Protein 7R67 (pdb70)

Structure (mmCIF, N/CA/C/O backbone):
data_7R67
#
_entry.id   7R67
#
loop_
_atom_site.group_PDB
_atom_site.id
_atom_site.type_symbol
_atom_site.label_atom_id
_atom_site.label_alt_id
_atom_site.label_comp_id
_atom_site.label_asym_id
_atom_site.label_entity_id
_atom_site.label_seq_id
_atom_site.pdbx_PDB_ins_code
_atom_site.Cartn_x
_atom_site.Cartn_y
_atom_site.Cartn_z
_atom_site.occupancy
_atom_site.B_iso_or_equiv
_atom_site.auth_seq_id
_atom_site.auth_comp_id
_atom_site.auth_asym_id
_atom_site.auth_atom_id
_atom_site.pdbx_PDB_model_num
ATOM 1 N N . MET A 1 1 ? 62.889 24.605 3.971 1.00 0.00 1 MET A N 1
ATOM 2 C CA . MET A 1 1 ? 64.186 23.877 3.859 1.00 0.00 1 MET A CA 1
ATOM 3 C C . MET A 1 1 ? 63.920 22.449 3.396 1.00 0.00 1 MET A C 1
ATOM 4 O O . MET A 1 1 ? 62.942 21.828 3.810 1.00 0.00 1 MET A O 1
ATOM 20 N N . GLU A 1 2 ? 64.796 21.924 2.542 1.00 0.00 2 GLU A N 1
ATOM 21 C CA . GLU A 1 2 ? 64.626 20.559 2.053 1.00 0.00 2 GLU A CA 1
ATOM 22 C C . GLU A 1 2 ? 65.792 20.149 1.146 1.00 0.00 2 GLU A C 1
ATOM 23 O O . GLU A 1 2 ? 66.320 19.045 1.274 1.00 0.00 2 GLU A O 1
ATOM 35 N N . PRO A 1 3 ? 66.190 20.996 0.233 1.00 0.00 3 PRO A N 1
ATOM 36 C CA . PRO A 1 3 ? 67.301 20.686 -0.711 1.00 0.00 3 PRO A CA 1
ATOM 37 C C . PRO A 1 3 ? 68.673 20.690 -0.027 1.00 0.00 3 PRO A C 1
ATOM 38 O O . PRO A 1 3 ? 68.944 21.517 0.843 1.00 0.00 3 PRO A O 1
ATOM 49 N N . LYS A 1 4 ? 69.534 19.761 -0.444 1.00 0.00 4 LYS A N 1
ATOM 50 C CA . LYS A 1 4 ? 70.885 19.652 0.110 1.00 0.00 4 LYS A CA 1
ATOM 51 C C . LYS A 1 4 ? 71.868 19.247 -0.981 1.00 0.00 4 LYS A C 1
ATOM 52 O O . LYS A 1 4 ? 73.037 19.630 -0.952 1.00 0.00 4 LYS A O 1
ATOM 71 N N . GLY A 1 5 ? 71.382 18.470 -1.945 1.00 0.00 5 GLY A N 1
ATOM 72 C CA . GLY A 1 5 ? 72.221 18.017 -3.048 1.00 0.00 5 GLY A CA 1
ATOM 73 C C . GLY A 1 5 ? 71.666 16.744 -3.673 1.00 0.00 5 GLY A C 1
ATOM 74 O O . GLY A 1 5 ? 70.486 16.428 -3.525 1.00 0.00 5 GLY A O 1
ATOM 78 N N . VAL A 1 6 ? 72.528 16.017 -4.375 1.00 0.00 6 VAL A N 1
ATOM 79 C CA . VAL A 1 6 ? 72.127 14.787 -5.025 1.00 0.00 6 VAL A CA 1
ATOM 80 C C . VAL A 1 6 ? 71.975 13.671 -4.007 1.00 0.00 6 VAL A C 1
ATOM 81 O O . VAL A 1 6 ? 72.859 13.444 -3.182 1.00 0.00 6 VAL A O 1
ATOM 94 N N . PHE A 1 7 ? 70.863 12.961 -4.088 1.00 0.00 7 PHE A N 1
ATOM 95 C CA . PHE A 1 7 ? 70.616 11.848 -3.188 1.00 0.00 7 PHE A CA 1
ATOM 96 C C . PHE A 1 7 ? 70.722 12.275 -1.715 1.00 0.00 7 PHE A C 1
ATOM 97 O O . PHE A 1 7 ? 71.795 12.653 -1.244 1.00 0.00 7 PHE A O 1
ATOM 114 N N . ALA A 1 8 ? 69.612 12.161 -0.984 1.00 0.00 8 ALA A N 1
ATOM 115 C CA . ALA A 1 8 ? 69.610 12.489 0.443 1.00 0.00 8 ALA A CA 1
ATOM 116 C C . ALA A 1 8 ? 70.051 11.263 1.220 1.00 0.00 8 ALA A C 1
ATOM 117 O O . ALA A 1 8 ? 69.544 10.161 0.984 1.00 0.00 8 ALA A O 1
ATOM 124 N N . LYS A 1 9 ? 71.007 11.450 2.122 1.00 0.00 9 LYS A N 1
ATOM 125 C CA . LYS A 1 9 ? 71.525 10.335 2.901 1.00 0.00 9 LYS A CA 1
ATOM 126 C C . LYS A 1 9 ? 70.550 9.889 3.981 1.00 0.00 9 LYS A C 1
ATOM 127 O O . LYS A 1 9 ? 70.865 9.934 5.170 1.00 0.00 9 LYS A O 1
ATOM 146 N N . GLU A 1 10 ? 69.384 9.414 3.564 1.00 0.00 10 GLU A N 1
ATOM 147 C CA . GLU A 1 10 ? 68.398 8.906 4.510 1.00 0.00 10 GLU A CA 1
ATOM 148 C C . GLU A 1 10 ? 68.629 7.411 4.659 1.00 0.00 10 GLU A C 1
ATOM 149 O O . GLU A 1 10 ? 67.708 6.646 4.938 1.00 0.00 10 GLU A O 1
ATOM 161 N N . GLN A 1 11 ? 69.878 7.010 4.424 1.00 0.00 11 GLN A N 1
ATOM 162 C CA . GLN A 1 11 ? 70.266 5.599 4.482 1.00 0.00 11 GLN A CA 1
ATOM 163 C C . GLN A 1 11 ? 71.001 5.276 5.775 1.00 0.00 11 GLN A C 1
ATOM 164 O O . GLN A 1 11 ? 71.936 5.983 6.154 1.00 0.00 11 GLN A O 1
ATOM 178 N N . SER A 1 12 ? 70.617 4.183 6.434 1.00 0.00 12 SER A N 1
ATOM 179 C CA . SER A 1 12 ? 71.317 3.792 7.652 1.00 0.00 12 SER A CA 1
ATOM 180 C C . SER A 1 12 ? 72.627 3.131 7.248 1.00 0.00 12 SER A C 1
ATOM 181 O O . SER A 1 12 ? 72.965 2.043 7.714 1.00 0.00 12 SER A O 1
ATOM 189 N N . VAL A 1 13 ? 73.344 3.805 6.348 1.00 0.00 13 VAL A N 1
ATOM 190 C CA . VAL A 1 13 ? 74.612 3.301 5.831 1.00 0.00 13 VAL A CA 1
ATOM 191 C C . VAL A 1 13 ? 75.576 4.453 5.546 1.00 0.00 13 VAL A C 1
ATOM 192 O O . VAL A 1 13 ? 75.501 5.089 4.494 1.00 0.00 13 VAL A O 1
ATOM 205 N N . HIS A 1 14 ? 76.483 4.707 6.487 1.00 0.00 14 HIS A N 1
ATOM 206 C CA . HIS A 1 14 ? 77.467 5.780 6.334 1.00 0.00 14 HIS A CA 1
ATOM 207 C C . HIS A 1 14 ? 78.430 5.777 7.517 1.00 0.00 14 HIS A C 1
ATOM 208 O O . HIS A 1 14 ? 78.599 6.794 8.190 1.00 0.00 14 HIS A O 1
ATOM 222 N N . ASN A 1 15 ? 79.051 4.623 7.765 1.00 0.00 15 ASN A N 1
ATOM 223 C CA . ASN A 1 15 ? 79.988 4.485 8.881 1.00 0.00 15 ASN A CA 1
ATOM 224 C C . ASN A 1 15 ? 80.647 3.104 8.874 1.00 0.00 15 ASN A C 1
ATOM 225 O O . ASN A 1 15 ? 80.220 2.202 8.156 1.00 0.00 15 ASN A O 1
ATOM 236 N N . GLU A 1 16 ? 81.687 2.943 9.693 1.00 0.00 16 GLU A N 1
ATOM 237 C CA . GLU A 1 16 ? 82.390 1.660 9.791 1.00 0.00 16 GLU A CA 1
ATOM 238 C C . GLU A 1 16 ? 81.802 0.830 10.927 1.00 0.00 16 GLU A C 1
ATOM 239 O O . GLU A 1 16 ? 81.724 1.289 12.068 1.00 0.00 16 GLU A O 1
ATOM 251 N N . VAL A 1 17 ? 81.378 -0.392 10.605 1.00 0.00 17 VAL A N 1
ATOM 252 C CA . VAL A 1 17 ? 80.783 -1.284 11.603 1.00 0.00 17 VAL A CA 1
ATOM 253 C C . VAL A 1 17 ? 81.318 -2.706 11.450 1.00 0.00 17 VAL A C 1
ATOM 254 O O . VAL A 1 17 ? 81.486 -3.205 10.338 1.00 0.00 17 VAL A O 1
ATOM 267 N N . GLN A 1 18 ? 81.562 -3.359 12.588 1.00 0.00 18 GLN A N 1
ATOM 268 C CA . GLN A 1 18 ? 82.054 -4.738 12.606 1.00 0.00 18 GLN A CA 1
ATOM 269 C C . GLN A 1 18 ? 81.068 -5.609 13.382 1.00 0.00 18 GLN A C 1
ATOM 270 O O . GLN A 1 18 ? 80.849 -5.405 14.575 1.00 0.00 18 GLN A O 1
ATOM 284 N N . ALA A 1 19 ? 80.447 -6.563 12.696 1.00 0.00 19 ALA A N 1
ATOM 285 C CA . ALA A 1 19 ? 79.468 -7.432 13.343 1.00 0.00 19 ALA A CA 1
ATOM 286 C C . ALA A 1 19 ? 79.349 -8.762 12.610 1.00 0.00 19 ALA A C 1
ATOM 287 O O . ALA A 1 19 ? 79.628 -8.852 11.414 1.00 0.00 19 ALA A O 1
ATOM 294 N N . GLU A 1 20 ? 78.927 -9.789 13.338 1.00 0.00 20 GLU A N 1
ATOM 295 C CA . GLU A 1 20 ? 78.767 -11.111 12.752 1.00 0.00 20 GLU A CA 1
ATOM 296 C C . GLU A 1 20 ? 77.794 -11.054 11.576 1.00 0.00 20 GLU A C 1
ATOM 297 O O . GLU A 1 20 ? 76.930 -10.179 11.517 1.00 0.00 20 GLU A O 1
ATOM 309 N N . ALA A 1 21 ? 77.943 -11.984 10.641 1.00 0.00 21 ALA A N 1
ATOM 310 C CA . ALA A 1 21 ? 77.070 -12.014 9.468 1.00 0.00 21 ALA A CA 1
ATOM 311 C C . ALA A 1 21 ? 75.627 -12.293 9.878 1.00 0.00 21 ALA A C 1
ATOM 312 O O . ALA A 1 21 ? 75.367 -13.137 10.735 1.00 0.00 21 ALA A O 1
ATOM 319 N N . GLY A 1 22 ? 74.687 -11.584 9.245 1.00 0.00 22 GLY A N 1
ATOM 320 C CA . GLY A 1 22 ? 73.261 -11.769 9.531 1.00 0.00 22 GLY A CA 1
ATOM 321 C C . GLY A 1 22 ? 72.589 -10.463 9.955 1.00 0.00 22 GLY A C 1
ATOM 322 O O . GLY A 1 22 ? 71.474 -10.478 10.475 1.00 0.00 22 GLY A O 1
ATOM 326 N N . THR A 1 23 ? 73.261 -9.335 9.731 1.00 0.00 23 THR A N 1
ATOM 327 C CA . THR A 1 23 ? 72.700 -8.032 10.102 1.00 0.00 23 THR A CA 1
ATOM 328 C C . THR A 1 23 ? 71.922 -7.431 8.933 1.00 0.00 23 THR A C 1
ATOM 329 O O . THR A 1 23 ? 72.468 -7.224 7.854 1.00 0.00 23 THR A O 1
ATOM 340 N N . THR A 1 24 ? 70.640 -7.149 9.153 1.00 0.00 24 THR A N 1
ATOM 341 C CA . THR A 1 24 ? 69.804 -6.573 8.100 1.00 0.00 24 THR A CA 1
ATOM 342 C C . THR A 1 24 ? 69.931 -5.052 8.078 1.00 0.00 24 THR A C 1
ATOM 343 O O . THR A 1 24 ? 69.766 -4.388 9.101 1.00 0.00 24 THR A O 1
ATOM 354 N N . ALA A 1 25 ? 70.219 -4.508 6.895 1.00 0.00 25 ALA A N 1
ATOM 355 C CA . ALA A 1 25 ? 70.361 -3.059 6.724 1.00 0.00 25 AL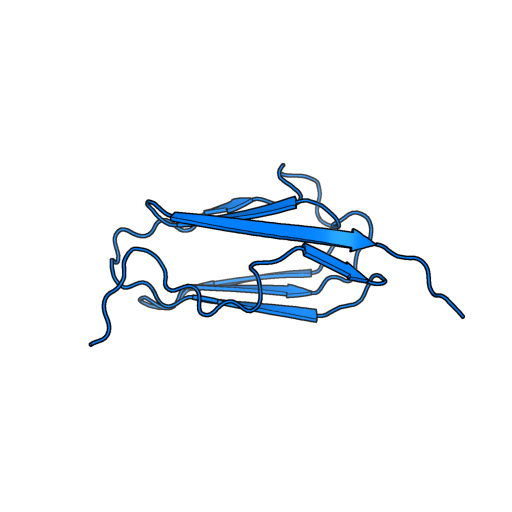A A CA 1
ATOM 356 C C . ALA A 1 25 ? 69.540 -2.586 5.527 1.00 0.00 25 ALA A C 1
ATOM 357 O O . ALA A 1 25 ? 69.559 -3.211 4.465 1.00 0.00 25 ALA A O 1
ATOM 364 N N . MET A 1 26 ? 68.818 -1.475 5.704 1.00 0.00 26 MET A N 1
ATOM 365 C CA . MET A 1 26 ? 67.989 -0.914 4.631 1.00 0.00 26 MET A CA 1
ATOM 366 C C . MET A 1 26 ? 68.446 0.507 4.293 1.00 0.00 26 MET A C 1
ATOM 367 O O . MET A 1 26 ? 68.623 1.353 5.180 1.00 0.00 26 MET A O 1
ATOM 381 N N . LEU A 1 27 ? 68.650 0.760 3.000 1.00 0.00 27 LEU A N 1
ATOM 382 C CA . LEU A 1 27 ? 69.095 2.075 2.540 1.00 0.00 27 LEU A CA 1
ATOM 383 C C . LEU A 1 27 ? 67.932 2.880 1.955 1.00 0.00 27 LEU A C 1
ATOM 384 O O . LEU A 1 27 ? 67.390 2.532 0.907 1.00 0.00 27 LEU A O 1
ATOM 400 N N . SER A 1 28 ? 67.579 3.980 2.623 1.00 0.00 28 SER A N 1
ATOM 401 C CA . SER A 1 28 ? 66.506 4.863 2.150 1.00 0.00 28 SER A CA 1
ATOM 402 C C . SER A 1 28 ? 67.133 6.133 1.582 1.00 0.00 28 SER A C 1
ATOM 403 O O . SER A 1 28 ? 67.920 6.796 2.249 1.00 0.00 28 SER A O 1
ATOM 411 N N . CYS A 1 29 ? 66.811 6.447 0.331 1.00 0.00 29 CYS A N 1
ATOM 412 C CA . CYS A 1 29 ? 67.385 7.616 -0.342 1.00 0.00 29 CYS A CA 1
ATOM 413 C C . CYS A 1 29 ? 66.283 8.481 -0.981 1.00 0.00 29 CYS A C 1
ATOM 414 O O . CYS A 1 29 ? 65.430 7.976 -1.713 1.00 0.00 29 CYS A O 1
ATOM 422 N N . GLU A 1 30 ? 66.344 9.796 -0.729 1.00 0.00 30 GLU A N 1
ATOM 423 C CA . GLU A 1 30 ? 65.385 10.755 -1.310 1.00 0.00 30 GLU A CA 1
ATOM 424 C C . GLU A 1 30 ? 66.193 11.846 -1.995 1.00 0.00 30 GLU A C 1
ATOM 425 O O . GLU A 1 30 ? 66.781 12.694 -1.336 1.00 0.00 30 GLU A O 1
ATOM 437 N N . VAL A 1 31 ? 66.294 11.779 -3.317 1.00 0.00 31 VAL A N 1
ATOM 438 C CA . VAL A 1 31 ? 67.143 12.724 -4.045 1.00 0.00 31 VAL A CA 1
ATOM 439 C C . VAL A 1 31 ? 66.467 14.038 -4.388 1.00 0.00 31 VAL A C 1
ATOM 440 O O . VAL A 1 31 ? 65.352 14.087 -4.904 1.00 0.00 31 VAL A O 1
ATOM 453 N N . ALA A 1 32 ? 67.212 15.096 -4.108 1.00 0.00 32 ALA A N 1
ATOM 454 C CA . ALA A 1 32 ? 66.785 16.449 -4.384 1.00 0.00 32 ALA A CA 1
ATOM 455 C C . ALA A 1 32 ? 66.822 16.722 -5.889 1.00 0.00 32 ALA A C 1
ATOM 456 O O . ALA A 1 32 ? 65.948 17.398 -6.428 1.00 0.00 32 ALA A O 1
ATOM 463 N N . GLN A 1 33 ? 67.856 16.196 -6.560 1.00 0.00 33 GLN A N 1
ATOM 464 C CA . GLN A 1 33 ? 68.020 16.395 -8.001 1.00 0.00 33 GLN A CA 1
ATOM 465 C C . GLN A 1 33 ? 67.719 15.092 -8.760 1.00 0.00 33 GLN A C 1
ATOM 466 O O . GLN A 1 33 ? 68.370 14.079 -8.505 1.00 0.00 33 GLN A O 1
ATOM 480 N N . PRO A 1 34 ? 66.773 15.075 -9.684 1.00 0.00 34 PRO A N 1
ATOM 481 C CA . PRO A 1 34 ? 66.462 13.832 -10.444 1.00 0.00 34 PRO A CA 1
ATOM 482 C C . PRO A 1 34 ? 67.651 13.367 -11.295 1.00 0.00 34 PRO A C 1
ATOM 483 O O . PRO A 1 34 ? 67.689 12.219 -11.740 1.00 0.00 34 PRO A O 1
ATOM 494 N N . GLN A 1 35 ? 68.613 14.260 -11.523 1.00 0.00 35 GLN A N 1
ATOM 495 C CA . GLN A 1 35 ? 69.776 13.911 -12.326 1.00 0.00 35 GLN A CA 1
ATOM 496 C C . GLN A 1 35 ? 70.551 12.798 -11.637 1.00 0.00 35 GLN A C 1
ATOM 497 O O . GLN A 1 35 ? 71.509 12.254 -12.185 1.00 0.00 35 GLN A O 1
ATOM 511 N N . THR A 1 36 ? 70.115 12.448 -10.432 1.00 0.00 36 THR A N 1
ATOM 512 C CA . THR A 1 36 ? 70.770 11.389 -9.687 1.00 0.00 36 THR A CA 1
ATOM 513 C C . THR A 1 36 ? 70.824 10.118 -10.538 1.00 0.00 36 THR A C 1
ATOM 514 O O . THR A 1 36 ? 69.824 9.720 -11.134 1.00 0.00 36 THR A O 1
ATOM 525 N N . GLU A 1 37 ? 71.984 9.474 -10.575 1.00 0.00 37 GLU A N 1
ATOM 526 C CA . GLU A 1 37 ? 72.140 8.232 -11.336 1.00 0.00 37 GLU A CA 1
ATOM 527 C C . GLU A 1 37 ? 72.125 7.056 -10.370 1.00 0.00 37 GLU A C 1
ATOM 528 O O . GLU A 1 37 ? 72.739 7.117 -9.310 1.00 0.00 37 GLU A O 1
ATOM 540 N N . VAL A 1 38 ? 71.427 5.983 -10.722 1.00 0.00 38 VAL A N 1
ATOM 541 C CA . VAL A 1 38 ? 71.368 4.821 -9.835 1.00 0.00 38 VAL A CA 1
ATOM 542 C C . VAL A 1 38 ? 72.539 3.896 -10.119 1.00 0.00 38 VAL A C 1
ATOM 543 O O . VAL A 1 38 ? 72.618 3.277 -11.179 1.00 0.00 38 VAL A O 1
ATOM 556 N N . THR A 1 39 ? 73.470 3.823 -9.172 1.00 0.00 39 THR A N 1
ATOM 557 C CA . THR A 1 39 ? 74.644 2.981 -9.351 1.00 0.00 39 THR A CA 1
ATOM 558 C C . THR A 1 39 ? 75.259 2.612 -8.009 1.00 0.00 39 THR A C 1
ATOM 559 O O . THR A 1 39 ? 75.822 3.460 -7.320 1.00 0.00 39 THR A O 1
ATOM 570 N N . TRP A 1 40 ? 75.163 1.330 -7.649 1.00 0.00 40 TRP A N 1
ATOM 571 C CA . TRP A 1 40 ? 75.732 0.845 -6.391 1.00 0.00 40 TRP A CA 1
ATOM 572 C C . TRP A 1 40 ? 76.981 0.013 -6.670 1.00 0.00 40 TRP A C 1
ATOM 573 O O . TRP A 1 40 ? 77.099 -0.616 -7.721 1.00 0.00 40 TRP A O 1
ATOM 594 N N . TYR A 1 41 ? 77.899 -0.007 -5.705 1.00 0.00 41 TYR A N 1
ATOM 595 C CA . TYR A 1 41 ? 79.131 -0.793 -5.824 1.00 0.00 41 TYR A CA 1
ATOM 596 C C . TYR A 1 41 ? 79.187 -1.803 -4.679 1.00 0.00 41 TYR A C 1
ATOM 597 O O . TYR A 1 41 ? 78.914 -1.455 -3.529 1.00 0.00 41 TYR A O 1
ATOM 615 N N . LYS A 1 42 ? 79.521 -3.059 -4.997 1.00 0.00 42 LYS A N 1
ATOM 616 C CA . LYS A 1 42 ? 79.579 -4.111 -3.972 1.00 0.00 42 LYS A CA 1
ATOM 617 C C . LYS A 1 42 ? 81.008 -4.388 -3.530 1.00 0.00 42 LYS A C 1
ATOM 618 O O . LYS A 1 42 ? 81.919 -4.455 -4.348 1.00 0.00 42 LYS A O 1
ATOM 637 N N . ASP A 1 43 ? 81.186 -4.566 -2.224 1.00 0.00 43 ASP A N 1
ATOM 638 C CA . ASP A 1 43 ? 82.495 -4.857 -1.657 1.00 0.00 43 ASP A CA 1
ATOM 639 C C . ASP A 1 43 ? 83.585 -4.029 -2.335 1.00 0.00 43 ASP A C 1
ATOM 640 O O . ASP A 1 43 ? 84.765 -4.371 -2.273 1.00 0.00 43 ASP A O 1
ATOM 649 N N . GLY A 1 44 ? 83.173 -2.944 -2.986 1.00 0.00 44 GLY A N 1
ATOM 650 C CA . GLY A 1 44 ? 84.100 -2.071 -3.698 1.00 0.00 44 GLY A CA 1
ATOM 651 C C . GLY A 1 44 ? 84.243 -2.534 -5.145 1.00 0.00 44 GLY A C 1
ATOM 652 O O . GLY A 1 44 ? 84.548 -1.742 -6.036 1.00 0.00 44 GLY A O 1
ATOM 656 N N . LYS A 1 45 ? 83.998 -3.827 -5.370 1.00 0.00 45 LYS A N 1
ATOM 657 C CA . LYS A 1 45 ? 84.073 -4.409 -6.712 1.00 0.00 45 LYS A CA 1
ATOM 658 C C . LYS A 1 45 ? 82.918 -5.365 -6.943 1.00 0.00 45 LYS A C 1
ATOM 659 O O . LYS A 1 45 ? 82.424 -6.004 -6.016 1.00 0.00 45 LYS A O 1
ATOM 678 N N . LYS A 1 46 ? 82.491 -5.457 -8.187 1.00 0.00 46 LYS A N 1
ATOM 679 C CA . LYS A 1 46 ? 81.385 -6.336 -8.535 1.00 0.00 46 LYS A CA 1
ATOM 680 C C . LYS A 1 46 ? 81.807 -7.802 -8.467 1.00 0.00 46 LYS A C 1
ATOM 681 O O . LYS A 1 46 ? 82.503 -8.302 -9.351 1.00 0.00 46 LYS A O 1
ATOM 700 N N . LEU A 1 47 ? 81.369 -8.485 -7.407 1.00 0.00 47 LEU A N 1
ATOM 701 C CA . LEU A 1 47 ? 81.689 -9.901 -7.211 1.00 0.00 47 LEU A CA 1
ATOM 702 C C . LEU A 1 47 ? 80.503 -10.761 -7.642 1.00 0.00 47 LEU A C 1
ATOM 703 O O . LEU A 1 47 ? 79.607 -10.294 -8.345 1.00 0.00 47 LEU A O 1
ATOM 719 N N . SER A 1 48 ? 80.496 -12.014 -7.192 1.00 0.00 48 SER A N 1
ATOM 720 C CA . SER A 1 48 ? 79.404 -12.928 -7.511 1.00 0.00 48 SER A CA 1
ATOM 721 C C . SER A 1 48 ? 78.253 -12.719 -6.532 1.00 0.00 48 SER A C 1
ATOM 722 O O . SER A 1 48 ? 78.400 -12.013 -5.533 1.00 0.00 48 SER A O 1
ATOM 730 N N . SER A 1 49 ? 77.111 -13.331 -6.819 1.00 0.00 49 SER A N 1
ATOM 731 C CA . SER A 1 49 ? 75.951 -13.196 -5.946 1.00 0.00 49 SER A CA 1
ATOM 732 C C . SER A 1 49 ? 76.148 -13.992 -4.659 1.00 0.00 49 SER A C 1
ATOM 733 O O . SER A 1 49 ? 76.743 -15.071 -4.669 1.00 0.00 49 SER A O 1
ATOM 741 N N . SER A 1 50 ? 75.636 -13.456 -3.556 1.00 0.00 50 SER A N 1
ATOM 742 C CA . SER A 1 50 ? 75.746 -14.123 -2.262 1.00 0.00 50 SER A CA 1
ATOM 743 C C . SER A 1 50 ? 74.606 -13.682 -1.343 1.00 0.00 50 SER A C 1
ATOM 744 O O . SER A 1 50 ? 73.654 -14.431 -1.119 1.00 0.00 50 SER A O 1
ATOM 752 N N . SER A 1 51 ? 74.707 -12.463 -0.817 1.00 0.00 51 SER A N 1
ATOM 753 C CA . SER A 1 51 ? 73.675 -11.938 0.074 1.00 0.00 51 SER A CA 1
ATOM 754 C C . SER A 1 51 ? 72.427 -11.580 -0.722 1.00 0.00 51 SER A C 1
ATOM 755 O O . SER A 1 51 ? 72.494 -11.400 -1.939 1.00 0.00 51 SER A O 1
ATOM 763 N N . LYS A 1 52 ? 71.287 -11.479 -0.043 1.00 0.00 52 LYS A N 1
ATOM 764 C CA . LYS A 1 52 ? 70.047 -11.144 -0.736 1.00 0.00 52 LYS A CA 1
ATOM 765 C C . LYS A 1 52 ? 70.043 -9.671 -1.121 1.00 0.00 52 LYS A C 1
ATOM 766 O O . LYS A 1 52 ? 70.304 -8.801 -0.293 1.00 0.00 52 LYS A O 1
ATOM 785 N N . VAL A 1 53 ? 69.751 -9.397 -2.392 1.00 0.00 53 VAL A N 1
ATOM 786 C CA . VAL A 1 53 ? 69.723 -8.022 -2.893 1.00 0.00 53 VAL A CA 1
ATOM 787 C C . VAL A 1 53 ? 68.503 -7.795 -3.785 1.00 0.00 53 VAL A C 1
ATOM 788 O O . VAL A 1 53 ? 68.165 -8.632 -4.622 1.00 0.00 53 VAL A O 1
ATOM 801 N N . ARG A 1 54 ? 67.848 -6.651 -3.601 1.00 0.00 54 ARG A N 1
ATOM 802 C CA . ARG A 1 54 ? 66.667 -6.310 -4.400 1.00 0.00 54 ARG A CA 1
ATOM 803 C C . ARG A 1 54 ? 66.667 -4.827 -4.753 1.00 0.00 54 ARG A C 1
ATOM 804 O O . ARG A 1 54 ? 67.128 -3.990 -3.972 1.00 0.00 54 ARG A O 1
ATOM 825 N N . MET A 1 55 ? 66.129 -4.510 -5.930 1.00 0.00 55 MET A N 1
ATOM 826 C CA . MET A 1 55 ? 66.042 -3.124 -6.395 1.00 0.00 55 MET A CA 1
ATOM 827 C C . MET A 1 55 ? 64.603 -2.630 -6.346 1.00 0.00 55 MET A C 1
ATOM 828 O O . MET A 1 55 ? 63.689 -3.302 -6.827 1.00 0.00 55 MET A O 1
ATOM 842 N N . GLU A 1 56 ? 64.409 -1.443 -5.773 1.00 0.00 56 GLU A N 1
ATOM 843 C CA . GLU A 1 56 ? 63.077 -0.841 -5.670 1.00 0.00 56 GLU A CA 1
ATOM 844 C C . GLU A 1 56 ? 63.102 0.553 -6.282 1.00 0.00 56 GLU A C 1
ATOM 845 O O . GLU A 1 56 ? 63.669 1.484 -5.708 1.00 0.00 56 GLU A O 1
ATOM 857 N N . VAL A 1 57 ? 62.498 0.685 -7.465 1.00 0.00 57 VAL A N 1
ATOM 858 C CA . VAL A 1 57 ? 62.469 1.967 -8.174 1.00 0.00 57 VAL A CA 1
ATOM 859 C C . VAL A 1 57 ? 61.031 2.422 -8.405 1.00 0.00 57 VAL A C 1
ATOM 860 O O . VAL A 1 57 ? 60.208 1.671 -8.926 1.00 0.00 57 VAL A O 1
ATOM 873 N N . LYS A 1 58 ? 60.745 3.665 -8.035 1.00 0.00 58 LYS A N 1
ATOM 874 C CA . LYS A 1 58 ? 59.418 4.227 -8.223 1.00 0.00 58 LYS A CA 1
ATOM 875 C C . LYS A 1 58 ? 59.490 5.747 -8.110 1.00 0.00 58 LYS A C 1
ATOM 876 O O . LYS A 1 58 ? 59.718 6.285 -7.027 1.00 0.00 58 LYS A O 1
ATOM 895 N N . GLY A 1 59 ? 59.303 6.437 -9.228 1.00 0.00 59 GLY A N 1
ATOM 896 C CA . GLY A 1 59 ? 59.361 7.893 -9.223 1.00 0.00 59 GLY A CA 1
ATOM 897 C C . GLY A 1 59 ? 60.751 8.373 -8.817 1.00 0.00 59 GLY A C 1
ATOM 898 O O . GLY A 1 59 ? 61.755 7.949 -9.389 1.00 0.00 59 GLY A O 1
ATOM 902 N N . CYS A 1 60 ? 60.803 9.263 -7.828 1.00 0.00 60 CYS A N 1
ATOM 903 C CA . CYS A 1 60 ? 62.077 9.800 -7.350 1.00 0.00 60 CYS A CA 1
ATOM 904 C C . CYS A 1 60 ? 62.644 8.947 -6.214 1.00 0.00 60 CYS A C 1
ATOM 905 O O . CYS A 1 60 ? 63.814 9.082 -5.854 1.00 0.00 60 CYS A O 1
ATOM 913 N N . THR A 1 61 ? 61.810 8.080 -5.646 1.00 0.00 61 THR A N 1
ATOM 914 C CA . THR A 1 61 ? 62.249 7.227 -4.545 1.00 0.00 61 THR A CA 1
ATOM 915 C C . THR A 1 61 ? 63.176 6.118 -5.039 1.00 0.00 61 THR A C 1
ATOM 916 O O . THR A 1 61 ? 62.778 5.253 -5.817 1.00 0.00 61 THR A O 1
ATOM 927 N N . ARG A 1 62 ? 64.416 6.162 -4.562 1.00 0.00 62 ARG A N 1
ATOM 928 C CA . ARG A 1 62 ? 65.440 5.176 -4.917 1.00 0.00 62 ARG A CA 1
ATOM 929 C C . ARG A 1 62 ? 65.956 4.528 -3.636 1.00 0.00 62 ARG A C 1
ATOM 930 O O . ARG A 1 62 ? 66.593 5.192 -2.829 1.00 0.00 62 ARG A O 1
ATOM 951 N N . ARG A 1 63 ? 65.663 3.238 -3.422 1.00 0.00 63 ARG A N 1
ATOM 952 C CA . ARG A 1 63 ? 66.110 2.573 -2.195 1.00 0.00 63 ARG A CA 1
ATOM 953 C C . ARG A 1 63 ? 66.546 1.137 -2.467 1.00 0.00 63 ARG A C 1
ATOM 954 O O . ARG A 1 63 ? 65.790 0.357 -3.048 1.00 0.00 63 ARG A O 1
ATOM 975 N N . LEU A 1 64 ? 67.752 0.774 -2.010 1.00 0.00 64 LEU A N 1
ATOM 976 C CA . LEU A 1 64 ? 68.241 -0.593 -2.180 1.00 0.00 64 LEU A CA 1
ATOM 977 C C . LEU A 1 64 ? 68.197 -1.303 -0.840 1.00 0.00 64 LEU A C 1
ATOM 978 O O . LEU A 1 64 ? 68.807 -0.858 0.133 1.00 0.00 64 LEU A O 1
ATOM 994 N N . VAL A 1 65 ? 67.476 -2.415 -0.796 1.00 0.00 65 VAL A N 1
ATOM 995 C CA . VAL A 1 65 ? 67.357 -3.197 0.434 1.00 0.00 65 VAL A CA 1
ATOM 996 C C . VAL A 1 65 ? 68.252 -4.428 0.351 1.00 0.00 65 VAL A C 1
ATOM 997 O O . VAL A 1 65 ? 68.008 -5.328 -0.453 1.00 0.00 65 VAL A O 1
ATOM 1010 N N . VAL A 1 66 ? 69.299 -4.456 1.179 1.00 0.00 66 VAL A N 1
ATOM 1011 C CA . VAL A 1 66 ? 70.241 -5.581 1.189 1.00 0.00 66 VAL A CA 1
ATOM 1012 C C . VAL A 1 66 ? 70.329 -6.198 2.579 1.00 0.00 66 VAL A C 1
ATOM 1013 O O . VAL A 1 66 ? 70.519 -5.493 3.570 1.00 0.00 66 VAL A O 1
ATOM 1026 N N . GLN A 1 67 ? 70.213 -7.524 2.644 1.00 0.00 67 GLN A N 1
ATOM 1027 C CA . GLN A 1 67 ? 70.303 -8.240 3.914 1.00 0.00 67 GLN A CA 1
ATOM 1028 C C . GLN A 1 67 ? 71.643 -8.969 3.973 1.00 0.00 67 GLN A C 1
ATOM 1029 O O . GLN A 1 67 ? 71.928 -9.828 3.132 1.00 0.00 67 GLN A O 1
ATOM 1043 N N . GLN A 1 68 ? 72.470 -8.600 4.952 1.00 0.00 68 GLN A N 1
ATOM 1044 C CA . GLN A 1 68 ? 73.799 -9.195 5.102 1.00 0.00 68 GLN A CA 1
ATOM 1045 C C . GLN A 1 68 ? 73.711 -10.616 5.655 1.00 0.00 68 GLN A C 1
ATOM 1046 O O . GLN A 1 68 ? 73.895 -10.836 6.853 1.00 0.00 68 GLN A O 1
ATOM 1060 N N . VAL A 1 69 ? 73.437 -11.583 4.779 1.00 0.00 69 VAL A N 1
ATOM 1061 C CA . VAL A 1 69 ? 73.337 -12.986 5.197 1.00 0.00 69 VAL A CA 1
ATOM 1062 C C . VAL A 1 69 ? 74.552 -13.780 4.733 1.00 0.00 69 VAL A C 1
ATOM 1063 O O . VAL A 1 69 ? 74.836 -14.857 5.255 1.00 0.00 69 VAL A O 1
ATOM 1076 N N . GLY A 1 70 ? 75.268 -13.247 3.742 1.00 0.00 70 GLY A N 1
ATOM 1077 C CA . GLY A 1 70 ? 76.454 -13.921 3.205 1.00 0.00 70 GLY A CA 1
ATOM 1078 C C . GLY A 1 70 ? 77.741 -13.256 3.681 1.00 0.00 70 GLY A C 1
ATOM 1079 O O . GLY A 1 70 ? 77.925 -12.048 3.517 1.00 0.00 70 GLY A O 1
ATOM 1083 N N . LYS A 1 71 ? 78.633 -14.055 4.259 1.00 0.00 71 LYS A N 1
ATOM 1084 C CA . LYS A 1 71 ? 79.909 -13.538 4.742 1.00 0.00 71 LYS A CA 1
ATOM 1085 C C . LYS A 1 71 ? 80.769 -13.068 3.573 1.00 0.00 71 LYS A C 1
ATOM 1086 O O . LYS A 1 71 ? 81.471 -12.062 3.670 1.00 0.00 71 LYS A O 1
ATOM 1105 N N . ALA A 1 72 ? 80.705 -13.806 2.467 1.00 0.00 72 ALA A N 1
ATOM 1106 C CA . ALA A 1 72 ? 81.479 -13.464 1.279 1.00 0.00 72 ALA A CA 1
ATOM 1107 C C . ALA A 1 72 ? 81.076 -12.089 0.753 1.00 0.00 72 ALA A C 1
ATOM 1108 O O . ALA A 1 72 ? 81.894 -11.367 0.185 1.00 0.00 72 ALA A O 1
ATOM 1115 N N . ASP A 1 73 ? 79.807 -11.740 0.940 1.00 0.00 73 ASP A N 1
ATOM 1116 C CA . ASP A 1 73 ? 79.303 -10.453 0.471 1.00 0.00 73 ASP A CA 1
ATOM 1117 C C . ASP A 1 73 ? 79.896 -9.304 1.282 1.00 0.00 73 ASP A C 1
ATOM 1118 O O . ASP A 1 73 ? 79.727 -8.136 0.931 1.00 0.00 73 ASP A O 1
ATOM 1127 N N . ALA A 1 74 ? 80.596 -9.638 2.363 1.00 0.00 74 ALA A N 1
ATOM 1128 C CA . ALA A 1 74 ? 81.212 -8.612 3.204 1.00 0.00 74 ALA A CA 1
ATOM 1129 C C . ALA A 1 74 ? 82.290 -7.868 2.422 1.00 0.00 74 ALA A C 1
ATOM 1130 O O . ALA A 1 74 ? 83.034 -8.470 1.650 1.00 0.00 74 ALA A O 1
ATOM 1137 N N . GLY A 1 75 ? 82.371 -6.555 2.624 1.00 0.00 75 GLY A N 1
ATOM 1138 C CA . GLY A 1 75 ? 83.368 -5.749 1.924 1.00 0.00 75 GLY A CA 1
ATOM 1139 C C . GLY A 1 75 ? 82.990 -4.269 1.932 1.00 0.00 75 GLY A C 1
ATOM 1140 O O . GLY A 1 75 ? 82.155 -3.834 2.725 1.00 0.00 75 GLY A O 1
ATOM 1144 N N . GLU A 1 76 ? 83.618 -3.500 1.045 1.00 0.00 76 GLU A N 1
ATOM 1145 C CA . GLU A 1 76 ? 83.356 -2.065 0.958 1.00 0.00 76 GLU A CA 1
ATOM 1146 C C . GLU A 1 76 ? 82.109 -1.777 0.123 1.00 0.00 76 GLU A C 1
ATOM 1147 O O . GLU A 1 76 ? 82.022 -2.186 -1.032 1.00 0.00 76 GLU A O 1
ATOM 1159 N N . TYR A 1 77 ? 81.152 -1.048 0.710 1.00 0.00 77 TYR A N 1
ATOM 1160 C CA . TYR A 1 77 ? 79.921 -0.684 -0.002 1.00 0.00 77 TYR A CA 1
ATOM 1161 C C . TYR A 1 77 ? 79.916 0.816 -0.275 1.00 0.00 77 TYR A C 1
ATOM 1162 O O . TYR A 1 77 ? 79.673 1.621 0.627 1.00 0.00 77 TYR A O 1
ATOM 1180 N N . SER A 1 78 ? 80.179 1.187 -1.528 1.00 0.00 78 SER A N 1
ATOM 1181 C CA . SER A 1 78 ? 80.193 2.598 -1.919 1.00 0.00 78 SER A CA 1
ATOM 1182 C C . SER A 1 78 ? 78.979 2.893 -2.789 1.00 0.00 78 SER A C 1
ATOM 1183 O O . SER A 1 78 ? 78.828 2.321 -3.867 1.00 0.00 78 SER A O 1
ATOM 1191 N N . CYS A 1 79 ? 78.097 3.772 -2.309 1.00 0.00 79 CYS A N 1
ATOM 1192 C CA . CYS A 1 79 ? 76.878 4.106 -3.058 1.00 0.00 79 CYS A CA 1
ATOM 1193 C C . CYS A 1 79 ? 77.030 5.422 -3.816 1.00 0.00 79 CYS A C 1
ATOM 1194 O O . CYS A 1 79 ? 77.085 6.497 -3.216 1.00 0.00 79 CYS A O 1
ATOM 1202 N N . GLU A 1 80 ? 77.084 5.325 -5.142 1.00 0.00 80 GLU A N 1
ATOM 1203 C CA . GLU A 1 80 ? 77.214 6.505 -5.993 1.00 0.00 80 GLU A CA 1
ATOM 1204 C C . GLU A 1 80 ? 75.838 6.975 -6.463 1.00 0.00 80 GLU A C 1
ATOM 1205 O O . GLU A 1 80 ? 74.942 6.163 -6.731 1.00 0.00 80 GLU A O 1
ATOM 1217 N N . ALA A 1 81 ? 75.681 8.294 -6.560 1.00 0.00 81 ALA A N 1
ATOM 1218 C CA . ALA A 1 81 ? 74.420 8.889 -6.999 1.00 0.00 81 ALA A CA 1
ATOM 1219 C C . ALA A 1 81 ? 74.680 10.203 -7.729 1.00 0.00 81 ALA A C 1
ATOM 1220 O O . ALA A 1 81 ? 74.929 11.230 -7.101 1.00 0.00 81 ALA A O 1
ATOM 1227 N N . GLY A 1 82 ? 74.621 10.158 -9.058 1.00 0.00 82 GLY A N 1
ATOM 1228 C CA . GLY A 1 82 ? 74.849 11.353 -9.869 1.00 0.00 82 GLY A CA 1
ATOM 1229 C C . GLY A 1 82 ? 76.198 11.989 -9.540 1.00 0.00 82 GLY A C 1
ATOM 1230 O O . GLY A 1 82 ? 77.173 11.814 -10.272 1.00 0.00 82 GLY A O 1
ATOM 1234 N N . GLY A 1 83 ? 76.247 12.733 -8.435 1.00 0.00 83 GLY A N 1
ATOM 1235 C CA . GLY A 1 83 ? 77.481 13.398 -8.012 1.00 0.00 83 GLY A CA 1
ATOM 1236 C C . GLY A 1 83 ? 77.634 13.364 -6.492 1.00 0.00 83 GLY A C 1
ATOM 1237 O O . GLY A 1 83 ? 77.836 14.399 -5.858 1.00 0.00 83 GLY A O 1
ATOM 1241 N N . GLN A 1 84 ? 77.545 12.166 -5.914 1.00 0.00 84 GLN A N 1
ATOM 1242 C CA . GLN A 1 84 ? 77.685 12.003 -4.466 1.00 0.00 84 GLN A CA 1
ATOM 1243 C C . GLN A 1 84 ? 78.254 10.613 -4.157 1.00 0.00 84 GLN A C 1
ATOM 1244 O O . GLN A 1 84 ? 78.087 9.685 -4.947 1.00 0.00 84 GLN A O 1
ATOM 1258 N N . ARG A 1 85 ? 78.938 10.474 -3.015 1.00 0.00 85 ARG A N 1
ATOM 1259 C CA . ARG A 1 85 ? 79.538 9.186 -2.631 1.00 0.00 85 ARG A CA 1
ATOM 1260 C C . ARG A 1 85 ? 79.202 8.829 -1.182 1.00 0.00 85 ARG A C 1
ATOM 1261 O O . ARG A 1 85 ? 79.028 9.706 -0.337 1.00 0.00 85 ARG A O 1
ATOM 1282 N N . VAL A 1 86 ? 79.102 7.526 -0.914 1.00 0.00 86 VAL A N 1
ATOM 1283 C CA . VAL A 1 86 ? 78.775 7.022 0.424 1.00 0.00 86 VAL A CA 1
ATOM 1284 C C . VAL A 1 86 ? 79.866 6.069 0.896 1.00 0.00 86 VAL A C 1
ATOM 1285 O O . VAL A 1 86 ? 80.311 5.215 0.132 1.00 0.00 86 VAL A O 1
ATOM 1298 N N . SER A 1 87 ? 80.306 6.223 2.148 1.00 0.00 87 SER A N 1
ATOM 1299 C CA . SER A 1 87 ? 81.368 5.368 2.696 1.00 0.00 87 SER A CA 1
ATOM 1300 C C . SER A 1 87 ? 80.835 4.439 3.790 1.00 0.00 87 SER A C 1
ATOM 1301 O O . SER A 1 87 ? 80.338 4.888 4.824 1.00 0.00 87 SER A O 1
ATOM 1309 N N . PHE A 1 88 ? 80.959 3.135 3.549 1.00 0.00 88 PHE A N 1
ATOM 1310 C CA . PHE A 1 88 ? 80.508 2.126 4.509 1.00 0.00 88 PHE A CA 1
ATOM 1311 C C . PHE A 1 88 ? 81.430 0.918 4.438 1.00 0.00 88 PHE A C 1
ATOM 1312 O O . PHE A 1 88 ? 81.877 0.541 3.359 1.00 0.00 88 PHE A O 1
ATOM 1329 N N . GLN A 1 89 ? 81.725 0.315 5.587 1.00 0.00 89 GLN A N 1
ATOM 1330 C CA . GLN A 1 89 ? 82.611 -0.856 5.622 1.00 0.00 89 GLN A CA 1
ATOM 1331 C C . GLN A 1 89 ? 82.015 -1.956 6.494 1.00 0.00 89 GLN A C 1
ATOM 1332 O O . GLN A 1 89 ? 81.815 -1.773 7.695 1.00 0.00 89 GLN A O 1
ATOM 1346 N N . LEU A 1 90 ? 81.733 -3.102 5.874 1.00 0.00 90 LEU A N 1
ATOM 1347 C CA . LEU A 1 90 ? 81.158 -4.245 6.589 1.00 0.00 90 LEU A CA 1
ATOM 1348 C C . LEU A 1 90 ? 82.250 -5.285 6.830 1.00 0.00 90 LEU A C 1
ATOM 1349 O O . LEU A 1 90 ? 82.913 -5.732 5.893 1.00 0.00 90 LEU A O 1
ATOM 1365 N N . HIS A 1 91 ? 82.416 -5.675 8.089 1.00 0.00 91 HIS A N 1
ATOM 1366 C CA . HIS A 1 91 ? 83.410 -6.678 8.472 1.00 0.00 91 HIS A CA 1
ATOM 1367 C C . HIS A 1 91 ? 82.720 -7.819 9.209 1.00 0.00 91 HIS A C 1
ATOM 1368 O O . HIS A 1 91 ? 81.912 -7.586 10.105 1.00 0.00 91 HIS A O 1
ATOM 1382 N N . ILE A 1 92 ? 83.028 -9.051 8.820 1.00 0.00 92 ILE A N 1
ATOM 1383 C CA . ILE A 1 92 ? 82.411 -10.218 9.447 1.00 0.00 92 ILE A CA 1
ATOM 1384 C C . ILE A 1 92 ? 83.195 -10.627 10.692 1.00 0.00 92 ILE A C 1
ATOM 1385 O O . ILE A 1 92 ? 84.363 -11.007 10.614 1.00 0.00 92 ILE A O 1
ATOM 1401 N N . THR A 1 93 ? 82.533 -10.539 11.847 1.00 0.00 93 THR A N 1
ATOM 1402 C CA . THR A 1 93 ? 83.151 -10.899 13.125 1.00 0.00 93 THR A CA 1
ATOM 1403 C C . THR A 1 93 ? 82.538 -12.193 13.650 1.00 0.00 93 THR A C 1
ATOM 1404 O O . THR A 1 93 ? 81.335 -12.259 13.906 1.00 0.00 93 THR A O 1
ATOM 1415 N N . GLU A 1 94 ? 83.366 -13.220 13.807 1.00 0.00 94 GLU A N 1
ATOM 1416 C CA . GLU A 1 94 ? 82.877 -14.503 14.299 1.00 0.00 94 GLU A CA 1
ATOM 1417 C C . GLU A 1 94 ? 82.165 -14.307 15.645 1.00 0.00 94 GLU A C 1
ATOM 1418 O O . GLU A 1 94 ? 82.539 -13.425 16.419 1.00 0.00 94 GLU A O 1
ATOM 1430 N N . PRO A 1 95 ? 81.159 -15.099 15.947 1.00 0.00 95 PRO A N 1
ATOM 1431 C CA . PRO A 1 95 ? 80.420 -14.971 17.236 1.00 0.00 95 PRO A CA 1
ATOM 1432 C C . PRO A 1 95 ? 81.362 -15.053 18.441 1.00 0.00 95 PRO A C 1
ATOM 1433 O O . PRO A 1 95 ? 82.336 -15.806 18.434 1.00 0.00 95 PRO A O 1
ATOM 1444 N N . LEU A 1 96 ? 81.046 -14.281 19.477 1.00 0.00 96 LEU A N 1
ATOM 1445 C CA . LEU A 1 96 ? 81.848 -14.273 20.697 1.00 0.00 96 LEU A CA 1
ATOM 1446 C C . LEU A 1 96 ? 81.359 -15.365 21.640 1.00 0.00 96 LEU A C 1
ATOM 1447 O O . LEU A 1 96 ? 81.897 -15.551 22.733 1.00 0.00 96 LEU A O 1
ATOM 1463 N N . GLU A 1 97 ? 80.331 -16.083 21.204 1.00 0.00 97 GLU A N 1
ATOM 1464 C CA . GLU A 1 97 ? 79.758 -17.158 22.001 1.00 0.00 97 GLU A CA 1
ATOM 1465 C C . GLU A 1 97 ? 80.806 -18.226 22.300 1.00 0.00 97 GLU A C 1
ATOM 1466 O O . GLU A 1 97 ? 81.283 -18.263 23.423 1.00 0.00 97 GLU A O 1
ATOM 1478 N N . MET A 1 1 ? 75.194 18.720 3.873 1.00 0.00 1 MET A N 2
ATOM 1479 C CA . MET A 1 1 ? 74.628 20.012 4.347 1.00 0.00 1 MET A CA 2
ATOM 1480 C C . MET A 1 1 ? 74.716 21.042 3.217 1.00 0.00 1 MET A C 2
ATOM 1481 O O . MET A 1 1 ? 73.798 21.157 2.403 1.00 0.00 1 MET A O 2
ATOM 1497 N N . GLU A 1 2 ? 75.821 21.784 3.169 1.00 0.00 2 GLU A N 2
ATOM 1498 C CA . GLU A 1 2 ? 76.011 22.803 2.134 1.00 0.00 2 GLU A CA 2
ATOM 1499 C C . GLU A 1 2 ? 76.340 22.175 0.774 1.00 0.00 2 GLU A C 2
ATOM 1500 O O . GLU A 1 2 ? 75.876 22.664 -0.256 1.00 0.00 2 GLU A O 2
ATOM 1512 N N . PRO A 1 3 ? 77.122 21.122 0.734 1.00 0.00 3 PRO A N 2
ATOM 1513 C CA . PRO A 1 3 ? 77.487 20.461 -0.553 1.00 0.00 3 PRO A CA 2
ATOM 1514 C C . PRO A 1 3 ? 76.310 19.690 -1.158 1.00 0.00 3 PRO A C 2
ATOM 1515 O O . PRO A 1 3 ? 76.339 19.309 -2.328 1.00 0.00 3 PRO A O 2
ATOM 1526 N N . LYS A 1 4 ? 75.287 19.455 -0.341 1.00 0.00 4 LYS A N 2
ATOM 1527 C CA . LYS A 1 4 ? 74.108 18.717 -0.782 1.00 0.00 4 LYS A CA 2
ATOM 1528 C C . LYS A 1 4 ? 73.468 19.378 -2.000 1.00 0.00 4 LYS A C 2
ATOM 1529 O O . LYS A 1 4 ? 73.396 20.602 -2.097 1.00 0.00 4 LYS A O 2
ATOM 1548 N N . GLY A 1 5 ? 73.007 18.546 -2.928 1.00 0.00 5 GLY A N 2
ATOM 1549 C CA . GLY A 1 5 ? 72.371 19.036 -4.142 1.00 0.00 5 GLY A CA 2
ATOM 1550 C C . GLY A 1 5 ? 71.895 17.870 -5.001 1.00 0.00 5 GLY A C 2
ATOM 1551 O O . GLY A 1 5 ? 71.344 18.070 -6.080 1.00 0.00 5 GLY A O 2
ATOM 1555 N N . VAL A 1 6 ? 72.112 16.653 -4.518 1.00 0.00 6 VAL A N 2
ATOM 1556 C CA . VAL A 1 6 ? 71.706 15.471 -5.243 1.00 0.00 6 VAL A CA 2
ATOM 1557 C C . VAL A 1 6 ? 71.698 14.295 -4.273 1.00 0.00 6 VAL A C 2
ATOM 1558 O O . VAL A 1 6 ? 72.661 14.107 -3.533 1.00 0.00 6 VAL A O 2
ATOM 1571 N N . PHE A 1 7 ? 70.623 13.518 -4.280 1.00 0.00 7 PHE A N 2
ATOM 1572 C CA . PHE A 1 7 ? 70.519 12.359 -3.395 1.00 0.00 7 PHE A CA 2
ATOM 1573 C C . PHE A 1 7 ? 70.600 12.759 -1.922 1.00 0.00 7 PHE A C 2
ATOM 1574 O O . PHE A 1 7 ? 71.628 13.248 -1.457 1.00 0.00 7 PHE A O 2
ATOM 1591 N N . ALA A 1 8 ? 69.505 12.520 -1.189 1.00 0.00 8 ALA A N 2
ATOM 1592 C CA . ALA A 1 8 ? 69.456 12.825 0.244 1.00 0.00 8 ALA A CA 2
ATOM 1593 C C . ALA A 1 8 ? 69.860 11.592 1.020 1.00 0.00 8 ALA A C 2
ATOM 1594 O O . ALA A 1 8 ? 69.249 10.530 0.882 1.00 0.00 8 ALA A O 2
ATOM 1601 N N . LYS A 1 9 ? 70.917 11.732 1.794 1.00 0.00 9 LYS A N 2
ATOM 1602 C CA . LYS A 1 9 ? 71.448 10.612 2.545 1.00 0.00 9 LYS A CA 2
ATOM 1603 C C . LYS A 1 9 ? 70.550 10.168 3.693 1.00 0.00 9 LYS A C 2
ATOM 1604 O O . LYS A 1 9 ? 70.935 10.239 4.855 1.00 0.00 9 LYS A O 2
ATOM 1623 N N . GLU A 1 10 ? 69.374 9.643 3.363 1.00 0.00 10 GLU A N 2
ATOM 1624 C CA . GLU A 1 10 ? 68.475 9.128 4.389 1.00 0.00 10 GLU A CA 2
ATOM 1625 C C . GLU A 1 10 ? 68.724 7.638 4.513 1.00 0.00 10 GLU A C 2
ATOM 1626 O O . GLU A 1 10 ? 67.803 6.847 4.730 1.00 0.00 10 GLU A O 2
ATOM 1638 N N . GLN A 1 11 ? 69.987 7.249 4.324 1.00 0.00 11 GLN A N 2
ATOM 1639 C CA . GLN A 1 11 ? 70.359 5.836 4.379 1.00 0.00 11 GLN A CA 2
ATOM 1640 C C . GLN A 1 11 ? 71.064 5.498 5.681 1.00 0.00 11 GLN A C 2
ATOM 1641 O O . GLN A 1 11 ? 71.962 6.214 6.125 1.00 0.00 11 GLN A O 2
ATOM 1655 N N . SER A 1 12 ? 70.670 4.381 6.271 1.00 0.00 12 SER A N 2
ATOM 1656 C CA . SER A 1 12 ? 71.298 3.930 7.500 1.00 0.00 12 SER A CA 2
ATOM 1657 C C . SER A 1 12 ? 72.545 3.141 7.135 1.00 0.00 12 SER A C 2
ATOM 1658 O O . SER A 1 12 ? 72.753 2.028 7.611 1.00 0.00 12 SER A O 2
ATOM 1666 N N . VAL A 1 13 ? 73.362 3.729 6.256 1.00 0.00 13 VAL A N 2
ATOM 1667 C CA . VAL A 1 13 ? 74.585 3.081 5.782 1.00 0.00 13 VAL A CA 2
ATOM 1668 C C . VAL A 1 13 ? 75.666 4.118 5.491 1.00 0.00 13 VAL A C 2
ATOM 1669 O O . VAL A 1 13 ? 75.741 4.653 4.384 1.00 0.00 13 VAL A O 2
ATOM 1682 N N . HIS A 1 14 ? 76.503 4.395 6.487 1.00 0.00 14 HIS A N 2
ATOM 1683 C CA . HIS A 1 14 ? 77.584 5.366 6.323 1.00 0.00 14 HIS A CA 2
ATOM 1684 C C . HIS A 1 14 ? 78.486 5.384 7.557 1.00 0.00 14 HIS A C 2
ATOM 1685 O O . HIS A 1 14 ? 78.474 6.343 8.327 1.00 0.00 14 HIS A O 2
ATOM 1699 N N . ASN A 1 15 ? 79.269 4.317 7.732 1.00 0.00 15 ASN A N 2
ATOM 1700 C CA . ASN A 1 15 ? 80.179 4.203 8.874 1.00 0.00 15 ASN A CA 2
ATOM 1701 C C . ASN A 1 15 ? 80.816 2.810 8.905 1.00 0.00 15 ASN A C 2
ATOM 1702 O O . ASN A 1 15 ? 80.347 1.891 8.231 1.00 0.00 15 ASN A O 2
ATOM 1713 N N . GLU A 1 16 ? 81.868 2.653 9.707 1.00 0.00 16 GLU A N 2
ATOM 1714 C CA . GLU A 1 16 ? 82.540 1.357 9.837 1.00 0.00 16 GLU A CA 2
ATOM 1715 C C . GLU A 1 16 ? 81.925 0.582 11.000 1.00 0.00 16 GLU A C 2
ATOM 1716 O O . GLU A 1 16 ? 82.050 0.985 12.156 1.00 0.00 16 GLU A O 2
ATOM 1728 N N . VAL A 1 17 ? 81.242 -0.521 10.686 1.00 0.00 17 VAL A N 2
ATOM 1729 C CA . VAL A 1 17 ? 80.582 -1.339 11.713 1.00 0.00 17 VAL A CA 2
ATOM 1730 C C . VAL A 1 17 ? 80.949 -2.822 11.570 1.00 0.00 17 VAL A C 2
ATOM 1731 O O . VAL A 1 17 ? 80.942 -3.365 10.469 1.00 0.00 17 VAL A O 2
ATOM 1744 N N . GLN A 1 18 ? 81.257 -3.480 12.696 1.00 0.00 18 GLN A N 2
ATOM 1745 C CA . GLN A 1 18 ? 81.611 -4.911 12.687 1.00 0.00 18 GLN A CA 2
ATOM 1746 C C . GLN A 1 18 ? 80.653 -5.698 13.576 1.00 0.00 18 GLN A C 2
ATOM 1747 O O . GLN A 1 18 ? 80.548 -5.430 14.772 1.00 0.00 18 GLN A O 2
ATOM 1761 N N . ALA A 1 19 ? 79.957 -6.677 12.992 1.00 0.00 19 ALA A N 2
ATOM 1762 C CA . ALA A 1 19 ? 79.015 -7.488 13.768 1.00 0.00 19 ALA A CA 2
ATOM 1763 C C . ALA A 1 19 ? 78.829 -8.872 13.148 1.00 0.00 19 ALA A C 2
ATOM 1764 O O . ALA A 1 19 ? 78.967 -9.060 11.943 1.00 0.00 19 ALA A O 2
ATOM 1771 N N . GLU A 1 20 ? 78.515 -9.836 13.999 1.00 0.00 20 GLU A N 2
ATOM 1772 C CA . GLU A 1 20 ? 78.318 -11.212 13.564 1.00 0.00 20 GLU A CA 2
ATOM 1773 C C . GLU A 1 20 ? 77.326 -11.297 12.407 1.00 0.00 20 GLU A C 2
ATOM 1774 O O . GLU A 1 20 ? 76.387 -10.510 12.322 1.00 0.00 20 GLU A O 2
ATOM 1786 N N . ALA A 1 21 ? 77.552 -12.258 11.513 1.00 0.00 21 ALA A N 2
ATOM 1787 C CA . ALA A 1 21 ? 76.680 -12.442 10.358 1.00 0.00 21 ALA A CA 2
ATOM 1788 C C . ALA A 1 21 ? 75.212 -12.407 10.767 1.00 0.00 21 ALA A C 2
ATOM 1789 O O . ALA A 1 21 ? 74.884 -12.528 11.948 1.00 0.00 21 ALA A O 2
ATOM 1796 N N . GLY A 1 22 ? 74.328 -12.236 9.782 1.00 0.00 22 GLY A N 2
ATOM 1797 C CA . GLY A 1 22 ? 72.887 -12.178 10.046 1.00 0.00 22 GLY A CA 2
ATOM 1798 C C . GLY A 1 22 ? 72.413 -10.734 10.084 1.00 0.00 22 GLY A C 2
ATOM 1799 O O . GLY A 1 22 ? 71.253 -10.451 10.382 1.00 0.00 22 GLY A O 2
ATOM 1803 N N . THR A 1 23 ? 73.325 -9.827 9.773 1.00 0.00 23 THR A N 2
ATOM 1804 C CA . THR A 1 23 ? 73.011 -8.408 9.756 1.00 0.00 23 THR A CA 2
ATOM 1805 C C . THR A 1 23 ? 72.405 -8.033 8.406 1.00 0.00 23 THR A C 2
ATOM 1806 O O . THR A 1 23 ? 72.462 -8.813 7.458 1.00 0.00 23 THR A O 2
ATOM 1817 N N . THR A 1 24 ? 71.828 -6.838 8.320 1.00 0.00 24 THR A N 2
ATOM 1818 C CA . THR A 1 24 ? 71.224 -6.375 7.067 1.00 0.00 24 THR A CA 2
ATOM 1819 C C . THR A 1 24 ? 71.270 -4.855 6.995 1.00 0.00 24 THR A C 2
ATOM 1820 O O . THR A 1 24 ? 71.104 -4.170 8.006 1.00 0.00 24 THR A O 2
ATOM 1831 N N . ALA A 1 25 ? 71.521 -4.327 5.795 1.00 0.00 25 ALA A N 2
ATOM 1832 C CA . ALA A 1 25 ? 71.615 -2.876 5.596 1.00 0.00 25 ALA A CA 2
ATOM 1833 C C . ALA A 1 25 ? 70.533 -2.361 4.640 1.00 0.00 25 ALA A C 2
ATOM 1834 O O . ALA A 1 25 ? 70.434 -2.800 3.499 1.00 0.00 25 ALA A O 2
ATOM 1841 N N . MET A 1 26 ? 69.722 -1.410 5.115 1.00 0.00 26 MET A N 2
ATOM 1842 C CA . MET A 1 26 ? 68.651 -0.829 4.290 1.00 0.00 26 MET A CA 2
ATOM 1843 C C . MET A 1 26 ? 68.966 0.630 3.951 1.00 0.00 26 MET A C 2
ATOM 1844 O O . MET A 1 26 ? 69.301 1.422 4.835 1.00 0.00 26 MET A O 2
ATOM 1858 N N . LEU A 1 27 ? 68.875 0.973 2.662 1.00 0.00 27 LEU A N 2
ATOM 1859 C CA . LEU A 1 27 ? 69.173 2.333 2.200 1.00 0.00 27 LEU A CA 2
ATOM 1860 C C . LEU A 1 27 ? 67.920 3.067 1.704 1.00 0.00 27 LEU A C 2
ATOM 1861 O O . LEU A 1 27 ? 67.178 2.551 0.866 1.00 0.00 27 LEU A O 2
ATOM 1877 N N . SER A 1 28 ? 67.706 4.289 2.205 1.00 0.00 28 SER A N 2
ATOM 1878 C CA . SER A 1 28 ? 66.564 5.114 1.794 1.00 0.00 28 SER A CA 2
ATOM 1879 C C . SER A 1 28 ? 67.070 6.509 1.434 1.00 0.00 28 SER A C 2
ATOM 1880 O O . SER A 1 28 ? 67.920 7.059 2.131 1.00 0.00 28 SER A O 2
ATOM 1888 N N . CYS A 1 29 ? 66.577 7.075 0.332 1.00 0.00 29 CYS A N 2
ATOM 1889 C CA . CYS A 1 29 ? 67.039 8.400 -0.098 1.00 0.00 29 CYS A CA 2
ATOM 1890 C C . CYS A 1 29 ? 65.971 9.163 -0.874 1.00 0.00 29 CYS A C 2
ATOM 1891 O O . CYS A 1 29 ? 65.156 8.581 -1.593 1.00 0.00 29 CYS A O 2
ATOM 1899 N N . GLU A 1 30 ? 66.037 10.484 -0.754 1.00 0.00 30 GLU A N 2
ATOM 1900 C CA . GLU A 1 30 ? 65.138 11.391 -1.460 1.00 0.00 30 GLU A CA 2
ATOM 1901 C C . GLU A 1 30 ? 66.001 12.369 -2.251 1.00 0.00 30 GLU A C 2
ATOM 1902 O O . GLU A 1 30 ? 66.726 13.165 -1.669 1.00 0.00 30 GLU A O 2
ATOM 1914 N N . VAL A 1 31 ? 65.973 12.291 -3.576 1.00 0.00 31 VAL A N 2
ATOM 1915 C CA . VAL A 1 31 ? 66.833 13.167 -4.364 1.00 0.00 31 VAL A CA 2
ATOM 1916 C C . VAL A 1 31 ? 66.222 14.543 -4.572 1.00 0.00 31 VAL A C 2
ATOM 1917 O O . VAL A 1 31 ? 65.041 14.694 -4.888 1.00 0.00 31 VAL A O 2
ATOM 1930 N N . ALA A 1 32 ? 67.081 15.532 -4.356 1.00 0.00 32 ALA A N 2
ATOM 1931 C CA . ALA A 1 32 ? 66.735 16.936 -4.472 1.00 0.00 32 ALA A CA 2
ATOM 1932 C C . ALA A 1 32 ? 66.824 17.419 -5.921 1.00 0.00 32 ALA A C 2
ATOM 1933 O O . ALA A 1 32 ? 66.042 18.274 -6.339 1.00 0.00 32 ALA A O 2
ATOM 1940 N N . GLN A 1 33 ? 67.793 16.884 -6.682 1.00 0.00 33 GLN A N 2
ATOM 1941 C CA . GLN A 1 33 ? 67.986 17.289 -8.091 1.00 0.00 33 GLN A CA 2
ATOM 1942 C C . GLN A 1 33 ? 67.591 16.147 -9.041 1.00 0.00 33 GLN A C 2
ATOM 1943 O O . GLN A 1 33 ? 67.590 14.988 -8.626 1.00 0.00 33 GLN A O 2
ATOM 1957 N N . PRO A 1 34 ? 67.231 16.420 -10.291 1.00 0.00 34 PRO A N 2
ATOM 1958 C CA . PRO A 1 34 ? 66.820 15.344 -11.243 1.00 0.00 34 PRO A CA 2
ATOM 1959 C C . PRO A 1 34 ? 67.994 14.565 -11.862 1.00 0.00 34 PRO A C 2
ATOM 1960 O O . PRO A 1 34 ? 67.778 13.547 -12.518 1.00 0.00 34 PRO A O 2
ATOM 1971 N N . GLN A 1 35 ? 69.223 15.044 -11.679 1.00 0.00 35 GLN A N 2
ATOM 1972 C CA . GLN A 1 35 ? 70.384 14.376 -12.260 1.00 0.00 35 GLN A CA 2
ATOM 1973 C C . GLN A 1 35 ? 70.814 13.208 -11.392 1.00 0.00 35 GLN A C 2
ATOM 1974 O O . GLN A 1 35 ? 71.864 12.605 -11.610 1.00 0.00 35 GLN A O 2
ATOM 1988 N N . THR A 1 36 ? 70.006 12.906 -10.387 1.00 0.00 36 THR A N 2
ATOM 1989 C CA . THR A 1 36 ? 70.340 11.825 -9.478 1.00 0.00 36 THR A CA 2
ATOM 1990 C C . THR A 1 36 ? 70.137 10.458 -10.116 1.00 0.00 36 THR A C 2
ATOM 1991 O O . THR A 1 36 ? 69.059 9.868 -10.045 1.00 0.00 36 THR A O 2
ATOM 2002 N N . GLU A 1 37 ? 71.209 9.953 -10.703 1.00 0.00 37 GLU A N 2
ATOM 2003 C CA . GLU A 1 37 ? 71.194 8.634 -11.317 1.00 0.00 37 GLU A CA 2
ATOM 2004 C C . GLU A 1 37 ? 71.268 7.588 -10.215 1.00 0.00 37 GLU A C 2
ATOM 2005 O O . GLU A 1 37 ? 71.833 7.850 -9.153 1.00 0.00 37 GLU A O 2
ATOM 2017 N N . VAL A 1 38 ? 70.692 6.418 -10.453 1.00 0.00 38 VAL A N 2
ATOM 2018 C CA . VAL A 1 38 ? 70.698 5.364 -9.439 1.00 0.00 38 VAL A CA 2
ATOM 2019 C C . VAL A 1 38 ? 71.782 4.328 -9.733 1.00 0.00 38 VAL A C 2
ATOM 2020 O O . VAL A 1 38 ? 71.781 3.697 -10.788 1.00 0.00 38 VAL A O 2
ATOM 2033 N N . THR A 1 39 ? 72.720 4.166 -8.796 1.00 0.00 39 THR A N 2
ATOM 2034 C CA . THR A 1 39 ? 73.805 3.209 -8.997 1.00 0.00 39 THR A CA 2
ATOM 2035 C C . THR A 1 39 ? 74.598 2.975 -7.709 1.00 0.00 39 THR A C 2
ATOM 2036 O O . THR A 1 39 ? 74.867 3.908 -6.955 1.00 0.00 39 THR A O 2
ATOM 2047 N N . TRP A 1 40 ? 75.012 1.724 -7.483 1.00 0.00 40 TRP A N 2
ATOM 2048 C CA . TRP A 1 40 ? 75.816 1.386 -6.307 1.00 0.00 40 TRP A CA 2
ATOM 2049 C C . TRP A 1 40 ? 76.862 0.323 -6.660 1.00 0.00 40 TRP A C 2
ATOM 2050 O O . TRP A 1 40 ? 76.895 -0.185 -7.780 1.00 0.00 40 TRP A O 2
ATOM 2071 N N . TYR A 1 41 ? 77.719 -0.005 -5.694 1.00 0.00 41 TYR A N 2
ATOM 2072 C CA . TYR A 1 41 ? 78.767 -1.006 -5.895 1.00 0.00 41 TYR A CA 2
ATOM 2073 C C . TYR A 1 41 ? 78.804 -1.954 -4.712 1.00 0.00 41 TYR A C 2
ATOM 2074 O O . TYR A 1 41 ? 78.520 -1.559 -3.581 1.00 0.00 41 TYR A O 2
ATOM 2092 N N . LYS A 1 42 ? 79.144 -3.212 -4.988 1.00 0.00 42 LYS A N 2
ATOM 2093 C CA . LYS A 1 42 ? 79.200 -4.230 -3.943 1.00 0.00 42 LYS A CA 2
ATOM 2094 C C . LYS A 1 42 ? 80.631 -4.508 -3.511 1.00 0.00 42 LYS A C 2
ATOM 2095 O O . LYS A 1 42 ? 81.516 -4.718 -4.339 1.00 0.00 42 LYS A O 2
ATOM 2114 N N . ASP A 1 43 ? 80.835 -4.522 -2.199 1.00 0.00 43 ASP A N 2
ATOM 2115 C CA . ASP A 1 43 ? 82.145 -4.797 -1.628 1.00 0.00 43 ASP A CA 2
ATOM 2116 C C . ASP A 1 43 ? 83.244 -4.055 -2.376 1.00 0.00 43 ASP A C 2
ATOM 2117 O O . ASP A 1 43 ? 84.425 -4.367 -2.225 1.00 0.00 43 ASP A O 2
ATOM 2126 N N . GLY A 1 44 ? 82.861 -3.066 -3.176 1.00 0.00 44 GLY A N 2
ATOM 2127 C CA . GLY A 1 44 ? 83.838 -2.297 -3.942 1.00 0.00 44 GLY A CA 2
ATOM 2128 C C . GLY A 1 44 ? 84.103 -2.975 -5.284 1.00 0.00 44 GLY A C 2
ATOM 2129 O O . GLY A 1 44 ? 84.544 -2.337 -6.239 1.00 0.00 44 GLY A O 2
ATOM 2133 N N . LYS A 1 45 ? 83.804 -4.275 -5.347 1.00 0.00 45 LYS A N 2
ATOM 2134 C CA . LYS A 1 45 ? 83.975 -5.056 -6.578 1.00 0.00 45 LYS A CA 2
ATOM 2135 C C . LYS A 1 45 ? 82.810 -6.023 -6.742 1.00 0.00 45 LYS A C 2
ATOM 2136 O O . LYS A 1 45 ? 82.375 -6.647 -5.775 1.00 0.00 45 LYS A O 2
ATOM 2155 N N . LYS A 1 46 ? 82.311 -6.151 -7.967 1.00 0.00 46 LYS A N 2
ATOM 2156 C CA . LYS A 1 46 ? 81.201 -7.058 -8.218 1.00 0.00 46 LYS A CA 2
ATOM 2157 C C . LYS A 1 46 ? 81.676 -8.504 -8.176 1.00 0.00 46 LYS A C 2
ATOM 2158 O O . LYS A 1 46 ? 82.651 -8.878 -8.827 1.00 0.00 46 LYS A O 2
ATOM 2177 N N . LEU A 1 47 ? 80.975 -9.311 -7.383 1.00 0.00 47 LEU A N 2
ATOM 2178 C CA . LEU A 1 47 ? 81.304 -10.731 -7.231 1.00 0.00 47 LEU A CA 2
ATOM 2179 C C . LEU A 1 47 ? 80.061 -11.585 -7.500 1.00 0.00 47 LEU A C 2
ATOM 2180 O O . LEU A 1 47 ? 79.017 -11.071 -7.904 1.00 0.00 47 LEU A O 2
ATOM 2196 N N . SER A 1 48 ? 80.184 -12.889 -7.271 1.00 0.00 48 SER A N 2
ATOM 2197 C CA . SER A 1 48 ? 79.067 -13.802 -7.489 1.00 0.00 48 SER A CA 2
ATOM 2198 C C . SER A 1 48 ? 77.934 -13.503 -6.517 1.00 0.00 48 SER A C 2
ATOM 2199 O O . SER A 1 48 ? 78.131 -12.831 -5.504 1.00 0.00 48 SER A O 2
ATOM 2207 N N . SER A 1 49 ? 76.751 -14.012 -6.829 1.00 0.00 49 SER A N 2
ATOM 2208 C CA . SER A 1 49 ? 75.595 -13.798 -5.976 1.00 0.00 49 SER A CA 2
ATOM 2209 C C . SER A 1 49 ? 75.757 -14.561 -4.664 1.00 0.00 49 SER A C 2
ATOM 2210 O O . SER A 1 49 ? 76.267 -15.682 -4.645 1.00 0.00 49 SER A O 2
ATOM 2218 N N . SER A 1 50 ? 75.321 -13.952 -3.565 1.00 0.00 50 SER A N 2
ATOM 2219 C CA . SER A 1 50 ? 75.422 -14.591 -2.253 1.00 0.00 50 SER A CA 2
ATOM 2220 C C . SER A 1 50 ? 74.358 -14.029 -1.319 1.00 0.00 50 SER A C 2
ATOM 2221 O O . SER A 1 50 ? 73.352 -14.681 -1.039 1.00 0.00 50 SER A O 2
ATOM 2229 N N . SER A 1 51 ? 74.578 -12.806 -0.857 1.00 0.00 51 SER A N 2
ATOM 2230 C CA . SER A 1 51 ? 73.621 -12.153 0.024 1.00 0.00 51 SER A CA 2
ATOM 2231 C C . SER A 1 51 ? 72.351 -11.825 -0.758 1.00 0.00 51 SER A C 2
ATOM 2232 O O . SER A 1 51 ? 72.414 -11.578 -1.967 1.00 0.00 51 SER A O 2
ATOM 2240 N N . LYS A 1 52 ? 71.201 -11.827 -0.088 1.00 0.00 52 LYS A N 2
ATOM 2241 C CA . LYS A 1 52 ? 69.945 -11.530 -0.777 1.00 0.00 52 LYS A CA 2
ATOM 2242 C C . LYS A 1 52 ? 69.845 -10.036 -1.040 1.00 0.00 52 LYS A C 2
ATOM 2243 O O . LYS A 1 52 ? 69.666 -9.246 -0.117 1.00 0.00 52 LYS A O 2
ATOM 2262 N N . VAL A 1 53 ? 69.975 -9.656 -2.311 1.00 0.00 53 VAL A N 2
ATOM 2263 C CA . VAL A 1 53 ? 69.909 -8.248 -2.704 1.00 0.00 53 VAL A CA 2
ATOM 2264 C C . VAL A 1 53 ? 68.781 -8.018 -3.692 1.00 0.00 53 VAL A C 2
ATOM 2265 O O . VAL A 1 53 ? 68.543 -8.824 -4.589 1.00 0.00 53 VAL A O 2
ATOM 2278 N N . ARG A 1 54 ? 68.093 -6.896 -3.516 1.00 0.00 54 ARG A N 2
ATOM 2279 C CA . ARG A 1 54 ? 66.985 -6.518 -4.387 1.00 0.00 54 ARG A CA 2
ATOM 2280 C C . ARG A 1 54 ? 67.142 -5.059 -4.798 1.00 0.00 54 ARG A C 2
ATOM 2281 O O . ARG A 1 54 ? 67.523 -4.216 -3.981 1.00 0.00 54 ARG A O 2
ATOM 2302 N N . MET A 1 55 ? 66.844 -4.756 -6.057 1.00 0.00 55 MET A N 2
ATOM 2303 C CA . MET A 1 55 ? 66.943 -3.384 -6.541 1.00 0.00 55 MET A CA 2
ATOM 2304 C C . MET A 1 55 ? 65.554 -2.773 -6.627 1.00 0.00 55 MET A C 2
ATOM 2305 O O . MET A 1 55 ? 64.776 -3.108 -7.521 1.00 0.00 55 MET A O 2
ATOM 2319 N N . GLU A 1 56 ? 65.242 -1.878 -5.691 1.00 0.00 56 GLU A N 2
ATOM 2320 C CA . GLU A 1 56 ? 63.934 -1.225 -5.673 1.00 0.00 56 GLU A CA 2
ATOM 2321 C C . GLU A 1 56 ? 64.098 0.247 -6.025 1.00 0.00 56 GLU A C 2
ATOM 2322 O O . GLU A 1 56 ? 64.659 1.023 -5.252 1.00 0.00 56 GLU A O 2
ATOM 2334 N N . VAL A 1 57 ? 63.610 0.617 -7.205 1.00 0.00 57 VAL A N 2
ATOM 2335 C CA . VAL A 1 57 ? 63.703 1.997 -7.676 1.00 0.00 57 VAL A CA 2
ATOM 2336 C C . VAL A 1 57 ? 62.398 2.403 -8.337 1.00 0.00 57 VAL A C 2
ATOM 2337 O O . VAL A 1 57 ? 61.921 1.738 -9.257 1.00 0.00 57 VAL A O 2
ATOM 2350 N N . LYS A 1 58 ? 61.820 3.500 -7.862 1.00 0.00 58 LYS A N 2
ATOM 2351 C CA . LYS A 1 58 ? 60.565 3.996 -8.407 1.00 0.00 58 LYS A CA 2
ATOM 2352 C C . LYS A 1 58 ? 60.554 5.518 -8.401 1.00 0.00 58 LYS A C 2
ATOM 2353 O O . LYS A 1 58 ? 60.355 6.146 -7.361 1.00 0.00 58 LYS A O 2
ATOM 2372 N N . GLY A 1 59 ? 60.769 6.106 -9.572 1.00 0.00 59 GLY A N 2
ATOM 2373 C CA . GLY A 1 59 ? 60.781 7.556 -9.692 1.00 0.00 59 GLY A CA 2
ATOM 2374 C C . GLY A 1 59 ? 61.955 8.154 -8.930 1.00 0.00 59 GLY A C 2
ATOM 2375 O O . GLY A 1 59 ? 63.078 7.656 -8.997 1.00 0.00 59 GLY A O 2
ATOM 2379 N N . CYS A 1 60 ? 61.684 9.235 -8.221 1.00 0.00 60 CYS A N 2
ATOM 2380 C CA . CYS A 1 60 ? 62.708 9.930 -7.452 1.00 0.00 60 CYS A CA 2
ATOM 2381 C C . CYS A 1 60 ? 63.279 9.063 -6.341 1.00 0.00 60 CYS A C 2
ATOM 2382 O O . CYS A 1 60 ? 64.461 9.155 -6.010 1.00 0.00 60 CYS A O 2
ATOM 2390 N N . THR A 1 61 ? 62.422 8.262 -5.737 1.00 0.00 61 THR A N 2
ATOM 2391 C CA . THR A 1 61 ? 62.830 7.422 -4.625 1.00 0.00 61 THR A CA 2
ATOM 2392 C C . THR A 1 61 ? 63.879 6.387 -5.043 1.00 0.00 61 THR A C 2
ATOM 2393 O O . THR A 1 61 ? 63.750 5.731 -6.077 1.00 0.00 61 THR A O 2
ATOM 2404 N N . ARG A 1 62 ? 64.925 6.242 -4.219 1.00 0.00 62 ARG A N 2
ATOM 2405 C CA . ARG A 1 62 ? 65.995 5.277 -4.498 1.00 0.00 62 ARG A CA 2
ATOM 2406 C C . ARG A 1 62 ? 66.334 4.503 -3.225 1.00 0.00 62 ARG A C 2
ATOM 2407 O O . ARG A 1 62 ? 66.855 5.079 -2.271 1.00 0.00 62 ARG A O 2
ATOM 2428 N N . ARG A 1 63 ? 66.039 3.196 -3.195 1.00 0.00 63 ARG A N 2
ATOM 2429 C CA . ARG A 1 63 ? 66.335 2.402 -2.002 1.00 0.00 63 ARG A CA 2
ATOM 2430 C C . ARG A 1 63 ? 66.772 0.980 -2.353 1.00 0.00 63 ARG A C 2
ATOM 2431 O O . ARG A 1 63 ? 66.054 0.247 -3.036 1.00 0.00 63 ARG A O 2
ATOM 2452 N N . LEU A 1 64 ? 67.948 0.591 -1.845 1.00 0.00 64 LEU A N 2
ATOM 2453 C CA . LEU A 1 64 ? 68.486 -0.758 -2.059 1.00 0.00 64 LEU A CA 2
ATOM 2454 C C . LEU A 1 64 ? 68.484 -1.530 -0.743 1.00 0.00 64 LEU A C 2
ATOM 2455 O O . LEU A 1 64 ? 69.035 -1.068 0.250 1.00 0.00 64 LEU A O 2
ATOM 2471 N N . VAL A 1 65 ? 67.870 -2.714 -0.741 1.00 0.00 65 VAL A N 2
ATOM 2472 C CA . VAL A 1 65 ? 67.816 -3.545 0.477 1.00 0.00 65 VAL A CA 2
ATOM 2473 C C . VAL A 1 65 ? 68.721 -4.763 0.311 1.00 0.00 65 VAL A C 2
ATOM 2474 O O . VAL A 1 65 ? 68.685 -5.439 -0.712 1.00 0.00 65 VAL A O 2
ATOM 2487 N N . VAL A 1 66 ? 69.553 -5.030 1.322 1.00 0.00 66 VAL A N 2
ATOM 2488 C CA . VAL A 1 66 ? 70.485 -6.162 1.263 1.00 0.00 66 VAL A CA 2
ATOM 2489 C C . VAL A 1 66 ? 70.563 -6.880 2.607 1.00 0.00 66 VAL A C 2
ATOM 2490 O O . VAL A 1 66 ? 70.438 -6.262 3.663 1.00 0.00 66 VAL A O 2
ATOM 2503 N N . GLN A 1 67 ? 70.782 -8.193 2.553 1.00 0.00 67 GLN A N 2
ATOM 2504 C CA . GLN A 1 67 ? 70.893 -9.008 3.762 1.00 0.00 67 GLN A CA 2
ATOM 2505 C C . GLN A 1 67 ? 72.262 -9.657 3.789 1.00 0.00 67 GLN A C 2
ATOM 2506 O O . GLN A 1 67 ? 72.537 -10.589 3.029 1.00 0.00 67 GLN A O 2
ATOM 2520 N N . GLN A 1 68 ? 73.121 -9.140 4.655 1.00 0.00 68 GLN A N 2
ATOM 2521 C CA . GLN A 1 68 ? 74.475 -9.650 4.775 1.00 0.00 68 GLN A CA 2
ATOM 2522 C C . GLN A 1 68 ? 74.493 -10.942 5.582 1.00 0.00 68 GLN A C 2
ATOM 2523 O O . GLN A 1 68 ? 74.749 -10.936 6.789 1.00 0.00 68 GLN A O 2
ATOM 2537 N N . VAL A 1 69 ? 74.212 -12.050 4.896 1.00 0.00 69 VAL A N 2
ATOM 2538 C CA . VAL A 1 69 ? 74.192 -13.374 5.524 1.00 0.00 69 VAL A CA 2
ATOM 2539 C C . VAL A 1 69 ? 75.366 -14.213 5.010 1.00 0.00 69 VAL A C 2
ATOM 2540 O O . VAL A 1 69 ? 75.592 -15.337 5.462 1.00 0.00 69 VAL A O 2
ATOM 2553 N N . GLY A 1 70 ? 76.109 -13.647 4.054 1.00 0.00 70 GLY A N 2
ATOM 2554 C CA . GLY A 1 70 ? 77.264 -14.320 3.453 1.00 0.00 70 GLY A CA 2
ATOM 2555 C C . GLY A 1 70 ? 78.524 -13.463 3.596 1.00 0.00 70 GLY A C 2
ATOM 2556 O O . GLY A 1 70 ? 78.462 -12.238 3.486 1.00 0.00 70 GLY A O 2
ATOM 2560 N N . LYS A 1 71 ? 79.661 -14.112 3.842 1.00 0.00 71 LYS A N 2
ATOM 2561 C CA . LYS A 1 71 ? 80.936 -13.405 4.001 1.00 0.00 71 LYS A CA 2
ATOM 2562 C C . LYS A 1 71 ? 81.353 -12.694 2.706 1.00 0.00 71 LYS A C 2
ATOM 2563 O O . LYS A 1 71 ? 81.897 -11.593 2.744 1.00 0.00 71 LYS A O 2
ATOM 2582 N N . ALA A 1 72 ? 81.113 -13.341 1.564 1.00 0.00 72 ALA A N 2
ATOM 2583 C CA . ALA A 1 72 ? 81.491 -12.766 0.272 1.00 0.00 72 ALA A CA 2
ATOM 2584 C C . ALA A 1 72 ? 80.899 -11.371 0.095 1.00 0.00 72 ALA A C 2
ATOM 2585 O O . ALA A 1 72 ? 81.535 -10.489 -0.480 1.00 0.00 72 ALA A O 2
ATOM 2592 N N . ASP A 1 73 ? 79.684 -11.175 0.597 1.00 0.00 73 ASP A N 2
ATOM 2593 C CA . ASP A 1 73 ? 79.032 -9.876 0.495 1.00 0.00 73 ASP A CA 2
ATOM 2594 C C . ASP A 1 73 ? 79.812 -8.848 1.312 1.00 0.00 73 ASP A C 2
ATOM 2595 O O . ASP A 1 73 ? 79.918 -7.680 0.926 1.00 0.00 73 ASP A O 2
ATOM 2604 N N . ALA A 1 74 ? 80.367 -9.300 2.441 1.00 0.00 74 ALA A N 2
ATOM 2605 C CA . ALA A 1 74 ? 81.149 -8.429 3.315 1.00 0.00 74 ALA A CA 2
ATOM 2606 C C . ALA A 1 74 ? 82.241 -7.715 2.524 1.00 0.00 74 ALA A C 2
ATOM 2607 O O . ALA A 1 74 ? 82.930 -8.325 1.704 1.00 0.00 74 ALA A O 2
ATOM 2614 N N . GLY A 1 75 ? 82.394 -6.420 2.779 1.00 0.00 75 GLY A N 2
ATOM 2615 C CA . GLY A 1 75 ? 83.404 -5.624 2.089 1.00 0.00 75 GLY A CA 2
ATOM 2616 C C . GLY A 1 75 ? 83.022 -4.149 2.099 1.00 0.00 75 GLY A C 2
ATOM 2617 O O . GLY A 1 75 ? 82.328 -3.685 3.001 1.00 0.00 75 GLY A O 2
ATOM 2621 N N . GLU A 1 76 ? 83.479 -3.412 1.089 1.00 0.00 76 GLU A N 2
ATOM 2622 C CA . GLU A 1 76 ? 83.177 -1.986 0.998 1.00 0.00 76 GLU A CA 2
ATOM 2623 C C . GLU A 1 76 ? 81.994 -1.743 0.063 1.00 0.00 76 GLU A C 2
ATOM 2624 O O . GLU A 1 76 ? 82.011 -2.136 -1.104 1.00 0.00 76 GLU A O 2
ATOM 2636 N N . TYR A 1 77 ? 80.961 -1.088 0.599 1.00 0.00 77 TYR A N 2
ATOM 2637 C CA . TYR A 1 77 ? 79.757 -0.771 -0.174 1.00 0.00 77 TYR A CA 2
ATOM 2638 C C . TYR A 1 77 ? 79.712 0.727 -0.420 1.00 0.00 77 TYR A C 2
ATOM 2639 O O . TYR A 1 77 ? 79.516 1.513 0.508 1.00 0.00 77 TYR A O 2
ATOM 2657 N N . SER A 1 78 ? 79.908 1.123 -1.678 1.00 0.00 78 SER A N 2
ATOM 2658 C CA . SER A 1 78 ? 79.893 2.540 -2.044 1.00 0.00 78 SER A CA 2
ATOM 2659 C C . SER A 1 78 ? 78.701 2.827 -2.932 1.00 0.00 78 SER A C 2
ATOM 2660 O O . SER A 1 78 ? 78.581 2.279 -4.024 1.00 0.00 78 SER A O 2
ATOM 2668 N N . CYS A 1 79 ? 77.809 3.684 -2.443 1.00 0.00 79 CYS A N 2
ATOM 2669 C CA . CYS A 1 79 ? 76.602 4.037 -3.189 1.00 0.00 79 CYS A CA 2
ATOM 2670 C C . CYS A 1 79 ? 76.741 5.416 -3.828 1.00 0.00 79 CYS A C 2
ATOM 2671 O O . CYS A 1 79 ? 76.680 6.432 -3.137 1.00 0.00 79 CYS A O 2
ATOM 2679 N N . GLU A 1 80 ? 76.906 5.449 -5.154 1.00 0.00 80 GLU A N 2
ATOM 2680 C CA . GLU A 1 80 ? 77.026 6.718 -5.874 1.00 0.00 80 GLU A CA 2
ATOM 2681 C C . GLU A 1 80 ? 75.660 7.115 -6.429 1.00 0.00 80 GLU A C 2
ATOM 2682 O O . GLU A 1 80 ? 74.836 6.254 -6.755 1.00 0.00 80 GLU A O 2
ATOM 2694 N N . ALA A 1 81 ? 75.403 8.423 -6.504 1.00 0.00 81 ALA A N 2
ATOM 2695 C CA . ALA A 1 81 ? 74.104 8.911 -6.971 1.00 0.00 81 ALA A CA 2
ATOM 2696 C C . ALA A 1 81 ? 74.225 10.181 -7.811 1.00 0.00 81 ALA A C 2
ATOM 2697 O O . ALA A 1 81 ? 73.853 11.270 -7.368 1.00 0.00 81 ALA A O 2
ATOM 2704 N N . GLY A 1 82 ? 74.716 10.029 -9.032 1.00 0.00 82 GLY A N 2
ATOM 2705 C CA . GLY A 1 82 ? 74.846 11.159 -9.942 1.00 0.00 82 GLY A CA 2
ATOM 2706 C C . GLY A 1 82 ? 75.805 12.208 -9.407 1.00 0.00 82 GLY A C 2
ATOM 2707 O O . GLY A 1 82 ? 75.868 13.321 -9.932 1.00 0.00 82 GLY A O 2
ATOM 2711 N N . GLY A 1 83 ? 76.563 11.866 -8.370 1.00 0.00 83 GLY A N 2
ATOM 2712 C CA . GLY A 1 83 ? 77.515 12.819 -7.803 1.00 0.00 83 GLY A CA 2
ATOM 2713 C C . GLY A 1 83 ? 77.767 12.581 -6.317 1.00 0.00 83 GLY A C 2
ATOM 2714 O O . GLY A 1 83 ? 78.918 12.580 -5.878 1.00 0.00 83 GLY A O 2
ATOM 2718 N N . GLN A 1 84 ? 76.697 12.393 -5.540 1.00 0.00 84 GLN A N 2
ATOM 2719 C CA . GLN A 1 84 ? 76.857 12.180 -4.099 1.00 0.00 84 GLN A CA 2
ATOM 2720 C C . GLN A 1 84 ? 77.499 10.821 -3.845 1.00 0.00 84 GLN A C 2
ATOM 2721 O O . GLN A 1 84 ? 77.098 9.820 -4.428 1.00 0.00 84 GLN A O 2
ATOM 2735 N N . ARG A 1 85 ? 78.508 10.790 -2.978 1.00 0.00 85 ARG A N 2
ATOM 2736 C CA . ARG A 1 85 ? 79.211 9.540 -2.669 1.00 0.00 85 ARG A CA 2
ATOM 2737 C C . ARG A 1 85 ? 78.985 9.152 -1.213 1.00 0.00 85 ARG A C 2
ATOM 2738 O O . ARG A 1 85 ? 78.969 10.007 -0.330 1.00 0.00 85 ARG A O 2
ATOM 2759 N N . VAL A 1 86 ? 78.817 7.851 -0.969 1.00 0.00 86 VAL A N 2
ATOM 2760 C CA . VAL A 1 86 ? 78.598 7.346 0.390 1.00 0.00 86 VAL A CA 2
ATOM 2761 C C . VAL A 1 86 ? 79.663 6.311 0.762 1.00 0.00 86 VAL A C 2
ATOM 2762 O O . VAL A 1 86 ? 79.931 5.385 -0.011 1.00 0.00 86 VAL A O 2
ATOM 2775 N N . SER A 1 87 ? 80.269 6.481 1.949 1.00 0.00 87 SER A N 2
ATOM 2776 C CA . SER A 1 87 ? 81.321 5.569 2.422 1.00 0.00 87 SER A CA 2
ATOM 2777 C C . SER A 1 87 ? 80.800 4.596 3.484 1.00 0.00 87 SER A C 2
ATOM 2778 O O . SER A 1 87 ? 80.321 4.996 4.549 1.00 0.00 87 SER A O 2
ATOM 2786 N N . PHE A 1 88 ? 80.917 3.300 3.184 1.00 0.00 88 PHE A N 2
ATOM 2787 C CA . PHE A 1 88 ? 80.471 2.252 4.106 1.00 0.00 88 PHE A CA 2
ATOM 2788 C C . PHE A 1 88 ? 81.492 1.106 4.140 1.00 0.00 88 PHE A C 2
ATOM 2789 O O . PHE A 1 88 ? 81.996 0.683 3.100 1.00 0.00 88 PHE A O 2
ATOM 2806 N N . GLN A 1 89 ? 81.788 0.602 5.344 1.00 0.00 89 GLN A N 2
ATOM 2807 C CA . GLN A 1 89 ? 82.744 -0.505 5.505 1.00 0.00 89 GLN A CA 2
ATOM 2808 C C . GLN A 1 89 ? 82.247 -1.451 6.589 1.00 0.00 89 GLN A C 2
ATOM 2809 O O . GLN A 1 89 ? 82.525 -1.254 7.770 1.00 0.00 89 GLN A O 2
ATOM 2823 N N . LEU A 1 90 ? 81.506 -2.483 6.182 1.00 0.00 90 LEU A N 2
ATOM 2824 C CA . LEU A 1 90 ? 80.970 -3.460 7.136 1.00 0.00 90 LEU A CA 2
ATOM 2825 C C . LEU A 1 90 ? 81.586 -4.834 6.920 1.00 0.00 90 LEU A C 2
ATOM 2826 O O . LEU A 1 90 ? 81.548 -5.386 5.821 1.00 0.00 90 LEU A O 2
ATOM 2842 N N . HIS A 1 91 ? 82.139 -5.382 7.996 1.00 0.00 91 HIS A N 2
ATOM 2843 C CA . HIS A 1 91 ? 82.760 -6.707 7.967 1.00 0.00 91 HIS A CA 2
ATOM 2844 C C . HIS A 1 91 ? 82.135 -7.573 9.046 1.00 0.00 91 HIS A C 2
ATOM 2845 O O . HIS A 1 91 ? 82.056 -7.169 10.206 1.00 0.00 91 HIS A O 2
ATOM 2859 N N . ILE A 1 92 ? 81.671 -8.759 8.665 1.00 0.00 92 ILE A N 2
ATOM 2860 C CA . ILE A 1 92 ? 81.031 -9.655 9.625 1.00 0.00 92 ILE A CA 2
ATOM 2861 C C . ILE A 1 92 ? 82.010 -10.698 10.153 1.00 0.00 92 ILE A C 2
ATOM 2862 O O . ILE A 1 92 ? 82.856 -11.210 9.419 1.00 0.00 92 ILE A O 2
ATOM 2878 N N . THR A 1 93 ? 81.887 -10.992 11.445 1.00 0.00 93 THR A N 2
ATOM 2879 C CA . THR A 1 93 ? 82.751 -11.968 12.106 1.00 0.00 93 THR A CA 2
ATOM 2880 C C . THR A 1 93 ? 82.161 -13.373 12.027 1.00 0.00 93 THR A C 2
ATOM 2881 O O . THR A 1 93 ? 80.985 -13.544 11.706 1.00 0.00 93 THR A O 2
ATOM 2892 N N . GLU A 1 94 ? 82.988 -14.379 12.330 1.00 0.00 94 GLU A N 2
ATOM 2893 C CA . GLU A 1 94 ? 82.547 -15.775 12.294 1.00 0.00 94 GLU A CA 2
ATOM 2894 C C . GLU A 1 94 ? 82.013 -16.208 13.668 1.00 0.00 94 GLU A C 2
ATOM 2895 O O . GLU A 1 94 ? 82.465 -15.697 14.694 1.00 0.00 94 GLU A O 2
ATOM 2907 N N . PRO A 1 95 ? 81.070 -17.130 13.720 1.00 0.00 95 PRO A N 2
ATOM 2908 C CA . PRO A 1 95 ? 80.493 -17.593 15.017 1.00 0.00 95 PRO A CA 2
ATOM 2909 C C . PRO A 1 95 ? 81.594 -18.004 16.004 1.00 0.00 95 PRO A C 2
ATOM 2910 O O . PRO A 1 95 ? 82.493 -18.769 15.664 1.00 0.00 95 PRO A O 2
ATOM 2921 N N . LEU A 1 96 ? 81.501 -17.485 17.227 1.00 0.00 96 LEU A N 2
ATOM 2922 C CA . LEU A 1 96 ? 82.483 -17.788 18.276 1.00 0.00 96 LEU A CA 2
ATOM 2923 C C . LEU A 1 96 ? 81.956 -18.872 19.220 1.00 0.00 96 LEU A C 2
ATOM 2924 O O . LEU A 1 96 ? 82.600 -19.204 20.215 1.00 0.00 96 LEU A O 2
ATOM 2940 N N . GLU A 1 97 ? 80.775 -19.403 18.904 1.00 0.00 97 GLU A N 2
ATOM 2941 C CA . GLU A 1 97 ? 80.140 -20.437 19.725 1.00 0.00 97 GLU A CA 2
ATOM 2942 C C . GLU A 1 97 ? 79.782 -19.874 21.095 1.00 0.00 97 GLU A C 2
ATOM 2943 O O . GLU A 1 97 ? 80.451 -20.221 22.053 1.00 0.00 97 GLU A O 2
ATOM 2955 N N . MET A 1 1 ? 74.524 29.460 -0.071 1.00 0.00 1 MET A N 3
ATOM 2956 C CA . MET A 1 1 ? 75.569 29.203 -1.102 1.00 0.00 1 MET A CA 3
ATOM 2957 C C . MET A 1 1 ? 75.641 27.698 -1.382 1.00 0.00 1 MET A C 3
ATOM 2958 O O . MET A 1 1 ? 76.055 26.922 -0.522 1.00 0.00 1 MET A O 3
ATOM 2974 N N . GLU A 1 2 ? 75.235 27.284 -2.587 1.00 0.00 2 GLU A N 3
ATOM 2975 C CA . GLU A 1 2 ? 75.264 25.862 -2.945 1.00 0.00 2 GLU A CA 3
ATOM 2976 C C . GLU A 1 2 ? 74.589 25.019 -1.858 1.00 0.00 2 GLU A C 3
ATOM 2977 O O . GLU A 1 2 ? 75.269 24.417 -1.027 1.00 0.00 2 GLU A O 3
ATOM 2989 N N . PRO A 1 3 ? 73.278 24.956 -1.847 1.00 0.00 3 PRO A N 3
ATOM 2990 C CA . PRO A 1 3 ? 72.525 24.162 -0.834 1.00 0.00 3 PRO A CA 3
ATOM 2991 C C . PRO A 1 3 ? 72.687 22.659 -1.068 1.00 0.00 3 PRO A C 3
ATOM 2992 O O . PRO A 1 3 ? 73.560 22.239 -1.828 1.00 0.00 3 PRO A O 3
ATOM 3003 N N . LYS A 1 4 ? 71.853 21.851 -0.413 1.00 0.00 4 LYS A N 3
ATOM 3004 C CA . LYS A 1 4 ? 71.943 20.404 -0.574 1.00 0.00 4 LYS A CA 3
ATOM 3005 C C . LYS A 1 4 ? 71.765 20.029 -2.039 1.00 0.00 4 LYS A C 3
ATOM 3006 O O . LYS A 1 4 ? 70.865 20.527 -2.716 1.00 0.00 4 LYS A O 3
ATOM 3025 N N . GLY A 1 5 ? 72.647 19.163 -2.524 1.00 0.00 5 GLY A N 3
ATOM 3026 C CA . GLY A 1 5 ? 72.609 18.733 -3.918 1.00 0.00 5 GLY A CA 3
ATOM 3027 C C . GLY A 1 5 ? 71.638 17.585 -4.140 1.00 0.00 5 GLY A C 3
ATOM 3028 O O . GLY A 1 5 ? 70.453 17.691 -3.841 1.00 0.00 5 GLY A O 3
ATOM 3032 N N . VAL A 1 6 ? 72.159 16.500 -4.696 1.00 0.00 6 VAL A N 3
ATOM 3033 C CA . VAL A 1 6 ? 71.363 15.323 -5.000 1.00 0.00 6 VAL A CA 3
ATOM 3034 C C . VAL A 1 6 ? 71.494 14.288 -3.884 1.00 0.00 6 VAL A C 3
ATOM 3035 O O . VAL A 1 6 ? 72.365 14.404 -3.024 1.00 0.00 6 VAL A O 3
ATOM 3048 N N . PHE A 1 7 ? 70.648 13.266 -3.929 1.00 0.00 7 PHE A N 3
ATOM 3049 C CA . PHE A 1 7 ? 70.703 12.194 -2.939 1.00 0.00 7 PHE A CA 3
ATOM 3050 C C . PHE A 1 7 ? 70.578 12.711 -1.501 1.00 0.00 7 PHE A C 3
ATOM 3051 O O . PHE A 1 7 ? 71.288 13.626 -1.084 1.00 0.00 7 PHE A O 3
ATOM 3068 N N . ALA A 1 8 ? 69.687 12.068 -0.737 1.00 0.00 8 ALA A N 3
ATOM 3069 C CA . ALA A 1 8 ? 69.477 12.405 0.673 1.00 0.00 8 ALA A CA 3
ATOM 3070 C C . ALA A 1 8 ? 69.855 11.200 1.523 1.00 0.00 8 ALA A C 3
ATOM 3071 O O . ALA A 1 8 ? 69.323 10.103 1.334 1.00 0.00 8 ALA A O 3
ATOM 3078 N N . LYS A 1 9 ? 70.796 11.402 2.432 1.00 0.00 9 LYS A N 3
ATOM 3079 C CA . LYS A 1 9 ? 71.275 10.319 3.280 1.00 0.00 9 LYS A CA 3
ATOM 3080 C C . LYS A 1 9 ? 70.232 9.848 4.290 1.00 0.00 9 LYS A C 3
ATOM 3081 O O . LYS A 1 9 ? 70.496 9.814 5.493 1.00 0.00 9 LYS A O 3
ATOM 3100 N N . GLU A 1 10 ? 69.066 9.442 3.800 1.00 0.00 10 GLU A N 3
ATOM 3101 C CA . GLU A 1 10 ? 68.022 8.925 4.680 1.00 0.00 10 GLU A CA 3
ATOM 3102 C C . GLU A 1 10 ? 68.294 7.447 4.936 1.00 0.00 10 GLU A C 3
ATOM 3103 O O . GLU A 1 10 ? 67.439 6.703 5.415 1.00 0.00 10 GLU A O 3
ATOM 3115 N N . GLN A 1 11 ? 69.506 7.029 4.589 1.00 0.00 11 GLN A N 3
ATOM 3116 C CA . GLN A 1 11 ? 69.925 5.641 4.759 1.00 0.00 11 GLN A CA 3
ATOM 3117 C C . GLN A 1 11 ? 70.924 5.525 5.899 1.00 0.00 11 GLN A C 3
ATOM 3118 O O . GLN A 1 11 ? 71.893 6.281 5.966 1.00 0.00 11 GLN A O 3
ATOM 3132 N N . SER A 1 12 ? 70.702 4.562 6.783 1.00 0.00 12 SER A N 3
ATOM 3133 C CA . SER A 1 12 ? 71.622 4.360 7.891 1.00 0.00 12 SER A CA 3
ATOM 3134 C C . SER A 1 12 ? 72.877 3.686 7.364 1.00 0.00 12 SER A C 3
ATOM 3135 O O . SER A 1 12 ? 73.067 2.482 7.537 1.00 0.00 12 SER A O 3
ATOM 3143 N N . VAL A 1 13 ? 73.720 4.463 6.693 1.00 0.00 13 VAL A N 3
ATOM 3144 C CA . VAL A 1 13 ? 74.936 3.916 6.115 1.00 0.00 13 VAL A CA 3
ATOM 3145 C C . VAL A 1 13 ? 75.928 5.033 5.779 1.00 0.00 13 VAL A C 3
ATOM 3146 O O . VAL A 1 13 ? 75.716 5.814 4.854 1.00 0.00 13 VAL A O 3
ATOM 3159 N N . HIS A 1 14 ? 77.010 5.098 6.553 1.00 0.00 14 HIS A N 3
ATOM 3160 C CA . HIS A 1 14 ? 78.046 6.111 6.357 1.00 0.00 14 HIS A CA 3
ATOM 3161 C C . HIS A 1 14 ? 79.091 5.995 7.468 1.00 0.00 14 HIS A C 3
ATOM 3162 O O . HIS A 1 14 ? 79.383 6.969 8.164 1.00 0.00 14 HIS A O 3
ATOM 3176 N N . ASN A 1 15 ? 79.644 4.786 7.630 1.00 0.00 15 ASN A N 3
ATOM 3177 C CA . ASN A 1 15 ? 80.650 4.526 8.671 1.00 0.00 15 ASN A CA 3
ATOM 3178 C C . ASN A 1 15 ? 81.151 3.082 8.615 1.00 0.00 15 ASN A C 3
ATOM 3179 O O . ASN A 1 15 ? 80.564 2.234 7.942 1.00 0.00 15 ASN A O 3
ATOM 3190 N N . GLU A 1 16 ? 82.229 2.806 9.355 1.00 0.00 16 GLU A N 3
ATOM 3191 C CA . GLU A 1 16 ? 82.796 1.455 9.420 1.00 0.00 16 GLU A CA 3
ATOM 3192 C C . GLU A 1 16 ? 82.189 0.689 10.591 1.00 0.00 16 GLU A C 3
ATOM 3193 O O . GLU A 1 16 ? 82.320 1.095 11.746 1.00 0.00 16 GLU A O 3
ATOM 3205 N N . VAL A 1 17 ? 81.534 -0.430 10.289 1.00 0.00 17 VAL A N 3
ATOM 3206 C CA . VAL A 1 17 ? 80.915 -1.257 11.323 1.00 0.00 17 VAL A CA 3
ATOM 3207 C C . VAL A 1 17 ? 81.220 -2.730 11.086 1.00 0.00 17 VAL A C 3
ATOM 3208 O O . VAL A 1 17 ? 81.277 -3.194 9.947 1.00 0.00 17 VAL A O 3
ATOM 3221 N N . GLN A 1 18 ? 81.412 -3.462 12.179 1.00 0.00 18 GLN A N 3
ATOM 3222 C CA . GLN A 1 18 ? 81.705 -4.891 12.113 1.00 0.00 18 GLN A CA 3
ATOM 3223 C C . GLN A 1 18 ? 80.680 -5.656 12.945 1.00 0.00 18 GLN A C 3
ATOM 3224 O O . GLN A 1 18 ? 80.444 -5.330 14.109 1.00 0.00 18 GLN A O 3
ATOM 3238 N N . ALA A 1 19 ? 80.057 -6.655 12.329 1.00 0.00 19 ALA A N 3
ATOM 3239 C CA . ALA A 1 19 ? 79.040 -7.453 13.004 1.00 0.00 19 ALA A CA 3
ATOM 3240 C C . ALA A 1 19 ? 78.966 -8.845 12.391 1.00 0.00 19 ALA A C 3
ATOM 3241 O O . ALA A 1 19 ? 79.335 -9.041 11.234 1.00 0.00 19 ALA A O 3
ATOM 3248 N N . GLU A 1 20 ? 78.475 -9.804 13.172 1.00 0.00 20 GLU A N 3
ATOM 3249 C CA . GLU A 1 20 ? 78.340 -11.174 12.691 1.00 0.00 20 GLU A CA 3
ATOM 3250 C C . GLU A 1 20 ? 77.275 -11.233 11.599 1.00 0.00 20 GLU A C 3
ATOM 3251 O O . GLU A 1 20 ? 76.254 -10.551 11.681 1.00 0.00 20 GLU A O 3
ATOM 3263 N N . ALA A 1 21 ? 77.519 -12.040 10.576 1.00 0.00 21 ALA A N 3
ATOM 3264 C CA . ALA A 1 21 ? 76.573 -12.168 9.467 1.00 0.00 21 ALA A CA 3
ATOM 3265 C C . ALA A 1 21 ? 75.199 -12.635 9.953 1.00 0.00 21 ALA A C 3
ATOM 3266 O O . ALA A 1 21 ? 75.096 -13.423 10.893 1.00 0.00 21 ALA A O 3
ATOM 3273 N N . GLY A 1 22 ? 74.143 -12.141 9.296 1.00 0.00 22 GLY A N 3
ATOM 3274 C CA . GLY A 1 22 ? 72.766 -12.509 9.649 1.00 0.00 22 GLY A CA 3
ATOM 3275 C C . GLY A 1 22 ? 71.980 -11.301 10.151 1.00 0.00 22 GLY A C 3
ATOM 3276 O O . GLY A 1 22 ? 70.921 -11.447 10.762 1.00 0.00 22 GLY A O 3
ATOM 3280 N N . THR A 1 23 ? 72.499 -10.105 9.882 1.00 0.00 23 THR A N 3
ATOM 3281 C CA . THR A 1 23 ? 71.834 -8.870 10.302 1.00 0.00 23 THR A CA 3
ATOM 3282 C C . THR A 1 23 ? 70.987 -8.315 9.166 1.00 0.00 23 THR A C 3
ATOM 3283 O O . THR A 1 23 ? 71.088 -8.765 8.025 1.00 0.00 23 THR A O 3
ATOM 3294 N N . THR A 1 24 ? 70.150 -7.334 9.486 1.00 0.00 24 THR A N 3
ATOM 3295 C CA . THR A 1 24 ? 69.284 -6.711 8.489 1.00 0.00 24 THR A CA 3
ATOM 3296 C C . THR A 1 24 ? 69.638 -5.235 8.351 1.00 0.00 24 THR A C 3
ATOM 3297 O O . THR A 1 24 ? 69.673 -4.504 9.340 1.00 0.00 24 THR A O 3
ATOM 3308 N N . ALA A 1 25 ? 69.908 -4.799 7.120 1.00 0.00 25 ALA A N 3
ATOM 3309 C CA . ALA A 1 25 ? 70.266 -3.399 6.862 1.00 0.00 25 ALA A CA 3
ATOM 3310 C C . ALA A 1 25 ? 69.201 -2.730 5.998 1.00 0.00 25 ALA A C 3
ATOM 3311 O O . ALA A 1 25 ? 68.568 -3.379 5.169 1.00 0.00 25 ALA A O 3
ATOM 3318 N N . MET A 1 26 ? 69.004 -1.424 6.193 1.00 0.00 26 MET A N 3
ATOM 3319 C CA . MET A 1 26 ? 68.006 -0.682 5.411 1.00 0.00 26 MET A CA 3
ATOM 3320 C C . MET A 1 26 ? 68.555 0.683 5.005 1.00 0.00 26 MET A C 3
ATOM 3321 O O . MET A 1 26 ? 68.920 1.517 5.847 1.00 0.00 26 MET A O 3
ATOM 3335 N N . LEU A 1 27 ? 68.630 0.890 3.692 1.00 0.00 27 LEU A N 3
ATOM 3336 C CA . LEU A 1 27 ? 69.151 2.131 3.126 1.00 0.00 27 LEU A CA 3
ATOM 3337 C C . LEU A 1 27 ? 68.061 2.890 2.368 1.00 0.00 27 LEU A C 3
ATOM 3338 O O . LEU A 1 27 ? 67.666 2.481 1.278 1.00 0.00 27 LEU A O 3
ATOM 3354 N N . SER A 1 28 ? 67.596 4.008 2.931 1.00 0.00 28 SER A N 3
ATOM 3355 C CA . SER A 1 28 ? 66.574 4.822 2.271 1.00 0.00 28 SER A CA 3
ATOM 3356 C C . SER A 1 28 ? 67.219 6.091 1.713 1.00 0.00 28 SER A C 3
ATOM 3357 O O . SER A 1 28 ? 67.901 6.815 2.433 1.00 0.00 28 SER A O 3
ATOM 3365 N N . CYS A 1 29 ? 67.026 6.342 0.415 1.00 0.00 29 CYS A N 3
ATOM 3366 C CA . CYS A 1 29 ? 67.619 7.517 -0.239 1.00 0.00 29 CYS A CA 3
ATOM 3367 C C . CYS A 1 29 ? 66.577 8.296 -1.043 1.00 0.00 29 CYS A C 3
ATOM 3368 O O . CYS A 1 29 ? 65.774 7.708 -1.771 1.00 0.00 29 CYS A O 3
ATOM 3376 N N . GLU A 1 30 ? 66.627 9.624 -0.943 1.00 0.00 30 GLU A N 3
ATOM 3377 C CA . GLU A 1 30 ? 65.717 10.486 -1.695 1.00 0.00 30 GLU A CA 3
ATOM 3378 C C . GLU A 1 30 ? 66.540 11.587 -2.349 1.00 0.00 30 GLU A C 3
ATOM 3379 O O . GLU A 1 30 ? 67.250 12.327 -1.668 1.00 0.00 30 GLU A O 3
ATOM 3391 N N . VAL A 1 31 ? 66.481 11.673 -3.676 1.00 0.00 31 VAL A N 3
ATOM 3392 C CA . VAL A 1 31 ? 67.273 12.667 -4.399 1.00 0.00 31 VAL A CA 3
ATOM 3393 C C . VAL A 1 31 ? 66.561 14.000 -4.510 1.00 0.00 31 VAL A C 3
ATOM 3394 O O . VAL A 1 31 ? 65.391 14.076 -4.881 1.00 0.00 31 VAL A O 3
ATOM 3407 N N . ALA A 1 32 ? 67.302 15.049 -4.180 1.00 0.00 32 ALA A N 3
ATOM 3408 C CA . ALA A 1 32 ? 66.777 16.402 -4.231 1.00 0.00 32 ALA A CA 3
ATOM 3409 C C . ALA A 1 32 ? 66.902 16.978 -5.651 1.00 0.00 32 ALA A C 3
ATOM 3410 O O . ALA A 1 32 ? 66.115 17.840 -6.044 1.00 0.00 32 ALA A O 3
ATOM 3417 N N . GLN A 1 33 ? 67.890 16.498 -6.425 1.00 0.00 33 GLN A N 3
ATOM 3418 C CA . GLN A 1 33 ? 68.089 16.982 -7.803 1.00 0.00 33 GLN A CA 3
ATOM 3419 C C . GLN A 1 33 ? 67.738 15.880 -8.828 1.00 0.00 33 GLN A C 3
ATOM 3420 O O . GLN A 1 33 ? 68.256 14.766 -8.727 1.00 0.00 33 GLN A O 3
ATOM 3434 N N . PRO A 1 34 ? 66.893 16.148 -9.814 1.00 0.00 34 PRO A N 3
ATOM 3435 C CA . PRO A 1 34 ? 66.530 15.122 -10.838 1.00 0.00 34 PRO A CA 3
ATOM 3436 C C . PRO A 1 34 ? 67.741 14.688 -11.679 1.00 0.00 34 PRO A C 3
ATOM 3437 O O . PRO A 1 34 ? 67.683 13.674 -12.377 1.00 0.00 34 PRO A O 3
ATOM 3448 N N . GLN A 1 35 ? 68.816 15.468 -11.640 1.00 0.00 35 GLN A N 3
ATOM 3449 C CA . GLN A 1 35 ? 69.999 15.146 -12.433 1.00 0.00 35 GLN A CA 3
ATOM 3450 C C . GLN A 1 35 ? 70.655 13.871 -11.900 1.00 0.00 35 GLN A C 3
ATOM 3451 O O . GLN A 1 35 ? 71.736 13.480 -12.337 1.00 0.00 35 GLN A O 3
ATOM 3465 N N . THR A 1 36 ? 69.994 13.229 -10.947 1.00 0.00 36 THR A N 3
ATOM 3466 C CA . THR A 1 36 ? 70.523 12.013 -10.342 1.00 0.00 36 THR A CA 3
ATOM 3467 C C . THR A 1 36 ? 70.746 10.900 -11.361 1.00 0.00 36 THR A C 3
ATOM 3468 O O . THR A 1 36 ? 69.921 10.656 -12.242 1.00 0.00 36 THR A O 3
ATOM 3479 N N . GLU A 1 37 ? 71.862 10.203 -11.183 1.00 0.00 37 GLU A N 3
ATOM 3480 C CA . GLU A 1 37 ? 72.230 9.060 -12.023 1.00 0.00 37 GLU A CA 3
ATOM 3481 C C . GLU A 1 37 ? 72.402 7.868 -11.097 1.00 0.00 37 GLU A C 3
ATOM 3482 O O . GLU A 1 37 ? 73.098 7.969 -10.091 1.00 0.00 37 GLU A O 3
ATOM 3494 N N . VAL A 1 38 ? 71.750 6.749 -11.395 1.00 0.00 38 VAL A N 3
ATOM 3495 C CA . VAL A 1 38 ? 71.851 5.590 -10.508 1.00 0.00 38 VAL A CA 3
ATOM 3496 C C . VAL A 1 38 ? 73.029 4.715 -10.890 1.00 0.00 38 VAL A C 3
ATOM 3497 O O . VAL A 1 38 ? 73.177 4.310 -12.042 1.00 0.00 38 VAL A O 3
ATOM 3510 N N . THR A 1 39 ? 73.861 4.433 -9.902 1.00 0.00 39 THR A N 3
ATOM 3511 C CA . THR A 1 39 ? 75.040 3.607 -10.113 1.00 0.00 39 THR A CA 3
ATOM 3512 C C . THR A 1 39 ? 75.427 2.947 -8.794 1.00 0.00 39 THR A C 3
ATOM 3513 O O . THR A 1 39 ? 76.155 3.521 -7.986 1.00 0.00 39 THR A O 3
ATOM 3524 N N . TRP A 1 40 ? 74.899 1.745 -8.577 1.00 0.00 40 TRP A N 3
ATOM 3525 C CA . TRP A 1 40 ? 75.144 0.997 -7.343 1.00 0.00 40 TRP A CA 3
ATOM 3526 C C . TRP A 1 40 ? 76.458 0.201 -7.453 1.00 0.00 40 TRP A C 3
ATOM 3527 O O . TRP A 1 40 ? 76.742 -0.397 -8.491 1.00 0.00 40 TRP A O 3
ATOM 3548 N N . TYR A 1 41 ? 77.244 0.179 -6.366 1.00 0.00 41 TYR A N 3
ATOM 3549 C CA . TYR A 1 41 ? 78.511 -0.571 -6.340 1.00 0.00 41 TYR A CA 3
ATOM 3550 C C . TYR A 1 41 ? 78.522 -1.495 -5.125 1.00 0.00 41 TYR A C 3
ATOM 3551 O O . TYR A 1 41 ? 78.078 -1.101 -4.048 1.00 0.00 41 TYR A O 3
ATOM 3569 N N . LYS A 1 42 ? 79.007 -2.732 -5.301 1.00 0.00 42 LYS A N 3
ATOM 3570 C CA . LYS A 1 42 ? 79.035 -3.714 -4.203 1.00 0.00 42 LYS A CA 3
ATOM 3571 C C . LYS A 1 42 ? 80.461 -4.076 -3.782 1.00 0.00 42 LYS A C 3
ATOM 3572 O O . LYS A 1 42 ? 81.380 -4.121 -4.603 1.00 0.00 42 LYS A O 3
ATOM 3591 N N . ASP A 1 43 ? 80.622 -4.333 -2.483 1.00 0.00 43 ASP A N 3
ATOM 3592 C CA . ASP A 1 43 ? 81.920 -4.697 -1.917 1.00 0.00 43 ASP A CA 3
ATOM 3593 C C . ASP A 1 43 ? 83.025 -3.789 -2.441 1.00 0.00 43 ASP A C 3
ATOM 3594 O O . ASP A 1 43 ? 84.209 -4.086 -2.284 1.00 0.00 43 ASP A O 3
ATOM 3603 N N . GLY A 1 44 ? 82.628 -2.689 -3.070 1.00 0.00 44 GLY A N 3
ATOM 3604 C CA . GLY A 1 44 ? 83.585 -1.750 -3.638 1.00 0.00 44 GLY A CA 3
ATOM 3605 C C . GLY A 1 44 ? 84.035 -2.260 -4.998 1.00 0.00 44 GLY A C 3
ATOM 3606 O O . GLY A 1 44 ? 84.322 -1.488 -5.911 1.00 0.00 44 GLY A O 3
ATOM 3610 N N . LYS A 1 45 ? 84.065 -3.585 -5.119 1.00 0.00 45 LYS A N 3
ATOM 3611 C CA . LYS A 1 45 ? 84.446 -4.250 -6.363 1.00 0.00 45 LYS A CA 3
ATOM 3612 C C . LYS A 1 45 ? 83.404 -5.317 -6.704 1.00 0.00 45 LYS A C 3
ATOM 3613 O O . LYS A 1 45 ? 82.953 -6.055 -5.827 1.00 0.00 45 LYS A O 3
ATOM 3632 N N . LYS A 1 46 ? 83.020 -5.392 -7.974 1.00 0.00 46 LYS A N 3
ATOM 3633 C CA . LYS A 1 46 ? 82.026 -6.372 -8.404 1.00 0.00 46 LYS A CA 3
ATOM 3634 C C . LYS A 1 46 ? 82.614 -7.780 -8.307 1.00 0.00 46 LYS A C 3
ATOM 3635 O O . LYS A 1 46 ? 83.686 -8.048 -8.846 1.00 0.00 46 LYS A O 3
ATOM 3654 N N . LEU A 1 47 ? 81.915 -8.675 -7.610 1.00 0.00 47 LEU A N 3
ATOM 3655 C CA . LEU A 1 47 ? 82.395 -10.050 -7.444 1.00 0.00 47 LEU A CA 3
ATOM 3656 C C . LEU A 1 47 ? 81.222 -11.016 -7.294 1.00 0.00 47 LEU A C 3
ATOM 3657 O O . LEU A 1 47 ? 80.080 -10.663 -7.590 1.00 0.00 47 LEU A O 3
ATOM 3673 N N . SER A 1 48 ? 81.501 -12.233 -6.833 1.00 0.00 48 SER A N 3
ATOM 3674 C CA . SER A 1 48 ? 80.450 -13.224 -6.657 1.00 0.00 48 SER A CA 3
ATOM 3675 C C . SER A 1 48 ? 79.547 -12.849 -5.489 1.00 0.00 48 SER A C 3
ATOM 3676 O O . SER A 1 48 ? 80.015 -12.477 -4.414 1.00 0.00 48 SER A O 3
ATOM 3684 N N . SER A 1 49 ? 78.244 -12.949 -5.715 1.00 0.00 49 SER A N 3
ATOM 3685 C CA . SER A 1 49 ? 77.267 -12.618 -4.687 1.00 0.00 49 SER A CA 3
ATOM 3686 C C . SER A 1 49 ? 77.035 -13.807 -3.759 1.00 0.00 49 SER A C 3
ATOM 3687 O O . SER A 1 49 ? 77.415 -14.935 -4.067 1.00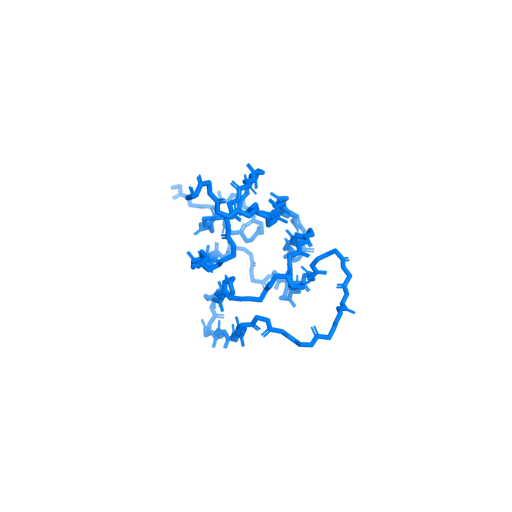 0.00 49 SER A O 3
ATOM 3695 N N . SER A 1 50 ? 76.410 -13.535 -2.617 1.00 0.00 50 SER A N 3
ATOM 3696 C CA . SER A 1 50 ? 76.122 -14.571 -1.631 1.00 0.00 50 SER A CA 3
ATOM 3697 C C . SER A 1 50 ? 74.903 -14.166 -0.804 1.00 0.00 50 SER A C 3
ATOM 3698 O O . SER A 1 50 ? 73.984 -14.955 -0.596 1.00 0.00 50 SER A O 3
ATOM 3706 N N . SER A 1 51 ? 74.912 -12.917 -0.342 1.00 0.00 51 SER A N 3
ATOM 3707 C CA . SER A 1 51 ? 73.813 -12.381 0.463 1.00 0.00 51 SER A CA 3
ATOM 3708 C C . SER A 1 51 ? 72.649 -11.960 -0.431 1.00 0.00 51 SER A C 3
ATOM 3709 O O . SER A 1 51 ? 72.842 -11.687 -1.615 1.00 0.00 51 SER A O 3
ATOM 3717 N N . LYS A 1 52 ? 71.437 -11.908 0.128 1.00 0.00 52 LYS A N 3
ATOM 3718 C CA . LYS A 1 52 ? 70.281 -11.515 -0.678 1.00 0.00 52 LYS A CA 3
ATOM 3719 C C . LYS A 1 52 ? 70.332 -10.026 -0.958 1.00 0.00 52 LYS A C 3
ATOM 3720 O O . LYS A 1 52 ? 70.619 -9.224 -0.068 1.00 0.00 52 LYS A O 3
ATOM 3739 N N . VAL A 1 53 ? 70.068 -9.666 -2.209 1.00 0.00 53 VAL A N 3
ATOM 3740 C CA . VAL A 1 53 ? 70.103 -8.265 -2.632 1.00 0.00 53 VAL A CA 3
ATOM 3741 C C . VAL A 1 53 ? 68.737 -7.816 -3.132 1.00 0.00 53 VAL A C 3
ATOM 3742 O O . VAL A 1 53 ? 68.083 -8.511 -3.911 1.00 0.00 53 VAL A O 3
ATOM 3755 N N . ARG A 1 54 ? 68.315 -6.646 -2.664 1.00 0.00 54 ARG A N 3
ATOM 3756 C CA . ARG A 1 54 ? 67.020 -6.080 -3.041 1.00 0.00 54 ARG A CA 3
ATOM 3757 C C . ARG A 1 54 ? 67.192 -4.636 -3.522 1.00 0.00 54 ARG A C 3
ATOM 3758 O O . ARG A 1 54 ? 67.234 -3.703 -2.720 1.00 0.00 54 ARG A O 3
ATOM 3779 N N . MET A 1 55 ? 67.282 -4.460 -4.837 1.00 0.00 55 MET A N 3
ATOM 3780 C CA . MET A 1 55 ? 67.443 -3.133 -5.419 1.00 0.00 55 MET A CA 3
ATOM 3781 C C . MET A 1 55 ? 66.095 -2.579 -5.858 1.00 0.00 55 MET A C 3
ATOM 3782 O O . MET A 1 55 ? 65.412 -3.174 -6.692 1.00 0.00 55 MET A O 3
ATOM 3796 N N . GLU A 1 56 ? 65.726 -1.426 -5.303 1.00 0.00 56 GLU A N 3
ATOM 3797 C CA . GLU A 1 56 ? 64.464 -0.773 -5.652 1.00 0.00 56 GLU A CA 3
ATOM 3798 C C . GLU A 1 56 ? 64.770 0.545 -6.340 1.00 0.00 56 GLU A C 3
ATOM 3799 O O . GLU A 1 56 ? 65.339 1.453 -5.735 1.00 0.00 56 GLU A O 3
ATOM 3811 N N . VAL A 1 57 ? 64.414 0.641 -7.612 1.00 0.00 57 VAL A N 3
ATOM 3812 C CA . VAL A 1 57 ? 64.681 1.849 -8.381 1.00 0.00 57 VAL A CA 3
ATOM 3813 C C . VAL A 1 57 ? 63.532 2.131 -9.353 1.00 0.00 57 VAL A C 3
ATOM 3814 O O . VAL A 1 57 ? 63.442 1.536 -10.426 1.00 0.00 57 VAL A O 3
ATOM 3827 N N . LYS A 1 58 ? 62.645 3.039 -8.950 1.00 0.00 58 LYS A N 3
ATOM 3828 C CA . LYS A 1 58 ? 61.489 3.406 -9.770 1.00 0.00 58 LYS A CA 3
ATOM 3829 C C . LYS A 1 58 ? 61.238 4.906 -9.677 1.00 0.00 58 LYS A C 3
ATOM 3830 O O . LYS A 1 58 ? 61.014 5.439 -8.591 1.00 0.00 58 LYS A O 3
ATOM 3849 N N . GLY A 1 59 ? 61.280 5.582 -10.817 1.00 0.00 59 GLY A N 3
ATOM 3850 C CA . GLY A 1 59 ? 61.058 7.021 -10.837 1.00 0.00 59 GLY A CA 3
ATOM 3851 C C . GLY A 1 59 ? 62.194 7.752 -10.127 1.00 0.00 59 GLY A C 3
ATOM 3852 O O . GLY A 1 59 ? 63.254 7.983 -10.710 1.00 0.00 59 GLY A O 3
ATOM 3856 N N . CYS A 1 60 ? 61.970 8.117 -8.862 1.00 0.00 60 CYS A N 3
ATOM 3857 C CA . CYS A 1 60 ? 62.990 8.828 -8.081 1.00 0.00 60 CYS A CA 3
ATOM 3858 C C . CYS A 1 60 ? 63.121 8.245 -6.675 1.00 0.00 60 CYS A C 3
ATOM 3859 O O . CYS A 1 60 ? 63.353 8.982 -5.714 1.00 0.00 60 CYS A O 3
ATOM 3867 N N . THR A 1 61 ? 62.980 6.923 -6.553 1.00 0.00 61 THR A N 3
ATOM 3868 C CA . THR A 1 61 ? 63.096 6.255 -5.248 1.00 0.00 61 THR A CA 3
ATOM 3869 C C . THR A 1 61 ? 64.234 5.237 -5.278 1.00 0.00 61 THR A C 3
ATOM 3870 O O . THR A 1 61 ? 64.214 4.297 -6.073 1.00 0.00 61 THR A O 3
ATOM 3881 N N . ARG A 1 62 ? 65.226 5.430 -4.408 1.00 0.00 62 ARG A N 3
ATOM 3882 C CA . ARG A 1 62 ? 66.382 4.526 -4.328 1.00 0.00 62 ARG A CA 3
ATOM 3883 C C . ARG A 1 62 ? 66.454 3.916 -2.934 1.00 0.00 62 ARG A C 3
ATOM 3884 O O . ARG A 1 62 ? 66.983 4.536 -2.012 1.00 0.00 62 ARG A O 3
ATOM 3905 N N . ARG A 1 63 ? 65.928 2.700 -2.778 1.00 0.00 63 ARG A N 3
ATOM 3906 C CA . ARG A 1 63 ? 65.946 2.030 -1.481 1.00 0.00 63 ARG A CA 3
ATOM 3907 C C . ARG A 1 63 ? 66.587 0.652 -1.607 1.00 0.00 63 ARG A C 3
ATOM 3908 O O . ARG A 1 63 ? 66.021 -0.257 -2.213 1.00 0.00 63 ARG A O 3
ATOM 3929 N N . LEU A 1 64 ? 67.788 0.512 -1.043 1.00 0.00 64 LEU A N 3
ATOM 3930 C CA . LEU A 1 64 ? 68.528 -0.747 -1.105 1.00 0.00 64 LEU A CA 3
ATOM 3931 C C . LEU A 1 64 ? 68.491 -1.490 0.231 1.00 0.00 64 LEU A C 3
ATOM 3932 O O . LEU A 1 64 ? 69.349 -1.267 1.078 1.00 0.00 64 LEU A O 3
ATOM 3948 N N . VAL A 1 65 ? 67.530 -2.406 0.408 1.00 0.00 65 VAL A N 3
ATOM 3949 C CA . VAL A 1 65 ? 67.470 -3.195 1.647 1.00 0.00 65 VAL A CA 3
ATOM 3950 C C . VAL A 1 65 ? 68.160 -4.533 1.383 1.00 0.00 65 VAL A C 3
ATOM 3951 O O . VAL A 1 65 ? 67.725 -5.317 0.538 1.00 0.00 65 VAL A O 3
ATOM 3964 N N . VAL A 1 66 ? 69.270 -4.767 2.081 1.00 0.00 66 VAL A N 3
ATOM 3965 C CA . VAL A 1 66 ? 70.058 -5.989 1.898 1.00 0.00 66 VAL A CA 3
ATOM 3966 C C . VAL A 1 66 ? 70.102 -6.801 3.181 1.00 0.00 66 VAL A C 3
ATOM 3967 O O . VAL A 1 66 ? 70.430 -6.286 4.250 1.00 0.00 66 VAL A O 3
ATOM 3980 N N . GLN A 1 67 ? 69.787 -8.083 3.060 1.00 0.00 67 GLN A N 3
ATOM 3981 C CA . GLN A 1 67 ? 69.808 -8.982 4.207 1.00 0.00 67 GLN A CA 3
ATOM 3982 C C . GLN A 1 67 ? 71.176 -9.654 4.292 1.00 0.00 67 GLN A C 3
ATOM 3983 O O . GLN A 1 67 ? 71.489 -10.553 3.502 1.00 0.00 67 GLN A O 3
ATOM 3997 N N . GLN A 1 68 ? 71.990 -9.187 5.241 1.00 0.00 68 GLN A N 3
ATOM 3998 C CA . GLN A 1 68 ? 73.339 -9.715 5.425 1.00 0.00 68 GLN A CA 3
ATOM 3999 C C . GLN A 1 68 ? 73.311 -11.210 5.732 1.00 0.00 68 GLN A C 3
ATOM 4000 O O . GLN A 1 68 ? 73.365 -11.619 6.895 1.00 0.00 68 GLN A O 3
ATOM 4014 N N . VAL A 1 69 ? 73.243 -12.015 4.674 1.00 0.00 69 VAL A N 3
ATOM 4015 C CA . VAL A 1 69 ? 73.223 -13.477 4.803 1.00 0.00 69 VAL A CA 3
ATOM 4016 C C . VAL A 1 69 ? 74.308 -14.081 3.916 1.00 0.00 69 VAL A C 3
ATOM 4017 O O . VAL A 1 69 ? 74.014 -14.749 2.925 1.00 0.00 69 VAL A O 3
ATOM 4030 N N . GLY A 1 70 ? 75.563 -13.829 4.263 1.00 0.00 70 GLY A N 3
ATOM 4031 C CA . GLY A 1 70 ? 76.669 -14.348 3.470 1.00 0.00 70 GLY A CA 3
ATOM 4032 C C . GLY A 1 70 ? 78.007 -13.812 3.959 1.00 0.00 70 GLY A C 3
ATOM 4033 O O . GLY A 1 70 ? 78.277 -12.614 3.871 1.00 0.00 70 GLY A O 3
ATOM 4037 N N . LYS A 1 71 ? 78.856 -14.703 4.458 1.00 0.00 71 LYS A N 3
ATOM 4038 C CA . LYS A 1 71 ? 80.168 -14.287 4.926 1.00 0.00 71 LYS A CA 3
ATOM 4039 C C . LYS A 1 71 ? 80.976 -13.747 3.753 1.00 0.00 71 LYS A C 3
ATOM 4040 O O . LYS A 1 71 ? 81.664 -12.732 3.864 1.00 0.00 71 LYS A O 3
ATOM 4059 N N . ALA A 1 72 ? 80.879 -14.443 2.622 1.00 0.00 72 ALA A N 3
ATOM 4060 C CA . ALA A 1 72 ? 81.593 -14.045 1.416 1.00 0.00 72 ALA A CA 3
ATOM 4061 C C . ALA A 1 72 ? 81.123 -12.676 0.922 1.00 0.00 72 ALA A C 3
ATOM 4062 O O . ALA A 1 72 ? 81.871 -11.958 0.257 1.00 0.00 72 ALA A O 3
ATOM 4069 N N . ASP A 1 73 ? 79.884 -12.313 1.247 1.00 0.00 73 ASP A N 3
ATOM 4070 C CA . ASP A 1 73 ? 79.347 -11.022 0.825 1.00 0.00 73 ASP A CA 3
ATOM 4071 C C . ASP A 1 73 ? 80.063 -9.889 1.545 1.00 0.00 73 ASP A C 3
ATOM 4072 O O . ASP A 1 73 ? 79.851 -8.714 1.245 1.00 0.00 73 ASP A O 3
ATOM 4081 N N . ALA A 1 74 ? 80.911 -10.250 2.496 1.00 0.00 74 ALA A N 3
ATOM 4082 C CA . ALA A 1 74 ? 81.654 -9.255 3.252 1.00 0.00 74 ALA A CA 3
ATOM 4083 C C . ALA A 1 74 ? 82.422 -8.345 2.294 1.00 0.00 74 ALA A C 3
ATOM 4084 O O . ALA A 1 74 ? 83.010 -8.812 1.320 1.00 0.00 74 ALA A O 3
ATOM 4091 N N . GLY A 1 75 ? 82.397 -7.042 2.565 1.00 0.00 75 GLY A N 3
ATOM 4092 C CA . GLY A 1 75 ? 83.083 -6.075 1.707 1.00 0.00 75 GLY A CA 3
ATOM 4093 C C . GLY A 1 75 ? 82.579 -4.658 1.977 1.00 0.00 75 GLY A C 3
ATOM 4094 O O . GLY A 1 75 ? 81.892 -4.424 2.971 1.00 0.00 75 GLY A O 3
ATOM 4098 N N . GLU A 1 76 ? 82.924 -3.709 1.093 1.00 0.00 76 GLU A N 3
ATOM 4099 C CA . GLU A 1 76 ? 82.493 -2.310 1.264 1.00 0.00 76 GLU A CA 3
ATOM 4100 C C . GLU A 1 76 ? 81.435 -1.931 0.222 1.00 0.00 76 GLU A C 3
ATOM 4101 O O . GLU A 1 76 ? 81.546 -2.280 -0.950 1.00 0.00 76 GLU A O 3
ATOM 4113 N N . TYR A 1 77 ? 80.410 -1.196 0.662 1.00 0.00 77 TYR A N 3
ATOM 4114 C CA . TYR A 1 77 ? 79.335 -0.751 -0.235 1.00 0.00 77 TYR A CA 3
ATOM 4115 C C . TYR A 1 77 ? 79.419 0.755 -0.455 1.00 0.00 77 TYR A C 3
ATOM 4116 O O . TYR A 1 77 ? 79.419 1.537 0.497 1.00 0.00 77 TYR A O 3
ATOM 4134 N N . SER A 1 78 ? 79.487 1.154 -1.726 1.00 0.00 78 SER A N 3
ATOM 4135 C CA . SER A 1 78 ? 79.566 2.570 -2.093 1.00 0.00 78 SER A CA 3
ATOM 4136 C C . SER A 1 78 ? 78.362 2.942 -2.955 1.00 0.00 78 SER A C 3
ATOM 4137 O O . SER A 1 78 ? 78.090 2.291 -3.961 1.00 0.00 78 SER A O 3
ATOM 4145 N N . CYS A 1 79 ? 77.634 3.984 -2.551 1.00 0.00 79 CYS A N 3
ATOM 4146 C CA . CYS A 1 79 ? 76.447 4.422 -3.297 1.00 0.00 79 CYS A CA 3
ATOM 4147 C C . CYS A 1 79 ? 76.698 5.741 -4.018 1.00 0.00 79 CYS A C 3
ATOM 4148 O O . CYS A 1 79 ? 76.934 6.763 -3.382 1.00 0.00 79 CYS A O 3
ATOM 4156 N N . GLU A 1 80 ? 76.617 5.719 -5.352 1.00 0.00 80 GLU A N 3
ATOM 4157 C CA . GLU A 1 80 ? 76.812 6.934 -6.153 1.00 0.00 80 GLU A CA 3
ATOM 4158 C C . GLU A 1 80 ? 75.471 7.393 -6.723 1.00 0.00 80 GLU A C 3
ATOM 4159 O O . GLU A 1 80 ? 74.655 6.579 -7.158 1.00 0.00 80 GLU A O 3
ATOM 4171 N N . ALA A 1 81 ? 75.241 8.704 -6.689 1.00 0.00 81 ALA A N 3
ATOM 4172 C CA . ALA A 1 81 ? 73.986 9.272 -7.176 1.00 0.00 81 ALA A CA 3
ATOM 4173 C C . ALA A 1 81 ? 74.218 10.630 -7.830 1.00 0.00 81 ALA A C 3
ATOM 4174 O O . ALA A 1 81 ? 74.256 11.657 -7.156 1.00 0.00 81 ALA A O 3
ATOM 4181 N N . GLY A 1 82 ? 74.365 10.619 -9.151 1.00 0.00 82 GLY A N 3
ATOM 4182 C CA . GLY A 1 82 ? 74.583 11.846 -9.907 1.00 0.00 82 GLY A CA 3
ATOM 4183 C C . GLY A 1 82 ? 75.923 12.495 -9.564 1.00 0.00 82 GLY A C 3
ATOM 4184 O O . GLY A 1 82 ? 76.449 13.288 -10.345 1.00 0.00 82 GLY A O 3
ATOM 4188 N N . GLY A 1 83 ? 76.475 12.159 -8.398 1.00 0.00 83 GLY A N 3
ATOM 4189 C CA . GLY A 1 83 ? 77.753 12.728 -7.990 1.00 0.00 83 GLY A CA 3
ATOM 4190 C C . GLY A 1 83 ? 78.039 12.482 -6.510 1.00 0.00 83 GLY A C 3
ATOM 4191 O O . GLY A 1 83 ? 79.190 12.291 -6.119 1.00 0.00 83 GLY A O 3
ATOM 4195 N N . GLN A 1 84 ? 76.995 12.495 -5.685 1.00 0.00 84 GLN A N 3
ATOM 4196 C CA . GLN A 1 84 ? 77.175 12.286 -4.248 1.00 0.00 84 GLN A CA 3
ATOM 4197 C C . GLN A 1 84 ? 77.523 10.826 -3.949 1.00 0.00 84 GLN A C 3
ATOM 4198 O O . GLN A 1 84 ? 76.813 9.914 -4.367 1.00 0.00 84 GLN A O 3
ATOM 4212 N N . ARG A 1 85 ? 78.627 10.606 -3.224 1.00 0.00 85 ARG A N 3
ATOM 4213 C CA . ARG A 1 85 ? 79.072 9.243 -2.883 1.00 0.00 85 ARG A CA 3
ATOM 4214 C C . ARG A 1 85 ? 79.019 9.011 -1.371 1.00 0.00 85 ARG A C 3
ATOM 4215 O O . ARG A 1 85 ? 79.281 9.919 -0.583 1.00 0.00 85 ARG A O 3
ATOM 4236 N N . VAL A 1 86 ? 78.686 7.775 -0.976 1.00 0.00 86 VAL A N 3
ATOM 4237 C CA . VAL A 1 86 ? 78.604 7.403 0.445 1.00 0.00 86 VAL A CA 3
ATOM 4238 C C . VAL A 1 86 ? 79.604 6.289 0.752 1.00 0.00 86 VAL A C 3
ATOM 4239 O O . VAL A 1 86 ? 79.688 5.300 0.021 1.00 0.00 86 VAL A O 3
ATOM 4252 N N . SER A 1 87 ? 80.376 6.464 1.829 1.00 0.00 87 SER A N 3
ATOM 4253 C CA . SER A 1 87 ? 81.393 5.478 2.215 1.00 0.00 87 SER A CA 3
ATOM 4254 C C . SER A 1 87 ? 80.885 4.525 3.300 1.00 0.00 87 SER A C 3
ATOM 4255 O O . SER A 1 87 ? 80.427 4.949 4.367 1.00 0.00 87 SER A O 3
ATOM 4263 N N . PHE A 1 88 ? 80.994 3.223 3.019 1.00 0.00 88 PHE A N 3
ATOM 4264 C CA . PHE A 1 88 ? 80.573 2.192 3.965 1.00 0.00 88 PHE A CA 3
ATOM 4265 C C . PHE A 1 88 ? 81.559 1.035 3.947 1.00 0.00 88 PHE A C 3
ATOM 4266 O O . PHE A 1 88 ? 81.850 0.472 2.891 1.00 0.00 88 PHE A O 3
ATOM 4283 N N . GLN A 1 89 ? 82.061 0.677 5.123 1.00 0.00 89 GLN A N 3
ATOM 4284 C CA . GLN A 1 89 ? 83.011 -0.427 5.248 1.00 0.00 89 GLN A CA 3
ATOM 4285 C C . GLN A 1 89 ? 82.440 -1.483 6.182 1.00 0.00 89 GLN A C 3
ATOM 4286 O O . GLN A 1 89 ? 82.491 -1.337 7.402 1.00 0.00 89 GLN A O 3
ATOM 4300 N N . LEU A 1 90 ? 81.876 -2.537 5.594 1.00 0.00 90 LEU A N 3
ATOM 4301 C CA . LEU A 1 90 ? 81.270 -3.616 6.370 1.00 0.00 90 LEU A CA 3
ATOM 4302 C C . LEU A 1 90 ? 82.227 -4.803 6.493 1.00 0.00 90 LEU A C 3
ATOM 4303 O O . LEU A 1 90 ? 82.829 -5.231 5.511 1.00 0.00 90 LEU A O 3
ATOM 4319 N N . HIS A 1 91 ? 82.347 -5.332 7.711 1.00 0.00 91 HIS A N 3
ATOM 4320 C CA . HIS A 1 91 ? 83.217 -6.482 7.979 1.00 0.00 91 HIS A CA 3
ATOM 4321 C C . HIS A 1 91 ? 82.442 -7.521 8.776 1.00 0.00 91 HIS A C 3
ATOM 4322 O O . HIS A 1 91 ? 81.672 -7.179 9.669 1.00 0.00 91 HIS A O 3
ATOM 4336 N N . ILE A 1 92 ? 82.636 -8.790 8.441 1.00 0.00 92 ILE A N 3
ATOM 4337 C CA . ILE A 1 92 ? 81.936 -9.873 9.127 1.00 0.00 92 ILE A CA 3
ATOM 4338 C C . ILE A 1 92 ? 82.859 -10.543 10.138 1.00 0.00 92 ILE A C 3
ATOM 4339 O O . ILE A 1 92 ? 83.947 -11.008 9.794 1.00 0.00 92 ILE A O 3
ATOM 4355 N N . THR A 1 93 ? 82.410 -10.591 11.390 1.00 0.00 93 THR A N 3
ATOM 4356 C CA . THR A 1 93 ? 83.182 -11.207 12.467 1.00 0.00 93 THR A CA 3
ATOM 4357 C C . THR A 1 93 ? 82.572 -12.560 12.833 1.00 0.00 93 THR A C 3
ATOM 4358 O O . THR A 1 93 ? 81.362 -12.682 13.014 1.00 0.00 93 THR A O 3
ATOM 4369 N N . GLU A 1 94 ? 83.419 -13.574 12.913 1.00 0.00 94 GLU A N 3
ATOM 4370 C CA . GLU A 1 94 ? 82.957 -14.918 13.226 1.00 0.00 94 GLU A CA 3
ATOM 4371 C C . GLU A 1 94 ? 82.368 -14.985 14.643 1.00 0.00 94 GLU A C 3
ATOM 4372 O O . GLU A 1 94 ? 82.786 -14.236 15.525 1.00 0.00 94 GLU A O 3
ATOM 4384 N N . PRO A 1 95 ? 81.425 -15.874 14.883 1.00 0.00 95 PRO A N 3
ATOM 4385 C CA . PRO A 1 95 ? 80.806 -16.028 16.232 1.00 0.00 95 PRO A CA 3
ATOM 4386 C C . PRO A 1 95 ? 81.877 -16.236 17.311 1.00 0.00 95 PRO A C 3
ATOM 4387 O O . PRO A 1 95 ? 82.950 -16.773 17.039 1.00 0.00 95 PRO A O 3
ATOM 4398 N N . LEU A 1 96 ? 81.581 -15.789 18.531 1.00 0.00 96 LEU A N 3
ATOM 4399 C CA . LEU A 1 96 ? 82.530 -15.919 19.638 1.00 0.00 96 LEU A CA 3
ATOM 4400 C C . LEU A 1 96 ? 82.611 -17.368 20.119 1.00 0.00 96 LEU A C 3
ATOM 4401 O O . LEU A 1 96 ? 81.591 -18.051 20.231 1.00 0.00 96 LEU A O 3
ATOM 4417 N N . GLU A 1 97 ? 83.838 -17.825 20.400 1.00 0.00 97 GLU A N 3
ATOM 4418 C CA . GLU A 1 97 ? 84.077 -19.199 20.867 1.00 0.00 97 GLU A CA 3
ATOM 4419 C C . GLU A 1 97 ? 83.060 -20.173 20.277 1.00 0.00 97 GLU A C 3
ATOM 4420 O O . GLU A 1 97 ? 82.780 -20.061 19.094 1.00 0.00 97 GLU A O 3
ATOM 4432 N N . MET A 1 1 ? 77.762 25.442 -0.626 1.00 0.00 1 MET A N 4
ATOM 4433 C CA . MET A 1 1 ? 76.624 25.877 0.229 1.00 0.00 1 MET A CA 4
ATOM 4434 C C . MET A 1 1 ? 75.438 24.941 0.002 1.00 0.00 1 MET A C 4
ATOM 4435 O O . MET A 1 1 ? 74.525 24.867 0.828 1.00 0.00 1 MET A O 4
ATOM 4451 N N . GLU A 1 2 ? 75.456 24.230 -1.127 1.00 0.00 2 GLU A N 4
ATOM 4452 C CA . GLU A 1 2 ? 74.379 23.301 -1.460 1.00 0.00 2 GLU A CA 4
ATOM 4453 C C . GLU A 1 2 ? 74.670 22.591 -2.786 1.00 0.00 2 GLU A C 4
ATOM 4454 O O . GLU A 1 2 ? 74.057 22.899 -3.810 1.00 0.00 2 GLU A O 4
ATOM 4466 N N . PRO A 1 3 ? 75.586 21.652 -2.783 1.00 0.00 3 PRO A N 4
ATOM 4467 C CA . PRO A 1 3 ? 75.959 20.892 -4.010 1.00 0.00 3 PRO A CA 4
ATOM 4468 C C . PRO A 1 3 ? 74.839 19.959 -4.473 1.00 0.00 3 PRO A C 4
ATOM 4469 O O . PRO A 1 3 ? 74.041 19.480 -3.668 1.00 0.00 3 PRO A O 4
ATOM 4480 N N . LYS A 1 4 ? 74.797 19.704 -5.777 1.00 0.00 4 LYS A N 4
ATOM 4481 C CA . LYS A 1 4 ? 73.784 18.828 -6.348 1.00 0.00 4 LYS A CA 4
ATOM 4482 C C . LYS A 1 4 ? 74.008 17.390 -5.901 1.00 0.00 4 LYS A C 4
ATOM 4483 O O . LYS A 1 4 ? 75.143 16.973 -5.668 1.00 0.00 4 LYS A O 4
ATOM 4502 N N . GLY A 1 5 ? 72.922 16.639 -5.781 1.00 0.00 5 GLY A N 4
ATOM 4503 C CA . GLY A 1 5 ? 73.017 15.251 -5.359 1.00 0.00 5 GLY A CA 4
ATOM 4504 C C . GLY A 1 5 ? 73.241 15.171 -3.857 1.00 0.00 5 GLY A C 4
ATOM 4505 O O . GLY A 1 5 ? 74.060 15.906 -3.307 1.00 0.00 5 GLY A O 4
ATOM 4509 N N . VAL A 1 6 ? 72.516 14.270 -3.203 1.00 0.00 6 VAL A N 4
ATOM 4510 C CA . VAL A 1 6 ? 72.642 14.094 -1.758 1.00 0.00 6 VAL A CA 4
ATOM 4511 C C . VAL A 1 6 ? 71.743 12.967 -1.264 1.00 0.00 6 VAL A C 4
ATOM 4512 O O . VAL A 1 6 ? 72.191 12.100 -0.517 1.00 0.00 6 VAL A O 4
ATOM 4525 N N . PHE A 1 7 ? 70.484 12.983 -1.696 1.00 0.00 7 PHE A N 4
ATOM 4526 C CA . PHE A 1 7 ? 69.512 11.959 -1.303 1.00 0.00 7 PHE A CA 4
ATOM 4527 C C . PHE A 1 7 ? 69.568 11.622 0.190 1.00 0.00 7 PHE A C 4
ATOM 4528 O O . PHE A 1 7 ? 70.548 11.073 0.687 1.00 0.00 7 PHE A O 4
ATOM 4545 N N . ALA A 1 8 ? 68.478 11.950 0.889 1.00 0.00 8 ALA A N 4
ATOM 4546 C CA . ALA A 1 8 ? 68.366 11.691 2.328 1.00 0.00 8 ALA A CA 4
ATOM 4547 C C . ALA A 1 8 ? 69.059 10.385 2.716 1.00 0.00 8 ALA A C 4
ATOM 4548 O O . ALA A 1 8 ? 68.709 9.314 2.215 1.00 0.00 8 ALA A O 4
ATOM 4555 N N . LYS A 1 9 ? 70.041 10.491 3.615 1.00 0.00 9 LYS A N 4
ATOM 4556 C CA . LYS A 1 9 ? 70.792 9.326 4.081 1.00 0.00 9 LYS A CA 4
ATOM 4557 C C . LYS A 1 9 ? 70.104 8.669 5.273 1.00 0.00 9 LYS A C 4
ATOM 4558 O O . LYS A 1 9 ? 70.737 8.383 6.290 1.00 0.00 9 LYS A O 4
ATOM 4577 N N . GLU A 1 10 ? 68.807 8.419 5.130 1.00 0.00 10 GLU A N 4
ATOM 4578 C CA . GLU A 1 10 ? 68.031 7.777 6.186 1.00 0.00 10 GLU A CA 4
ATOM 4579 C C . GLU A 1 10 ? 68.369 6.294 6.245 1.00 0.00 10 GLU A C 4
ATOM 4580 O O . GLU A 1 10 ? 67.651 5.489 6.841 1.00 0.00 10 GLU A O 4
ATOM 4592 N N . GLN A 1 11 ? 69.476 5.947 5.605 1.00 0.00 11 GLN A N 4
ATOM 4593 C CA . GLN A 1 11 ? 69.947 4.571 5.558 1.00 0.00 11 GLN A CA 4
ATOM 4594 C C . GLN A 1 11 ? 71.202 4.421 6.403 1.00 0.00 11 GLN A C 4
ATOM 4595 O O . GLN A 1 11 ? 71.973 5.368 6.544 1.00 0.00 11 GLN A O 4
ATOM 4609 N N . SER A 1 12 ? 71.403 3.227 6.953 1.00 0.00 12 SER A N 4
ATOM 4610 C CA . SER A 1 12 ? 72.584 2.969 7.770 1.00 0.00 12 SER A CA 4
ATOM 4611 C C . SER A 1 12 ? 73.828 2.967 6.886 1.00 0.00 12 SER A C 4
ATOM 4612 O O . SER A 1 12 ? 74.534 1.963 6.786 1.00 0.00 12 SER A O 4
ATOM 4620 N N . VAL A 1 13 ? 74.073 4.094 6.226 1.00 0.00 13 VAL A N 4
ATOM 4621 C CA . VAL A 1 13 ? 75.207 4.226 5.318 1.00 0.00 13 VAL A CA 4
ATOM 4622 C C . VAL A 1 13 ? 75.848 5.599 5.473 1.00 0.00 13 VAL A C 4
ATOM 4623 O O . VAL A 1 13 ? 75.266 6.613 5.103 1.00 0.00 13 VAL A O 4
ATOM 4636 N N . HIS A 1 14 ? 77.055 5.593 6.033 1.00 0.00 14 HIS A N 4
ATOM 4637 C CA . HIS A 1 14 ? 77.819 6.816 6.262 1.00 0.00 14 HIS A CA 4
ATOM 4638 C C . HIS A 1 14 ? 78.979 6.535 7.210 1.00 0.00 14 HIS A C 4
ATOM 4639 O O . HIS A 1 14 ? 79.589 7.465 7.733 1.00 0.00 14 HIS A O 4
ATOM 4653 N N . ASN A 1 15 ? 79.263 5.255 7.451 1.00 0.00 15 ASN A N 4
ATOM 4654 C CA . ASN A 1 15 ? 80.334 4.893 8.379 1.00 0.00 15 ASN A CA 4
ATOM 4655 C C . ASN A 1 15 ? 80.786 3.442 8.203 1.00 0.00 15 ASN A C 4
ATOM 4656 O O . ASN A 1 15 ? 80.124 2.638 7.539 1.00 0.00 15 ASN A O 4
ATOM 4667 N N . GLU A 1 16 ? 81.925 3.115 8.821 1.00 0.00 16 GLU A N 4
ATOM 4668 C CA . GLU A 1 16 ? 82.471 1.761 8.755 1.00 0.00 16 GLU A CA 4
ATOM 4669 C C . GLU A 1 16 ? 81.943 0.928 9.921 1.00 0.00 16 GLU A C 4
ATOM 4670 O O . GLU A 1 16 ? 82.213 1.218 11.085 1.00 0.00 16 GLU A O 4
ATOM 4682 N N . VAL A 1 17 ? 81.174 -0.107 9.598 1.00 0.00 17 VAL A N 4
ATOM 4683 C CA . VAL A 1 17 ? 80.593 -0.985 10.613 1.00 0.00 17 VAL A CA 4
ATOM 4684 C C . VAL A 1 17 ? 80.913 -2.440 10.295 1.00 0.00 17 VAL A C 4
ATOM 4685 O O . VAL A 1 17 ? 80.785 -2.881 9.153 1.00 0.00 17 VAL A O 4
ATOM 4698 N N . GLN A 1 18 ? 81.327 -3.185 11.319 1.00 0.00 18 GLN A N 4
ATOM 4699 C CA . GLN A 1 18 ? 81.659 -4.601 11.158 1.00 0.00 18 GLN A CA 4
ATOM 4700 C C . GLN A 1 18 ? 80.783 -5.442 12.079 1.00 0.00 18 GLN A C 4
ATOM 4701 O O . GLN A 1 18 ? 80.556 -5.083 13.235 1.00 0.00 18 GLN A O 4
ATOM 4715 N N . ALA A 1 19 ? 80.266 -6.549 11.548 1.00 0.00 19 ALA A N 4
ATOM 4716 C CA . ALA A 1 19 ? 79.386 -7.422 12.318 1.00 0.00 19 ALA A CA 4
ATOM 4717 C C . ALA A 1 19 ? 79.488 -8.865 11.841 1.00 0.00 19 ALA A C 4
ATOM 4718 O O . ALA A 1 19 ? 79.920 -9.139 10.720 1.00 0.00 19 ALA A O 4
ATOM 4725 N N . GLU A 1 20 ? 79.077 -9.777 12.707 1.00 0.00 20 GLU A N 4
ATOM 4726 C CA . GLU A 1 20 ? 79.108 -11.198 12.395 1.00 0.00 20 GLU A CA 4
ATOM 4727 C C . GLU A 1 20 ? 78.144 -11.524 11.257 1.00 0.00 20 GLU A C 4
ATOM 4728 O O . GLU A 1 20 ? 77.123 -10.859 11.082 1.00 0.00 20 GLU A O 4
ATOM 4740 N N . ALA A 1 21 ? 78.474 -12.555 10.487 1.00 0.00 21 ALA A N 4
ATOM 4741 C CA . ALA A 1 21 ? 77.630 -12.966 9.368 1.00 0.00 21 ALA A CA 4
ATOM 4742 C C . ALA A 1 21 ? 76.242 -13.383 9.859 1.00 0.00 21 ALA A C 4
ATOM 4743 O O . ALA A 1 21 ? 76.104 -13.947 10.944 1.00 0.00 21 ALA A O 4
ATOM 4750 N N . GLY A 1 22 ? 75.220 -13.120 9.042 1.00 0.00 22 GLY A N 4
ATOM 4751 C CA . GLY A 1 22 ? 73.844 -13.489 9.391 1.00 0.00 22 GLY A CA 4
ATOM 4752 C C . GLY A 1 22 ? 73.087 -12.341 10.060 1.00 0.00 22 GLY A C 4
ATOM 4753 O O . GLY A 1 22 ? 72.024 -12.552 10.642 1.00 0.00 22 GLY A O 4
ATOM 4757 N N . THR A 1 23 ? 73.626 -11.127 9.973 1.00 0.00 23 THR A N 4
ATOM 4758 C CA . THR A 1 23 ? 72.968 -9.964 10.577 1.00 0.00 23 THR A CA 4
ATOM 4759 C C . THR A 1 23 ? 72.055 -9.288 9.556 1.00 0.00 23 THR A C 4
ATOM 4760 O O . THR A 1 23 ? 72.199 -9.509 8.362 1.00 0.00 23 THR A O 4
ATOM 4771 N N . THR A 1 24 ? 71.104 -8.475 10.027 1.00 0.00 24 THR A N 4
ATOM 4772 C CA . THR A 1 24 ? 70.164 -7.789 9.123 1.00 0.00 24 THR A CA 4
ATOM 4773 C C . THR A 1 24 ? 70.369 -6.276 9.146 1.00 0.00 24 THR A C 4
ATOM 4774 O O . THR A 1 24 ? 70.284 -5.642 10.197 1.00 0.00 24 THR A O 4
ATOM 4785 N N . ALA A 1 25 ? 70.626 -5.699 7.968 1.00 0.00 25 ALA A N 4
ATOM 4786 C CA . ALA A 1 25 ? 70.832 -4.250 7.840 1.00 0.00 25 ALA A CA 4
ATOM 4787 C C . ALA A 1 25 ? 69.789 -3.653 6.891 1.00 0.00 25 ALA A C 4
ATOM 4788 O O . ALA A 1 25 ? 69.496 -4.226 5.842 1.00 0.00 25 ALA A O 4
ATOM 4795 N N . MET A 1 26 ? 69.219 -2.505 7.273 1.00 0.00 26 MET A N 4
ATOM 4796 C CA . MET A 1 26 ? 68.191 -1.838 6.458 1.00 0.00 26 MET A CA 4
ATOM 4797 C C . MET A 1 26 ? 68.641 -0.443 6.033 1.00 0.00 26 MET A C 4
ATOM 4798 O O . MET A 1 26 ? 69.125 0.354 6.845 1.00 0.00 26 MET A O 4
ATOM 4812 N N . LEU A 1 27 ? 68.494 -0.164 4.741 1.00 0.00 27 LEU A N 4
ATOM 4813 C CA . LEU A 1 27 ? 68.894 1.123 4.178 1.00 0.00 27 LEU A CA 4
ATOM 4814 C C . LEU A 1 27 ? 67.684 1.869 3.628 1.00 0.00 27 LEU A C 4
ATOM 4815 O O . LEU A 1 27 ? 67.134 1.486 2.598 1.00 0.00 27 LEU A O 4
ATOM 4831 N N . SER A 1 28 ? 67.293 2.954 4.289 1.00 0.00 28 SER A N 4
ATOM 4832 C CA . SER A 1 28 ? 66.169 3.759 3.818 1.00 0.00 28 SER A CA 4
ATOM 4833 C C . SER A 1 28 ? 66.710 5.042 3.205 1.00 0.00 28 SER A C 4
ATOM 4834 O O . SER A 1 28 ? 67.402 5.815 3.867 1.00 0.00 28 SER A O 4
ATOM 4842 N N . CYS A 1 29 ? 66.424 5.250 1.920 1.00 0.00 29 CYS A N 4
ATOM 4843 C CA . CYS A 1 29 ? 66.925 6.431 1.211 1.00 0.00 29 CYS A CA 4
ATOM 4844 C C . CYS A 1 29 ? 65.859 7.053 0.313 1.00 0.00 29 CYS A C 4
ATOM 4845 O O . CYS A 1 29 ? 64.906 6.393 -0.101 1.00 0.00 29 CYS A O 4
ATOM 4853 N N . GLU A 1 30 ? 66.056 8.333 0.006 1.00 0.00 30 GLU A N 4
ATOM 4854 C CA . GLU A 1 30 ? 65.140 9.072 -0.860 1.00 0.00 30 GLU A CA 4
ATOM 4855 C C . GLU A 1 30 ? 65.897 10.239 -1.499 1.00 0.00 30 GLU A C 4
ATOM 4856 O O . GLU A 1 30 ? 66.927 10.669 -0.974 1.00 0.00 30 GLU A O 4
ATOM 4868 N N . VAL A 1 31 ? 65.409 10.750 -2.634 1.00 0.00 31 VAL A N 4
ATOM 4869 C CA . VAL A 1 31 ? 66.096 11.859 -3.303 1.00 0.00 31 VAL A CA 4
ATOM 4870 C C . VAL A 1 31 ? 65.652 13.201 -2.730 1.00 0.00 31 VAL A C 4
ATOM 4871 O O . VAL A 1 31 ? 64.468 13.542 -2.756 1.00 0.00 31 VAL A O 4
ATOM 4884 N N . ALA A 1 32 ? 66.620 13.970 -2.221 1.00 0.00 32 ALA A N 4
ATOM 4885 C CA . ALA A 1 32 ? 66.324 15.286 -1.656 1.00 0.00 32 ALA A CA 4
ATOM 4886 C C . ALA A 1 32 ? 66.403 16.336 -2.757 1.00 0.00 32 ALA A C 4
ATOM 4887 O O . ALA A 1 32 ? 65.786 17.398 -2.668 1.00 0.00 32 ALA A O 4
ATOM 4894 N N . GLN A 1 33 ? 67.156 16.017 -3.812 1.00 0.00 33 GLN A N 4
ATOM 4895 C CA . GLN A 1 33 ? 67.301 16.918 -4.948 1.00 0.00 33 GLN A CA 4
ATOM 4896 C C . GLN A 1 33 ? 66.490 16.340 -6.123 1.00 0.00 33 GLN A C 4
ATOM 4897 O O . GLN A 1 33 ? 66.809 15.251 -6.603 1.00 0.00 33 GLN A O 4
ATOM 4911 N N . PRO A 1 34 ? 65.450 17.005 -6.586 1.00 0.00 34 PRO A N 4
ATOM 4912 C CA . PRO A 1 34 ? 64.632 16.462 -7.700 1.00 0.00 34 PRO A CA 4
ATOM 4913 C C . PRO A 1 34 ? 65.486 16.184 -8.931 1.00 0.00 34 PRO A C 4
ATOM 4914 O O . PRO A 1 34 ? 65.010 15.599 -9.903 1.00 0.00 34 PRO A O 4
ATOM 4925 N N . GLN A 1 35 ? 66.753 16.603 -8.886 1.00 0.00 35 GLN A N 4
ATOM 4926 C CA . GLN A 1 35 ? 67.658 16.380 -10.011 1.00 0.00 35 GLN A CA 4
ATOM 4927 C C . GLN A 1 35 ? 68.499 15.133 -9.761 1.00 0.00 35 GLN A C 4
ATOM 4928 O O . GLN A 1 35 ? 69.161 14.628 -10.666 1.00 0.00 35 GLN A O 4
ATOM 4942 N N . THR A 1 36 ? 68.455 14.631 -8.528 1.00 0.00 36 THR A N 4
ATOM 4943 C CA . THR A 1 36 ? 69.208 13.438 -8.178 1.00 0.00 36 THR A CA 4
ATOM 4944 C C . THR A 1 36 ? 68.755 12.241 -9.020 1.00 0.00 36 THR A C 4
ATOM 4945 O O . THR A 1 36 ? 67.581 12.110 -9.366 1.00 0.00 36 THR A O 4
ATOM 4956 N N . GLU A 1 37 ? 69.716 11.381 -9.346 1.00 0.00 37 GLU A N 4
ATOM 4957 C CA . GLU A 1 37 ? 69.474 10.176 -10.157 1.00 0.00 37 GLU A CA 4
ATOM 4958 C C . GLU A 1 37 ? 69.736 8.906 -9.340 1.00 0.00 37 GLU A C 4
ATOM 4959 O O . GLU A 1 37 ? 70.406 8.954 -8.312 1.00 0.00 37 GLU A O 4
ATOM 4971 N N . VAL A 1 38 ? 69.196 7.766 -9.796 1.00 0.00 38 VAL A N 4
ATOM 4972 C CA . VAL A 1 38 ? 69.378 6.492 -9.080 1.00 0.00 38 VAL A CA 4
ATOM 4973 C C . VAL A 1 38 ? 70.516 5.672 -9.694 1.00 0.00 38 VAL A C 4
ATOM 4974 O O . VAL A 1 38 ? 70.476 5.329 -10.875 1.00 0.00 38 VAL A O 4
ATOM 4987 N N . THR A 1 39 ? 71.527 5.361 -8.876 1.00 0.00 39 THR A N 4
ATOM 4988 C CA . THR A 1 39 ? 72.683 4.581 -9.340 1.00 0.00 39 THR A CA 4
ATOM 4989 C C . THR A 1 39 ? 73.312 3.821 -8.165 1.00 0.00 39 THR A C 4
ATOM 4990 O O . THR A 1 39 ? 74.125 4.365 -7.416 1.00 0.00 39 THR A O 4
ATOM 5001 N N . TRP A 1 40 ? 72.890 2.564 -7.999 1.00 0.00 40 TRP A N 4
ATOM 5002 C CA . TRP A 1 40 ? 73.360 1.706 -6.896 1.00 0.00 40 TRP A CA 4
ATOM 5003 C C . TRP A 1 40 ? 74.596 0.875 -7.281 1.00 0.00 40 TRP A C 4
ATOM 5004 O O . TRP A 1 40 ? 74.720 0.415 -8.416 1.00 0.00 40 TRP A O 4
ATOM 5025 N N . TYR A 1 41 ? 75.481 0.650 -6.297 1.00 0.00 41 TYR A N 4
ATOM 5026 C CA . TYR A 1 41 ? 76.681 -0.165 -6.502 1.00 0.00 41 TYR A CA 4
ATOM 5027 C C . TYR A 1 41 ? 76.872 -1.108 -5.320 1.00 0.00 41 TYR A C 4
ATOM 5028 O O . TYR A 1 41 ? 76.728 -0.708 -4.161 1.00 0.00 41 TYR A O 4
ATOM 5046 N N . LYS A 1 42 ? 77.189 -2.367 -5.624 1.00 0.00 42 LYS A N 4
ATOM 5047 C CA . LYS A 1 42 ? 77.388 -3.384 -4.591 1.00 0.00 42 LYS A CA 4
ATOM 5048 C C . LYS A 1 42 ? 78.865 -3.664 -4.378 1.00 0.00 42 LYS A C 4
ATOM 5049 O O . LYS A 1 42 ? 79.640 -3.725 -5.331 1.00 0.00 42 LYS A O 4
ATOM 5068 N N . ASP A 1 43 ? 79.235 -3.862 -3.118 1.00 0.00 43 ASP A N 4
ATOM 5069 C CA . ASP A 1 43 ? 80.610 -4.159 -2.760 1.00 0.00 43 ASP A CA 4
ATOM 5070 C C . ASP A 1 43 ? 81.593 -3.300 -3.552 1.00 0.00 43 ASP A C 4
ATOM 5071 O O . ASP A 1 43 ? 82.781 -3.608 -3.614 1.00 0.00 43 ASP A O 4
ATOM 5080 N N . GLY A 1 44 ? 81.088 -2.238 -4.173 1.00 0.00 44 GLY A N 4
ATOM 5081 C CA . GLY A 1 44 ? 81.924 -1.362 -4.983 1.00 0.00 44 GLY A CA 4
ATOM 5082 C C . GLY A 1 44 ? 82.039 -1.928 -6.390 1.00 0.00 44 GLY A C 4
ATOM 5083 O O . GLY A 1 44 ? 82.453 -1.238 -7.321 1.00 0.00 44 GLY A O 4
ATOM 5087 N N . LYS A 1 45 ? 81.665 -3.199 -6.528 1.00 0.00 45 LYS A N 4
ATOM 5088 C CA . LYS A 1 45 ? 81.714 -3.878 -7.806 1.00 0.00 45 LYS A CA 4
ATOM 5089 C C . LYS A 1 45 ? 80.715 -5.033 -7.805 1.00 0.00 45 LYS A C 4
ATOM 5090 O O . LYS A 1 45 ? 80.529 -5.692 -6.783 1.00 0.00 45 LYS A O 4
ATOM 5109 N N . LYS A 1 46 ? 80.079 -5.281 -8.940 1.00 0.00 46 LYS A N 4
ATOM 5110 C CA . LYS A 1 46 ? 79.112 -6.368 -9.023 1.00 0.00 46 LYS A CA 4
ATOM 5111 C C . LYS A 1 46 ? 79.828 -7.707 -8.972 1.00 0.00 46 LYS A C 4
ATOM 5112 O O . LYS A 1 46 ? 80.511 -8.096 -9.920 1.00 0.00 46 LYS A O 4
ATOM 5131 N N . LEU A 1 47 ? 79.672 -8.407 -7.854 1.00 0.00 47 LEU A N 4
ATOM 5132 C CA . LEU A 1 47 ? 80.309 -9.707 -7.671 1.00 0.00 47 LEU A CA 4
ATOM 5133 C C . LEU A 1 47 ? 79.319 -10.820 -7.982 1.00 0.00 47 LEU A C 4
ATOM 5134 O O . LEU A 1 47 ? 78.305 -10.602 -8.645 1.00 0.00 47 LEU A O 4
ATOM 5150 N N . SER A 1 48 ? 79.617 -12.007 -7.473 1.00 0.00 48 SER A N 4
ATOM 5151 C CA . SER A 1 48 ? 78.752 -13.158 -7.668 1.00 0.00 48 SER A CA 4
ATOM 5152 C C . SER A 1 48 ? 77.595 -13.101 -6.673 1.00 0.00 48 SER A C 4
ATOM 5153 O O . SER A 1 48 ? 77.563 -12.234 -5.800 1.00 0.00 48 SER A O 4
ATOM 5161 N N . SER A 1 49 ? 76.646 -14.022 -6.804 1.00 0.00 49 SER A N 4
ATOM 5162 C CA . SER A 1 49 ? 75.495 -14.055 -5.902 1.00 0.00 49 SER A CA 4
ATOM 5163 C C . SER A 1 49 ? 75.796 -14.932 -4.692 1.00 0.00 49 SER A C 4
ATOM 5164 O O . SER A 1 49 ? 76.109 -16.113 -4.830 1.00 0.00 49 SER A O 4
ATOM 5172 N N . SER A 1 50 ? 75.687 -14.346 -3.500 1.00 0.00 50 SER A N 4
ATOM 5173 C CA . SER A 1 50 ? 75.934 -15.079 -2.258 1.00 0.00 50 SER A CA 4
ATOM 5174 C C . SER A 1 50 ? 74.905 -14.663 -1.209 1.00 0.00 50 SER A C 4
ATOM 5175 O O . SER A 1 50 ? 73.922 -15.366 -0.981 1.00 0.00 50 SER A O 4
ATOM 5183 N N . SER A 1 51 ? 75.126 -13.509 -0.589 1.00 0.00 51 SER A N 4
ATOM 5184 C CA . SER A 1 51 ? 74.191 -13.012 0.412 1.00 0.00 51 SER A CA 4
ATOM 5185 C C . SER A 1 51 ? 72.919 -12.537 -0.268 1.00 0.00 51 SER A C 4
ATOM 5186 O O . SER A 1 51 ? 72.917 -12.246 -1.464 1.00 0.00 51 SER A O 4
ATOM 5194 N N . LYS A 1 52 ? 71.840 -12.471 0.494 1.00 0.00 52 LYS A N 4
ATOM 5195 C CA . LYS A 1 52 ? 70.568 -12.036 -0.060 1.00 0.00 52 LYS A CA 4
ATOM 5196 C C . LYS A 1 52 ? 70.583 -10.521 -0.272 1.00 0.00 52 LYS A C 4
ATOM 5197 O O . LYS A 1 52 ? 70.999 -9.766 0.607 1.00 0.00 52 LYS A O 4
ATOM 5216 N N . VAL A 1 53 ? 70.129 -10.082 -1.450 1.00 0.00 53 VAL A N 4
ATOM 5217 C CA . VAL A 1 53 ? 70.098 -8.649 -1.778 1.00 0.00 53 VAL A CA 4
ATOM 5218 C C . VAL A 1 53 ? 68.701 -8.238 -2.247 1.00 0.00 53 VAL A C 4
ATOM 5219 O O . VAL A 1 53 ? 68.098 -8.898 -3.094 1.00 0.00 53 VAL A O 4
ATOM 5232 N N . ARG A 1 54 ? 68.184 -7.150 -1.668 1.00 0.00 54 ARG A N 4
ATOM 5233 C CA . ARG A 1 54 ? 66.842 -6.650 -1.999 1.00 0.00 54 ARG A CA 4
ATOM 5234 C C . ARG A 1 54 ? 66.933 -5.275 -2.671 1.00 0.00 54 ARG A C 4
ATOM 5235 O O . ARG A 1 54 ? 67.539 -4.353 -2.124 1.00 0.00 54 ARG A O 4
ATOM 5256 N N . MET A 1 55 ? 66.324 -5.141 -3.854 1.00 0.00 55 MET A N 4
ATOM 5257 C CA . MET A 1 55 ? 66.340 -3.867 -4.585 1.00 0.00 55 MET A CA 4
ATOM 5258 C C . MET A 1 55 ? 64.930 -3.386 -4.911 1.00 0.00 55 MET A C 4
ATOM 5259 O O . MET A 1 55 ? 64.153 -4.086 -5.557 1.00 0.00 55 MET A O 4
ATOM 5273 N N . GLU A 1 56 ? 64.616 -2.165 -4.468 1.00 0.00 56 GLU A N 4
ATOM 5274 C CA . GLU A 1 56 ? 63.306 -1.561 -4.720 1.00 0.00 56 GLU A CA 4
ATOM 5275 C C . GLU A 1 56 ? 63.471 -0.152 -5.278 1.00 0.00 56 GLU A C 4
ATOM 5276 O O . GLU A 1 56 ? 63.580 0.818 -4.527 1.00 0.00 56 GLU A O 4
ATOM 5288 N N . VAL A 1 57 ? 63.480 -0.051 -6.609 1.00 0.00 57 VAL A N 4
ATOM 5289 C CA . VAL A 1 57 ? 63.624 1.241 -7.288 1.00 0.00 57 VAL A CA 4
ATOM 5290 C C . VAL A 1 57 ? 62.336 1.601 -8.020 1.00 0.00 57 VAL A C 4
ATOM 5291 O O . VAL A 1 57 ? 62.021 1.030 -9.063 1.00 0.00 57 VAL A O 4
ATOM 5304 N N . LYS A 1 58 ? 61.599 2.561 -7.471 1.00 0.00 58 LYS A N 4
ATOM 5305 C CA . LYS A 1 58 ? 60.344 3.009 -8.078 1.00 0.00 58 LYS A CA 4
ATOM 5306 C C . LYS A 1 58 ? 60.235 4.519 -7.955 1.00 0.00 58 LYS A C 4
ATOM 5307 O O . LYS A 1 58 ? 59.826 5.042 -6.917 1.00 0.00 58 LYS A O 4
ATOM 5326 N N . GLY A 1 59 ? 60.624 5.223 -9.009 1.00 0.00 59 GLY A N 4
ATOM 5327 C CA . GLY A 1 59 ? 60.582 6.674 -8.985 1.00 0.00 59 GLY A CA 4
ATOM 5328 C C . GLY A 1 59 ? 61.456 7.198 -7.854 1.00 0.00 59 GLY A C 4
ATOM 5329 O O . GLY A 1 59 ? 62.579 6.734 -7.655 1.00 0.00 59 GLY A O 4
ATOM 5333 N N . CYS A 1 60 ? 60.930 8.159 -7.110 1.00 0.00 60 CYS A N 4
ATOM 5334 C CA . CYS A 1 60 ? 61.664 8.733 -5.995 1.00 0.00 60 CYS A CA 4
ATOM 5335 C C . CYS A 1 60 ? 61.686 7.765 -4.814 1.00 0.00 60 CYS A C 4
ATOM 5336 O O . CYS A 1 60 ? 61.402 8.150 -3.680 1.00 0.00 60 CYS A O 4
ATOM 5344 N N . THR A 1 61 ? 62.031 6.504 -5.085 1.00 0.00 61 THR A N 4
ATOM 5345 C CA . THR A 1 61 ? 62.097 5.480 -4.033 1.00 0.00 61 THR A CA 4
ATOM 5346 C C . THR A 1 61 ? 63.415 4.705 -4.120 1.00 0.00 61 THR A C 4
ATOM 5347 O O . THR A 1 61 ? 63.751 4.152 -5.168 1.00 0.00 61 THR A O 4
ATOM 5358 N N . ARG A 1 62 ? 64.147 4.661 -3.007 1.00 0.00 62 ARG A N 4
ATOM 5359 C CA . ARG A 1 62 ? 65.427 3.943 -2.942 1.00 0.00 62 ARG A CA 4
ATOM 5360 C C . ARG A 1 62 ? 65.524 3.208 -1.609 1.00 0.00 62 ARG A C 4
ATOM 5361 O O . ARG A 1 62 ? 66.044 3.754 -0.640 1.00 0.00 62 ARG A O 4
ATOM 5382 N N . ARG A 1 63 ? 65.013 1.977 -1.549 1.00 0.00 63 ARG A N 4
ATOM 5383 C CA . ARG A 1 63 ? 65.044 1.209 -0.299 1.00 0.00 63 ARG A CA 4
ATOM 5384 C C . ARG A 1 63 ? 65.606 -0.191 -0.514 1.00 0.00 63 ARG A C 4
ATOM 5385 O O . ARG A 1 63 ? 65.038 -0.993 -1.257 1.00 0.00 63 ARG A O 4
ATOM 5406 N N . LEU A 1 64 ? 66.717 -0.490 0.168 1.00 0.00 64 LEU A N 4
ATOM 5407 C CA . LEU A 1 64 ? 67.344 -1.808 0.085 1.00 0.00 64 LEU A CA 4
ATOM 5408 C C . LEU A 1 64 ? 67.118 -2.560 1.391 1.00 0.00 64 LEU A C 4
ATOM 5409 O O . LEU A 1 64 ? 66.843 -1.963 2.432 1.00 0.00 64 LEU A O 4
ATOM 5425 N N . VAL A 1 65 ? 67.291 -3.866 1.329 1.00 0.00 65 VAL A N 4
ATOM 5426 C CA . VAL A 1 65 ? 67.165 -4.729 2.507 1.00 0.00 65 VAL A CA 4
ATOM 5427 C C . VAL A 1 65 ? 68.162 -5.866 2.349 1.00 0.00 65 VAL A C 4
ATOM 5428 O O . VAL A 1 65 ? 67.841 -6.931 1.826 1.00 0.00 65 VAL A O 4
ATOM 5441 N N . VAL A 1 66 ? 69.400 -5.609 2.760 1.00 0.00 66 VAL A N 4
ATOM 5442 C CA . VAL A 1 66 ? 70.463 -6.599 2.613 1.00 0.00 66 VAL A CA 4
ATOM 5443 C C . VAL A 1 66 ? 70.605 -7.460 3.860 1.00 0.00 66 VAL A C 4
ATOM 5444 O O . VAL A 1 66 ? 71.058 -6.994 4.906 1.00 0.00 66 VAL A O 4
ATOM 5457 N N . GLN A 1 67 ? 70.246 -8.735 3.727 1.00 0.00 67 GLN A N 4
ATOM 5458 C CA . GLN A 1 67 ? 70.373 -9.673 4.837 1.00 0.00 67 GLN A CA 4
ATOM 5459 C C . GLN A 1 67 ? 71.729 -10.353 4.730 1.00 0.00 67 GLN A C 4
ATOM 5460 O O . GLN A 1 67 ? 71.952 -11.202 3.862 1.00 0.00 67 GLN A O 4
ATOM 5474 N N . GLN A 1 68 ? 72.638 -9.914 5.587 1.00 0.00 68 GLN A N 4
ATOM 5475 C CA . GLN A 1 68 ? 74.006 -10.410 5.590 1.00 0.00 68 GLN A CA 4
ATOM 5476 C C . GLN A 1 68 ? 74.079 -11.918 5.805 1.00 0.00 68 GLN A C 4
ATOM 5477 O O . GLN A 1 68 ? 74.341 -12.385 6.912 1.00 0.00 68 GLN A O 4
ATOM 5491 N N . VAL A 1 69 ? 73.884 -12.671 4.722 1.00 0.00 69 VAL A N 4
ATOM 5492 C CA . VAL A 1 69 ? 73.966 -14.135 4.768 1.00 0.00 69 VAL A CA 4
ATOM 5493 C C . VAL A 1 69 ? 74.884 -14.620 3.650 1.00 0.00 69 VAL A C 4
ATOM 5494 O O . VAL A 1 69 ? 74.466 -15.371 2.766 1.00 0.00 69 VAL A O 4
ATOM 5507 N N . GLY A 1 70 ? 76.139 -14.172 3.699 1.00 0.00 70 GLY A N 4
ATOM 5508 C CA . GLY A 1 70 ? 77.124 -14.547 2.687 1.00 0.00 70 GLY A CA 4
ATOM 5509 C C . GLY A 1 70 ? 78.455 -13.831 2.908 1.00 0.00 70 GLY A C 4
ATOM 5510 O O . GLY A 1 70 ? 78.535 -12.605 2.843 1.00 0.00 70 GLY A O 4
ATOM 5514 N N . LYS A 1 71 ? 79.496 -14.618 3.162 1.00 0.00 71 LYS A N 4
ATOM 5515 C CA . LYS A 1 71 ? 80.834 -14.081 3.390 1.00 0.00 71 LYS A CA 4
ATOM 5516 C C . LYS A 1 71 ? 81.373 -13.384 2.140 1.00 0.00 71 LYS A C 4
ATOM 5517 O O . LYS A 1 71 ? 82.029 -12.344 2.226 1.00 0.00 71 LYS A O 4
ATOM 5536 N N . ALA A 1 72 ? 81.112 -13.979 0.983 1.00 0.00 72 ALA A N 4
ATOM 5537 C CA . ALA A 1 72 ? 81.592 -13.429 -0.281 1.00 0.00 72 ALA A CA 4
ATOM 5538 C C . ALA A 1 72 ? 81.015 -12.038 -0.537 1.00 0.00 72 ALA A C 4
ATOM 5539 O O . ALA A 1 72 ? 81.621 -11.228 -1.240 1.00 0.00 72 ALA A O 4
ATOM 5546 N N . ASP A 1 73 ? 79.845 -11.765 0.027 1.00 0.00 73 ASP A N 4
ATOM 5547 C CA . ASP A 1 73 ? 79.203 -10.467 -0.160 1.00 0.00 73 ASP A CA 4
ATOM 5548 C C . ASP A 1 73 ? 80.048 -9.352 0.451 1.00 0.00 73 ASP A C 4
ATOM 5549 O O . ASP A 1 73 ? 80.084 -8.239 -0.074 1.00 0.00 73 ASP A O 4
ATOM 5558 N N . ALA A 1 74 ? 80.728 -9.659 1.559 1.00 0.00 74 ALA A N 4
ATOM 5559 C CA . ALA A 1 74 ? 81.583 -8.677 2.243 1.00 0.00 74 ALA A CA 4
ATOM 5560 C C . ALA A 1 74 ? 82.243 -7.724 1.243 1.00 0.00 74 ALA A C 4
ATOM 5561 O O . ALA A 1 74 ? 83.026 -8.148 0.390 1.00 0.00 74 ALA A O 4
ATOM 5568 N N . GLY A 1 75 ? 81.914 -6.437 1.347 1.00 0.00 75 GLY A N 4
ATOM 5569 C CA . GLY A 1 75 ? 82.475 -5.447 0.433 1.00 0.00 75 GLY A CA 4
ATOM 5570 C C . GLY A 1 75 ? 82.025 -4.036 0.798 1.00 0.00 75 GLY A C 4
ATOM 5571 O O . GLY A 1 75 ? 81.532 -3.800 1.900 1.00 0.00 75 GLY A O 4
ATOM 5575 N N . GLU A 1 76 ? 82.205 -3.099 -0.138 1.00 0.00 76 GLU A N 4
ATOM 5576 C CA . GLU A 1 76 ? 81.823 -1.703 0.084 1.00 0.00 76 GLU A CA 4
ATOM 5577 C C . GLU A 1 76 ? 80.534 -1.350 -0.664 1.00 0.00 76 GLU A C 4
ATOM 5578 O O . GLU A 1 76 ? 80.390 -1.628 -1.854 1.00 0.00 76 GLU A O 4
ATOM 5590 N N . TYR A 1 77 ? 79.613 -0.702 0.051 1.00 0.00 77 TYR A N 4
ATOM 5591 C CA . TYR A 1 77 ? 78.342 -0.261 -0.526 1.00 0.00 77 TYR A CA 4
ATOM 5592 C C . TYR A 1 77 ? 78.426 1.233 -0.798 1.00 0.00 77 TYR A C 4
ATOM 5593 O O . TYR A 1 77 ? 78.410 2.048 0.131 1.00 0.00 77 TYR A O 4
ATOM 5611 N N . SER A 1 78 ? 78.534 1.590 -2.078 1.00 0.00 78 SER A N 4
ATOM 5612 C CA . SER A 1 78 ? 78.635 2.999 -2.471 1.00 0.00 78 SER A CA 4
ATOM 5613 C C . SER A 1 78 ? 77.359 3.446 -3.155 1.00 0.00 78 SER A C 4
ATOM 5614 O O . SER A 1 78 ? 77.059 3.019 -4.270 1.00 0.00 78 SER A O 4
ATOM 5622 N N . CYS A 1 79 ? 76.607 4.313 -2.485 1.00 0.00 79 CYS A N 4
ATOM 5623 C CA . CYS A 1 79 ? 75.356 4.813 -3.041 1.00 0.00 79 CYS A CA 4
ATOM 5624 C C . CYS A 1 79 ? 75.592 6.115 -3.795 1.00 0.00 79 CYS A C 4
ATOM 5625 O O . CYS A 1 79 ? 75.627 7.192 -3.199 1.00 0.00 79 CYS A O 4
ATOM 5633 N N . GLU A 1 80 ? 75.721 6.013 -5.112 1.00 0.00 80 GLU A N 4
ATOM 5634 C CA . GLU A 1 80 ? 75.912 7.194 -5.945 1.00 0.00 80 GLU A CA 4
ATOM 5635 C C . GLU A 1 80 ? 74.545 7.725 -6.345 1.00 0.00 80 GLU A C 4
ATOM 5636 O O . GLU A 1 80 ? 73.575 6.967 -6.407 1.00 0.00 80 GLU A O 4
ATOM 5648 N N . ALA A 1 81 ? 74.457 9.025 -6.585 1.00 0.00 81 ALA A N 4
ATOM 5649 C CA . ALA A 1 81 ? 73.183 9.625 -6.945 1.00 0.00 81 ALA A CA 4
ATOM 5650 C C . ALA A 1 81 ? 73.320 11.145 -7.043 1.00 0.00 81 ALA A C 4
ATOM 5651 O O . ALA A 1 81 ? 73.495 11.828 -6.034 1.00 0.00 81 ALA A O 4
ATOM 5658 N N . GLY A 1 82 ? 73.235 11.659 -8.265 1.00 0.00 82 GLY A N 4
ATOM 5659 C CA . GLY A 1 82 ? 73.345 13.098 -8.489 1.00 0.00 82 GLY A CA 4
ATOM 5660 C C . GLY A 1 82 ? 74.795 13.566 -8.358 1.00 0.00 82 GLY A C 4
ATOM 5661 O O . GLY A 1 82 ? 75.057 14.741 -8.098 1.00 0.00 82 GLY A O 4
ATOM 5665 N N . GLY A 1 83 ? 75.733 12.640 -8.535 1.00 0.00 83 GLY A N 4
ATOM 5666 C CA . GLY A 1 83 ? 77.156 12.966 -8.432 1.00 0.00 83 GLY A CA 4
ATOM 5667 C C . GLY A 1 83 ? 77.634 12.853 -6.991 1.00 0.00 83 GLY A C 4
ATOM 5668 O O . GLY A 1 83 ? 78.831 12.744 -6.728 1.00 0.00 83 GLY A O 4
ATOM 5672 N N . GLN A 1 84 ? 76.684 12.877 -6.063 1.00 0.00 84 GLN A N 4
ATOM 5673 C CA . GLN A 1 84 ? 76.997 12.773 -4.641 1.00 0.00 84 GLN A CA 4
ATOM 5674 C C . GLN A 1 84 ? 77.017 11.306 -4.221 1.00 0.00 84 GLN A C 4
ATOM 5675 O O . GLN A 1 84 ? 76.193 10.519 -4.679 1.00 0.00 84 GLN A O 4
ATOM 5689 N N . ARG A 1 85 ? 77.972 10.928 -3.366 1.00 0.00 85 ARG A N 4
ATOM 5690 C CA . ARG A 1 85 ? 78.081 9.532 -2.920 1.00 0.00 85 ARG A CA 4
ATOM 5691 C C . ARG A 1 85 ? 78.319 9.428 -1.409 1.00 0.00 85 ARG A C 4
ATOM 5692 O O . ARG A 1 85 ? 78.769 10.377 -0.765 1.00 0.00 85 ARG A O 4
ATOM 5713 N N . VAL A 1 86 ? 78.014 8.251 -0.859 1.00 0.00 86 VAL A N 4
ATOM 5714 C CA . VAL A 1 86 ? 78.186 7.978 0.576 1.00 0.00 86 VAL A CA 4
ATOM 5715 C C . VAL A 1 86 ? 78.941 6.656 0.747 1.00 0.00 86 VAL A C 4
ATOM 5716 O O . VAL A 1 86 ? 78.717 5.709 -0.011 1.00 0.00 86 VAL A O 4
ATOM 5729 N N . SER A 1 87 ? 79.859 6.600 1.715 1.00 0.00 87 SER A N 4
ATOM 5730 C CA . SER A 1 87 ? 80.666 5.388 1.935 1.00 0.00 87 SER A CA 4
ATOM 5731 C C . SER A 1 87 ? 80.194 4.562 3.140 1.00 0.00 87 SER A C 4
ATOM 5732 O O . SER A 1 87 ? 79.888 5.099 4.212 1.00 0.00 87 SER A O 4
ATOM 5740 N N . PHE A 1 88 ? 80.174 3.237 2.954 1.00 0.00 88 PHE A N 4
ATOM 5741 C CA . PHE A 1 88 ? 79.785 2.310 4.019 1.00 0.00 88 PHE A CA 4
ATOM 5742 C C . PHE A 1 88 ? 80.631 1.044 3.926 1.00 0.00 88 PHE A C 4
ATOM 5743 O O . PHE A 1 88 ? 80.364 0.175 3.096 1.00 0.00 88 PHE A O 4
ATOM 5760 N N . GLN A 1 89 ? 81.652 0.939 4.775 1.00 0.00 89 GLN A N 4
ATOM 5761 C CA . GLN A 1 89 ? 82.523 -0.241 4.758 1.00 0.00 89 GLN A CA 4
ATOM 5762 C C . GLN A 1 89 ? 81.959 -1.324 5.664 1.00 0.00 89 GLN A C 4
ATOM 5763 O O . GLN A 1 89 ? 81.993 -1.201 6.886 1.00 0.00 89 GLN A O 4
ATOM 5777 N N . LEU A 1 90 ? 81.441 -2.384 5.053 1.00 0.00 90 LEU A N 4
ATOM 5778 C CA . LEU A 1 90 ? 80.860 -3.499 5.800 1.00 0.00 90 LEU A CA 4
ATOM 5779 C C . LEU A 1 90 ? 81.777 -4.713 5.734 1.00 0.00 90 LEU A C 4
ATOM 5780 O O . LEU A 1 90 ? 82.132 -5.176 4.646 1.00 0.00 90 LEU A O 4
ATOM 5796 N N . HIS A 1 91 ? 82.161 -5.226 6.905 1.00 0.00 91 HIS A N 4
ATOM 5797 C CA . HIS A 1 91 ? 83.047 -6.393 6.982 1.00 0.00 91 HIS A CA 4
ATOM 5798 C C . HIS A 1 91 ? 82.371 -7.513 7.772 1.00 0.00 91 HIS A C 4
ATOM 5799 O O . HIS A 1 91 ? 81.694 -7.253 8.765 1.00 0.00 91 HIS A O 4
ATOM 5813 N N . ILE A 1 92 ? 82.551 -8.758 7.323 1.00 0.00 92 ILE A N 4
ATOM 5814 C CA . ILE A 1 92 ? 81.941 -9.907 8.000 1.00 0.00 92 ILE A CA 4
ATOM 5815 C C . ILE A 1 92 ? 82.973 -10.620 8.869 1.00 0.00 92 ILE A C 4
ATOM 5816 O O . ILE A 1 92 ? 83.950 -11.175 8.367 1.00 0.00 92 ILE A O 4
ATOM 5832 N N . THR A 1 93 ? 82.750 -10.596 10.180 1.00 0.00 93 THR A N 4
ATOM 5833 C CA . THR A 1 93 ? 83.669 -11.234 11.120 1.00 0.00 93 THR A CA 4
ATOM 5834 C C . THR A 1 93 ? 83.299 -12.691 11.371 1.00 0.00 93 THR A C 4
ATOM 5835 O O . THR A 1 93 ? 82.198 -13.138 11.041 1.00 0.00 93 THR A O 4
ATOM 5846 N N . GLU A 1 94 ? 84.245 -13.424 11.956 1.00 0.00 94 GLU A N 4
ATOM 5847 C CA . GLU A 1 94 ? 84.061 -14.842 12.261 1.00 0.00 94 GLU A CA 4
ATOM 5848 C C . GLU A 1 94 ? 83.552 -15.021 13.697 1.00 0.00 94 GLU A C 4
ATOM 5849 O O . GLU A 1 94 ? 83.831 -14.188 14.559 1.00 0.00 94 GLU A O 4
ATOM 5861 N N . PRO A 1 95 ? 82.823 -16.080 13.982 1.00 0.00 95 PRO A N 4
ATOM 5862 C CA . PRO A 1 95 ? 82.301 -16.315 15.357 1.00 0.00 95 PRO A CA 4
ATOM 5863 C C . PRO A 1 95 ? 83.447 -16.323 16.375 1.00 0.00 95 PRO A C 4
ATOM 5864 O O . PRO A 1 95 ? 84.554 -16.771 16.072 1.00 0.00 95 PRO A O 4
ATOM 5875 N N . LEU A 1 96 ? 83.173 -15.826 17.573 1.00 0.00 96 LEU A N 4
ATOM 5876 C CA . LEU A 1 96 ? 84.189 -15.783 18.617 1.00 0.00 96 LEU A CA 4
ATOM 5877 C C . LEU A 1 96 ? 84.438 -17.179 19.178 1.00 0.00 96 LEU A C 4
ATOM 5878 O O . LEU A 1 96 ? 83.502 -17.913 19.492 1.00 0.00 96 LEU A O 4
ATOM 5894 N N . GLU A 1 97 ? 85.710 -17.533 19.305 1.00 0.00 97 GLU A N 4
ATOM 5895 C CA . GLU A 1 97 ? 86.084 -18.840 19.830 1.00 0.00 97 GLU A CA 4
ATOM 5896 C C . GLU A 1 97 ? 85.948 -18.860 21.351 1.00 0.00 97 GLU A C 4
ATOM 5897 O O . GLU A 1 97 ? 86.332 -19.852 21.950 1.00 0.00 97 GLU A O 4
ATOM 5909 N N . MET A 1 1 ? 78.654 23.095 3.431 1.00 0.00 1 MET A N 5
ATOM 5910 C CA . MET A 1 1 ? 77.259 23.148 2.908 1.00 0.00 1 MET A CA 5
ATOM 5911 C C . MET A 1 1 ? 77.279 23.696 1.482 1.00 0.00 1 MET A C 5
ATOM 5912 O O . MET A 1 1 ? 77.179 24.904 1.265 1.00 0.00 1 MET A O 5
ATOM 5928 N N . GLU A 1 2 ? 77.421 22.791 0.511 1.00 0.00 2 GLU A N 5
ATOM 5929 C CA . GLU A 1 2 ? 77.470 23.181 -0.898 1.00 0.00 2 GLU A CA 5
ATOM 5930 C C . GLU A 1 2 ? 76.052 23.377 -1.466 1.00 0.00 2 GLU A C 5
ATOM 5931 O O . GLU A 1 2 ? 75.110 22.732 -1.005 1.00 0.00 2 GLU A O 5
ATOM 5943 N N . PRO A 1 3 ? 75.872 24.234 -2.460 1.00 0.00 3 PRO A N 5
ATOM 5944 C CA . PRO A 1 3 ? 74.522 24.454 -3.061 1.00 0.00 3 PRO A CA 5
ATOM 5945 C C . PRO A 1 3 ? 73.964 23.168 -3.679 1.00 0.00 3 PRO A C 5
ATOM 5946 O O . PRO A 1 3 ? 72.752 23.016 -3.837 1.00 0.00 3 PRO A O 5
ATOM 5957 N N . LYS A 1 4 ? 74.862 22.255 -4.031 1.00 0.00 4 LYS A N 5
ATOM 5958 C CA . LYS A 1 4 ? 74.461 20.990 -4.637 1.00 0.00 4 LYS A CA 5
ATOM 5959 C C . LYS A 1 4 ? 73.988 19.995 -3.581 1.00 0.00 4 LYS A C 5
ATOM 5960 O O . LYS A 1 4 ? 74.620 19.830 -2.538 1.00 0.00 4 LYS A O 5
ATOM 5979 N N . GLY A 1 5 ? 72.871 19.330 -3.870 1.00 0.00 5 GLY A N 5
ATOM 5980 C CA . GLY A 1 5 ? 72.308 18.341 -2.954 1.00 0.00 5 GLY A CA 5
ATOM 5981 C C . GLY A 1 5 ? 71.356 17.412 -3.699 1.00 0.00 5 GLY A C 5
ATOM 5982 O O . GLY A 1 5 ? 70.245 17.809 -4.044 1.00 0.00 5 GLY A O 5
ATOM 5986 N N . VAL A 1 6 ? 71.798 16.177 -3.962 1.00 0.00 6 VAL A N 5
ATOM 5987 C CA . VAL A 1 6 ? 70.978 15.214 -4.682 1.00 0.00 6 VAL A CA 5
ATOM 5988 C C . VAL A 1 6 ? 70.409 14.162 -3.721 1.00 0.00 6 VAL A C 5
ATOM 5989 O O . VAL A 1 6 ? 69.520 14.458 -2.924 1.00 0.00 6 VAL A O 5
ATOM 6002 N N . PHE A 1 7 ? 70.913 12.942 -3.809 1.00 0.00 7 PHE A N 5
ATOM 6003 C CA . PHE A 1 7 ? 70.441 11.856 -2.956 1.00 0.00 7 PHE A CA 5
ATOM 6004 C C . PHE A 1 7 ? 70.417 12.285 -1.480 1.00 0.00 7 PHE A C 5
ATOM 6005 O O . PHE A 1 7 ? 71.302 13.002 -1.020 1.00 0.00 7 PHE A O 5
ATOM 6022 N N . ALA A 1 8 ? 69.404 11.824 -0.739 1.00 0.00 8 ALA A N 5
ATOM 6023 C CA . ALA A 1 8 ? 69.295 12.141 0.692 1.00 0.00 8 ALA A CA 5
ATOM 6024 C C . ALA A 1 8 ? 69.718 10.915 1.473 1.00 0.00 8 ALA A C 5
ATOM 6025 O O . ALA A 1 8 ? 69.123 9.850 1.332 1.00 0.00 8 ALA A O 5
ATOM 6032 N N . LYS A 1 9 ? 70.772 11.059 2.252 1.00 0.00 9 LYS A N 5
ATOM 6033 C CA . LYS A 1 9 ? 71.308 9.939 3.008 1.00 0.00 9 LYS A CA 5
ATOM 6034 C C . LYS A 1 9 ? 70.359 9.417 4.084 1.00 0.00 9 LYS A C 5
ATOM 6035 O O . LYS A 1 9 ? 70.786 9.124 5.200 1.00 0.00 9 LYS A O 5
ATOM 6054 N N . GLU A 1 10 ? 69.090 9.234 3.741 1.00 0.00 10 GLU A N 5
ATOM 6055 C CA . GLU A 1 10 ? 68.147 8.671 4.697 1.00 0.00 10 GLU A CA 5
ATOM 6056 C C . GLU A 1 10 ? 68.406 7.168 4.790 1.00 0.00 10 GLU A C 5
ATOM 6057 O O . GLU A 1 10 ? 67.550 6.387 5.201 1.00 0.00 10 GLU A O 5
ATOM 6069 N N . GLN A 1 11 ? 69.612 6.776 4.373 1.00 0.00 11 GLN A N 5
ATOM 6070 C CA . GLN A 1 11 ? 70.020 5.373 4.380 1.00 0.00 11 GLN A CA 5
ATOM 6071 C C . GLN A 1 11 ? 71.037 5.125 5.491 1.00 0.00 11 GLN A C 5
ATOM 6072 O O . GLN A 1 11 ? 72.007 5.869 5.633 1.00 0.00 11 GLN A O 5
ATOM 6086 N N . SER A 1 12 ? 70.806 4.075 6.277 1.00 0.00 12 SER A N 5
ATOM 6087 C CA . SER A 1 12 ? 71.715 3.744 7.369 1.00 0.00 12 SER A CA 5
ATOM 6088 C C . SER A 1 12 ? 73.043 3.240 6.816 1.00 0.00 12 SER A C 5
ATOM 6089 O O . SER A 1 12 ? 73.402 2.078 7.006 1.00 0.00 12 SER A O 5
ATOM 6097 N N . VAL A 1 13 ? 73.768 4.117 6.120 1.00 0.00 13 VAL A N 5
ATOM 6098 C CA . VAL A 1 13 ? 75.053 3.735 5.535 1.00 0.00 13 VAL A CA 5
ATOM 6099 C C . VAL A 1 13 ? 75.938 4.956 5.281 1.00 0.00 13 VAL A C 5
ATOM 6100 O O . VAL A 1 13 ? 75.672 5.744 4.378 1.00 0.00 13 VAL A O 5
ATOM 6113 N N . HIS A 1 14 ? 76.997 5.086 6.084 1.00 0.00 14 HIS A N 5
ATOM 6114 C CA . HIS A 1 14 ? 77.953 6.197 5.963 1.00 0.00 14 HIS A CA 5
ATOM 6115 C C . HIS A 1 14 ? 78.950 6.132 7.121 1.00 0.00 14 HIS A C 5
ATOM 6116 O O . HIS A 1 14 ? 79.193 7.125 7.804 1.00 0.00 14 HIS A O 5
ATOM 6130 N N . ASN A 1 15 ? 79.506 4.945 7.348 1.00 0.00 15 ASN A N 5
ATOM 6131 C CA . ASN A 1 15 ? 80.455 4.740 8.446 1.00 0.00 15 ASN A CA 5
ATOM 6132 C C . ASN A 1 15 ? 80.969 3.300 8.456 1.00 0.00 15 ASN A C 5
ATOM 6133 O O . ASN A 1 15 ? 80.458 2.443 7.737 1.00 0.00 15 ASN A O 5
ATOM 6144 N N . GLU A 1 16 ? 81.981 3.032 9.287 1.00 0.00 16 GLU A N 5
ATOM 6145 C CA . GLU A 1 16 ? 82.539 1.679 9.393 1.00 0.00 16 GLU A CA 5
ATOM 6146 C C . GLU A 1 16 ? 81.861 0.915 10.531 1.00 0.00 16 GLU A C 5
ATOM 6147 O O . GLU A 1 16 ? 81.910 1.329 11.689 1.00 0.00 16 GLU A O 5
ATOM 6159 N N . VAL A 1 17 ? 81.207 -0.199 10.188 1.00 0.00 17 VAL A N 5
ATOM 6160 C CA . VAL A 1 17 ? 80.498 -1.019 11.180 1.00 0.00 17 VAL A CA 5
ATOM 6161 C C . VAL A 1 17 ? 80.997 -2.460 11.127 1.00 0.00 17 VAL A C 5
ATOM 6162 O O . VAL A 1 17 ? 81.160 -3.031 10.049 1.00 0.00 17 VAL A O 5
ATOM 6175 N N . GLN A 1 18 ? 81.230 -3.044 12.302 1.00 0.00 18 GLN A N 5
ATOM 6176 C CA . GLN A 1 18 ? 81.702 -4.428 12.397 1.00 0.00 18 GLN A CA 5
ATOM 6177 C C . GLN A 1 18 ? 80.732 -5.249 13.245 1.00 0.00 18 GLN A C 5
ATOM 6178 O O . GLN A 1 18 ? 80.485 -4.932 14.407 1.00 0.00 18 GLN A O 5
ATOM 6192 N N . ALA A 1 19 ? 80.173 -6.296 12.649 1.00 0.00 19 ALA A N 5
ATOM 6193 C CA . ALA A 1 19 ? 79.225 -7.153 13.361 1.00 0.00 19 ALA A CA 5
ATOM 6194 C C . ALA A 1 19 ? 79.173 -8.538 12.728 1.00 0.00 19 ALA A C 5
ATOM 6195 O O . ALA A 1 19 ? 79.612 -8.730 11.593 1.00 0.00 19 ALA A O 5
ATOM 6202 N N . GLU A 1 20 ? 78.630 -9.503 13.465 1.00 0.00 20 GLU A N 5
ATOM 6203 C CA . GLU A 1 20 ? 78.525 -10.865 12.957 1.00 0.00 20 GLU A CA 5
ATOM 6204 C C . GLU A 1 20 ? 77.437 -10.959 11.890 1.00 0.00 20 GLU A C 5
ATOM 6205 O O . GLU A 1 20 ? 76.524 -10.133 11.841 1.00 0.00 20 GLU A O 5
ATOM 6217 N N . ALA A 1 21 ? 77.536 -11.978 11.045 1.00 0.00 21 ALA A N 5
ATOM 6218 C CA . ALA A 1 21 ? 76.554 -12.186 9.986 1.00 0.00 21 ALA A CA 5
ATOM 6219 C C . ALA A 1 21 ? 75.181 -12.476 10.595 1.00 0.00 21 ALA A C 5
ATOM 6220 O O . ALA A 1 21 ? 75.085 -13.085 11.661 1.00 0.00 21 ALA A O 5
ATOM 6227 N N . GLY A 1 22 ? 74.121 -12.029 9.918 1.00 0.00 22 GLY A N 5
ATOM 6228 C CA . GLY A 1 22 ? 72.753 -12.240 10.404 1.00 0.00 22 GLY A CA 5
ATOM 6229 C C . GLY A 1 22 ? 72.014 -10.912 10.566 1.00 0.00 22 GLY A C 5
ATOM 6230 O O . GLY A 1 22 ? 70.843 -10.886 10.947 1.00 0.00 22 GLY A O 5
ATOM 6234 N N . THR A 1 23 ? 72.702 -9.811 10.273 1.00 0.00 23 THR A N 5
ATOM 6235 C CA . THR A 1 23 ? 72.101 -8.481 10.390 1.00 0.00 23 THR A CA 5
ATOM 6236 C C . THR A 1 23 ? 71.434 -8.065 9.074 1.00 0.00 23 THR A C 5
ATOM 6237 O O . THR A 1 23 ? 71.708 -8.636 8.019 1.00 0.00 23 THR A O 5
ATOM 6248 N N . THR A 1 24 ? 70.559 -7.060 9.147 1.00 0.00 24 THR A N 5
ATOM 6249 C CA . THR A 1 24 ? 69.857 -6.551 7.956 1.00 0.00 24 THR A CA 5
ATOM 6250 C C . THR A 1 24 ? 69.846 -5.025 7.966 1.00 0.00 24 THR A C 5
ATOM 6251 O O . THR A 1 24 ? 69.452 -4.407 8.954 1.00 0.00 24 THR A O 5
ATOM 6262 N N . ALA A 1 25 ? 70.287 -4.417 6.860 1.00 0.00 25 ALA A N 5
ATOM 6263 C CA . ALA A 1 25 ? 70.333 -2.955 6.749 1.00 0.00 25 ALA A CA 5
ATOM 6264 C C . ALA A 1 25 ? 69.471 -2.475 5.583 1.00 0.00 25 ALA A C 5
ATOM 6265 O O . ALA A 1 25 ? 69.450 -3.095 4.518 1.00 0.00 25 ALA A O 5
ATOM 6272 N N . MET A 1 26 ? 68.763 -1.360 5.790 1.00 0.00 26 MET A N 5
ATOM 6273 C CA . MET A 1 26 ? 67.898 -0.786 4.752 1.00 0.00 26 MET A CA 5
ATOM 6274 C C . MET A 1 26 ? 68.415 0.591 4.350 1.00 0.00 26 MET A C 5
ATOM 6275 O O . MET A 1 26 ? 68.527 1.496 5.183 1.00 0.00 26 MET A O 5
ATOM 6289 N N . LEU A 1 27 ? 68.731 0.748 3.064 1.00 0.00 27 LEU A N 5
ATOM 6290 C CA . LEU A 1 27 ? 69.229 2.024 2.561 1.00 0.00 27 LEU A CA 5
ATOM 6291 C C . LEU A 1 27 ? 68.080 2.812 1.925 1.00 0.00 27 LEU A C 5
ATOM 6292 O O . LEU A 1 27 ? 67.692 2.535 0.791 1.00 0.00 27 LEU A O 5
ATOM 6308 N N . SER A 1 28 ? 67.547 3.809 2.641 1.00 0.00 28 SER A N 5
ATOM 6309 C CA . SER A 1 28 ? 66.456 4.633 2.102 1.00 0.00 28 SER A CA 5
ATOM 6310 C C . SER A 1 28 ? 67.019 5.973 1.644 1.00 0.00 28 SER A C 5
ATOM 6311 O O . SER A 1 28 ? 67.831 6.573 2.339 1.00 0.00 28 SER A O 5
ATOM 6319 N N . CYS A 1 29 ? 66.610 6.440 0.462 1.00 0.00 29 CYS A N 5
ATOM 6320 C CA . CYS A 1 29 ? 67.126 7.712 -0.054 1.00 0.00 29 CYS A CA 5
ATOM 6321 C C . CYS A 1 29 ? 66.069 8.512 -0.821 1.00 0.00 29 CYS A C 5
ATOM 6322 O O . CYS A 1 29 ? 65.307 7.963 -1.628 1.00 0.00 29 CYS A O 5
ATOM 6330 N N . GLU A 1 30 ? 66.075 9.829 -0.584 1.00 0.00 30 GLU A N 5
ATOM 6331 C CA . GLU A 1 30 ? 65.166 10.763 -1.258 1.00 0.00 30 GLU A CA 5
ATOM 6332 C C . GLU A 1 30 ? 66.028 11.788 -1.986 1.00 0.00 30 GLU A C 5
ATOM 6333 O O . GLU A 1 30 ? 66.900 12.403 -1.384 1.00 0.00 30 GLU A O 5
ATOM 6345 N N . VAL A 1 31 ? 65.840 11.939 -3.289 1.00 0.00 31 VAL A N 5
ATOM 6346 C CA . VAL A 1 31 ? 66.689 12.850 -4.055 1.00 0.00 31 VAL A CA 5
ATOM 6347 C C . VAL A 1 31 ? 66.122 14.260 -4.158 1.00 0.00 31 VAL A C 5
ATOM 6348 O O . VAL A 1 31 ? 64.960 14.470 -4.507 1.00 0.00 31 VAL A O 5
ATOM 6361 N N . ALA A 1 32 ? 66.989 15.220 -3.853 1.00 0.00 32 ALA A N 5
ATOM 6362 C CA . ALA A 1 32 ? 66.636 16.632 -3.905 1.00 0.00 32 ALA A CA 5
ATOM 6363 C C . ALA A 1 32 ? 66.781 17.174 -5.332 1.00 0.00 32 ALA A C 5
ATOM 6364 O O . ALA A 1 32 ? 65.966 17.986 -5.770 1.00 0.00 32 ALA A O 5
ATOM 6371 N N . GLN A 1 33 ? 67.825 16.733 -6.058 1.00 0.00 33 GLN A N 5
ATOM 6372 C CA . GLN A 1 33 ? 68.048 17.205 -7.434 1.00 0.00 33 GLN A CA 5
ATOM 6373 C C . GLN A 1 33 ? 67.669 16.098 -8.447 1.00 0.00 33 GLN A C 5
ATOM 6374 O O . GLN A 1 33 ? 67.779 14.916 -8.120 1.00 0.00 33 GLN A O 5
ATOM 6388 N N . PRO A 1 34 ? 67.237 16.427 -9.661 1.00 0.00 34 PRO A N 5
ATOM 6389 C CA . PRO A 1 34 ? 66.871 15.388 -10.675 1.00 0.00 34 PRO A CA 5
ATOM 6390 C C . PRO A 1 34 ? 68.099 14.729 -11.324 1.00 0.00 34 PRO A C 5
ATOM 6391 O O . PRO A 1 34 ? 67.983 13.677 -11.950 1.00 0.00 34 PRO A O 5
ATOM 6402 N N . GLN A 1 35 ? 69.262 15.360 -11.197 1.00 0.00 35 GLN A N 5
ATOM 6403 C CA . GLN A 1 35 ? 70.477 14.823 -11.811 1.00 0.00 35 GLN A CA 5
ATOM 6404 C C . GLN A 1 35 ? 70.811 13.454 -11.222 1.00 0.00 35 GLN A C 5
ATOM 6405 O O . GLN A 1 35 ? 71.799 12.822 -11.593 1.00 0.00 35 GLN A O 5
ATOM 6419 N N . THR A 1 36 ? 69.979 13.008 -10.292 1.00 0.00 36 THR A N 5
ATOM 6420 C CA . THR A 1 36 ? 70.189 11.731 -9.634 1.00 0.00 36 THR A CA 5
ATOM 6421 C C . THR A 1 36 ? 70.205 10.561 -10.611 1.00 0.00 36 THR A C 5
ATOM 6422 O O . THR A 1 36 ? 69.335 10.428 -11.473 1.00 0.00 36 THR A O 5
ATOM 6433 N N . GLU A 1 37 ? 71.192 9.701 -10.420 1.00 0.00 37 GLU A N 5
ATOM 6434 C CA . GLU A 1 37 ? 71.359 8.491 -11.214 1.00 0.00 37 GLU A CA 5
ATOM 6435 C C . GLU A 1 37 ? 71.464 7.313 -10.254 1.00 0.00 37 GLU A C 5
ATOM 6436 O O . GLU A 1 37 ? 72.132 7.416 -9.225 1.00 0.00 37 GLU A O 5
ATOM 6448 N N . VAL A 1 38 ? 70.802 6.202 -10.561 1.00 0.00 38 VAL A N 5
ATOM 6449 C CA . VAL A 1 38 ? 70.854 5.045 -9.665 1.00 0.00 38 VAL A CA 5
ATOM 6450 C C . VAL A 1 38 ? 72.034 4.162 -10.025 1.00 0.00 38 VAL A C 5
ATOM 6451 O O . VAL A 1 38 ? 72.032 3.479 -11.047 1.00 0.00 38 VAL A O 5
ATOM 6464 N N . THR A 1 39 ? 73.065 4.209 -9.187 1.00 0.00 39 THR A N 5
ATOM 6465 C CA . THR A 1 39 ? 74.271 3.437 -9.441 1.00 0.00 39 THR A CA 5
ATOM 6466 C C . THR A 1 39 ? 75.027 3.151 -8.146 1.00 0.00 39 THR A C 5
ATOM 6467 O O . THR A 1 39 ? 75.632 4.050 -7.568 1.00 0.00 39 THR A O 5
ATOM 6478 N N . TRP A 1 40 ? 75.019 1.884 -7.710 1.00 0.00 40 TRP A N 5
ATOM 6479 C CA . TRP A 1 40 ? 75.747 1.487 -6.495 1.00 0.00 40 TRP A CA 5
ATOM 6480 C C . TRP A 1 40 ? 76.490 0.179 -6.725 1.00 0.00 40 TRP A C 5
ATOM 6481 O O . TRP A 1 40 ? 76.197 -0.557 -7.668 1.00 0.00 40 TRP A O 5
ATOM 6502 N N . TYR A 1 41 ? 77.466 -0.102 -5.855 1.00 0.00 41 TYR A N 5
ATOM 6503 C CA . TYR A 1 41 ? 78.270 -1.321 -5.963 1.00 0.00 41 TYR A CA 5
ATOM 6504 C C . TYR A 1 41 ? 78.348 -2.023 -4.613 1.00 0.00 41 TYR A C 5
ATOM 6505 O O . TYR A 1 41 ? 78.284 -1.375 -3.564 1.00 0.00 41 TYR A O 5
ATOM 6523 N N . LYS A 1 42 ? 78.488 -3.353 -4.642 1.00 0.00 42 LYS A N 5
ATOM 6524 C CA . LYS A 1 42 ? 78.573 -4.144 -3.413 1.00 0.00 42 LYS A CA 5
ATOM 6525 C C . LYS A 1 42 ? 79.971 -4.726 -3.227 1.00 0.00 42 LYS A C 5
ATOM 6526 O O . LYS A 1 42 ? 80.567 -5.256 -4.165 1.00 0.00 42 LYS A O 5
ATOM 6545 N N . ASP A 1 43 ? 80.481 -4.624 -1.999 1.00 0.00 43 ASP A N 5
ATOM 6546 C CA . ASP A 1 43 ? 81.797 -5.143 -1.663 1.00 0.00 43 ASP A CA 5
ATOM 6547 C C . ASP A 1 43 ? 82.892 -4.478 -2.490 1.00 0.00 43 ASP A C 5
ATOM 6548 O O . ASP A 1 43 ? 84.063 -4.831 -2.370 1.00 0.00 43 ASP A O 5
ATOM 6557 N N . GLY A 1 44 ? 82.507 -3.516 -3.328 1.00 0.00 44 GLY A N 5
ATOM 6558 C CA . GLY A 1 44 ? 83.469 -2.820 -4.181 1.00 0.00 44 GLY A CA 5
ATOM 6559 C C . GLY A 1 44 ? 83.665 -3.607 -5.466 1.00 0.00 44 GLY A C 5
ATOM 6560 O O . GLY A 1 44 ? 84.193 -3.101 -6.456 1.00 0.00 44 GLY A O 5
ATOM 6564 N N . LYS A 1 45 ? 83.220 -4.856 -5.425 1.00 0.00 45 LYS A N 5
ATOM 6565 C CA . LYS A 1 45 ? 83.312 -5.756 -6.557 1.00 0.00 45 LYS A CA 5
ATOM 6566 C C . LYS A 1 45 ? 82.187 -6.779 -6.468 1.00 0.00 45 LYS A C 5
ATOM 6567 O O . LYS A 1 45 ? 81.777 -7.159 -5.372 1.00 0.00 45 LYS A O 5
ATOM 6586 N N . LYS A 1 46 ? 81.688 -7.225 -7.612 1.00 0.00 46 LYS A N 5
ATOM 6587 C CA . LYS A 1 46 ? 80.616 -8.208 -7.613 1.00 0.00 46 LYS A CA 5
ATOM 6588 C C . LYS A 1 46 ? 81.172 -9.562 -7.215 1.00 0.00 46 LYS A C 5
ATOM 6589 O O . LYS A 1 46 ? 82.129 -10.051 -7.815 1.00 0.00 46 LYS A O 5
ATOM 6608 N N . LEU A 1 47 ? 80.584 -10.161 -6.188 1.00 0.00 47 LEU A N 5
ATOM 6609 C CA . LEU A 1 47 ? 81.043 -11.462 -5.701 1.00 0.00 47 LEU A CA 5
ATOM 6610 C C . LEU A 1 47 ? 80.040 -12.546 -6.069 1.00 0.00 47 LEU A C 5
ATOM 6611 O O . LEU A 1 47 ? 79.167 -12.341 -6.913 1.00 0.00 47 LEU A O 5
ATOM 6627 N N . SER A 1 48 ? 80.161 -13.691 -5.410 1.00 0.00 48 SER A N 5
ATOM 6628 C CA . SER A 1 48 ? 79.247 -14.797 -5.648 1.00 0.00 48 SER A CA 5
ATOM 6629 C C . SER A 1 48 ? 77.938 -14.524 -4.908 1.00 0.00 48 SER A C 5
ATOM 6630 O O . SER A 1 48 ? 77.921 -13.762 -3.942 1.00 0.00 48 SER A O 5
ATOM 6638 N N . SER A 1 49 ? 76.840 -15.125 -5.356 1.00 0.00 49 SER A N 5
ATOM 6639 C CA . SER A 1 49 ? 75.554 -14.895 -4.701 1.00 0.00 49 SER A CA 5
ATOM 6640 C C . SER A 1 49 ? 75.597 -15.372 -3.249 1.00 0.00 49 SER A C 5
ATOM 6641 O O . SER A 1 49 ? 76.330 -16.303 -2.916 1.00 0.00 49 SER A O 5
ATOM 6649 N N . SER A 1 50 ? 74.798 -14.725 -2.396 1.00 0.00 50 SER A N 5
ATOM 6650 C CA . SER A 1 50 ? 74.732 -15.080 -0.972 1.00 0.00 50 SER A CA 5
ATOM 6651 C C . SER A 1 50 ? 73.695 -14.205 -0.282 1.00 0.00 50 SER A C 5
ATOM 6652 O O . SER A 1 50 ? 72.554 -14.622 -0.086 1.00 0.00 50 SER A O 5
ATOM 6660 N N . SER A 1 51 ? 74.089 -12.980 0.054 1.00 0.00 51 SER A N 5
ATOM 6661 C CA . SER A 1 51 ? 73.168 -12.041 0.686 1.00 0.00 51 SER A CA 5
ATOM 6662 C C . SER A 1 51 ? 72.084 -11.663 -0.311 1.00 0.00 51 SER A C 5
ATOM 6663 O O . SER A 1 51 ? 72.301 -11.718 -1.521 1.00 0.00 51 SER A O 5
ATOM 6671 N N . LYS A 1 52 ? 70.912 -11.290 0.188 1.00 0.00 52 LYS A N 5
ATOM 6672 C CA . LYS A 1 52 ? 69.814 -10.925 -0.705 1.00 0.00 52 LYS A CA 5
ATOM 6673 C C . LYS A 1 52 ? 69.970 -9.490 -1.187 1.00 0.00 52 LYS A C 5
ATOM 6674 O O . LYS A 1 52 ? 70.000 -8.554 -0.389 1.00 0.00 52 LYS A O 5
ATOM 6693 N N . VAL A 1 53 ? 70.064 -9.327 -2.508 1.00 0.00 53 VAL A N 5
ATOM 6694 C CA . VAL A 1 53 ? 70.214 -8.003 -3.111 1.00 0.00 53 VAL A CA 5
ATOM 6695 C C . VAL A 1 53 ? 69.091 -7.757 -4.113 1.00 0.00 53 VAL A C 5
ATOM 6696 O O . VAL A 1 53 ? 68.910 -8.529 -5.055 1.00 0.00 53 VAL A O 5
ATOM 6709 N N . ARG A 1 54 ? 68.334 -6.675 -3.906 1.00 0.00 54 ARG A N 5
ATOM 6710 C CA . ARG A 1 54 ? 67.227 -6.336 -4.807 1.00 0.00 54 ARG A CA 5
ATOM 6711 C C . ARG A 1 54 ? 67.216 -4.844 -5.106 1.00 0.00 54 ARG A C 5
ATOM 6712 O O . ARG A 1 54 ? 67.283 -4.013 -4.193 1.00 0.00 54 ARG A O 5
ATOM 6733 N N . MET A 1 55 ? 67.105 -4.509 -6.389 1.00 0.00 55 MET A N 5
ATOM 6734 C CA . MET A 1 55 ? 67.063 -3.112 -6.804 1.00 0.00 55 MET A CA 5
ATOM 6735 C C . MET A 1 55 ? 65.618 -2.619 -6.819 1.00 0.00 55 MET A C 5
ATOM 6736 O O . MET A 1 55 ? 64.828 -3.014 -7.676 1.00 0.00 55 MET A O 5
ATOM 6750 N N . GLU A 1 56 ? 65.278 -1.752 -5.863 1.00 0.00 56 GLU A N 5
ATOM 6751 C CA . GLU A 1 56 ? 63.922 -1.200 -5.769 1.00 0.00 56 GLU A CA 5
ATOM 6752 C C . GLU A 1 56 ? 63.942 0.269 -6.157 1.00 0.00 56 GLU A C 5
ATOM 6753 O O . GLU A 1 56 ? 64.167 1.138 -5.312 1.00 0.00 56 GLU A O 5
ATOM 6765 N N . VAL A 1 57 ? 63.707 0.547 -7.436 1.00 0.00 57 VAL A N 5
ATOM 6766 C CA . VAL A 1 57 ? 63.704 1.924 -7.929 1.00 0.00 57 VAL A CA 5
ATOM 6767 C C . VAL A 1 57 ? 62.367 2.260 -8.591 1.00 0.00 57 VAL A C 5
ATOM 6768 O O . VAL A 1 57 ? 61.926 1.576 -9.512 1.00 0.00 57 VAL A O 5
ATOM 6781 N N . LYS A 1 58 ? 61.734 3.330 -8.106 1.00 0.00 58 LYS A N 5
ATOM 6782 C CA . LYS A 1 58 ? 60.448 3.784 -8.632 1.00 0.00 58 LYS A CA 5
ATOM 6783 C C . LYS A 1 58 ? 60.442 5.306 -8.738 1.00 0.00 58 LYS A C 5
ATOM 6784 O O . LYS A 1 58 ? 60.169 6.002 -7.761 1.00 0.00 58 LYS A O 5
ATOM 6803 N N . GLY A 1 59 ? 60.745 5.819 -9.925 1.00 0.00 59 GLY A N 5
ATOM 6804 C CA . GLY A 1 59 ? 60.767 7.263 -10.130 1.00 0.00 59 GLY A CA 5
ATOM 6805 C C . GLY A 1 59 ? 61.901 7.910 -9.338 1.00 0.00 59 GLY A C 5
ATOM 6806 O O . GLY A 1 59 ? 63.047 7.461 -9.392 1.00 0.00 59 GLY A O 5
ATOM 6810 N N . CYS A 1 60 ? 61.570 8.970 -8.605 1.00 0.00 60 CYS A N 5
ATOM 6811 C CA . CYS A 1 60 ? 62.564 9.678 -7.805 1.00 0.00 60 CYS A CA 5
ATOM 6812 C C . CYS A 1 60 ? 63.040 8.804 -6.646 1.00 0.00 60 CYS A C 5
ATOM 6813 O O . CYS A 1 60 ? 64.190 8.899 -6.216 1.00 0.00 60 CYS A O 5
ATOM 6821 N N . THR A 1 61 ? 62.149 7.965 -6.139 1.00 0.00 61 THR A N 5
ATOM 6822 C CA . THR A 1 61 ? 62.496 7.096 -5.025 1.00 0.00 61 THR A CA 5
ATOM 6823 C C . THR A 1 61 ? 63.587 6.103 -5.431 1.00 0.00 61 THR A C 5
ATOM 6824 O O . THR A 1 61 ? 63.486 5.447 -6.468 1.00 0.00 61 THR A O 5
ATOM 6835 N N . ARG A 1 62 ? 64.631 6.005 -4.601 1.00 0.00 62 ARG A N 5
ATOM 6836 C CA . ARG A 1 62 ? 65.752 5.089 -4.858 1.00 0.00 62 ARG A CA 5
ATOM 6837 C C . ARG A 1 62 ? 66.193 4.447 -3.549 1.00 0.00 62 ARG A C 5
ATOM 6838 O O . ARG A 1 62 ? 66.677 5.140 -2.655 1.00 0.00 62 ARG A O 5
ATOM 6859 N N . ARG A 1 63 ? 66.028 3.127 -3.418 1.00 0.00 63 ARG A N 5
ATOM 6860 C CA . ARG A 1 63 ? 66.434 2.458 -2.186 1.00 0.00 63 ARG A CA 5
ATOM 6861 C C . ARG A 1 63 ? 66.859 1.019 -2.454 1.00 0.00 63 ARG A C 5
ATOM 6862 O O . ARG A 1 63 ? 66.203 0.280 -3.189 1.00 0.00 63 ARG A O 5
ATOM 6883 N N . LEU A 1 64 ? 67.978 0.636 -1.851 1.00 0.00 64 LEU A N 5
ATOM 6884 C CA . LEU A 1 64 ? 68.524 -0.706 -2.004 1.00 0.00 64 LEU A CA 5
ATOM 6885 C C . LEU A 1 64 ? 68.354 -1.476 -0.705 1.00 0.00 64 LEU A C 5
ATOM 6886 O O . LEU A 1 64 ? 68.681 -0.968 0.368 1.00 0.00 64 LEU A O 5
ATOM 6902 N N . VAL A 1 65 ? 67.859 -2.710 -0.800 1.00 0.00 65 VAL A N 5
ATOM 6903 C CA . VAL A 1 65 ? 67.676 -3.546 0.395 1.00 0.00 65 VAL A CA 5
ATOM 6904 C C . VAL A 1 65 ? 68.687 -4.690 0.377 1.00 0.00 65 VAL A C 5
ATOM 6905 O O . VAL A 1 65 ? 68.734 -5.476 -0.573 1.00 0.00 65 VAL A O 5
ATOM 6918 N N . VAL A 1 66 ? 69.511 -4.763 1.433 1.00 0.00 66 VAL A N 5
ATOM 6919 C CA . VAL A 1 66 ? 70.543 -5.800 1.540 1.00 0.00 66 VAL A CA 5
ATOM 6920 C C . VAL A 1 66 ? 70.413 -6.578 2.838 1.00 0.00 66 VAL A C 5
ATOM 6921 O O . VAL A 1 66 ? 70.285 -5.997 3.916 1.00 0.00 66 VAL A O 5
ATOM 6934 N N . GLN A 1 67 ? 70.478 -7.902 2.727 1.00 0.00 67 GLN A N 5
ATOM 6935 C CA . GLN A 1 67 ? 70.406 -8.773 3.893 1.00 0.00 67 GLN A CA 5
ATOM 6936 C C . GLN A 1 67 ? 71.784 -9.358 4.126 1.00 0.00 67 GLN A C 5
ATOM 6937 O O . GLN A 1 67 ? 72.217 -10.258 3.403 1.00 0.00 67 GLN A O 5
ATOM 6951 N N . GLN A 1 68 ? 72.480 -8.809 5.111 1.00 0.00 68 GLN A N 5
ATOM 6952 C CA . GLN A 1 68 ? 73.837 -9.236 5.413 1.00 0.00 68 GLN A CA 5
ATOM 6953 C C . GLN A 1 68 ? 73.867 -10.636 6.015 1.00 0.00 68 GLN A C 5
ATOM 6954 O O . GLN A 1 68 ? 74.023 -10.797 7.225 1.00 0.00 68 GLN A O 5
ATOM 6968 N N . VAL A 1 69 ? 73.742 -11.647 5.157 1.00 0.00 69 VAL A N 5
ATOM 6969 C CA . VAL A 1 69 ? 73.784 -13.044 5.599 1.00 0.00 69 VAL A CA 5
ATOM 6970 C C . VAL A 1 69 ? 74.873 -13.794 4.834 1.00 0.00 69 VAL A C 5
ATOM 6971 O O . VAL A 1 69 ? 74.615 -14.357 3.769 1.00 0.00 69 VAL A O 5
ATOM 6984 N N . GLY A 1 70 ? 76.089 -13.799 5.373 1.00 0.00 70 GLY A N 5
ATOM 6985 C CA . GLY A 1 70 ? 77.198 -14.486 4.713 1.00 0.00 70 GLY A CA 5
ATOM 6986 C C . GLY A 1 70 ? 78.549 -13.964 5.185 1.00 0.00 70 GLY A C 5
ATOM 6987 O O . GLY A 1 70 ? 78.704 -12.783 5.490 1.00 0.00 70 GLY A O 5
ATOM 6991 N N . LYS A 1 71 ? 79.532 -14.855 5.221 1.00 0.00 71 LYS A N 5
ATOM 6992 C CA . LYS A 1 71 ? 80.881 -14.484 5.628 1.00 0.00 71 LYS A CA 5
ATOM 6993 C C . LYS A 1 71 ? 81.612 -13.842 4.454 1.00 0.00 71 LYS A C 5
ATOM 6994 O O . LYS A 1 71 ? 82.425 -12.935 4.631 1.00 0.00 71 LYS A O 5
ATOM 7013 N N . ALA A 1 72 ? 81.295 -14.310 3.251 1.00 0.00 72 ALA A N 5
ATOM 7014 C CA . ALA A 1 72 ? 81.900 -13.774 2.040 1.00 0.00 72 ALA A CA 5
ATOM 7015 C C . ALA A 1 72 ? 81.265 -12.431 1.696 1.00 0.00 72 ALA A C 5
ATOM 7016 O O . ALA A 1 72 ? 81.781 -11.678 0.867 1.00 0.00 72 ALA A O 5
ATOM 7023 N N . ASP A 1 73 ? 80.138 -12.145 2.341 1.00 0.00 73 ASP A N 5
ATOM 7024 C CA . ASP A 1 73 ? 79.425 -10.898 2.102 1.00 0.00 73 ASP A CA 5
ATOM 7025 C C . ASP A 1 73 ? 80.264 -9.726 2.575 1.00 0.00 73 ASP A C 5
ATOM 7026 O O . ASP A 1 73 ? 80.021 -8.578 2.200 1.00 0.00 73 ASP A O 5
ATOM 7035 N N . ALA A 1 74 ? 81.256 -10.024 3.401 1.00 0.00 74 ALA A N 5
ATOM 7036 C CA . ALA A 1 74 ? 82.128 -8.979 3.915 1.00 0.00 74 ALA A CA 5
ATOM 7037 C C . ALA A 1 74 ? 82.735 -8.203 2.749 1.00 0.00 74 ALA A C 5
ATOM 7038 O O . ALA A 1 74 ? 83.168 -8.792 1.760 1.00 0.00 74 ALA A O 5
ATOM 7045 N N . GLY A 1 75 ? 82.753 -6.882 2.866 1.00 0.00 75 GLY A N 5
ATOM 7046 C CA . GLY A 1 75 ? 83.301 -6.043 1.807 1.00 0.00 75 GLY A CA 5
ATOM 7047 C C . GLY A 1 75 ? 82.849 -4.593 1.966 1.00 0.00 75 GLY A C 5
ATOM 7048 O O . GLY A 1 75 ? 82.231 -4.235 2.968 1.00 0.00 75 GLY A O 5
ATOM 7052 N N . GLU A 1 76 ? 83.175 -3.759 0.976 1.00 0.00 76 GLU A N 5
ATOM 7053 C CA . GLU A 1 76 ? 82.814 -2.340 1.023 1.00 0.00 76 GLU A CA 5
ATOM 7054 C C . GLU A 1 76 ? 81.608 -2.027 0.150 1.00 0.00 76 GLU A C 5
ATOM 7055 O O . GLU A 1 76 ? 81.512 -2.484 -0.989 1.00 0.00 76 GLU A O 5
ATOM 7067 N N . TYR A 1 77 ? 80.706 -1.209 0.690 1.00 0.00 77 TYR A N 5
ATOM 7068 C CA . TYR A 1 77 ? 79.511 -0.781 -0.039 1.00 0.00 77 TYR A CA 5
ATOM 7069 C C . TYR A 1 77 ? 79.540 0.730 -0.203 1.00 0.00 77 TYR A C 5
ATOM 7070 O O . TYR A 1 77 ? 79.465 1.467 0.780 1.00 0.00 77 TYR A O 5
ATOM 7088 N N . SER A 1 78 ? 79.653 1.188 -1.449 1.00 0.00 78 SER A N 5
ATOM 7089 C CA . SER A 1 78 ? 79.693 2.625 -1.737 1.00 0.00 78 SER A CA 5
ATOM 7090 C C . SER A 1 78 ? 78.567 2.995 -2.701 1.00 0.00 78 SER A C 5
ATOM 7091 O O . SER A 1 78 ? 78.441 2.403 -3.773 1.00 0.00 78 SER A O 5
ATOM 7099 N N . CYS A 1 79 ? 77.735 3.964 -2.305 1.00 0.00 79 CYS A N 5
ATOM 7100 C CA . CYS A 1 79 ? 76.606 4.390 -3.139 1.00 0.00 79 CYS A CA 5
ATOM 7101 C C . CYS A 1 79 ? 76.945 5.660 -3.917 1.00 0.00 79 CYS A C 5
ATOM 7102 O O . CYS A 1 79 ? 77.355 6.671 -3.344 1.00 0.00 79 CYS A O 5
ATOM 7110 N N . GLU A 1 80 ? 76.764 5.584 -5.234 1.00 0.00 80 GLU A N 5
ATOM 7111 C CA . GLU A 1 80 ? 77.037 6.704 -6.138 1.00 0.00 80 GLU A CA 5
ATOM 7112 C C . GLU A 1 80 ? 75.753 7.157 -6.826 1.00 0.00 80 GLU A C 5
ATOM 7113 O O . GLU A 1 80 ? 74.891 6.338 -7.146 1.00 0.00 80 GLU A O 5
ATOM 7125 N N . ALA A 1 81 ? 75.624 8.463 -7.044 1.00 0.00 81 ALA A N 5
ATOM 7126 C CA . ALA A 1 81 ? 74.428 8.997 -7.685 1.00 0.00 81 ALA A CA 5
ATOM 7127 C C . ALA A 1 81 ? 74.665 10.418 -8.203 1.00 0.00 81 ALA A C 5
ATOM 7128 O O . ALA A 1 81 ? 74.608 11.386 -7.444 1.00 0.00 81 ALA A O 5
ATOM 7135 N N . GLY A 1 82 ? 74.913 10.533 -9.505 1.00 0.00 82 GLY A N 5
ATOM 7136 C CA . GLY A 1 82 ? 75.134 11.839 -10.121 1.00 0.00 82 GLY A CA 5
ATOM 7137 C C . GLY A 1 82 ? 76.515 12.392 -9.779 1.00 0.00 82 GLY A C 5
ATOM 7138 O O . GLY A 1 82 ? 77.340 12.618 -10.663 1.00 0.00 82 GLY A O 5
ATOM 7142 N N . GLY A 1 83 ? 76.762 12.610 -8.494 1.00 0.00 83 GLY A N 5
ATOM 7143 C CA . GLY A 1 83 ? 78.051 13.137 -8.055 1.00 0.00 83 GLY A CA 5
ATOM 7144 C C . GLY A 1 83 ? 78.299 12.815 -6.586 1.00 0.00 83 GLY A C 5
ATOM 7145 O O . GLY A 1 83 ? 79.417 12.949 -6.088 1.00 0.00 83 GLY A O 5
ATOM 7149 N N . GLN A 1 84 ? 77.247 12.387 -5.902 1.00 0.00 84 GLN A N 5
ATOM 7150 C CA . GLN A 1 84 ? 77.353 12.046 -4.492 1.00 0.00 84 GLN A CA 5
ATOM 7151 C C . GLN A 1 84 ? 78.057 10.702 -4.324 1.00 0.00 84 GLN A C 5
ATOM 7152 O O . GLN A 1 84 ? 77.837 9.779 -5.104 1.00 0.00 84 GLN A O 5
ATOM 7166 N N . ARG A 1 85 ? 78.906 10.601 -3.306 1.00 0.00 85 ARG A N 5
ATOM 7167 C CA . ARG A 1 85 ? 79.647 9.362 -3.038 1.00 0.00 85 ARG A CA 5
ATOM 7168 C C . ARG A 1 85 ? 79.565 9.008 -1.556 1.00 0.00 85 ARG A C 5
ATOM 7169 O O . ARG A 1 85 ? 79.732 9.874 -0.698 1.00 0.00 85 ARG A O 5
ATOM 7190 N N . VAL A 1 86 ? 79.321 7.732 -1.257 1.00 0.00 86 VAL A N 5
ATOM 7191 C CA . VAL A 1 86 ? 79.233 7.276 0.139 1.00 0.00 86 VAL A CA 5
ATOM 7192 C C . VAL A 1 86 ? 80.173 6.093 0.353 1.00 0.00 86 VAL A C 5
ATOM 7193 O O . VAL A 1 86 ? 80.468 5.349 -0.583 1.00 0.00 86 VAL A O 5
ATOM 7206 N N . SER A 1 87 ? 80.644 5.928 1.591 1.00 0.00 87 SER A N 5
ATOM 7207 C CA . SER A 1 87 ? 81.562 4.834 1.921 1.00 0.00 87 SER A CA 5
ATOM 7208 C C . SER A 1 87 ? 81.068 4.051 3.134 1.00 0.00 87 SER A C 5
ATOM 7209 O O . SER A 1 87 ? 80.488 4.610 4.069 1.00 0.00 87 SER A O 5
ATOM 7217 N N . PHE A 1 88 ? 81.305 2.745 3.100 1.00 0.00 88 PHE A N 5
ATOM 7218 C CA . PHE A 1 88 ? 80.892 1.860 4.179 1.00 0.00 88 PHE A CA 5
ATOM 7219 C C . PHE A 1 88 ? 81.872 0.697 4.291 1.00 0.00 88 PHE A C 5
ATOM 7220 O O . PHE A 1 88 ? 82.184 0.045 3.294 1.00 0.00 88 PHE A O 5
ATOM 7237 N N . GLN A 1 89 ? 82.346 0.431 5.506 1.00 0.00 89 GLN A N 5
ATOM 7238 C CA . GLN A 1 89 ? 83.283 -0.673 5.736 1.00 0.00 89 GLN A CA 5
ATOM 7239 C C . GLN A 1 89 ? 82.606 -1.737 6.582 1.00 0.00 89 GLN A C 5
ATOM 7240 O O . GLN A 1 89 ? 82.533 -1.618 7.803 1.00 0.00 89 GLN A O 5
ATOM 7254 N N . LEU A 1 90 ? 82.097 -2.775 5.926 1.00 0.00 90 LEU A N 5
ATOM 7255 C CA . LEU A 1 90 ? 81.408 -3.853 6.631 1.00 0.00 90 LEU A CA 5
ATOM 7256 C C . LEU A 1 90 ? 82.304 -5.075 6.752 1.00 0.00 90 LEU A C 5
ATOM 7257 O O . LEU A 1 90 ? 82.721 -5.657 5.754 1.00 0.00 90 LEU A O 5
ATOM 7273 N N . HIS A 1 91 ? 82.586 -5.466 7.994 1.00 0.00 91 HIS A N 5
ATOM 7274 C CA . HIS A 1 91 ? 83.426 -6.630 8.269 1.00 0.00 91 HIS A CA 5
ATOM 7275 C C . HIS A 1 91 ? 82.614 -7.662 9.050 1.00 0.00 91 HIS A C 5
ATOM 7276 O O . HIS A 1 91 ? 81.942 -7.315 10.021 1.00 0.00 91 HIS A O 5
ATOM 7290 N N . ILE A 1 92 ? 82.664 -8.929 8.631 1.00 0.00 92 ILE A N 5
ATOM 7291 C CA . ILE A 1 92 ? 81.915 -9.983 9.317 1.00 0.00 92 ILE A CA 5
ATOM 7292 C C . ILE A 1 92 ? 82.822 -10.764 10.261 1.00 0.00 92 ILE A C 5
ATOM 7293 O O . ILE A 1 92 ? 83.844 -11.313 9.850 1.00 0.00 92 ILE A O 5
ATOM 7309 N N . THR A 1 93 ? 82.431 -10.803 11.536 1.00 0.00 93 THR A N 5
ATOM 7310 C CA . THR A 1 93 ? 83.199 -11.511 12.562 1.00 0.00 93 THR A CA 5
ATOM 7311 C C . THR A 1 93 ? 82.482 -12.795 12.975 1.00 0.00 93 THR A C 5
ATOM 7312 O O . THR A 1 93 ? 81.323 -12.767 13.391 1.00 0.00 93 THR A O 5
ATOM 7323 N N . GLU A 1 94 ? 83.184 -13.918 12.859 1.00 0.00 94 GLU A N 5
ATOM 7324 C CA . GLU A 1 94 ? 82.611 -15.215 13.227 1.00 0.00 94 GLU A CA 5
ATOM 7325 C C . GLU A 1 94 ? 82.030 -15.126 14.648 1.00 0.00 94 GLU A C 5
ATOM 7326 O O . GLU A 1 94 ? 82.317 -14.169 15.368 1.00 0.00 94 GLU A O 5
ATOM 7338 N N . PRO A 1 95 ? 81.231 -16.084 15.076 1.00 0.00 95 PRO A N 5
ATOM 7339 C CA . PRO A 1 95 ? 80.646 -16.044 16.449 1.00 0.00 95 PRO A CA 5
ATOM 7340 C C . PRO A 1 95 ? 81.741 -16.037 17.516 1.00 0.00 95 PRO A C 5
ATOM 7341 O O . PRO A 1 95 ? 82.601 -16.917 17.541 1.00 0.00 95 PRO A O 5
ATOM 7352 N N . LEU A 1 96 ? 81.704 -15.035 18.390 1.00 0.00 96 LEU A N 5
ATOM 7353 C CA . LEU A 1 96 ? 82.698 -14.903 19.459 1.00 0.00 96 LEU A CA 5
ATOM 7354 C C . LEU A 1 96 ? 82.039 -14.326 20.715 1.00 0.00 96 LEU A C 5
ATOM 7355 O O . LEU A 1 96 ? 82.441 -14.634 21.839 1.00 0.00 96 LEU A O 5
ATOM 7371 N N . GLU A 1 97 ? 81.009 -13.504 20.508 1.00 0.00 97 GLU A N 5
ATOM 7372 C CA . GLU A 1 97 ? 80.257 -12.896 21.612 1.00 0.00 97 GLU A CA 5
ATOM 7373 C C . GLU A 1 97 ? 78.809 -12.674 21.192 1.00 0.00 97 GLU A C 5
ATOM 7374 O O . GLU A 1 97 ? 78.600 -12.049 20.167 1.00 0.00 97 GLU A O 5
ATOM 7386 N N . MET A 1 1 ? 73.900 30.971 -0.768 1.00 0.00 1 MET A N 6
ATOM 7387 C CA . MET A 1 1 ? 72.594 31.315 -1.398 1.00 0.00 1 MET A CA 6
ATOM 7388 C C . MET A 1 1 ? 72.426 30.512 -2.685 1.00 0.00 1 MET A C 6
ATOM 7389 O O . MET A 1 1 ? 72.186 31.078 -3.752 1.00 0.00 1 MET A O 6
ATOM 7405 N N . GLU A 1 2 ? 72.555 29.193 -2.577 1.00 0.00 2 GLU A N 6
ATOM 7406 C CA . GLU A 1 2 ? 72.415 28.324 -3.742 1.00 0.00 2 GLU A CA 6
ATOM 7407 C C . GLU A 1 2 ? 72.554 26.852 -3.344 1.00 0.00 2 GLU A C 6
ATOM 7408 O O . GLU A 1 2 ? 73.587 26.227 -3.586 1.00 0.00 2 GLU A O 6
ATOM 7420 N N . PRO A 1 3 ? 71.534 26.293 -2.742 1.00 0.00 3 PRO A N 6
ATOM 7421 C CA . PRO A 1 3 ? 71.545 24.870 -2.303 1.00 0.00 3 PRO A CA 6
ATOM 7422 C C . PRO A 1 3 ? 71.554 23.909 -3.495 1.00 0.00 3 PRO A C 6
ATOM 7423 O O . PRO A 1 3 ? 70.963 24.198 -4.535 1.00 0.00 3 PRO A O 6
ATOM 7434 N N . LYS A 1 4 ? 72.236 22.769 -3.340 1.00 0.00 4 LYS A N 6
ATOM 7435 C CA . LYS A 1 4 ? 72.323 21.775 -4.416 1.00 0.00 4 LYS A CA 6
ATOM 7436 C C . LYS A 1 4 ? 71.552 20.506 -4.056 1.00 0.00 4 LYS A C 6
ATOM 7437 O O . LYS A 1 4 ? 70.409 20.325 -4.472 1.00 0.00 4 LYS A O 6
ATOM 7456 N N . GLY A 1 5 ? 72.188 19.627 -3.286 1.00 0.00 5 GLY A N 6
ATOM 7457 C CA . GLY A 1 5 ? 71.554 18.379 -2.884 1.00 0.00 5 GLY A CA 6
ATOM 7458 C C . GLY A 1 5 ? 71.553 17.365 -4.025 1.00 0.00 5 GLY A C 6
ATOM 7459 O O . GLY A 1 5 ? 71.144 17.670 -5.146 1.00 0.00 5 GLY A O 6
ATOM 7463 N N . VAL A 1 6 ? 72.000 16.153 -3.717 1.00 0.00 6 VAL A N 6
ATOM 7464 C CA . VAL A 1 6 ? 72.041 15.075 -4.675 1.00 0.00 6 VAL A CA 6
ATOM 7465 C C . VAL A 1 6 ? 72.002 13.783 -3.886 1.00 0.00 6 VAL A C 6
ATOM 7466 O O . VAL A 1 6 ? 72.954 13.467 -3.177 1.00 0.00 6 VAL A O 6
ATOM 7479 N N . PHE A 1 7 ? 70.902 13.052 -3.982 1.00 0.00 7 PHE A N 6
ATOM 7480 C CA . PHE A 1 7 ? 70.782 11.806 -3.243 1.00 0.00 7 PHE A CA 6
ATOM 7481 C C . PHE A 1 7 ? 70.858 12.073 -1.742 1.00 0.00 7 PHE A C 6
ATOM 7482 O O . PHE A 1 7 ? 71.903 12.462 -1.218 1.00 0.00 7 PHE A O 6
ATOM 7499 N N . ALA A 1 8 ? 69.738 11.860 -1.057 1.00 0.00 8 ALA A N 6
ATOM 7500 C CA . ALA A 1 8 ? 69.667 12.072 0.387 1.00 0.00 8 ALA A CA 6
ATOM 7501 C C . ALA A 1 8 ? 70.046 10.785 1.104 1.00 0.00 8 ALA A C 6
ATOM 7502 O O . ALA A 1 8 ? 69.528 9.715 0.779 1.00 0.00 8 ALA A O 6
ATOM 7509 N N . LYS A 1 9 ? 70.966 10.889 2.060 1.00 0.00 9 LYS A N 6
ATOM 7510 C CA . LYS A 1 9 ? 71.429 9.710 2.789 1.00 0.00 9 LYS A CA 6
ATOM 7511 C C . LYS A 1 9 ? 70.412 9.225 3.811 1.00 0.00 9 LYS A C 6
ATOM 7512 O O . LYS A 1 9 ? 70.738 9.059 4.986 1.00 0.00 9 LYS A O 6
ATOM 7531 N N . GLU A 1 10 ? 69.196 8.961 3.364 1.00 0.00 10 GLU A N 6
ATOM 7532 C CA . GLU A 1 10 ? 68.171 8.451 4.267 1.00 0.00 10 GLU A CA 6
ATOM 7533 C C . GLU A 1 10 ? 68.416 6.962 4.492 1.00 0.00 10 GLU A C 6
ATOM 7534 O O . GLU A 1 10 ? 67.524 6.211 4.877 1.00 0.00 10 GLU A O 6
ATOM 7546 N N . GLN A 1 11 ? 69.650 6.540 4.225 1.00 0.00 11 GLN A N 6
ATOM 7547 C CA . GLN A 1 11 ? 70.048 5.142 4.377 1.00 0.00 11 GLN A CA 6
ATOM 7548 C C . GLN A 1 11 ? 70.980 4.988 5.575 1.00 0.00 11 GLN A C 6
ATOM 7549 O O . GLN A 1 11 ? 71.978 5.699 5.688 1.00 0.00 11 GLN A O 6
ATOM 7563 N N . SER A 1 12 ? 70.654 4.056 6.470 1.00 0.00 12 SER A N 6
ATOM 7564 C CA . SER A 1 12 ? 71.492 3.838 7.645 1.00 0.00 12 SER A CA 6
ATOM 7565 C C . SER A 1 12 ? 72.823 3.234 7.220 1.00 0.00 12 SER A C 6
ATOM 7566 O O . SER A 1 12 ? 73.096 2.065 7.485 1.00 0.00 12 SER A O 6
ATOM 7574 N N . VAL A 1 13 ? 73.642 4.030 6.536 1.00 0.00 13 VAL A N 6
ATOM 7575 C CA . VAL A 1 13 ? 74.928 3.537 6.060 1.00 0.00 13 VAL A CA 6
ATOM 7576 C C . VAL A 1 13 ? 75.892 4.690 5.747 1.00 0.00 13 VAL A C 6
ATOM 7577 O O . VAL A 1 13 ? 75.759 5.362 4.728 1.00 0.00 13 VAL A O 6
ATOM 7590 N N . HIS A 1 14 ? 76.876 4.888 6.632 1.00 0.00 14 HIS A N 6
ATOM 7591 C CA . HIS A 1 14 ? 77.889 5.941 6.454 1.00 0.00 14 HIS A CA 6
ATOM 7592 C C . HIS A 1 14 ? 78.862 5.950 7.632 1.00 0.00 14 HIS A C 6
ATOM 7593 O O . HIS A 1 14 ? 78.922 6.923 8.381 1.00 0.00 14 HIS A O 6
ATOM 7607 N N . ASN A 1 15 ? 79.618 4.865 7.789 1.00 0.00 15 ASN A N 6
ATOM 7608 C CA . ASN A 1 15 ? 80.581 4.754 8.886 1.00 0.00 15 ASN A CA 6
ATOM 7609 C C . ASN A 1 15 ? 81.208 3.359 8.915 1.00 0.00 15 ASN A C 6
ATOM 7610 O O . ASN A 1 15 ? 80.751 2.448 8.220 1.00 0.00 15 ASN A O 6
ATOM 7621 N N . GLU A 1 16 ? 82.252 3.194 9.728 1.00 0.00 16 GLU A N 6
ATOM 7622 C CA . GLU A 1 16 ? 82.923 1.899 9.847 1.00 0.00 16 GLU A CA 6
ATOM 7623 C C . GLU A 1 16 ? 82.241 1.056 10.929 1.00 0.00 16 GLU A C 6
ATOM 7624 O O . GLU A 1 16 ? 82.233 1.427 12.102 1.00 0.00 16 GLU A O 6
ATOM 7636 N N . VAL A 1 17 ? 81.648 -0.073 10.521 1.00 0.00 17 VAL A N 6
ATOM 7637 C CA . VAL A 1 17 ? 80.937 -0.960 11.455 1.00 0.00 17 VAL A CA 6
ATOM 7638 C C . VAL A 1 17 ? 81.447 -2.402 11.354 1.00 0.00 17 VAL A C 6
ATOM 7639 O O . VAL A 1 17 ? 81.666 -2.918 10.258 1.00 0.00 17 VAL A O 6
ATOM 7652 N N . GLN A 1 18 ? 81.619 -3.050 12.513 1.00 0.00 18 GLN A N 6
ATOM 7653 C CA . GLN A 1 18 ? 82.089 -4.441 12.564 1.00 0.00 18 GLN A CA 6
ATOM 7654 C C . GLN A 1 18 ? 81.080 -5.317 13.309 1.00 0.00 18 GLN A C 6
ATOM 7655 O O . GLN A 1 18 ? 80.869 -5.149 14.510 1.00 0.00 18 GLN A O 6
ATOM 7669 N N . ALA A 1 19 ? 80.468 -6.265 12.594 1.00 0.00 19 ALA A N 6
ATOM 7670 C CA . ALA A 1 19 ? 79.493 -7.170 13.208 1.00 0.00 19 ALA A CA 6
ATOM 7671 C C . ALA A 1 19 ? 79.472 -8.519 12.488 1.00 0.00 19 ALA A C 6
ATOM 7672 O O . ALA A 1 19 ? 79.909 -8.635 11.344 1.00 0.00 19 ALA A O 6
ATOM 7679 N N . GLU A 1 20 ? 78.969 -9.534 13.184 1.00 0.00 20 GLU A N 6
ATOM 7680 C CA . GLU A 1 20 ? 78.896 -10.889 12.637 1.00 0.00 20 GLU A CA 6
ATOM 7681 C C . GLU A 1 20 ? 77.865 -10.988 11.513 1.00 0.00 20 GLU A C 6
ATOM 7682 O O . GLU A 1 20 ? 76.974 -10.147 11.395 1.00 0.00 20 GLU A O 6
ATOM 7694 N N . ALA A 1 21 ? 77.995 -12.032 10.697 1.00 0.00 21 ALA A N 6
ATOM 7695 C CA . ALA A 1 21 ? 77.074 -12.253 9.586 1.00 0.00 21 ALA A CA 6
ATOM 7696 C C . ALA A 1 21 ? 75.660 -12.484 10.102 1.00 0.00 21 ALA A C 6
ATOM 7697 O O . ALA A 1 21 ? 75.467 -12.955 11.224 1.00 0.00 21 ALA A O 6
ATOM 7704 N N . GLY A 1 22 ? 74.676 -12.141 9.276 1.00 0.00 22 GLY A N 6
ATOM 7705 C CA . GLY A 1 22 ? 73.269 -12.301 9.644 1.00 0.00 22 GLY A CA 6
ATOM 7706 C C . GLY A 1 22 ? 72.673 -10.968 10.083 1.00 0.00 22 GLY A C 6
ATOM 7707 O O . GLY A 1 22 ? 71.611 -10.924 10.703 1.00 0.00 22 GLY A O 6
ATOM 7711 N N . THR A 1 23 ? 73.371 -9.883 9.761 1.00 0.00 23 THR A N 6
ATOM 7712 C CA . THR A 1 23 ? 72.913 -8.544 10.126 1.00 0.00 23 THR A CA 6
ATOM 7713 C C . THR A 1 23 ? 71.911 -8.015 9.099 1.00 0.00 23 THR A C 6
ATOM 7714 O O . THR A 1 23 ? 72.088 -8.199 7.896 1.00 0.00 23 THR A O 6
ATOM 7725 N N . THR A 1 24 ? 70.855 -7.355 9.583 1.00 0.00 24 THR A N 6
ATOM 7726 C CA . THR A 1 24 ? 69.820 -6.797 8.702 1.00 0.00 24 THR A CA 6
ATOM 7727 C C . THR A 1 24 ? 69.986 -5.283 8.556 1.00 0.00 24 THR A C 6
ATOM 7728 O O . THR A 1 24 ? 69.804 -4.536 9.518 1.00 0.00 24 THR A O 6
ATOM 7739 N N . ALA A 1 25 ? 70.324 -4.836 7.342 1.00 0.00 25 ALA A N 6
ATOM 7740 C CA . ALA A 1 25 ? 70.506 -3.402 7.063 1.00 0.00 25 ALA A CA 6
ATOM 7741 C C . ALA A 1 25 ? 69.511 -2.932 6.000 1.00 0.00 25 ALA A C 6
ATOM 7742 O O . ALA A 1 25 ? 69.207 -3.666 5.060 1.00 0.00 25 ALA A O 6
ATOM 7749 N N . MET A 1 26 ? 69.010 -1.699 6.149 1.00 0.00 26 MET A N 6
ATOM 7750 C CA . MET A 1 26 ? 68.050 -1.137 5.185 1.00 0.00 26 MET A CA 6
ATOM 7751 C C . MET A 1 26 ? 68.502 0.251 4.730 1.00 0.00 26 MET A C 6
ATOM 7752 O O . MET A 1 26 ? 68.674 1.165 5.543 1.00 0.00 26 MET A O 6
ATOM 7766 N N . LEU A 1 27 ? 68.714 0.393 3.418 1.00 0.00 27 LEU A N 6
ATOM 7767 C CA . LEU A 1 27 ? 69.165 1.664 2.841 1.00 0.00 27 LEU A CA 6
ATOM 7768 C C . LEU A 1 27 ? 68.040 2.345 2.052 1.00 0.00 27 LEU A C 6
ATOM 7769 O O . LEU A 1 27 ? 67.425 1.730 1.181 1.00 0.00 27 LEU A O 6
ATOM 7785 N N . SER A 1 28 ? 67.796 3.629 2.342 1.00 0.00 28 SER A N 6
ATOM 7786 C CA . SER A 1 28 ? 66.769 4.399 1.633 1.00 0.00 28 SER A CA 6
ATOM 7787 C C . SER A 1 28 ? 67.329 5.776 1.266 1.00 0.00 28 SER A C 6
ATOM 7788 O O . SER A 1 28 ? 68.167 6.318 1.985 1.00 0.00 28 SER A O 6
ATOM 7796 N N . CYS A 1 29 ? 66.892 6.333 0.132 1.00 0.00 29 CYS A N 6
ATOM 7797 C CA . CYS A 1 29 ? 67.398 7.637 -0.303 1.00 0.00 29 CYS A CA 6
ATOM 7798 C C . CYS A 1 29 ? 66.375 8.385 -1.155 1.00 0.00 29 CYS A C 6
ATOM 7799 O O . CYS A 1 29 ? 65.561 7.778 -1.851 1.00 0.00 29 CYS A O 6
ATOM 7807 N N . GLU A 1 30 ? 66.451 9.718 -1.111 1.00 0.00 30 GLU A N 6
ATOM 7808 C CA . GLU A 1 30 ? 65.558 10.582 -1.896 1.00 0.00 30 GLU A CA 6
ATOM 7809 C C . GLU A 1 30 ? 66.398 11.657 -2.584 1.00 0.00 30 GLU A C 6
ATOM 7810 O O . GLU A 1 30 ? 67.040 12.462 -1.914 1.00 0.00 30 GLU A O 6
ATOM 7822 N N . VAL A 1 31 ? 66.429 11.653 -3.920 1.00 0.00 31 VAL A N 6
ATOM 7823 C CA . VAL A 1 31 ? 67.261 12.618 -4.647 1.00 0.00 31 VAL A CA 6
ATOM 7824 C C . VAL A 1 31 ? 66.572 13.963 -4.828 1.00 0.00 31 VAL A C 6
ATOM 7825 O O . VAL A 1 31 ? 65.431 14.053 -5.280 1.00 0.00 31 VAL A O 6
ATOM 7838 N N . ALA A 1 32 ? 67.306 15.002 -4.460 1.00 0.00 32 ALA A N 6
ATOM 7839 C CA . ALA A 1 32 ? 66.826 16.367 -4.557 1.00 0.00 32 ALA A CA 6
ATOM 7840 C C . ALA A 1 32 ? 66.833 16.865 -6.008 1.00 0.00 32 ALA A C 6
ATOM 7841 O O . ALA A 1 32 ? 65.936 17.602 -6.417 1.00 0.00 32 ALA A O 6
ATOM 7848 N N . GLN A 1 33 ? 67.851 16.466 -6.783 1.00 0.00 33 GLN A N 6
ATOM 7849 C CA . GLN A 1 33 ? 67.957 16.890 -8.190 1.00 0.00 33 GLN A CA 6
ATOM 7850 C C . GLN A 1 33 ? 67.680 15.707 -9.141 1.00 0.00 33 GLN A C 6
ATOM 7851 O O . GLN A 1 33 ? 68.159 14.602 -8.886 1.00 0.00 33 GLN A O 6
ATOM 7865 N N . PRO A 1 34 ? 66.952 15.892 -10.236 1.00 0.00 34 PRO A N 6
ATOM 7866 C CA . PRO A 1 34 ? 66.690 14.772 -11.192 1.00 0.00 34 PRO A CA 6
ATOM 7867 C C . PRO A 1 34 ? 67.957 14.311 -11.941 1.00 0.00 34 PRO A C 6
ATOM 7868 O O . PRO A 1 34 ? 67.938 13.276 -12.606 1.00 0.00 34 PRO A O 6
ATOM 7879 N N . GLN A 1 35 ? 69.045 15.081 -11.846 1.00 0.00 35 GLN A N 6
ATOM 7880 C CA . GLN A 1 35 ? 70.284 14.721 -12.536 1.00 0.00 35 GLN A CA 6
ATOM 7881 C C . GLN A 1 35 ? 70.943 13.544 -11.828 1.00 0.00 35 GLN A C 6
ATOM 7882 O O . GLN A 1 35 ? 71.910 12.963 -12.320 1.00 0.00 35 GLN A O 6
ATOM 7896 N N . THR A 1 36 ? 70.408 13.196 -10.664 1.00 0.00 36 THR A N 6
ATOM 7897 C CA . THR A 1 36 ? 70.954 12.094 -9.886 1.00 0.00 36 THR A CA 6
ATOM 7898 C C . THR A 1 36 ? 70.839 10.769 -10.637 1.00 0.00 36 THR A C 6
ATOM 7899 O O . THR A 1 36 ? 69.755 10.361 -11.053 1.00 0.00 36 THR A O 6
ATOM 7910 N N . GLU A 1 37 ? 71.980 10.104 -10.792 1.00 0.00 37 GLU A N 6
ATOM 7911 C CA . GLU A 1 37 ? 72.050 8.814 -11.479 1.00 0.00 37 GLU A CA 6
ATOM 7912 C C . GLU A 1 37 ? 72.072 7.693 -10.443 1.00 0.00 37 GLU A C 6
ATOM 7913 O O . GLU A 1 37 ? 72.406 7.927 -9.287 1.00 0.00 37 GLU A O 6
ATOM 7925 N N . VAL A 1 38 ? 71.714 6.479 -10.847 1.00 0.00 38 VAL A N 6
ATOM 7926 C CA . VAL A 1 38 ? 71.709 5.342 -9.923 1.00 0.00 38 VAL A CA 6
ATOM 7927 C C . VAL A 1 38 ? 72.890 4.427 -10.203 1.00 0.00 38 VAL A C 6
ATOM 7928 O O . VAL A 1 38 ? 73.065 3.955 -11.327 1.00 0.00 38 VAL A O 6
ATOM 7941 N N . THR A 1 39 ? 73.701 4.163 -9.178 1.00 0.00 39 THR A N 6
ATOM 7942 C CA . THR A 1 39 ? 74.853 3.283 -9.353 1.00 0.00 39 THR A CA 6
ATOM 7943 C C . THR A 1 39 ? 75.184 2.565 -8.047 1.00 0.00 39 THR A C 6
ATOM 7944 O O . THR A 1 39 ? 75.761 3.147 -7.128 1.00 0.00 39 THR A O 6
ATOM 7955 N N . TRP A 1 40 ? 74.807 1.291 -7.983 1.00 0.00 40 TRP A N 6
ATOM 7956 C CA . TRP A 1 40 ? 75.054 0.468 -6.799 1.00 0.00 40 TRP A CA 6
ATOM 7957 C C . TRP A 1 40 ? 76.431 -0.197 -6.885 1.00 0.00 40 TRP A C 6
ATOM 7958 O O . TRP A 1 40 ? 76.829 -0.667 -7.950 1.00 0.00 40 TRP A O 6
ATOM 7979 N N . TYR A 1 41 ? 77.133 -0.283 -5.752 1.00 0.00 41 TYR A N 6
ATOM 7980 C CA . TYR A 1 41 ? 78.440 -0.953 -5.717 1.00 0.00 41 TYR A CA 6
ATOM 7981 C C . TYR A 1 41 ? 78.528 -1.852 -4.492 1.00 0.00 41 TYR A C 6
ATOM 7982 O O . TYR A 1 41 ? 78.217 -1.425 -3.379 1.00 0.00 41 TYR A O 6
ATOM 8000 N N . LYS A 1 42 ? 78.962 -3.097 -4.695 1.00 0.00 42 LYS A N 6
ATOM 8001 C CA . LYS A 1 42 ? 79.096 -4.045 -3.588 1.00 0.00 42 LYS A CA 6
ATOM 8002 C C . LYS A 1 42 ? 80.564 -4.353 -3.340 1.00 0.00 42 LYS A C 6
ATOM 8003 O O . LYS A 1 42 ? 81.327 -4.584 -4.277 1.00 0.00 42 LYS A O 6
ATOM 8022 N N . ASP A 1 43 ? 80.949 -4.362 -2.075 1.00 0.00 43 ASP A N 6
ATOM 8023 C CA . ASP A 1 43 ? 82.324 -4.653 -1.710 1.00 0.00 43 ASP A CA 6
ATOM 8024 C C . ASP A 1 43 ? 83.287 -3.702 -2.417 1.00 0.00 43 ASP A C 6
ATOM 8025 O O . ASP A 1 43 ? 84.502 -3.826 -2.280 1.00 0.00 43 ASP A O 6
ATOM 8034 N N . GLY A 1 44 ? 82.741 -2.758 -3.177 1.00 0.00 44 GLY A N 6
ATOM 8035 C CA . GLY A 1 44 ? 83.569 -1.802 -3.907 1.00 0.00 44 GLY A CA 6
ATOM 8036 C C . GLY A 1 44 ? 83.985 -2.384 -5.254 1.00 0.00 44 GLY A C 6
ATOM 8037 O O . GLY A 1 44 ? 84.619 -1.710 -6.065 1.00 0.00 44 GLY A O 6
ATOM 8041 N N . LYS A 1 45 ? 83.618 -3.645 -5.483 1.00 0.00 45 LYS A N 6
ATOM 8042 C CA . LYS A 1 45 ? 83.945 -4.330 -6.728 1.00 0.00 45 LYS A CA 6
ATOM 8043 C C . LYS A 1 45 ? 82.816 -5.279 -7.106 1.00 0.00 45 LYS A C 6
ATOM 8044 O O . LYS A 1 45 ? 82.135 -5.822 -6.237 1.00 0.00 45 LYS A O 6
ATOM 8063 N N . LYS A 1 46 ? 82.626 -5.472 -8.404 1.00 0.00 46 LYS A N 6
ATOM 8064 C CA . LYS A 1 46 ? 81.579 -6.359 -8.898 1.00 0.00 46 LYS A CA 6
ATOM 8065 C C . LYS A 1 46 ? 81.971 -7.826 -8.674 1.00 0.00 46 LYS A C 6
ATOM 8066 O O . LYS A 1 46 ? 82.998 -8.286 -9.173 1.00 0.00 46 LYS A O 6
ATOM 8085 N N . LEU A 1 47 ? 81.133 -8.557 -7.933 1.00 0.00 47 LEU A N 6
ATOM 8086 C CA . LEU A 1 47 ? 81.377 -9.977 -7.659 1.00 0.00 47 LEU A CA 6
ATOM 8087 C C . LEU A 1 47 ? 80.053 -10.748 -7.652 1.00 0.00 47 LEU A C 6
ATOM 8088 O O . LEU A 1 47 ? 78.988 -10.173 -7.872 1.00 0.00 47 LEU A O 6
ATOM 8104 N N . SER A 1 48 ? 80.135 -12.050 -7.395 1.00 0.00 48 SER A N 6
ATOM 8105 C CA . SER A 1 48 ? 78.940 -12.888 -7.359 1.00 0.00 48 SER A CA 6
ATOM 8106 C C . SER A 1 48 ? 78.060 -12.509 -6.171 1.00 0.00 48 SER A C 6
ATOM 8107 O O . SER A 1 48 ? 78.564 -12.195 -5.093 1.00 0.00 48 SER A O 6
ATOM 8115 N N . SER A 1 49 ? 76.742 -12.539 -6.368 1.00 0.00 49 SER A N 6
ATOM 8116 C CA . SER A 1 49 ? 75.813 -12.192 -5.292 1.00 0.00 49 SER A CA 6
ATOM 8117 C C . SER A 1 49 ? 75.519 -13.410 -4.427 1.00 0.00 49 SER A C 6
ATOM 8118 O O . SER A 1 49 ? 75.447 -14.536 -4.920 1.00 0.00 49 SER A O 6
ATOM 8126 N N . SER A 1 50 ? 75.347 -13.173 -3.129 1.00 0.00 50 SER A N 6
ATOM 8127 C CA . SER A 1 50 ? 75.060 -14.247 -2.182 1.00 0.00 50 SER A CA 6
ATOM 8128 C C . SER A 1 50 ? 73.948 -13.819 -1.229 1.00 0.00 50 SER A C 6
ATOM 8129 O O . SER A 1 50 ? 72.987 -14.556 -1.007 1.00 0.00 50 SER A O 6
ATOM 8137 N N . SER A 1 51 ? 74.083 -12.617 -0.678 1.00 0.00 51 SER A N 6
ATOM 8138 C CA . SER A 1 51 ? 73.083 -12.086 0.243 1.00 0.00 51 SER A CA 6
ATOM 8139 C C . SER A 1 51 ? 71.808 -11.724 -0.516 1.00 0.00 51 SER A C 6
ATOM 8140 O O . SER A 1 51 ? 71.845 -11.479 -1.722 1.00 0.00 51 SER A O 6
ATOM 8148 N N . LYS A 1 52 ? 70.680 -11.702 0.189 1.00 0.00 52 LYS A N 6
ATOM 8149 C CA . LYS A 1 52 ? 69.410 -11.378 -0.457 1.00 0.00 52 LYS A CA 6
ATOM 8150 C C . LYS A 1 52 ? 69.335 -9.875 -0.723 1.00 0.00 52 LYS A C 6
ATOM 8151 O O . LYS A 1 52 ? 69.188 -9.081 0.206 1.00 0.00 52 LYS A O 6
ATOM 8170 N N . VAL A 1 53 ? 69.449 -9.486 -1.998 1.00 0.00 53 VAL A N 6
ATOM 8171 C CA . VAL A 1 53 ? 69.404 -8.068 -2.376 1.00 0.00 53 VAL A CA 6
ATOM 8172 C C . VAL A 1 53 ? 68.327 -7.817 -3.434 1.00 0.00 53 VAL A C 6
ATOM 8173 O O . VAL A 1 53 ? 68.238 -8.532 -4.431 1.00 0.00 53 VAL A O 6
ATOM 8186 N N . ARG A 1 54 ? 67.517 -6.781 -3.207 1.00 0.00 54 ARG A N 6
ATOM 8187 C CA . ARG A 1 54 ? 66.447 -6.411 -4.140 1.00 0.00 54 ARG A CA 6
ATOM 8188 C C . ARG A 1 54 ? 66.485 -4.914 -4.413 1.00 0.00 54 ARG A C 6
ATOM 8189 O O . ARG A 1 54 ? 66.665 -4.111 -3.494 1.00 0.00 54 ARG A O 6
ATOM 8210 N N . MET A 1 55 ? 66.301 -4.538 -5.679 1.00 0.00 55 MET A N 6
ATOM 8211 C CA . MET A 1 55 ? 66.300 -3.124 -6.056 1.00 0.00 55 MET A CA 6
ATOM 8212 C C . MET A 1 55 ? 64.878 -2.580 -6.080 1.00 0.00 55 MET A C 6
ATOM 8213 O O . MET A 1 55 ? 63.978 -3.187 -6.663 1.00 0.00 55 MET A O 6
ATOM 8227 N N . GLU A 1 56 ? 64.686 -1.422 -5.451 1.00 0.00 56 GLU A N 6
ATOM 8228 C CA . GLU A 1 56 ? 63.374 -0.774 -5.401 1.00 0.00 56 GLU A CA 6
ATOM 8229 C C . GLU A 1 56 ? 63.428 0.536 -6.178 1.00 0.00 56 GLU A C 6
ATOM 8230 O O . GLU A 1 56 ? 64.088 1.489 -5.761 1.00 0.00 56 GLU A O 6
ATOM 8242 N N . VAL A 1 57 ? 62.743 0.575 -7.323 1.00 0.00 57 VAL A N 6
ATOM 8243 C CA . VAL A 1 57 ? 62.730 1.772 -8.172 1.00 0.00 57 VAL A CA 6
ATOM 8244 C C . VAL A 1 57 ? 61.302 2.279 -8.357 1.00 0.00 57 VAL A C 6
ATOM 8245 O O . VAL A 1 57 ? 60.398 1.516 -8.696 1.00 0.00 57 VAL A O 6
ATOM 8258 N N . LYS A 1 58 ? 61.114 3.576 -8.140 1.00 0.00 58 LYS A N 6
ATOM 8259 C CA . LYS A 1 58 ? 59.800 4.183 -8.294 1.00 0.00 58 LYS A CA 6
ATOM 8260 C C . LYS A 1 58 ? 59.946 5.697 -8.448 1.00 0.00 58 LYS A C 6
ATOM 8261 O O . LYS A 1 58 ? 60.073 6.424 -7.464 1.00 0.00 58 LYS A O 6
ATOM 8280 N N . GLY A 1 59 ? 59.936 6.169 -9.689 1.00 0.00 59 GLY A N 6
ATOM 8281 C CA . GLY A 1 59 ? 60.084 7.595 -9.937 1.00 0.00 59 GLY A CA 6
ATOM 8282 C C . GLY A 1 59 ? 61.426 8.072 -9.396 1.00 0.00 59 GLY A C 6
ATOM 8283 O O . GLY A 1 59 ? 62.468 7.496 -9.709 1.00 0.00 59 GLY A O 6
ATOM 8287 N N . CYS A 1 60 ? 61.397 9.115 -8.572 1.00 0.00 60 CYS A N 6
ATOM 8288 C CA . CYS A 1 60 ? 62.622 9.653 -7.977 1.00 0.00 60 CYS A CA 6
ATOM 8289 C C . CYS A 1 60 ? 62.891 9.001 -6.621 1.00 0.00 60 CYS A C 6
ATOM 8290 O O . CYS A 1 60 ? 63.285 9.677 -5.669 1.00 0.00 60 CYS A O 6
ATOM 8298 N N . THR A 1 61 ? 62.665 7.687 -6.535 1.00 0.00 61 THR A N 6
ATOM 8299 C CA . THR A 1 61 ? 62.876 6.946 -5.280 1.00 0.00 61 THR A CA 6
ATOM 8300 C C . THR A 1 61 ? 63.904 5.827 -5.470 1.00 0.00 61 THR A C 6
ATOM 8301 O O . THR A 1 61 ? 63.758 4.978 -6.350 1.00 0.00 61 THR A O 6
ATOM 8312 N N . ARG A 1 62 ? 64.946 5.836 -4.630 1.00 0.00 62 ARG A N 6
ATOM 8313 C CA . ARG A 1 62 ? 66.012 4.822 -4.689 1.00 0.00 62 ARG A CA 6
ATOM 8314 C C . ARG A 1 62 ? 66.221 4.189 -3.309 1.00 0.00 62 ARG A C 6
ATOM 8315 O O . ARG A 1 62 ? 66.672 4.862 -2.385 1.00 0.00 62 ARG A O 6
ATOM 8336 N N . ARG A 1 63 ? 65.916 2.894 -3.171 1.00 0.00 63 ARG A N 6
ATOM 8337 C CA . ARG A 1 63 ? 66.104 2.221 -1.887 1.00 0.00 63 ARG A CA 6
ATOM 8338 C C . ARG A 1 63 ? 66.590 0.788 -2.085 1.00 0.00 63 ARG A C 6
ATOM 8339 O O . ARG A 1 63 ? 65.871 -0.042 -2.640 1.00 0.00 63 ARG A O 6
ATOM 8360 N N . LEU A 1 64 ? 67.804 0.486 -1.608 1.00 0.00 64 LEU A N 6
ATOM 8361 C CA . LEU A 1 64 ? 68.341 -0.870 -1.727 1.00 0.00 64 LEU A CA 6
ATOM 8362 C C . LEU A 1 64 ? 68.241 -1.580 -0.380 1.00 0.00 64 LEU A C 6
ATOM 8363 O O . LEU A 1 64 ? 68.822 -1.140 0.607 1.00 0.00 64 LEU A O 6
ATOM 8379 N N . VAL A 1 65 ? 67.515 -2.694 -0.346 1.00 0.00 65 VAL A N 6
ATOM 8380 C CA . VAL A 1 65 ? 67.369 -3.467 0.894 1.00 0.00 65 VAL A CA 6
ATOM 8381 C C . VAL A 1 65 ? 68.315 -4.657 0.846 1.00 0.00 65 VAL A C 6
ATOM 8382 O O . VAL A 1 65 ? 68.169 -5.539 -0.001 1.00 0.00 65 VAL A O 6
ATOM 8395 N N . VAL A 1 66 ? 69.304 -4.665 1.740 1.00 0.00 66 VAL A N 6
ATOM 8396 C CA . VAL A 1 66 ? 70.296 -5.740 1.771 1.00 0.00 66 VAL A CA 6
ATOM 8397 C C . VAL A 1 66 ? 70.273 -6.495 3.092 1.00 0.00 66 VAL A C 6
ATOM 8398 O O . VAL A 1 66 ? 70.364 -5.901 4.166 1.00 0.00 66 VAL A O 6
ATOM 8411 N N . GLN A 1 67 ? 70.188 -7.818 2.993 1.00 0.00 67 GLN A N 6
ATOM 8412 C CA . GLN A 1 67 ? 70.196 -8.686 4.168 1.00 0.00 67 GLN A CA 6
ATOM 8413 C C . GLN A 1 67 ? 71.516 -9.438 4.193 1.00 0.00 67 GLN A C 6
ATOM 8414 O O . GLN A 1 67 ? 71.720 -10.378 3.416 1.00 0.00 67 GLN A O 6
ATOM 8428 N N . GLN A 1 68 ? 72.420 -8.991 5.059 1.00 0.00 68 GLN A N 6
ATOM 8429 C CA . GLN A 1 68 ? 73.739 -9.600 5.151 1.00 0.00 68 GLN A CA 6
ATOM 8430 C C . GLN A 1 68 ? 73.651 -11.058 5.571 1.00 0.00 68 GLN A C 6
ATOM 8431 O O . GLN A 1 68 ? 73.715 -11.381 6.757 1.00 0.00 68 GLN A O 6
ATOM 8445 N N . VAL A 1 69 ? 73.535 -11.937 4.582 1.00 0.00 69 VAL A N 6
ATOM 8446 C CA . VAL A 1 69 ? 73.470 -13.374 4.828 1.00 0.00 69 VAL A CA 6
ATOM 8447 C C . VAL A 1 69 ? 74.670 -14.053 4.187 1.00 0.00 69 VAL A C 6
ATOM 8448 O O . VAL A 1 69 ? 74.961 -15.217 4.456 1.00 0.00 69 VAL A O 6
ATOM 8461 N N . GLY A 1 70 ? 75.359 -13.308 3.322 1.00 0.00 70 GLY A N 6
ATOM 8462 C CA . GLY A 1 70 ? 76.530 -13.828 2.618 1.00 0.00 70 GLY A CA 6
ATOM 8463 C C . GLY A 1 70 ? 77.771 -13.003 2.921 1.00 0.00 70 GLY A C 6
ATOM 8464 O O . GLY A 1 70 ? 77.685 -11.885 3.429 1.00 0.00 70 GLY A O 6
ATOM 8468 N N . LYS A 1 71 ? 78.926 -13.569 2.597 1.00 0.00 71 LYS A N 6
ATOM 8469 C CA . LYS A 1 71 ? 80.196 -12.895 2.821 1.00 0.00 71 LYS A CA 6
ATOM 8470 C C . LYS A 1 71 ? 80.569 -12.050 1.604 1.00 0.00 71 LYS A C 6
ATOM 8471 O O . LYS A 1 71 ? 81.481 -11.227 1.660 1.00 0.00 71 LYS A O 6
ATOM 8490 N N . ALA A 1 72 ? 79.857 -12.273 0.500 1.00 0.00 72 ALA A N 6
ATOM 8491 C CA . ALA A 1 72 ? 80.114 -11.541 -0.737 1.00 0.00 72 ALA A CA 6
ATOM 8492 C C . ALA A 1 72 ? 79.837 -10.053 -0.558 1.00 0.00 72 ALA A C 6
ATOM 8493 O O . ALA A 1 72 ? 80.649 -9.211 -0.944 1.00 0.00 72 ALA A O 6
ATOM 8500 N N . ASP A 1 73 ? 78.686 -9.732 0.024 1.00 0.00 73 ASP A N 6
ATOM 8501 C CA . ASP A 1 73 ? 78.320 -8.338 0.238 1.00 0.00 73 ASP A CA 6
ATOM 8502 C C . ASP A 1 73 ? 79.289 -7.684 1.207 1.00 0.00 73 ASP A C 6
ATOM 8503 O O . ASP A 1 73 ? 79.623 -6.509 1.066 1.00 0.00 73 ASP A O 6
ATOM 8512 N N . ALA A 1 74 ? 79.750 -8.454 2.189 1.00 0.00 74 ALA A N 6
ATOM 8513 C CA . ALA A 1 74 ? 80.692 -7.920 3.159 1.00 0.00 74 ALA A CA 6
ATOM 8514 C C . ALA A 1 74 ? 81.885 -7.325 2.419 1.00 0.00 74 ALA A C 6
ATOM 8515 O O . ALA A 1 74 ? 82.387 -7.912 1.461 1.00 0.00 74 ALA A O 6
ATOM 8522 N N . GLY A 1 75 ? 82.316 -6.144 2.852 1.00 0.00 75 GLY A N 6
ATOM 8523 C CA . GLY A 1 75 ? 83.436 -5.452 2.213 1.00 0.00 75 GLY A CA 6
ATOM 8524 C C . GLY A 1 75 ? 83.182 -3.950 2.214 1.00 0.00 75 GLY A C 6
ATOM 8525 O O . GLY A 1 75 ? 82.738 -3.391 3.212 1.00 0.00 75 GLY A O 6
ATOM 8529 N N . GLU A 1 76 ? 83.456 -3.299 1.087 1.00 0.00 76 GLU A N 6
ATOM 8530 C CA . GLU A 1 76 ? 83.242 -1.857 0.967 1.00 0.00 76 GLU A CA 6
ATOM 8531 C C . GLU A 1 76 ? 82.004 -1.566 0.124 1.00 0.00 76 GLU A C 6
ATOM 8532 O O . GLU A 1 76 ? 82.002 -1.785 -1.087 1.00 0.00 76 GLU A O 6
ATOM 8544 N N . TYR A 1 77 ? 80.955 -1.048 0.768 1.00 0.00 77 TYR A N 6
ATOM 8545 C CA . TYR A 1 77 ? 79.720 -0.702 0.061 1.00 0.00 77 TYR A CA 6
ATOM 8546 C C . TYR A 1 77 ? 79.694 0.795 -0.191 1.00 0.00 77 TYR A C 6
ATOM 8547 O O . TYR A 1 77 ? 79.750 1.594 0.745 1.00 0.00 77 TYR A O 6
ATOM 8565 N N . SER A 1 78 ? 79.618 1.168 -1.465 1.00 0.00 78 SER A N 6
ATOM 8566 C CA . SER A 1 78 ? 79.594 2.577 -1.855 1.00 0.00 78 SER A CA 6
ATOM 8567 C C . SER A 1 78 ? 78.361 2.866 -2.691 1.00 0.00 78 SER A C 6
ATOM 8568 O O . SER A 1 78 ? 78.017 2.100 -3.590 1.00 0.00 78 SER A O 6
ATOM 8576 N N . CYS A 1 79 ? 77.695 3.975 -2.390 1.00 0.00 79 CYS A N 6
ATOM 8577 C CA . CYS A 1 79 ? 76.492 4.364 -3.121 1.00 0.00 79 CYS A CA 6
ATOM 8578 C C . CYS A 1 79 ? 76.727 5.660 -3.892 1.00 0.00 79 CYS A C 6
ATOM 8579 O O . CYS A 1 79 ? 76.602 6.753 -3.340 1.00 0.00 79 CYS A O 6
ATOM 8587 N N . GLU A 1 80 ? 77.050 5.530 -5.178 1.00 0.00 80 GLU A N 6
ATOM 8588 C CA . GLU A 1 80 ? 77.275 6.703 -6.020 1.00 0.00 80 GLU A CA 6
ATOM 8589 C C . GLU A 1 80 ? 75.934 7.232 -6.501 1.00 0.00 80 GLU A C 6
ATOM 8590 O O . GLU A 1 80 ? 74.966 6.470 -6.619 1.00 0.00 80 GLU A O 6
ATOM 8602 N N . ALA A 1 81 ? 75.861 8.533 -6.764 1.00 0.00 81 ALA A N 6
ATOM 8603 C CA . ALA A 1 81 ? 74.603 9.112 -7.209 1.00 0.00 81 ALA A CA 6
ATOM 8604 C C . ALA A 1 81 ? 74.779 10.483 -7.854 1.00 0.00 81 ALA A C 6
ATOM 8605 O O . ALA A 1 81 ? 74.652 11.506 -7.186 1.00 0.00 81 ALA A O 6
ATOM 8612 N N . GLY A 1 82 ? 75.036 10.497 -9.158 1.00 0.00 82 GLY A N 6
ATOM 8613 C CA . GLY A 1 82 ? 75.194 11.758 -9.888 1.00 0.00 82 GLY A CA 6
ATOM 8614 C C . GLY A 1 82 ? 76.471 12.490 -9.474 1.00 0.00 82 GLY A C 6
ATOM 8615 O O . GLY A 1 82 ? 77.301 12.831 -10.316 1.00 0.00 82 GLY A O 6
ATOM 8619 N N . GLY A 1 83 ? 76.622 12.733 -8.173 1.00 0.00 83 GLY A N 6
ATOM 8620 C CA . GLY A 1 83 ? 77.800 13.430 -7.659 1.00 0.00 83 GLY A CA 6
ATOM 8621 C C . GLY A 1 83 ? 78.026 13.089 -6.191 1.00 0.00 83 GLY A C 6
ATOM 8622 O O . GLY A 1 83 ? 79.149 13.142 -5.691 1.00 0.00 83 GLY A O 6
ATOM 8626 N N . GLN A 1 84 ? 76.942 12.740 -5.512 1.00 0.00 84 GLN A N 6
ATOM 8627 C CA . GLN A 1 84 ? 76.998 12.390 -4.099 1.00 0.00 84 GLN A CA 6
ATOM 8628 C C . GLN A 1 84 ? 77.515 10.962 -3.921 1.00 0.00 84 GLN A C 6
ATOM 8629 O O . GLN A 1 84 ? 77.132 10.060 -4.665 1.00 0.00 84 GLN A O 6
ATOM 8643 N N . ARG A 1 85 ? 78.380 10.757 -2.925 1.00 0.00 85 ARG A N 6
ATOM 8644 C CA . ARG A 1 85 ? 78.939 9.426 -2.654 1.00 0.00 85 ARG A CA 6
ATOM 8645 C C . ARG A 1 85 ? 78.836 9.102 -1.166 1.00 0.00 85 ARG A C 6
ATOM 8646 O O . ARG A 1 85 ? 78.795 9.999 -0.326 1.00 0.00 85 ARG A O 6
ATOM 8667 N N . VAL A 1 86 ? 78.797 7.809 -0.850 1.00 0.00 86 VAL A N 6
ATOM 8668 C CA . VAL A 1 86 ? 78.703 7.356 0.538 1.00 0.00 86 VAL A CA 6
ATOM 8669 C C . VAL A 1 86 ? 79.706 6.231 0.781 1.00 0.00 86 VAL A C 6
ATOM 8670 O O . VAL A 1 86 ? 79.841 5.328 -0.041 1.00 0.00 86 VAL A O 6
ATOM 8683 N N . SER A 1 87 ? 80.422 6.295 1.904 1.00 0.00 87 SER A N 6
ATOM 8684 C CA . SER A 1 87 ? 81.427 5.277 2.234 1.00 0.00 87 SER A CA 6
ATOM 8685 C C . SER A 1 87 ? 80.980 4.411 3.412 1.00 0.00 87 SER A C 6
ATOM 8686 O O . SER A 1 87 ? 80.380 4.897 4.375 1.00 0.00 87 SER A O 6
ATOM 8694 N N . PHE A 1 88 ? 81.278 3.114 3.321 1.00 0.00 88 PHE A N 6
ATOM 8695 C CA . PHE A 1 88 ? 80.907 2.169 4.374 1.00 0.00 88 PHE A CA 6
ATOM 8696 C C . PHE A 1 88 ? 81.907 1.013 4.425 1.00 0.00 88 PHE A C 6
ATOM 8697 O O . PHE A 1 88 ? 82.508 0.655 3.412 1.00 0.00 88 PHE A O 6
ATOM 8714 N N . GLN A 1 89 ? 82.081 0.430 5.612 1.00 0.00 89 GLN A N 6
ATOM 8715 C CA . GLN A 1 89 ? 83.014 -0.689 5.789 1.00 0.00 89 GLN A CA 6
ATOM 8716 C C . GLN A 1 89 ? 82.413 -1.730 6.731 1.00 0.00 89 GLN A C 6
ATOM 8717 O O . GLN A 1 89 ? 82.485 -1.586 7.948 1.00 0.00 89 GLN A O 6
ATOM 8731 N N . LEU A 1 90 ? 81.804 -2.775 6.169 1.00 0.00 90 LEU A N 6
ATOM 8732 C CA . LEU A 1 90 ? 81.177 -3.820 6.985 1.00 0.00 90 LEU A CA 6
ATOM 8733 C C . LEU A 1 90 ? 82.013 -5.102 6.947 1.00 0.00 90 LEU A C 6
ATOM 8734 O O . LEU A 1 90 ? 82.232 -5.680 5.882 1.00 0.00 90 LEU A O 6
ATOM 8750 N N . HIS A 1 91 ? 82.474 -5.546 8.122 1.00 0.00 91 HIS A N 6
ATOM 8751 C CA . HIS A 1 91 ? 83.284 -6.770 8.227 1.00 0.00 91 HIS A CA 6
ATOM 8752 C C . HIS A 1 91 ? 82.521 -7.833 9.012 1.00 0.00 91 HIS A C 6
ATOM 8753 O O . HIS A 1 91 ? 81.655 -7.515 9.826 1.00 0.00 91 HIS A O 6
ATOM 8767 N N . ILE A 1 92 ? 82.844 -9.100 8.759 1.00 0.00 92 ILE A N 6
ATOM 8768 C CA . ILE A 1 92 ? 82.179 -10.214 9.440 1.00 0.00 92 ILE A CA 6
ATOM 8769 C C . ILE A 1 92 ? 83.045 -10.753 10.578 1.00 0.00 92 ILE A C 6
ATOM 8770 O O . ILE A 1 92 ? 84.212 -11.090 10.381 1.00 0.00 92 ILE A O 6
ATOM 8786 N N . THR A 1 93 ? 82.453 -10.837 11.771 1.00 0.00 93 THR A N 6
ATOM 8787 C CA . THR A 1 93 ? 83.155 -11.344 12.958 1.00 0.00 93 THR A CA 6
ATOM 8788 C C . THR A 1 93 ? 82.513 -12.649 13.418 1.00 0.00 93 THR A C 6
ATOM 8789 O O . THR A 1 93 ? 81.293 -12.728 13.569 1.00 0.00 93 THR A O 6
ATOM 8800 N N . GLU A 1 94 ? 83.331 -13.677 13.623 1.00 0.00 94 GLU A N 6
ATOM 8801 C CA . GLU A 1 94 ? 82.810 -14.974 14.046 1.00 0.00 94 GLU A CA 6
ATOM 8802 C C . GLU A 1 94 ? 82.134 -14.866 15.422 1.00 0.00 94 GLU A C 6
ATOM 8803 O O . GLU A 1 94 ? 82.560 -14.069 16.258 1.00 0.00 94 GLU A O 6
ATOM 8815 N N . PRO A 1 95 ? 81.090 -15.636 15.677 1.00 0.00 95 PRO A N 6
ATOM 8816 C CA . PRO A 1 95 ? 80.376 -15.582 16.987 1.00 0.00 95 PRO A CA 6
ATOM 8817 C C . PRO A 1 95 ? 81.334 -15.796 18.163 1.00 0.00 95 PRO A C 6
ATOM 8818 O O . PRO A 1 95 ? 82.227 -16.641 18.104 1.00 0.00 95 PRO A O 6
ATOM 8829 N N . LEU A 1 96 ? 81.131 -15.022 19.227 1.00 0.00 96 LEU A N 6
ATOM 8830 C CA . LEU A 1 96 ? 81.969 -15.125 20.419 1.00 0.00 96 LEU A CA 6
ATOM 8831 C C . LEU A 1 96 ? 81.577 -16.354 21.241 1.00 0.00 96 LEU A C 6
ATOM 8832 O O . LEU A 1 96 ? 80.401 -16.715 21.310 1.00 0.00 96 LEU A O 6
ATOM 8848 N N . GLU A 1 97 ? 82.569 -16.991 21.861 1.00 0.00 97 GLU A N 6
ATOM 8849 C CA . GLU A 1 97 ? 82.318 -18.179 22.674 1.00 0.00 97 GLU A CA 6
ATOM 8850 C C . GLU A 1 97 ? 81.352 -17.860 23.811 1.00 0.00 97 GLU A C 6
ATOM 8851 O O . GLU A 1 97 ? 80.455 -18.656 24.040 1.00 0.00 97 GLU A O 6
ATOM 8863 N N . MET A 1 1 ? 79.162 21.229 -8.478 1.00 0.00 1 MET A N 7
ATOM 8864 C CA . MET A 1 1 ? 80.323 20.927 -7.595 1.00 0.00 1 MET A CA 7
ATOM 8865 C C . MET A 1 1 ? 79.831 20.748 -6.158 1.00 0.00 1 MET A C 7
ATOM 8866 O O . MET A 1 1 ? 79.119 19.792 -5.850 1.00 0.00 1 MET A O 7
ATOM 8882 N N . GLU A 1 2 ? 80.220 21.672 -5.284 1.00 0.00 2 GLU A N 7
ATOM 8883 C CA . GLU A 1 2 ? 79.820 21.611 -3.881 1.00 0.00 2 GLU A CA 7
ATOM 8884 C C . GLU A 1 2 ? 78.390 22.125 -3.674 1.00 0.00 2 GLU A C 7
ATOM 8885 O O . GLU A 1 2 ? 77.666 21.603 -2.827 1.00 0.00 2 GLU A O 7
ATOM 8897 N N . PRO A 1 3 ? 77.959 23.122 -4.416 1.00 0.00 3 PRO A N 7
ATOM 8898 C CA . PRO A 1 3 ? 76.580 23.669 -4.272 1.00 0.00 3 PRO A CA 7
ATOM 8899 C C . PRO A 1 3 ? 75.525 22.679 -4.773 1.00 0.00 3 PRO A C 7
ATOM 8900 O O . PRO A 1 3 ? 74.345 22.799 -4.446 1.00 0.00 3 PRO A O 7
ATOM 8911 N N . LYS A 1 4 ? 75.961 21.703 -5.561 1.00 0.00 4 LYS A N 7
ATOM 8912 C CA . LYS A 1 4 ? 75.049 20.698 -6.094 1.00 0.00 4 LYS A CA 7
ATOM 8913 C C . LYS A 1 4 ? 74.485 19.835 -4.972 1.00 0.00 4 LYS A C 7
ATOM 8914 O O . LYS A 1 4 ? 75.193 19.482 -4.027 1.00 0.00 4 LYS A O 7
ATOM 8933 N N . GLY A 1 5 ? 73.200 19.497 -5.083 1.00 0.00 5 GLY A N 7
ATOM 8934 C CA . GLY A 1 5 ? 72.533 18.670 -4.076 1.00 0.00 5 GLY A CA 7
ATOM 8935 C C . GLY A 1 5 ? 71.692 17.587 -4.737 1.00 0.00 5 GLY A C 7
ATOM 8936 O O . GLY A 1 5 ? 70.705 17.877 -5.411 1.00 0.00 5 GLY A O 7
ATOM 8940 N N . VAL A 1 6 ? 72.093 16.334 -4.538 1.00 0.00 6 VAL A N 7
ATOM 8941 C CA . VAL A 1 6 ? 71.382 15.209 -5.105 1.00 0.00 6 VAL A CA 7
ATOM 8942 C C . VAL A 1 6 ? 71.510 14.025 -4.159 1.00 0.00 6 VAL A C 7
ATOM 8943 O O . VAL A 1 6 ? 72.466 13.954 -3.395 1.00 0.00 6 VAL A O 7
ATOM 8956 N N . PHE A 1 7 ? 70.561 13.105 -4.212 1.00 0.00 7 PHE A N 7
ATOM 8957 C CA . PHE A 1 7 ? 70.621 11.929 -3.351 1.00 0.00 7 PHE A CA 7
ATOM 8958 C C . PHE A 1 7 ? 70.688 12.317 -1.877 1.00 0.00 7 PHE A C 7
ATOM 8959 O O . PHE A 1 7 ? 71.644 12.949 -1.428 1.00 0.00 7 PHE A O 7
ATOM 8976 N N . ALA A 1 8 ? 69.664 11.913 -1.125 1.00 0.00 8 ALA A N 7
ATOM 8977 C CA . ALA A 1 8 ? 69.596 12.193 0.308 1.00 0.00 8 ALA A CA 7
ATOM 8978 C C . ALA A 1 8 ? 69.978 10.944 1.084 1.00 0.00 8 ALA A C 7
ATOM 8979 O O . ALA A 1 8 ? 69.585 9.834 0.719 1.00 0.00 8 ALA A O 7
ATOM 8986 N N . LYS A 1 9 ? 70.763 11.130 2.134 1.00 0.00 9 LYS A N 7
ATOM 8987 C CA . LYS A 1 9 ? 71.226 10.011 2.943 1.00 0.00 9 LYS A CA 7
ATOM 8988 C C . LYS A 1 9 ? 70.137 9.494 3.883 1.00 0.00 9 LYS A C 7
ATOM 8989 O O . LYS A 1 9 ? 70.312 9.491 5.101 1.00 0.00 9 LYS A O 7
ATOM 9008 N N . GLU A 1 10 ? 69.026 9.028 3.315 1.00 0.00 10 GLU A N 7
ATOM 9009 C CA . GLU A 1 10 ? 67.938 8.475 4.125 1.00 0.00 10 GLU A CA 7
ATOM 9010 C C . GLU A 1 10 ? 68.202 6.994 4.363 1.00 0.00 10 GLU A C 7
ATOM 9011 O O . GLU A 1 10 ? 67.301 6.226 4.697 1.00 0.00 10 GLU A O 7
ATOM 9023 N N . GLN A 1 11 ? 69.454 6.597 4.160 1.00 0.00 11 GLN A N 7
ATOM 9024 C CA . GLN A 1 11 ? 69.863 5.206 4.329 1.00 0.00 11 GLN A CA 7
ATOM 9025 C C . GLN A 1 11 ? 70.696 5.044 5.594 1.00 0.00 11 GLN A C 7
ATOM 9026 O O . GLN A 1 11 ? 71.641 5.797 5.825 1.00 0.00 11 GLN A O 7
ATOM 9040 N N . SER A 1 12 ? 70.346 4.052 6.408 1.00 0.00 12 SER A N 7
ATOM 9041 C CA . SER A 1 12 ? 71.087 3.811 7.640 1.00 0.00 12 SER A CA 7
ATOM 9042 C C . SER A 1 12 ? 72.424 3.153 7.322 1.00 0.00 12 SER A C 7
ATOM 9043 O O . SER A 1 12 ? 72.659 2.000 7.685 1.00 0.00 12 SER A O 7
ATOM 9051 N N . VAL A 1 13 ? 73.291 3.887 6.630 1.00 0.00 13 VAL A N 7
ATOM 9052 C CA . VAL A 1 13 ? 74.594 3.356 6.257 1.00 0.00 13 VAL A CA 7
ATOM 9053 C C . VAL A 1 13 ? 75.560 4.487 5.892 1.00 0.00 13 VAL A C 7
ATOM 9054 O O . VAL A 1 13 ? 75.363 5.182 4.897 1.00 0.00 13 VAL A O 7
ATOM 9067 N N . HIS A 1 14 ? 76.603 4.656 6.709 1.00 0.00 14 HIS A N 7
ATOM 9068 C CA . HIS A 1 14 ? 77.610 5.699 6.480 1.00 0.00 14 HIS A CA 7
ATOM 9069 C C . HIS A 1 14 ? 78.648 5.672 7.596 1.00 0.00 14 HIS A C 7
ATOM 9070 O O . HIS A 1 14 ? 78.834 6.661 8.305 1.00 0.00 14 HIS A O 7
ATOM 9084 N N . ASN A 1 15 ? 79.312 4.534 7.748 1.00 0.00 15 ASN A N 7
ATOM 9085 C CA . ASN A 1 15 ? 80.324 4.379 8.789 1.00 0.00 15 ASN A CA 7
ATOM 9086 C C . ASN A 1 15 ? 81.006 3.023 8.670 1.00 0.00 15 ASN A C 7
ATOM 9087 O O . ASN A 1 15 ? 80.509 2.130 7.983 1.00 0.00 15 ASN A O 7
ATOM 9098 N N . GLU A 1 16 ? 82.133 2.860 9.365 1.00 0.00 16 GLU A N 7
ATOM 9099 C CA . GLU A 1 16 ? 82.860 1.588 9.352 1.00 0.00 16 GLU A CA 7
ATOM 9100 C C . GLU A 1 16 ? 82.650 0.860 10.675 1.00 0.00 16 GLU A C 7
ATOM 9101 O O . GLU A 1 16 ? 83.017 1.356 11.740 1.00 0.00 16 GLU A O 7
ATOM 9113 N N . VAL A 1 17 ? 82.026 -0.313 10.599 1.00 0.00 17 VAL A N 7
ATOM 9114 C CA . VAL A 1 17 ? 81.730 -1.109 11.791 1.00 0.00 17 VAL A CA 7
ATOM 9115 C C . VAL A 1 17 ? 82.087 -2.572 11.556 1.00 0.00 17 VAL A C 7
ATOM 9116 O O . VAL A 1 17 ? 82.244 -3.007 10.416 1.00 0.00 17 VAL A O 7
ATOM 9129 N N . GLN A 1 18 ? 82.205 -3.333 12.644 1.00 0.00 18 GLN A N 7
ATOM 9130 C CA . GLN A 1 18 ? 82.522 -4.760 12.557 1.00 0.00 18 GLN A CA 7
ATOM 9131 C C . GLN A 1 18 ? 81.454 -5.566 13.297 1.00 0.00 18 GLN A C 7
ATOM 9132 O O . GLN A 1 18 ? 81.232 -5.377 14.492 1.00 0.00 18 GLN A O 7
ATOM 9146 N N . ALA A 1 19 ? 80.777 -6.451 12.569 1.00 0.00 19 ALA A N 7
ATOM 9147 C CA . ALA A 1 19 ? 79.716 -7.269 13.157 1.00 0.00 19 ALA A CA 7
ATOM 9148 C C . ALA A 1 19 ? 79.571 -8.590 12.404 1.00 0.00 19 ALA A C 7
ATOM 9149 O O . ALA A 1 19 ? 79.960 -8.700 11.242 1.00 0.00 19 ALA A O 7
ATOM 9156 N N . GLU A 1 20 ? 79.015 -9.588 13.081 1.00 0.00 20 GLU A N 7
ATOM 9157 C CA . GLU A 1 20 ? 78.829 -10.902 12.477 1.00 0.00 20 GLU A CA 7
ATOM 9158 C C . GLU A 1 20 ? 77.658 -10.903 11.500 1.00 0.00 20 GLU A C 7
ATOM 9159 O O . GLU A 1 20 ? 76.789 -10.031 11.547 1.00 0.00 20 GLU A O 7
ATOM 9171 N N . ALA A 1 21 ? 77.647 -11.894 10.614 1.00 0.00 21 ALA A N 7
ATOM 9172 C CA . ALA A 1 21 ? 76.587 -12.017 9.622 1.00 0.00 21 ALA A CA 7
ATOM 9173 C C . ALA A 1 21 ? 75.244 -12.268 10.297 1.00 0.00 21 ALA A C 7
ATOM 9174 O O . ALA A 1 21 ? 75.168 -12.950 11.318 1.00 0.00 21 ALA A O 7
ATOM 9181 N N . GLY A 1 22 ? 74.183 -11.710 9.716 1.00 0.00 22 GLY A N 7
ATOM 9182 C CA . GLY A 1 22 ? 72.831 -11.870 10.256 1.00 0.00 22 GLY A CA 7
ATOM 9183 C C . GLY A 1 22 ? 72.213 -10.514 10.579 1.00 0.00 22 GLY A C 7
ATOM 9184 O O . GLY A 1 22 ? 71.215 -10.428 11.295 1.00 0.00 22 GLY A O 7
ATOM 9188 N N . THR A 1 23 ? 72.816 -9.455 10.043 1.00 0.00 23 THR A N 7
ATOM 9189 C CA . THR A 1 23 ? 72.327 -8.093 10.270 1.00 0.00 23 THR A CA 7
ATOM 9190 C C . THR A 1 23 ? 71.513 -7.615 9.072 1.00 0.00 23 THR A C 7
ATOM 9191 O O . THR A 1 23 ? 71.967 -7.699 7.930 1.00 0.00 23 THR A O 7
ATOM 9202 N N . THR A 1 24 ? 70.310 -7.108 9.336 1.00 0.00 24 THR A N 7
ATOM 9203 C CA . THR A 1 24 ? 69.445 -6.613 8.265 1.00 0.00 24 THR A CA 7
ATOM 9204 C C . THR A 1 24 ? 69.675 -5.122 8.047 1.00 0.00 24 THR A C 7
ATOM 9205 O O . THR A 1 24 ? 69.619 -4.336 8.993 1.00 0.00 24 THR A O 7
ATOM 9216 N N . ALA A 1 25 ? 69.939 -4.737 6.796 1.00 0.00 25 ALA A N 7
ATOM 9217 C CA . ALA A 1 25 ? 70.182 -3.328 6.460 1.00 0.00 25 ALA A CA 7
ATOM 9218 C C . ALA A 1 25 ? 69.182 -2.843 5.414 1.00 0.00 25 ALA A C 7
ATOM 9219 O O . ALA A 1 25 ? 68.792 -3.592 4.519 1.00 0.00 25 ALA A O 7
ATOM 9226 N N . MET A 1 26 ? 68.775 -1.578 5.531 1.00 0.00 26 MET A N 7
ATOM 9227 C CA . MET A 1 26 ? 67.821 -0.980 4.592 1.00 0.00 26 MET A CA 7
ATOM 9228 C C . MET A 1 26 ? 68.312 0.408 4.172 1.00 0.00 26 MET A C 7
ATOM 9229 O O . MET A 1 26 ? 68.347 1.345 4.980 1.00 0.00 26 MET A O 7
ATOM 9243 N N . LEU A 1 27 ? 68.720 0.530 2.905 1.00 0.00 27 LEU A N 7
ATOM 9244 C CA . LEU A 1 27 ? 69.231 1.802 2.391 1.00 0.00 27 LEU A CA 7
ATOM 9245 C C . LEU A 1 27 ? 68.147 2.546 1.609 1.00 0.00 27 LEU A C 7
ATOM 9246 O O . LEU A 1 27 ? 67.712 2.085 0.555 1.00 0.00 27 LEU A O 7
ATOM 9262 N N . SER A 1 28 ? 67.737 3.716 2.111 1.00 0.00 28 SER A N 7
ATOM 9263 C CA . SER A 1 28 ? 66.726 4.535 1.433 1.00 0.00 28 SER A CA 7
ATOM 9264 C C . SER A 1 28 ? 67.327 5.892 1.082 1.00 0.00 28 SER A C 7
ATOM 9265 O O . SER A 1 28 ? 68.116 6.438 1.845 1.00 0.00 28 SER A O 7
ATOM 9273 N N . CYS A 1 29 ? 66.975 6.429 -0.083 1.00 0.00 29 CYS A N 7
ATOM 9274 C CA . CYS A 1 29 ? 67.521 7.721 -0.506 1.00 0.00 29 CYS A CA 7
ATOM 9275 C C . CYS A 1 29 ? 66.484 8.537 -1.283 1.00 0.00 29 CYS A C 7
ATOM 9276 O O . CYS A 1 29 ? 65.757 8.006 -2.121 1.00 0.00 29 CYS A O 7
ATOM 9284 N N . GLU A 1 30 ? 66.454 9.844 -1.013 1.00 0.00 30 GLU A N 7
ATOM 9285 C CA . GLU A 1 30 ? 65.543 10.766 -1.698 1.00 0.00 30 GLU A CA 7
ATOM 9286 C C . GLU A 1 30 ? 66.387 11.802 -2.426 1.00 0.00 30 GLU A C 7
ATOM 9287 O O . GLU A 1 30 ? 67.112 12.567 -1.796 1.00 0.00 30 GLU A O 7
ATOM 9299 N N . VAL A 1 31 ? 66.335 11.800 -3.755 1.00 0.00 31 VAL A N 7
ATOM 9300 C CA . VAL A 1 31 ? 67.169 12.717 -4.531 1.00 0.00 31 VAL A CA 7
ATOM 9301 C C . VAL A 1 31 ? 66.539 14.094 -4.679 1.00 0.00 31 VAL A C 7
ATOM 9302 O O . VAL A 1 31 ? 65.396 14.241 -5.107 1.00 0.00 31 VAL A O 7
ATOM 9315 N N . ALA A 1 32 ? 67.328 15.091 -4.314 1.00 0.00 32 ALA A N 7
ATOM 9316 C CA . ALA A 1 32 ? 66.910 16.476 -4.387 1.00 0.00 32 ALA A CA 7
ATOM 9317 C C . ALA A 1 32 ? 66.811 16.963 -5.838 1.00 0.00 32 ALA A C 7
ATOM 9318 O O . ALA A 1 32 ? 65.873 17.679 -6.190 1.00 0.00 32 ALA A O 7
ATOM 9325 N N . GLN A 1 33 ? 67.788 16.586 -6.680 1.00 0.00 33 GLN A N 7
ATOM 9326 C CA . GLN A 1 33 ? 67.791 17.014 -8.094 1.00 0.00 33 GLN A CA 7
ATOM 9327 C C . GLN A 1 33 ? 67.454 15.839 -9.037 1.00 0.00 33 GLN A C 7
ATOM 9328 O O . GLN A 1 33 ? 67.733 14.690 -8.699 1.00 0.00 33 GLN A O 7
ATOM 9342 N N . PRO A 1 34 ? 66.870 16.083 -10.212 1.00 0.00 34 PRO A N 7
ATOM 9343 C CA . PRO A 1 34 ? 66.527 14.983 -11.174 1.00 0.00 34 PRO A CA 7
ATOM 9344 C C . PRO A 1 34 ? 67.744 14.443 -11.950 1.00 0.00 34 PRO A C 7
ATOM 9345 O O . PRO A 1 34 ? 67.664 13.382 -12.565 1.00 0.00 34 PRO A O 7
ATOM 9356 N N . GLN A 1 35 ? 68.855 15.178 -11.937 1.00 0.00 35 GLN A N 7
ATOM 9357 C CA . GLN A 1 35 ? 70.049 14.750 -12.667 1.00 0.00 35 GLN A CA 7
ATOM 9358 C C . GLN A 1 35 ? 70.679 13.547 -11.968 1.00 0.00 35 GLN A C 7
ATOM 9359 O O . GLN A 1 35 ? 71.791 13.130 -12.276 1.00 0.00 35 GLN A O 7
ATOM 9373 N N . THR A 1 36 ? 69.950 13.008 -11.008 1.00 0.00 36 THR A N 7
ATOM 9374 C CA . THR A 1 36 ? 70.426 11.872 -10.234 1.00 0.00 36 THR A CA 7
ATOM 9375 C C . THR A 1 36 ? 70.620 10.613 -11.068 1.00 0.00 36 THR A C 7
ATOM 9376 O O . THR A 1 36 ? 69.754 10.224 -11.853 1.00 0.00 36 THR A O 7
ATOM 9387 N N . GLU A 1 37 ? 71.749 9.952 -10.826 1.00 0.00 37 GLU A N 7
ATOM 9388 C CA . GLU A 1 37 ? 72.071 8.687 -11.477 1.00 0.00 37 GLU A CA 7
ATOM 9389 C C . GLU A 1 37 ? 71.962 7.590 -10.422 1.00 0.00 37 GLU A C 7
ATOM 9390 O O . GLU A 1 37 ? 72.290 7.823 -9.264 1.00 0.00 37 GLU A O 7
ATOM 9402 N N . VAL A 1 38 ? 71.491 6.407 -10.803 1.00 0.00 38 VAL A N 7
ATOM 9403 C CA . VAL A 1 38 ? 71.349 5.306 -9.838 1.00 0.00 38 VAL A CA 7
ATOM 9404 C C . VAL A 1 38 ? 72.423 4.255 -10.079 1.00 0.00 38 VAL A C 7
ATOM 9405 O O . VAL A 1 38 ? 72.406 3.552 -11.088 1.00 0.00 38 VAL A O 7
ATOM 9418 N N . THR A 1 39 ? 73.376 4.162 -9.150 1.00 0.00 39 THR A N 7
ATOM 9419 C CA . THR A 1 39 ? 74.453 3.196 -9.302 1.00 0.00 39 THR A CA 7
ATOM 9420 C C . THR A 1 39 ? 75.227 3.000 -7.997 1.00 0.00 39 THR A C 7
ATOM 9421 O O . THR A 1 39 ? 75.814 3.942 -7.468 1.00 0.00 39 THR A O 7
ATOM 9432 N N . TRP A 1 40 ? 75.254 1.758 -7.496 1.00 0.00 40 TRP A N 7
ATOM 9433 C CA . TRP A 1 40 ? 75.995 1.442 -6.269 1.00 0.00 40 TRP A CA 7
ATOM 9434 C C . TRP A 1 40 ? 77.194 0.545 -6.604 1.00 0.00 40 TRP A C 7
ATOM 9435 O O . TRP A 1 40 ? 77.379 0.136 -7.748 1.00 0.00 40 TRP A O 7
ATOM 9456 N N . TYR A 1 41 ? 78.000 0.238 -5.587 1.00 0.00 41 TYR A N 7
ATOM 9457 C CA . TYR A 1 41 ? 79.171 -0.625 -5.760 1.00 0.00 41 TYR A CA 7
ATOM 9458 C C . TYR A 1 41 ? 79.102 -1.763 -4.755 1.00 0.00 41 TYR A C 7
ATOM 9459 O O . TYR A 1 41 ? 78.742 -1.549 -3.597 1.00 0.00 41 TYR A O 7
ATOM 9477 N N . LYS A 1 42 ? 79.434 -2.973 -5.200 1.00 0.00 42 LYS A N 7
ATOM 9478 C CA . LYS A 1 42 ? 79.387 -4.146 -4.326 1.00 0.00 42 LYS A CA 7
ATOM 9479 C C . LYS A 1 42 ? 80.779 -4.510 -3.826 1.00 0.00 42 LYS A C 7
ATOM 9480 O O . LYS A 1 42 ? 81.729 -4.598 -4.606 1.00 0.00 42 LYS A O 7
ATOM 9499 N N . ASP A 1 43 ? 80.886 -4.724 -2.518 1.00 0.00 43 ASP A N 7
ATOM 9500 C CA . ASP A 1 43 ? 82.160 -5.083 -1.904 1.00 0.00 43 ASP A CA 7
ATOM 9501 C C . ASP A 1 43 ? 83.294 -4.215 -2.449 1.00 0.00 43 ASP A C 7
ATOM 9502 O O . ASP A 1 43 ? 84.470 -4.528 -2.262 1.00 0.00 43 ASP A O 7
ATOM 9511 N N . GLY A 1 44 ? 82.932 -3.123 -3.115 1.00 0.00 44 GLY A N 7
ATOM 9512 C CA . GLY A 1 44 ? 83.921 -2.211 -3.680 1.00 0.00 44 GLY A CA 7
ATOM 9513 C C . GLY A 1 44 ? 84.501 -2.768 -4.974 1.00 0.00 44 GLY A C 7
ATOM 9514 O O . GLY A 1 44 ? 85.269 -2.096 -5.663 1.00 0.00 44 GLY A O 7
ATOM 9518 N N . LYS A 1 45 ? 84.126 -4.004 -5.302 1.00 0.00 45 LYS A N 7
ATOM 9519 C CA . LYS A 1 45 ? 84.607 -4.659 -6.523 1.00 0.00 45 LYS A CA 7
ATOM 9520 C C . LYS A 1 45 ? 83.447 -5.300 -7.280 1.00 0.00 45 LYS A C 7
ATOM 9521 O O . LYS A 1 45 ? 82.485 -5.772 -6.676 1.00 0.00 45 LYS A O 7
ATOM 9540 N N . LYS A 1 46 ? 83.541 -5.311 -8.606 1.00 0.00 46 LYS A N 7
ATOM 9541 C CA . LYS A 1 46 ? 82.490 -5.890 -9.435 1.00 0.00 46 LYS A CA 7
ATOM 9542 C C . LYS A 1 46 ? 82.448 -7.412 -9.277 1.00 0.00 46 LYS A C 7
ATOM 9543 O O . LYS A 1 46 ? 83.425 -8.103 -9.562 1.00 0.00 46 LYS A O 7
ATOM 9562 N N . LEU A 1 47 ? 81.301 -7.924 -8.830 1.00 0.00 47 LEU A N 7
ATOM 9563 C CA . LEU A 1 47 ? 81.127 -9.366 -8.646 1.00 0.00 47 LEU A CA 7
ATOM 9564 C C . LEU A 1 47 ? 79.667 -9.690 -8.319 1.00 0.00 47 LEU A C 7
ATOM 9565 O O . LEU A 1 47 ? 78.807 -8.809 -8.364 1.00 0.00 47 LEU A O 7
ATOM 9581 N N . SER A 1 48 ? 79.391 -10.959 -7.996 1.00 0.00 48 SER A N 7
ATOM 9582 C CA . SER A 1 48 ? 78.024 -11.394 -7.666 1.00 0.00 48 SER A CA 7
ATOM 9583 C C . SER A 1 48 ? 77.849 -11.504 -6.155 1.00 0.00 48 SER A C 7
ATOM 9584 O O . SER A 1 48 ? 78.620 -12.187 -5.478 1.00 0.00 48 SER A O 7
ATOM 9592 N N . SER A 1 49 ? 76.839 -10.815 -5.632 1.00 0.00 49 SER A N 7
ATOM 9593 C CA . SER A 1 49 ? 76.576 -10.821 -4.195 1.00 0.00 49 SER A CA 7
ATOM 9594 C C . SER A 1 49 ? 75.750 -12.038 -3.774 1.00 0.00 49 SER A C 7
ATOM 9595 O O . SER A 1 49 ? 74.837 -12.465 -4.485 1.00 0.00 49 SER A O 7
ATOM 9603 N N . SER A 1 50 ? 76.086 -12.578 -2.599 1.00 0.00 50 SER A N 7
ATOM 9604 C CA . SER A 1 50 ? 75.400 -13.753 -2.039 1.00 0.00 50 SER A CA 7
ATOM 9605 C C . SER A 1 50 ? 74.535 -13.364 -0.840 1.00 0.00 50 SER A C 7
ATOM 9606 O O . SER A 1 50 ? 74.385 -14.141 0.104 1.00 0.00 50 SER A O 7
ATOM 9614 N N . SER A 1 51 ? 73.961 -12.167 -0.886 1.00 0.00 51 SER A N 7
ATOM 9615 C CA . SER A 1 51 ? 73.099 -11.677 0.189 1.00 0.00 51 SER A CA 7
ATOM 9616 C C . SER A 1 51 ? 71.743 -11.320 -0.395 1.00 0.00 51 SER A C 7
ATOM 9617 O O . SER A 1 51 ? 71.647 -11.014 -1.583 1.00 0.00 51 SER A O 7
ATOM 9625 N N . LYS A 1 52 ? 70.694 -11.367 0.414 1.00 0.00 52 LYS A N 7
ATOM 9626 C CA . LYS A 1 52 ? 69.371 -11.051 -0.111 1.00 0.00 52 LYS A CA 7
ATOM 9627 C C . LYS A 1 52 ? 69.390 -9.659 -0.722 1.00 0.00 52 LYS A C 7
ATOM 9628 O O . LYS A 1 52 ? 69.192 -8.661 -0.029 1.00 0.00 52 LYS A O 7
ATOM 9647 N N . VAL A 1 53 ? 69.656 -9.607 -2.029 1.00 0.00 53 VAL A N 7
ATOM 9648 C CA . VAL A 1 53 ? 69.739 -8.337 -2.759 1.00 0.00 53 VAL A CA 7
ATOM 9649 C C . VAL A 1 53 ? 68.490 -8.108 -3.614 1.00 0.00 53 VAL A C 7
ATOM 9650 O O . VAL A 1 53 ? 68.111 -8.957 -4.421 1.00 0.00 53 VAL A O 7
ATOM 9663 N N . ARG A 1 54 ? 67.862 -6.943 -3.428 1.00 0.00 54 ARG A N 7
ATOM 9664 C CA . ARG A 1 54 ? 66.658 -6.582 -4.184 1.00 0.00 54 ARG A CA 7
ATOM 9665 C C . ARG A 1 54 ? 66.755 -5.147 -4.679 1.00 0.00 54 ARG A C 7
ATOM 9666 O O . ARG A 1 54 ? 67.111 -4.240 -3.921 1.00 0.00 54 ARG A O 7
ATOM 9687 N N . MET A 1 55 ? 66.413 -4.944 -5.949 1.00 0.00 55 MET A N 7
ATOM 9688 C CA . MET A 1 55 ? 66.442 -3.610 -6.546 1.00 0.00 55 MET A CA 7
ATOM 9689 C C . MET A 1 55 ? 65.038 -3.015 -6.546 1.00 0.00 55 MET A C 7
ATOM 9690 O O . MET A 1 55 ? 64.162 -3.481 -7.274 1.00 0.00 55 MET A O 7
ATOM 9704 N N . GLU A 1 56 ? 64.829 -1.985 -5.726 1.00 0.00 56 GLU A N 7
ATOM 9705 C CA . GLU A 1 56 ? 63.524 -1.326 -5.636 1.00 0.00 56 GLU A CA 7
ATOM 9706 C C . GLU A 1 56 ? 63.681 0.162 -5.921 1.00 0.00 56 GLU A C 7
ATOM 9707 O O . GLU A 1 56 ? 64.372 0.879 -5.193 1.00 0.00 56 GLU A O 7
ATOM 9719 N N . VAL A 1 57 ? 63.041 0.616 -6.995 1.00 0.00 57 VAL A N 7
ATOM 9720 C CA . VAL A 1 57 ? 63.109 2.018 -7.399 1.00 0.00 57 VAL A CA 7
ATOM 9721 C C . VAL A 1 57 ? 61.704 2.596 -7.518 1.00 0.00 57 VAL A C 7
ATOM 9722 O O . VAL A 1 57 ? 60.850 2.036 -8.206 1.00 0.00 57 VAL A O 7
ATOM 9735 N N . LYS A 1 58 ? 61.472 3.725 -6.853 1.00 0.00 58 LYS A N 7
ATOM 9736 C CA . LYS A 1 58 ? 60.166 4.389 -6.894 1.00 0.00 58 LYS A CA 7
ATOM 9737 C C . LYS A 1 58 ? 60.338 5.850 -7.287 1.00 0.00 58 LYS A C 7
ATOM 9738 O O . LYS A 1 58 ? 60.754 6.674 -6.474 1.00 0.00 58 LYS A O 7
ATOM 9757 N N . GLY A 1 59 ? 60.015 6.164 -8.536 1.00 0.00 59 GLY A N 7
ATOM 9758 C CA . GLY A 1 59 ? 60.141 7.532 -9.026 1.00 0.00 59 GLY A CA 7
ATOM 9759 C C . GLY A 1 59 ? 61.606 7.946 -9.137 1.00 0.00 59 GLY A C 7
ATOM 9760 O O . GLY A 1 59 ? 62.423 7.228 -9.711 1.00 0.00 59 GLY A O 7
ATOM 9764 N N . CYS A 1 60 ? 61.925 9.116 -8.590 1.00 0.00 60 CYS A N 7
ATOM 9765 C CA . CYS A 1 60 ? 63.293 9.635 -8.631 1.00 0.00 60 CYS A CA 7
ATOM 9766 C C . CYS A 1 60 ? 64.095 9.164 -7.423 1.00 0.00 60 CYS A C 7
ATOM 9767 O O . CYS A 1 60 ? 65.256 9.539 -7.256 1.00 0.00 60 CYS A O 7
ATOM 9775 N N . THR A 1 61 ? 63.467 8.357 -6.570 1.00 0.00 61 THR A N 7
ATOM 9776 C CA . THR A 1 61 ? 64.129 7.856 -5.364 1.00 0.00 61 THR A CA 7
ATOM 9777 C C . THR A 1 61 ? 64.731 6.474 -5.595 1.00 0.00 61 THR A C 7
ATOM 9778 O O . THR A 1 61 ? 64.119 5.614 -6.229 1.00 0.00 61 THR A O 7
ATOM 9789 N N . ARG A 1 62 ? 65.937 6.274 -5.062 1.00 0.00 62 ARG A N 7
ATOM 9790 C CA . ARG A 1 62 ? 66.647 4.995 -5.186 1.00 0.00 62 ARG A CA 7
ATOM 9791 C C . ARG A 1 62 ? 66.705 4.304 -3.823 1.00 0.00 62 ARG A C 7
ATOM 9792 O O . ARG A 1 62 ? 67.188 4.884 -2.850 1.00 0.00 62 ARG A O 7
ATOM 9813 N N . ARG A 1 63 ? 66.205 3.067 -3.746 1.00 0.00 63 ARG A N 7
ATOM 9814 C CA . ARG A 1 63 ? 66.204 2.324 -2.483 1.00 0.00 63 ARG A CA 7
ATOM 9815 C C . ARG A 1 63 ? 66.676 0.891 -2.687 1.00 0.00 63 ARG A C 7
ATOM 9816 O O . ARG A 1 63 ? 65.969 0.075 -3.279 1.00 0.00 63 ARG A O 7
ATOM 9837 N N . LEU A 1 64 ? 67.858 0.576 -2.157 1.00 0.00 64 LEU A N 7
ATOM 9838 C CA . LEU A 1 64 ? 68.395 -0.779 -2.250 1.00 0.00 64 LEU A CA 7
ATOM 9839 C C . LEU A 1 64 ? 68.330 -1.419 -0.876 1.00 0.00 64 LEU A C 7
ATOM 9840 O O . LEU A 1 64 ? 68.846 -0.867 0.095 1.00 0.00 64 LEU A O 7
ATOM 9856 N N . VAL A 1 65 ? 67.699 -2.585 -0.793 1.00 0.00 65 VAL A N 7
ATOM 9857 C CA . VAL A 1 65 ? 67.584 -3.292 0.488 1.00 0.00 65 VAL A CA 7
ATOM 9858 C C . VAL A 1 65 ? 68.416 -4.566 0.457 1.00 0.00 65 VAL A C 7
ATOM 9859 O O . VAL A 1 65 ? 68.167 -5.466 -0.344 1.00 0.00 65 VAL A O 7
ATOM 9872 N N . VAL A 1 66 ? 69.420 -4.629 1.330 1.00 0.00 66 VAL A N 7
ATOM 9873 C CA . VAL A 1 66 ? 70.310 -5.789 1.397 1.00 0.00 66 VAL A CA 7
ATOM 9874 C C . VAL A 1 66 ? 70.400 -6.336 2.816 1.00 0.00 66 VAL A C 7
ATOM 9875 O O . VAL A 1 66 ? 70.646 -5.586 3.762 1.00 0.00 66 VAL A O 7
ATOM 9888 N N . GLN A 1 67 ? 70.252 -7.655 2.960 1.00 0.00 67 GLN A N 7
ATOM 9889 C CA . GLN A 1 67 ? 70.375 -8.290 4.268 1.00 0.00 67 GLN A CA 7
ATOM 9890 C C . GLN A 1 67 ? 71.707 -9.018 4.299 1.00 0.00 67 GLN A C 7
ATOM 9891 O O . GLN A 1 67 ? 71.898 -10.018 3.590 1.00 0.00 67 GLN A O 7
ATOM 9905 N N . GLN A 1 68 ? 72.633 -8.482 5.088 1.00 0.00 68 GLN A N 7
ATOM 9906 C CA . GLN A 1 68 ? 73.968 -9.049 5.187 1.00 0.00 68 GLN A CA 7
ATOM 9907 C C . GLN A 1 68 ? 73.931 -10.458 5.746 1.00 0.00 68 GLN A C 7
ATOM 9908 O O . GLN A 1 68 ? 73.982 -10.664 6.959 1.00 0.00 68 GLN A O 7
ATOM 9922 N N . VAL A 1 69 ? 73.857 -11.429 4.843 1.00 0.00 69 VAL A N 7
ATOM 9923 C CA . VAL A 1 69 ? 73.830 -12.837 5.228 1.00 0.00 69 VAL A CA 7
ATOM 9924 C C . VAL A 1 69 ? 74.689 -13.651 4.263 1.00 0.00 69 VAL A C 7
ATOM 9925 O O . VAL A 1 69 ? 74.202 -14.132 3.239 1.00 0.00 69 VAL A O 7
ATOM 9938 N N . GLY A 1 70 ? 75.972 -13.794 4.595 1.00 0.00 70 GLY A N 7
ATOM 9939 C CA . GLY A 1 70 ? 76.904 -14.544 3.752 1.00 0.00 70 GLY A CA 7
ATOM 9940 C C . GLY A 1 70 ? 78.330 -14.022 3.923 1.00 0.00 70 GLY A C 7
ATOM 9941 O O . GLY A 1 70 ? 78.556 -12.816 4.001 1.00 0.00 70 GLY A O 7
ATOM 9945 N N . LYS A 1 71 ? 79.285 -14.943 3.983 1.00 0.00 71 LYS A N 7
ATOM 9946 C CA . LYS A 1 71 ? 80.692 -14.581 4.146 1.00 0.00 71 LYS A CA 7
ATOM 9947 C C . LYS A 1 71 ? 81.208 -13.793 2.943 1.00 0.00 71 LYS A C 7
ATOM 9948 O O . LYS A 1 71 ? 81.933 -12.809 3.098 1.00 0.00 71 LYS A O 7
ATOM 9967 N N . ALA A 1 72 ? 80.844 -14.241 1.745 1.00 0.00 72 ALA A N 7
ATOM 9968 C CA . ALA A 1 72 ? 81.290 -13.580 0.521 1.00 0.00 72 ALA A CA 7
ATOM 9969 C C . ALA A 1 72 ? 80.792 -12.138 0.461 1.00 0.00 72 ALA A C 7
ATOM 9970 O O . ALA A 1 72 ? 81.406 -11.288 -0.185 1.00 0.00 72 ALA A O 7
ATOM 9977 N N . ASP A 1 73 ? 79.679 -11.866 1.130 1.00 0.00 73 ASP A N 7
ATOM 9978 C CA . ASP A 1 73 ? 79.113 -10.521 1.135 1.00 0.00 73 ASP A CA 7
ATOM 9979 C C . ASP A 1 73 ? 80.073 -9.531 1.792 1.00 0.00 73 ASP A C 7
ATOM 9980 O O . ASP A 1 73 ? 80.174 -8.379 1.368 1.00 0.00 73 ASP A O 7
ATOM 9989 N N . ALA A 1 74 ? 80.773 -9.981 2.828 1.00 0.00 74 ALA A N 7
ATOM 9990 C CA . ALA A 1 74 ? 81.721 -9.115 3.533 1.00 0.00 74 ALA A CA 7
ATOM 9991 C C . ALA A 1 74 ? 82.543 -8.297 2.534 1.00 0.00 74 ALA A C 7
ATOM 9992 O O . ALA A 1 74 ? 83.152 -8.854 1.621 1.00 0.00 74 ALA A O 7
ATOM 9999 N N . GLY A 1 75 ? 82.557 -6.977 2.708 1.00 0.00 75 GLY A N 7
ATOM 10000 C CA . GLY A 1 75 ? 83.312 -6.119 1.801 1.00 0.00 75 GLY A CA 7
ATOM 10001 C C . GLY A 1 75 ? 82.948 -4.648 1.985 1.00 0.00 75 GLY A C 7
ATOM 10002 O O . GLY A 1 75 ? 82.410 -4.252 3.020 1.00 0.00 75 GLY A O 7
ATOM 10006 N N . GLU A 1 76 ? 83.262 -3.839 0.969 1.00 0.00 76 GLU A N 7
ATOM 10007 C CA . GLU A 1 76 ? 82.984 -2.399 1.010 1.00 0.00 76 GLU A CA 7
ATOM 10008 C C . GLU A 1 76 ? 81.840 -2.042 0.059 1.00 0.00 76 GLU A C 7
ATOM 10009 O O . GLU A 1 76 ? 81.829 -2.456 -1.098 1.00 0.00 76 GLU A O 7
ATOM 10021 N N . TYR A 1 77 ? 80.878 -1.262 0.555 1.00 0.00 77 TYR A N 7
ATOM 10022 C CA . TYR A 1 77 ? 79.730 -0.836 -0.253 1.00 0.00 77 TYR A CA 7
ATOM 10023 C C . TYR A 1 77 ? 79.736 0.683 -0.376 1.00 0.00 77 TYR A C 7
ATOM 10024 O O . TYR A 1 77 ? 79.646 1.395 0.627 1.00 0.00 77 TYR A O 7
ATOM 10042 N N . SER A 1 78 ? 79.852 1.181 -1.609 1.00 0.00 78 SER A N 7
ATOM 10043 C CA . SER A 1 78 ? 79.875 2.628 -1.853 1.00 0.00 78 SER A CA 7
ATOM 10044 C C . SER A 1 78 ? 78.716 3.029 -2.750 1.00 0.00 78 SER A C 7
ATOM 10045 O O . SER A 1 78 ? 78.623 2.588 -3.895 1.00 0.00 78 SER A O 7
ATOM 10053 N N . CYS A 1 79 ? 77.832 3.874 -2.225 1.00 0.00 79 CYS A N 7
ATOM 10054 C CA . CYS A 1 79 ? 76.677 4.333 -2.994 1.00 0.00 79 CYS A CA 7
ATOM 10055 C C . CYS A 1 79 ? 76.996 5.641 -3.715 1.00 0.00 79 CYS A C 7
ATOM 10056 O O . CYS A 1 79 ? 77.343 6.641 -3.088 1.00 0.00 79 CYS A O 7
ATOM 10064 N N . GLU A 1 80 ? 76.860 5.622 -5.038 1.00 0.00 80 GLU A N 7
ATOM 10065 C CA . GLU A 1 80 ? 77.114 6.800 -5.864 1.00 0.00 80 GLU A CA 7
ATOM 10066 C C . GLU A 1 80 ? 75.822 7.227 -6.542 1.00 0.00 80 GLU A C 7
ATOM 10067 O O . GLU A 1 80 ? 75.058 6.389 -7.023 1.00 0.00 80 GLU A O 7
ATOM 10079 N N . ALA A 1 81 ? 75.572 8.530 -6.576 1.00 0.00 81 ALA A N 7
ATOM 10080 C CA . ALA A 1 81 ? 74.359 9.041 -7.194 1.00 0.00 81 ALA A CA 7
ATOM 10081 C C . ALA A 1 81 ? 74.543 10.480 -7.650 1.00 0.00 81 ALA A C 7
ATOM 10082 O O . ALA A 1 81 ? 74.565 11.399 -6.833 1.00 0.00 81 ALA A O 7
ATOM 10089 N N . GLY A 1 82 ? 74.667 10.669 -8.960 1.00 0.00 82 GLY A N 7
ATOM 10090 C CA . GLY A 1 82 ? 74.846 12.008 -9.515 1.00 0.00 82 GLY A CA 7
ATOM 10091 C C . GLY A 1 82 ? 76.260 12.521 -9.251 1.00 0.00 82 GLY A C 7
ATOM 10092 O O . GLY A 1 82 ? 77.098 12.539 -10.152 1.00 0.00 82 GLY A O 7
ATOM 10096 N N . GLY A 1 83 ? 76.522 12.938 -8.009 1.00 0.00 83 GLY A N 7
ATOM 10097 C CA . GLY A 1 83 ? 77.846 13.451 -7.644 1.00 0.00 83 GLY A CA 7
ATOM 10098 C C . GLY A 1 83 ? 78.168 13.172 -6.178 1.00 0.00 83 GLY A C 7
ATOM 10099 O O . GLY A 1 83 ? 79.274 13.456 -5.717 1.00 0.00 83 GLY A O 7
ATOM 10103 N N . GLN A 1 84 ? 77.205 12.614 -5.446 1.00 0.00 84 GLN A N 7
ATOM 10104 C CA . GLN A 1 84 ? 77.412 12.301 -4.031 1.00 0.00 84 GLN A CA 7
ATOM 10105 C C . GLN A 1 84 ? 77.983 10.893 -3.867 1.00 0.00 84 GLN A C 7
ATOM 10106 O O . GLN A 1 84 ? 77.652 9.989 -4.631 1.00 0.00 84 GLN A O 7
ATOM 10120 N N . ARG A 1 85 ? 78.840 10.716 -2.860 1.00 0.00 85 ARG A N 7
ATOM 10121 C CA . ARG A 1 85 ? 79.460 9.412 -2.587 1.00 0.00 85 ARG A CA 7
ATOM 10122 C C . ARG A 1 85 ? 79.233 9.031 -1.127 1.00 0.00 85 ARG A C 7
ATOM 10123 O O . ARG A 1 85 ? 79.230 9.891 -0.247 1.00 0.00 85 ARG A O 7
ATOM 10144 N N . VAL A 1 86 ? 79.034 7.736 -0.877 1.00 0.00 86 VAL A N 7
ATOM 10145 C CA . VAL A 1 86 ? 78.793 7.240 0.482 1.00 0.00 86 VAL A CA 7
ATOM 10146 C C . VAL A 1 86 ? 79.831 6.176 0.851 1.00 0.00 86 VAL A C 7
ATOM 10147 O O . VAL A 1 86 ? 80.114 5.275 0.061 1.00 0.00 86 VAL A O 7
ATOM 10160 N N . SER A 1 87 ? 80.414 6.299 2.051 1.00 0.00 87 SER A N 7
ATOM 10161 C CA . SER A 1 87 ? 81.445 5.354 2.509 1.00 0.00 87 SER A CA 7
ATOM 10162 C C . SER A 1 87 ? 80.912 4.389 3.572 1.00 0.00 87 SER A C 7
ATOM 10163 O O . SER A 1 87 ? 80.397 4.804 4.616 1.00 0.00 87 SER A O 7
ATOM 10171 N N . PHE A 1 88 ? 81.052 3.090 3.300 1.00 0.00 88 PHE A N 7
ATOM 10172 C CA . PHE A 1 88 ? 80.597 2.058 4.232 1.00 0.00 88 PHE A CA 7
ATOM 10173 C C . PHE A 1 88 ? 81.512 0.840 4.166 1.00 0.00 88 PHE A C 7
ATOM 10174 O O . PHE A 1 88 ? 81.851 0.372 3.083 1.00 0.00 88 PHE A O 7
ATOM 10191 N N . GLN A 1 89 ? 81.907 0.326 5.331 1.00 0.00 89 GLN A N 7
ATOM 10192 C CA . GLN A 1 89 ? 82.785 -0.850 5.390 1.00 0.00 89 GLN A CA 7
ATOM 10193 C C . GLN A 1 89 ? 82.377 -1.761 6.550 1.00 0.00 89 GLN A C 7
ATOM 10194 O O . GLN A 1 89 ? 82.593 -1.428 7.716 1.00 0.00 89 GLN A O 7
ATOM 10208 N N . LEU A 1 90 ? 81.778 -2.912 6.226 1.00 0.00 90 LEU A N 7
ATOM 10209 C CA . LEU A 1 90 ? 81.331 -3.865 7.252 1.00 0.00 90 LEU A CA 7
ATOM 10210 C C . LEU A 1 90 ? 82.112 -5.179 7.123 1.00 0.00 90 LEU A C 7
ATOM 10211 O O . LEU A 1 90 ? 82.179 -5.770 6.041 1.00 0.00 90 LEU A O 7
ATOM 10227 N N . HIS A 1 91 ? 82.680 -5.641 8.236 1.00 0.00 91 HIS A N 7
ATOM 10228 C CA . HIS A 1 91 ? 83.433 -6.895 8.259 1.00 0.00 91 HIS A CA 7
ATOM 10229 C C . HIS A 1 91 ? 82.602 -7.985 8.931 1.00 0.00 91 HIS A C 7
ATOM 10230 O O . HIS A 1 91 ? 82.037 -7.773 10.003 1.00 0.00 91 HIS A O 7
ATOM 10244 N N . ILE A 1 92 ? 82.522 -9.143 8.286 1.00 0.00 92 ILE A N 7
ATOM 10245 C CA . ILE A 1 92 ? 81.745 -10.263 8.816 1.00 0.00 92 ILE A CA 7
ATOM 10246 C C . ILE A 1 92 ? 82.586 -11.110 9.769 1.00 0.00 92 ILE A C 7
ATOM 10247 O O . ILE A 1 92 ? 83.174 -12.113 9.368 1.00 0.00 92 ILE A O 7
ATOM 10263 N N . THR A 1 93 ? 82.631 -10.703 11.037 1.00 0.00 93 THR A N 7
ATOM 10264 C CA . THR A 1 93 ? 83.397 -11.444 12.034 1.00 0.00 93 THR A CA 7
ATOM 10265 C C . THR A 1 93 ? 82.636 -12.701 12.443 1.00 0.00 93 THR A C 7
ATOM 10266 O O . THR A 1 93 ? 81.460 -12.855 12.114 1.00 0.00 93 THR A O 7
ATOM 10277 N N . GLU A 1 94 ? 83.311 -13.602 13.150 1.00 0.00 94 GLU A N 7
ATOM 10278 C CA . GLU A 1 94 ? 82.682 -14.849 13.584 1.00 0.00 94 GLU A CA 7
ATOM 10279 C C . GLU A 1 94 ? 81.919 -14.641 14.899 1.00 0.00 94 GLU A C 7
ATOM 10280 O O . GLU A 1 94 ? 82.295 -13.786 15.702 1.00 0.00 94 GLU A O 7
ATOM 10292 N N . PRO A 1 95 ? 80.867 -15.399 15.151 1.00 0.00 95 PRO A N 7
ATOM 10293 C CA . PRO A 1 95 ? 80.094 -15.257 16.416 1.00 0.00 95 PRO A CA 7
ATOM 10294 C C . PRO A 1 95 ? 80.989 -15.476 17.638 1.00 0.00 95 PRO A C 7
ATOM 10295 O O . PRO A 1 95 ? 81.945 -16.251 17.587 1.00 0.00 95 PRO A O 7
ATOM 10306 N N . LEU A 1 96 ? 80.673 -14.791 18.731 1.00 0.00 96 LEU A N 7
ATOM 10307 C CA . LEU A 1 96 ? 81.456 -14.923 19.952 1.00 0.00 96 LEU A CA 7
ATOM 10308 C C . LEU A 1 96 ? 81.199 -16.283 20.592 1.00 0.00 96 LEU A C 7
ATOM 10309 O O . LEU A 1 96 ? 80.076 -16.789 20.566 1.00 0.00 96 LEU A O 7
ATOM 10325 N N . GLU A 1 97 ? 82.247 -16.875 21.166 1.00 0.00 97 GLU A N 7
ATOM 10326 C CA . GLU A 1 97 ? 82.134 -18.187 21.813 1.00 0.00 97 GLU A CA 7
ATOM 10327 C C . GLU A 1 97 ? 82.326 -18.055 23.319 1.00 0.00 97 GLU A C 7
ATOM 10328 O O . GLU A 1 97 ? 81.862 -18.926 24.034 1.00 0.00 97 GLU A O 7
ATOM 10340 N N . MET A 1 1 ? 81.597 27.051 -6.612 1.00 0.00 1 MET A N 8
ATOM 10341 C CA . MET A 1 1 ? 81.117 27.285 -5.223 1.00 0.00 1 MET A CA 8
ATOM 10342 C C . MET A 1 1 ? 79.619 26.994 -5.165 1.00 0.00 1 MET A C 8
ATOM 10343 O O . MET A 1 1 ? 78.932 27.063 -6.183 1.00 0.00 1 MET A O 8
ATOM 10359 N N . GLU A 1 2 ? 79.118 26.659 -3.978 1.00 0.00 2 GLU A N 8
ATOM 10360 C CA . GLU A 1 2 ? 77.698 26.351 -3.818 1.00 0.00 2 GLU A CA 8
ATOM 10361 C C . GLU A 1 2 ? 77.345 25.076 -4.587 1.00 0.00 2 GLU A C 8
ATOM 10362 O O . GLU A 1 2 ? 76.744 25.133 -5.659 1.00 0.00 2 GLU A O 8
ATOM 10374 N N . PRO A 1 3 ? 77.719 23.931 -4.065 1.00 0.00 3 PRO A N 8
ATOM 10375 C CA . PRO A 1 3 ? 77.451 22.617 -4.719 1.00 0.00 3 PRO A CA 8
ATOM 10376 C C . PRO A 1 3 ? 75.972 22.221 -4.655 1.00 0.00 3 PRO A C 8
ATOM 10377 O O . PRO A 1 3 ? 75.241 22.633 -3.754 1.00 0.00 3 PRO A O 8
ATOM 10388 N N . LYS A 1 4 ? 75.548 21.423 -5.633 1.00 0.00 4 LYS A N 8
ATOM 10389 C CA . LYS A 1 4 ? 74.161 20.973 -5.708 1.00 0.00 4 LYS A CA 8
ATOM 10390 C C . LYS A 1 4 ? 73.894 19.821 -4.744 1.00 0.00 4 LYS A C 8
ATOM 10391 O O . LYS A 1 4 ? 74.788 19.031 -4.434 1.00 0.00 4 LYS A O 8
ATOM 10410 N N . GLY A 1 5 ? 72.647 19.726 -4.288 1.00 0.00 5 GLY A N 8
ATOM 10411 C CA . GLY A 1 5 ? 72.241 18.662 -3.369 1.00 0.00 5 GLY A CA 8
ATOM 10412 C C . GLY A 1 5 ? 71.455 17.572 -4.092 1.00 0.00 5 GLY A C 8
ATOM 10413 O O . GLY A 1 5 ? 70.423 17.838 -4.708 1.00 0.00 5 GLY A O 8
ATOM 10417 N N . VAL A 1 6 ? 71.941 16.336 -3.996 1.00 0.00 6 VAL A N 8
ATOM 10418 C CA . VAL A 1 6 ? 71.277 15.195 -4.614 1.00 0.00 6 VAL A CA 8
ATOM 10419 C C . VAL A 1 6 ? 71.410 13.990 -3.700 1.00 0.00 6 VAL A C 8
ATOM 10420 O O . VAL A 1 6 ? 72.374 13.890 -2.944 1.00 0.00 6 VAL A O 8
ATOM 10433 N N . PHE A 1 7 ? 70.450 13.081 -3.775 1.00 0.00 7 PHE A N 8
ATOM 10434 C CA . PHE A 1 7 ? 70.494 11.883 -2.946 1.00 0.00 7 PHE A CA 8
ATOM 10435 C C . PHE A 1 7 ? 70.533 12.244 -1.462 1.00 0.00 7 PHE A C 8
ATOM 10436 O O . PHE A 1 7 ? 71.481 12.867 -0.987 1.00 0.00 7 PHE A O 8
ATOM 10453 N N . ALA A 1 8 ? 69.491 11.830 -0.736 1.00 0.00 8 ALA A N 8
ATOM 10454 C CA . ALA A 1 8 ? 69.393 12.089 0.704 1.00 0.00 8 ALA A CA 8
ATOM 10455 C C . ALA A 1 8 ? 69.805 10.843 1.469 1.00 0.00 8 ALA A C 8
ATOM 10456 O O . ALA A 1 8 ? 69.282 9.758 1.221 1.00 0.00 8 ALA A O 8
ATOM 10463 N N . LYS A 1 9 ? 70.754 10.996 2.381 1.00 0.00 9 LYS A N 8
ATOM 10464 C CA . LYS A 1 9 ? 71.240 9.859 3.151 1.00 0.00 9 LYS A CA 8
ATOM 10465 C C . LYS A 1 9 ? 70.222 9.386 4.179 1.00 0.00 9 LYS A C 8
ATOM 10466 O O . LYS A 1 9 ? 70.481 9.425 5.382 1.00 0.00 9 LYS A O 8
ATOM 10485 N N . GLU A 1 10 ? 69.078 8.913 3.704 1.00 0.00 10 GLU A N 8
ATOM 10486 C CA . GLU A 1 10 ? 68.047 8.405 4.601 1.00 0.00 10 GLU A CA 8
ATOM 10487 C C . GLU A 1 10 ? 68.355 6.947 4.951 1.00 0.00 10 GLU A C 8
ATOM 10488 O O . GLU A 1 10 ? 67.477 6.186 5.355 1.00 0.00 10 GLU A O 8
ATOM 10500 N N . GLN A 1 11 ? 69.627 6.566 4.785 1.00 0.00 11 GLN A N 8
ATOM 10501 C CA . GLN A 1 11 ? 70.072 5.198 5.079 1.00 0.00 11 GLN A CA 8
ATOM 10502 C C . GLN A 1 11 ? 70.784 5.132 6.425 1.00 0.00 11 GLN A C 8
ATOM 10503 O O . GLN A 1 11 ? 71.502 6.057 6.805 1.00 0.00 11 GLN A O 8
ATOM 10517 N N . SER A 1 12 ? 70.586 4.026 7.143 1.00 0.00 12 SER A N 8
ATOM 10518 C CA . SER A 1 12 ? 71.223 3.850 8.448 1.00 0.00 12 SER A CA 8
ATOM 10519 C C . SER A 1 12 ? 72.583 3.183 8.282 1.00 0.00 12 SER A C 8
ATOM 10520 O O . SER A 1 12 ? 72.902 2.227 8.987 1.00 0.00 12 SER A O 8
ATOM 10528 N N . VAL A 1 13 ? 73.387 3.705 7.352 1.00 0.00 13 VAL A N 8
ATOM 10529 C CA . VAL A 1 13 ? 74.720 3.151 7.095 1.00 0.00 13 VAL A CA 8
ATOM 10530 C C . VAL A 1 13 ? 75.594 4.162 6.343 1.00 0.00 13 VAL A C 8
ATOM 10531 O O . VAL A 1 13 ? 75.256 4.594 5.242 1.00 0.00 13 VAL A O 8
ATOM 10544 N N . HIS A 1 14 ? 76.728 4.520 6.948 1.00 0.00 14 HIS A N 8
ATOM 10545 C CA . HIS A 1 14 ? 77.657 5.466 6.328 1.00 0.00 14 HIS A CA 8
ATOM 10546 C C . HIS A 1 14 ? 78.984 5.502 7.089 1.00 0.00 14 HIS A C 8
ATOM 10547 O O . HIS A 1 14 ? 79.492 6.578 7.400 1.00 0.00 14 HIS A O 8
ATOM 10561 N N . ASN A 1 15 ? 79.542 4.326 7.367 1.00 0.00 15 ASN A N 8
ATOM 10562 C CA . ASN A 1 15 ? 80.819 4.231 8.079 1.00 0.00 15 ASN A CA 8
ATOM 10563 C C . ASN A 1 15 ? 81.256 2.776 8.184 1.00 0.00 15 ASN A C 8
ATOM 10564 O O . ASN A 1 15 ? 80.473 1.862 7.921 1.00 0.00 15 ASN A O 8
ATOM 10575 N N . GLU A 1 16 ? 82.508 2.563 8.584 1.00 0.00 16 GLU A N 8
ATOM 10576 C CA . GLU A 1 16 ? 83.023 1.207 8.739 1.00 0.00 16 GLU A CA 8
ATOM 10577 C C . GLU A 1 16 ? 82.666 0.704 10.133 1.00 0.00 16 GLU A C 8
ATOM 10578 O O . GLU A 1 16 ? 83.010 1.330 11.136 1.00 0.00 16 GLU A O 8
ATOM 10590 N N . VAL A 1 17 ? 81.955 -0.419 10.190 1.00 0.00 17 VAL A N 8
ATOM 10591 C CA . VAL A 1 17 ? 81.535 -0.993 11.466 1.00 0.00 17 VAL A CA 8
ATOM 10592 C C . VAL A 1 17 ? 81.726 -2.506 11.461 1.00 0.00 17 VAL A C 8
ATOM 10593 O O . VAL A 1 17 ? 81.635 -3.154 10.416 1.00 0.00 17 VAL A O 8
ATOM 10606 N N . GLN A 1 18 ? 81.991 -3.067 12.640 1.00 0.00 18 GLN A N 8
ATOM 10607 C CA . GLN A 1 18 ? 82.193 -4.511 12.777 1.00 0.00 18 GLN A CA 8
ATOM 10608 C C . GLN A 1 18 ? 80.979 -5.148 13.445 1.00 0.00 18 GLN A C 8
ATOM 10609 O O . GLN A 1 18 ? 80.571 -4.736 14.531 1.00 0.00 18 GLN A O 8
ATOM 10623 N N . ALA A 1 19 ? 80.409 -6.157 12.791 1.00 0.00 19 ALA A N 8
ATOM 10624 C CA . ALA A 1 19 ? 79.243 -6.855 13.332 1.00 0.00 19 ALA A CA 8
ATOM 10625 C C . ALA A 1 19 ? 79.214 -8.293 12.832 1.00 0.00 19 ALA A C 8
ATOM 10626 O O . ALA A 1 19 ? 79.720 -8.595 11.751 1.00 0.00 19 ALA A O 8
ATOM 10633 N N . GLU A 1 20 ? 78.631 -9.179 13.631 1.00 0.00 20 GLU A N 8
ATOM 10634 C CA . GLU A 1 20 ? 78.557 -10.585 13.264 1.00 0.00 20 GLU A CA 8
ATOM 10635 C C . GLU A 1 20 ? 77.636 -10.797 12.067 1.00 0.00 20 GLU A C 8
ATOM 10636 O O . GLU A 1 20 ? 76.765 -9.974 11.780 1.00 0.00 20 GLU A O 8
ATOM 10648 N N . ALA A 1 21 ? 77.849 -11.909 11.373 1.00 0.00 21 ALA A N 8
ATOM 10649 C CA . ALA A 1 21 ? 77.052 -12.249 10.201 1.00 0.00 21 ALA A CA 8
ATOM 10650 C C . ALA A 1 21 ? 75.572 -12.319 10.555 1.00 0.00 21 ALA A C 8
ATOM 10651 O O . ALA A 1 21 ? 75.209 -12.612 11.693 1.00 0.00 21 ALA A O 8
ATOM 10658 N N . GLY A 1 22 ? 74.719 -12.042 9.571 1.00 0.00 22 GLY A N 8
ATOM 10659 C CA . GLY A 1 22 ? 73.276 -12.071 9.787 1.00 0.00 22 GLY A CA 8
ATOM 10660 C C . GLY A 1 22 ? 72.763 -10.689 10.174 1.00 0.00 22 GLY A C 8
ATOM 10661 O O . GLY A 1 22 ? 71.668 -10.553 10.719 1.00 0.00 22 GLY A O 8
ATOM 10665 N N . THR A 1 23 ? 73.563 -9.664 9.882 1.00 0.00 23 THR A N 8
ATOM 10666 C CA . THR A 1 23 ? 73.185 -8.287 10.194 1.00 0.00 23 THR A CA 8
ATOM 10667 C C . THR A 1 23 ? 72.410 -7.686 9.019 1.00 0.00 23 THR A C 8
ATOM 10668 O O . THR A 1 23 ? 72.874 -7.715 7.880 1.00 0.00 23 THR A O 8
ATOM 10679 N N . THR A 1 24 ? 71.216 -7.163 9.297 1.00 0.00 24 THR A N 8
ATOM 10680 C CA . THR A 1 24 ? 70.369 -6.582 8.249 1.00 0.00 24 THR A CA 8
ATOM 10681 C C . THR A 1 24 ? 70.559 -5.070 8.142 1.00 0.00 24 THR A C 8
ATOM 10682 O O . THR A 1 24 ? 70.546 -4.365 9.151 1.00 0.00 24 THR A O 8
ATOM 10693 N N . ALA A 1 25 ? 70.715 -4.571 6.907 1.00 0.00 25 ALA A N 8
ATOM 10694 C CA . ALA A 1 25 ? 70.879 -3.128 6.678 1.00 0.00 25 ALA A CA 8
ATOM 10695 C C . ALA A 1 25 ? 69.831 -2.631 5.686 1.00 0.00 25 ALA A C 8
ATOM 10696 O O . ALA A 1 25 ? 69.610 -3.245 4.643 1.00 0.00 25 ALA A O 8
ATOM 10703 N N . MET A 1 26 ? 69.191 -1.508 6.018 1.00 0.00 26 MET A N 8
ATOM 10704 C CA . MET A 1 26 ? 68.164 -0.919 5.148 1.00 0.00 26 MET A CA 8
ATOM 10705 C C . MET A 1 26 ? 68.576 0.487 4.725 1.00 0.00 26 MET A C 8
ATOM 10706 O O . MET A 1 26 ? 68.798 1.362 5.568 1.00 0.00 26 MET A O 8
ATOM 10720 N N . LEU A 1 27 ? 68.680 0.701 3.412 1.00 0.00 27 LEU A N 8
ATOM 10721 C CA . LEU A 1 27 ? 69.072 2.008 2.877 1.00 0.00 27 LEU A CA 8
ATOM 10722 C C . LEU A 1 27 ? 67.912 2.680 2.161 1.00 0.00 27 LEU A C 8
ATOM 10723 O O . LEU A 1 27 ? 67.327 2.116 1.236 1.00 0.00 27 LEU A O 8
ATOM 10739 N N . SER A 1 28 ? 67.614 3.910 2.567 1.00 0.00 28 SER A N 8
ATOM 10740 C CA . SER A 1 28 ? 66.559 4.696 1.938 1.00 0.00 28 SER A CA 8
ATOM 10741 C C . SER A 1 28 ? 67.194 5.959 1.388 1.00 0.00 28 SER A C 8
ATOM 10742 O O . SER A 1 28 ? 68.094 6.523 2.010 1.00 0.00 28 SER A O 8
ATOM 10750 N N . CYS A 1 29 ? 66.770 6.379 0.204 1.00 0.00 29 CYS A N 8
ATOM 10751 C CA . CYS A 1 29 ? 67.352 7.563 -0.422 1.00 0.00 29 CYS A CA 8
ATOM 10752 C C . CYS A 1 29 ? 66.288 8.410 -1.115 1.00 0.00 29 CYS A C 8
ATOM 10753 O O . CYS A 1 29 ? 65.403 7.889 -1.794 1.00 0.00 29 CYS A O 8
ATOM 10761 N N . GLU A 1 30 ? 66.412 9.728 -0.961 1.00 0.00 30 GLU A N 8
ATOM 10762 C CA . GLU A 1 30 ? 65.495 10.678 -1.598 1.00 0.00 30 GLU A CA 8
ATOM 10763 C C . GLU A 1 30 ? 66.332 11.770 -2.242 1.00 0.00 30 GLU A C 8
ATOM 10764 O O . GLU A 1 30 ? 67.017 12.525 -1.555 1.00 0.00 30 GLU A O 8
ATOM 10776 N N . VAL A 1 31 ? 66.318 11.821 -3.567 1.00 0.00 31 VAL A N 8
ATOM 10777 C CA . VAL A 1 31 ? 67.144 12.786 -4.286 1.00 0.00 31 VAL A CA 8
ATOM 10778 C C . VAL A 1 31 ? 66.486 14.153 -4.393 1.00 0.00 31 VAL A C 8
ATOM 10779 O O . VAL A 1 31 ? 65.307 14.284 -4.722 1.00 0.00 31 VAL A O 8
ATOM 10792 N N . ALA A 1 32 ? 67.292 15.165 -4.098 1.00 0.00 32 ALA A N 8
ATOM 10793 C CA . ALA A 1 32 ? 66.856 16.551 -4.134 1.00 0.00 32 ALA A CA 8
ATOM 10794 C C . ALA A 1 32 ? 66.982 17.136 -5.549 1.00 0.00 32 ALA A C 8
ATOM 10795 O O . ALA A 1 32 ? 66.219 18.026 -5.927 1.00 0.00 32 ALA A O 8
ATOM 10802 N N . GLN A 1 33 ? 67.950 16.635 -6.329 1.00 0.00 33 GLN A N 8
ATOM 10803 C CA . GLN A 1 33 ? 68.166 17.120 -7.705 1.00 0.00 33 GLN A CA 8
ATOM 10804 C C . GLN A 1 33 ? 67.857 16.002 -8.733 1.00 0.00 33 GLN A C 8
ATOM 10805 O O . GLN A 1 33 ? 68.419 14.910 -8.628 1.00 0.00 33 GLN A O 8
ATOM 10819 N N . PRO A 1 34 ? 66.986 16.229 -9.714 1.00 0.00 34 PRO A N 8
ATOM 10820 C CA . PRO A 1 34 ? 66.646 15.178 -10.729 1.00 0.00 34 PRO A CA 8
ATOM 10821 C C . PRO A 1 34 ? 67.870 14.697 -11.529 1.00 0.00 34 PRO A C 8
ATOM 10822 O O . PRO A 1 34 ? 67.828 13.636 -12.150 1.00 0.00 34 PRO A O 8
ATOM 10833 N N . GLN A 1 35 ? 68.943 15.477 -11.517 1.00 0.00 35 GLN A N 8
ATOM 10834 C CA . GLN A 1 35 ? 70.154 15.111 -12.252 1.00 0.00 35 GLN A CA 8
ATOM 10835 C C . GLN A 1 35 ? 70.743 13.812 -11.689 1.00 0.00 35 GLN A C 8
ATOM 10836 O O . GLN A 1 35 ? 71.814 13.370 -12.099 1.00 0.00 35 GLN A O 8
ATOM 10850 N N . THR A 1 36 ? 70.035 13.219 -10.733 1.00 0.00 36 THR A N 8
ATOM 10851 C CA . THR A 1 36 ? 70.484 11.987 -10.087 1.00 0.00 36 THR A CA 8
ATOM 10852 C C . THR A 1 36 ? 70.711 10.836 -11.064 1.00 0.00 36 THR A C 8
ATOM 10853 O O . THR A 1 36 ? 69.916 10.596 -11.973 1.00 0.00 36 THR A O 8
ATOM 10864 N N . GLU A 1 37 ? 71.798 10.104 -10.817 1.00 0.00 37 GLU A N 8
ATOM 10865 C CA . GLU A 1 37 ? 72.164 8.928 -11.606 1.00 0.00 37 GLU A CA 8
ATOM 10866 C C . GLU A 1 37 ? 72.103 7.705 -10.691 1.00 0.00 37 GLU A C 8
ATOM 10867 O O . GLU A 1 37 ? 72.395 7.814 -9.505 1.00 0.00 37 GLU A O 8
ATOM 10879 N N . VAL A 1 38 ? 71.713 6.547 -11.219 1.00 0.00 38 VAL A N 8
ATOM 10880 C CA . VAL A 1 38 ? 71.622 5.339 -10.387 1.00 0.00 38 VAL A CA 8
ATOM 10881 C C . VAL A 1 38 ? 72.799 4.416 -10.657 1.00 0.00 38 VAL A C 8
ATOM 10882 O O . VAL A 1 38 ? 72.906 3.828 -11.733 1.00 0.00 38 VAL A O 8
ATOM 10895 N N . THR A 1 39 ? 73.676 4.279 -9.666 1.00 0.00 39 THR A N 8
ATOM 10896 C CA . THR A 1 39 ? 74.842 3.409 -9.799 1.00 0.00 39 THR A CA 8
ATOM 10897 C C . THR A 1 39 ? 75.040 2.604 -8.521 1.00 0.00 39 THR A C 8
ATOM 10898 O O . THR A 1 39 ? 75.520 3.106 -7.502 1.00 0.00 39 THR A O 8
ATOM 10909 N N . TRP A 1 40 ? 74.627 1.349 -8.601 1.00 0.00 40 TRP A N 8
ATOM 10910 C CA . TRP A 1 40 ? 74.695 0.413 -7.481 1.00 0.00 40 TRP A CA 8
ATOM 10911 C C . TRP A 1 40 ? 75.997 -0.398 -7.522 1.00 0.00 40 TRP A C 8
ATOM 10912 O O . TRP A 1 40 ? 76.360 -0.929 -8.571 1.00 0.00 40 TRP A O 8
ATOM 10933 N N . TYR A 1 41 ? 76.694 -0.513 -6.379 1.00 0.00 41 TYR A N 8
ATOM 10934 C CA . TYR A 1 41 ? 77.941 -1.291 -6.338 1.00 0.00 41 TYR A CA 8
ATOM 10935 C C . TYR A 1 41 ? 78.067 -2.054 -5.019 1.00 0.00 41 TYR A C 8
ATOM 10936 O O . TYR A 1 41 ? 77.766 -1.527 -3.944 1.00 0.00 41 TYR A O 8
ATOM 10954 N N . LYS A 1 42 ? 78.530 -3.302 -5.127 1.00 0.00 42 LYS A N 8
ATOM 10955 C CA . LYS A 1 42 ? 78.719 -4.172 -3.963 1.00 0.00 42 LYS A CA 8
ATOM 10956 C C . LYS A 1 42 ? 80.195 -4.342 -3.640 1.00 0.00 42 LYS A C 8
ATOM 10957 O O . LYS A 1 42 ? 81.034 -4.359 -4.537 1.00 0.00 42 LYS A O 8
ATOM 10976 N N . ASP A 1 43 ? 80.492 -4.503 -2.351 1.00 0.00 43 ASP A N 8
ATOM 10977 C CA . ASP A 1 43 ? 81.864 -4.706 -1.894 1.00 0.00 43 ASP A CA 8
ATOM 10978 C C . ASP A 1 43 ? 82.839 -3.817 -2.660 1.00 0.00 43 ASP A C 8
ATOM 10979 O O . ASP A 1 43 ? 84.040 -4.072 -2.665 1.00 0.00 43 ASP A O 8
ATOM 10988 N N . GLY A 1 44 ? 82.308 -2.786 -3.318 1.00 0.00 44 GLY A N 8
ATOM 10989 C CA . GLY A 1 44 ? 83.128 -1.881 -4.111 1.00 0.00 44 GLY A CA 8
ATOM 10990 C C . GLY A 1 44 ? 83.290 -2.456 -5.514 1.00 0.00 44 GLY A C 8
ATOM 10991 O O . GLY A 1 44 ? 83.569 -1.737 -6.473 1.00 0.00 44 GLY A O 8
ATOM 10995 N N . LYS A 1 45 ? 83.094 -3.770 -5.612 1.00 0.00 45 LYS A N 8
ATOM 10996 C CA . LYS A 1 45 ? 83.193 -4.482 -6.871 1.00 0.00 45 LYS A CA 8
ATOM 10997 C C . LYS A 1 45 ? 82.317 -5.728 -6.801 1.00 0.00 45 LYS A C 8
ATOM 10998 O O . LYS A 1 45 ? 82.445 -6.525 -5.871 1.00 0.00 45 LYS A O 8
ATOM 11017 N N . LYS A 1 46 ? 81.425 -5.898 -7.772 1.00 0.00 46 LYS A N 8
ATOM 11018 C CA . LYS A 1 46 ? 80.546 -7.062 -7.767 1.00 0.00 46 LYS A CA 8
ATOM 11019 C C . LYS A 1 46 ? 81.383 -8.336 -7.840 1.00 0.00 46 LYS A C 8
ATOM 11020 O O . LYS A 1 46 ? 82.265 -8.464 -8.689 1.00 0.00 46 LYS A O 8
ATOM 11039 N N . LEU A 1 47 ? 81.116 -9.269 -6.934 1.00 0.00 47 LEU A N 8
ATOM 11040 C CA . LEU A 1 47 ? 81.877 -10.515 -6.902 1.00 0.00 47 LEU A CA 8
ATOM 11041 C C . LEU A 1 47 ? 81.242 -11.555 -5.978 1.00 0.00 47 LEU A C 8
ATOM 11042 O O . LEU A 1 47 ? 81.475 -12.754 -6.140 1.00 0.00 47 LEU A O 8
ATOM 11058 N N . SER A 1 48 ? 80.452 -11.104 -5.002 1.00 0.00 48 SER A N 8
ATOM 11059 C CA . SER A 1 48 ? 79.815 -12.029 -4.058 1.00 0.00 48 SER A CA 8
ATOM 11060 C C . SER A 1 48 ? 78.332 -12.194 -4.367 1.00 0.00 48 SER A C 8
ATOM 11061 O O . SER A 1 48 ? 77.548 -11.255 -4.226 1.00 0.00 48 SER A O 8
ATOM 11069 N N . SER A 1 49 ? 77.960 -13.405 -4.774 1.00 0.00 49 SER A N 8
ATOM 11070 C CA . SER A 1 49 ? 76.573 -13.724 -5.091 1.00 0.00 49 SER A CA 8
ATOM 11071 C C . SER A 1 49 ? 75.934 -14.512 -3.956 1.00 0.00 49 SER A C 8
ATOM 11072 O O . SER A 1 49 ? 76.631 -15.004 -3.069 1.00 0.00 49 SER A O 8
ATOM 11080 N N . SER A 1 50 ? 74.608 -14.638 -4.010 1.00 0.00 50 SER A N 8
ATOM 11081 C CA . SER A 1 50 ? 73.846 -15.383 -3.004 1.00 0.00 50 SER A CA 8
ATOM 11082 C C . SER A 1 50 ? 73.418 -14.478 -1.851 1.00 0.00 50 SER A C 8
ATOM 11083 O O . SER A 1 50 ? 72.574 -14.858 -1.038 1.00 0.00 50 SER A O 8
ATOM 11091 N N . SER A 1 51 ? 73.984 -13.279 -1.791 1.00 0.00 51 SER A N 8
ATOM 11092 C CA . SER A 1 51 ? 73.620 -12.340 -0.741 1.00 0.00 51 SER A CA 8
ATOM 11093 C C . SER A 1 51 ? 72.264 -11.741 -1.071 1.00 0.00 51 SER A C 8
ATOM 11094 O O . SER A 1 51 ? 71.827 -11.785 -2.220 1.00 0.00 51 SER A O 8
ATOM 11102 N N . LYS A 1 52 ? 71.587 -11.192 -0.076 1.00 0.00 52 LYS A N 8
ATOM 11103 C CA . LYS A 1 52 ? 70.277 -10.616 -0.329 1.00 0.00 52 LYS A CA 8
ATOM 11104 C C . LYS A 1 52 ? 70.434 -9.278 -1.027 1.00 0.00 52 LYS A C 8
ATOM 11105 O O . LYS A 1 52 ? 70.823 -8.278 -0.422 1.00 0.00 52 LYS A O 8
ATOM 11124 N N . VAL A 1 53 ? 70.136 -9.286 -2.319 1.00 0.00 53 VAL A N 8
ATOM 11125 C CA . VAL A 1 53 ? 70.243 -8.097 -3.149 1.00 0.00 53 VAL A CA 8
ATOM 11126 C C . VAL A 1 53 ? 68.847 -7.611 -3.532 1.00 0.00 53 VAL A C 8
ATOM 11127 O O . VAL A 1 53 ? 68.112 -8.287 -4.249 1.00 0.00 53 VAL A O 8
ATOM 11140 N N . ARG A 1 54 ? 68.479 -6.433 -3.030 1.00 0.00 54 ARG A N 8
ATOM 11141 C CA . ARG A 1 54 ? 67.160 -5.855 -3.307 1.00 0.00 54 ARG A CA 8
ATOM 11142 C C . ARG A 1 54 ? 67.316 -4.526 -4.031 1.00 0.00 54 ARG A C 8
ATOM 11143 O O . ARG A 1 54 ? 67.492 -3.481 -3.405 1.00 0.00 54 ARG A O 8
ATOM 11164 N N . MET A 1 55 ? 67.240 -4.571 -5.354 1.00 0.00 55 MET A N 8
ATOM 11165 C CA . MET A 1 55 ? 67.364 -3.364 -6.162 1.00 0.00 55 MET A CA 8
ATOM 11166 C C . MET A 1 55 ? 65.984 -2.874 -6.568 1.00 0.00 55 MET A C 8
ATOM 11167 O O . MET A 1 55 ? 65.374 -3.409 -7.492 1.00 0.00 55 MET A O 8
ATOM 11181 N N . GLU A 1 56 ? 65.486 -1.856 -5.865 1.00 0.00 56 GLU A N 8
ATOM 11182 C CA . GLU A 1 56 ? 64.160 -1.306 -6.159 1.00 0.00 56 GLU A CA 8
ATOM 11183 C C . GLU A 1 56 ? 64.236 0.205 -6.357 1.00 0.00 56 GLU A C 8
ATOM 11184 O O . GLU A 1 56 ? 64.402 0.963 -5.399 1.00 0.00 56 GLU A O 8
ATOM 11196 N N . VAL A 1 57 ? 64.099 0.637 -7.614 1.00 0.00 57 VAL A N 8
ATOM 11197 C CA . VAL A 1 57 ? 64.133 2.065 -7.957 1.00 0.00 57 VAL A CA 8
ATOM 11198 C C . VAL A 1 57 ? 62.812 2.463 -8.614 1.00 0.00 57 VAL A C 8
ATOM 11199 O O . VAL A 1 57 ? 62.376 1.831 -9.576 1.00 0.00 57 VAL A O 8
ATOM 11212 N N . LYS A 1 58 ? 62.167 3.499 -8.080 1.00 0.00 58 LYS A N 8
ATOM 11213 C CA . LYS A 1 58 ? 60.885 3.959 -8.608 1.00 0.00 58 LYS A CA 8
ATOM 11214 C C . LYS A 1 58 ? 60.823 5.480 -8.601 1.00 0.00 58 LYS A C 8
ATOM 11215 O O . LYS A 1 58 ? 61.152 6.110 -7.603 1.00 0.00 58 LYS A O 8
ATOM 11234 N N . GLY A 1 59 ? 60.393 6.065 -9.709 1.00 0.00 59 GLY A N 8
ATOM 11235 C CA . GLY A 1 59 ? 60.291 7.517 -9.791 1.00 0.00 59 GLY A CA 8
ATOM 11236 C C . GLY A 1 59 ? 61.664 8.163 -9.632 1.00 0.00 59 GLY A C 8
ATOM 11237 O O . GLY A 1 59 ? 62.568 7.917 -10.429 1.00 0.00 59 GLY A O 8
ATOM 11241 N N . CYS A 1 60 ? 61.814 8.994 -8.593 1.00 0.00 60 CYS A N 8
ATOM 11242 C CA . CYS A 1 60 ? 63.088 9.679 -8.332 1.00 0.00 60 CYS A CA 8
ATOM 11243 C C . CYS A 1 60 ? 63.643 9.306 -6.956 1.00 0.00 60 CYS A C 8
ATOM 11244 O O . CYS A 1 60 ? 64.111 10.168 -6.214 1.00 0.00 60 CYS A O 8
ATOM 11252 N N . THR A 1 61 ? 63.609 8.015 -6.625 1.00 0.00 61 THR A N 8
ATOM 11253 C CA . THR A 1 61 ? 64.135 7.544 -5.339 1.00 0.00 61 THR A CA 8
ATOM 11254 C C . THR A 1 61 ? 64.869 6.221 -5.522 1.00 0.00 61 THR A C 8
ATOM 11255 O O . THR A 1 61 ? 64.480 5.394 -6.346 1.00 0.00 61 THR A O 8
ATOM 11266 N N . ARG A 1 62 ? 65.941 6.035 -4.748 1.00 0.00 62 ARG A N 8
ATOM 11267 C CA . ARG A 1 62 ? 66.751 4.813 -4.825 1.00 0.00 62 ARG A CA 8
ATOM 11268 C C . ARG A 1 62 ? 66.708 4.104 -3.468 1.00 0.00 62 ARG A C 8
ATOM 11269 O O . ARG A 1 62 ? 67.166 4.648 -2.463 1.00 0.00 62 ARG A O 8
ATOM 11290 N N . ARG A 1 63 ? 66.132 2.899 -3.437 1.00 0.00 63 ARG A N 8
ATOM 11291 C CA . ARG A 1 63 ? 66.007 2.133 -2.188 1.00 0.00 63 ARG A CA 8
ATOM 11292 C C . ARG A 1 63 ? 66.716 0.791 -2.303 1.00 0.00 63 ARG A C 8
ATOM 11293 O O . ARG A 1 63 ? 66.294 -0.079 -3.064 1.00 0.00 63 ARG A O 8
ATOM 11314 N N . LEU A 1 64 ? 67.802 0.632 -1.547 1.00 0.00 64 LEU A N 8
ATOM 11315 C CA . LEU A 1 64 ? 68.574 -0.607 -1.568 1.00 0.00 64 LEU A CA 8
ATOM 11316 C C . LEU A 1 64 ? 68.472 -1.306 -0.219 1.00 0.00 64 LEU A C 8
ATOM 11317 O O . LEU A 1 64 ? 69.056 -0.862 0.764 1.00 0.00 64 LEU A O 8
ATOM 11333 N N . VAL A 1 65 ? 67.744 -2.413 -0.181 1.00 0.00 65 VAL A N 8
ATOM 11334 C CA . VAL A 1 65 ? 67.588 -3.187 1.051 1.00 0.00 65 VAL A CA 8
ATOM 11335 C C . VAL A 1 65 ? 68.403 -4.464 0.939 1.00 0.00 65 VAL A C 8
ATOM 11336 O O . VAL A 1 65 ? 68.019 -5.397 0.241 1.00 0.00 65 VAL A O 8
ATOM 11349 N N . VAL A 1 66 ? 69.551 -4.496 1.607 1.00 0.00 66 VAL A N 8
ATOM 11350 C CA . VAL A 1 66 ? 70.430 -5.662 1.550 1.00 0.00 66 VAL A CA 8
ATOM 11351 C C . VAL A 1 66 ? 70.555 -6.332 2.910 1.00 0.00 66 VAL A C 8
ATOM 11352 O O . VAL A 1 66 ? 71.005 -5.714 3.874 1.00 0.00 66 VAL A O 8
ATOM 11365 N N . GLN A 1 67 ? 70.212 -7.620 2.968 1.00 0.00 67 GLN A N 8
ATOM 11366 C CA . GLN A 1 67 ? 70.361 -8.376 4.214 1.00 0.00 67 GLN A CA 8
ATOM 11367 C C . GLN A 1 67 ? 71.679 -9.130 4.125 1.00 0.00 67 GLN A C 8
ATOM 11368 O O . GLN A 1 67 ? 71.791 -10.139 3.420 1.00 0.00 67 GLN A O 8
ATOM 11382 N N . GLN A 1 68 ? 72.690 -8.596 4.797 1.00 0.00 68 GLN A N 8
ATOM 11383 C CA . GLN A 1 68 ? 74.021 -9.180 4.751 1.00 0.00 68 GLN A CA 8
ATOM 11384 C C . GLN A 1 68 ? 74.095 -10.489 5.527 1.00 0.00 68 GLN A C 8
ATOM 11385 O O . GLN A 1 68 ? 74.628 -10.540 6.637 1.00 0.00 68 GLN A O 8
ATOM 11399 N N . VAL A 1 69 ? 73.573 -11.555 4.916 1.00 0.00 69 VAL A N 8
ATOM 11400 C CA . VAL A 1 69 ? 73.596 -12.886 5.527 1.00 0.00 69 VAL A CA 8
ATOM 11401 C C . VAL A 1 69 ? 74.742 -13.706 4.946 1.00 0.00 69 VAL A C 8
ATOM 11402 O O . VAL A 1 69 ? 75.036 -14.805 5.416 1.00 0.00 69 VAL A O 8
ATOM 11415 N N . GLY A 1 70 ? 75.388 -13.160 3.917 1.00 0.00 70 GLY A N 8
ATOM 11416 C CA . GLY A 1 70 ? 76.507 -13.846 3.274 1.00 0.00 70 GLY A CA 8
ATOM 11417 C C . GLY A 1 70 ? 77.805 -13.570 4.015 1.00 0.00 70 GLY A C 8
ATOM 11418 O O . GLY A 1 70 ? 77.993 -12.488 4.571 1.00 0.00 70 GLY A O 8
ATOM 11422 N N . LYS A 1 71 ? 78.705 -14.552 4.016 1.00 0.00 71 LYS A N 8
ATOM 11423 C CA . LYS A 1 71 ? 79.993 -14.395 4.687 1.00 0.00 71 LYS A CA 8
ATOM 11424 C C . LYS A 1 71 ? 80.987 -13.710 3.756 1.00 0.00 71 LYS A C 8
ATOM 11425 O O . LYS A 1 71 ? 81.905 -13.021 4.203 1.00 0.00 71 LYS A O 8
ATOM 11444 N N . ALA A 1 72 ? 80.793 -13.912 2.452 1.00 0.00 72 ALA A N 8
ATOM 11445 C CA . ALA A 1 72 ? 81.671 -13.322 1.445 1.00 0.00 72 ALA A CA 8
ATOM 11446 C C . ALA A 1 72 ? 81.112 -11.991 0.957 1.00 0.00 72 ALA A C 8
ATOM 11447 O O . ALA A 1 72 ? 81.790 -11.250 0.244 1.00 0.00 72 ALA A O 8
ATOM 11454 N N . ASP A 1 73 ? 79.875 -11.685 1.345 1.00 0.00 73 ASP A N 8
ATOM 11455 C CA . ASP A 1 73 ? 79.256 -10.430 0.929 1.00 0.00 73 ASP A CA 8
ATOM 11456 C C . ASP A 1 73 ? 79.975 -9.261 1.587 1.00 0.00 73 ASP A C 8
ATOM 11457 O O . ASP A 1 73 ? 79.723 -8.098 1.272 1.00 0.00 73 ASP A O 8
ATOM 11466 N N . ALA A 1 74 ? 80.871 -9.585 2.509 1.00 0.00 74 ALA A N 8
ATOM 11467 C CA . ALA A 1 74 ? 81.623 -8.560 3.221 1.00 0.00 74 ALA A CA 8
ATOM 11468 C C . ALA A 1 74 ? 82.444 -7.718 2.245 1.00 0.00 74 ALA A C 8
ATOM 11469 O O . ALA A 1 74 ? 83.055 -8.245 1.316 1.00 0.00 74 ALA A O 8
ATOM 11476 N N . GLY A 1 75 ? 82.456 -6.405 2.469 1.00 0.00 75 GLY A N 8
ATOM 11477 C CA . GLY A 1 75 ? 83.211 -5.499 1.605 1.00 0.00 75 GLY A CA 8
ATOM 11478 C C . GLY A 1 75 ? 82.676 -4.073 1.692 1.00 0.00 75 GLY A C 8
ATOM 11479 O O . GLY A 1 75 ? 81.876 -3.749 2.571 1.00 0.00 75 GLY A O 8
ATOM 11483 N N . GLU A 1 76 ? 83.133 -3.221 0.774 1.00 0.00 76 GLU A N 8
ATOM 11484 C CA . GLU A 1 76 ? 82.707 -1.821 0.749 1.00 0.00 76 GLU A CA 8
ATOM 11485 C C . GLU A 1 76 ? 81.473 -1.644 -0.131 1.00 0.00 76 GLU A C 8
ATOM 11486 O O . GLU A 1 76 ? 81.359 -2.253 -1.185 1.00 0.00 76 GLU A O 8
ATOM 11498 N N . TYR A 1 77 ? 80.553 -0.792 0.306 1.00 0.00 77 TYR A N 8
ATOM 11499 C CA . TYR A 1 77 ? 79.326 -0.530 -0.449 1.00 0.00 77 TYR A CA 8
ATOM 11500 C C . TYR A 1 77 ? 79.305 0.928 -0.882 1.00 0.00 77 TYR A C 8
ATOM 11501 O O . TYR A 1 77 ? 79.207 1.834 -0.053 1.00 0.00 77 TYR A O 8
ATOM 11519 N N . SER A 1 78 ? 79.427 1.149 -2.192 1.00 0.00 78 SER A N 8
ATOM 11520 C CA . SER A 1 78 ? 79.450 2.507 -2.738 1.00 0.00 78 SER A CA 8
ATOM 11521 C C . SER A 1 78 ? 78.214 2.784 -3.578 1.00 0.00 78 SER A C 8
ATOM 11522 O O . SER A 1 78 ? 78.021 2.179 -4.632 1.00 0.00 78 SER A O 8
ATOM 11530 N N . CYS A 1 79 ? 77.391 3.724 -3.119 1.00 0.00 79 CYS A N 8
ATOM 11531 C CA . CYS A 1 79 ? 76.186 4.111 -3.855 1.00 0.00 79 CYS A CA 8
ATOM 11532 C C . CYS A 1 79 ? 76.310 5.571 -4.280 1.00 0.00 79 CYS A C 8
ATOM 11533 O O . CYS A 1 79 ? 76.010 6.481 -3.506 1.00 0.00 79 CYS A O 8
ATOM 11541 N N . GLU A 1 80 ? 76.748 5.782 -5.517 1.00 0.00 80 GLU A N 8
ATOM 11542 C CA . GLU A 1 80 ? 76.906 7.133 -6.050 1.00 0.00 80 GLU A CA 8
ATOM 11543 C C . GLU A 1 80 ? 75.615 7.583 -6.737 1.00 0.00 80 GLU A C 8
ATOM 11544 O O . GLU A 1 80 ? 74.831 6.761 -7.222 1.00 0.00 80 GLU A O 8
ATOM 11556 N N . ALA A 1 81 ? 75.387 8.898 -6.755 1.00 0.00 81 ALA A N 8
ATOM 11557 C CA . ALA A 1 81 ? 74.180 9.440 -7.368 1.00 0.00 81 ALA A CA 8
ATOM 11558 C C . ALA A 1 81 ? 74.369 10.892 -7.796 1.00 0.00 81 ALA A C 8
ATOM 11559 O O . ALA A 1 81 ? 74.080 11.816 -7.037 1.00 0.00 81 ALA A O 8
ATOM 11566 N N . GLY A 1 82 ? 74.828 11.081 -9.028 1.00 0.00 82 GLY A N 8
ATOM 11567 C CA . GLY A 1 82 ? 75.018 12.426 -9.561 1.00 0.00 82 GLY A CA 8
ATOM 11568 C C . GLY A 1 82 ? 76.244 13.110 -8.965 1.00 0.00 82 GLY A C 8
ATOM 11569 O O . GLY A 1 82 ? 76.478 14.290 -9.220 1.00 0.00 82 GLY A O 8
ATOM 11573 N N . GLY A 1 83 ? 77.030 12.371 -8.178 1.00 0.00 83 GLY A N 8
ATOM 11574 C CA . GLY A 1 83 ? 78.240 12.932 -7.563 1.00 0.00 83 GLY A CA 8
ATOM 11575 C C . GLY A 1 83 ? 78.273 12.691 -6.055 1.00 0.00 83 GLY A C 8
ATOM 11576 O O . GLY A 1 83 ? 79.346 12.516 -5.476 1.00 0.00 83 GLY A O 8
ATOM 11580 N N . GLN A 1 84 ? 77.104 12.669 -5.420 1.00 0.00 84 GLN A N 8
ATOM 11581 C CA . GLN A 1 84 ? 77.048 12.432 -3.978 1.00 0.00 84 GLN A CA 8
ATOM 11582 C C . GLN A 1 84 ? 77.032 10.930 -3.721 1.00 0.00 84 GLN A C 8
ATOM 11583 O O . GLN A 1 84 ? 76.147 10.223 -4.202 1.00 0.00 84 GLN A O 8
ATOM 11597 N N . ARG A 1 85 ? 78.025 10.439 -2.980 1.00 0.00 85 ARG A N 8
ATOM 11598 C CA . ARG A 1 85 ? 78.126 9.007 -2.691 1.00 0.00 85 ARG A CA 8
ATOM 11599 C C . ARG A 1 85 ? 78.270 8.762 -1.194 1.00 0.00 85 ARG A C 8
ATOM 11600 O O . ARG A 1 85 ? 78.702 9.636 -0.441 1.00 0.00 85 ARG A O 8
ATOM 11621 N N . VAL A 1 86 ? 77.885 7.561 -0.779 1.00 0.00 86 VAL A N 8
ATOM 11622 C CA . VAL A 1 86 ? 77.937 7.152 0.627 1.00 0.00 86 VAL A CA 8
ATOM 11623 C C . VAL A 1 86 ? 78.731 5.851 0.749 1.00 0.00 86 VAL A C 8
ATOM 11624 O O . VAL A 1 86 ? 78.568 4.954 -0.078 1.00 0.00 86 VAL A O 8
ATOM 11637 N N . SER A 1 87 ? 79.603 5.747 1.760 1.00 0.00 87 SER A N 8
ATOM 11638 C CA . SER A 1 87 ? 80.422 4.534 1.935 1.00 0.00 87 SER A CA 8
ATOM 11639 C C . SER A 1 87 ? 80.100 3.793 3.237 1.00 0.00 87 SER A C 8
ATOM 11640 O O . SER A 1 87 ? 80.067 4.376 4.326 1.00 0.00 87 SER A O 8
ATOM 11648 N N . PHE A 1 88 ? 79.879 2.484 3.104 1.00 0.00 88 PHE A N 8
ATOM 11649 C CA . PHE A 1 88 ? 79.574 1.621 4.249 1.00 0.00 88 PHE A CA 8
ATOM 11650 C C . PHE A 1 88 ? 80.308 0.290 4.111 1.00 0.00 88 PHE A C 8
ATOM 11651 O O . PHE A 1 88 ? 79.994 -0.510 3.232 1.00 0.00 88 PHE A O 8
ATOM 11668 N N . GLN A 1 89 ? 81.289 0.051 4.986 1.00 0.00 89 GLN A N 8
ATOM 11669 C CA . GLN A 1 89 ? 82.065 -1.200 4.938 1.00 0.00 89 GLN A CA 8
ATOM 11670 C C . GLN A 1 89 ? 81.691 -2.098 6.114 1.00 0.00 89 GLN A C 8
ATOM 11671 O O . GLN A 1 89 ? 81.905 -1.736 7.271 1.00 0.00 89 GLN A O 8
ATOM 11685 N N . LEU A 1 90 ? 81.114 -3.264 5.813 1.00 0.00 90 LEU A N 8
ATOM 11686 C CA . LEU A 1 90 ? 80.686 -4.208 6.857 1.00 0.00 90 LEU A CA 8
ATOM 11687 C C . LEU A 1 90 ? 81.567 -5.458 6.884 1.00 0.00 90 LEU A C 8
ATOM 11688 O O . LEU A 1 90 ? 81.759 -6.119 5.863 1.00 0.00 90 LEU A O 8
ATOM 11704 N N . HIS A 1 91 ? 82.092 -5.781 8.071 1.00 0.00 91 HIS A N 8
ATOM 11705 C CA . HIS A 1 91 ? 82.947 -6.962 8.248 1.00 0.00 91 HIS A CA 8
ATOM 11706 C C . HIS A 1 91 ? 82.273 -7.963 9.183 1.00 0.00 91 HIS A C 8
ATOM 11707 O O . HIS A 1 91 ? 81.543 -7.578 10.096 1.00 0.00 91 HIS A O 8
ATOM 11721 N N . ILE A 1 92 ? 82.521 -9.251 8.948 1.00 0.00 92 ILE A N 8
ATOM 11722 C CA . ILE A 1 92 ? 81.934 -10.309 9.772 1.00 0.00 92 ILE A CA 8
ATOM 11723 C C . ILE A 1 92 ? 82.881 -10.688 10.910 1.00 0.00 92 ILE A C 8
ATOM 11724 O O . ILE A 1 92 ? 84.036 -11.049 10.686 1.00 0.00 92 ILE A O 8
ATOM 11740 N N . THR A 1 93 ? 82.364 -10.599 12.135 1.00 0.00 93 THR A N 8
ATOM 11741 C CA . THR A 1 93 ? 83.131 -10.929 13.335 1.00 0.00 93 THR A CA 8
ATOM 11742 C C . THR A 1 93 ? 82.411 -12.033 14.109 1.00 0.00 93 THR A C 8
ATOM 11743 O O . THR A 1 93 ? 81.246 -11.880 14.479 1.00 0.00 93 THR A O 8
ATOM 11754 N N . GLU A 1 94 ? 83.098 -13.149 14.336 1.00 0.00 94 GLU A N 8
ATOM 11755 C CA . GLU A 1 94 ? 82.491 -14.275 15.048 1.00 0.00 94 GLU A CA 8
ATOM 11756 C C . GLU A 1 94 ? 81.650 -13.785 16.234 1.00 0.00 94 GLU A C 8
ATOM 11757 O O . GLU A 1 94 ? 81.996 -12.787 16.866 1.00 0.00 94 GLU A O 8
ATOM 11769 N N . PRO A 1 95 ? 80.565 -14.458 16.557 1.00 0.00 95 PRO A N 8
ATOM 11770 C CA . PRO A 1 95 ? 79.708 -14.042 17.701 1.00 0.00 95 PRO A CA 8
ATOM 11771 C C . PRO A 1 95 ? 80.534 -13.911 18.985 1.00 0.00 95 PRO A C 8
ATOM 11772 O O . PRO A 1 95 ? 81.370 -14.763 19.284 1.00 0.00 95 PRO A O 8
ATOM 11783 N N . LEU A 1 96 ? 80.292 -12.839 19.740 1.00 0.00 96 LEU A N 8
ATOM 11784 C CA . LEU A 1 96 ? 81.021 -12.606 20.993 1.00 0.00 96 LEU A CA 8
ATOM 11785 C C . LEU A 1 96 ? 80.145 -12.984 22.186 1.00 0.00 96 LEU A C 8
ATOM 11786 O O . LEU A 1 96 ? 80.590 -13.666 23.109 1.00 0.00 96 LEU A O 8
ATOM 11802 N N . GLU A 1 97 ? 78.894 -12.536 22.153 1.00 0.00 97 GLU A N 8
ATOM 11803 C CA . GLU A 1 97 ? 77.942 -12.824 23.230 1.00 0.00 97 GLU A CA 8
ATOM 11804 C C . GLU A 1 97 ? 76.941 -13.882 22.778 1.00 0.00 97 GLU A C 8
ATOM 11805 O O . GLU A 1 97 ? 76.020 -13.527 22.059 1.00 0.00 97 GLU A O 8
ATOM 11817 N N . MET A 1 1 ? 82.518 21.626 1.267 1.00 0.00 1 MET A N 9
ATOM 11818 C CA . MET A 1 1 ? 82.058 22.824 2.024 1.00 0.00 1 MET A CA 9
ATOM 11819 C C . MET A 1 1 ? 80.608 23.123 1.660 1.00 0.00 1 MET A C 9
ATOM 11820 O O . MET A 1 1 ? 79.893 23.792 2.407 1.00 0.00 1 MET A O 9
ATOM 11836 N N . GLU A 1 2 ? 80.177 22.613 0.511 1.00 0.00 2 GLU A N 9
ATOM 11837 C CA . GLU A 1 2 ? 78.804 22.820 0.061 1.00 0.00 2 GLU A CA 9
ATOM 11838 C C . GLU A 1 2 ? 78.520 22.000 -1.195 1.00 0.00 2 GLU A C 9
ATOM 11839 O O . GLU A 1 2 ? 78.364 22.551 -2.284 1.00 0.00 2 GLU A O 9
ATOM 11851 N N . PRO A 1 3 ? 78.443 20.698 -1.061 1.00 0.00 3 PRO A N 9
ATOM 11852 C CA . PRO A 1 3 ? 78.164 19.790 -2.208 1.00 0.00 3 PRO A CA 9
ATOM 11853 C C . PRO A 1 3 ? 76.725 19.948 -2.704 1.00 0.00 3 PRO A C 9
ATOM 11854 O O . PRO A 1 3 ? 75.835 20.320 -1.939 1.00 0.00 3 PRO A O 9
ATOM 11865 N N . LYS A 1 4 ? 76.506 19.670 -3.986 1.00 0.00 4 LYS A N 9
ATOM 11866 C CA . LYS A 1 4 ? 75.171 19.793 -4.563 1.00 0.00 4 LYS A CA 9
ATOM 11867 C C . LYS A 1 4 ? 74.247 18.716 -4.008 1.00 0.00 4 LYS A C 9
ATOM 11868 O O . LYS A 1 4 ? 74.634 17.554 -3.882 1.00 0.00 4 LYS A O 9
ATOM 11887 N N . GLY A 1 5 ? 73.030 19.120 -3.659 1.00 0.00 5 GLY A N 9
ATOM 11888 C CA . GLY A 1 5 ? 72.054 18.195 -3.095 1.00 0.00 5 GLY A CA 9
ATOM 11889 C C . GLY A 1 5 ? 71.674 17.104 -4.088 1.00 0.00 5 GLY A C 9
ATOM 11890 O O . GLY A 1 5 ? 70.801 17.294 -4.934 1.00 0.00 5 GLY A O 9
ATOM 11894 N N . VAL A 1 6 ? 72.323 15.948 -3.958 1.00 0.00 6 VAL A N 9
ATOM 11895 C CA . VAL A 1 6 ? 72.054 14.806 -4.802 1.00 0.00 6 VAL A CA 9
ATOM 11896 C C . VAL A 1 6 ? 71.985 13.582 -3.913 1.00 0.00 6 VAL A C 9
ATOM 11897 O O . VAL A 1 6 ? 72.929 13.297 -3.182 1.00 0.00 6 VAL A O 9
ATOM 11910 N N . PHE A 1 7 ? 70.882 12.864 -3.976 1.00 0.00 7 PHE A N 9
ATOM 11911 C CA . PHE A 1 7 ? 70.740 11.672 -3.163 1.00 0.00 7 PHE A CA 9
ATOM 11912 C C . PHE A 1 7 ? 70.920 12.001 -1.681 1.00 0.00 7 PHE A C 9
ATOM 11913 O O . PHE A 1 7 ? 71.999 12.390 -1.239 1.00 0.00 7 PHE A O 9
ATOM 11930 N N . ALA A 1 8 ? 69.841 11.831 -0.919 1.00 0.00 8 ALA A N 9
ATOM 11931 C CA . ALA A 1 8 ? 69.861 12.097 0.516 1.00 0.00 8 ALA A CA 9
ATOM 11932 C C . ALA A 1 8 ? 70.226 10.819 1.243 1.00 0.00 8 ALA A C 9
ATOM 11933 O O . ALA A 1 8 ? 69.631 9.773 0.996 1.00 0.00 8 ALA A O 9
ATOM 11940 N N . LYS A 1 9 ? 71.228 10.903 2.106 1.00 0.00 9 LYS A N 9
ATOM 11941 C CA . LYS A 1 9 ? 71.703 9.732 2.829 1.00 0.00 9 LYS A CA 9
ATOM 11942 C C . LYS A 1 9 ? 70.812 9.359 4.005 1.00 0.00 9 LYS A C 9
ATOM 11943 O O . LYS A 1 9 ? 71.280 9.262 5.139 1.00 0.00 9 LYS A O 9
ATOM 11962 N N . GLU A 1 10 ? 69.544 9.101 3.728 1.00 0.00 10 GLU A N 9
ATOM 11963 C CA . GLU A 1 10 ? 68.620 8.681 4.776 1.00 0.00 10 GLU A CA 9
ATOM 11964 C C . GLU A 1 10 ? 68.733 7.169 4.942 1.00 0.00 10 GLU A C 9
ATOM 11965 O O . GLU A 1 10 ? 67.777 6.487 5.310 1.00 0.00 10 GLU A O 9
ATOM 11977 N N . GLN A 1 11 ? 69.927 6.650 4.643 1.00 0.00 11 GLN A N 9
ATOM 11978 C CA . GLN A 1 11 ? 70.196 5.213 4.738 1.00 0.00 11 GLN A CA 9
ATOM 11979 C C . GLN A 1 11 ? 71.093 4.915 5.932 1.00 0.00 11 GLN A C 9
ATOM 11980 O O . GLN A 1 11 ? 72.087 5.605 6.157 1.00 0.00 11 GLN A O 9
ATOM 11994 N N . SER A 1 12 ? 70.748 3.878 6.685 1.00 0.00 12 SER A N 9
ATOM 11995 C CA . SER A 1 12 ? 71.551 3.502 7.839 1.00 0.00 12 SER A CA 9
ATOM 11996 C C . SER A 1 12 ? 72.810 2.779 7.375 1.00 0.00 12 SER A C 9
ATOM 11997 O O . SER A 1 12 ? 73.142 1.703 7.871 1.00 0.00 12 SER A O 9
ATOM 12005 N N . VAL A 1 13 ? 73.505 3.384 6.411 1.00 0.00 13 VAL A N 9
ATOM 12006 C CA . VAL A 1 13 ? 74.731 2.802 5.867 1.00 0.00 13 VAL A CA 9
ATOM 12007 C C . VAL A 1 13 ? 75.714 3.903 5.471 1.00 0.00 13 VAL A C 9
ATOM 12008 O O . VAL A 1 13 ? 75.684 4.396 4.344 1.00 0.00 13 VAL A O 9
ATOM 12021 N N . HIS A 1 14 ? 76.585 4.278 6.404 1.00 0.00 14 HIS A N 9
ATOM 12022 C CA . HIS A 1 14 ? 77.578 5.320 6.147 1.00 0.00 14 HIS A CA 9
ATOM 12023 C C . HIS A 1 14 ? 78.492 5.489 7.360 1.00 0.00 14 HIS A C 9
ATOM 12024 O O . HIS A 1 14 ? 78.489 6.538 7.999 1.00 0.00 14 HIS A O 9
ATOM 12038 N N . ASN A 1 15 ? 79.266 4.445 7.660 1.00 0.00 15 ASN A N 9
ATOM 12039 C CA . ASN A 1 15 ? 80.186 4.459 8.803 1.00 0.00 15 ASN A CA 9
ATOM 12040 C C . ASN A 1 15 ? 80.878 3.106 8.949 1.00 0.00 15 ASN A C 9
ATOM 12041 O O . ASN A 1 15 ? 80.493 2.124 8.310 1.00 0.00 15 ASN A O 9
ATOM 12052 N N . GLU A 1 16 ? 81.892 3.058 9.809 1.00 0.00 16 GLU A N 9
ATOM 12053 C CA . GLU A 1 16 ? 82.615 1.817 10.054 1.00 0.00 16 GLU A CA 9
ATOM 12054 C C . GLU A 1 16 ? 81.825 0.952 11.037 1.00 0.00 16 GLU A C 9
ATOM 12055 O O . GLU A 1 16 ? 81.714 1.292 12.215 1.00 0.00 16 GLU A O 9
ATOM 12067 N N . VAL A 1 17 ? 81.266 -0.159 10.551 1.00 0.00 17 VAL A N 9
ATOM 12068 C CA . VAL A 1 17 ? 80.473 -1.060 11.396 1.00 0.00 17 VAL A CA 9
ATOM 12069 C C . VAL A 1 17 ? 81.089 -2.459 11.424 1.00 0.00 17 VAL A C 9
ATOM 12070 O O . VAL A 1 17 ? 81.435 -3.023 10.383 1.00 0.00 17 VAL A O 9
ATOM 12083 N N . GLN A 1 18 ? 81.216 -3.013 12.631 1.00 0.00 18 GLN A N 9
ATOM 12084 C CA . GLN A 1 18 ? 81.783 -4.351 12.817 1.00 0.00 18 GLN A CA 9
ATOM 12085 C C . GLN A 1 18 ? 80.790 -5.244 13.551 1.00 0.00 18 GLN A C 9
ATOM 12086 O O . GLN A 1 18 ? 80.467 -5.005 14.716 1.00 0.00 18 GLN A O 9
ATOM 12100 N N . ALA A 1 19 ? 80.304 -6.274 12.863 1.00 0.00 19 ALA A N 9
ATOM 12101 C CA . ALA A 1 19 ? 79.343 -7.199 13.458 1.00 0.00 19 ALA A CA 9
ATOM 12102 C C . ALA A 1 19 ? 79.415 -8.563 12.778 1.00 0.00 19 ALA A C 9
ATOM 12103 O O . ALA A 1 19 ? 79.867 -8.677 11.639 1.00 0.00 19 ALA A O 9
ATOM 12110 N N . GLU A 1 20 ? 78.965 -9.592 13.485 1.00 0.00 20 GLU A N 9
ATOM 12111 C CA . GLU A 1 20 ? 78.980 -10.945 12.941 1.00 0.00 20 GLU A CA 9
ATOM 12112 C C . GLU A 1 20 ? 78.031 -11.056 11.751 1.00 0.00 20 GLU A C 9
ATOM 12113 O O . GLU A 1 20 ? 77.098 -10.268 11.615 1.00 0.00 20 GLU A O 9
ATOM 12125 N N . ALA A 1 21 ? 78.281 -12.040 10.894 1.00 0.00 21 ALA A N 9
ATOM 12126 C CA . ALA A 1 21 ? 77.453 -12.255 9.710 1.00 0.00 21 ALA A CA 9
ATOM 12127 C C . ALA A 1 21 ? 76.006 -12.541 10.096 1.00 0.00 21 ALA A C 9
ATOM 12128 O O . ALA A 1 21 ? 75.732 -13.050 11.183 1.00 0.00 21 ALA A O 9
ATOM 12135 N N . GLY A 1 22 ? 75.081 -12.207 9.195 1.00 0.00 22 GLY A N 9
ATOM 12136 C CA . GLY A 1 22 ? 73.653 -12.427 9.437 1.00 0.00 22 GLY A CA 9
ATOM 12137 C C . GLY A 1 22 ? 72.942 -11.112 9.744 1.00 0.00 22 GLY A C 9
ATOM 12138 O O . GLY A 1 22 ? 71.817 -11.107 10.243 1.00 0.00 22 GLY A O 9
ATOM 12142 N N . THR A 1 23 ? 73.606 -9.999 9.442 1.00 0.00 23 THR A N 9
ATOM 12143 C CA . THR A 1 23 ? 73.029 -8.679 9.688 1.00 0.00 23 THR A CA 9
ATOM 12144 C C . THR A 1 23 ? 72.129 -8.259 8.529 1.00 0.00 23 THR A C 9
ATOM 12145 O O . THR A 1 23 ? 72.175 -8.847 7.448 1.00 0.00 23 THR A O 9
ATOM 12156 N N . THR A 1 24 ? 71.321 -7.228 8.764 1.00 0.00 24 THR A N 9
ATOM 12157 C CA . THR A 1 24 ? 70.415 -6.706 7.740 1.00 0.00 24 THR A CA 9
ATOM 12158 C C . THR A 1 24 ? 70.424 -5.182 7.769 1.00 0.00 24 THR A C 9
ATOM 12159 O O . THR A 1 24 ? 70.340 -4.575 8.836 1.00 0.00 24 THR A O 9
ATOM 12170 N N . ALA A 1 25 ? 70.537 -4.565 6.593 1.00 0.00 25 ALA A N 9
ATOM 12171 C CA . ALA A 1 25 ? 70.566 -3.103 6.492 1.00 0.00 25 ALA A CA 9
ATOM 12172 C C . ALA A 1 25 ? 69.546 -2.605 5.473 1.00 0.00 25 ALA A C 9
ATOM 12173 O O . ALA A 1 25 ? 69.347 -3.216 4.423 1.00 0.00 25 ALA A O 9
ATOM 12180 N N . MET A 1 26 ? 68.905 -1.480 5.796 1.00 0.00 26 MET A N 9
ATOM 12181 C CA . MET A 1 26 ? 67.899 -0.874 4.915 1.00 0.00 26 MET A CA 9
ATOM 12182 C C . MET A 1 26 ? 68.356 0.520 4.486 1.00 0.00 26 MET A C 9
ATOM 12183 O O . MET A 1 26 ? 68.639 1.376 5.329 1.00 0.00 26 MET A O 9
ATOM 12197 N N . LEU A 1 27 ? 68.441 0.743 3.172 1.00 0.00 27 LEU A N 9
ATOM 12198 C CA . LEU A 1 27 ? 68.878 2.039 2.647 1.00 0.00 27 LEU A CA 9
ATOM 12199 C C . LEU A 1 27 ? 67.701 2.855 2.118 1.00 0.00 27 LEU A C 9
ATOM 12200 O O . LEU A 1 27 ? 66.965 2.402 1.245 1.00 0.00 27 LEU A O 9
ATOM 12216 N N . SER A 1 28 ? 67.558 4.081 2.628 1.00 0.00 28 SER A N 9
ATOM 12217 C CA . SER A 1 28 ? 66.497 4.985 2.177 1.00 0.00 28 SER A CA 9
ATOM 12218 C C . SER A 1 28 ? 67.130 6.311 1.777 1.00 0.00 28 SER A C 9
ATOM 12219 O O . SER A 1 28 ? 67.938 6.857 2.517 1.00 0.00 28 SER A O 9
ATOM 12227 N N . CYS A 1 29 ? 66.793 6.810 0.591 1.00 0.00 29 CYS A N 9
ATOM 12228 C CA . CYS A 1 29 ? 67.381 8.062 0.109 1.00 0.00 29 CYS A CA 9
ATOM 12229 C C . CYS A 1 29 ? 66.467 8.753 -0.903 1.00 0.00 29 CYS A C 9
ATOM 12230 O O . CYS A 1 29 ? 65.677 8.101 -1.585 1.00 0.00 29 CYS A O 9
ATOM 12238 N N . GLU A 1 30 ? 66.596 10.078 -1.011 1.00 0.00 30 GLU A N 9
ATOM 12239 C CA . GLU A 1 30 ? 65.788 10.858 -1.966 1.00 0.00 30 GLU A CA 9
ATOM 12240 C C . GLU A 1 30 ? 66.681 11.864 -2.688 1.00 0.00 30 GLU A C 9
ATOM 12241 O O . GLU A 1 30 ? 67.377 12.647 -2.046 1.00 0.00 30 GLU A O 9
ATOM 12253 N N . VAL A 1 31 ? 66.679 11.840 -4.021 1.00 0.00 31 VAL A N 9
ATOM 12254 C CA . VAL A 1 31 ? 67.542 12.749 -4.779 1.00 0.00 31 VAL A CA 9
ATOM 12255 C C . VAL A 1 31 ? 66.910 14.121 -4.978 1.00 0.00 31 VAL A C 9
ATOM 12256 O O . VAL A 1 31 ? 65.775 14.249 -5.435 1.00 0.00 31 VAL A O 9
ATOM 12269 N N . ALA A 1 32 ? 67.686 15.135 -4.623 1.00 0.00 32 ALA A N 9
ATOM 12270 C CA . ALA A 1 32 ? 67.261 16.519 -4.744 1.00 0.00 32 ALA A CA 9
ATOM 12271 C C . ALA A 1 32 ? 67.254 16.964 -6.216 1.00 0.00 32 ALA A C 9
ATOM 12272 O O . ALA A 1 32 ? 66.333 17.655 -6.653 1.00 0.00 32 ALA A O 9
ATOM 12279 N N . GLN A 1 33 ? 68.286 16.571 -6.977 1.00 0.00 33 GLN A N 9
ATOM 12280 C CA . GLN A 1 33 ? 68.377 16.948 -8.396 1.00 0.00 33 GLN A CA 9
ATOM 12281 C C . GLN A 1 33 ? 67.970 15.764 -9.300 1.00 0.00 33 GLN A C 9
ATOM 12282 O O . GLN A 1 33 ? 68.375 14.631 -9.035 1.00 0.00 33 GLN A O 9
ATOM 12296 N N . PRO A 1 34 ? 67.186 15.978 -10.350 1.00 0.00 34 PRO A N 9
ATOM 12297 C CA . PRO A 1 34 ? 66.763 14.861 -11.256 1.00 0.00 34 PRO A CA 9
ATOM 12298 C C . PRO A 1 34 ? 67.936 14.207 -12.008 1.00 0.00 34 PRO A C 9
ATOM 12299 O O . PRO A 1 34 ? 67.791 13.106 -12.539 1.00 0.00 34 PRO A O 9
ATOM 12310 N N . GLN A 1 35 ? 69.073 14.889 -12.079 1.00 0.00 35 GLN A N 9
ATOM 12311 C CA . GLN A 1 35 ? 70.219 14.352 -12.803 1.00 0.00 35 GLN A CA 9
ATOM 12312 C C . GLN A 1 35 ? 70.828 13.183 -12.040 1.00 0.00 35 GLN A C 9
ATOM 12313 O O . GLN A 1 35 ? 71.717 12.493 -12.537 1.00 0.00 35 GLN A O 9
ATOM 12327 N N . THR A 1 36 ? 70.335 12.956 -10.832 1.00 0.00 36 THR A N 9
ATOM 12328 C CA . THR A 1 36 ? 70.837 11.863 -10.019 1.00 0.00 36 THR A CA 9
ATOM 12329 C C . THR A 1 36 ? 70.545 10.516 -10.672 1.00 0.00 36 THR A C 9
ATOM 12330 O O . THR A 1 36 ? 69.405 10.217 -11.028 1.00 0.00 36 THR A O 9
ATOM 12341 N N . GLU A 1 37 ? 71.590 9.704 -10.817 1.00 0.00 37 GLU A N 9
ATOM 12342 C CA . GLU A 1 37 ? 71.467 8.375 -11.417 1.00 0.00 37 GLU A CA 9
ATOM 12343 C C . GLU A 1 37 ? 71.525 7.312 -10.327 1.00 0.00 37 GLU A C 9
ATOM 12344 O O . GLU A 1 37 ? 72.012 7.572 -9.230 1.00 0.00 37 GLU A O 9
ATOM 12356 N N . VAL A 1 38 ? 71.023 6.113 -10.623 1.00 0.00 38 VAL A N 9
ATOM 12357 C CA . VAL A 1 38 ? 71.027 5.023 -9.641 1.00 0.00 38 VAL A CA 9
ATOM 12358 C C . VAL A 1 38 ? 72.094 3.990 -9.995 1.00 0.00 38 VAL A C 9
ATOM 12359 O O . VAL A 1 38 ? 72.080 3.412 -11.081 1.00 0.00 38 VAL A O 9
ATOM 12372 N N . THR A 1 39 ? 73.028 3.772 -9.070 1.00 0.00 39 THR A N 9
ATOM 12373 C CA . THR A 1 39 ? 74.102 2.811 -9.303 1.00 0.00 39 THR A CA 9
ATOM 12374 C C . THR A 1 39 ? 74.783 2.433 -7.989 1.00 0.00 39 THR A C 9
ATOM 12375 O O . THR A 1 39 ? 75.448 3.263 -7.372 1.00 0.00 39 THR A O 9
ATOM 12386 N N . TRP A 1 40 ? 74.621 1.174 -7.567 1.00 0.00 40 TRP A N 9
ATOM 12387 C CA . TRP A 1 40 ? 75.234 0.699 -6.319 1.00 0.00 40 TRP A CA 9
ATOM 12388 C C . TRP A 1 40 ? 76.379 -0.272 -6.619 1.00 0.00 40 TRP A C 9
ATOM 12389 O O . TRP A 1 40 ? 76.359 -0.982 -7.626 1.00 0.00 40 TRP A O 9
ATOM 12410 N N . TYR A 1 41 ? 77.365 -0.309 -5.721 1.00 0.00 41 TYR A N 9
ATOM 12411 C CA . TYR A 1 41 ? 78.514 -1.209 -5.866 1.00 0.00 41 TYR A CA 9
ATOM 12412 C C . TYR A 1 41 ? 78.654 -2.079 -4.622 1.00 0.00 41 TYR A C 9
ATOM 12413 O O . TYR A 1 41 ? 78.325 -1.652 -3.517 1.00 0.00 41 TYR A O 9
ATOM 12431 N N . LYS A 1 42 ? 79.138 -3.307 -4.809 1.00 0.00 42 LYS A N 9
ATOM 12432 C CA . LYS A 1 42 ? 79.312 -4.240 -3.692 1.00 0.00 42 LYS A CA 9
ATOM 12433 C C . LYS A 1 42 ? 80.785 -4.374 -3.337 1.00 0.00 42 LYS A C 9
ATOM 12434 O O . LYS A 1 42 ? 81.642 -4.438 -4.219 1.00 0.00 42 LYS A O 9
ATOM 12453 N N . ASP A 1 43 ? 81.075 -4.422 -2.043 1.00 0.00 43 ASP A N 9
ATOM 12454 C CA . ASP A 1 43 ? 82.452 -4.553 -1.584 1.00 0.00 43 ASP A CA 9
ATOM 12455 C C . ASP A 1 43 ? 83.337 -3.470 -2.199 1.00 0.00 43 ASP A C 9
ATOM 12456 O O . ASP A 1 43 ? 84.543 -3.445 -1.966 1.00 0.00 43 ASP A O 9
ATOM 12465 N N . GLY A 1 44 ? 82.728 -2.574 -2.977 1.00 0.00 44 GLY A N 9
ATOM 12466 C CA . GLY A 1 44 ? 83.465 -1.495 -3.630 1.00 0.00 44 GLY A CA 9
ATOM 12467 C C . GLY A 1 44 ? 83.966 -1.941 -5.003 1.00 0.00 44 GLY A C 9
ATOM 12468 O O . GLY A 1 44 ? 84.506 -1.142 -5.768 1.00 0.00 44 GLY A O 9
ATOM 12472 N N . LYS A 1 45 ? 83.774 -3.225 -5.309 1.00 0.00 45 LYS A N 9
ATOM 12473 C CA . LYS A 1 45 ? 84.197 -3.786 -6.593 1.00 0.00 45 LYS A CA 9
ATOM 12474 C C . LYS A 1 45 ? 83.212 -4.850 -7.055 1.00 0.00 45 LYS A C 9
ATOM 12475 O O . LYS A 1 45 ? 82.464 -5.406 -6.251 1.00 0.00 45 LYS A O 9
ATOM 12494 N N . LYS A 1 46 ? 83.218 -5.135 -8.351 1.00 0.00 46 LYS A N 9
ATOM 12495 C CA . LYS A 1 46 ? 82.318 -6.146 -8.899 1.00 0.00 46 LYS A CA 9
ATOM 12496 C C . LYS A 1 46 ? 82.813 -7.543 -8.548 1.00 0.00 46 LYS A C 9
ATOM 12497 O O . LYS A 1 46 ? 84.000 -7.844 -8.681 1.00 0.00 46 LYS A O 9
ATOM 12516 N N . LEU A 1 47 ? 81.895 -8.389 -8.101 1.00 0.00 47 LEU A N 9
ATOM 12517 C CA . LEU A 1 47 ? 82.245 -9.761 -7.733 1.00 0.00 47 LEU A CA 9
ATOM 12518 C C . LEU A 1 47 ? 81.014 -10.668 -7.821 1.00 0.00 47 LEU A C 9
ATOM 12519 O O . LEU A 1 47 ? 79.979 -10.274 -8.358 1.00 0.00 47 LEU A O 9
ATOM 12535 N N . SER A 1 48 ? 81.137 -11.884 -7.292 1.00 0.00 48 SER A N 9
ATOM 12536 C CA . SER A 1 48 ? 80.032 -12.838 -7.318 1.00 0.00 48 SER A CA 9
ATOM 12537 C C . SER A 1 48 ? 78.956 -12.441 -6.309 1.00 0.00 48 SER A C 9
ATOM 12538 O O . SER A 1 48 ? 79.259 -11.922 -5.237 1.00 0.00 48 SER A O 9
ATOM 12546 N N . SER A 1 49 ? 77.699 -12.687 -6.664 1.00 0.00 49 SER A N 9
ATOM 12547 C CA . SER A 1 49 ? 76.583 -12.347 -5.785 1.00 0.00 49 SER A CA 9
ATOM 12548 C C . SER A 1 49 ? 76.413 -13.395 -4.689 1.00 0.00 49 SER A C 9
ATOM 12549 O O . SER A 1 49 ? 76.943 -14.502 -4.788 1.00 0.00 49 SER A O 9
ATOM 12557 N N . SER A 1 50 ? 75.668 -13.039 -3.644 1.00 0.00 50 SER A N 9
ATOM 12558 C CA . SER A 1 50 ? 75.435 -13.964 -2.538 1.00 0.00 50 SER A CA 9
ATOM 12559 C C . SER A 1 50 ? 74.265 -13.494 -1.676 1.00 0.00 50 SER A C 9
ATOM 12560 O O . SER A 1 50 ? 73.338 -14.256 -1.405 1.00 0.00 50 SER A O 9
ATOM 12568 N N . SER A 1 51 ? 74.318 -12.236 -1.245 1.00 0.00 51 SER A N 9
ATOM 12569 C CA . SER A 1 51 ? 73.260 -11.678 -0.409 1.00 0.00 51 SER A CA 9
ATOM 12570 C C . SER A 1 51 ? 72.026 -11.362 -1.242 1.00 0.00 51 SER A C 9
ATOM 12571 O O . SER A 1 51 ? 72.111 -11.202 -2.459 1.00 0.00 51 SER A O 9
ATOM 12579 N N . LYS A 1 52 ? 70.875 -11.268 -0.578 1.00 0.00 52 LYS A N 9
ATOM 12580 C CA . LYS A 1 52 ? 69.636 -10.964 -1.281 1.00 0.00 52 LYS A CA 9
ATOM 12581 C C . LYS A 1 52 ? 69.591 -9.480 -1.617 1.00 0.00 52 LYS A C 9
ATOM 12582 O O . LYS A 1 52 ? 69.868 -8.634 -0.766 1.00 0.00 52 LYS A O 9
ATOM 12601 N N . VAL A 1 53 ? 69.262 -9.167 -2.869 1.00 0.00 53 VAL A N 9
ATOM 12602 C CA . VAL A 1 53 ? 69.209 -7.772 -3.323 1.00 0.00 53 VAL A CA 9
ATOM 12603 C C . VAL A 1 53 ? 67.896 -7.475 -4.047 1.00 0.00 53 VAL A C 9
ATOM 12604 O O . VAL A 1 53 ? 67.449 -8.251 -4.892 1.00 0.00 53 VAL A O 9
ATOM 12617 N N . ARG A 1 54 ? 67.292 -6.336 -3.709 1.00 0.00 54 ARG A N 9
ATOM 12618 C CA . ARG A 1 54 ? 66.033 -5.912 -4.326 1.00 0.00 54 ARG A CA 9
ATOM 12619 C C . ARG A 1 54 ? 66.054 -4.403 -4.570 1.00 0.00 54 ARG A C 9
ATOM 12620 O O . ARG A 1 54 ? 66.386 -3.632 -3.674 1.00 0.00 54 ARG A O 9
ATOM 12641 N N . MET A 1 55 ? 65.699 -3.984 -5.787 1.00 0.00 55 MET A N 9
ATOM 12642 C CA . MET A 1 55 ? 65.689 -2.557 -6.136 1.00 0.00 55 MET A CA 9
ATOM 12643 C C . MET A 1 55 ? 64.262 -2.029 -6.268 1.00 0.00 55 MET A C 9
ATOM 12644 O O . MET A 1 55 ? 63.459 -2.566 -7.030 1.00 0.00 55 MET A O 9
ATOM 12658 N N . GLU A 1 56 ? 63.958 -0.958 -5.527 1.00 0.00 56 GLU A N 9
ATOM 12659 C CA . GLU A 1 56 ? 62.626 -0.339 -5.571 1.00 0.00 56 GLU A CA 9
ATOM 12660 C C . GLU A 1 56 ? 62.734 1.158 -5.831 1.00 0.00 56 GLU A C 9
ATOM 12661 O O . GLU A 1 56 ? 63.378 1.887 -5.077 1.00 0.00 56 GLU A O 9
ATOM 12673 N N . VAL A 1 57 ? 62.087 1.609 -6.903 1.00 0.00 57 VAL A N 9
ATOM 12674 C CA . VAL A 1 57 ? 62.094 3.026 -7.271 1.00 0.00 57 VAL A CA 9
ATOM 12675 C C . VAL A 1 57 ? 60.667 3.536 -7.440 1.00 0.00 57 VAL A C 9
ATOM 12676 O O . VAL A 1 57 ? 59.859 2.924 -8.138 1.00 0.00 57 VAL A O 9
ATOM 12689 N N . LYS A 1 58 ? 60.361 4.662 -6.795 1.00 0.00 58 LYS A N 9
ATOM 12690 C CA . LYS A 1 58 ? 59.021 5.259 -6.874 1.00 0.00 58 LYS A CA 9
ATOM 12691 C C . LYS A 1 58 ? 59.118 6.696 -7.376 1.00 0.00 58 LYS A C 9
ATOM 12692 O O . LYS A 1 58 ? 59.507 7.598 -6.633 1.00 0.00 58 LYS A O 9
ATOM 12711 N N . GLY A 1 59 ? 58.767 6.905 -8.640 1.00 0.00 59 GLY A N 9
ATOM 12712 C CA . GLY A 1 59 ? 58.826 8.239 -9.225 1.00 0.00 59 GLY A CA 9
ATOM 12713 C C . GLY A 1 59 ? 60.267 8.734 -9.292 1.00 0.00 59 GLY A C 9
ATOM 12714 O O . GLY A 1 59 ? 60.873 8.767 -10.364 1.00 0.00 59 GLY A O 9
ATOM 12718 N N . CYS A 1 60 ? 60.812 9.115 -8.139 1.00 0.00 60 CYS A N 9
ATOM 12719 C CA . CYS A 1 60 ? 62.187 9.606 -8.071 1.00 0.00 60 CYS A CA 9
ATOM 12720 C C . CYS A 1 60 ? 62.769 9.360 -6.678 1.00 0.00 60 CYS A C 9
ATOM 12721 O O . CYS A 1 60 ? 63.501 10.192 -6.143 1.00 0.00 60 CYS A O 9
ATOM 12729 N N . THR A 1 61 ? 62.435 8.205 -6.099 1.00 0.00 61 THR A N 9
ATOM 12730 C CA . THR A 1 61 ? 62.923 7.836 -4.765 1.00 0.00 61 THR A CA 9
ATOM 12731 C C . THR A 1 61 ? 63.708 6.531 -4.828 1.00 0.00 61 THR A C 9
ATOM 12732 O O . THR A 1 61 ? 63.215 5.524 -5.329 1.00 0.00 61 THR A O 9
ATOM 12743 N N . ARG A 1 62 ? 64.938 6.558 -4.316 1.00 0.00 62 ARG A N 9
ATOM 12744 C CA . ARG A 1 62 ? 65.800 5.373 -4.313 1.00 0.00 62 ARG A CA 9
ATOM 12745 C C . ARG A 1 62 ? 65.719 4.665 -2.963 1.00 0.00 62 ARG A C 9
ATOM 12746 O O . ARG A 1 62 ? 65.729 5.312 -1.920 1.00 0.00 62 ARG A O 9
ATOM 12767 N N . ARG A 1 63 ? 65.651 3.336 -2.982 1.00 0.00 63 ARG A N 9
ATOM 12768 C CA . ARG A 1 63 ? 65.583 2.573 -1.743 1.00 0.00 63 ARG A CA 9
ATOM 12769 C C . ARG A 1 63 ? 66.033 1.140 -1.996 1.00 0.00 63 ARG A C 9
ATOM 12770 O O . ARG A 1 63 ? 65.267 0.326 -2.514 1.00 0.00 63 ARG A O 9
ATOM 12791 N N . LEU A 1 64 ? 67.283 0.831 -1.639 1.00 0.00 64 LEU A N 9
ATOM 12792 C CA . LEU A 1 64 ? 67.816 -0.512 -1.842 1.00 0.00 64 LEU A CA 9
ATOM 12793 C C . LEU A 1 64 ? 67.838 -1.276 -0.526 1.00 0.00 64 LEU A C 9
ATOM 12794 O O . LEU A 1 64 ? 68.420 -0.819 0.455 1.00 0.00 64 LEU A O 9
ATOM 12810 N N . VAL A 1 65 ? 67.225 -2.455 -0.521 1.00 0.00 65 VAL A N 9
ATOM 12811 C CA . VAL A 1 65 ? 67.201 -3.298 0.681 1.00 0.00 65 VAL A CA 9
ATOM 12812 C C . VAL A 1 65 ? 68.047 -4.540 0.443 1.00 0.00 65 VAL A C 9
ATOM 12813 O O . VAL A 1 65 ? 67.779 -5.317 -0.473 1.00 0.00 65 VAL A O 9
ATOM 12826 N N . VAL A 1 66 ? 69.077 -4.715 1.266 1.00 0.00 66 VAL A N 9
ATOM 12827 C CA . VAL A 1 66 ? 69.977 -5.863 1.135 1.00 0.00 66 VAL A CA 9
ATOM 12828 C C . VAL A 1 66 ? 70.099 -6.610 2.458 1.00 0.00 66 VAL A C 9
ATOM 12829 O O . VAL A 1 66 ? 70.336 -6.009 3.506 1.00 0.00 66 VAL A O 9
ATOM 12842 N N . GLN A 1 67 ? 69.966 -7.931 2.391 1.00 0.00 67 GLN A N 9
ATOM 12843 C CA . GLN A 1 67 ? 70.093 -8.773 3.579 1.00 0.00 67 GLN A CA 9
ATOM 12844 C C . GLN A 1 67 ? 71.485 -9.387 3.576 1.00 0.00 67 GLN A C 9
ATOM 12845 O O . GLN A 1 67 ? 71.786 -10.260 2.757 1.00 0.00 67 GLN A O 9
ATOM 12859 N N . GLN A 1 68 ? 72.337 -8.905 4.473 1.00 0.00 68 GLN A N 9
ATOM 12860 C CA . GLN A 1 68 ? 73.711 -9.385 4.547 1.00 0.00 68 GLN A CA 9
ATOM 12861 C C . GLN A 1 68 ? 73.792 -10.745 5.229 1.00 0.00 68 GLN A C 9
ATOM 12862 O O . GLN A 1 68 ? 74.265 -10.860 6.359 1.00 0.00 68 GLN A O 9
ATOM 12876 N N . VAL A 1 69 ? 73.334 -11.777 4.526 1.00 0.00 69 VAL A N 9
ATOM 12877 C CA . VAL A 1 69 ? 73.360 -13.140 5.055 1.00 0.00 69 VAL A CA 9
ATOM 12878 C C . VAL A 1 69 ? 74.580 -13.896 4.526 1.00 0.00 69 VAL A C 9
ATOM 12879 O O . VAL A 1 69 ? 74.808 -15.051 4.881 1.00 0.00 69 VAL A O 9
ATOM 12892 N N . GLY A 1 70 ? 75.358 -13.234 3.668 1.00 0.00 70 GLY A N 9
ATOM 12893 C CA . GLY A 1 70 ? 76.550 -13.855 3.081 1.00 0.00 70 GLY A CA 9
ATOM 12894 C C . GLY A 1 70 ? 77.821 -13.464 3.828 1.00 0.00 70 GLY A C 9
ATOM 12895 O O . GLY A 1 70 ? 78.194 -12.292 3.869 1.00 0.00 70 GLY A O 9
ATOM 12899 N N . LYS A 1 71 ? 78.496 -14.460 4.395 1.00 0.00 71 LYS A N 9
ATOM 12900 C CA . LYS A 1 71 ? 79.739 -14.212 5.110 1.00 0.00 71 LYS A CA 9
ATOM 12901 C C . LYS A 1 71 ? 80.792 -13.706 4.131 1.00 0.00 71 LYS A C 9
ATOM 12902 O O . LYS A 1 71 ? 81.563 -12.798 4.440 1.00 0.00 71 LYS A O 9
ATOM 12921 N N . ALA A 1 72 ? 80.805 -14.304 2.942 1.00 0.00 72 ALA A N 9
ATOM 12922 C CA . ALA A 1 72 ? 81.754 -13.917 1.905 1.00 0.00 72 ALA A CA 9
ATOM 12923 C C . ALA A 1 72 ? 81.360 -12.575 1.294 1.00 0.00 72 ALA A C 9
ATOM 12924 O O . ALA A 1 72 ? 82.148 -11.952 0.584 1.00 0.00 72 ALA A O 9
ATOM 12931 N N . ASP A 1 73 ? 80.138 -12.132 1.582 1.00 0.00 73 ASP A N 9
ATOM 12932 C CA . ASP A 1 73 ? 79.658 -10.857 1.058 1.00 0.00 73 ASP A CA 9
ATOM 12933 C C . ASP A 1 73 ? 80.393 -9.714 1.744 1.00 0.00 73 ASP A C 9
ATOM 12934 O O . ASP A 1 73 ? 80.193 -8.542 1.421 1.00 0.00 73 ASP A O 9
ATOM 12943 N N . ALA A 1 74 ? 81.243 -10.075 2.695 1.00 0.00 74 ALA A N 9
ATOM 12944 C CA . ALA A 1 74 ? 82.017 -9.087 3.441 1.00 0.00 74 ALA A CA 9
ATOM 12945 C C . ALA A 1 74 ? 82.721 -8.122 2.492 1.00 0.00 74 ALA A C 9
ATOM 12946 O O . ALA A 1 74 ? 83.229 -8.527 1.446 1.00 0.00 74 ALA A O 9
ATOM 12953 N N . GLY A 1 75 ? 82.746 -6.841 2.860 1.00 0.00 75 GLY A N 9
ATOM 12954 C CA . GLY A 1 75 ? 83.393 -5.829 2.028 1.00 0.00 75 GLY A CA 9
ATOM 12955 C C . GLY A 1 75 ? 82.799 -4.445 2.279 1.00 0.00 75 GLY A C 9
ATOM 12956 O O . GLY A 1 75 ? 81.964 -4.271 3.168 1.00 0.00 75 GLY A O 9
ATOM 12960 N N . GLU A 1 76 ? 83.232 -3.457 1.487 1.00 0.00 76 GLU A N 9
ATOM 12961 C CA . GLU A 1 76 ? 82.728 -2.086 1.636 1.00 0.00 76 GLU A CA 9
ATOM 12962 C C . GLU A 1 76 ? 81.608 -1.812 0.634 1.00 0.00 76 GLU A C 9
ATOM 12963 O O . GLU A 1 76 ? 81.708 -2.175 -0.539 1.00 0.00 76 GLU A O 9
ATOM 12975 N N . TYR A 1 77 ? 80.538 -1.164 1.102 1.00 0.00 77 TYR A N 9
ATOM 12976 C CA . TYR A 1 77 ? 79.401 -0.836 0.234 1.00 0.00 77 TYR A CA 9
ATOM 12977 C C . TYR A 1 77 ? 79.475 0.635 -0.163 1.00 0.00 77 TYR A C 9
ATOM 12978 O O . TYR A 1 77 ? 79.432 1.518 0.694 1.00 0.00 77 TYR A O 9
ATOM 12996 N N . SER A 1 78 ? 79.597 0.892 -1.465 1.00 0.00 78 SER A N 9
ATOM 12997 C CA . SER A 1 78 ? 79.689 2.264 -1.973 1.00 0.00 78 SER A CA 9
ATOM 12998 C C . SER A 1 78 ? 78.512 2.583 -2.883 1.00 0.00 78 SER A C 9
ATOM 12999 O O . SER A 1 78 ? 78.441 2.098 -4.013 1.00 0.00 78 SER A O 9
ATOM 13007 N N . CYS A 1 79 ? 77.587 3.405 -2.390 1.00 0.00 79 CYS A N 9
ATOM 13008 C CA . CYS A 1 79 ? 76.413 3.785 -3.178 1.00 0.00 79 CYS A CA 9
ATOM 13009 C C . CYS A 1 79 ? 76.668 5.099 -3.916 1.00 0.00 79 CYS A C 9
ATOM 13010 O O . CYS A 1 79 ? 76.769 6.161 -3.301 1.00 0.00 79 CYS A O 9
ATOM 13018 N N . GLU A 1 80 ? 76.760 5.013 -5.241 1.00 0.00 80 GLU A N 9
ATOM 13019 C CA . GLU A 1 80 ? 76.992 6.190 -6.079 1.00 0.00 80 GLU A CA 9
ATOM 13020 C C . GLU A 1 80 ? 75.658 6.732 -6.581 1.00 0.00 80 GLU A C 9
ATOM 13021 O O . GLU A 1 80 ? 74.720 5.969 -6.824 1.00 0.00 80 GLU A O 9
ATOM 13033 N N . ALA A 1 81 ? 75.573 8.053 -6.729 1.00 0.00 81 ALA A N 9
ATOM 13034 C CA . ALA A 1 81 ? 74.336 8.673 -7.192 1.00 0.00 81 ALA A CA 9
ATOM 13035 C C . ALA A 1 81 ? 74.590 10.027 -7.844 1.00 0.00 81 ALA A C 9
ATOM 13036 O O . ALA A 1 81 ? 74.661 11.044 -7.163 1.00 0.00 81 ALA A O 9
ATOM 13043 N N . GLY A 1 82 ? 74.703 10.033 -9.168 1.00 0.00 82 GLY A N 9
ATOM 13044 C CA . GLY A 1 82 ? 74.929 11.280 -9.896 1.00 0.00 82 GLY A CA 9
ATOM 13045 C C . GLY A 1 82 ? 76.312 11.852 -9.597 1.00 0.00 82 GLY A C 9
ATOM 13046 O O . GLY A 1 82 ? 77.143 11.991 -10.496 1.00 0.00 82 GLY A O 9
ATOM 13050 N N . GLY A 1 83 ? 76.553 12.189 -8.330 1.00 0.00 83 GLY A N 9
ATOM 13051 C CA . GLY A 1 83 ? 77.840 12.753 -7.931 1.00 0.00 83 GLY A CA 9
ATOM 13052 C C . GLY A 1 83 ? 78.140 12.491 -6.456 1.00 0.00 83 GLY A C 9
ATOM 13053 O O . GLY A 1 83 ? 79.300 12.519 -6.043 1.00 0.00 83 GLY A O 9
ATOM 13057 N N . GLN A 1 84 ? 77.100 12.237 -5.660 1.00 0.00 84 GLN A N 9
ATOM 13058 C CA . GLN A 1 84 ? 77.296 11.975 -4.232 1.00 0.00 84 GLN A CA 9
ATOM 13059 C C . GLN A 1 84 ? 77.618 10.503 -3.996 1.00 0.00 84 GLN A C 9
ATOM 13060 O O . GLN A 1 84 ? 76.993 9.618 -4.580 1.00 0.00 84 GLN A O 9
ATOM 13074 N N . ARG A 1 85 ? 78.613 10.253 -3.146 1.00 0.00 85 ARG A N 9
ATOM 13075 C CA . ARG A 1 85 ? 79.052 8.889 -2.834 1.00 0.00 85 ARG A CA 9
ATOM 13076 C C . ARG A 1 85 ? 78.944 8.611 -1.336 1.00 0.00 85 ARG A C 9
ATOM 13077 O O . ARG A 1 85 ? 79.129 9.506 -0.511 1.00 0.00 85 ARG A O 9
ATOM 13098 N N . VAL A 1 86 ? 78.641 7.356 -0.995 1.00 0.00 86 VAL A N 9
ATOM 13099 C CA . VAL A 1 86 ? 78.502 6.938 0.404 1.00 0.00 86 VAL A CA 9
ATOM 13100 C C . VAL A 1 86 ? 79.576 5.911 0.749 1.00 0.00 86 VAL A C 9
ATOM 13101 O O . VAL A 1 86 ? 79.800 4.967 -0.009 1.00 0.00 86 VAL A O 9
ATOM 13114 N N . SER A 1 87 ? 80.248 6.103 1.890 1.00 0.00 87 SER A N 9
ATOM 13115 C CA . SER A 1 87 ? 81.315 5.190 2.319 1.00 0.00 87 SER A CA 9
ATOM 13116 C C . SER A 1 87 ? 80.845 4.269 3.448 1.00 0.00 87 SER A C 9
ATOM 13117 O O . SER A 1 87 ? 80.323 4.720 4.472 1.00 0.00 87 SER A O 9
ATOM 13125 N N . PHE A 1 88 ? 81.043 2.967 3.250 1.00 0.00 88 PHE A N 9
ATOM 13126 C CA . PHE A 1 88 ? 80.647 1.966 4.241 1.00 0.00 88 PHE A CA 9
ATOM 13127 C C . PHE A 1 88 ? 81.714 0.878 4.343 1.00 0.00 88 PHE A C 9
ATOM 13128 O O . PHE A 1 88 ? 82.121 0.305 3.332 1.00 0.00 88 PHE A O 9
ATOM 13145 N N . GLN A 1 89 ? 82.162 0.590 5.565 1.00 0.00 89 GLN A N 9
ATOM 13146 C CA . GLN A 1 89 ? 83.182 -0.444 5.787 1.00 0.00 89 GLN A CA 9
ATOM 13147 C C . GLN A 1 89 ? 82.620 -1.529 6.696 1.00 0.00 89 GLN A C 9
ATOM 13148 O O . GLN A 1 89 ? 82.484 -1.331 7.901 1.00 0.00 89 GLN A O 9
ATOM 13162 N N . LEU A 1 90 ? 82.274 -2.672 6.108 1.00 0.00 90 LEU A N 9
ATOM 13163 C CA . LEU A 1 90 ? 81.696 -3.786 6.865 1.00 0.00 90 LEU A CA 9
ATOM 13164 C C . LEU A 1 90 ? 82.668 -4.950 6.996 1.00 0.00 90 LEU A C 9
ATOM 13165 O O . LEU A 1 90 ? 83.294 -5.371 6.021 1.00 0.00 90 LEU A O 9
ATOM 13181 N N . HIS A 1 91 ? 82.770 -5.478 8.215 1.00 0.00 91 HIS A N 9
ATOM 13182 C CA . HIS A 1 91 ? 83.646 -6.614 8.498 1.00 0.00 91 HIS A CA 9
ATOM 13183 C C . HIS A 1 91 ? 82.934 -7.617 9.397 1.00 0.00 91 HIS A C 9
ATOM 13184 O O . HIS A 1 91 ? 82.132 -7.238 10.252 1.00 0.00 91 HIS A O 9
ATOM 13198 N N . ILE A 1 92 ? 83.223 -8.900 9.191 1.00 0.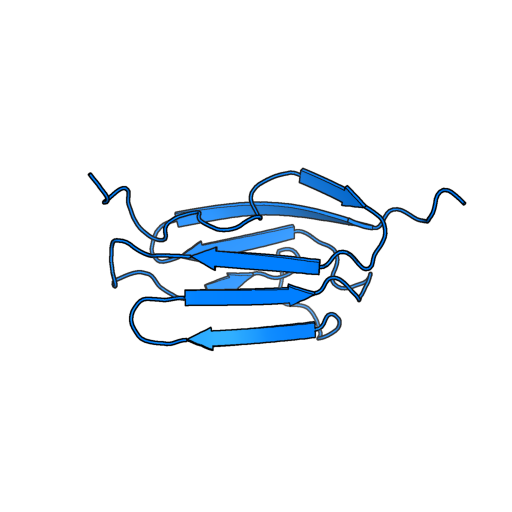00 92 ILE A N 9
ATOM 13199 C CA . ILE A 1 92 ? 82.596 -9.963 9.976 1.00 0.00 92 ILE A CA 9
ATOM 13200 C C . ILE A 1 92 ? 83.450 -10.310 11.192 1.00 0.00 92 ILE A C 9
ATOM 13201 O O . ILE A 1 92 ? 84.593 -10.747 11.064 1.00 0.00 92 ILE A O 9
ATOM 13217 N N . THR A 1 93 ? 82.867 -10.121 12.373 1.00 0.00 93 THR A N 9
ATOM 13218 C CA . THR A 1 93 ? 83.545 -10.420 13.634 1.00 0.00 93 THR A CA 9
ATOM 13219 C C . THR A 1 93 ? 82.780 -11.516 14.369 1.00 0.00 93 THR A C 9
ATOM 13220 O O . THR A 1 93 ? 81.592 -11.366 14.651 1.00 0.00 93 THR A O 9
ATOM 13231 N N . GLU A 1 94 ? 83.455 -12.624 14.667 1.00 0.00 94 GLU A N 9
ATOM 13232 C CA . GLU A 1 94 ? 82.798 -13.729 15.358 1.00 0.00 94 GLU A CA 9
ATOM 13233 C C . GLU A 1 94 ? 82.029 -13.200 16.573 1.00 0.00 94 GLU A C 9
ATOM 13234 O O . GLU A 1 94 ? 82.429 -12.201 17.162 1.00 0.00 94 GLU A O 9
ATOM 13246 N N . PRO A 1 95 ? 80.941 -13.835 16.952 1.00 0.00 95 PRO A N 9
ATOM 13247 C CA . PRO A 1 95 ? 80.129 -13.377 18.118 1.00 0.00 95 PRO A CA 9
ATOM 13248 C C . PRO A 1 95 ? 80.987 -13.199 19.374 1.00 0.00 95 PRO A C 9
ATOM 13249 O O . PRO A 1 95 ? 81.938 -13.947 19.602 1.00 0.00 95 PRO A O 9
ATOM 13260 N N . LEU A 1 96 ? 80.637 -12.199 20.183 1.00 0.00 96 LEU A N 9
ATOM 13261 C CA . LEU A 1 96 ? 81.370 -11.921 21.416 1.00 0.00 96 LEU A CA 9
ATOM 13262 C C . LEU A 1 96 ? 80.741 -12.672 22.588 1.00 0.00 96 LEU A C 9
ATOM 13263 O O . LEU A 1 96 ? 79.984 -12.095 23.368 1.00 0.00 96 LEU A O 9
ATOM 13279 N N . GLU A 1 97 ? 81.057 -13.957 22.703 1.00 0.00 97 GLU A N 9
ATOM 13280 C CA . GLU A 1 97 ? 80.513 -14.774 23.784 1.00 0.00 97 GLU A CA 9
ATOM 13281 C C . GLU A 1 97 ? 81.308 -16.067 23.928 1.00 0.00 97 GLU A C 9
ATOM 13282 O O . GLU A 1 97 ? 81.499 -16.501 25.054 1.00 0.00 97 GLU A O 9
ATOM 13294 N N . MET A 1 1 ? 78.648 21.665 0.392 1.00 0.00 1 MET A N 10
ATOM 13295 C CA . MET A 1 1 ? 79.130 23.075 0.366 1.00 0.00 1 MET A CA 10
ATOM 13296 C C . MET A 1 1 ? 78.776 23.692 -0.977 1.00 0.00 1 MET A C 10
ATOM 13297 O O . MET A 1 1 ? 78.614 24.907 -1.094 1.00 0.00 1 MET A O 10
ATOM 13313 N N . GLU A 1 2 ? 78.659 22.844 -1.992 1.00 0.00 2 GLU A N 10
ATOM 13314 C CA . GLU A 1 2 ? 78.324 23.312 -3.327 1.00 0.00 2 GLU A CA 10
ATOM 13315 C C . GLU A 1 2 ? 76.813 23.541 -3.438 1.00 0.00 2 GLU A C 10
ATOM 13316 O O . GLU A 1 2 ? 76.041 22.860 -2.761 1.00 0.00 2 GLU A O 10
ATOM 13328 N N . PRO A 1 3 ? 76.364 24.459 -4.269 1.00 0.00 3 PRO A N 10
ATOM 13329 C CA . PRO A 1 3 ? 74.906 24.713 -4.422 1.00 0.00 3 PRO A CA 10
ATOM 13330 C C . PRO A 1 3 ? 74.195 23.444 -4.897 1.00 0.00 3 PRO A C 10
ATOM 13331 O O . PRO A 1 3 ? 72.990 23.282 -4.699 1.00 0.00 3 PRO A O 10
ATOM 13342 N N . LYS A 1 4 ? 74.963 22.545 -5.509 1.00 0.00 4 LYS A N 10
ATOM 13343 C CA . LYS A 1 4 ? 74.417 21.281 -5.996 1.00 0.00 4 LYS A CA 10
ATOM 13344 C C . LYS A 1 4 ? 74.066 20.388 -4.810 1.00 0.00 4 LYS A C 10
ATOM 13345 O O . LYS A 1 4 ? 74.823 20.305 -3.843 1.00 0.00 4 LYS A O 10
ATOM 13364 N N . GLY A 1 5 ? 72.916 19.723 -4.883 1.00 0.00 5 GLY A N 10
ATOM 13365 C CA . GLY A 1 5 ? 72.478 18.841 -3.804 1.00 0.00 5 GLY A CA 10
ATOM 13366 C C . GLY A 1 5 ? 71.629 17.710 -4.360 1.00 0.00 5 GLY A C 10
ATOM 13367 O O . GLY A 1 5 ? 70.556 17.943 -4.911 1.00 0.00 5 GLY A O 10
ATOM 13371 N N . VAL A 1 6 ? 72.119 16.479 -4.224 1.00 0.00 6 VAL A N 10
ATOM 13372 C CA . VAL A 1 6 ? 71.406 15.315 -4.721 1.00 0.00 6 VAL A CA 10
ATOM 13373 C C . VAL A 1 6 ? 71.543 14.165 -3.735 1.00 0.00 6 VAL A C 10
ATOM 13374 O O . VAL A 1 6 ? 72.491 14.118 -2.952 1.00 0.00 6 VAL A O 10
ATOM 13387 N N . PHE A 1 7 ? 70.604 13.233 -3.784 1.00 0.00 7 PHE A N 10
ATOM 13388 C CA . PHE A 1 7 ? 70.654 12.079 -2.894 1.00 0.00 7 PHE A CA 10
ATOM 13389 C C . PHE A 1 7 ? 70.733 12.496 -1.430 1.00 0.00 7 PHE A C 10
ATOM 13390 O O . PHE A 1 7 ? 71.717 13.083 -0.982 1.00 0.00 7 PHE A O 10
ATOM 13407 N N . ALA A 1 8 ? 69.687 12.154 -0.682 1.00 0.00 8 ALA A N 10
ATOM 13408 C CA . ALA A 1 8 ? 69.625 12.455 0.743 1.00 0.00 8 ALA A CA 10
ATOM 13409 C C . ALA A 1 8 ? 70.036 11.213 1.518 1.00 0.00 8 ALA A C 10
ATOM 13410 O O . ALA A 1 8 ? 69.509 10.126 1.277 1.00 0.00 8 ALA A O 10
ATOM 13417 N N . LYS A 1 9 ? 71.005 11.367 2.412 1.00 0.00 9 LYS A N 10
ATOM 13418 C CA . LYS A 1 9 ? 71.510 10.232 3.173 1.00 0.00 9 LYS A CA 10
ATOM 13419 C C . LYS A 1 9 ? 70.498 9.706 4.183 1.00 0.00 9 LYS A C 10
ATOM 13420 O O . LYS A 1 9 ? 70.836 9.456 5.340 1.00 0.00 9 LYS A O 10
ATOM 13439 N N . GLU A 1 10 ? 69.272 9.474 3.735 1.00 0.00 10 GLU A N 10
ATOM 13440 C CA . GLU A 1 10 ? 68.262 8.910 4.620 1.00 0.00 10 GLU A CA 10
ATOM 13441 C C . GLU A 1 10 ? 68.490 7.400 4.679 1.00 0.00 10 GLU A C 10
ATOM 13442 O O . GLU A 1 10 ? 67.562 6.613 4.875 1.00 0.00 10 GLU A O 10
ATOM 13454 N N . GLN A 1 11 ? 69.751 7.004 4.455 1.00 0.00 11 GLN A N 10
ATOM 13455 C CA . GLN A 1 11 ? 70.132 5.590 4.438 1.00 0.00 11 GLN A CA 10
ATOM 13456 C C . GLN A 1 11 ? 70.936 5.216 5.679 1.00 0.00 11 GLN A C 10
ATOM 13457 O O . GLN A 1 11 ? 71.804 5.969 6.124 1.00 0.00 11 GLN A O 10
ATOM 13471 N N . SER A 1 12 ? 70.653 4.037 6.220 1.00 0.00 12 SER A N 10
ATOM 13472 C CA . SER A 1 12 ? 71.367 3.558 7.391 1.00 0.00 12 SER A CA 10
ATOM 13473 C C . SER A 1 12 ? 72.698 2.955 6.946 1.00 0.00 12 SER A C 10
ATOM 13474 O O . SER A 1 12 ? 73.050 1.834 7.319 1.00 0.00 12 SER A O 10
ATOM 13482 N N . VAL A 1 13 ? 73.426 3.722 6.125 1.00 0.00 13 VAL A N 10
ATOM 13483 C CA . VAL A 1 13 ? 74.720 3.287 5.597 1.00 0.00 13 VAL A CA 10
ATOM 13484 C C . VAL A 1 13 ? 75.638 4.495 5.354 1.00 0.00 13 VAL A C 10
ATOM 13485 O O . VAL A 1 13 ? 75.527 5.173 4.333 1.00 0.00 13 VAL A O 10
ATOM 13498 N N . HIS A 1 14 ? 76.548 4.739 6.300 1.00 0.00 14 HIS A N 10
ATOM 13499 C CA . HIS A 1 14 ? 77.499 5.852 6.199 1.00 0.00 14 HIS A CA 10
ATOM 13500 C C . HIS A 1 14 ? 78.413 5.872 7.429 1.00 0.00 14 HIS A C 10
ATOM 13501 O O . HIS A 1 14 ? 78.431 6.854 8.170 1.00 0.00 14 HIS A O 10
ATOM 13515 N N . ASN A 1 15 ? 79.163 4.779 7.630 1.00 0.00 15 ASN A N 10
ATOM 13516 C CA . ASN A 1 15 ? 80.077 4.650 8.774 1.00 0.00 15 ASN A CA 10
ATOM 13517 C C . ASN A 1 15 ? 80.737 3.267 8.786 1.00 0.00 15 ASN A C 10
ATOM 13518 O O . ASN A 1 15 ? 80.372 2.377 8.009 1.00 0.00 15 ASN A O 10
ATOM 13529 N N . GLU A 1 16 ? 81.710 3.098 9.682 1.00 0.00 16 GLU A N 10
ATOM 13530 C CA . GLU A 1 16 ? 82.417 1.825 9.822 1.00 0.00 16 GLU A CA 10
ATOM 13531 C C . GLU A 1 16 ? 81.654 0.934 10.812 1.00 0.00 16 GLU A C 10
ATOM 13532 O O . GLU A 1 16 ? 81.443 1.320 11.963 1.00 0.00 16 GLU A O 10
ATOM 13544 N N . VAL A 1 17 ? 81.208 -0.243 10.356 1.00 0.00 17 VAL A N 10
ATOM 13545 C CA . VAL A 1 17 ? 80.432 -1.153 11.215 1.00 0.00 17 VAL A CA 10
ATOM 13546 C C . VAL A 1 17 ? 81.007 -2.572 11.221 1.00 0.00 17 VAL A C 10
ATOM 13547 O O . VAL A 1 17 ? 81.302 -3.138 10.170 1.00 0.00 17 VAL A O 10
ATOM 13560 N N . GLN A 1 18 ? 81.109 -3.159 12.417 1.00 0.00 18 GLN A N 10
ATOM 13561 C CA . GLN A 1 18 ? 81.591 -4.537 12.563 1.00 0.00 18 GLN A CA 10
ATOM 13562 C C . GLN A 1 18 ? 80.624 -5.316 13.453 1.00 0.00 18 GLN A C 10
ATOM 13563 O O . GLN A 1 18 ? 80.392 -4.955 14.606 1.00 0.00 18 GLN A O 10
ATOM 13577 N N . ALA A 1 19 ? 80.032 -6.370 12.900 1.00 0.00 19 ALA A N 10
ATOM 13578 C CA . ALA A 1 19 ? 79.071 -7.169 13.653 1.00 0.00 19 ALA A CA 10
ATOM 13579 C C . ALA A 1 19 ? 78.955 -8.585 13.091 1.00 0.00 19 ALA A C 10
ATOM 13580 O O . ALA A 1 19 ? 79.291 -8.841 11.934 1.00 0.00 19 ALA A O 10
ATOM 13587 N N . GLU A 1 20 ? 78.468 -9.500 13.922 1.00 0.00 20 GLU A N 10
ATOM 13588 C CA . GLU A 1 20 ? 78.296 -10.887 13.513 1.00 0.00 20 GLU A CA 10
ATOM 13589 C C . GLU A 1 20 ? 77.357 -10.972 12.313 1.00 0.00 20 GLU A C 10
ATOM 13590 O O . GLU A 1 20 ? 76.486 -10.120 12.131 1.00 0.00 20 GLU A O 10
ATOM 13602 N N . ALA A 1 21 ? 77.553 -12.000 11.493 1.00 0.00 21 ALA A N 10
ATOM 13603 C CA . ALA A 1 21 ? 76.730 -12.187 10.301 1.00 0.00 21 ALA A CA 10
ATOM 13604 C C . ALA A 1 21 ? 75.268 -12.385 10.681 1.00 0.00 21 ALA A C 10
ATOM 13605 O O . ALA A 1 21 ? 74.958 -12.986 11.711 1.00 0.00 21 ALA A O 10
ATOM 13612 N N . GLY A 1 22 ? 74.368 -11.869 9.842 1.00 0.00 22 GLY A N 10
ATOM 13613 C CA . GLY A 1 22 ? 72.929 -11.983 10.092 1.00 0.00 22 GLY A CA 10
ATOM 13614 C C . GLY A 1 22 ? 72.327 -10.615 10.389 1.00 0.00 22 GLY A C 10
ATOM 13615 O O . GLY A 1 22 ? 71.259 -10.512 10.996 1.00 0.00 22 GLY A O 10
ATOM 13619 N N . THR A 1 23 ? 73.026 -9.565 9.964 1.00 0.00 23 THR A N 10
ATOM 13620 C CA . THR A 1 23 ? 72.568 -8.193 10.191 1.00 0.00 23 THR A CA 10
ATOM 13621 C C . THR A 1 23 ? 71.835 -7.654 8.964 1.00 0.00 23 THR A C 10
ATOM 13622 O O . THR A 1 23 ? 72.386 -7.622 7.867 1.00 0.00 23 THR A O 10
ATOM 13633 N N . THR A 1 24 ? 70.587 -7.230 9.157 1.00 0.00 24 THR A N 10
ATOM 13634 C CA . THR A 1 24 ? 69.790 -6.695 8.051 1.00 0.00 24 THR A CA 10
ATOM 13635 C C . THR A 1 24 ? 69.999 -5.191 7.897 1.00 0.00 24 THR A C 10
ATOM 13636 O O . THR A 1 24 ? 69.887 -4.433 8.861 1.00 0.00 24 THR A O 10
ATOM 13647 N N . ALA A 1 25 ? 70.300 -4.768 6.665 1.00 0.00 25 ALA A N 10
ATOM 13648 C CA . ALA A 1 25 ? 70.527 -3.347 6.361 1.00 0.00 25 ALA A CA 10
ATOM 13649 C C . ALA A 1 25 ? 69.513 -2.839 5.338 1.00 0.00 25 ALA A C 10
ATOM 13650 O O . ALA A 1 25 ? 69.168 -3.542 4.387 1.00 0.00 25 ALA A O 10
ATOM 13657 N N . MET A 1 26 ? 69.041 -1.606 5.537 1.00 0.00 26 MET A N 10
ATOM 13658 C CA . MET A 1 26 ? 68.070 -0.999 4.623 1.00 0.00 26 MET A CA 10
ATOM 13659 C C . MET A 1 26 ? 68.478 0.430 4.292 1.00 0.00 26 MET A C 10
ATOM 13660 O O . MET A 1 26 ? 68.635 1.274 5.181 1.00 0.00 26 MET A O 10
ATOM 13674 N N . LEU A 1 27 ? 68.663 0.694 2.997 1.00 0.00 27 LEU A N 10
ATOM 13675 C CA . LEU A 1 27 ? 69.068 2.022 2.537 1.00 0.00 27 LEU A CA 10
ATOM 13676 C C . LEU A 1 27 ? 67.895 2.780 1.920 1.00 0.00 27 LEU A C 10
ATOM 13677 O O . LEU A 1 27 ? 67.230 2.281 1.011 1.00 0.00 27 LEU A O 10
ATOM 13693 N N . SER A 1 28 ? 67.686 4.011 2.386 1.00 0.00 28 SER A N 10
ATOM 13694 C CA . SER A 1 28 ? 66.636 4.870 1.847 1.00 0.00 28 SER A CA 10
ATOM 13695 C C . SER A 1 28 ? 67.250 6.217 1.526 1.00 0.00 28 SER A C 10
ATOM 13696 O O . SER A 1 28 ? 68.075 6.723 2.275 1.00 0.00 28 SER A O 10
ATOM 13704 N N . CYS A 1 29 ? 66.890 6.781 0.389 1.00 0.00 29 CYS A N 10
ATOM 13705 C CA . CYS A 1 29 ? 67.458 8.057 -0.024 1.00 0.00 29 CYS A CA 10
ATOM 13706 C C . CYS A 1 29 ? 66.431 8.867 -0.803 1.00 0.00 29 CYS A C 10
ATOM 13707 O O . CYS A 1 29 ? 65.635 8.317 -1.565 1.00 0.00 29 CYS A O 10
ATOM 13715 N N . GLU A 1 30 ? 66.468 10.178 -0.615 1.00 0.00 30 GLU A N 10
ATOM 13716 C CA . GLU A 1 30 ? 65.560 11.086 -1.312 1.00 0.00 30 GLU A CA 10
ATOM 13717 C C . GLU A 1 30 ? 66.422 12.091 -2.048 1.00 0.00 30 GLU A C 10
ATOM 13718 O O . GLU A 1 30 ? 67.163 12.850 -1.427 1.00 0.00 30 GLU A O 10
ATOM 13730 N N . VAL A 1 31 ? 66.379 12.062 -3.375 1.00 0.00 31 VAL A N 10
ATOM 13731 C CA . VAL A 1 31 ? 67.241 12.943 -4.153 1.00 0.00 31 VAL A CA 10
ATOM 13732 C C . VAL A 1 31 ? 66.656 14.333 -4.312 1.00 0.00 31 VAL A C 10
ATOM 13733 O O . VAL A 1 31 ? 65.475 14.514 -4.611 1.00 0.00 31 VAL A O 10
ATOM 13746 N N . ALA A 1 32 ? 67.528 15.309 -4.104 1.00 0.00 32 ALA A N 10
ATOM 13747 C CA . ALA A 1 32 ? 67.166 16.710 -4.212 1.00 0.00 32 ALA A CA 10
ATOM 13748 C C . ALA A 1 32 ? 67.289 17.183 -5.669 1.00 0.00 32 ALA A C 10
ATOM 13749 O O . ALA A 1 32 ? 66.529 18.043 -6.114 1.00 0.00 32 ALA A O 10
ATOM 13756 N N . GLN A 1 33 ? 68.240 16.597 -6.417 1.00 0.00 33 GLN A N 10
ATOM 13757 C CA . GLN A 1 33 ? 68.445 16.949 -7.835 1.00 0.00 33 GLN A CA 10
ATOM 13758 C C . GLN A 1 33 ? 67.903 15.814 -8.734 1.00 0.00 33 GLN A C 10
ATOM 13759 O O . GLN A 1 33 ? 68.303 14.667 -8.556 1.00 0.00 33 GLN A O 10
ATOM 13773 N N . PRO A 1 34 ? 67.024 16.075 -9.690 1.00 0.00 34 PRO A N 10
ATOM 13774 C CA . PRO A 1 34 ? 66.497 14.989 -10.570 1.00 0.00 34 PRO A CA 10
ATOM 13775 C C . PRO A 1 34 ? 67.584 14.376 -11.469 1.00 0.00 34 PRO A C 10
ATOM 13776 O O . PRO A 1 34 ? 67.388 13.302 -12.039 1.00 0.00 34 PRO A O 10
ATOM 13787 N N . GLN A 1 35 ? 68.719 15.063 -11.604 1.00 0.00 35 GLN A N 10
ATOM 13788 C CA . GLN A 1 35 ? 69.807 14.563 -12.449 1.00 0.00 35 GLN A CA 10
ATOM 13789 C C . GLN A 1 35 ? 70.426 13.322 -11.811 1.00 0.00 35 GLN A C 10
ATOM 13790 O O . GLN A 1 35 ? 71.456 12.819 -12.255 1.00 0.00 35 GLN A O 10
ATOM 13804 N N . THR A 1 36 ? 69.788 12.835 -10.757 1.00 0.00 36 THR A N 10
ATOM 13805 C CA . THR A 1 36 ? 70.287 11.667 -10.056 1.00 0.00 36 THR A CA 10
ATOM 13806 C C . THR A 1 36 ? 70.289 10.418 -10.929 1.00 0.00 36 THR A C 10
ATOM 13807 O O . THR A 1 36 ? 69.318 10.116 -11.623 1.00 0.00 36 THR A O 10
ATOM 13818 N N . GLU A 1 37 ? 71.380 9.670 -10.826 1.00 0.00 37 GLU A N 10
ATOM 13819 C CA . GLU A 1 37 ? 71.541 8.401 -11.531 1.00 0.00 37 GLU A CA 10
ATOM 13820 C C . GLU A 1 37 ? 71.579 7.302 -10.475 1.00 0.00 37 GLU A C 10
ATOM 13821 O O . GLU A 1 37 ? 72.145 7.502 -9.406 1.00 0.00 37 GLU A O 10
ATOM 13833 N N . VAL A 1 38 ? 70.971 6.156 -10.753 1.00 0.00 38 VAL A N 10
ATOM 13834 C CA . VAL A 1 38 ? 70.956 5.066 -9.771 1.00 0.00 38 VAL A CA 10
ATOM 13835 C C . VAL A 1 38 ? 72.110 4.102 -10.035 1.00 0.00 38 VAL A C 10
ATOM 13836 O O . VAL A 1 38 ? 72.184 3.492 -11.102 1.00 0.00 38 VAL A O 10
ATOM 13849 N N . THR A 1 39 ? 73.031 3.986 -9.077 1.00 0.00 39 THR A N 10
ATOM 13850 C CA . THR A 1 39 ? 74.176 3.102 -9.277 1.00 0.00 39 THR A CA 10
ATOM 13851 C C . THR A 1 39 ? 74.983 2.892 -7.991 1.00 0.00 39 THR A C 10
ATOM 13852 O O . THR A 1 39 ? 75.620 3.817 -7.495 1.00 0.00 39 THR A O 10
ATOM 13863 N N . TRP A 1 40 ? 74.985 1.659 -7.471 1.00 0.00 40 TRP A N 10
ATOM 13864 C CA . TRP A 1 40 ? 75.756 1.333 -6.261 1.00 0.00 40 TRP A CA 10
ATOM 13865 C C . TRP A 1 40 ? 76.849 0.317 -6.609 1.00 0.00 40 TRP A C 10
ATOM 13866 O O . TRP A 1 40 ? 76.785 -0.341 -7.645 1.00 0.00 40 TRP A O 10
ATOM 13887 N N . TYR A 1 41 ? 77.854 0.191 -5.735 1.00 0.00 41 TYR A N 10
ATOM 13888 C CA . TYR A 1 41 ? 78.949 -0.762 -5.956 1.00 0.00 41 TYR A CA 10
ATOM 13889 C C . TYR A 1 41 ? 78.977 -1.762 -4.810 1.00 0.00 41 TYR A C 10
ATOM 13890 O O . TYR A 1 41 ? 78.766 -1.398 -3.654 1.00 0.00 41 TYR A O 10
ATOM 13908 N N . LYS A 1 42 ? 79.213 -3.027 -5.139 1.00 0.00 42 LYS A N 10
ATOM 13909 C CA . LYS A 1 42 ? 79.238 -4.087 -4.133 1.00 0.00 42 LYS A CA 10
ATOM 13910 C C . LYS A 1 42 ? 80.671 -4.557 -3.856 1.00 0.00 42 LYS A C 10
ATOM 13911 O O . LYS A 1 42 ? 81.477 -4.698 -4.775 1.00 0.00 42 LYS A O 10
ATOM 13930 N N . ASP A 1 43 ? 80.961 -4.808 -2.576 1.00 0.00 43 ASP A N 10
ATOM 13931 C CA . ASP A 1 43 ? 82.281 -5.277 -2.143 1.00 0.00 43 ASP A CA 10
ATOM 13932 C C . ASP A 1 43 ? 83.390 -4.398 -2.693 1.00 0.00 43 ASP A C 10
ATOM 13933 O O . ASP A 1 43 ? 84.564 -4.761 -2.645 1.00 0.00 43 ASP A O 10
ATOM 13942 N N . GLY A 1 44 ? 83.009 -3.236 -3.200 1.00 0.00 44 GLY A N 10
ATOM 13943 C CA . GLY A 1 44 ? 83.973 -2.300 -3.758 1.00 0.00 44 GLY A CA 10
ATOM 13944 C C . GLY A 1 44 ? 84.327 -2.718 -5.179 1.00 0.00 44 GLY A C 10
ATOM 13945 O O . GLY A 1 44 ? 84.873 -1.935 -5.954 1.00 0.00 44 GLY A O 10
ATOM 13949 N N . LYS A 1 45 ? 83.987 -3.966 -5.507 1.00 0.00 45 LYS A N 10
ATOM 13950 C CA . LYS A 1 45 ? 84.242 -4.514 -6.837 1.00 0.00 45 LYS A CA 10
ATOM 13951 C C . LYS A 1 45 ? 83.192 -5.566 -7.186 1.00 0.00 45 LYS A C 10
ATOM 13952 O O . LYS A 1 45 ? 82.725 -6.303 -6.318 1.00 0.00 45 LYS A O 10
ATOM 13971 N N . LYS A 1 46 ? 82.828 -5.632 -8.462 1.00 0.00 46 LYS A N 10
ATOM 13972 C CA . LYS A 1 46 ? 81.835 -6.601 -8.919 1.00 0.00 46 LYS A CA 10
ATOM 13973 C C . LYS A 1 46 ? 82.379 -8.025 -8.821 1.00 0.00 46 LYS A C 10
ATOM 13974 O O . LYS A 1 46 ? 83.493 -8.307 -9.262 1.00 0.00 46 LYS A O 10
ATOM 13993 N N . LEU A 1 47 ? 81.573 -8.918 -8.246 1.00 0.00 47 LEU A N 10
ATOM 13994 C CA . LEU A 1 47 ? 81.962 -10.315 -8.092 1.00 0.00 47 LEU A CA 10
ATOM 13995 C C . LEU A 1 47 ? 80.712 -11.192 -7.997 1.00 0.00 47 LEU A C 10
ATOM 13996 O O . LEU A 1 47 ? 79.598 -10.727 -8.233 1.00 0.00 47 LEU A O 10
ATOM 14012 N N . SER A 1 48 ? 80.906 -12.460 -7.651 1.00 0.00 48 SER A N 10
ATOM 14013 C CA . SER A 1 48 ? 79.788 -13.395 -7.539 1.00 0.00 48 SER A CA 10
ATOM 14014 C C . SER A 1 48 ? 78.777 -12.936 -6.496 1.00 0.00 48 SER A C 10
ATOM 14015 O O . SER A 1 48 ? 79.122 -12.252 -5.533 1.00 0.00 48 SER A O 10
ATOM 14023 N N . SER A 1 49 ? 77.522 -13.314 -6.707 1.00 0.00 49 SER A N 10
ATOM 14024 C CA . SER A 1 49 ? 76.459 -12.930 -5.789 1.00 0.00 49 SER A CA 10
ATOM 14025 C C . SER A 1 49 ? 76.548 -13.741 -4.506 1.00 0.00 49 SER A C 10
ATOM 14026 O O . SER A 1 49 ? 77.119 -14.832 -4.486 1.00 0.00 49 SER A O 10
ATOM 14034 N N . SER A 1 50 ? 75.982 -13.202 -3.433 1.00 0.00 50 SER A N 10
ATOM 14035 C CA . SER A 1 50 ? 76.009 -13.884 -2.148 1.00 0.00 50 SER A CA 10
ATOM 14036 C C . SER A 1 50 ? 74.837 -13.433 -1.287 1.00 0.00 50 SER A C 10
ATOM 14037 O O . SER A 1 50 ? 73.870 -14.174 -1.104 1.00 0.00 50 SER A O 10
ATOM 14045 N N . SER A 1 51 ? 74.917 -12.211 -0.774 1.00 0.00 51 SER A N 10
ATOM 14046 C CA . SER A 1 51 ? 73.841 -11.679 0.046 1.00 0.00 51 SER A CA 10
ATOM 14047 C C . SER A 1 51 ? 72.666 -11.321 -0.846 1.00 0.00 51 SER A C 10
ATOM 14048 O O . SER A 1 51 ? 72.849 -11.001 -2.023 1.00 0.00 51 SER A O 10
ATOM 14056 N N . LYS A 1 52 ? 71.462 -11.384 -0.297 1.00 0.00 52 LYS A N 10
ATOM 14057 C CA . LYS A 1 52 ? 70.272 -11.074 -1.090 1.00 0.00 52 LYS A CA 10
ATOM 14058 C C . LYS A 1 52 ? 70.139 -9.574 -1.329 1.00 0.00 52 LYS A C 10
ATOM 14059 O O . LYS A 1 52 ? 70.221 -8.769 -0.405 1.00 0.00 52 LYS A O 10
ATOM 14078 N N . VAL A 1 53 ? 69.954 -9.207 -2.598 1.00 0.00 53 VAL A N 10
ATOM 14079 C CA . VAL A 1 53 ? 69.837 -7.802 -2.990 1.00 0.00 53 VAL A CA 10
ATOM 14080 C C . VAL A 1 53 ? 68.628 -7.583 -3.904 1.00 0.00 53 VAL A C 10
ATOM 14081 O O . VAL A 1 53 ? 68.363 -8.381 -4.806 1.00 0.00 53 VAL A O 10
ATOM 14094 N N . ARG A 1 54 ? 67.894 -6.493 -3.659 1.00 0.00 54 ARG A N 10
ATOM 14095 C CA . ARG A 1 54 ? 66.709 -6.162 -4.456 1.00 0.00 54 ARG A CA 10
ATOM 14096 C C . ARG A 1 54 ? 66.693 -4.681 -4.795 1.00 0.00 54 ARG A C 10
ATOM 14097 O O . ARG A 1 54 ? 66.859 -3.825 -3.922 1.00 0.00 54 ARG A O 10
ATOM 14118 N N . MET A 1 55 ? 66.472 -4.384 -6.072 1.00 0.00 55 MET A N 10
ATOM 14119 C CA . MET A 1 55 ? 66.414 -3.003 -6.537 1.00 0.00 55 MET A CA 10
ATOM 14120 C C . MET A 1 55 ? 64.963 -2.531 -6.577 1.00 0.00 55 MET A C 10
ATOM 14121 O O . MET A 1 55 ? 64.160 -3.010 -7.378 1.00 0.00 55 MET A O 10
ATOM 14135 N N . GLU A 1 56 ? 64.637 -1.589 -5.692 1.00 0.00 56 GLU A N 10
ATOM 14136 C CA . GLU A 1 56 ? 63.283 -1.038 -5.603 1.00 0.00 56 GLU A CA 10
ATOM 14137 C C . GLU A 1 56 ? 63.330 0.471 -5.853 1.00 0.00 56 GLU A C 10
ATOM 14138 O O . GLU A 1 56 ? 63.999 1.209 -5.128 1.00 0.00 56 GLU A O 10
ATOM 14150 N N . VAL A 1 57 ? 62.629 0.911 -6.900 1.00 0.00 57 VAL A N 10
ATOM 14151 C CA . VAL A 1 57 ? 62.588 2.332 -7.275 1.00 0.00 57 VAL A CA 10
ATOM 14152 C C . VAL A 1 57 ? 61.143 2.768 -7.519 1.00 0.00 57 VAL A C 10
ATOM 14153 O O . VAL A 1 57 ? 60.404 2.103 -8.246 1.00 0.00 57 VAL A O 10
ATOM 14166 N N . LYS A 1 58 ? 60.750 3.891 -6.917 1.00 0.00 58 LYS A N 10
ATOM 14167 C CA . LYS A 1 58 ? 59.389 4.416 -7.080 1.00 0.00 58 LYS A CA 10
ATOM 14168 C C . LYS A 1 58 ? 59.439 5.915 -7.391 1.00 0.00 58 LYS A C 10
ATOM 14169 O O . LYS A 1 58 ? 60.240 6.355 -8.215 1.00 0.00 58 LYS A O 10
ATOM 14188 N N . GLY A 1 59 ? 58.582 6.694 -6.741 1.00 0.00 59 GLY A N 10
ATOM 14189 C CA . GLY A 1 59 ? 58.551 8.135 -6.979 1.00 0.00 59 GLY A CA 10
ATOM 14190 C C . GLY A 1 59 ? 59.915 8.776 -6.709 1.00 0.00 59 GLY A C 10
ATOM 14191 O O . GLY A 1 59 ? 60.187 9.231 -5.598 1.00 0.00 59 GLY A O 10
ATOM 14195 N N . CYS A 1 60 ? 60.768 8.812 -7.733 1.00 0.00 60 CYS A N 10
ATOM 14196 C CA . CYS A 1 60 ? 62.101 9.399 -7.592 1.00 0.00 60 CYS A CA 10
ATOM 14197 C C . CYS A 1 60 ? 62.782 8.895 -6.320 1.00 0.00 60 CYS A C 10
ATOM 14198 O O . CYS A 1 60 ? 63.763 9.485 -5.860 1.00 0.00 60 CYS A O 10
ATOM 14206 N N . THR A 1 61 ? 62.264 7.798 -5.753 1.00 0.00 61 THR A N 10
ATOM 14207 C CA . THR A 1 61 ? 62.847 7.227 -4.529 1.00 0.00 61 THR A CA 10
ATOM 14208 C C . THR A 1 61 ? 63.846 6.128 -4.869 1.00 0.00 61 THR A C 10
ATOM 14209 O O . THR A 1 61 ? 63.546 5.212 -5.636 1.00 0.00 61 THR A O 10
ATOM 14220 N N . ARG A 1 62 ? 65.037 6.234 -4.282 1.00 0.00 62 ARG A N 10
ATOM 14221 C CA . ARG A 1 62 ? 66.109 5.260 -4.504 1.00 0.00 62 ARG A CA 10
ATOM 14222 C C . ARG A 1 62 ? 66.394 4.491 -3.222 1.00 0.00 62 ARG A C 10
ATOM 14223 O O . ARG A 1 62 ? 66.864 5.069 -2.240 1.00 0.00 62 ARG A O 10
ATOM 14244 N N . ARG A 1 63 ? 66.139 3.189 -3.227 1.00 0.00 63 ARG A N 10
ATOM 14245 C CA . ARG A 1 63 ? 66.408 2.379 -2.046 1.00 0.00 63 ARG A CA 10
ATOM 14246 C C . ARG A 1 63 ? 66.895 0.985 -2.437 1.00 0.00 63 ARG A C 10
ATOM 14247 O O . ARG A 1 63 ? 66.204 0.237 -3.131 1.00 0.00 63 ARG A O 10
ATOM 14268 N N . LEU A 1 64 ? 68.094 0.641 -1.969 1.00 0.00 64 LEU A N 10
ATOM 14269 C CA . LEU A 1 64 ? 68.693 -0.669 -2.240 1.00 0.00 64 LEU A CA 10
ATOM 14270 C C . LEU A 1 64 ? 68.781 -1.424 -0.917 1.00 0.00 64 LEU A C 10
ATOM 14271 O O . LEU A 1 64 ? 69.449 -0.970 0.005 1.00 0.00 64 LEU A O 10
ATOM 14287 N N . VAL A 1 65 ? 68.086 -2.559 -0.808 1.00 0.00 65 VAL A N 10
ATOM 14288 C CA . VAL A 1 65 ? 68.094 -3.325 0.457 1.00 0.00 65 VAL A CA 10
ATOM 14289 C C . VAL A 1 65 ? 69.025 -4.531 0.368 1.00 0.00 65 VAL A C 10
ATOM 14290 O O . VAL A 1 65 ? 68.981 -5.298 -0.594 1.00 0.00 65 VAL A O 10
ATOM 14303 N N . VAL A 1 66 ? 69.871 -4.681 1.395 1.00 0.00 66 VAL A N 10
ATOM 14304 C CA . VAL A 1 66 ? 70.832 -5.791 1.456 1.00 0.00 66 VAL A CA 10
ATOM 14305 C C . VAL A 1 66 ? 70.676 -6.597 2.747 1.00 0.00 66 VAL A C 10
ATOM 14306 O O . VAL A 1 66 ? 70.686 -6.035 3.839 1.00 0.00 66 VAL A O 10
ATOM 14319 N N . GLN A 1 67 ? 70.597 -7.921 2.607 1.00 0.00 67 GLN A N 10
ATOM 14320 C CA . GLN A 1 67 ? 70.513 -8.822 3.761 1.00 0.00 67 GLN A CA 10
ATOM 14321 C C . GLN A 1 67 ? 71.878 -9.467 3.941 1.00 0.00 67 GLN A C 10
ATOM 14322 O O . GLN A 1 67 ? 72.234 -10.388 3.191 1.00 0.00 67 GLN A O 10
ATOM 14336 N N . GLN A 1 68 ? 72.647 -8.961 4.911 1.00 0.00 68 GLN A N 10
ATOM 14337 C CA . GLN A 1 68 ? 73.991 -9.471 5.163 1.00 0.00 68 GLN A CA 10
ATOM 14338 C C . GLN A 1 68 ? 73.936 -10.871 5.755 1.00 0.00 68 GLN A C 10
ATOM 14339 O O . GLN A 1 68 ? 74.036 -11.053 6.969 1.00 0.00 68 GLN A O 10
ATOM 14353 N N . VAL A 1 69 ? 73.777 -11.858 4.878 1.00 0.00 69 VAL A N 10
ATOM 14354 C CA . VAL A 1 69 ? 73.708 -13.260 5.291 1.00 0.00 69 VAL A CA 10
ATOM 14355 C C . VAL A 1 69 ? 74.741 -14.087 4.533 1.00 0.00 69 VAL A C 10
ATOM 14356 O O . VAL A 1 69 ? 74.433 -14.683 3.499 1.00 0.00 69 VAL A O 10
ATOM 14369 N N . GLY A 1 70 ? 75.970 -14.117 5.041 1.00 0.00 70 GLY A N 10
ATOM 14370 C CA . GLY A 1 70 ? 77.037 -14.874 4.392 1.00 0.00 70 GLY A CA 10
ATOM 14371 C C . GLY A 1 70 ? 78.412 -14.392 4.830 1.00 0.00 70 GLY A C 10
ATOM 14372 O O . GLY A 1 70 ? 78.643 -13.195 4.994 1.00 0.00 70 GLY A O 10
ATOM 14376 N N . LYS A 1 71 ? 79.329 -15.336 5.006 1.00 0.00 71 LYS A N 10
ATOM 14377 C CA . LYS A 1 71 ? 80.689 -15.001 5.402 1.00 0.00 71 LYS A CA 10
ATOM 14378 C C . LYS A 1 71 ? 81.367 -14.219 4.296 1.00 0.00 71 LYS A C 10
ATOM 14379 O O . LYS A 1 71 ? 82.079 -13.247 4.546 1.00 0.00 71 LYS A O 10
ATOM 14398 N N . ALA A 1 72 ? 81.143 -14.665 3.068 1.00 0.00 72 ALA A N 10
ATOM 14399 C CA . ALA A 1 72 ? 81.735 -14.020 1.910 1.00 0.00 72 ALA A CA 10
ATOM 14400 C C . ALA A 1 72 ? 80.980 -12.739 1.548 1.00 0.00 72 ALA A C 10
ATOM 14401 O O . ALA A 1 72 ? 81.403 -11.999 0.662 1.00 0.00 72 ALA A O 10
ATOM 14408 N N . ASP A 1 73 ? 79.862 -12.467 2.231 1.00 0.00 73 ASP A N 10
ATOM 14409 C CA . ASP A 1 73 ? 79.102 -11.254 1.932 1.00 0.00 73 ASP A CA 10
ATOM 14410 C C . ASP A 1 73 ? 79.921 -10.044 2.345 1.00 0.00 73 ASP A C 10
ATOM 14411 O O . ASP A 1 73 ? 79.685 -8.922 1.894 1.00 0.00 73 ASP A O 10
ATOM 14420 N N . ALA A 1 74 ? 80.893 -10.299 3.207 1.00 0.00 74 ALA A N 10
ATOM 14421 C CA . ALA A 1 74 ? 81.774 -9.254 3.707 1.00 0.00 74 ALA A CA 10
ATOM 14422 C C . ALA A 1 74 ? 82.486 -8.545 2.554 1.00 0.00 74 ALA A C 10
ATOM 14423 O O . ALA A 1 74 ? 82.958 -9.185 1.613 1.00 0.00 74 ALA A O 10
ATOM 14430 N N . GLY A 1 75 ? 82.561 -7.215 2.637 1.00 0.00 75 GLY A N 10
ATOM 14431 C CA . GLY A 1 75 ? 83.219 -6.427 1.594 1.00 0.00 75 GLY A CA 10
ATOM 14432 C C . GLY A 1 75 ? 82.902 -4.936 1.736 1.00 0.00 75 GLY A C 10
ATOM 14433 O O . GLY A 1 75 ? 82.252 -4.521 2.696 1.00 0.00 75 GLY A O 10
ATOM 14437 N N . GLU A 1 76 ? 83.376 -4.135 0.776 1.00 0.00 76 GLU A N 10
ATOM 14438 C CA . GLU A 1 76 ? 83.147 -2.686 0.808 1.00 0.00 76 GLU A CA 10
ATOM 14439 C C . GLU A 1 76 ? 81.863 -2.313 0.059 1.00 0.00 76 GLU A C 10
ATOM 14440 O O . GLU A 1 76 ? 81.474 -2.990 -0.890 1.00 0.00 76 GLU A O 10
ATOM 14452 N N . TYR A 1 77 ? 81.214 -1.222 0.490 1.00 0.00 77 TYR A N 10
ATOM 14453 C CA . TYR A 1 77 ? 79.979 -0.753 -0.155 1.00 0.00 77 TYR A CA 10
ATOM 14454 C C . TYR A 1 77 ? 80.048 0.761 -0.373 1.00 0.00 77 TYR A C 10
ATOM 14455 O O . TYR A 1 77 ? 80.171 1.525 0.585 1.00 0.00 77 TYR A O 10
ATOM 14473 N N . SER A 1 78 ? 79.977 1.191 -1.636 1.00 0.00 78 SER A N 10
ATOM 14474 C CA . SER A 1 78 ? 80.043 2.623 -1.966 1.00 0.00 78 SER A CA 10
ATOM 14475 C C . SER A 1 78 ? 78.887 3.015 -2.886 1.00 0.00 78 SER A C 10
ATOM 14476 O O . SER A 1 78 ? 78.870 2.652 -4.061 1.00 0.00 78 SER A O 10
ATOM 14484 N N . CYS A 1 79 ? 77.914 3.752 -2.346 1.00 0.00 79 CYS A N 10
ATOM 14485 C CA . CYS A 1 79 ? 76.756 4.171 -3.142 1.00 0.00 79 CYS A CA 10
ATOM 14486 C C . CYS A 1 79 ? 77.014 5.480 -3.882 1.00 0.00 79 CYS A C 10
ATOM 14487 O O . CYS A 1 79 ? 77.505 6.450 -3.310 1.00 0.00 79 CYS A O 10
ATOM 14495 N N . GLU A 1 80 ? 76.656 5.497 -5.166 1.00 0.00 80 GLU A N 10
ATOM 14496 C CA . GLU A 1 80 ? 76.823 6.681 -6.011 1.00 0.00 80 GLU A CA 10
ATOM 14497 C C . GLU A 1 80 ? 75.465 7.146 -6.528 1.00 0.00 80 GLU A C 10
ATOM 14498 O O . GLU A 1 80 ? 74.593 6.329 -6.833 1.00 0.00 80 GLU A O 10
ATOM 14510 N N . ALA A 1 81 ? 75.291 8.466 -6.624 1.00 0.00 81 ALA A N 10
ATOM 14511 C CA . ALA A 1 81 ? 74.026 9.029 -7.100 1.00 0.00 81 ALA A CA 10
ATOM 14512 C C . ALA A 1 81 ? 74.250 10.307 -7.898 1.00 0.00 81 ALA A C 10
ATOM 14513 O O . ALA A 1 81 ? 74.283 11.399 -7.330 1.00 0.00 81 ALA A O 10
ATOM 14520 N N . GLY A 1 82 ? 74.382 10.181 -9.210 1.00 0.00 82 GLY A N 10
ATOM 14521 C CA . GLY A 1 82 ? 74.580 11.354 -10.048 1.00 0.00 82 GLY A CA 10
ATOM 14522 C C . GLY A 1 82 ? 75.928 12.016 -9.774 1.00 0.00 82 GLY A C 10
ATOM 14523 O O . GLY A 1 82 ? 76.481 12.684 -10.645 1.00 0.00 82 GLY A O 10
ATOM 14527 N N . GLY A 1 83 ? 76.453 11.840 -8.563 1.00 0.00 83 GLY A N 10
ATOM 14528 C CA . GLY A 1 83 ? 77.733 12.443 -8.216 1.00 0.00 83 GLY A CA 10
ATOM 14529 C C . GLY A 1 83 ? 78.054 12.254 -6.737 1.00 0.00 83 GLY A C 10
ATOM 14530 O O . GLY A 1 83 ? 79.219 12.154 -6.358 1.00 0.00 83 GLY A O 10
ATOM 14534 N N . GLN A 1 84 ? 77.022 12.209 -5.907 1.00 0.00 84 GLN A N 10
ATOM 14535 C CA . GLN A 1 84 ? 77.226 12.030 -4.477 1.00 0.00 84 GLN A CA 10
ATOM 14536 C C . GLN A 1 84 ? 77.840 10.660 -4.205 1.00 0.00 84 GLN A C 10
ATOM 14537 O O . GLN A 1 84 ? 77.628 9.721 -4.962 1.00 0.00 84 GLN A O 10
ATOM 14551 N N . ARG A 1 85 ? 78.598 10.550 -3.117 1.00 0.00 85 ARG A N 10
ATOM 14552 C CA . ARG A 1 85 ? 79.232 9.279 -2.750 1.00 0.00 85 ARG A CA 10
ATOM 14553 C C . ARG A 1 85 ? 79.006 8.986 -1.270 1.00 0.00 85 ARG A C 10
ATOM 14554 O O . ARG A 1 85 ? 78.979 9.896 -0.442 1.00 0.00 85 ARG A O 10
ATOM 14575 N N . VAL A 1 86 ? 78.860 7.704 -0.946 1.00 0.00 86 VAL A N 10
ATOM 14576 C CA . VAL A 1 86 ? 78.653 7.267 0.434 1.00 0.00 86 VAL A CA 10
ATOM 14577 C C . VAL A 1 86 ? 79.737 6.263 0.815 1.00 0.00 86 VAL A C 10
ATOM 14578 O O . VAL A 1 86 ? 80.030 5.340 0.051 1.00 0.00 86 VAL A O 10
ATOM 14591 N N . SER A 1 87 ? 80.343 6.456 1.991 1.00 0.00 87 SER A N 10
ATOM 14592 C CA . SER A 1 87 ? 81.418 5.572 2.465 1.00 0.00 87 SER A CA 10
ATOM 14593 C C . SER A 1 87 ? 80.941 4.689 3.621 1.00 0.00 87 SER A C 10
ATOM 14594 O O . SER A 1 87 ? 80.483 5.185 4.654 1.00 0.00 87 SER A O 10
ATOM 14602 N N . PHE A 1 88 ? 81.061 3.376 3.436 1.00 0.00 88 PHE A N 10
ATOM 14603 C CA . PHE A 1 88 ? 80.647 2.418 4.459 1.00 0.00 88 PHE A CA 10
ATOM 14604 C C . PHE A 1 88 ? 81.318 1.066 4.210 1.00 0.00 88 PHE A C 10
ATOM 14605 O O . PHE A 1 88 ? 81.545 0.685 3.062 1.00 0.00 88 PHE A O 10
ATOM 14622 N N . GLN A 1 89 ? 81.630 0.338 5.288 1.00 0.00 89 GLN A N 10
ATOM 14623 C CA . GLN A 1 89 ? 82.269 -0.983 5.156 1.00 0.00 89 GLN A CA 10
ATOM 14624 C C . GLN A 1 89 ? 81.627 -1.968 6.135 1.00 0.00 89 GLN A C 10
ATOM 14625 O O . GLN A 1 89 ? 81.447 -1.649 7.310 1.00 0.00 89 GLN A O 10
ATOM 14639 N N . LEU A 1 90 ? 81.280 -3.167 5.654 1.00 0.00 90 LEU A N 10
ATOM 14640 C CA . LEU A 1 90 ? 80.655 -4.185 6.513 1.00 0.00 90 LEU A CA 10
ATOM 14641 C C . LEU A 1 90 ? 81.684 -5.273 6.821 1.00 0.00 90 LEU A C 10
ATOM 14642 O O . LEU A 1 90 ? 82.232 -5.896 5.909 1.00 0.00 90 LEU A O 10
ATOM 14658 N N . HIS A 1 91 ? 81.942 -5.494 8.109 1.00 0.00 91 HIS A N 10
ATOM 14659 C CA . HIS A 1 91 ? 82.907 -6.509 8.540 1.00 0.00 91 HIS A CA 10
ATOM 14660 C C . HIS A 1 91 ? 82.194 -7.610 9.305 1.00 0.00 91 HIS A C 10
ATOM 14661 O O . HIS A 1 91 ? 81.387 -7.340 10.190 1.00 0.00 91 HIS A O 10
ATOM 14675 N N . ILE A 1 92 ? 82.484 -8.860 8.957 1.00 0.00 92 ILE A N 10
ATOM 14676 C CA . ILE A 1 92 ? 81.848 -9.996 9.617 1.00 0.00 92 ILE A CA 10
ATOM 14677 C C . ILE A 1 92 ? 82.766 -10.595 10.676 1.00 0.00 92 ILE A C 10
ATOM 14678 O O . ILE A 1 92 ? 83.677 -11.361 10.362 1.00 0.00 92 ILE A O 10
ATOM 14694 N N . THR A 1 93 ? 82.504 -10.267 11.942 1.00 0.00 93 THR A N 10
ATOM 14695 C CA . THR A 1 93 ? 83.299 -10.815 13.035 1.00 0.00 93 THR A CA 10
ATOM 14696 C C . THR A 1 93 ? 82.709 -12.160 13.451 1.00 0.00 93 THR A C 10
ATOM 14697 O O . THR A 1 93 ? 81.571 -12.475 13.104 1.00 0.00 93 THR A O 10
ATOM 14708 N N . GLU A 1 94 ? 83.478 -12.946 14.195 1.00 0.00 94 GLU A N 10
ATOM 14709 C CA . GLU A 1 94 ? 83.014 -14.254 14.656 1.00 0.00 94 GLU A CA 10
ATOM 14710 C C . GLU A 1 94 ? 82.402 -14.109 16.051 1.00 0.00 94 GLU A C 10
ATOM 14711 O O . GLU A 1 94 ? 82.788 -13.212 16.800 1.00 0.00 94 GLU A O 10
ATOM 14723 N N . PRO A 1 95 ? 81.464 -14.947 16.424 1.00 0.00 95 PRO A N 10
ATOM 14724 C CA . PRO A 1 95 ? 80.831 -14.842 17.765 1.00 0.00 95 PRO A CA 10
ATOM 14725 C C . PRO A 1 95 ? 81.896 -14.828 18.866 1.00 0.00 95 PRO A C 10
ATOM 14726 O O . PRO A 1 95 ? 82.888 -15.553 18.791 1.00 0.00 95 PRO A O 10
ATOM 14737 N N . LEU A 1 96 ? 81.692 -13.985 19.874 1.00 0.00 96 LEU A N 10
ATOM 14738 C CA . LEU A 1 96 ? 82.651 -13.877 20.967 1.00 0.00 96 LEU A CA 10
ATOM 14739 C C . LEU A 1 96 ? 84.066 -13.741 20.416 1.00 0.00 96 LEU A C 10
ATOM 14740 O O . LEU A 1 96 ? 84.257 -13.374 19.257 1.00 0.00 96 LEU A O 10
ATOM 14756 N N . GLU A 1 97 ? 85.053 -14.036 21.253 1.00 0.00 97 GLU A N 10
ATOM 14757 C CA . GLU A 1 97 ? 86.448 -13.942 20.838 1.00 0.00 97 GLU A CA 10
ATOM 14758 C C . GLU A 1 97 ? 87.347 -14.679 21.825 1.00 0.00 97 GLU A C 10
ATOM 14759 O O . GLU A 1 97 ? 88.554 -14.569 21.693 1.00 0.00 97 GLU A O 10
ATOM 14771 N N . MET A 1 1 ? 73.959 25.630 -1.324 1.00 0.00 1 MET A N 11
ATOM 14772 C CA . MET A 1 1 ? 73.425 24.609 -2.269 1.00 0.00 1 MET A CA 11
ATOM 14773 C C . MET A 1 1 ? 74.467 23.512 -2.469 1.00 0.00 1 MET A C 11
ATOM 14774 O O . MET A 1 1 ? 74.192 22.492 -3.099 1.00 0.00 1 MET A O 11
ATOM 14790 N N . GLU A 1 2 ? 75.661 23.728 -1.931 1.00 0.00 2 GLU A N 11
ATOM 14791 C CA . GLU A 1 2 ? 76.727 22.743 -2.064 1.00 0.00 2 GLU A CA 11
ATOM 14792 C C . GLU A 1 2 ? 76.417 21.493 -1.236 1.00 0.00 2 GLU A C 11
ATOM 14793 O O . GLU A 1 2 ? 76.685 20.377 -1.679 1.00 0.00 2 GLU A O 11
ATOM 14805 N N . PRO A 1 3 ? 75.845 21.642 -0.063 1.00 0.00 3 PRO A N 11
ATOM 14806 C CA . PRO A 1 3 ? 75.494 20.477 0.791 1.00 0.00 3 PRO A CA 11
ATOM 14807 C C . PRO A 1 3 ? 74.364 19.655 0.168 1.00 0.00 3 PRO A C 11
ATOM 14808 O O . PRO A 1 3 ? 73.444 20.208 -0.438 1.00 0.00 3 PRO A O 11
ATOM 14819 N N . LYS A 1 4 ? 74.445 18.334 0.316 1.00 0.00 4 LYS A N 11
ATOM 14820 C CA . LYS A 1 4 ? 73.437 17.434 -0.241 1.00 0.00 4 LYS A CA 11
ATOM 14821 C C . LYS A 1 4 ? 72.929 17.932 -1.599 1.00 0.00 4 LYS A C 11
ATOM 14822 O O . LYS A 1 4 ? 73.720 18.195 -2.505 1.00 0.00 4 LYS A O 11
ATOM 14841 N N . GLY A 1 5 ? 71.610 18.048 -1.738 1.00 0.00 5 GLY A N 11
ATOM 14842 C CA . GLY A 1 5 ? 71.015 18.499 -2.988 1.00 0.00 5 GLY A CA 11
ATOM 14843 C C . GLY A 1 5 ? 70.985 17.361 -4.003 1.00 0.00 5 GLY A C 11
ATOM 14844 O O . GLY A 1 5 ? 70.409 17.491 -5.081 1.00 0.00 5 GLY A O 11
ATOM 14848 N N . VAL A 1 6 ? 71.615 16.246 -3.644 1.00 0.00 6 VAL A N 11
ATOM 14849 C CA . VAL A 1 6 ? 71.679 15.080 -4.501 1.00 0.00 6 VAL A CA 11
ATOM 14850 C C . VAL A 1 6 ? 71.702 13.834 -3.632 1.00 0.00 6 VAL A C 11
ATOM 14851 O O . VAL A 1 6 ? 72.647 13.625 -2.873 1.00 0.00 6 VAL A O 11
ATOM 14864 N N . PHE A 1 7 ? 70.667 13.015 -3.746 1.00 0.00 7 PHE A N 11
ATOM 14865 C CA . PHE A 1 7 ? 70.593 11.787 -2.965 1.00 0.00 7 PHE A CA 11
ATOM 14866 C C . PHE A 1 7 ? 70.681 12.075 -1.470 1.00 0.00 7 PHE A C 11
ATOM 14867 O O . PHE A 1 7 ? 71.668 12.623 -0.980 1.00 0.00 7 PHE A O 11
ATOM 14884 N N . ALA A 1 8 ? 69.628 11.688 -0.750 1.00 0.00 8 ALA A N 11
ATOM 14885 C CA . ALA A 1 8 ? 69.563 11.888 0.695 1.00 0.00 8 ALA A CA 11
ATOM 14886 C C . ALA A 1 8 ? 70.066 10.642 1.398 1.00 0.00 8 ALA A C 11
ATOM 14887 O O . ALA A 1 8 ? 69.720 9.527 1.010 1.00 0.00 8 ALA A O 11
ATOM 14894 N N . LYS A 1 9 ? 70.892 10.839 2.421 1.00 0.00 9 LYS A N 11
ATOM 14895 C CA . LYS A 1 9 ? 71.464 9.722 3.168 1.00 0.00 9 LYS A CA 11
ATOM 14896 C C . LYS A 1 9 ? 70.522 9.245 4.264 1.00 0.00 9 LYS A C 11
ATOM 14897 O O . LYS A 1 9 ? 70.924 9.064 5.412 1.00 0.00 9 LYS A O 11
ATOM 14916 N N . GLU A 1 10 ? 69.270 9.021 3.898 1.00 0.00 10 GLU A N 11
ATOM 14917 C CA . GLU A 1 10 ? 68.285 8.540 4.852 1.00 0.00 10 GLU A CA 11
ATOM 14918 C C . GLU A 1 10 ? 68.442 7.025 4.986 1.00 0.00 10 GLU A C 11
ATOM 14919 O O . GLU A 1 10 ? 67.507 6.299 5.314 1.00 0.00 10 GLU A O 11
ATOM 14931 N N . GLN A 1 11 ? 69.646 6.553 4.691 1.00 0.00 11 GLN A N 11
ATOM 14932 C CA . GLN A 1 11 ? 69.951 5.125 4.747 1.00 0.00 11 GLN A CA 11
ATOM 14933 C C . GLN A 1 11 ? 70.899 4.821 5.898 1.00 0.00 11 GLN A C 11
ATOM 14934 O O . GLN A 1 11 ? 71.799 5.605 6.195 1.00 0.00 11 GLN A O 11
ATOM 14948 N N . SER A 1 12 ? 70.712 3.665 6.522 1.00 0.00 12 SER A N 11
ATOM 14949 C CA . SER A 1 12 ? 71.587 3.266 7.610 1.00 0.00 12 SER A CA 11
ATOM 14950 C C . SER A 1 12 ? 72.891 2.740 7.019 1.00 0.00 12 SER A C 11
ATOM 14951 O O . SER A 1 12 ? 73.347 1.649 7.357 1.00 0.00 12 SER A O 11
ATOM 14959 N N . VAL A 1 13 ? 73.471 3.525 6.107 1.00 0.00 13 VAL A N 11
ATOM 14960 C CA . VAL A 1 13 ? 74.711 3.137 5.435 1.00 0.00 13 VAL A CA 11
ATOM 14961 C C . VAL A 1 13 ? 75.539 4.369 5.070 1.00 0.00 13 VAL A C 11
ATOM 14962 O O . VAL A 1 13 ? 75.254 5.036 4.078 1.00 0.00 13 VAL A O 11
ATOM 14975 N N . HIS A 1 14 ? 76.569 4.656 5.867 1.00 0.00 14 HIS A N 11
ATOM 14976 C CA . HIS A 1 14 ? 77.438 5.808 5.605 1.00 0.00 14 HIS A CA 11
ATOM 14977 C C . HIS A 1 14 ? 78.515 5.934 6.683 1.00 0.00 14 HIS A C 11
ATOM 14978 O O . HIS A 1 14 ? 78.828 7.038 7.131 1.00 0.00 14 HIS A O 11
ATOM 14992 N N . ASN A 1 15 ? 79.083 4.806 7.097 1.00 0.00 15 ASN A N 11
ATOM 14993 C CA . ASN A 1 15 ? 80.125 4.827 8.124 1.00 0.00 15 ASN A CA 11
ATOM 14994 C C . ASN A 1 15 ? 80.857 3.490 8.194 1.00 0.00 15 ASN A C 11
ATOM 14995 O O . ASN A 1 15 ? 80.425 2.500 7.606 1.00 0.00 15 ASN A O 11
ATOM 15006 N N . GLU A 1 16 ? 81.971 3.471 8.919 1.00 0.00 16 GLU A N 11
ATOM 15007 C CA . GLU A 1 16 ? 82.772 2.256 9.070 1.00 0.00 16 GLU A CA 11
ATOM 15008 C C . GLU A 1 16 ? 82.356 1.504 10.334 1.00 0.00 16 GLU A C 11
ATOM 15009 O O . GLU A 1 16 ? 82.505 2.015 11.445 1.00 0.00 16 GLU A O 11
ATOM 15021 N N . VAL A 1 17 ? 81.824 0.291 10.160 1.00 0.00 17 VAL A N 11
ATOM 15022 C CA . VAL A 1 17 ? 81.374 -0.522 11.298 1.00 0.00 17 VAL A CA 11
ATOM 15023 C C . VAL A 1 17 ? 81.809 -1.981 11.143 1.00 0.00 17 VAL A C 11
ATOM 15024 O O . VAL A 1 17 ? 82.078 -2.443 10.037 1.00 0.00 17 VAL A O 11
ATOM 15037 N N . GLN A 1 18 ? 81.862 -2.705 12.265 1.00 0.00 18 GLN A N 11
ATOM 15038 C CA . GLN A 1 18 ? 82.251 -4.123 12.260 1.00 0.00 18 GLN A CA 11
ATOM 15039 C C . GLN A 1 18 ? 81.242 -4.944 13.066 1.00 0.00 18 GLN A C 11
ATOM 15040 O O . GLN A 1 18 ? 80.998 -4.664 14.240 1.00 0.00 18 GLN A O 11
ATOM 15054 N N . ALA A 1 19 ? 80.652 -5.956 12.429 1.00 0.00 19 ALA A N 11
ATOM 15055 C CA . ALA A 1 19 ? 79.665 -6.802 13.104 1.00 0.00 19 ALA A CA 11
ATOM 15056 C C . ALA A 1 19 ? 79.597 -8.182 12.454 1.00 0.00 19 ALA A C 11
ATOM 15057 O O . ALA A 1 19 ? 79.983 -8.353 11.297 1.00 0.00 19 ALA A O 11
ATOM 15064 N N . GLU A 1 20 ? 79.092 -9.159 13.200 1.00 0.00 20 GLU A N 11
ATOM 15065 C CA . GLU A 1 20 ? 78.967 -10.516 12.678 1.00 0.00 20 GLU A CA 11
ATOM 15066 C C . GLU A 1 20 ? 77.945 -10.543 11.544 1.00 0.00 20 GLU A C 11
ATOM 15067 O O . GLU A 1 20 ? 76.994 -9.761 11.536 1.00 0.00 20 GLU A O 11
ATOM 15079 N N . ALA A 1 21 ? 78.143 -11.451 10.601 1.00 0.00 21 ALA A N 11
ATOM 15080 C CA . ALA A 1 21 ? 77.228 -11.577 9.474 1.00 0.00 21 ALA A CA 11
ATOM 15081 C C . ALA A 1 21 ? 75.892 -12.148 9.938 1.00 0.00 21 ALA A C 11
ATOM 15082 O O . ALA A 1 21 ? 75.835 -12.905 10.907 1.00 0.00 21 ALA A O 11
ATOM 15089 N N . GLY A 1 22 ? 74.814 -11.773 9.247 1.00 0.00 22 GLY A N 11
ATOM 15090 C CA . GLY A 1 22 ? 73.473 -12.246 9.597 1.00 0.00 22 GLY A CA 11
ATOM 15091 C C . GLY A 1 22 ? 72.581 -11.076 9.990 1.00 0.00 22 GLY A C 11
ATOM 15092 O O . GLY A 1 22 ? 71.541 -11.261 10.620 1.00 0.00 22 GLY A O 11
ATOM 15096 N N . THR A 1 23 ? 73.001 -9.863 9.620 1.00 0.00 23 THR A N 11
ATOM 15097 C CA . THR A 1 23 ? 72.238 -8.654 9.945 1.00 0.00 23 THR A CA 11
ATOM 15098 C C . THR A 1 23 ? 71.666 -8.021 8.680 1.00 0.00 23 THR A C 11
ATOM 15099 O O . THR A 1 23 ? 72.389 -7.774 7.716 1.00 0.00 23 THR A O 11
ATOM 15110 N N . THR A 1 24 ? 70.363 -7.763 8.690 1.00 0.00 24 THR A N 11
ATOM 15111 C CA . THR A 1 24 ? 69.710 -7.161 7.533 1.00 0.00 24 THR A CA 11
ATOM 15112 C C . THR A 1 24 ? 69.987 -5.664 7.475 1.00 0.00 24 THR A C 11
ATOM 15113 O O . THR A 1 24 ? 69.975 -4.978 8.497 1.00 0.00 24 THR A O 11
ATOM 15124 N N . ALA A 1 25 ? 70.236 -5.163 6.265 1.00 0.00 25 ALA A N 11
ATOM 15125 C CA . ALA A 1 25 ? 70.521 -3.742 6.058 1.00 0.00 25 ALA A CA 11
ATOM 15126 C C . ALA A 1 25 ? 69.497 -3.127 5.104 1.00 0.00 25 ALA A C 11
ATOM 15127 O O . ALA A 1 25 ? 69.220 -3.675 4.037 1.00 0.00 25 ALA A O 11
ATOM 15134 N N . MET A 1 26 ? 68.933 -1.982 5.501 1.00 0.00 26 MET A N 11
ATOM 15135 C CA . MET A 1 26 ? 67.929 -1.280 4.689 1.00 0.00 26 MET A CA 11
ATOM 15136 C C . MET A 1 26 ? 68.400 0.141 4.372 1.00 0.00 26 MET A C 11
ATOM 15137 O O . MET A 1 26 ? 68.716 0.927 5.271 1.00 0.00 26 MET A O 11
ATOM 15151 N N . LEU A 1 27 ? 68.474 0.452 3.077 1.00 0.00 27 LEU A N 11
ATOM 15152 C CA . LEU A 1 27 ? 68.938 1.766 2.621 1.00 0.00 27 LEU A CA 11
ATOM 15153 C C . LEU A 1 27 ? 67.777 2.614 2.088 1.00 0.00 27 LEU A C 11
ATOM 15154 O O . LEU A 1 27 ? 67.113 2.222 1.132 1.00 0.00 27 LEU A O 11
ATOM 15170 N N . SER A 1 28 ? 67.560 3.797 2.681 1.00 0.00 28 SER A N 11
ATOM 15171 C CA . SER A 1 28 ? 66.505 4.706 2.218 1.00 0.00 28 SER A CA 11
ATOM 15172 C C . SER A 1 28 ? 67.147 6.011 1.760 1.00 0.00 28 SER A C 11
ATOM 15173 O O . SER A 1 28 ? 67.940 6.607 2.485 1.00 0.00 28 SER A O 11
ATOM 15181 N N . CYS A 1 29 ? 66.833 6.438 0.537 1.00 0.00 29 CYS A N 11
ATOM 15182 C CA . CYS A 1 29 ? 67.426 7.663 -0.008 1.00 0.00 29 CYS A CA 11
ATOM 15183 C C . CYS A 1 29 ? 66.426 8.419 -0.881 1.00 0.00 29 CYS A C 11
ATOM 15184 O O . CYS A 1 29 ? 65.506 7.828 -1.445 1.00 0.00 29 CYS A O 11
ATOM 15192 N N . GLU A 1 30 ? 66.628 9.733 -0.997 1.00 0.00 30 GLU A N 11
ATOM 15193 C CA . GLU A 1 30 ? 65.748 10.582 -1.820 1.00 0.00 30 GLU A CA 11
ATOM 15194 C C . GLU A 1 30 ? 66.583 11.619 -2.566 1.00 0.00 30 GLU A C 11
ATOM 15195 O O . GLU A 1 30 ? 67.238 12.453 -1.945 1.00 0.00 30 GLU A O 11
ATOM 15207 N N . VAL A 1 31 ? 66.564 11.580 -3.900 1.00 0.00 31 VAL A N 11
ATOM 15208 C CA . VAL A 1 31 ? 67.354 12.541 -4.675 1.00 0.00 31 VAL A CA 11
ATOM 15209 C C . VAL A 1 31 ? 66.600 13.844 -4.864 1.00 0.00 31 VAL A C 11
ATOM 15210 O O . VAL A 1 31 ? 65.443 13.865 -5.286 1.00 0.00 31 VAL A O 11
ATOM 15223 N N . ALA A 1 32 ? 67.283 14.929 -4.537 1.00 0.00 32 ALA A N 11
ATOM 15224 C CA . ALA A 1 32 ? 66.715 16.259 -4.649 1.00 0.00 32 ALA A CA 11
ATOM 15225 C C . ALA A 1 32 ? 66.916 16.801 -6.065 1.00 0.00 32 ALA A C 11
ATOM 15226 O O . ALA A 1 32 ? 66.169 17.665 -6.525 1.00 0.00 32 ALA A O 11
ATOM 15233 N N . GLN A 1 33 ? 67.933 16.278 -6.750 1.00 0.00 33 GLN A N 11
ATOM 15234 C CA . GLN A 1 33 ? 68.240 16.701 -8.121 1.00 0.00 33 GLN A CA 11
ATOM 15235 C C . GLN A 1 33 ? 67.817 15.607 -9.119 1.00 0.00 33 GLN A C 11
ATOM 15236 O O . GLN A 1 33 ? 68.240 14.461 -8.974 1.00 0.00 33 GLN A O 11
ATOM 15250 N N . PRO A 1 34 ? 67.009 15.903 -10.121 1.00 0.00 34 PRO A N 11
ATOM 15251 C CA . PRO A 1 34 ? 66.597 14.860 -11.100 1.00 0.00 34 PRO A CA 11
ATOM 15252 C C . PRO A 1 34 ? 67.790 14.341 -11.905 1.00 0.00 34 PRO A C 11
ATOM 15253 O O . PRO A 1 34 ? 67.716 13.278 -12.521 1.00 0.00 34 PRO A O 11
ATOM 15264 N N . GLN A 1 35 ? 68.883 15.097 -11.903 1.00 0.00 35 GLN A N 11
ATOM 15265 C CA . GLN A 1 35 ? 70.070 14.698 -12.648 1.00 0.00 35 GLN A CA 11
ATOM 15266 C C . GLN A 1 35 ? 70.799 13.589 -11.899 1.00 0.00 35 GLN A C 11
ATOM 15267 O O . GLN A 1 35 ? 71.747 12.989 -12.407 1.00 0.00 35 GLN A O 11
ATOM 15281 N N . THR A 1 36 ? 70.342 13.313 -10.687 1.00 0.00 36 THR A N 11
ATOM 15282 C CA . THR A 1 36 ? 70.959 12.274 -9.876 1.00 0.00 36 THR A CA 11
ATOM 15283 C C . THR A 1 36 ? 70.907 10.924 -10.587 1.00 0.00 36 THR A C 11
ATOM 15284 O O . THR A 1 36 ? 69.855 10.491 -11.055 1.00 0.00 36 THR A O 11
ATOM 15295 N N . GLU A 1 37 ? 72.064 10.267 -10.658 1.00 0.00 37 GLU A N 11
ATOM 15296 C CA . GLU A 1 37 ? 72.188 8.960 -11.302 1.00 0.00 37 GLU A CA 11
ATOM 15297 C C . GLU A 1 37 ? 72.169 7.858 -10.246 1.00 0.00 37 GLU A C 11
ATOM 15298 O O . GLU A 1 37 ? 72.441 8.116 -9.074 1.00 0.00 37 GLU A O 11
ATOM 15310 N N . VAL A 1 38 ? 71.853 6.628 -10.657 1.00 0.00 38 VAL A N 11
ATOM 15311 C CA . VAL A 1 38 ? 71.815 5.501 -9.718 1.00 0.00 38 VAL A CA 11
ATOM 15312 C C . VAL A 1 38 ? 73.086 4.672 -9.845 1.00 0.00 38 VAL A C 11
ATOM 15313 O O . VAL A 1 38 ? 73.320 4.024 -10.866 1.00 0.00 38 VAL A O 11
ATOM 15326 N N . THR A 1 39 ? 73.908 4.701 -8.800 1.00 0.00 39 THR A N 11
ATOM 15327 C CA . THR A 1 39 ? 75.168 3.957 -8.789 1.00 0.00 39 THR A CA 11
ATOM 15328 C C . THR A 1 39 ? 75.124 2.860 -7.725 1.00 0.00 39 THR A C 11
ATOM 15329 O O . THR A 1 39 ? 75.215 3.139 -6.524 1.00 0.00 39 THR A O 11
ATOM 15340 N N . TRP A 1 40 ? 74.968 1.618 -8.187 1.00 0.00 40 TRP A N 11
ATOM 15341 C CA . TRP A 1 40 ? 74.881 0.450 -7.300 1.00 0.00 40 TRP A CA 11
ATOM 15342 C C . TRP A 1 40 ? 76.192 -0.346 -7.292 1.00 0.00 40 TRP A C 11
ATOM 15343 O O . TRP A 1 40 ? 76.600 -0.881 -8.323 1.00 0.00 40 TRP A O 11
ATOM 15364 N N . TYR A 1 41 ? 76.836 -0.453 -6.125 1.00 0.00 41 TYR A N 11
ATOM 15365 C CA . TYR A 1 41 ? 78.079 -1.224 -6.015 1.00 0.00 41 TYR A CA 11
ATOM 15366 C C . TYR A 1 41 ? 78.117 -1.985 -4.693 1.00 0.00 41 TYR A C 11
ATOM 15367 O O . TYR A 1 41 ? 77.776 -1.442 -3.642 1.00 0.00 41 TYR A O 11
ATOM 15385 N N . LYS A 1 42 ? 78.526 -3.255 -4.756 1.00 0.00 42 LYS A N 11
ATOM 15386 C CA . LYS A 1 42 ? 78.597 -4.107 -3.562 1.00 0.00 42 LYS A CA 11
ATOM 15387 C C . LYS A 1 42 ? 80.029 -4.555 -3.282 1.00 0.00 42 LYS A C 11
ATOM 15388 O O . LYS A 1 42 ? 80.768 -4.922 -4.195 1.00 0.00 42 LYS A O 11
ATOM 15407 N N . ASP A 1 43 ? 80.405 -4.534 -2.005 1.00 0.00 43 ASP A N 11
ATOM 15408 C CA . ASP A 1 43 ? 81.742 -4.952 -1.598 1.00 0.00 43 ASP A CA 11
ATOM 15409 C C . ASP A 1 43 ? 82.808 -4.125 -2.308 1.00 0.00 43 ASP A C 11
ATOM 15410 O O . ASP A 1 43 ? 84.003 -4.354 -2.132 1.00 0.00 43 ASP A O 11
ATOM 15419 N N . GLY A 1 44 ? 82.366 -3.167 -3.119 1.00 0.00 44 GLY A N 11
ATOM 15420 C CA . GLY A 1 44 ? 83.288 -2.324 -3.873 1.00 0.00 44 GLY A CA 11
ATOM 15421 C C . GLY A 1 44 ? 83.591 -3.002 -5.202 1.00 0.00 44 GLY A C 11
ATOM 15422 O O . GLY A 1 44 ? 83.850 -2.351 -6.212 1.00 0.00 44 GLY A O 11
ATOM 15426 N N . LYS A 1 45 ? 83.527 -4.333 -5.176 1.00 0.00 45 LYS A N 11
ATOM 15427 C CA . LYS A 1 45 ? 83.759 -5.157 -6.353 1.00 0.00 45 LYS A CA 11
ATOM 15428 C C . LYS A 1 45 ? 82.561 -6.076 -6.547 1.00 0.00 45 LYS A C 11
ATOM 15429 O O . LYS A 1 45 ? 82.090 -6.693 -5.593 1.00 0.00 45 LYS A O 11
ATOM 15448 N N . LYS A 1 46 ? 82.068 -6.163 -7.772 1.00 0.00 46 LYS A N 11
ATOM 15449 C CA . LYS A 1 46 ? 80.920 -7.012 -8.048 1.00 0.00 46 LYS A CA 11
ATOM 15450 C C . LYS A 1 46 ? 81.249 -8.465 -7.727 1.00 0.00 46 LYS A C 11
ATOM 15451 O O . LYS A 1 46 ? 82.288 -8.984 -8.135 1.00 0.00 46 LYS A O 11
ATOM 15470 N N . LEU A 1 47 ? 80.361 -9.106 -6.970 1.00 0.00 47 LEU A N 11
ATOM 15471 C CA . LEU A 1 47 ? 80.551 -10.497 -6.557 1.00 0.00 47 LEU A CA 11
ATOM 15472 C C . LEU A 1 47 ? 79.489 -11.401 -7.171 1.00 0.00 47 LEU A C 11
ATOM 15473 O O . LEU A 1 47 ? 78.427 -10.936 -7.588 1.00 0.00 47 LEU A O 11
ATOM 15489 N N . SER A 1 48 ? 79.766 -12.702 -7.189 1.00 0.00 48 SER A N 11
ATOM 15490 C CA . SER A 1 48 ? 78.807 -13.667 -7.713 1.00 0.00 48 SER A CA 11
ATOM 15491 C C . SER A 1 48 ? 77.597 -13.711 -6.782 1.00 0.00 48 SER A C 11
ATOM 15492 O O . SER A 1 48 ? 77.565 -13.005 -5.774 1.00 0.00 48 SER A O 11
ATOM 15500 N N . SER A 1 49 ? 76.602 -14.524 -7.116 1.00 0.00 49 SER A N 11
ATOM 15501 C CA . SER A 1 49 ? 75.409 -14.611 -6.280 1.00 0.00 49 SER A CA 11
ATOM 15502 C C . SER A 1 49 ? 75.777 -15.017 -4.856 1.00 0.00 49 SER A C 11
ATOM 15503 O O . SER A 1 49 ? 76.615 -15.893 -4.644 1.00 0.00 49 SER A O 11
ATOM 15511 N N . SER A 1 50 ? 75.138 -14.371 -3.883 1.00 0.00 50 SER A N 11
ATOM 15512 C CA . SER A 1 50 ? 75.393 -14.668 -2.478 1.00 0.00 50 SER A CA 11
ATOM 15513 C C . SER A 1 50 ? 74.326 -14.022 -1.596 1.00 0.00 50 SER A C 11
ATOM 15514 O O . SER A 1 50 ? 73.357 -14.671 -1.202 1.00 0.00 50 SER A O 11
ATOM 15522 N N . SER A 1 51 ? 74.507 -12.736 -1.300 1.00 0.00 51 SER A N 11
ATOM 15523 C CA . SER A 1 51 ? 73.548 -12.009 -0.471 1.00 0.00 51 SER A CA 11
ATOM 15524 C C . SER A 1 51 ? 72.308 -11.677 -1.282 1.00 0.00 51 SER A C 11
ATOM 15525 O O . SER A 1 51 ? 72.350 -11.661 -2.512 1.00 0.00 51 SER A O 11
ATOM 15533 N N . LYS A 1 52 ? 71.203 -11.401 -0.601 1.00 0.00 52 LYS A N 11
ATOM 15534 C CA . LYS A 1 52 ? 69.978 -11.062 -1.312 1.00 0.00 52 LYS A CA 11
ATOM 15535 C C . LYS A 1 52 ? 70.103 -9.657 -1.880 1.00 0.00 52 LYS A C 11
ATOM 15536 O O . LYS A 1 52 ? 70.493 -8.724 -1.176 1.00 0.00 52 LYS A O 11
ATOM 15555 N N . VAL A 1 53 ? 69.764 -9.509 -3.159 1.00 0.00 53 VAL A N 11
ATOM 15556 C CA . VAL A 1 53 ? 69.834 -8.208 -3.825 1.00 0.00 53 VAL A CA 11
ATOM 15557 C C . VAL A 1 53 ? 68.427 -7.718 -4.126 1.00 0.00 53 VAL A C 11
ATOM 15558 O O . VAL A 1 53 ? 67.654 -8.391 -4.806 1.00 0.00 53 VAL A O 11
ATOM 15571 N N . ARG A 1 54 ? 68.093 -6.552 -3.585 1.00 0.00 54 ARG A N 11
ATOM 15572 C CA . ARG A 1 54 ? 66.764 -5.971 -3.765 1.00 0.00 54 ARG A CA 11
ATOM 15573 C C . ARG A 1 54 ? 66.884 -4.586 -4.403 1.00 0.00 54 ARG A C 11
ATOM 15574 O O . ARG A 1 54 ? 67.517 -3.690 -3.846 1.00 0.00 54 ARG A O 11
ATOM 15595 N N . MET A 1 55 ? 66.279 -4.423 -5.582 1.00 0.00 55 MET A N 11
ATOM 15596 C CA . MET A 1 55 ? 66.329 -3.149 -6.307 1.00 0.00 55 MET A CA 11
ATOM 15597 C C . MET A 1 55 ? 64.935 -2.557 -6.507 1.00 0.00 55 MET A C 11
ATOM 15598 O O . MET A 1 55 ? 64.154 -3.054 -7.317 1.00 0.00 55 MET A O 11
ATOM 15612 N N . GLU A 1 56 ? 64.644 -1.470 -5.788 1.00 0.00 56 GLU A N 11
ATOM 15613 C CA . GLU A 1 56 ? 63.354 -0.782 -5.914 1.00 0.00 56 GLU A CA 11
ATOM 15614 C C . GLU A 1 56 ? 63.587 0.677 -6.288 1.00 0.00 56 GLU A C 11
ATOM 15615 O O . GLU A 1 56 ? 63.982 1.489 -5.453 1.00 0.00 56 GLU A O 11
ATOM 15627 N N . VAL A 1 57 ? 63.339 0.996 -7.555 1.00 0.00 57 VAL A N 11
ATOM 15628 C CA . VAL A 1 57 ? 63.520 2.356 -8.062 1.00 0.00 57 VAL A CA 11
ATOM 15629 C C . VAL A 1 57 ? 62.167 2.939 -8.477 1.00 0.00 57 VAL A C 11
ATOM 15630 O O . VAL A 1 57 ? 61.549 2.469 -9.431 1.00 0.00 57 VAL A O 11
ATOM 15643 N N . LYS A 1 58 ? 61.703 3.953 -7.740 1.00 0.00 58 LYS A N 11
ATOM 15644 C CA . LYS A 1 58 ? 60.410 4.586 -8.021 1.00 0.00 58 LYS A CA 11
ATOM 15645 C C . LYS A 1 58 ? 60.596 6.056 -8.403 1.00 0.00 58 LYS A C 11
ATOM 15646 O O . LYS A 1 58 ? 61.622 6.437 -8.964 1.00 0.00 58 LYS A O 11
ATOM 15665 N N . GLY A 1 59 ? 59.585 6.871 -8.102 1.00 0.00 59 GLY A N 11
ATOM 15666 C CA . GLY A 1 59 ? 59.626 8.293 -8.424 1.00 0.00 59 GLY A CA 11
ATOM 15667 C C . GLY A 1 59 ? 60.865 8.974 -7.845 1.00 0.00 59 GLY A C 11
ATOM 15668 O O . GLY A 1 59 ? 60.803 9.622 -6.799 1.00 0.00 59 GLY A O 11
ATOM 15672 N N . CYS A 1 60 ? 61.979 8.846 -8.553 1.00 0.00 60 CYS A N 11
ATOM 15673 C CA . CYS A 1 60 ? 63.228 9.471 -8.127 1.00 0.00 60 CYS A CA 11
ATOM 15674 C C . CYS A 1 60 ? 63.630 9.055 -6.708 1.00 0.00 60 CYS A C 11
ATOM 15675 O O . CYS A 1 60 ? 64.274 9.826 -5.997 1.00 0.00 60 CYS A O 11
ATOM 15683 N N . THR A 1 61 ? 63.272 7.832 -6.304 1.00 0.00 61 THR A N 11
ATOM 15684 C CA . THR A 1 61 ? 63.628 7.325 -4.969 1.00 0.00 61 THR A CA 11
ATOM 15685 C C . THR A 1 61 ? 64.371 5.998 -5.093 1.00 0.00 61 THR A C 11
ATOM 15686 O O . THR A 1 61 ? 63.983 5.132 -5.873 1.00 0.00 61 THR A O 11
ATOM 15697 N N . ARG A 1 62 ? 65.454 5.843 -4.328 1.00 0.00 62 ARG A N 11
ATOM 15698 C CA . ARG A 1 62 ? 66.257 4.613 -4.372 1.00 0.00 62 ARG A CA 11
ATOM 15699 C C . ARG A 1 62 ? 66.202 3.877 -3.034 1.00 0.00 62 ARG A C 11
ATOM 15700 O O . ARG A 1 62 ? 66.551 4.436 -1.995 1.00 0.00 62 ARG A O 11
ATOM 15721 N N . ARG A 1 63 ? 65.780 2.610 -3.067 1.00 0.00 63 ARG A N 11
ATOM 15722 C CA . ARG A 1 63 ? 65.706 1.797 -1.850 1.00 0.00 63 ARG A CA 11
ATOM 15723 C C . ARG A 1 63 ? 66.280 0.409 -2.118 1.00 0.00 63 ARG A C 11
ATOM 15724 O O . ARG A 1 63 ? 65.614 -0.446 -2.701 1.00 0.00 63 ARG A O 11
ATOM 15745 N N . LEU A 1 64 ? 67.526 0.190 -1.689 1.00 0.00 64 LEU A N 11
ATOM 15746 C CA . LEU A 1 64 ? 68.190 -1.095 -1.888 1.00 0.00 64 LEU A CA 11
ATOM 15747 C C . LEU A 1 64 ? 68.254 -1.862 -0.578 1.00 0.00 64 LEU A C 11
ATOM 15748 O O . LEU A 1 64 ? 69.031 -1.522 0.316 1.00 0.00 64 LEU A O 11
ATOM 15764 N N . VAL A 1 65 ? 67.451 -2.911 -0.471 1.00 0.00 65 VAL A N 11
ATOM 15765 C CA . VAL A 1 65 ? 67.440 -3.734 0.731 1.00 0.00 65 VAL A CA 11
ATOM 15766 C C . VAL A 1 65 ? 68.332 -4.947 0.512 1.00 0.00 65 VAL A C 11
ATOM 15767 O O . VAL A 1 65 ? 67.949 -5.897 -0.164 1.00 0.00 65 VAL A O 11
ATOM 15780 N N . VAL A 1 66 ? 69.537 -4.903 1.070 1.00 0.00 66 VAL A N 11
ATOM 15781 C CA . VAL A 1 66 ? 70.487 -6.004 0.919 1.00 0.00 66 VAL A CA 11
ATOM 15782 C C . VAL A 1 66 ? 70.640 -6.756 2.228 1.00 0.00 66 VAL A C 11
ATOM 15783 O O . VAL A 1 66 ? 71.145 -6.217 3.212 1.00 0.00 66 VAL A O 11
ATOM 15796 N N . GLN A 1 67 ? 70.217 -8.011 2.229 1.00 0.00 67 GLN A N 11
ATOM 15797 C CA . GLN A 1 67 ? 70.331 -8.833 3.424 1.00 0.00 67 GLN A CA 11
ATOM 15798 C C . GLN A 1 67 ? 71.738 -9.409 3.497 1.00 0.00 67 GLN A C 11
ATOM 15799 O O . GLN A 1 67 ? 72.102 -10.276 2.699 1.00 0.00 67 GLN A O 11
ATOM 15813 N N . GLN A 1 68 ? 72.530 -8.911 4.443 1.00 0.00 68 GLN A N 11
ATOM 15814 C CA . GLN A 1 68 ? 73.904 -9.375 4.597 1.00 0.00 68 GLN A CA 11
ATOM 15815 C C . GLN A 1 68 ? 73.936 -10.685 5.366 1.00 0.00 68 GLN A C 11
ATOM 15816 O O . GLN A 1 68 ? 74.465 -10.758 6.477 1.00 0.00 68 GLN A O 11
ATOM 15830 N N . VAL A 1 69 ? 73.359 -11.716 4.762 1.00 0.00 69 VAL A N 11
ATOM 15831 C CA . VAL A 1 69 ? 73.309 -13.038 5.379 1.00 0.00 69 VAL A CA 11
ATOM 15832 C C . VAL A 1 69 ? 74.543 -13.856 4.996 1.00 0.00 69 VAL A C 11
ATOM 15833 O O . VAL A 1 69 ? 74.677 -15.015 5.389 1.00 0.00 69 VAL A O 11
ATOM 15846 N N . GLY A 1 70 ? 75.438 -13.253 4.208 1.00 0.00 70 GLY A N 11
ATOM 15847 C CA . GLY A 1 70 ? 76.651 -13.946 3.755 1.00 0.00 70 GLY A CA 11
ATOM 15848 C C . GLY A 1 70 ? 77.899 -13.520 4.526 1.00 0.00 70 GLY A C 11
ATOM 15849 O O . GLY A 1 70 ? 78.184 -12.330 4.673 1.00 0.00 70 GLY A O 11
ATOM 15853 N N . LYS A 1 71 ? 78.649 -14.520 4.994 1.00 0.00 71 LYS A N 11
ATOM 15854 C CA . LYS A 1 71 ? 79.888 -14.277 5.731 1.00 0.00 71 LYS A CA 11
ATOM 15855 C C . LYS A 1 71 ? 80.949 -13.665 4.819 1.00 0.00 71 LYS A C 11
ATOM 15856 O O . LYS A 1 71 ? 81.631 -12.710 5.191 1.00 0.00 71 LYS A O 11
ATOM 15875 N N . ALA A 1 72 ? 81.090 -14.241 3.627 1.00 0.00 72 ALA A N 11
ATOM 15876 C CA . ALA A 1 72 ? 82.080 -13.771 2.663 1.00 0.00 72 ALA A CA 11
ATOM 15877 C C . ALA A 1 72 ? 81.580 -12.535 1.930 1.00 0.00 72 ALA A C 11
ATOM 15878 O O . ALA A 1 72 ? 82.332 -11.887 1.199 1.00 0.00 72 ALA A O 11
ATOM 15885 N N . ASP A 1 73 ? 80.308 -12.219 2.119 1.00 0.00 73 ASP A N 11
ATOM 15886 C CA . ASP A 1 73 ? 79.712 -11.066 1.460 1.00 0.00 73 ASP A CA 11
ATOM 15887 C C . ASP A 1 73 ? 80.159 -9.764 2.117 1.00 0.00 73 ASP A C 11
ATOM 15888 O O . ASP A 1 73 ? 79.845 -8.677 1.634 1.00 0.00 73 ASP A O 11
ATOM 15897 N N . ALA A 1 74 ? 80.908 -9.877 3.207 1.00 0.00 74 ALA A N 11
ATOM 15898 C CA . ALA A 1 74 ? 81.403 -8.690 3.897 1.00 0.00 74 ALA A CA 11
ATOM 15899 C C . ALA A 1 74 ? 82.297 -7.883 2.961 1.00 0.00 74 ALA A C 11
ATOM 15900 O O . ALA A 1 74 ? 83.098 -8.450 2.218 1.00 0.00 74 ALA A O 11
ATOM 15907 N N . GLY A 1 75 ? 82.157 -6.562 2.994 1.00 0.00 75 GLY A N 11
ATOM 15908 C CA . GLY A 1 75 ? 82.961 -5.708 2.132 1.00 0.00 75 GLY A CA 11
ATOM 15909 C C . GLY A 1 75 ? 82.484 -4.262 2.185 1.00 0.00 75 GLY A C 11
ATOM 15910 O O . GLY A 1 75 ? 81.729 -3.884 3.079 1.00 0.00 75 GLY A O 11
ATOM 15914 N N . GLU A 1 76 ? 82.940 -3.447 1.231 1.00 0.00 76 GLU A N 11
ATOM 15915 C CA . GLU A 1 76 ? 82.564 -2.029 1.202 1.00 0.00 76 GLU A CA 11
ATOM 15916 C C . GLU A 1 76 ? 81.432 -1.761 0.208 1.00 0.00 76 GLU A C 11
ATOM 15917 O O . GLU A 1 76 ? 81.537 -2.077 -0.977 1.00 0.00 76 GLU A O 11
ATOM 15929 N N . TYR A 1 77 ? 80.354 -1.156 0.713 1.00 0.00 77 TYR A N 11
ATOM 15930 C CA . TYR A 1 77 ? 79.204 -0.811 -0.120 1.00 0.00 77 TYR A CA 11
ATOM 15931 C C . TYR A 1 77 ? 79.345 0.647 -0.536 1.00 0.00 77 TYR A C 11
ATOM 15932 O O . TYR A 1 77 ? 79.319 1.547 0.307 1.00 0.00 77 TYR A O 11
ATOM 15950 N N . SER A 1 78 ? 79.516 0.879 -1.837 1.00 0.00 78 SER A N 11
ATOM 15951 C CA . SER A 1 78 ? 79.681 2.241 -2.353 1.00 0.00 78 SER A CA 11
ATOM 15952 C C . SER A 1 78 ? 78.430 2.681 -3.099 1.00 0.00 78 SER A C 11
ATOM 15953 O O . SER A 1 78 ? 78.093 2.122 -4.142 1.00 0.00 78 SER A O 11
ATOM 15961 N N . CYS A 1 79 ? 77.742 3.689 -2.560 1.00 0.00 79 CYS A N 11
ATOM 15962 C CA . CYS A 1 79 ? 76.522 4.202 -3.192 1.00 0.00 79 CYS A CA 11
ATOM 15963 C C . CYS A 1 79 ? 76.717 5.648 -3.639 1.00 0.00 79 CYS A C 11
ATOM 15964 O O . CYS A 1 79 ? 76.533 6.581 -2.856 1.00 0.00 79 CYS A O 11
ATOM 15972 N N . GLU A 1 80 ? 77.068 5.826 -4.913 1.00 0.00 80 GLU A N 11
ATOM 15973 C CA . GLU A 1 80 ? 77.266 7.164 -5.481 1.00 0.00 80 GLU A CA 11
ATOM 15974 C C . GLU A 1 80 ? 75.956 7.634 -6.114 1.00 0.00 80 GLU A C 11
ATOM 15975 O O . GLU A 1 80 ? 75.027 6.843 -6.273 1.00 0.00 80 GLU A O 11
ATOM 15987 N N . ALA A 1 81 ? 75.859 8.918 -6.443 1.00 0.00 81 ALA A N 11
ATOM 15988 C CA . ALA A 1 81 ? 74.624 9.434 -7.021 1.00 0.00 81 ALA A CA 11
ATOM 15989 C C . ALA A 1 81 ? 74.800 10.841 -7.573 1.00 0.00 81 ALA A C 11
ATOM 15990 O O . ALA A 1 81 ? 74.792 11.805 -6.823 1.00 0.00 81 ALA A O 11
ATOM 15997 N N . GLY A 1 82 ? 74.939 10.955 -8.887 1.00 0.00 82 GLY A N 11
ATOM 15998 C CA . GLY A 1 82 ? 75.096 12.268 -9.509 1.00 0.00 82 GLY A CA 11
ATOM 15999 C C . GLY A 1 82 ? 76.411 12.912 -9.085 1.00 0.00 82 GLY A C 11
ATOM 16000 O O . GLY A 1 82 ? 77.332 13.056 -9.889 1.00 0.00 82 GLY A O 11
ATOM 16004 N N . GLY A 1 83 ? 76.492 13.294 -7.813 1.00 0.00 83 GLY A N 11
ATOM 16005 C CA . GLY A 1 83 ? 77.699 13.921 -7.276 1.00 0.00 83 GLY A CA 11
ATOM 16006 C C . GLY A 1 83 ? 77.912 13.522 -5.821 1.00 0.00 83 GLY A C 11
ATOM 16007 O O . GLY A 1 83 ? 79.035 13.551 -5.315 1.00 0.00 83 GLY A O 11
ATOM 16011 N N . GLN A 1 84 ? 76.826 13.145 -5.151 1.00 0.00 84 GLN A N 11
ATOM 16012 C CA . GLN A 1 84 ? 76.906 12.740 -3.752 1.00 0.00 84 GLN A CA 11
ATOM 16013 C C . GLN A 1 84 ? 77.595 11.380 -3.642 1.00 0.00 84 GLN A C 11
ATOM 16014 O O . GLN A 1 84 ? 77.349 10.487 -4.449 1.00 0.00 84 GLN A O 11
ATOM 16028 N N . ARG A 1 85 ? 78.463 11.228 -2.644 1.00 0.00 85 ARG A N 11
ATOM 16029 C CA . ARG A 1 85 ? 79.193 9.972 -2.446 1.00 0.00 85 ARG A CA 11
ATOM 16030 C C . ARG A 1 85 ? 78.966 9.441 -1.035 1.00 0.00 85 ARG A C 11
ATOM 16031 O O . ARG A 1 85 ? 78.981 10.199 -0.067 1.00 0.00 85 ARG A O 11
ATOM 16052 N N . VAL A 1 86 ? 78.756 8.127 -0.931 1.00 0.00 86 VAL A N 11
ATOM 16053 C CA . VAL A 1 86 ? 78.523 7.476 0.362 1.00 0.00 86 VAL A CA 11
ATOM 16054 C C . VAL A 1 86 ? 79.551 6.366 0.578 1.00 0.00 86 VAL A C 11
ATOM 16055 O O . VAL A 1 86 ? 79.784 5.543 -0.310 1.00 0.00 86 VAL A O 11
ATOM 16068 N N . SER A 1 87 ? 80.171 6.352 1.762 1.00 0.00 87 SER A N 11
ATOM 16069 C CA . SER A 1 87 ? 81.186 5.342 2.087 1.00 0.00 87 SER A CA 11
ATOM 16070 C C . SER A 1 87 ? 80.733 4.437 3.234 1.00 0.00 87 SER A C 11
ATOM 16071 O O . SER A 1 87 ? 80.272 4.910 4.277 1.00 0.00 87 SER A O 11
ATOM 16079 N N . PHE A 1 88 ? 80.874 3.127 3.027 1.00 0.00 88 PHE A N 11
ATOM 16080 C CA . PHE A 1 88 ? 80.492 2.135 4.032 1.00 0.00 88 PHE A CA 11
ATOM 16081 C C . PHE A 1 88 ? 81.498 0.980 4.022 1.00 0.00 88 PHE A C 11
ATOM 16082 O O . PHE A 1 88 ? 81.862 0.478 2.959 1.00 0.00 88 PHE A O 11
ATOM 16099 N N . GLN A 1 89 ? 81.965 0.579 5.209 1.00 0.00 89 GLN A N 11
ATOM 16100 C CA . GLN A 1 89 ? 82.957 -0.505 5.322 1.00 0.00 89 GLN A CA 11
ATOM 16101 C C . GLN A 1 89 ? 82.548 -1.504 6.406 1.00 0.00 89 GLN A C 11
ATOM 16102 O O . GLN A 1 89 ? 82.746 -1.255 7.593 1.00 0.00 89 GLN A O 11
ATOM 16116 N N . LEU A 1 90 ? 81.976 -2.638 5.990 1.00 0.00 90 LEU A N 11
ATOM 16117 C CA . LEU A 1 90 ? 81.537 -3.671 6.940 1.00 0.00 90 LEU A CA 11
ATOM 16118 C C . LEU A 1 90 ? 82.508 -4.846 6.967 1.00 0.00 90 LEU A C 11
ATOM 16119 O O . LEU A 1 90 ? 82.916 -5.358 5.926 1.00 0.00 90 LEU A O 11
ATOM 16135 N N . HIS A 1 91 ? 82.853 -5.277 8.181 1.00 0.00 91 HIS A N 11
ATOM 16136 C CA . HIS A 1 91 ? 83.758 -6.409 8.376 1.00 0.00 91 HIS A CA 11
ATOM 16137 C C . HIS A 1 91 ? 83.008 -7.550 9.045 1.00 0.00 91 HIS A C 11
ATOM 16138 O O . HIS A 1 91 ? 81.984 -7.336 9.695 1.00 0.00 91 HIS A O 11
ATOM 16152 N N . ILE A 1 92 ? 83.517 -8.762 8.877 1.00 0.00 92 ILE A N 11
ATOM 16153 C CA . ILE A 1 92 ? 82.891 -9.944 9.458 1.00 0.00 92 ILE A CA 11
ATOM 16154 C C . ILE A 1 92 ? 83.581 -10.307 10.771 1.00 0.00 92 ILE A C 11
ATOM 16155 O O . ILE A 1 92 ? 84.639 -10.933 10.788 1.00 0.00 92 ILE A O 11
ATOM 16171 N N . THR A 1 93 ? 82.970 -9.892 11.880 1.00 0.00 93 THR A N 11
ATOM 16172 C CA . THR A 1 93 ? 83.519 -10.162 13.208 1.00 0.00 93 THR A CA 11
ATOM 16173 C C . THR A 1 93 ? 82.691 -11.235 13.908 1.00 0.00 93 THR A C 11
ATOM 16174 O O . THR A 1 93 ? 81.520 -11.020 14.221 1.00 0.00 93 THR A O 11
ATOM 16185 N N . GLU A 1 94 ? 83.304 -12.390 14.156 1.00 0.00 94 GLU A N 11
ATOM 16186 C CA . GLU A 1 94 ? 82.598 -13.479 14.820 1.00 0.00 94 GLU A CA 11
ATOM 16187 C C . GLU A 1 94 ? 81.920 -12.949 16.087 1.00 0.00 94 GLU A C 11
ATOM 16188 O O . GLU A 1 94 ? 82.385 -11.971 16.672 1.00 0.00 94 GLU A O 11
ATOM 16200 N N . PRO A 1 95 ? 80.841 -13.556 16.523 1.00 0.00 95 PRO A N 11
ATOM 16201 C CA . PRO A 1 95 ? 80.133 -13.090 17.745 1.00 0.00 95 PRO A CA 11
ATOM 16202 C C . PRO A 1 95 ? 81.094 -12.979 18.929 1.00 0.00 95 PRO A C 11
ATOM 16203 O O . PRO A 1 95 ? 82.012 -13.786 19.075 1.00 0.00 95 PRO A O 11
ATOM 16214 N N . LEU A 1 96 ? 80.877 -11.968 19.764 1.00 0.00 96 LEU A N 11
ATOM 16215 C CA . LEU A 1 96 ? 81.728 -11.749 20.927 1.00 0.00 96 LEU A CA 11
ATOM 16216 C C . LEU A 1 96 ? 81.259 -12.614 22.091 1.00 0.00 96 LEU A C 11
ATOM 16217 O O . LEU A 1 96 ? 81.800 -12.537 23.193 1.00 0.00 96 LEU A O 11
ATOM 16233 N N . GLU A 1 97 ? 80.241 -13.430 21.835 1.00 0.00 97 GLU A N 11
ATOM 16234 C CA . GLU A 1 97 ? 79.689 -14.302 22.865 1.00 0.00 97 GLU A CA 11
ATOM 16235 C C . GLU A 1 97 ? 80.634 -15.467 23.149 1.00 0.00 97 GLU A C 11
ATOM 16236 O O . GLU A 1 97 ? 80.339 -16.565 22.704 1.00 0.00 97 GLU A O 11
ATOM 16248 N N . MET A 1 1 ? 73.959 25.630 -1.324 1.00 0.00 1 MET A N 12
ATOM 16249 C CA . MET A 1 1 ? 73.425 24.609 -2.269 1.00 0.00 1 MET A CA 12
ATOM 16250 C C . MET A 1 1 ? 74.467 23.512 -2.469 1.00 0.00 1 MET A C 12
ATOM 16251 O O . MET A 1 1 ? 74.192 22.492 -3.099 1.00 0.00 1 MET A O 12
ATOM 16267 N N . GLU A 1 2 ? 75.661 23.728 -1.931 1.00 0.00 2 GLU A N 12
ATOM 16268 C CA . GLU A 1 2 ? 76.727 22.743 -2.064 1.00 0.00 2 GLU A CA 12
ATOM 16269 C C . GLU A 1 2 ? 76.417 21.493 -1.236 1.00 0.00 2 GLU A C 12
ATOM 16270 O O . GLU A 1 2 ? 76.685 20.377 -1.679 1.00 0.00 2 GLU A O 12
ATOM 16282 N N . PRO A 1 3 ? 75.845 21.642 -0.063 1.00 0.00 3 PRO A N 12
ATOM 16283 C CA . PRO A 1 3 ? 75.494 20.477 0.791 1.00 0.00 3 PRO A CA 12
ATOM 16284 C C . PRO A 1 3 ? 74.364 19.655 0.168 1.00 0.00 3 PRO A C 12
ATOM 16285 O O . PRO A 1 3 ? 73.444 20.208 -0.438 1.00 0.00 3 PRO A O 12
ATOM 16296 N N . LYS A 1 4 ? 74.445 18.334 0.316 1.00 0.00 4 LYS A N 12
ATOM 16297 C CA . LYS A 1 4 ? 73.437 17.434 -0.241 1.00 0.00 4 LYS A CA 12
ATOM 16298 C C . LYS A 1 4 ? 72.929 17.932 -1.599 1.00 0.00 4 LYS A C 12
ATOM 16299 O O . LYS A 1 4 ? 73.720 18.195 -2.505 1.00 0.00 4 LYS A O 12
ATOM 16318 N N . GLY A 1 5 ? 71.610 18.048 -1.738 1.00 0.00 5 GLY A N 12
ATOM 16319 C CA . GLY A 1 5 ? 71.015 18.499 -2.988 1.00 0.00 5 GLY A CA 12
ATOM 16320 C C . GLY A 1 5 ? 70.985 17.361 -4.003 1.00 0.00 5 GLY A C 12
ATOM 16321 O O . GLY A 1 5 ? 70.409 17.491 -5.081 1.00 0.00 5 GLY A O 12
ATOM 16325 N N . VAL A 1 6 ? 71.615 16.246 -3.644 1.00 0.00 6 VAL A N 12
ATOM 16326 C CA . VAL A 1 6 ? 71.679 15.080 -4.501 1.00 0.00 6 VAL A CA 12
ATOM 16327 C C . VAL A 1 6 ? 71.702 13.834 -3.632 1.00 0.00 6 VAL A C 12
ATOM 16328 O O . VAL A 1 6 ? 72.647 13.625 -2.873 1.00 0.00 6 VAL A O 12
ATOM 16341 N N . PHE A 1 7 ? 70.667 13.015 -3.746 1.00 0.00 7 PHE A N 12
ATOM 16342 C CA . PHE A 1 7 ? 70.593 11.787 -2.965 1.00 0.00 7 PHE A CA 12
ATOM 16343 C C . PHE A 1 7 ? 70.681 12.075 -1.470 1.00 0.00 7 PHE A C 12
ATOM 16344 O O . PHE A 1 7 ? 71.668 12.623 -0.980 1.00 0.00 7 PHE A O 12
ATOM 16361 N N . ALA A 1 8 ? 69.628 11.688 -0.750 1.00 0.00 8 ALA A N 12
ATOM 16362 C CA . ALA A 1 8 ? 69.563 11.888 0.695 1.00 0.00 8 ALA A CA 12
ATOM 16363 C C . ALA A 1 8 ? 70.066 10.642 1.398 1.00 0.00 8 ALA A C 12
ATOM 16364 O O . ALA A 1 8 ? 69.720 9.527 1.010 1.00 0.00 8 ALA A O 12
ATOM 16371 N N . LYS A 1 9 ? 70.892 10.839 2.421 1.00 0.00 9 LYS A N 12
ATOM 16372 C CA . LYS A 1 9 ? 71.464 9.722 3.168 1.00 0.00 9 LYS A CA 12
ATOM 16373 C C . LYS A 1 9 ? 70.522 9.245 4.264 1.00 0.00 9 LYS A C 12
ATOM 16374 O O . LYS A 1 9 ? 70.924 9.064 5.412 1.00 0.00 9 LYS A O 12
ATOM 16393 N N . GLU A 1 10 ? 69.270 9.021 3.898 1.00 0.00 10 GLU A N 12
ATOM 16394 C CA . GLU A 1 10 ? 68.285 8.540 4.852 1.00 0.00 10 GLU A CA 12
ATOM 16395 C C . GLU A 1 10 ? 68.442 7.025 4.986 1.00 0.00 10 GLU A C 12
ATOM 16396 O O . GLU A 1 10 ? 67.507 6.299 5.314 1.00 0.00 10 GLU A O 12
ATOM 16408 N N . GLN A 1 11 ? 69.646 6.553 4.691 1.00 0.00 11 GLN A N 12
ATOM 16409 C CA . GLN A 1 11 ? 69.951 5.125 4.747 1.00 0.00 11 GLN A CA 12
ATOM 16410 C C . GLN A 1 11 ? 70.899 4.821 5.898 1.00 0.00 11 GLN A C 12
ATOM 16411 O O . GLN A 1 11 ? 71.799 5.605 6.195 1.00 0.00 11 GLN A O 12
ATOM 16425 N N . SER A 1 12 ? 70.712 3.665 6.522 1.00 0.00 12 SER A N 12
ATOM 16426 C CA . SER A 1 12 ? 71.587 3.266 7.610 1.00 0.00 12 SER A CA 12
ATOM 16427 C C . SER A 1 12 ? 72.891 2.740 7.019 1.00 0.00 12 SER A C 12
ATOM 16428 O O . SER A 1 12 ? 73.347 1.649 7.357 1.00 0.00 12 SER A O 12
ATOM 16436 N N . VAL A 1 13 ? 73.471 3.525 6.107 1.00 0.00 13 VAL A N 12
ATOM 16437 C CA . VAL A 1 13 ? 74.711 3.137 5.435 1.00 0.00 13 VAL A CA 12
ATOM 16438 C C . VAL A 1 13 ? 75.539 4.369 5.070 1.00 0.00 13 VAL A C 12
ATOM 16439 O O . VAL A 1 13 ? 75.254 5.036 4.078 1.00 0.00 13 VAL A O 12
ATOM 16452 N N . HIS A 1 14 ? 76.569 4.656 5.867 1.00 0.00 14 HIS A N 12
ATOM 16453 C CA . HIS A 1 14 ? 77.438 5.808 5.605 1.00 0.00 14 HIS A CA 12
ATOM 16454 C C . HIS A 1 14 ? 78.515 5.934 6.683 1.00 0.00 14 HIS A C 12
ATOM 16455 O O . HIS A 1 14 ? 78.828 7.038 7.131 1.00 0.00 14 HIS A O 12
ATOM 16469 N N . ASN A 1 15 ? 79.083 4.806 7.097 1.00 0.00 15 ASN A N 12
ATOM 16470 C CA . ASN A 1 15 ? 80.125 4.827 8.124 1.00 0.00 15 ASN A CA 12
ATOM 16471 C C . ASN A 1 15 ? 80.857 3.490 8.194 1.00 0.00 15 ASN A C 12
ATOM 16472 O O . ASN A 1 15 ? 80.425 2.500 7.606 1.00 0.00 15 ASN A O 12
ATOM 16483 N N . GLU A 1 16 ? 81.971 3.471 8.919 1.00 0.00 16 GLU A N 12
ATOM 16484 C CA . GLU A 1 16 ? 82.772 2.256 9.070 1.00 0.00 16 GLU A CA 12
ATOM 16485 C C . GLU A 1 16 ? 82.356 1.504 10.334 1.00 0.00 16 GLU A C 12
ATOM 16486 O O . GLU A 1 16 ? 82.505 2.015 11.445 1.00 0.00 16 GLU A O 12
ATOM 16498 N N . VAL A 1 17 ? 81.824 0.291 10.160 1.00 0.00 17 VAL A N 12
ATOM 16499 C CA . VAL A 1 17 ? 81.374 -0.522 11.298 1.00 0.00 17 VAL A CA 12
ATOM 16500 C C . VAL A 1 17 ? 81.809 -1.981 11.143 1.00 0.00 17 VAL A C 12
ATOM 16501 O O . VAL A 1 17 ? 82.078 -2.443 10.037 1.00 0.00 17 VAL A O 12
ATOM 16514 N N . GLN A 1 18 ? 81.862 -2.705 12.265 1.00 0.00 18 GLN A N 12
ATOM 16515 C CA . GLN A 1 18 ? 82.251 -4.123 12.260 1.00 0.00 18 GLN A CA 12
ATOM 16516 C C . GLN A 1 18 ? 81.242 -4.944 13.066 1.00 0.00 18 GLN A C 12
ATOM 16517 O O . GLN A 1 18 ? 80.998 -4.664 14.240 1.00 0.00 18 GLN A O 12
ATOM 16531 N N . ALA A 1 19 ? 80.652 -5.956 12.429 1.00 0.00 19 ALA A N 12
ATOM 16532 C CA . ALA A 1 19 ? 79.665 -6.802 13.104 1.00 0.00 19 ALA A CA 12
ATOM 16533 C C . ALA A 1 19 ? 79.597 -8.182 12.454 1.00 0.00 19 ALA A C 12
ATOM 16534 O O . ALA A 1 19 ? 79.983 -8.353 11.297 1.00 0.00 19 ALA A O 12
ATOM 16541 N N . GLU A 1 20 ? 79.092 -9.159 13.200 1.00 0.00 20 GLU A N 12
ATOM 16542 C CA . GLU A 1 20 ? 78.967 -10.516 12.678 1.00 0.00 20 GLU A CA 12
ATOM 16543 C C . GLU A 1 20 ? 77.945 -10.543 11.544 1.00 0.00 20 GLU A C 12
ATOM 16544 O O . GLU A 1 20 ? 76.994 -9.761 11.536 1.00 0.00 20 GLU A O 12
ATOM 16556 N N . ALA A 1 21 ? 78.143 -11.451 10.601 1.00 0.00 21 ALA A N 12
ATOM 16557 C CA . ALA A 1 21 ? 77.228 -11.577 9.474 1.00 0.00 21 ALA A CA 12
ATOM 16558 C C . ALA A 1 21 ? 75.892 -12.148 9.938 1.00 0.00 21 ALA A C 12
ATOM 16559 O O . ALA A 1 21 ? 75.835 -12.905 10.907 1.00 0.00 21 ALA A O 12
ATOM 16566 N N . GLY A 1 22 ? 74.814 -11.773 9.247 1.00 0.00 22 GLY A N 12
ATOM 16567 C CA . GLY A 1 22 ? 73.473 -12.246 9.597 1.00 0.00 22 GLY A CA 12
ATOM 16568 C C . GLY A 1 22 ? 72.581 -11.076 9.990 1.00 0.00 22 GLY A C 12
ATOM 16569 O O . GLY A 1 22 ? 71.541 -11.261 10.620 1.00 0.00 22 GLY A O 12
ATOM 16573 N N . THR A 1 23 ? 73.001 -9.863 9.620 1.00 0.00 23 THR A N 12
ATOM 16574 C CA . THR A 1 23 ? 72.238 -8.654 9.945 1.00 0.00 23 THR A CA 12
ATOM 16575 C C . THR A 1 23 ? 71.666 -8.021 8.680 1.00 0.00 23 THR A C 12
ATOM 16576 O O . THR A 1 23 ? 72.389 -7.774 7.716 1.00 0.00 23 THR A O 12
ATOM 16587 N N . THR A 1 24 ? 70.363 -7.763 8.690 1.00 0.00 24 THR A N 12
ATOM 16588 C CA . THR A 1 24 ? 69.710 -7.161 7.533 1.00 0.00 24 THR A CA 12
ATOM 16589 C C . THR A 1 24 ? 69.987 -5.664 7.475 1.00 0.00 24 THR A C 12
ATOM 16590 O O . THR A 1 24 ? 69.975 -4.978 8.497 1.00 0.00 24 THR A O 12
ATOM 16601 N N . ALA A 1 25 ? 70.236 -5.163 6.265 1.00 0.00 25 ALA A N 12
ATOM 16602 C CA . ALA A 1 25 ? 70.521 -3.742 6.058 1.00 0.00 25 ALA A CA 12
ATOM 16603 C C . ALA A 1 25 ? 69.497 -3.127 5.104 1.00 0.00 25 ALA A C 12
ATOM 16604 O O . ALA A 1 25 ? 69.220 -3.675 4.037 1.00 0.00 25 ALA A O 12
ATOM 16611 N N . MET A 1 26 ? 68.933 -1.982 5.501 1.00 0.00 26 MET A N 12
ATOM 16612 C CA . MET A 1 26 ? 67.929 -1.280 4.689 1.00 0.00 26 MET A CA 12
ATOM 16613 C C . MET A 1 26 ? 68.400 0.141 4.372 1.00 0.00 26 MET A C 12
ATOM 16614 O O . MET A 1 26 ? 68.716 0.927 5.271 1.00 0.00 26 MET A O 12
ATOM 16628 N N . LEU A 1 27 ? 68.474 0.452 3.077 1.00 0.00 27 LEU A N 12
ATOM 16629 C CA . LEU A 1 27 ? 68.938 1.766 2.621 1.00 0.00 27 LEU A CA 12
ATOM 16630 C C . LEU A 1 27 ? 67.777 2.614 2.088 1.00 0.00 27 LEU A C 12
ATOM 16631 O O . LEU A 1 27 ? 67.113 2.222 1.132 1.00 0.00 27 LEU A O 12
ATOM 16647 N N . SER A 1 28 ? 67.560 3.797 2.681 1.00 0.00 28 SER A N 12
ATOM 16648 C CA . SER A 1 28 ? 66.505 4.706 2.218 1.00 0.00 28 SER A CA 12
ATOM 16649 C C . SER A 1 28 ? 67.147 6.011 1.760 1.00 0.00 28 SER A C 12
ATOM 16650 O O . SER A 1 28 ? 67.940 6.607 2.485 1.00 0.00 28 SER A O 12
ATOM 16658 N N . CYS A 1 29 ? 66.833 6.438 0.537 1.00 0.00 29 CYS A N 12
ATOM 16659 C CA . CYS A 1 29 ? 67.426 7.663 -0.008 1.00 0.00 29 CYS A CA 12
ATOM 16660 C C . CYS A 1 29 ? 66.426 8.419 -0.881 1.00 0.00 29 CYS A C 12
ATOM 16661 O O . CYS A 1 29 ? 65.506 7.828 -1.445 1.00 0.00 29 CYS A O 12
ATOM 16669 N N . GLU A 1 30 ? 66.628 9.733 -0.997 1.00 0.00 30 GLU A N 12
ATOM 16670 C CA . GLU A 1 30 ? 65.748 10.582 -1.820 1.00 0.00 30 GLU A CA 12
ATOM 16671 C C . GLU A 1 30 ? 66.583 11.619 -2.566 1.00 0.00 30 GLU A C 12
ATOM 16672 O O . GLU A 1 30 ? 67.238 12.453 -1.945 1.00 0.00 30 GLU A O 12
ATOM 16684 N N . VAL A 1 31 ? 66.564 11.580 -3.900 1.00 0.00 31 VAL A N 12
ATOM 16685 C CA . VAL A 1 31 ? 67.354 12.541 -4.675 1.00 0.00 31 VAL A CA 12
ATOM 16686 C C . VAL A 1 31 ? 66.600 13.844 -4.864 1.00 0.00 31 VAL A C 12
ATOM 16687 O O . VAL A 1 31 ? 65.443 13.865 -5.286 1.00 0.00 31 VAL A O 12
ATOM 16700 N N . ALA A 1 32 ? 67.283 14.929 -4.537 1.00 0.00 32 ALA A N 12
ATOM 16701 C CA . ALA A 1 32 ? 66.715 16.259 -4.649 1.00 0.00 32 ALA A CA 12
ATOM 16702 C C . ALA A 1 32 ? 66.916 16.801 -6.065 1.00 0.00 32 ALA A C 12
ATOM 16703 O O . ALA A 1 32 ? 66.169 17.665 -6.525 1.00 0.00 32 ALA A O 12
ATOM 16710 N N . GLN A 1 33 ? 67.933 16.278 -6.750 1.00 0.00 33 GLN A N 12
ATOM 16711 C CA . GLN A 1 33 ? 68.240 16.701 -8.121 1.00 0.00 33 GLN A CA 12
ATOM 16712 C C . GLN A 1 33 ? 67.817 15.607 -9.119 1.00 0.00 33 GLN A C 12
ATOM 16713 O O . GLN A 1 33 ? 68.240 14.461 -8.974 1.00 0.00 33 GLN A O 12
ATOM 16727 N N . PRO A 1 34 ? 67.009 15.903 -10.121 1.00 0.00 34 PRO A N 12
ATOM 16728 C CA . PRO A 1 34 ? 66.597 14.860 -11.100 1.00 0.00 34 PRO A CA 12
ATOM 16729 C C . PRO A 1 34 ? 67.790 14.341 -11.905 1.00 0.00 34 PRO A C 12
ATOM 16730 O O . PRO A 1 34 ? 67.716 13.278 -12.521 1.00 0.00 34 PRO A O 12
ATOM 16741 N N . GLN A 1 35 ? 68.883 15.097 -11.903 1.00 0.00 35 GLN A N 12
ATOM 16742 C CA . GLN A 1 35 ? 70.070 14.698 -12.648 1.00 0.00 35 GLN A CA 12
ATOM 16743 C C . GLN A 1 35 ? 70.799 13.589 -11.899 1.00 0.00 35 GLN A C 12
ATOM 16744 O O . GLN A 1 35 ? 71.747 12.989 -12.407 1.00 0.00 35 GLN A O 12
ATOM 16758 N N . THR A 1 36 ? 70.342 13.313 -10.687 1.00 0.00 36 THR A N 12
ATOM 16759 C CA . THR A 1 36 ? 70.959 12.274 -9.876 1.00 0.00 36 THR A CA 12
ATOM 16760 C C . THR A 1 36 ? 70.907 10.924 -10.587 1.00 0.00 36 THR A C 12
ATOM 16761 O O . THR A 1 36 ? 69.855 10.491 -11.055 1.00 0.00 36 THR A O 12
ATOM 16772 N N . GLU A 1 37 ? 72.064 10.267 -10.658 1.00 0.00 37 GLU A N 12
ATOM 16773 C CA . GLU A 1 37 ? 72.188 8.960 -11.302 1.00 0.00 37 GLU A CA 12
ATOM 16774 C C . GLU A 1 37 ? 72.169 7.858 -10.246 1.00 0.00 37 GLU A C 12
ATOM 16775 O O . GLU A 1 37 ? 72.441 8.116 -9.074 1.00 0.00 37 GLU A O 12
ATOM 16787 N N . VAL A 1 38 ? 71.853 6.628 -10.657 1.00 0.00 38 VAL A N 12
ATOM 16788 C CA . VAL A 1 38 ? 71.815 5.501 -9.718 1.00 0.00 38 VAL A CA 12
ATOM 16789 C C . VAL A 1 38 ? 73.086 4.672 -9.845 1.00 0.00 38 VAL A C 12
ATOM 16790 O O . VAL A 1 38 ? 73.320 4.024 -10.866 1.00 0.00 38 VAL A O 12
ATOM 16803 N N . THR A 1 39 ? 73.908 4.701 -8.800 1.00 0.00 39 THR A N 12
ATOM 16804 C CA . THR A 1 39 ? 75.168 3.957 -8.789 1.00 0.00 39 THR A CA 12
ATOM 16805 C C . THR A 1 39 ? 75.124 2.860 -7.725 1.00 0.00 39 THR A C 12
ATOM 16806 O O . THR A 1 39 ? 75.215 3.139 -6.524 1.00 0.00 39 THR A O 12
ATOM 16817 N N . TRP A 1 40 ? 74.968 1.618 -8.187 1.00 0.00 40 TRP A N 12
ATOM 16818 C CA . TRP A 1 40 ? 74.881 0.450 -7.300 1.00 0.00 40 TRP A CA 12
ATOM 16819 C C . TRP A 1 40 ? 76.192 -0.346 -7.292 1.00 0.00 40 TRP A C 12
ATOM 16820 O O . TRP A 1 40 ? 76.600 -0.881 -8.323 1.00 0.00 40 TRP A O 12
ATOM 16841 N N . TYR A 1 41 ? 76.836 -0.453 -6.125 1.00 0.00 41 TYR A N 12
ATOM 16842 C CA . TYR A 1 41 ? 78.079 -1.224 -6.015 1.00 0.00 41 TYR A CA 12
ATOM 16843 C C . TYR A 1 41 ? 78.117 -1.985 -4.693 1.00 0.00 41 TYR A C 12
ATOM 16844 O O . TYR A 1 41 ? 77.776 -1.442 -3.642 1.00 0.00 41 TYR A O 12
ATOM 16862 N N . LYS A 1 42 ? 78.526 -3.255 -4.756 1.00 0.00 42 LYS A N 12
ATOM 16863 C CA . LYS A 1 42 ? 78.597 -4.107 -3.562 1.00 0.00 42 LYS A CA 12
ATOM 16864 C C . LYS A 1 42 ? 80.029 -4.555 -3.282 1.00 0.00 42 LYS A C 12
ATOM 16865 O O . LYS A 1 42 ? 80.768 -4.922 -4.195 1.00 0.00 42 LYS A O 12
ATOM 16884 N N . ASP A 1 43 ? 80.405 -4.534 -2.005 1.00 0.00 43 ASP A N 12
ATOM 16885 C CA . ASP A 1 43 ? 81.742 -4.952 -1.598 1.00 0.00 43 ASP A CA 12
ATOM 16886 C C . ASP A 1 43 ? 82.808 -4.125 -2.308 1.00 0.00 43 ASP A C 12
ATOM 16887 O O . ASP A 1 43 ? 84.003 -4.354 -2.132 1.00 0.00 43 ASP A O 12
ATOM 16896 N N . GLY A 1 44 ? 82.366 -3.167 -3.119 1.00 0.00 44 GLY A N 12
ATOM 16897 C CA . GLY A 1 44 ? 83.288 -2.324 -3.873 1.00 0.00 44 GLY A CA 12
ATOM 16898 C C . GLY A 1 44 ? 83.591 -3.002 -5.202 1.00 0.00 44 GLY A C 12
ATOM 16899 O O . GLY A 1 44 ? 83.850 -2.351 -6.212 1.00 0.00 44 GLY A O 12
ATOM 16903 N N . LYS A 1 45 ? 83.527 -4.333 -5.176 1.00 0.00 45 LYS A N 12
ATOM 16904 C CA . LYS A 1 45 ? 83.759 -5.157 -6.353 1.00 0.00 45 LYS A CA 12
ATOM 16905 C C . LYS A 1 45 ? 82.561 -6.076 -6.547 1.00 0.00 45 LYS A C 12
ATOM 16906 O O . LYS A 1 45 ? 82.090 -6.693 -5.593 1.00 0.00 45 LYS A O 12
ATOM 16925 N N . LYS A 1 46 ? 82.068 -6.163 -7.772 1.00 0.00 46 LYS A N 12
ATOM 16926 C CA . LYS A 1 46 ? 80.920 -7.012 -8.048 1.00 0.00 46 LYS A CA 12
ATOM 16927 C C . LYS A 1 46 ? 81.249 -8.465 -7.727 1.00 0.00 46 LYS A C 12
ATOM 16928 O O . LYS A 1 46 ? 82.288 -8.984 -8.135 1.00 0.00 46 LYS A O 12
ATOM 16947 N N . LEU A 1 47 ? 80.361 -9.106 -6.970 1.00 0.00 47 LEU A N 12
ATOM 16948 C CA . LEU A 1 47 ? 80.551 -10.497 -6.557 1.00 0.00 47 LEU A CA 12
ATOM 16949 C C . LEU A 1 47 ? 79.489 -11.401 -7.171 1.00 0.00 47 LEU A C 12
ATOM 16950 O O . LEU A 1 47 ? 78.427 -10.936 -7.588 1.00 0.00 47 LEU A O 12
ATOM 16966 N N . SER A 1 48 ? 79.766 -12.702 -7.189 1.00 0.00 48 SER A N 12
ATOM 16967 C CA . SER A 1 48 ? 78.807 -13.667 -7.713 1.00 0.00 48 SER A CA 12
ATOM 16968 C C . SER A 1 48 ? 77.597 -13.711 -6.782 1.00 0.00 48 SER A C 12
ATOM 16969 O O . SER A 1 48 ? 77.565 -13.005 -5.774 1.00 0.00 48 SER A O 12
ATOM 16977 N N . SER A 1 49 ? 76.602 -14.524 -7.116 1.00 0.00 49 SER A N 12
ATOM 16978 C CA . SER A 1 49 ? 75.409 -14.611 -6.280 1.00 0.00 49 SER A CA 12
ATOM 16979 C C . SER A 1 49 ? 75.777 -15.017 -4.856 1.00 0.00 49 SER A C 12
ATOM 16980 O O . SER A 1 49 ? 76.615 -15.893 -4.644 1.00 0.00 49 SER A O 12
ATOM 16988 N N . SER A 1 50 ? 75.138 -14.371 -3.883 1.00 0.00 50 SER A N 12
ATOM 16989 C CA . SER A 1 50 ? 75.393 -14.668 -2.478 1.00 0.00 50 SER A CA 12
ATOM 16990 C C . SER A 1 50 ? 74.326 -14.022 -1.596 1.00 0.00 50 SER A C 12
ATOM 16991 O O . SER A 1 50 ? 73.357 -14.671 -1.202 1.00 0.00 50 SER A O 12
ATOM 16999 N N . SER A 1 51 ? 74.507 -12.736 -1.300 1.00 0.00 51 SER A N 12
ATOM 17000 C CA . SER A 1 51 ? 73.548 -12.009 -0.471 1.00 0.00 51 SER A CA 12
ATOM 17001 C C . SER A 1 51 ? 72.308 -11.677 -1.282 1.00 0.00 51 SER A C 12
ATOM 17002 O O . SER A 1 51 ? 72.350 -11.661 -2.512 1.00 0.00 51 SER A O 12
ATOM 17010 N N . LYS A 1 52 ? 71.203 -11.401 -0.601 1.00 0.00 52 LYS A N 12
ATOM 17011 C CA . LYS A 1 52 ? 69.978 -11.062 -1.312 1.00 0.00 52 LYS A CA 12
ATOM 17012 C C . LYS A 1 52 ? 70.103 -9.657 -1.880 1.00 0.00 52 LYS A C 12
ATOM 17013 O O . LYS A 1 52 ? 70.493 -8.724 -1.176 1.00 0.00 52 LYS A O 12
ATOM 17032 N N . VAL A 1 53 ? 69.764 -9.509 -3.159 1.00 0.00 53 VAL A N 12
ATOM 17033 C CA . VAL A 1 53 ? 69.834 -8.208 -3.825 1.00 0.00 53 VAL A CA 12
ATOM 17034 C C . VAL A 1 53 ? 68.427 -7.718 -4.126 1.00 0.00 53 VAL A C 12
ATOM 17035 O O . VAL A 1 53 ? 67.654 -8.391 -4.806 1.00 0.00 53 VAL A O 12
ATOM 17048 N N . ARG A 1 54 ? 68.093 -6.552 -3.585 1.00 0.00 54 ARG A N 12
ATOM 17049 C CA . ARG A 1 54 ? 66.764 -5.971 -3.765 1.00 0.00 54 ARG A CA 12
ATOM 17050 C C . ARG A 1 54 ? 66.884 -4.586 -4.403 1.00 0.00 54 ARG A C 12
ATOM 17051 O O . ARG A 1 54 ? 67.517 -3.690 -3.846 1.00 0.00 54 ARG A O 12
ATOM 17072 N N . MET A 1 55 ? 66.279 -4.423 -5.582 1.00 0.00 55 MET A N 12
ATOM 17073 C CA . MET A 1 55 ? 66.329 -3.149 -6.307 1.00 0.00 55 MET A CA 12
ATOM 17074 C C . MET A 1 55 ? 64.935 -2.557 -6.507 1.00 0.00 55 MET A C 12
ATOM 17075 O O . MET A 1 55 ? 64.154 -3.054 -7.317 1.00 0.00 55 MET A O 12
ATOM 17089 N N . GLU A 1 56 ? 64.644 -1.470 -5.788 1.00 0.00 56 GLU A N 12
ATOM 17090 C CA . GLU A 1 56 ? 63.354 -0.782 -5.914 1.00 0.00 56 GLU A CA 12
ATOM 17091 C C . GLU A 1 56 ? 63.587 0.677 -6.288 1.00 0.00 56 GLU A C 12
ATOM 17092 O O . GLU A 1 56 ? 63.982 1.489 -5.453 1.00 0.00 56 GLU A O 12
ATOM 17104 N N . VAL A 1 57 ? 63.339 0.996 -7.555 1.00 0.00 57 VAL A N 12
ATOM 17105 C CA . VAL A 1 57 ? 63.520 2.356 -8.062 1.00 0.00 57 VAL A CA 12
ATOM 17106 C C . VAL A 1 57 ? 62.167 2.939 -8.477 1.00 0.00 57 VAL A C 12
ATOM 17107 O O . VAL A 1 57 ? 61.549 2.469 -9.431 1.00 0.00 57 VAL A O 12
ATOM 17120 N N . LYS A 1 58 ? 61.703 3.953 -7.740 1.00 0.00 58 LYS A N 12
ATOM 17121 C CA . LYS A 1 58 ? 60.410 4.586 -8.021 1.00 0.00 58 LYS A CA 12
ATOM 17122 C C . LYS A 1 58 ? 60.596 6.056 -8.403 1.00 0.00 58 LYS A C 12
ATOM 17123 O O . LYS A 1 58 ? 61.622 6.437 -8.964 1.00 0.00 58 LYS A O 12
ATOM 17142 N N . GLY A 1 59 ? 59.585 6.871 -8.102 1.00 0.00 59 GLY A N 12
ATOM 17143 C CA . GLY A 1 59 ? 59.626 8.293 -8.424 1.00 0.00 59 GLY A CA 12
ATOM 17144 C C . GLY A 1 59 ? 60.865 8.974 -7.845 1.00 0.00 59 GLY A C 12
ATOM 17145 O O . GLY A 1 59 ? 60.803 9.622 -6.799 1.00 0.00 59 GLY A O 12
ATOM 17149 N N . CYS A 1 60 ? 61.979 8.846 -8.553 1.00 0.00 60 CYS A N 12
ATOM 17150 C CA . CYS A 1 60 ? 63.228 9.471 -8.127 1.00 0.00 60 CYS A CA 12
ATOM 17151 C C . CYS A 1 60 ? 63.630 9.055 -6.708 1.00 0.00 60 CYS A C 12
ATOM 17152 O O . CYS A 1 60 ? 64.274 9.826 -5.997 1.00 0.00 60 CYS A O 12
ATOM 17160 N N . THR A 1 61 ? 63.272 7.832 -6.304 1.00 0.00 61 THR A N 12
ATOM 17161 C CA . THR A 1 61 ? 63.628 7.325 -4.969 1.00 0.00 61 THR A CA 12
ATOM 17162 C C . THR A 1 61 ? 64.371 5.998 -5.093 1.00 0.00 61 THR A C 12
ATOM 17163 O O . THR A 1 61 ? 63.983 5.132 -5.873 1.00 0.00 61 THR A O 12
ATOM 17174 N N . ARG A 1 62 ? 65.454 5.843 -4.328 1.00 0.00 62 ARG A N 12
ATOM 17175 C CA . ARG A 1 62 ? 66.257 4.613 -4.372 1.00 0.00 62 ARG A CA 12
ATOM 17176 C C . ARG A 1 62 ? 66.202 3.877 -3.034 1.00 0.00 62 ARG A C 12
ATOM 17177 O O . ARG A 1 62 ? 66.551 4.436 -1.995 1.00 0.00 62 ARG A O 12
ATOM 17198 N N . ARG A 1 63 ? 65.780 2.610 -3.067 1.00 0.00 63 ARG A N 12
ATOM 17199 C CA . ARG A 1 63 ? 65.706 1.797 -1.850 1.00 0.00 63 ARG A CA 12
ATOM 17200 C C . ARG A 1 63 ? 66.280 0.409 -2.118 1.00 0.00 63 ARG A C 12
ATOM 17201 O O . ARG A 1 63 ? 65.614 -0.446 -2.701 1.00 0.00 63 ARG A O 12
ATOM 17222 N N . LEU A 1 64 ? 67.526 0.190 -1.689 1.00 0.00 64 LEU A N 12
ATOM 17223 C CA . LEU A 1 64 ? 68.190 -1.095 -1.888 1.00 0.00 64 LEU A CA 12
ATOM 17224 C C . LEU A 1 64 ? 68.254 -1.862 -0.578 1.00 0.00 64 LEU A C 12
ATOM 17225 O O . LEU A 1 64 ? 69.031 -1.522 0.316 1.00 0.00 64 LEU A O 12
ATOM 17241 N N . VAL A 1 65 ? 67.451 -2.911 -0.471 1.00 0.00 65 VAL A N 12
ATOM 17242 C CA . VAL A 1 65 ? 67.440 -3.734 0.731 1.00 0.00 65 VAL A CA 12
ATOM 17243 C C . VAL A 1 65 ? 68.332 -4.947 0.512 1.00 0.00 65 VAL A C 12
ATOM 17244 O O . VAL A 1 65 ? 67.949 -5.897 -0.164 1.00 0.00 65 VAL A O 12
ATOM 17257 N N . VAL A 1 66 ? 69.537 -4.903 1.070 1.00 0.00 66 VAL A N 12
ATOM 17258 C CA . VAL A 1 66 ? 70.487 -6.004 0.919 1.00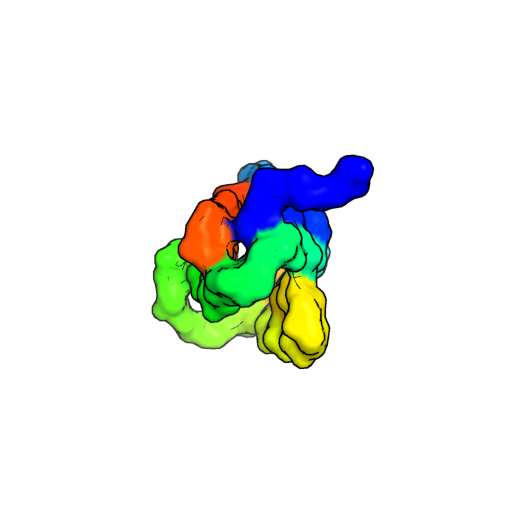 0.00 66 VAL A CA 12
ATOM 17259 C C . VAL A 1 66 ? 70.640 -6.756 2.228 1.00 0.00 66 VAL A C 12
ATOM 17260 O O . VAL A 1 66 ? 71.145 -6.217 3.212 1.00 0.00 66 VAL A O 12
ATOM 17273 N N . GLN A 1 67 ? 70.217 -8.011 2.229 1.00 0.00 67 GLN A N 12
ATOM 17274 C CA . GLN A 1 67 ? 70.331 -8.833 3.424 1.00 0.00 67 GLN A CA 12
ATOM 17275 C C . GLN A 1 67 ? 71.738 -9.409 3.497 1.00 0.00 67 GLN A C 12
ATOM 17276 O O . GLN A 1 67 ? 72.102 -10.276 2.699 1.00 0.00 67 GLN A O 12
ATOM 17290 N N . GLN A 1 68 ? 72.530 -8.911 4.443 1.00 0.00 68 GLN A N 12
ATOM 17291 C CA . GLN A 1 68 ? 73.904 -9.375 4.597 1.00 0.00 68 GLN A CA 12
ATOM 17292 C C . GLN A 1 68 ? 73.936 -10.685 5.366 1.00 0.00 68 GLN A C 12
ATOM 17293 O O . GLN A 1 68 ? 74.465 -10.758 6.477 1.00 0.00 68 GLN A O 12
ATOM 17307 N N . VAL A 1 69 ? 73.359 -11.716 4.762 1.00 0.00 69 VAL A N 12
ATOM 17308 C CA . VAL A 1 69 ? 73.309 -13.038 5.379 1.00 0.00 69 VAL A CA 12
ATOM 17309 C C . VAL A 1 69 ? 74.543 -13.856 4.996 1.00 0.00 69 VAL A C 12
ATOM 17310 O O . VAL A 1 69 ? 74.677 -15.015 5.389 1.00 0.00 69 VAL A O 12
ATOM 17323 N N . GLY A 1 70 ? 75.438 -13.253 4.208 1.00 0.00 70 GLY A N 12
ATOM 17324 C CA . GLY A 1 70 ? 76.651 -13.946 3.755 1.00 0.00 70 GLY A CA 12
ATOM 17325 C C . GLY A 1 70 ? 77.899 -13.520 4.526 1.00 0.00 70 GLY A C 12
ATOM 17326 O O . GLY A 1 70 ? 78.184 -12.330 4.673 1.00 0.00 70 GLY A O 12
ATOM 17330 N N . LYS A 1 71 ? 78.649 -14.520 4.994 1.00 0.00 71 LYS A N 12
ATOM 17331 C CA . LYS A 1 71 ? 79.888 -14.277 5.731 1.00 0.00 71 LYS A CA 12
ATOM 17332 C C . LYS A 1 71 ? 80.949 -13.665 4.819 1.00 0.00 71 LYS A C 12
ATOM 17333 O O . LYS A 1 71 ? 81.631 -12.710 5.191 1.00 0.00 71 LYS A O 12
ATOM 17352 N N . ALA A 1 72 ? 81.090 -14.241 3.627 1.00 0.00 72 ALA A N 12
ATOM 17353 C CA . ALA A 1 72 ? 82.080 -13.771 2.663 1.00 0.00 72 ALA A CA 12
ATOM 17354 C C . ALA A 1 72 ? 81.580 -12.535 1.930 1.00 0.00 72 ALA A C 12
ATOM 17355 O O . ALA A 1 72 ? 82.332 -11.887 1.199 1.00 0.00 72 ALA A O 12
ATOM 17362 N N . ASP A 1 73 ? 80.308 -12.219 2.119 1.00 0.00 73 ASP A N 12
ATOM 17363 C CA . ASP A 1 73 ? 79.712 -11.066 1.460 1.00 0.00 73 ASP A CA 12
ATOM 17364 C C . ASP A 1 73 ? 80.159 -9.764 2.117 1.00 0.00 73 ASP A C 12
ATOM 17365 O O . ASP A 1 73 ? 79.845 -8.677 1.634 1.00 0.00 73 ASP A O 12
ATOM 17374 N N . ALA A 1 74 ? 80.908 -9.877 3.207 1.00 0.00 74 ALA A N 12
ATOM 17375 C CA . ALA A 1 74 ? 81.403 -8.690 3.897 1.00 0.00 74 ALA A CA 12
ATOM 17376 C C . ALA A 1 74 ? 82.297 -7.883 2.961 1.00 0.00 74 ALA A C 12
ATOM 17377 O O . ALA A 1 74 ? 83.098 -8.450 2.218 1.00 0.00 74 ALA A O 12
ATOM 17384 N N . GLY A 1 75 ? 82.157 -6.562 2.994 1.00 0.00 75 GLY A N 12
ATOM 17385 C CA . GLY A 1 75 ? 82.961 -5.708 2.132 1.00 0.00 75 GLY A CA 12
ATOM 17386 C C . GLY A 1 75 ? 82.484 -4.262 2.185 1.00 0.00 75 GLY A C 12
ATOM 17387 O O . GLY A 1 75 ? 81.729 -3.884 3.079 1.00 0.00 75 GLY A O 12
ATOM 17391 N N . GLU A 1 76 ? 82.940 -3.447 1.231 1.00 0.00 76 GLU A N 12
ATOM 17392 C CA . GLU A 1 76 ? 82.564 -2.029 1.202 1.00 0.00 76 GLU A CA 12
ATOM 17393 C C . GLU A 1 76 ? 81.432 -1.761 0.208 1.00 0.00 76 GLU A C 12
ATOM 17394 O O . GLU A 1 76 ? 81.537 -2.077 -0.977 1.00 0.00 76 GLU A O 12
ATOM 17406 N N . TYR A 1 77 ? 80.354 -1.156 0.713 1.00 0.00 77 TYR A N 12
ATOM 17407 C CA . TYR A 1 77 ? 79.204 -0.811 -0.120 1.00 0.00 77 TYR A CA 12
ATOM 17408 C C . TYR A 1 77 ? 79.345 0.647 -0.536 1.00 0.00 77 TYR A C 12
ATOM 17409 O O . TYR A 1 77 ? 79.319 1.547 0.307 1.00 0.00 77 TYR A O 12
ATOM 17427 N N . SER A 1 78 ? 79.516 0.879 -1.837 1.00 0.00 78 SER A N 12
ATOM 17428 C CA . SER A 1 78 ? 79.681 2.241 -2.353 1.00 0.00 78 SER A CA 12
ATOM 17429 C C . SER A 1 78 ? 78.430 2.681 -3.099 1.00 0.00 78 SER A C 12
ATOM 17430 O O . SER A 1 78 ? 78.093 2.122 -4.142 1.00 0.00 78 SER A O 12
ATOM 17438 N N . CYS A 1 79 ? 77.742 3.689 -2.560 1.00 0.00 79 CYS A N 12
ATOM 17439 C CA . CYS A 1 79 ? 76.522 4.202 -3.192 1.00 0.00 79 CYS A CA 12
ATOM 17440 C C . CYS A 1 79 ? 76.717 5.648 -3.639 1.00 0.00 79 CYS A C 12
ATOM 17441 O O . CYS A 1 79 ? 76.533 6.581 -2.856 1.00 0.00 79 CYS A O 12
ATOM 17449 N N . GLU A 1 80 ? 77.068 5.826 -4.913 1.00 0.00 80 GLU A N 12
ATOM 17450 C CA . GLU A 1 80 ? 77.266 7.164 -5.481 1.00 0.00 80 GLU A CA 12
ATOM 17451 C C . GLU A 1 80 ? 75.956 7.634 -6.114 1.00 0.00 80 GLU A C 12
ATOM 17452 O O . GLU A 1 80 ? 75.027 6.843 -6.273 1.00 0.00 80 GLU A O 12
ATOM 17464 N N . ALA A 1 81 ? 75.859 8.918 -6.443 1.00 0.00 81 ALA A N 12
ATOM 17465 C CA . ALA A 1 81 ? 74.624 9.434 -7.021 1.00 0.00 81 ALA A CA 12
ATOM 17466 C C . ALA A 1 81 ? 74.800 10.841 -7.573 1.00 0.00 81 ALA A C 12
ATOM 17467 O O . ALA A 1 81 ? 74.792 11.805 -6.823 1.00 0.00 81 ALA A O 12
ATOM 17474 N N . GLY A 1 82 ? 74.939 10.955 -8.887 1.00 0.00 82 GLY A N 12
ATOM 17475 C CA . GLY A 1 82 ? 75.096 12.268 -9.509 1.00 0.00 82 GLY A CA 12
ATOM 17476 C C . GLY A 1 82 ? 76.411 12.912 -9.085 1.00 0.00 82 GLY A C 12
ATOM 17477 O O . GLY A 1 82 ? 77.332 13.056 -9.889 1.00 0.00 82 GLY A O 12
ATOM 17481 N N . GLY A 1 83 ? 76.492 13.294 -7.813 1.00 0.00 83 GLY A N 12
ATOM 17482 C CA . GLY A 1 83 ? 77.699 13.921 -7.276 1.00 0.00 83 GLY A CA 12
ATOM 17483 C C . GLY A 1 83 ? 77.912 13.522 -5.821 1.00 0.00 83 GLY A C 12
ATOM 17484 O O . GLY A 1 83 ? 79.035 13.551 -5.315 1.00 0.00 83 GLY A O 12
ATOM 17488 N N . GLN A 1 84 ? 76.826 13.145 -5.151 1.00 0.00 84 GLN A N 12
ATOM 17489 C CA . GLN A 1 84 ? 76.906 12.740 -3.752 1.00 0.00 84 GLN A CA 12
ATOM 17490 C C . GLN A 1 84 ? 77.595 11.380 -3.642 1.00 0.00 84 GLN A C 12
ATOM 17491 O O . GLN A 1 84 ? 77.349 10.487 -4.449 1.00 0.00 84 GLN A O 12
ATOM 17505 N N . ARG A 1 85 ? 78.463 11.228 -2.644 1.00 0.00 85 ARG A N 12
ATOM 17506 C CA . ARG A 1 85 ? 79.193 9.972 -2.446 1.00 0.00 85 ARG A CA 12
ATOM 17507 C C . ARG A 1 85 ? 78.966 9.441 -1.035 1.00 0.00 85 ARG A C 12
ATOM 17508 O O . ARG A 1 85 ? 78.981 10.199 -0.067 1.00 0.00 85 ARG A O 12
ATOM 17529 N N . VAL A 1 86 ? 78.756 8.127 -0.931 1.00 0.00 86 VAL A N 12
ATOM 17530 C CA . VAL A 1 86 ? 78.523 7.476 0.362 1.00 0.00 86 VAL A CA 12
ATOM 17531 C C . VAL A 1 86 ? 79.551 6.366 0.578 1.00 0.00 86 VAL A C 12
ATOM 17532 O O . VAL A 1 86 ? 79.784 5.543 -0.310 1.00 0.00 86 VAL A O 12
ATOM 17545 N N . SER A 1 87 ? 80.171 6.352 1.762 1.00 0.00 87 SER A N 12
ATOM 17546 C CA . SER A 1 87 ? 81.186 5.342 2.087 1.00 0.00 87 SER A CA 12
ATOM 17547 C C . SER A 1 87 ? 80.733 4.437 3.234 1.00 0.00 87 SER A C 12
ATOM 17548 O O . SER A 1 87 ? 80.272 4.910 4.277 1.00 0.00 87 SER A O 12
ATOM 17556 N N . PHE A 1 88 ? 80.874 3.127 3.027 1.00 0.00 88 PHE A N 12
ATOM 17557 C CA . PHE A 1 88 ? 80.492 2.135 4.032 1.00 0.00 88 PHE A CA 12
ATOM 17558 C C . PHE A 1 88 ? 81.498 0.980 4.022 1.00 0.00 88 PHE A C 12
ATOM 17559 O O . PHE A 1 88 ? 81.862 0.478 2.959 1.00 0.00 88 PHE A O 12
ATOM 17576 N N . GLN A 1 89 ? 81.965 0.579 5.209 1.00 0.00 89 GLN A N 12
ATOM 17577 C CA . GLN A 1 89 ? 82.957 -0.505 5.322 1.00 0.00 89 GLN A CA 12
ATOM 17578 C C . GLN A 1 89 ? 82.548 -1.504 6.406 1.00 0.00 89 GLN A C 12
ATOM 17579 O O . GLN A 1 89 ? 82.746 -1.255 7.593 1.00 0.00 89 GLN A O 12
ATOM 17593 N N . LEU A 1 90 ? 81.976 -2.638 5.990 1.00 0.00 90 LEU A N 12
ATOM 17594 C CA . LEU A 1 90 ? 81.537 -3.671 6.940 1.00 0.00 90 LEU A CA 12
ATOM 17595 C C . LEU A 1 90 ? 82.508 -4.846 6.967 1.00 0.00 90 LEU A C 12
ATOM 17596 O O . LEU A 1 90 ? 82.916 -5.358 5.926 1.00 0.00 90 LEU A O 12
ATOM 17612 N N . HIS A 1 91 ? 82.853 -5.277 8.181 1.00 0.00 91 HIS A N 12
ATOM 17613 C CA . HIS A 1 91 ? 83.758 -6.409 8.376 1.00 0.00 91 HIS A CA 12
ATOM 17614 C C . HIS A 1 91 ? 83.008 -7.550 9.045 1.00 0.00 91 HIS A C 12
ATOM 17615 O O . HIS A 1 91 ? 81.984 -7.336 9.695 1.00 0.00 91 HIS A O 12
ATOM 17629 N N . ILE A 1 92 ? 83.517 -8.762 8.877 1.00 0.00 92 ILE A N 12
ATOM 17630 C CA . ILE A 1 92 ? 82.891 -9.944 9.458 1.00 0.00 92 ILE A CA 12
ATOM 17631 C C . ILE A 1 92 ? 83.581 -10.307 10.771 1.00 0.00 92 ILE A C 12
ATOM 17632 O O . ILE A 1 92 ? 84.639 -10.933 10.788 1.00 0.00 92 ILE A O 12
ATOM 17648 N N . THR A 1 93 ? 82.970 -9.892 11.880 1.00 0.00 93 THR A N 12
ATOM 17649 C CA . THR A 1 93 ? 83.519 -10.162 13.208 1.00 0.00 93 THR A CA 12
ATOM 17650 C C . THR A 1 93 ? 82.691 -11.235 13.908 1.00 0.00 93 THR A C 12
ATOM 17651 O O . THR A 1 93 ? 81.520 -11.020 14.221 1.00 0.00 93 THR A O 12
ATOM 17662 N N . GLU A 1 94 ? 83.304 -12.390 14.156 1.00 0.00 94 GLU A N 12
ATOM 17663 C CA . GLU A 1 94 ? 82.598 -13.479 14.820 1.00 0.00 94 GLU A CA 12
ATOM 17664 C C . GLU A 1 94 ? 81.920 -12.949 16.087 1.00 0.00 94 GLU A C 12
ATOM 17665 O O . GLU A 1 94 ? 82.385 -11.971 16.672 1.00 0.00 94 GLU A O 12
ATOM 17677 N N . PRO A 1 95 ? 80.841 -13.556 16.523 1.00 0.00 95 PRO A N 12
ATOM 17678 C CA . PRO A 1 95 ? 80.133 -13.090 17.745 1.00 0.00 95 PRO A CA 12
ATOM 17679 C C . PRO A 1 95 ? 81.094 -12.979 18.929 1.00 0.00 95 PRO A C 12
ATOM 17680 O O . PRO A 1 95 ? 82.012 -13.786 19.075 1.00 0.00 95 PRO A O 12
ATOM 17691 N N . LEU A 1 96 ? 80.877 -11.968 19.764 1.00 0.00 96 LEU A N 12
ATOM 17692 C CA . LEU A 1 96 ? 81.728 -11.749 20.927 1.00 0.00 96 LEU A CA 12
ATOM 17693 C C . LEU A 1 96 ? 81.259 -12.614 22.091 1.00 0.00 96 LEU A C 12
ATOM 17694 O O . LEU A 1 96 ? 81.800 -12.537 23.193 1.00 0.00 96 LEU A O 12
ATOM 17710 N N . GLU A 1 97 ? 80.241 -13.430 21.835 1.00 0.00 97 GLU A N 12
ATOM 17711 C CA . GLU A 1 97 ? 79.689 -14.302 22.865 1.00 0.00 97 GLU A CA 12
ATOM 17712 C C . GLU A 1 97 ? 80.634 -15.467 23.149 1.00 0.00 97 GLU A C 12
ATOM 17713 O O . GLU A 1 97 ? 80.339 -16.565 22.704 1.00 0.00 97 GLU A O 12
ATOM 17725 N N . MET A 1 1 ? 83.949 20.961 -5.407 1.00 0.00 1 MET A N 13
ATOM 17726 C CA . MET A 1 1 ? 82.699 20.153 -5.521 1.00 0.00 1 MET A CA 13
ATOM 17727 C C . MET A 1 1 ? 81.531 20.930 -4.917 1.00 0.00 1 MET A C 13
ATOM 17728 O O . MET A 1 1 ? 80.914 20.486 -3.947 1.00 0.00 1 MET A O 13
ATOM 17744 N N . GLU A 1 2 ? 81.226 22.092 -5.488 1.00 0.00 2 GLU A N 13
ATOM 17745 C CA . GLU A 1 2 ? 80.129 22.909 -4.975 1.00 0.00 2 GLU A CA 13
ATOM 17746 C C . GLU A 1 2 ? 78.894 22.036 -4.707 1.00 0.00 2 GLU A C 13
ATOM 17747 O O . GLU A 1 2 ? 78.695 21.024 -5.379 1.00 0.00 2 GLU A O 13
ATOM 17759 N N . PRO A 1 3 ? 78.064 22.395 -3.751 1.00 0.00 3 PRO A N 13
ATOM 17760 C CA . PRO A 1 3 ? 76.847 21.592 -3.439 1.00 0.00 3 PRO A CA 13
ATOM 17761 C C . PRO A 1 3 ? 75.972 21.404 -4.684 1.00 0.00 3 PRO A C 13
ATOM 17762 O O . PRO A 1 3 ? 75.757 22.346 -5.449 1.00 0.00 3 PRO A O 13
ATOM 17773 N N . LYS A 1 4 ? 75.468 20.182 -4.879 1.00 0.00 4 LYS A N 13
ATOM 17774 C CA . LYS A 1 4 ? 74.613 19.873 -6.032 1.00 0.00 4 LYS A CA 13
ATOM 17775 C C . LYS A 1 4 ? 73.211 19.472 -5.567 1.00 0.00 4 LYS A C 13
ATOM 17776 O O . LYS A 1 4 ? 72.232 19.663 -6.288 1.00 0.00 4 LYS A O 13
ATOM 17795 N N . GLY A 1 5 ? 73.122 18.925 -4.356 1.00 0.00 5 GLY A N 13
ATOM 17796 C CA . GLY A 1 5 ? 71.831 18.511 -3.804 1.00 0.00 5 GLY A CA 13
ATOM 17797 C C . GLY A 1 5 ? 71.275 17.294 -4.533 1.00 0.00 5 GLY A C 13
ATOM 17798 O O . GLY A 1 5 ? 70.241 17.380 -5.193 1.00 0.00 5 GLY A O 13
ATOM 17802 N N . VAL A 1 6 ? 71.965 16.161 -4.415 1.00 0.00 6 VAL A N 13
ATOM 17803 C CA . VAL A 1 6 ? 71.542 14.938 -5.067 1.00 0.00 6 VAL A CA 13
ATOM 17804 C C . VAL A 1 6 ? 70.838 14.023 -4.059 1.00 0.00 6 VAL A C 13
ATOM 17805 O O . VAL A 1 6 ? 69.895 14.434 -3.382 1.00 0.00 6 VAL A O 13
ATOM 17818 N N . PHE A 1 7 ? 71.303 12.789 -3.977 1.00 0.00 7 PHE A N 13
ATOM 17819 C CA . PHE A 1 7 ? 70.732 11.798 -3.068 1.00 0.00 7 PHE A CA 13
ATOM 17820 C C . PHE A 1 7 ? 70.582 12.353 -1.636 1.00 0.00 7 PHE A C 13
ATOM 17821 O O . PHE A 1 7 ? 71.462 13.044 -1.127 1.00 0.00 7 PHE A O 13
ATOM 17838 N N . ALA A 1 8 ? 69.463 12.018 -0.981 1.00 0.00 8 ALA A N 13
ATOM 17839 C CA . ALA A 1 8 ? 69.232 12.450 0.403 1.00 0.00 8 ALA A CA 13
ATOM 17840 C C . ALA A 1 8 ? 69.702 11.344 1.329 1.00 0.00 8 ALA A C 13
ATOM 17841 O O . ALA A 1 8 ? 69.392 10.170 1.107 1.00 0.00 8 ALA A O 13
ATOM 17848 N N . LYS A 1 9 ? 70.473 11.710 2.339 1.00 0.00 9 LYS A N 13
ATOM 17849 C CA . LYS A 1 9 ? 71.019 10.724 3.260 1.00 0.00 9 LYS A CA 13
ATOM 17850 C C . LYS A 1 9 ? 69.982 10.125 4.208 1.00 0.00 9 LYS A C 13
ATOM 17851 O O . LYS A 1 9 ? 70.193 10.090 5.421 1.00 0.00 9 LYS A O 13
ATOM 17870 N N . GLU A 1 10 ? 68.896 9.591 3.656 1.00 0.00 10 GLU A N 13
ATOM 17871 C CA . GLU A 1 10 ? 67.891 8.931 4.487 1.00 0.00 10 GLU A CA 13
ATOM 17872 C C . GLU A 1 10 ? 68.371 7.506 4.730 1.00 0.00 10 GLU A C 13
ATOM 17873 O O . GLU A 1 10 ? 67.588 6.561 4.811 1.00 0.00 10 GLU A O 13
ATOM 17885 N N . GLN A 1 11 ? 69.688 7.369 4.806 1.00 0.00 11 GLN A N 13
ATOM 17886 C CA . GLN A 1 11 ? 70.318 6.073 4.999 1.00 0.00 11 GLN A CA 13
ATOM 17887 C C . GLN A 1 11 ? 70.501 5.759 6.474 1.00 0.00 11 GLN A C 13
ATOM 17888 O O . GLN A 1 11 ? 70.711 6.658 7.289 1.00 0.00 11 GLN A O 13
ATOM 17902 N N . SER A 1 12 ? 70.471 4.469 6.806 1.00 0.00 12 SER A N 13
ATOM 17903 C CA . SER A 1 12 ? 70.695 4.034 8.182 1.00 0.00 12 SER A CA 13
ATOM 17904 C C . SER A 1 12 ? 72.038 3.327 8.227 1.00 0.00 12 SER A C 13
ATOM 17905 O O . SER A 1 12 ? 72.169 2.236 8.781 1.00 0.00 12 SER A O 13
ATOM 17913 N N . VAL A 1 13 ? 73.029 3.972 7.617 1.00 0.00 13 VAL A N 13
ATOM 17914 C CA . VAL A 1 13 ? 74.380 3.432 7.547 1.00 0.00 13 VAL A CA 13
ATOM 17915 C C . VAL A 1 13 ? 75.278 4.374 6.736 1.00 0.00 13 VAL A C 13
ATOM 17916 O O . VAL A 1 13 ? 74.918 4.803 5.642 1.00 0.00 13 VAL A O 13
ATOM 17929 N N . HIS A 1 14 ? 76.443 4.686 7.280 1.00 0.00 14 HIS A N 13
ATOM 17930 C CA . HIS A 1 14 ? 77.393 5.570 6.605 1.00 0.00 14 HIS A CA 13
ATOM 17931 C C . HIS A 1 14 ? 78.708 5.593 7.378 1.00 0.00 14 HIS A C 13
ATOM 17932 O O . HIS A 1 14 ? 79.196 6.656 7.762 1.00 0.00 14 HIS A O 13
ATOM 17946 N N . ASN A 1 15 ? 79.258 4.404 7.613 1.00 0.00 15 ASN A N 13
ATOM 17947 C CA . ASN A 1 15 ? 80.506 4.255 8.364 1.00 0.00 15 ASN A CA 13
ATOM 17948 C C . ASN A 1 15 ? 80.869 2.777 8.501 1.00 0.00 15 ASN A C 13
ATOM 17949 O O . ASN A 1 15 ? 80.074 1.898 8.167 1.00 0.00 15 ASN A O 13
ATOM 17960 N N . GLU A 1 16 ? 82.072 2.510 8.998 1.00 0.00 16 GLU A N 13
ATOM 17961 C CA . GLU A 1 16 ? 82.523 1.132 9.188 1.00 0.00 16 GLU A CA 13
ATOM 17962 C C . GLU A 1 16 ? 81.912 0.540 10.464 1.00 0.00 16 GLU A C 13
ATOM 17963 O O . GLU A 1 16 ? 82.083 1.084 11.555 1.00 0.00 16 GLU A O 13
ATOM 17975 N N . VAL A 1 17 ? 81.183 -0.572 10.316 1.00 0.00 17 VAL A N 13
ATOM 17976 C CA . VAL A 1 17 ? 80.532 -1.232 11.454 1.00 0.00 17 VAL A CA 13
ATOM 17977 C C . VAL A 1 17 ? 80.909 -2.718 11.502 1.00 0.00 17 VAL A C 13
ATOM 17978 O O . VAL A 1 17 ? 80.911 -3.397 10.476 1.00 0.00 17 VAL A O 13
ATOM 17991 N N . GLN A 1 18 ? 81.224 -3.218 12.702 1.00 0.00 18 GLN A N 13
ATOM 17992 C CA . GLN A 1 18 ? 81.597 -4.629 12.875 1.00 0.00 18 GLN A CA 13
ATOM 17993 C C . GLN A 1 18 ? 80.433 -5.417 13.473 1.00 0.00 18 GLN A C 13
ATOM 17994 O O . GLN A 1 18 ? 79.945 -5.095 14.556 1.00 0.00 18 GLN A O 13
ATOM 18008 N N . ALA A 1 19 ? 79.995 -6.453 12.758 1.00 0.00 19 ALA A N 13
ATOM 18009 C CA . ALA A 1 19 ? 78.885 -7.286 13.223 1.00 0.00 19 ALA A CA 13
ATOM 18010 C C . ALA A 1 19 ? 78.973 -8.687 12.621 1.00 0.00 19 ALA A C 13
ATOM 18011 O O . ALA A 1 19 ? 79.633 -8.896 11.604 1.00 0.00 19 ALA A O 13
ATOM 18018 N N . GLU A 1 20 ? 78.304 -9.643 13.257 1.00 0.00 20 GLU A N 13
ATOM 18019 C CA . GLU A 1 20 ? 78.309 -11.023 12.779 1.00 0.00 20 GLU A CA 13
ATOM 18020 C C . GLU A 1 20 ? 77.406 -11.163 11.554 1.00 0.00 20 GLU A C 13
ATOM 18021 O O . GLU A 1 20 ? 76.412 -10.452 11.425 1.00 0.00 20 GLU A O 13
ATOM 18033 N N . ALA A 1 21 ? 77.755 -12.086 10.663 1.00 0.00 21 ALA A N 13
ATOM 18034 C CA . ALA A 1 21 ? 76.959 -12.310 9.459 1.00 0.00 21 ALA A CA 13
ATOM 18035 C C . ALA A 1 21 ? 75.584 -12.862 9.832 1.00 0.00 21 ALA A C 13
ATOM 18036 O O . ALA A 1 21 ? 75.469 -13.710 10.717 1.00 0.00 21 ALA A O 13
ATOM 18043 N N . GLY A 1 22 ? 74.539 -12.373 9.160 1.00 0.00 22 GLY A N 13
ATOM 18044 C CA . GLY A 1 22 ? 73.168 -12.820 9.437 1.00 0.00 22 GLY A CA 13
ATOM 18045 C C . GLY A 1 22 ? 72.324 -11.660 9.956 1.00 0.00 22 GLY A C 13
ATOM 18046 O O . GLY A 1 22 ? 71.309 -11.865 10.621 1.00 0.00 22 GLY A O 13
ATOM 18050 N N . THR A 1 23 ? 72.767 -10.440 9.657 1.00 0.00 23 THR A N 13
ATOM 18051 C CA . THR A 1 23 ? 72.067 -9.229 10.100 1.00 0.00 23 THR A CA 13
ATOM 18052 C C . THR A 1 23 ? 71.299 -8.582 8.955 1.00 0.00 23 THR A C 13
ATOM 18053 O O . THR A 1 23 ? 71.517 -8.898 7.786 1.00 0.00 23 THR A O 13
ATOM 18064 N N . THR A 1 24 ? 70.398 -7.664 9.306 1.00 0.00 24 THR A N 13
ATOM 18065 C CA . THR A 1 24 ? 69.590 -6.950 8.313 1.00 0.00 24 THR A CA 13
ATOM 18066 C C . THR A 1 24 ? 69.912 -5.461 8.332 1.00 0.00 24 THR A C 13
ATOM 18067 O O . THR A 1 24 ? 69.818 -4.809 9.373 1.00 0.00 24 THR A O 13
ATOM 18078 N N . ALA A 1 25 ? 70.279 -4.924 7.171 1.00 0.00 25 ALA A N 13
ATOM 18079 C CA . ALA A 1 25 ? 70.603 -3.498 7.045 1.00 0.00 25 ALA A CA 13
ATOM 18080 C C . ALA A 1 25 ? 69.767 -2.878 5.928 1.00 0.00 25 ALA A C 13
ATOM 18081 O O . ALA A 1 25 ? 69.485 -3.534 4.925 1.00 0.00 25 ALA A O 13
ATOM 18088 N N . MET A 1 26 ? 69.360 -1.615 6.108 1.00 0.00 26 MET A N 13
ATOM 18089 C CA . MET A 1 26 ? 68.539 -0.930 5.102 1.00 0.00 26 MET A CA 13
ATOM 18090 C C . MET A 1 26 ? 69.119 0.430 4.714 1.00 0.00 26 MET A C 13
ATOM 18091 O O . MET A 1 26 ? 69.413 1.269 5.570 1.00 0.00 26 MET A O 13
ATOM 18105 N N . LEU A 1 27 ? 69.247 0.647 3.403 1.00 0.00 27 LEU A N 13
ATOM 18106 C CA . LEU A 1 27 ? 69.753 1.912 2.864 1.00 0.00 27 LEU A CA 13
ATOM 18107 C C . LEU A 1 27 ? 68.626 2.622 2.116 1.00 0.00 27 LEU A C 13
ATOM 18108 O O . LEU A 1 27 ? 68.121 2.094 1.127 1.00 0.00 27 LEU A O 13
ATOM 18124 N N . SER A 1 28 ? 68.233 3.819 2.575 1.00 0.00 28 SER A N 13
ATOM 18125 C CA . SER A 1 28 ? 67.162 4.569 1.906 1.00 0.00 28 SER A CA 13
ATOM 18126 C C . SER A 1 28 ? 67.630 5.977 1.565 1.00 0.00 28 SER A C 13
ATOM 18127 O O . SER A 1 28 ? 68.448 6.564 2.276 1.00 0.00 28 SER A O 13
ATOM 18135 N N . CYS A 1 29 ? 67.118 6.504 0.457 1.00 0.00 29 CYS A N 13
ATOM 18136 C CA . CYS A 1 29 ? 67.495 7.839 0.000 1.00 0.00 29 CYS A CA 13
ATOM 18137 C C . CYS A 1 29 ? 66.368 8.484 -0.808 1.00 0.00 29 CYS A C 13
ATOM 18138 O O . CYS A 1 29 ? 65.524 7.800 -1.392 1.00 0.00 29 CYS A O 13
ATOM 18146 N N . GLU A 1 30 ? 66.409 9.811 -0.871 1.00 0.00 30 GLU A N 13
ATOM 18147 C CA . GLU A 1 30 ? 65.441 10.596 -1.641 1.00 0.00 30 GLU A CA 13
ATOM 18148 C C . GLU A 1 30 ? 66.218 11.650 -2.424 1.00 0.00 30 GLU A C 13
ATOM 18149 O O . GLU A 1 30 ? 66.816 12.545 -1.838 1.00 0.00 30 GLU A O 13
ATOM 18161 N N . VAL A 1 31 ? 66.259 11.525 -3.748 1.00 0.00 31 VAL A N 13
ATOM 18162 C CA . VAL A 1 31 ? 67.038 12.471 -4.549 1.00 0.00 31 VAL A CA 13
ATOM 18163 C C . VAL A 1 31 ? 66.256 13.739 -4.851 1.00 0.00 31 VAL A C 13
ATOM 18164 O O . VAL A 1 31 ? 65.095 13.703 -5.256 1.00 0.00 31 VAL A O 13
ATOM 18177 N N . ALA A 1 32 ? 66.933 14.861 -4.647 1.00 0.00 32 ALA A N 13
ATOM 18178 C CA . ALA A 1 32 ? 66.355 16.171 -4.887 1.00 0.00 32 ALA A CA 13
ATOM 18179 C C . ALA A 1 32 ? 66.609 16.605 -6.330 1.00 0.00 32 ALA A C 13
ATOM 18180 O O . ALA A 1 32 ? 65.869 17.421 -6.881 1.00 0.00 32 ALA A O 13
ATOM 18187 N N . GLN A 1 33 ? 67.667 16.058 -6.938 1.00 0.00 33 GLN A N 13
ATOM 18188 C CA . GLN A 1 33 ? 68.025 16.398 -8.323 1.00 0.00 33 GLN A CA 13
ATOM 18189 C C . GLN A 1 33 ? 67.696 15.226 -9.272 1.00 0.00 33 GLN A C 13
ATOM 18190 O O . GLN A 1 33 ? 68.192 14.119 -9.065 1.00 0.00 33 GLN A O 13
ATOM 18204 N N . PRO A 1 34 ? 66.898 15.424 -10.304 1.00 0.00 34 PRO A N 13
ATOM 18205 C CA . PRO A 1 34 ? 66.574 14.316 -11.247 1.00 0.00 34 PRO A CA 13
ATOM 18206 C C . PRO A 1 34 ? 67.835 13.784 -11.932 1.00 0.00 34 PRO A C 13
ATOM 18207 O O . PRO A 1 34 ? 67.844 12.673 -12.461 1.00 0.00 34 PRO A O 13
ATOM 18218 N N . GLN A 1 35 ? 68.894 14.584 -11.920 1.00 0.00 35 GLN A N 13
ATOM 18219 C CA . GLN A 1 35 ? 70.145 14.180 -12.543 1.00 0.00 35 GLN A CA 13
ATOM 18220 C C . GLN A 1 35 ? 70.731 12.978 -11.812 1.00 0.00 35 GLN A C 13
ATOM 18221 O O . GLN A 1 35 ? 71.582 12.269 -12.349 1.00 0.00 35 GLN A O 13
ATOM 18235 N N . THR A 1 36 ? 70.273 12.755 -10.582 1.00 0.00 36 THR A N 13
ATOM 18236 C CA . THR A 1 36 ? 70.762 11.641 -9.793 1.00 0.00 36 THR A CA 13
ATOM 18237 C C . THR A 1 36 ? 70.591 10.322 -10.532 1.00 0.00 36 THR A C 13
ATOM 18238 O O . THR A 1 36 ? 69.502 9.988 -10.996 1.00 0.00 36 THR A O 13
ATOM 18249 N N . GLU A 1 37 ? 71.677 9.564 -10.604 1.00 0.00 37 GLU A N 13
ATOM 18250 C CA . GLU A 1 37 ? 71.667 8.254 -11.245 1.00 0.00 37 GLU A CA 13
ATOM 18251 C C . GLU A 1 37 ? 71.892 7.192 -10.180 1.00 0.00 37 GLU A C 13
ATOM 18252 O O . GLU A 1 37 ? 72.417 7.491 -9.107 1.00 0.00 37 GLU A O 13
ATOM 18264 N N . VAL A 1 38 ? 71.495 5.956 -10.460 1.00 0.00 38 VAL A N 13
ATOM 18265 C CA . VAL A 1 38 ? 71.670 4.880 -9.486 1.00 0.00 38 VAL A CA 13
ATOM 18266 C C . VAL A 1 38 ? 72.922 4.086 -9.806 1.00 0.00 38 VAL A C 13
ATOM 18267 O O . VAL A 1 38 ? 72.972 3.340 -10.786 1.00 0.00 38 VAL A O 13
ATOM 18280 N N . THR A 1 39 ? 73.935 4.261 -8.968 1.00 0.00 39 THR A N 13
ATOM 18281 C CA . THR A 1 39 ? 75.210 3.573 -9.139 1.00 0.00 39 THR A CA 13
ATOM 18282 C C . THR A 1 39 ? 75.473 2.679 -7.932 1.00 0.00 39 THR A C 13
ATOM 18283 O O . THR A 1 39 ? 75.819 3.157 -6.850 1.00 0.00 39 THR A O 13
ATOM 18294 N N . TRP A 1 40 ? 75.287 1.376 -8.126 1.00 0.00 40 TRP A N 13
ATOM 18295 C CA . TRP A 1 40 ? 75.485 0.397 -7.052 1.00 0.00 40 TRP A CA 13
ATOM 18296 C C . TRP A 1 40 ? 76.876 -0.235 -7.136 1.00 0.00 40 TRP A C 13
ATOM 18297 O O . TRP A 1 40 ? 77.271 -0.743 -8.186 1.00 0.00 40 TRP A O 13
ATOM 18318 N N . TYR A 1 41 ? 77.603 -0.245 -6.012 1.00 0.00 41 TYR A N 13
ATOM 18319 C CA . TYR A 1 41 ? 78.930 -0.868 -5.968 1.00 0.00 41 TYR A CA 13
ATOM 18320 C C . TYR A 1 41 ? 79.029 -1.773 -4.748 1.00 0.00 41 TYR A C 13
ATOM 18321 O O . TYR A 1 41 ? 78.724 -1.358 -3.629 1.00 0.00 41 TYR A O 13
ATOM 18339 N N . LYS A 1 42 ? 79.452 -3.018 -4.973 1.00 0.00 42 LYS A N 13
ATOM 18340 C CA . LYS A 1 42 ? 79.585 -3.994 -3.891 1.00 0.00 42 LYS A CA 13
ATOM 18341 C C . LYS A 1 42 ? 81.041 -4.393 -3.697 1.00 0.00 42 LYS A C 13
ATOM 18342 O O . LYS A 1 42 ? 81.758 -4.679 -4.655 1.00 0.00 42 LYS A O 13
ATOM 18361 N N . ASP A 1 43 ? 81.466 -4.393 -2.440 1.00 0.00 43 ASP A N 13
ATOM 18362 C CA . ASP A 1 43 ? 82.835 -4.740 -2.090 1.00 0.00 43 ASP A CA 13
ATOM 18363 C C . ASP A 1 43 ? 83.828 -3.913 -2.905 1.00 0.00 43 ASP A C 13
ATOM 18364 O O . ASP A 1 43 ? 85.035 -4.121 -2.817 1.00 0.00 43 ASP A O 13
ATOM 18373 N N . GLY A 1 44 ? 83.313 -2.976 -3.698 1.00 0.00 44 GLY A N 13
ATOM 18374 C CA . GLY A 1 44 ? 84.167 -2.136 -4.536 1.00 0.00 44 GLY A CA 13
ATOM 18375 C C . GLY A 1 44 ? 84.386 -2.820 -5.879 1.00 0.00 44 GLY A C 13
ATOM 18376 O O . GLY A 1 44 ? 84.725 -2.182 -6.877 1.00 0.00 44 GLY A O 13
ATOM 18380 N N . LYS A 1 45 ? 84.167 -4.133 -5.884 1.00 0.00 45 LYS A N 13
ATOM 18381 C CA . LYS A 1 45 ? 84.309 -4.950 -7.083 1.00 0.00 45 LYS A CA 13
ATOM 18382 C C . LYS A 1 45 ? 83.129 -5.919 -7.160 1.00 0.00 45 LYS A C 13
ATOM 18383 O O . LYS A 1 45 ? 82.763 -6.532 -6.159 1.00 0.00 45 LYS A O 13
ATOM 18402 N N . LYS A 1 46 ? 82.521 -6.043 -8.339 1.00 0.00 46 LYS A N 13
ATOM 18403 C CA . LYS A 1 46 ? 81.369 -6.931 -8.497 1.00 0.00 46 LYS A CA 13
ATOM 18404 C C . LYS A 1 46 ? 81.754 -8.382 -8.201 1.00 0.00 46 LYS A C 13
ATOM 18405 O O . LYS A 1 46 ? 82.716 -8.906 -8.759 1.00 0.00 46 LYS A O 13
ATOM 18424 N N . LEU A 1 47 ? 80.996 -9.019 -7.301 1.00 0.00 47 LEU A N 13
ATOM 18425 C CA . LEU A 1 47 ? 81.262 -10.409 -6.911 1.00 0.00 47 LEU A CA 13
ATOM 18426 C C . LEU A 1 47 ? 80.122 -11.324 -7.338 1.00 0.00 47 LEU A C 13
ATOM 18427 O O . LEU A 1 47 ? 79.159 -10.890 -7.970 1.00 0.00 47 LEU A O 13
ATOM 18443 N N . SER A 1 48 ? 80.233 -12.594 -6.956 1.00 0.00 48 SER A N 13
ATOM 18444 C CA . SER A 1 48 ? 79.202 -13.576 -7.268 1.00 0.00 48 SER A CA 13
ATOM 18445 C C . SER A 1 48 ? 78.002 -13.368 -6.348 1.00 0.00 48 SER A C 13
ATOM 18446 O O . SER A 1 48 ? 78.131 -12.763 -5.284 1.00 0.00 48 SER A O 13
ATOM 18454 N N . SER A 1 49 ? 76.839 -13.867 -6.752 1.00 0.00 49 SER A N 13
ATOM 18455 C CA . SER A 1 49 ? 75.638 -13.716 -5.939 1.00 0.00 49 SER A CA 13
ATOM 18456 C C . SER A 1 49 ? 75.738 -14.569 -4.678 1.00 0.00 49 SER A C 13
ATOM 18457 O O . SER A 1 49 ? 76.319 -15.654 -4.695 1.00 0.00 49 SER A O 13
ATOM 18465 N N . SER A 1 50 ? 75.171 -14.065 -3.585 1.00 0.00 50 SER A N 13
ATOM 18466 C CA . SER A 1 50 ? 75.202 -14.782 -2.313 1.00 0.00 50 SER A CA 13
ATOM 18467 C C . SER A 1 50 ? 74.180 -14.191 -1.346 1.00 0.00 50 SER A C 13
ATOM 18468 O O . SER A 1 50 ? 73.169 -14.819 -1.033 1.00 0.00 50 SER A O 13
ATOM 18476 N N . SER A 1 51 ? 74.446 -12.975 -0.889 1.00 0.00 51 SER A N 13
ATOM 18477 C CA . SER A 1 51 ? 73.541 -12.299 0.030 1.00 0.00 51 SER A CA 13
ATOM 18478 C C . SER A 1 51 ? 72.298 -11.824 -0.714 1.00 0.00 51 SER A C 13
ATOM 18479 O O . SER A 1 51 ? 72.339 -11.607 -1.925 1.00 0.00 51 SER A O 13
ATOM 18487 N N . LYS A 1 52 ? 71.192 -11.662 0.008 1.00 0.00 52 LYS A N 13
ATOM 18488 C CA . LYS A 1 52 ? 69.957 -11.207 -0.620 1.00 0.00 52 LYS A CA 13
ATOM 18489 C C . LYS A 1 52 ? 70.113 -9.759 -1.080 1.00 0.00 52 LYS A C 13
ATOM 18490 O O . LYS A 1 52 ? 70.533 -8.893 -0.312 1.00 0.00 52 LYS A O 13
ATOM 18509 N N . VAL A 1 53 ? 69.762 -9.508 -2.344 1.00 0.00 53 VAL A N 13
ATOM 18510 C CA . VAL A 1 53 ? 69.853 -8.167 -2.926 1.00 0.00 53 VAL A CA 13
ATOM 18511 C C . VAL A 1 53 ? 68.473 -7.711 -3.382 1.00 0.00 53 VAL A C 13
ATOM 18512 O O . VAL A 1 53 ? 67.753 -8.453 -4.053 1.00 0.00 53 VAL A O 13
ATOM 18525 N N . ARG A 1 54 ? 68.100 -6.490 -3.003 1.00 0.00 54 ARG A N 13
ATOM 18526 C CA . ARG A 1 54 ? 66.792 -5.942 -3.363 1.00 0.00 54 ARG A CA 13
ATOM 18527 C C . ARG A 1 54 ? 66.937 -4.528 -3.927 1.00 0.00 54 ARG A C 13
ATOM 18528 O O . ARG A 1 54 ? 67.380 -3.613 -3.232 1.00 0.00 54 ARG A O 13
ATOM 18549 N N . MET A 1 55 ? 66.531 -4.363 -5.189 1.00 0.00 55 MET A N 13
ATOM 18550 C CA . MET A 1 55 ? 66.586 -3.062 -5.862 1.00 0.00 55 MET A CA 13
ATOM 18551 C C . MET A 1 55 ? 65.177 -2.531 -6.097 1.00 0.00 55 MET A C 13
ATOM 18552 O O . MET A 1 55 ? 64.441 -3.062 -6.929 1.00 0.00 55 MET A O 13
ATOM 18566 N N . GLU A 1 56 ? 64.803 -1.478 -5.367 1.00 0.00 56 GLU A N 13
ATOM 18567 C CA . GLU A 1 56 ? 63.471 -0.881 -5.512 1.00 0.00 56 GLU A CA 13
ATOM 18568 C C . GLU A 1 56 ? 63.588 0.575 -5.952 1.00 0.00 56 GLU A C 13
ATOM 18569 O O . GLU A 1 56 ? 64.038 1.432 -5.189 1.00 0.00 56 GLU A O 13
ATOM 18581 N N . VAL A 1 57 ? 63.176 0.849 -7.192 1.00 0.00 57 VAL A N 13
ATOM 18582 C CA . VAL A 1 57 ? 63.227 2.207 -7.740 1.00 0.00 57 VAL A CA 13
ATOM 18583 C C . VAL A 1 57 ? 61.849 2.615 -8.254 1.00 0.00 57 VAL A C 13
ATOM 18584 O O . VAL A 1 57 ? 61.289 1.964 -9.139 1.00 0.00 57 VAL A O 13
ATOM 18597 N N . LYS A 1 58 ? 61.313 3.704 -7.708 1.00 0.00 58 LYS A N 13
ATOM 18598 C CA . LYS A 1 58 ? 60.005 4.207 -8.126 1.00 0.00 58 LYS A CA 13
ATOM 18599 C C . LYS A 1 58 ? 59.978 5.726 -8.024 1.00 0.00 58 LYS A C 13
ATOM 18600 O O . LYS A 1 58 ? 60.009 6.284 -6.926 1.00 0.00 58 LYS A O 13
ATOM 18619 N N . GLY A 1 59 ? 59.932 6.388 -9.173 1.00 0.00 59 GLY A N 13
ATOM 18620 C CA . GLY A 1 59 ? 59.918 7.843 -9.199 1.00 0.00 59 GLY A CA 13
ATOM 18621 C C . GLY A 1 59 ? 61.214 8.394 -8.620 1.00 0.00 59 GLY A C 13
ATOM 18622 O O . GLY A 1 59 ? 62.305 8.008 -9.040 1.00 0.00 59 GLY A O 13
ATOM 18626 N N . CYS A 1 60 ? 61.095 9.301 -7.655 1.00 0.00 60 CYS A N 13
ATOM 18627 C CA . CYS A 1 60 ? 62.272 9.900 -7.030 1.00 0.00 60 CYS A CA 13
ATOM 18628 C C . CYS A 1 60 ? 62.686 9.124 -5.782 1.00 0.00 60 CYS A C 13
ATOM 18629 O O . CYS A 1 60 ? 63.139 9.713 -4.800 1.00 0.00 60 CYS A O 13
ATOM 18637 N N . THR A 1 61 ? 62.529 7.797 -5.822 1.00 0.00 61 THR A N 13
ATOM 18638 C CA . THR A 1 61 ? 62.893 6.945 -4.681 1.00 0.00 61 THR A CA 13
ATOM 18639 C C . THR A 1 61 ? 63.931 5.902 -5.091 1.00 0.00 61 THR A C 13
ATOM 18640 O O . THR A 1 61 ? 63.734 5.159 -6.051 1.00 0.00 61 THR A O 13
ATOM 18651 N N . ARG A 1 62 ? 65.038 5.849 -4.347 1.00 0.00 62 ARG A N 13
ATOM 18652 C CA . ARG A 1 62 ? 66.111 4.886 -4.626 1.00 0.00 62 ARG A CA 13
ATOM 18653 C C . ARG A 1 62 ? 66.632 4.289 -3.320 1.00 0.00 62 ARG A C 13
ATOM 18654 O O . ARG A 1 62 ? 67.186 5.008 -2.487 1.00 0.00 62 ARG A O 13
ATOM 18675 N N . ARG A 1 63 ? 66.454 2.974 -3.134 1.00 0.00 63 ARG A N 13
ATOM 18676 C CA . ARG A 1 63 ? 66.916 2.320 -1.907 1.00 0.00 63 ARG A CA 13
ATOM 18677 C C . ARG A 1 63 ? 67.439 0.910 -2.187 1.00 0.00 63 ARG A C 13
ATOM 18678 O O . ARG A 1 63 ? 66.842 0.149 -2.953 1.00 0.00 63 ARG A O 13
ATOM 18699 N N . LEU A 1 64 ? 68.563 0.573 -1.543 1.00 0.00 64 LEU A N 13
ATOM 18700 C CA . LEU A 1 64 ? 69.187 -0.746 -1.687 1.00 0.00 64 LEU A CA 13
ATOM 18701 C C . LEU A 1 64 ? 69.202 -1.438 -0.327 1.00 0.00 64 LEU A C 13
ATOM 18702 O O . LEU A 1 64 ? 70.110 -1.232 0.475 1.00 0.00 64 LEU A O 13
ATOM 18718 N N . VAL A 1 65 ? 68.194 -2.259 -0.067 1.00 0.00 65 VAL A N 13
ATOM 18719 C CA . VAL A 1 65 ? 68.107 -2.969 1.212 1.00 0.00 65 VAL A CA 13
ATOM 18720 C C . VAL A 1 65 ? 68.543 -4.419 1.040 1.00 0.00 65 VAL A C 13
ATOM 18721 O O . VAL A 1 65 ? 68.073 -5.121 0.144 1.00 0.00 65 VAL A O 13
ATOM 18734 N N . VAL A 1 66 ? 69.469 -4.854 1.897 1.00 0.00 66 VAL A N 13
ATOM 18735 C CA . VAL A 1 66 ? 69.999 -6.218 1.836 1.00 0.00 66 VAL A CA 13
ATOM 18736 C C . VAL A 1 66 ? 69.613 -7.014 3.080 1.00 0.00 66 VAL A C 13
ATOM 18737 O O . VAL A 1 66 ? 69.798 -6.555 4.207 1.00 0.00 66 VAL A O 13
ATOM 18750 N N . GLN A 1 67 ? 69.076 -8.214 2.865 1.00 0.00 67 GLN A N 13
ATOM 18751 C CA . GLN A 1 67 ? 68.669 -9.079 3.977 1.00 0.00 67 GLN A CA 13
ATOM 18752 C C . GLN A 1 67 ? 69.728 -10.146 4.265 1.00 0.00 67 GLN A C 13
ATOM 18753 O O . GLN A 1 67 ? 70.292 -10.739 3.343 1.00 0.00 67 GLN A O 13
ATOM 18767 N N . GLN A 1 68 ? 69.965 -10.394 5.555 1.00 0.00 68 GLN A N 13
ATOM 18768 C CA . GLN A 1 68 ? 70.922 -11.413 5.998 1.00 0.00 68 GLN A CA 13
ATOM 18769 C C . GLN A 1 68 ? 72.373 -11.045 5.681 1.00 0.00 68 GLN A C 13
ATOM 18770 O O . GLN A 1 68 ? 73.285 -11.501 6.372 1.00 0.00 68 GLN A O 13
ATOM 18784 N N . VAL A 1 69 ? 72.587 -10.247 4.636 1.00 0.00 69 VAL A N 13
ATOM 18785 C CA . VAL A 1 69 ? 73.942 -9.859 4.233 1.00 0.00 69 VAL A CA 13
ATOM 18786 C C . VAL A 1 69 ? 74.860 -11.079 4.230 1.00 0.00 69 VAL A C 13
ATOM 18787 O O . VAL A 1 69 ? 74.404 -12.204 4.428 1.00 0.00 69 VAL A O 13
ATOM 18800 N N . GLY A 1 70 ? 76.150 -10.863 3.995 1.00 0.00 70 GLY A N 13
ATOM 18801 C CA . GLY A 1 70 ? 77.093 -11.975 3.969 1.00 0.00 70 GLY A CA 13
ATOM 18802 C C . GLY A 1 70 ? 78.492 -11.516 3.578 1.00 0.00 70 GLY A C 13
ATOM 18803 O O . GLY A 1 70 ? 78.736 -10.327 3.374 1.00 0.00 70 GLY A O 13
ATOM 18807 N N . LYS A 1 71 ? 79.408 -12.476 3.475 1.00 0.00 71 LYS A N 13
ATOM 18808 C CA . LYS A 1 71 ? 80.787 -12.172 3.112 1.00 0.00 71 LYS A CA 13
ATOM 18809 C C . LYS A 1 71 ? 80.842 -11.407 1.798 1.00 0.00 71 LYS A C 13
ATOM 18810 O O . LYS A 1 71 ? 81.562 -10.416 1.681 1.00 0.00 71 LYS A O 13
ATOM 18829 N N . ALA A 1 72 ? 80.087 -11.865 0.808 1.00 0.00 72 ALA A N 13
ATOM 18830 C CA . ALA A 1 72 ? 80.087 -11.193 -0.482 1.00 0.00 72 ALA A CA 13
ATOM 18831 C C . ALA A 1 72 ? 79.660 -9.740 -0.311 1.00 0.00 72 ALA A C 13
ATOM 18832 O O . ALA A 1 72 ? 80.266 -8.836 -0.882 1.00 0.00 72 ALA A O 13
ATOM 18839 N N . ASP A 1 73 ? 78.631 -9.517 0.500 1.00 0.00 73 ASP A N 13
ATOM 18840 C CA . ASP A 1 73 ? 78.162 -8.163 0.756 1.00 0.00 73 ASP A CA 13
ATOM 18841 C C . ASP A 1 73 ? 79.237 -7.387 1.509 1.00 0.00 73 ASP A C 13
ATOM 18842 O O . ASP A 1 73 ? 79.391 -6.179 1.336 1.00 0.00 73 ASP A O 13
ATOM 18851 N N . ALA A 1 74 ? 79.973 -8.103 2.350 1.00 0.00 74 ALA A N 13
ATOM 18852 C CA . ALA A 1 74 ? 81.035 -7.498 3.142 1.00 0.00 74 ALA A CA 13
ATOM 18853 C C . ALA A 1 74 ? 82.155 -6.976 2.250 1.00 0.00 74 ALA A C 13
ATOM 18854 O O . ALA A 1 74 ? 82.516 -7.603 1.254 1.00 0.00 74 ALA A O 13
ATOM 18861 N N . GLY A 1 75 ? 82.707 -5.821 2.622 1.00 0.00 75 GLY A N 13
ATOM 18862 C CA . GLY A 1 75 ? 83.799 -5.207 1.864 1.00 0.00 75 GLY A CA 13
ATOM 18863 C C . GLY A 1 75 ? 83.527 -3.724 1.637 1.00 0.00 75 GLY A C 13
ATOM 18864 O O . GLY A 1 75 ? 82.845 -3.079 2.436 1.00 0.00 75 GLY A O 13
ATOM 18868 N N . GLU A 1 76 ? 84.068 -3.186 0.544 1.00 0.00 76 GLU A N 13
ATOM 18869 C CA . GLU A 1 76 ? 83.878 -1.775 0.220 1.00 0.00 76 GLU A CA 13
ATOM 18870 C C . GLU A 1 76 ? 82.566 -1.560 -0.533 1.00 0.00 76 GLU A C 13
ATOM 18871 O O . GLU A 1 76 ? 82.483 -1.800 -1.738 1.00 0.00 76 GLU A O 13
ATOM 18883 N N . TYR A 1 77 ? 81.545 -1.084 0.184 1.00 0.00 77 TYR A N 13
ATOM 18884 C CA . TYR A 1 77 ? 80.235 -0.812 -0.419 1.00 0.00 77 TYR A CA 13
ATOM 18885 C C . TYR A 1 77 ? 80.013 0.692 -0.491 1.00 0.00 77 TYR A C 13
ATOM 18886 O O . TYR A 1 77 ? 79.770 1.343 0.525 1.00 0.00 77 TYR A O 13
ATOM 18904 N N . SER A 1 78 ? 80.109 1.243 -1.698 1.00 0.00 78 SER A N 13
ATOM 18905 C CA . SER A 1 78 ? 79.929 2.681 -1.903 1.00 0.00 78 SER A CA 13
ATOM 18906 C C . SER A 1 78 ? 78.725 2.948 -2.795 1.00 0.00 78 SER A C 13
ATOM 18907 O O . SER A 1 78 ? 78.631 2.421 -3.904 1.00 0.00 78 SER A O 13
ATOM 18915 N N . CYS A 1 79 ? 77.799 3.775 -2.311 1.00 0.00 79 CYS A N 13
ATOM 18916 C CA . CYS A 1 79 ? 76.606 4.110 -3.092 1.00 0.00 79 CYS A CA 13
ATOM 18917 C C . CYS A 1 79 ? 76.710 5.537 -3.609 1.00 0.00 79 CYS A C 13
ATOM 18918 O O . CYS A 1 79 ? 76.360 6.489 -2.913 1.00 0.00 79 CYS A O 13
ATOM 18926 N N . GLU A 1 80 ? 77.181 5.672 -4.844 1.00 0.00 80 GLU A N 13
ATOM 18927 C CA . GLU A 1 80 ? 77.319 6.980 -5.474 1.00 0.00 80 GLU A CA 13
ATOM 18928 C C . GLU A 1 80 ? 76.086 7.283 -6.307 1.00 0.00 80 GLU A C 13
ATOM 18929 O O . GLU A 1 80 ? 75.393 6.376 -6.768 1.00 0.00 80 GLU A O 13
ATOM 18941 N N . ALA A 1 81 ? 75.821 8.563 -6.488 1.00 0.00 81 ALA A N 13
ATOM 18942 C CA . ALA A 1 81 ? 74.673 8.999 -7.257 1.00 0.00 81 ALA A CA 13
ATOM 18943 C C . ALA A 1 81 ? 74.892 10.427 -7.738 1.00 0.00 81 ALA A C 13
ATOM 18944 O O . ALA A 1 81 ? 75.108 11.329 -6.935 1.00 0.00 81 ALA A O 13
ATOM 18951 N N . GLY A 1 82 ? 74.837 10.622 -9.048 1.00 0.00 82 GLY A N 13
ATOM 18952 C CA . GLY A 1 82 ? 75.023 11.953 -9.618 1.00 0.00 82 GLY A CA 13
ATOM 18953 C C . GLY A 1 82 ? 76.377 12.550 -9.233 1.00 0.00 82 GLY A C 13
ATOM 18954 O O . GLY A 1 82 ? 77.397 12.247 -9.851 1.00 0.00 82 GLY A O 13
ATOM 18958 N N . GLY A 1 83 ? 76.372 13.421 -8.217 1.00 0.00 83 GLY A N 13
ATOM 18959 C CA . GLY A 1 83 ? 77.603 14.081 -7.763 1.00 0.00 83 GLY A CA 13
ATOM 18960 C C . GLY A 1 83 ? 77.746 14.043 -6.241 1.00 0.00 83 GLY A C 13
ATOM 18961 O O . GLY A 1 83 ? 78.197 15.012 -5.629 1.00 0.00 83 GLY A O 13
ATOM 18965 N N . GLN A 1 84 ? 77.384 12.914 -5.639 1.00 0.00 84 GLN A N 13
ATOM 18966 C CA . GLN A 1 84 ? 77.498 12.746 -4.191 1.00 0.00 84 GLN A CA 13
ATOM 18967 C C . GLN A 1 84 ? 77.914 11.302 -3.903 1.00 0.00 84 GLN A C 13
ATOM 18968 O O . GLN A 1 84 ? 77.630 10.416 -4.701 1.00 0.00 84 GLN A O 13
ATOM 18982 N N . ARG A 1 85 ? 78.616 11.061 -2.789 1.00 0.00 85 ARG A N 13
ATOM 18983 C CA . ARG A 1 85 ? 79.083 9.697 -2.467 1.00 0.00 85 ARG A CA 13
ATOM 18984 C C . ARG A 1 85 ? 78.629 9.246 -1.086 1.00 0.00 85 ARG A C 13
ATOM 18985 O O . ARG A 1 85 ? 78.371 10.053 -0.195 1.00 0.00 85 ARG A O 13
ATOM 19006 N N . VAL A 1 86 ? 78.556 7.924 -0.932 1.00 0.00 86 VAL A N 13
ATOM 19007 C CA . VAL A 1 86 ? 78.153 7.301 0.333 1.00 0.00 86 VAL A CA 13
ATOM 19008 C C . VAL A 1 86 ? 79.268 6.373 0.809 1.00 0.00 86 VAL A C 13
ATOM 19009 O O . VAL A 1 86 ? 79.778 5.562 0.035 1.00 0.00 86 VAL A O 13
ATOM 19022 N N . SER A 1 87 ? 79.654 6.502 2.081 1.00 0.00 87 SER A N 13
ATOM 19023 C CA . SER A 1 87 ? 80.729 5.673 2.642 1.00 0.00 87 SER A CA 13
ATOM 19024 C C . SER A 1 87 ? 80.175 4.627 3.612 1.00 0.00 87 SER A C 13
ATOM 19025 O O . SER A 1 87 ? 79.716 4.958 4.709 1.00 0.00 87 SER A O 13
ATOM 19033 N N . PHE A 1 88 ? 80.228 3.354 3.208 1.00 0.00 88 PHE A N 13
ATOM 19034 C CA . PHE A 1 88 ? 79.733 2.268 4.058 1.00 0.00 88 PHE A CA 13
ATOM 19035 C C . PHE A 1 88 ? 80.613 1.024 3.920 1.00 0.00 88 PHE A C 13
ATOM 19036 O O . PHE A 1 88 ? 80.770 0.483 2.826 1.00 0.00 88 PHE A O 13
ATOM 19053 N N . GLN A 1 89 ? 81.182 0.574 5.040 1.00 0.00 89 GLN A N 13
ATOM 19054 C CA . GLN A 1 89 ? 82.046 -0.614 5.045 1.00 0.00 89 GLN A CA 13
ATOM 19055 C C . GLN A 1 89 ? 81.528 -1.631 6.053 1.00 0.00 89 GLN A C 13
ATOM 19056 O O . GLN A 1 89 ? 81.362 -1.316 7.227 1.00 0.00 89 GLN A O 13
ATOM 19070 N N . LEU A 1 90 ? 81.259 -2.852 5.590 1.00 0.00 90 LEU A N 13
ATOM 19071 C CA . LEU A 1 90 ? 80.741 -3.905 6.471 1.00 0.00 90 LEU A CA 13
ATOM 19072 C C . LEU A 1 90 ? 81.764 -5.025 6.651 1.00 0.00 90 LEU A C 13
ATOM 19073 O O . LEU A 1 90 ? 82.241 -5.606 5.680 1.00 0.00 90 LEU A O 13
ATOM 19089 N N . HIS A 1 91 ? 82.088 -5.328 7.911 1.00 0.00 91 HIS A N 13
ATOM 19090 C CA . HIS A 1 91 ? 83.049 -6.390 8.234 1.00 0.00 91 HIS A CA 13
ATOM 19091 C C . HIS A 1 91 ? 82.340 -7.539 8.943 1.00 0.00 91 HIS A C 13
ATOM 19092 O O . HIS A 1 91 ? 81.405 -7.323 9.713 1.00 0.00 91 HIS A O 13
ATOM 19106 N N . ILE A 1 92 ? 82.785 -8.766 8.671 1.00 0.00 92 ILE A N 13
ATOM 19107 C CA . ILE A 1 92 ? 82.181 -9.956 9.277 1.00 0.00 92 ILE A CA 13
ATOM 19108 C C . ILE A 1 92 ? 83.079 -10.526 10.367 1.00 0.00 92 ILE A C 13
ATOM 19109 O O . ILE A 1 92 ? 84.221 -10.909 10.110 1.00 0.00 92 ILE A O 13
ATOM 19125 N N . THR A 1 93 ? 82.545 -10.603 11.583 1.00 0.00 93 THR A N 13
ATOM 19126 C CA . THR A 1 93 ? 83.289 -11.154 12.714 1.00 0.00 93 THR A CA 13
ATOM 19127 C C . THR A 1 93 ? 82.754 -12.540 13.044 1.00 0.00 93 THR A C 13
ATOM 19128 O O . THR A 1 93 ? 81.552 -12.718 13.243 1.00 0.00 93 THR A O 13
ATOM 19139 N N . GLU A 1 94 ? 83.644 -13.522 13.087 1.00 0.00 94 GLU A N 13
ATOM 19140 C CA . GLU A 1 94 ? 83.229 -14.886 13.383 1.00 0.00 94 GLU A CA 13
ATOM 19141 C C . GLU A 1 94 ? 82.734 -14.975 14.827 1.00 0.00 94 GLU A C 13
ATOM 19142 O O . GLU A 1 94 ? 83.199 -14.229 15.688 1.00 0.00 94 GLU A O 13
ATOM 19154 N N . PRO A 1 95 ? 81.811 -15.861 15.118 1.00 0.00 95 PRO A N 13
ATOM 19155 C CA . PRO A 1 95 ? 81.285 -16.003 16.501 1.00 0.00 95 PRO A CA 13
ATOM 19156 C C . PRO A 1 95 ? 82.434 -16.166 17.500 1.00 0.00 95 PRO A C 13
ATOM 19157 O O . PRO A 1 95 ? 83.398 -16.887 17.235 1.00 0.00 95 PRO A O 13
ATOM 19168 N N . LEU A 1 96 ? 82.328 -15.494 18.643 1.00 0.00 96 LEU A N 13
ATOM 19169 C CA . LEU A 1 96 ? 83.370 -15.580 19.660 1.00 0.00 96 LEU A CA 13
ATOM 19170 C C . LEU A 1 96 ? 83.275 -16.912 20.400 1.00 0.00 96 LEU A C 13
ATOM 19171 O O . LEU A 1 96 ? 82.195 -17.327 20.820 1.00 0.00 96 LEU A O 13
ATOM 19187 N N . GLU A 1 97 ? 84.417 -17.575 20.552 1.00 0.00 97 GLU A N 13
ATOM 19188 C CA . GLU A 1 97 ? 84.464 -18.859 21.240 1.00 0.00 97 GLU A CA 13
ATOM 19189 C C . GLU A 1 97 ? 84.100 -18.680 22.711 1.00 0.00 97 GLU A C 13
ATOM 19190 O O . GLU A 1 97 ? 83.000 -19.059 23.078 1.00 0.00 97 GLU A O 13
ATOM 19202 N N . MET A 1 1 ? 73.419 29.314 -6.123 1.00 0.00 1 MET A N 14
ATOM 19203 C CA . MET A 1 1 ? 72.763 28.800 -4.883 1.00 0.00 1 MET A CA 14
ATOM 19204 C C . MET A 1 1 ? 73.244 27.379 -4.605 1.00 0.00 1 MET A C 14
ATOM 19205 O O . MET A 1 1 ? 73.481 26.604 -5.527 1.00 0.00 1 MET A O 14
ATOM 19221 N N . GLU A 1 2 ? 73.388 27.037 -3.324 1.00 0.00 2 GLU A N 14
ATOM 19222 C CA . GLU A 1 2 ? 73.845 25.698 -2.945 1.00 0.00 2 GLU A CA 14
ATOM 19223 C C . GLU A 1 2 ? 73.212 25.257 -1.623 1.00 0.00 2 GLU A C 14
ATOM 19224 O O . GLU A 1 2 ? 73.859 25.276 -0.577 1.00 0.00 2 GLU A O 14
ATOM 19236 N N . PRO A 1 3 ? 71.963 24.856 -1.658 1.00 0.00 3 PRO A N 14
ATOM 19237 C CA . PRO A 1 3 ? 71.229 24.387 -0.448 1.00 0.00 3 PRO A CA 14
ATOM 19238 C C . PRO A 1 3 ? 71.697 22.997 -0.009 1.00 0.00 3 PRO A C 14
ATOM 19239 O O . PRO A 1 3 ? 72.220 22.829 1.091 1.00 0.00 3 PRO A O 14
ATOM 19250 N N . LYS A 1 4 ? 71.506 22.003 -0.881 1.00 0.00 4 LYS A N 14
ATOM 19251 C CA . LYS A 1 4 ? 71.912 20.632 -0.589 1.00 0.00 4 LYS A CA 14
ATOM 19252 C C . LYS A 1 4 ? 72.640 20.032 -1.793 1.00 0.00 4 LYS A C 14
ATOM 19253 O O . LYS A 1 4 ? 73.853 20.191 -1.929 1.00 0.00 4 LYS A O 14
ATOM 19272 N N . GLY A 1 5 ? 71.895 19.349 -2.664 1.00 0.00 5 GLY A N 14
ATOM 19273 C CA . GLY A 1 5 ? 72.490 18.740 -3.850 1.00 0.00 5 GLY A CA 14
ATOM 19274 C C . GLY A 1 5 ? 71.620 17.610 -4.394 1.00 0.00 5 GLY A C 14
ATOM 19275 O O . GLY A 1 5 ? 70.511 17.839 -4.882 1.00 0.00 5 GLY A O 14
ATOM 19279 N N . VAL A 1 6 ? 72.150 16.389 -4.312 1.00 0.00 6 VAL A N 14
ATOM 19280 C CA . VAL A 1 6 ? 71.457 15.198 -4.791 1.00 0.00 6 VAL A CA 14
ATOM 19281 C C . VAL A 1 6 ? 71.676 14.047 -3.805 1.00 0.00 6 VAL A C 14
ATOM 19282 O O . VAL A 1 6 ? 72.659 14.041 -3.062 1.00 0.00 6 VAL A O 14
ATOM 19295 N N . PHE A 1 7 ? 70.772 13.075 -3.814 1.00 0.00 7 PHE A N 14
ATOM 19296 C CA . PHE A 1 7 ? 70.894 11.923 -2.933 1.00 0.00 7 PHE A CA 14
ATOM 19297 C C . PHE A 1 7 ? 70.950 12.349 -1.469 1.00 0.00 7 PHE A C 14
ATOM 19298 O O . PHE A 1 7 ? 71.880 13.035 -1.046 1.00 0.00 7 PHE A O 14
ATOM 19315 N N . ALA A 1 8 ? 69.940 11.922 -0.704 1.00 0.00 8 ALA A N 14
ATOM 19316 C CA . ALA A 1 8 ? 69.855 12.237 0.727 1.00 0.00 8 ALA A CA 14
ATOM 19317 C C . ALA A 1 8 ? 70.195 10.996 1.535 1.00 0.00 8 ALA A C 14
ATOM 19318 O O . ALA A 1 8 ? 69.645 9.919 1.279 1.00 0.00 8 ALA A O 14
ATOM 19325 N N . LYS A 1 9 ? 71.101 11.149 2.496 1.00 0.00 9 LYS A N 14
ATOM 19326 C CA . LYS A 1 9 ? 71.519 10.022 3.324 1.00 0.00 9 LYS A CA 14
ATOM 19327 C C . LYS A 1 9 ? 70.435 9.606 4.302 1.00 0.00 9 LYS A C 14
ATOM 19328 O O . LYS A 1 9 ? 70.615 9.688 5.519 1.00 0.00 9 LYS A O 14
ATOM 19347 N N . GLU A 1 10 ? 69.331 9.126 3.762 1.00 0.00 10 GLU A N 14
ATOM 19348 C CA . GLU A 1 10 ? 68.223 8.652 4.582 1.00 0.00 10 GLU A CA 14
ATOM 19349 C C . GLU A 1 10 ? 68.407 7.157 4.837 1.00 0.00 10 GLU A C 14
ATOM 19350 O O . GLU A 1 10 ? 67.444 6.395 4.932 1.00 0.00 10 GLU A O 14
ATOM 19362 N N . GLN A 1 11 ? 69.675 6.749 4.911 1.00 0.00 11 GLN A N 14
ATOM 19363 C CA . GLN A 1 11 ? 70.044 5.349 5.129 1.00 0.00 11 GLN A CA 14
ATOM 19364 C C . GLN A 1 11 ? 70.655 5.178 6.517 1.00 0.00 11 GLN A C 14
ATOM 19365 O O . GLN A 1 11 ? 71.433 6.019 6.965 1.00 0.00 11 GLN A O 14
ATOM 19379 N N . SER A 1 12 ? 70.300 4.094 7.202 1.00 0.00 12 SER A N 14
ATOM 19380 C CA . SER A 1 12 ? 70.837 3.856 8.543 1.00 0.00 12 SER A CA 14
ATOM 19381 C C . SER A 1 12 ? 72.195 3.173 8.455 1.00 0.00 12 SER A C 14
ATOM 19382 O O . SER A 1 12 ? 72.429 2.156 9.103 1.00 0.00 12 SER A O 14
ATOM 19390 N N . VAL A 1 13 ? 73.084 3.744 7.646 1.00 0.00 13 VAL A N 14
ATOM 19391 C CA . VAL A 1 13 ? 74.421 3.189 7.469 1.00 0.00 13 VAL A CA 14
ATOM 19392 C C . VAL A 1 13 ? 75.252 4.085 6.542 1.00 0.00 13 VAL A C 14
ATOM 19393 O O . VAL A 1 13 ? 74.792 4.475 5.470 1.00 0.00 13 VAL A O 14
ATOM 19406 N N . HIS A 1 14 ? 76.479 4.399 6.966 1.00 0.00 14 HIS A N 14
ATOM 19407 C CA . HIS A 1 14 ? 77.375 5.243 6.172 1.00 0.00 14 HIS A CA 14
ATOM 19408 C C . HIS A 1 14 ? 78.688 5.451 6.929 1.00 0.00 14 HIS A C 14
ATOM 19409 O O . HIS A 1 14 ? 79.153 6.577 7.111 1.00 0.00 14 HIS A O 14
ATOM 19423 N N . ASN A 1 15 ? 79.267 4.344 7.384 1.00 0.00 15 ASN A N 14
ATOM 19424 C CA . ASN A 1 15 ? 80.509 4.387 8.147 1.00 0.00 15 ASN A CA 14
ATOM 19425 C C . ASN A 1 15 ? 81.051 2.976 8.368 1.00 0.00 15 ASN A C 14
ATOM 19426 O O . ASN A 1 15 ? 80.360 1.992 8.120 1.00 0.00 15 ASN A O 14
ATOM 19437 N N . GLU A 1 16 ? 82.289 2.885 8.840 1.00 0.00 16 GLU A N 14
ATOM 19438 C CA . GLU A 1 16 ? 82.902 1.586 9.099 1.00 0.00 16 GLU A CA 14
ATOM 19439 C C . GLU A 1 16 ? 82.372 0.996 10.406 1.00 0.00 16 GLU A C 14
ATOM 19440 O O . GLU A 1 16 ? 82.679 1.496 11.487 1.00 0.00 16 GLU A O 14
ATOM 19452 N N . VAL A 1 17 ? 81.576 -0.071 10.308 1.00 0.00 17 VAL A N 14
ATOM 19453 C CA . VAL A 1 17 ? 81.014 -0.716 11.499 1.00 0.00 17 VAL A CA 14
ATOM 19454 C C . VAL A 1 17 ? 81.005 -2.238 11.332 1.00 0.00 17 VAL A C 14
ATOM 19455 O O . VAL A 1 17 ? 80.814 -2.749 10.228 1.00 0.00 17 VAL A O 14
ATOM 19468 N N . GLN A 1 18 ? 81.227 -2.960 12.436 1.00 0.00 18 GLN A N 14
ATOM 19469 C CA . GLN A 1 18 ? 81.254 -4.432 12.407 1.00 0.00 18 GLN A CA 14
ATOM 19470 C C . GLN A 1 18 ? 80.059 -5.035 13.148 1.00 0.00 18 GLN A C 14
ATOM 19471 O O . GLN A 1 18 ? 79.598 -4.493 14.153 1.00 0.00 18 GLN A O 14
ATOM 19485 N N . ALA A 1 19 ? 79.564 -6.167 12.636 1.00 0.00 19 ALA A N 14
ATOM 19486 C CA . ALA A 1 19 ? 78.424 -6.855 13.243 1.00 0.00 19 ALA A CA 14
ATOM 19487 C C . ALA A 1 19 ? 78.455 -8.337 12.875 1.00 0.00 19 ALA A C 14
ATOM 19488 O O . ALA A 1 19 ? 79.021 -8.715 11.851 1.00 0.00 19 ALA A O 14
ATOM 19495 N N . GLU A 1 20 ? 77.844 -9.172 13.706 1.00 0.00 20 GLU A N 14
ATOM 19496 C CA . GLU A 1 20 ? 77.810 -10.608 13.443 1.00 0.00 20 GLU A CA 14
ATOM 19497 C C . GLU A 1 20 ? 77.051 -10.885 12.151 1.00 0.00 20 GLU A C 14
ATOM 19498 O O . GLU A 1 20 ? 76.072 -10.206 11.836 1.00 0.00 20 GLU A O 14
ATOM 19510 N N . ALA A 1 21 ? 77.508 -11.889 11.413 1.00 0.00 21 ALA A N 14
ATOM 19511 C CA . ALA A 1 21 ? 76.872 -12.262 10.154 1.00 0.00 21 ALA A CA 14
ATOM 19512 C C . ALA A 1 21 ? 75.367 -12.437 10.340 1.00 0.00 21 ALA A C 14
ATOM 19513 O O . ALA A 1 21 ? 74.895 -12.658 11.454 1.00 0.00 21 ALA A O 14
ATOM 19520 N N . GLY A 1 22 ? 74.618 -12.332 9.242 1.00 0.00 22 GLY A N 14
ATOM 19521 C CA . GLY A 1 22 ? 73.163 -12.476 9.301 1.00 0.00 22 GLY A CA 14
ATOM 19522 C C . GLY A 1 22 ? 72.508 -11.149 9.656 1.00 0.00 22 GLY A C 14
ATOM 19523 O O . GLY A 1 22 ? 71.376 -11.106 10.137 1.00 0.00 22 GLY A O 14
ATOM 19527 N N . THR A 1 23 ? 73.239 -10.067 9.418 1.00 0.00 23 THR A N 14
ATOM 19528 C CA . THR A 1 23 ? 72.742 -8.723 9.714 1.00 0.00 23 THR A CA 14
ATOM 19529 C C . THR A 1 23 ? 72.096 -8.112 8.469 1.00 0.00 23 THR A C 14
ATOM 19530 O O . THR A 1 23 ? 72.669 -8.147 7.383 1.00 0.00 23 THR A O 14
ATOM 19541 N N . THR A 1 24 ? 70.898 -7.556 8.629 1.00 0.00 24 THR A N 14
ATOM 19542 C CA . THR A 1 24 ? 70.179 -6.940 7.510 1.00 0.00 24 THR A CA 14
ATOM 19543 C C . THR A 1 24 ? 70.309 -5.422 7.571 1.00 0.00 24 THR A C 14
ATOM 19544 O O . THR A 1 24 ? 70.172 -4.826 8.638 1.00 0.00 24 THR A O 14
ATOM 19555 N N . ALA A 1 25 ? 70.575 -4.797 6.423 1.00 0.00 25 ALA A N 14
ATOM 19556 C CA . ALA A 1 25 ? 70.721 -3.339 6.360 1.00 0.00 25 ALA A CA 14
ATOM 19557 C C . ALA A 1 25 ? 69.707 -2.749 5.388 1.00 0.00 25 ALA A C 14
ATOM 19558 O O . ALA A 1 25 ? 69.443 -3.329 4.334 1.00 0.00 25 ALA A O 14
ATOM 19565 N N . MET A 1 26 ? 69.149 -1.585 5.739 1.00 0.00 26 MET A N 14
ATOM 19566 C CA . MET A 1 26 ? 68.169 -0.910 4.874 1.00 0.00 26 MET A CA 14
ATOM 19567 C C . MET A 1 26 ? 68.692 0.474 4.485 1.00 0.00 26 MET A C 14
ATOM 19568 O O . MET A 1 26 ? 68.820 1.370 5.325 1.00 0.00 26 MET A O 14
ATOM 19582 N N . LEU A 1 27 ? 69.000 0.632 3.197 1.00 0.00 27 LEU A N 14
ATOM 19583 C CA . LEU A 1 27 ? 69.512 1.898 2.676 1.00 0.00 27 LEU A CA 14
ATOM 19584 C C . LEU A 1 27 ? 68.409 2.644 1.929 1.00 0.00 27 LEU A C 14
ATOM 19585 O O . LEU A 1 27 ? 67.974 2.200 0.867 1.00 0.00 27 LEU A O 14
ATOM 19601 N N . SER A 1 28 ? 67.970 3.787 2.472 1.00 0.00 28 SER A N 14
ATOM 19602 C CA . SER A 1 28 ? 66.925 4.590 1.824 1.00 0.00 28 SER A CA 14
ATOM 19603 C C . SER A 1 28 ? 67.469 5.965 1.490 1.00 0.00 28 SER A C 14
ATOM 19604 O O . SER A 1 28 ? 68.155 6.578 2.302 1.00 0.00 28 SER A O 14
ATOM 19612 N N . CYS A 1 29 ? 67.184 6.441 0.280 1.00 0.00 29 CYS A N 14
ATOM 19613 C CA . CYS A 1 29 ? 67.677 7.747 -0.150 1.00 0.00 29 CYS A CA 14
ATOM 19614 C C . CYS A 1 29 ? 66.628 8.518 -0.931 1.00 0.00 29 CYS A C 14
ATOM 19615 O O . CYS A 1 29 ? 65.864 7.954 -1.716 1.00 0.00 29 CYS A O 14
ATOM 19623 N N . GLU A 1 30 ? 66.636 9.828 -0.723 1.00 0.00 30 GLU A N 14
ATOM 19624 C CA . GLU A 1 30 ? 65.730 10.743 -1.412 1.00 0.00 30 GLU A CA 14
ATOM 19625 C C . GLU A 1 30 ? 66.590 11.774 -2.126 1.00 0.00 30 GLU A C 14
ATOM 19626 O O . GLU A 1 30 ? 67.344 12.503 -1.487 1.00 0.00 30 GLU A O 14
ATOM 19638 N N . VAL A 1 31 ? 66.535 11.796 -3.452 1.00 0.00 31 VAL A N 14
ATOM 19639 C CA . VAL A 1 31 ? 67.391 12.703 -4.210 1.00 0.00 31 VAL A CA 14
ATOM 19640 C C . VAL A 1 31 ? 66.775 14.084 -4.397 1.00 0.00 31 VAL A C 14
ATOM 19641 O O . VAL A 1 31 ? 65.643 14.231 -4.860 1.00 0.00 31 VAL A O 14
ATOM 19654 N N . ALA A 1 32 ? 67.567 15.082 -4.036 1.00 0.00 32 ALA A N 14
ATOM 19655 C CA . ALA A 1 32 ? 67.176 16.475 -4.150 1.00 0.00 32 ALA A CA 14
ATOM 19656 C C . ALA A 1 32 ? 67.092 16.901 -5.622 1.00 0.00 32 ALA A C 14
ATOM 19657 O O . ALA A 1 32 ? 66.204 17.666 -6.000 1.00 0.00 32 ALA A O 14
ATOM 19664 N N . GLN A 1 33 ? 68.035 16.422 -6.446 1.00 0.00 33 GLN A N 14
ATOM 19665 C CA . GLN A 1 33 ? 68.059 16.782 -7.874 1.00 0.00 33 GLN A CA 14
ATOM 19666 C C . GLN A 1 33 ? 67.690 15.570 -8.755 1.00 0.00 33 GLN A C 14
ATOM 19667 O O . GLN A 1 33 ? 68.165 14.465 -8.501 1.00 0.00 33 GLN A O 14
ATOM 19681 N N . PRO A 1 34 ? 66.874 15.732 -9.790 1.00 0.00 34 PRO A N 14
ATOM 19682 C CA . PRO A 1 34 ? 66.505 14.583 -10.667 1.00 0.00 34 PRO A CA 14
ATOM 19683 C C . PRO A 1 34 ? 67.711 14.034 -11.447 1.00 0.00 34 PRO A C 14
ATOM 19684 O O . PRO A 1 34 ? 67.654 12.920 -11.966 1.00 0.00 34 PRO A O 14
ATOM 19695 N N . GLN A 1 35 ? 68.786 14.822 -11.542 1.00 0.00 35 GLN A N 14
ATOM 19696 C CA . GLN A 1 35 ? 69.977 14.391 -12.282 1.00 0.00 35 GLN A CA 14
ATOM 19697 C C . GLN A 1 35 ? 70.597 13.148 -11.653 1.00 0.00 35 GLN A C 14
ATOM 19698 O O . GLN A 1 35 ? 71.676 12.713 -12.052 1.00 0.00 35 GLN A O 14
ATOM 19712 N N . THR A 1 36 ? 69.925 12.598 -10.655 1.00 0.00 36 THR A N 14
ATOM 19713 C CA . THR A 1 36 ? 70.444 11.427 -9.961 1.00 0.00 36 THR A CA 14
ATOM 19714 C C . THR A 1 36 ? 70.552 10.207 -10.869 1.00 0.00 36 THR A C 14
ATOM 19715 O O . THR A 1 36 ? 69.626 9.880 -11.609 1.00 0.00 36 THR A O 14
ATOM 19726 N N . GLU A 1 37 ? 71.682 9.511 -10.761 1.00 0.00 37 GLU A N 14
ATOM 19727 C CA . GLU A 1 37 ? 71.918 8.285 -11.518 1.00 0.00 37 GLU A CA 14
ATOM 19728 C C . GLU A 1 37 ? 71.926 7.129 -10.537 1.00 0.00 37 GLU A C 14
ATOM 19729 O O . GLU A 1 37 ? 72.597 7.195 -9.513 1.00 0.00 37 GLU A O 14
ATOM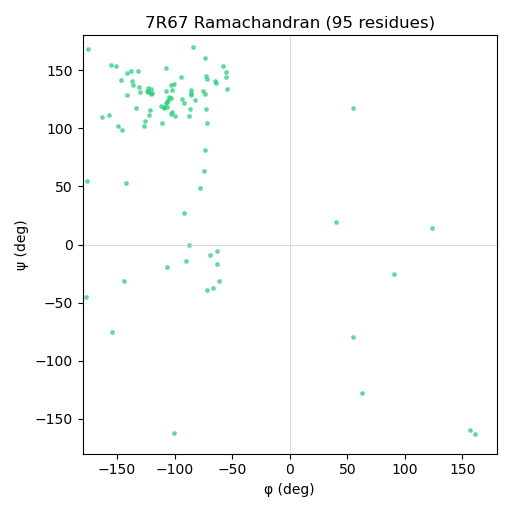 19741 N N . VAL A 1 38 ? 71.180 6.072 -10.826 1.00 0.00 38 VAL A N 14
ATOM 19742 C CA . VAL A 1 38 ? 71.138 4.936 -9.909 1.00 0.00 38 VAL A CA 14
ATOM 19743 C C . VAL A 1 38 ? 72.303 4.007 -10.218 1.00 0.00 38 VAL A C 14
ATOM 19744 O O . VAL A 1 38 ? 72.342 3.357 -11.261 1.00 0.00 38 VAL A O 14
ATOM 19757 N N . THR A 1 39 ? 73.287 3.998 -9.313 1.00 0.00 39 THR A N 14
ATOM 19758 C CA . THR A 1 39 ? 74.492 3.191 -9.498 1.00 0.00 39 THR A CA 14
ATOM 19759 C C . THR A 1 39 ? 74.975 2.592 -8.166 1.00 0.00 39 THR A C 14
ATOM 19760 O O . THR A 1 39 ? 75.409 3.313 -7.267 1.00 0.00 39 THR A O 14
ATOM 19771 N N . TRP A 1 40 ? 74.883 1.257 -8.054 1.00 0.00 40 TRP A N 14
ATOM 19772 C CA . TRP A 1 40 ? 75.289 0.537 -6.836 1.00 0.00 40 TRP A CA 14
ATOM 19773 C C . TRP A 1 40 ? 76.610 -0.201 -7.040 1.00 0.00 40 TRP A C 14
ATOM 19774 O O . TRP A 1 40 ? 76.869 -0.755 -8.109 1.00 0.00 40 TRP A O 14
ATOM 19795 N N . TYR A 1 41 ? 77.418 -0.239 -5.980 1.00 0.00 41 TYR A N 14
ATOM 19796 C CA . TYR A 1 41 ? 78.696 -0.955 -6.005 1.00 0.00 41 TYR A CA 14
ATOM 19797 C C . TYR A 1 41 ? 78.819 -1.784 -4.733 1.00 0.00 41 TYR A C 14
ATOM 19798 O O . TYR A 1 41 ? 78.554 -1.292 -3.634 1.00 0.00 41 TYR A O 14
ATOM 19816 N N . LYS A 1 42 ? 79.192 -3.052 -4.886 1.00 0.00 42 LYS A N 14
ATOM 19817 C CA . LYS A 1 42 ? 79.310 -3.956 -3.737 1.00 0.00 42 LYS A CA 14
ATOM 19818 C C . LYS A 1 42 ? 80.767 -4.285 -3.415 1.00 0.00 42 LYS A C 14
ATOM 19819 O O . LYS A 1 42 ? 81.578 -4.527 -4.308 1.00 0.00 42 LYS A O 14
ATOM 19838 N N . ASP A 1 43 ? 81.087 -4.305 -2.119 1.00 0.00 43 ASP A N 14
ATOM 19839 C CA . ASP A 1 43 ? 82.442 -4.625 -1.672 1.00 0.00 43 ASP A CA 14
ATOM 19840 C C . ASP A 1 43 ? 83.480 -3.764 -2.399 1.00 0.00 43 ASP A C 14
ATOM 19841 O O . ASP A 1 43 ? 84.682 -3.955 -2.232 1.00 0.00 43 ASP A O 14
ATOM 19850 N N . GLY A 1 44 ? 83.004 -2.823 -3.213 1.00 0.00 44 GLY A N 14
ATOM 19851 C CA . GLY A 1 44 ? 83.892 -1.954 -3.985 1.00 0.00 44 GLY A CA 14
ATOM 19852 C C . GLY A 1 44 ? 84.185 -2.612 -5.319 1.00 0.00 44 GLY A C 14
ATOM 19853 O O . GLY A 1 44 ? 84.699 -1.987 -6.245 1.00 0.00 44 GLY A O 14
ATOM 19857 N N . LYS A 1 45 ? 83.823 -3.889 -5.401 1.00 0.00 45 LYS A N 14
ATOM 19858 C CA . LYS A 1 45 ? 84.007 -4.672 -6.615 1.00 0.00 45 LYS A CA 14
ATOM 19859 C C . LYS A 1 45 ? 82.883 -5.681 -6.749 1.00 0.00 45 LYS A C 14
ATOM 19860 O O . LYS A 1 45 ? 82.373 -6.192 -5.754 1.00 0.00 45 LYS A O 14
ATOM 19879 N N . LYS A 1 46 ? 82.496 -5.975 -7.978 1.00 0.00 46 LYS A N 14
ATOM 19880 C CA . LYS A 1 46 ? 81.421 -6.936 -8.187 1.00 0.00 46 LYS A CA 14
ATOM 19881 C C . LYS A 1 46 ? 81.884 -8.337 -7.809 1.00 0.00 46 LYS A C 14
ATOM 19882 O O . LYS A 1 46 ? 82.925 -8.806 -8.267 1.00 0.00 46 LYS A O 14
ATOM 19901 N N . LEU A 1 47 ? 81.103 -8.999 -6.958 1.00 0.00 47 LEU A N 14
ATOM 19902 C CA . LEU A 1 47 ? 81.432 -10.348 -6.502 1.00 0.00 47 LEU A CA 14
ATOM 19903 C C . LEU A 1 47 ? 80.420 -11.355 -7.038 1.00 0.00 47 LEU A C 14
ATOM 19904 O O . LEU A 1 47 ? 79.634 -11.051 -7.937 1.00 0.00 47 LEU A O 14
ATOM 19920 N N . SER A 1 48 ? 80.440 -12.551 -6.462 1.00 0.00 48 SER A N 14
ATOM 19921 C CA . SER A 1 48 ? 79.520 -13.614 -6.856 1.00 0.00 48 SER A CA 14
ATOM 19922 C C . SER A 1 48 ? 78.215 -13.482 -6.073 1.00 0.00 48 SER A C 14
ATOM 19923 O O . SER A 1 48 ? 78.171 -12.804 -5.047 1.00 0.00 48 SER A O 14
ATOM 19931 N N . SER A 1 49 ? 77.147 -14.110 -6.562 1.00 0.00 49 SER A N 14
ATOM 19932 C CA . SER A 1 49 ? 75.858 -14.014 -5.881 1.00 0.00 49 SER A CA 14
ATOM 19933 C C . SER A 1 49 ? 75.917 -14.683 -4.511 1.00 0.00 49 SER A C 14
ATOM 19934 O O . SER A 1 49 ? 76.518 -15.748 -4.349 1.00 0.00 49 SER A O 14
ATOM 19942 N N . SER A 1 50 ? 75.286 -14.045 -3.529 1.00 0.00 50 SER A N 14
ATOM 19943 C CA . SER A 1 50 ? 75.260 -14.575 -2.168 1.00 0.00 50 SER A CA 14
ATOM 19944 C C . SER A 1 50 ? 74.157 -13.895 -1.375 1.00 0.00 50 SER A C 14
ATOM 19945 O O . SER A 1 50 ? 73.069 -14.443 -1.202 1.00 0.00 50 SER A O 14
ATOM 19953 N N . SER A 1 51 ? 74.436 -12.680 -0.918 1.00 0.00 51 SER A N 14
ATOM 19954 C CA . SER A 1 51 ? 73.451 -11.916 -0.174 1.00 0.00 51 SER A CA 14
ATOM 19955 C C . SER A 1 51 ? 72.289 -11.597 -1.102 1.00 0.00 51 SER A C 14
ATOM 19956 O O . SER A 1 51 ? 72.489 -11.387 -2.299 1.00 0.00 51 SER A O 14
ATOM 19964 N N . LYS A 1 52 ? 71.076 -11.568 -0.563 1.00 0.00 52 LYS A N 14
ATOM 19965 C CA . LYS A 1 52 ? 69.905 -11.277 -1.390 1.00 0.00 52 LYS A CA 14
ATOM 19966 C C . LYS A 1 52 ? 69.830 -9.775 -1.663 1.00 0.00 52 LYS A C 14
ATOM 19967 O O . LYS A 1 52 ? 69.808 -8.967 -0.733 1.00 0.00 52 LYS A O 14
ATOM 19986 N N . VAL A 1 53 ? 69.811 -9.403 -2.950 1.00 0.00 53 VAL A N 14
ATOM 19987 C CA . VAL A 1 53 ? 69.760 -7.991 -3.342 1.00 0.00 53 VAL A CA 14
ATOM 19988 C C . VAL A 1 53 ? 68.530 -7.709 -4.179 1.00 0.00 53 VAL A C 14
ATOM 19989 O O . VAL A 1 53 ? 68.240 -8.414 -5.146 1.00 0.00 53 VAL A O 14
ATOM 20002 N N . ARG A 1 54 ? 67.813 -6.655 -3.807 1.00 0.00 54 ARG A N 14
ATOM 20003 C CA . ARG A 1 54 ? 66.613 -6.255 -4.527 1.00 0.00 54 ARG A CA 14
ATOM 20004 C C . ARG A 1 54 ? 66.665 -4.767 -4.836 1.00 0.00 54 ARG A C 14
ATOM 20005 O O . ARG A 1 54 ? 67.141 -3.967 -4.027 1.00 0.00 54 ARG A O 14
ATOM 20026 N N . MET A 1 55 ? 66.168 -4.408 -6.022 1.00 0.00 55 MET A N 14
ATOM 20027 C CA . MET A 1 55 ? 66.136 -3.012 -6.459 1.00 0.00 55 MET A CA 14
ATOM 20028 C C . MET A 1 55 ? 64.706 -2.487 -6.396 1.00 0.00 55 MET A C 14
ATOM 20029 O O . MET A 1 55 ? 63.867 -2.860 -7.217 1.00 0.00 55 MET A O 14
ATOM 20043 N N . GLU A 1 56 ? 64.429 -1.624 -5.417 1.00 0.00 56 GLU A N 14
ATOM 20044 C CA . GLU A 1 56 ? 63.086 -1.055 -5.252 1.00 0.00 56 GLU A CA 14
ATOM 20045 C C . GLU A 1 56 ? 63.114 0.432 -5.565 1.00 0.00 56 GLU A C 14
ATOM 20046 O O . GLU A 1 56 ? 63.876 1.192 -4.964 1.00 0.00 56 GLU A O 14
ATOM 20058 N N . VAL A 1 57 ? 62.289 0.837 -6.526 1.00 0.00 57 VAL A N 14
ATOM 20059 C CA . VAL A 1 57 ? 62.224 2.238 -6.944 1.00 0.00 57 VAL A CA 14
ATOM 20060 C C . VAL A 1 57 ? 60.783 2.754 -6.885 1.00 0.00 57 VAL A C 14
ATOM 20061 O O . VAL A 1 57 ? 59.865 2.125 -7.411 1.00 0.00 57 VAL A O 14
ATOM 20074 N N . LYS A 1 58 ? 60.608 3.914 -6.246 1.00 0.00 58 LYS A N 14
ATOM 20075 C CA . LYS A 1 58 ? 59.298 4.549 -6.106 1.00 0.00 58 LYS A CA 14
ATOM 20076 C C . LYS A 1 58 ? 59.406 6.022 -6.506 1.00 0.00 58 LYS A C 14
ATOM 20077 O O . LYS A 1 58 ? 59.735 6.875 -5.681 1.00 0.00 58 LYS A O 14
ATOM 20096 N N . GLY A 1 59 ? 59.142 6.312 -7.781 1.00 0.00 59 GLY A N 14
ATOM 20097 C CA . GLY A 1 59 ? 59.229 7.680 -8.282 1.00 0.00 59 GLY A CA 14
ATOM 20098 C C . GLY A 1 59 ? 60.670 8.181 -8.244 1.00 0.00 59 GLY A C 14
ATOM 20099 O O . GLY A 1 59 ? 61.573 7.548 -8.790 1.00 0.00 59 GLY A O 14
ATOM 20103 N N . CYS A 1 60 ? 60.880 9.331 -7.602 1.00 0.00 60 CYS A N 14
ATOM 20104 C CA . CYS A 1 60 ? 62.222 9.917 -7.503 1.00 0.00 60 CYS A CA 14
ATOM 20105 C C . CYS A 1 60 ? 62.912 9.459 -6.217 1.00 0.00 60 CYS A C 14
ATOM 20106 O O . CYS A 1 60 ? 63.650 10.220 -5.590 1.00 0.00 60 CYS A O 14
ATOM 20114 N N . THR A 1 61 ? 62.663 8.203 -5.827 1.00 0.00 61 THR A N 14
ATOM 20115 C CA . THR A 1 61 ? 63.257 7.639 -4.607 1.00 0.00 61 THR A CA 14
ATOM 20116 C C . THR A 1 61 ? 64.086 6.389 -4.925 1.00 0.00 61 THR A C 14
ATOM 20117 O O . THR A 1 61 ? 63.611 5.470 -5.591 1.00 0.00 61 THR A O 14
ATOM 20128 N N . ARG A 1 62 ? 65.332 6.367 -4.443 1.00 0.00 62 ARG A N 14
ATOM 20129 C CA . ARG A 1 62 ? 66.237 5.229 -4.673 1.00 0.00 62 ARG A CA 14
ATOM 20130 C C . ARG A 1 62 ? 66.430 4.459 -3.361 1.00 0.00 62 ARG A C 14
ATOM 20131 O O . ARG A 1 62 ? 66.999 4.994 -2.411 1.00 0.00 62 ARG A O 14
ATOM 20152 N N . ARG A 1 63 ? 65.958 3.208 -3.299 1.00 0.00 63 ARG A N 14
ATOM 20153 C CA . ARG A 1 63 ? 66.100 2.414 -2.076 1.0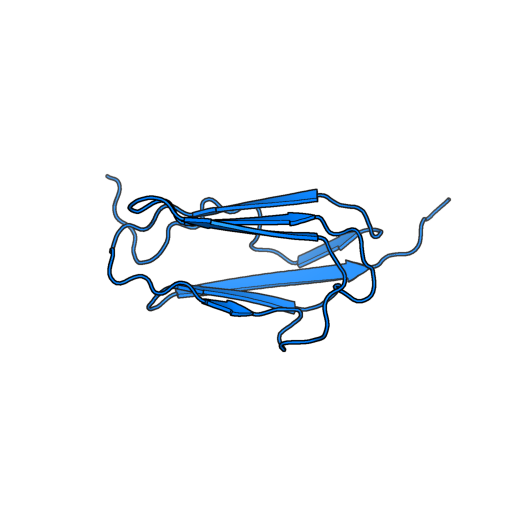0 0.00 63 ARG A CA 14
ATOM 20154 C C . ARG A 1 63 ? 66.529 0.997 -2.396 1.00 0.00 63 ARG A C 14
ATOM 20155 O O . ARG A 1 63 ? 65.810 0.250 -3.063 1.00 0.00 63 ARG A O 14
ATOM 20176 N N . LEU A 1 64 ? 67.703 0.619 -1.892 1.00 0.00 64 LEU A N 14
ATOM 20177 C CA . LEU A 1 64 ? 68.219 -0.720 -2.097 1.00 0.00 64 LEU A CA 14
ATOM 20178 C C . LEU A 1 64 ? 68.161 -1.476 -0.789 1.00 0.00 64 LEU A C 14
ATOM 20179 O O . LEU A 1 64 ? 68.826 -1.115 0.182 1.00 0.00 64 LEU A O 14
ATOM 20195 N N . VAL A 1 65 ? 67.370 -2.532 -0.775 1.00 0.00 65 VAL A N 14
ATOM 20196 C CA . VAL A 1 65 ? 67.228 -3.358 0.422 1.00 0.00 65 VAL A CA 14
ATOM 20197 C C . VAL A 1 65 ? 68.072 -4.605 0.245 1.00 0.00 65 VAL A C 14
ATOM 20198 O O . VAL A 1 65 ? 67.951 -5.311 -0.755 1.00 0.00 65 VAL A O 14
ATOM 20211 N N . VAL A 1 66 ? 68.962 -4.846 1.200 1.00 0.00 66 VAL A N 14
ATOM 20212 C CA . VAL A 1 66 ? 69.869 -5.986 1.122 1.00 0.00 66 VAL A CA 14
ATOM 20213 C C . VAL A 1 66 ? 69.903 -6.783 2.419 1.00 0.00 66 VAL A C 14
ATOM 20214 O O . VAL A 1 66 ? 69.620 -6.262 3.499 1.00 0.00 66 VAL A O 14
ATOM 20227 N N . GLN A 1 67 ? 70.298 -8.048 2.290 1.00 0.00 67 GLN A N 14
ATOM 20228 C CA . GLN A 1 67 ? 70.430 -8.953 3.424 1.00 0.00 67 GLN A CA 14
ATOM 20229 C C . GLN A 1 67 ? 71.853 -9.484 3.419 1.00 0.00 67 GLN A C 14
ATOM 20230 O O . GLN A 1 67 ? 72.178 -10.403 2.664 1.00 0.00 67 GLN A O 14
ATOM 20244 N N . GLN A 1 68 ? 72.706 -8.872 4.228 1.00 0.00 68 GLN A N 14
ATOM 20245 C CA . GLN A 1 68 ? 74.104 -9.266 4.270 1.00 0.00 68 GLN A CA 14
ATOM 20246 C C . GLN A 1 68 ? 74.276 -10.612 4.951 1.00 0.00 68 GLN A C 14
ATOM 20247 O O . GLN A 1 68 ? 74.470 -10.691 6.165 1.00 0.00 68 GLN A O 14
ATOM 20261 N N . VAL A 1 69 ? 74.210 -11.669 4.148 1.00 0.00 69 VAL A N 14
ATOM 20262 C CA . VAL A 1 69 ? 74.366 -13.030 4.651 1.00 0.00 69 VAL A CA 14
ATOM 20263 C C . VAL A 1 69 ? 75.451 -13.755 3.865 1.00 0.00 69 VAL A C 14
ATOM 20264 O O . VAL A 1 69 ? 75.230 -14.850 3.344 1.00 0.00 69 VAL A O 14
ATOM 20277 N N . GLY A 1 70 ? 76.624 -13.134 3.778 1.00 0.00 70 GLY A N 14
ATOM 20278 C CA . GLY A 1 70 ? 77.741 -13.729 3.046 1.00 0.00 70 GLY A CA 14
ATOM 20279 C C . GLY A 1 70 ? 79.084 -13.217 3.569 1.00 0.00 70 GLY A C 14
ATOM 20280 O O . GLY A 1 70 ? 79.286 -12.009 3.714 1.00 0.00 70 GLY A O 14
ATOM 20284 N N . LYS A 1 71 ? 79.999 -14.147 3.845 1.00 0.00 71 LYS A N 14
ATOM 20285 C CA . LYS A 1 71 ? 81.324 -13.792 4.345 1.00 0.00 71 LYS A CA 14
ATOM 20286 C C . LYS A 1 71 ? 82.066 -12.950 3.327 1.00 0.00 71 LYS A C 14
ATOM 20287 O O . LYS A 1 71 ? 82.709 -11.959 3.669 1.00 0.00 71 LYS A O 14
ATOM 20306 N N . ALA A 1 72 ? 81.990 -13.372 2.076 1.00 0.00 72 ALA A N 14
ATOM 20307 C CA . ALA A 1 72 ? 82.676 -12.671 1.005 1.00 0.00 72 ALA A CA 14
ATOM 20308 C C . ALA A 1 72 ? 81.958 -11.375 0.648 1.00 0.00 72 ALA A C 14
ATOM 20309 O O . ALA A 1 72 ? 82.510 -10.528 -0.055 1.00 0.00 72 ALA A O 14
ATOM 20316 N N . ASP A 1 73 ? 80.726 -11.221 1.125 1.00 0.00 73 ASP A N 14
ATOM 20317 C CA . ASP A 1 73 ? 79.968 -10.008 0.825 1.00 0.00 73 ASP A CA 14
ATOM 20318 C C . ASP A 1 73 ? 80.484 -8.841 1.660 1.00 0.00 73 ASP A C 14
ATOM 20319 O O . ASP A 1 73 ? 80.115 -7.691 1.428 1.00 0.00 73 ASP A O 14
ATOM 20328 N N . ALA A 1 74 ? 81.366 -9.143 2.612 1.00 0.00 74 ALA A N 14
ATOM 20329 C CA . ALA A 1 74 ? 81.958 -8.107 3.455 1.00 0.00 74 ALA A CA 14
ATOM 20330 C C . ALA A 1 74 ? 82.953 -7.289 2.639 1.00 0.00 74 ALA A C 14
ATOM 20331 O O . ALA A 1 74 ? 83.702 -7.835 1.829 1.00 0.00 74 ALA A O 14
ATOM 20338 N N . GLY A 1 75 ? 82.943 -5.980 2.843 1.00 0.00 75 GLY A N 14
ATOM 20339 C CA . GLY A 1 75 ? 83.836 -5.090 2.109 1.00 0.00 75 GLY A CA 14
ATOM 20340 C C . GLY A 1 75 ? 83.280 -3.676 2.089 1.00 0.00 75 GLY A C 14
ATOM 20341 O O . GLY A 1 75 ? 82.421 -3.327 2.900 1.00 0.00 75 GLY A O 14
ATOM 20345 N N . GLU A 1 76 ? 83.763 -2.860 1.155 1.00 0.00 76 GLU A N 14
ATOM 20346 C CA . GLU A 1 76 ? 83.286 -1.481 1.051 1.00 0.00 76 GLU A CA 14
ATOM 20347 C C . GLU A 1 76 ? 82.040 -1.412 0.162 1.00 0.00 76 GLU A C 14
ATOM 20348 O O . GLU A 1 76 ? 81.932 -2.130 -0.830 1.00 0.00 76 GLU A O 14
ATOM 20360 N N . TYR A 1 77 ? 81.112 -0.528 0.532 1.00 0.00 77 TYR A N 14
ATOM 20361 C CA . TYR A 1 77 ? 79.860 -0.329 -0.213 1.00 0.00 77 TYR A CA 14
ATOM 20362 C C . TYR A 1 77 ? 79.796 1.128 -0.672 1.00 0.00 77 TYR A C 14
ATOM 20363 O O . TYR A 1 77 ? 79.492 2.020 0.123 1.00 0.00 77 TYR A O 14
ATOM 20381 N N . SER A 1 78 ? 80.104 1.376 -1.942 1.00 0.00 78 SER A N 14
ATOM 20382 C CA . SER A 1 78 ? 80.089 2.743 -2.462 1.00 0.00 78 SER A CA 14
ATOM 20383 C C . SER A 1 78 ? 78.799 3.013 -3.219 1.00 0.00 78 SER A C 14
ATOM 20384 O O . SER A 1 78 ? 78.493 2.330 -4.195 1.00 0.00 78 SER A O 14
ATOM 20392 N N . CYS A 1 79 ? 78.047 4.021 -2.775 1.00 0.00 79 CYS A N 14
ATOM 20393 C CA . CYS A 1 79 ? 76.790 4.383 -3.436 1.00 0.00 79 CYS A CA 14
ATOM 20394 C C . CYS A 1 79 ? 76.959 5.673 -4.223 1.00 0.00 79 CYS A C 14
ATOM 20395 O O . CYS A 1 79 ? 76.923 6.765 -3.659 1.00 0.00 79 CYS A O 14
ATOM 20403 N N . GLU A 1 80 ? 77.119 5.541 -5.535 1.00 0.00 80 GLU A N 14
ATOM 20404 C CA . GLU A 1 80 ? 77.261 6.707 -6.399 1.00 0.00 80 GLU A CA 14
ATOM 20405 C C . GLU A 1 80 ? 75.871 7.150 -6.860 1.00 0.00 80 GLU A C 14
ATOM 20406 O O . GLU A 1 80 ? 75.049 6.314 -7.245 1.00 0.00 80 GLU A O 14
ATOM 20418 N N . ALA A 1 81 ? 75.596 8.460 -6.811 1.00 0.00 81 ALA A N 14
ATOM 20419 C CA . ALA A 1 81 ? 74.281 8.970 -7.216 1.00 0.00 81 ALA A CA 14
ATOM 20420 C C . ALA A 1 81 ? 74.385 10.350 -7.857 1.00 0.00 81 ALA A C 14
ATOM 20421 O O . ALA A 1 81 ? 74.097 11.360 -7.213 1.00 0.00 81 ALA A O 14
ATOM 20428 N N . GLY A 1 82 ? 74.776 10.390 -9.124 1.00 0.00 82 GLY A N 14
ATOM 20429 C CA . GLY A 1 82 ? 74.890 11.668 -9.829 1.00 0.00 82 GLY A CA 14
ATOM 20430 C C . GLY A 1 82 ? 76.159 12.415 -9.419 1.00 0.00 82 GLY A C 14
ATOM 20431 O O . GLY A 1 82 ? 76.549 13.389 -10.061 1.00 0.00 82 GLY A O 14
ATOM 20435 N N . GLY A 1 83 ? 76.803 11.950 -8.348 1.00 0.00 83 GLY A N 14
ATOM 20436 C CA . GLY A 1 83 ? 78.034 12.581 -7.866 1.00 0.00 83 GLY A CA 14
ATOM 20437 C C . GLY A 1 83 ? 78.226 12.337 -6.373 1.00 0.00 83 GLY A C 14
ATOM 20438 O O . GLY A 1 83 ? 79.351 12.321 -5.876 1.00 0.00 83 GLY A O 14
ATOM 20442 N N . GLN A 1 84 ? 77.118 12.142 -5.668 1.00 0.00 84 GLN A N 14
ATOM 20443 C CA . GLN A 1 84 ? 77.170 11.893 -4.230 1.00 0.00 84 GLN A CA 14
ATOM 20444 C C . GLN A 1 84 ? 77.776 10.516 -3.969 1.00 0.00 84 GLN A C 14
ATOM 20445 O O . GLN A 1 84 ? 77.484 9.560 -4.683 1.00 0.00 84 GLN A O 14
ATOM 20459 N N . ARG A 1 85 ? 78.630 10.418 -2.951 1.00 0.00 85 ARG A N 14
ATOM 20460 C CA . ARG A 1 85 ? 79.280 9.147 -2.623 1.00 0.00 85 ARG A CA 14
ATOM 20461 C C . ARG A 1 85 ? 79.071 8.789 -1.162 1.00 0.00 85 ARG A C 14
ATOM 20462 O O . ARG A 1 85 ? 79.228 9.626 -0.273 1.00 0.00 85 ARG A O 14
ATOM 20483 N N . VAL A 1 86 ? 78.718 7.528 -0.926 1.00 0.00 86 VAL A N 14
ATOM 20484 C CA . VAL A 1 86 ? 78.481 7.029 0.433 1.00 0.00 86 VAL A CA 14
ATOM 20485 C C . VAL A 1 86 ? 79.535 5.976 0.811 1.00 0.00 86 VAL A C 14
ATOM 20486 O O . VAL A 1 86 ? 79.877 5.113 0.001 1.00 0.00 86 VAL A O 14
ATOM 20499 N N . SER A 1 87 ? 80.055 6.062 2.048 1.00 0.00 87 SER A N 14
ATOM 20500 C CA . SER A 1 87 ? 81.082 5.118 2.529 1.00 0.00 87 SER A CA 14
ATOM 20501 C C . SER A 1 87 ? 80.536 4.215 3.646 1.00 0.00 87 SER A C 14
ATOM 20502 O O . SER A 1 87 ? 80.168 4.686 4.727 1.00 0.00 87 SER A O 14
ATOM 20510 N N . PHE A 1 88 ? 80.497 2.906 3.384 1.00 0.00 88 PHE A N 14
ATOM 20511 C CA . PHE A 1 88 ? 80.001 1.942 4.370 1.00 0.00 88 PHE A CA 14
ATOM 20512 C C . PHE A 1 88 ? 80.804 0.641 4.292 1.00 0.00 88 PHE A C 14
ATOM 20513 O O . PHE A 1 88 ? 80.609 -0.170 3.389 1.00 0.00 88 PHE A O 14
ATOM 20530 N N . GLN A 1 89 ? 81.707 0.451 5.253 1.00 0.00 89 GLN A N 14
ATOM 20531 C CA . GLN A 1 89 ? 82.555 -0.750 5.289 1.00 0.00 89 GLN A CA 14
ATOM 20532 C C . GLN A 1 89 ? 82.090 -1.695 6.384 1.00 0.00 89 GLN A C 14
ATOM 20533 O O . GLN A 1 89 ? 82.143 -1.354 7.562 1.00 0.00 89 GLN A O 14
ATOM 20547 N N . LEU A 1 90 ? 81.625 -2.882 5.994 1.00 0.00 90 LEU A N 14
ATOM 20548 C CA . LEU A 1 90 ? 81.133 -3.865 6.964 1.00 0.00 90 LEU A CA 14
ATOM 20549 C C . LEU A 1 90 ? 82.094 -5.031 7.135 1.00 0.00 90 LEU A C 14
ATOM 20550 O O . LEU A 1 90 ? 82.440 -5.723 6.175 1.00 0.00 90 LEU A O 14
ATOM 20566 N N . HIS A 1 91 ? 82.471 -5.263 8.388 1.00 0.00 91 HIS A N 14
ATOM 20567 C CA . HIS A 1 91 ? 83.344 -6.375 8.754 1.00 0.00 91 HIS A CA 14
ATOM 20568 C C . HIS A 1 91 ? 82.544 -7.332 9.626 1.00 0.00 91 HIS A C 14
ATOM 20569 O O . HIS A 1 91 ? 82.003 -6.936 10.659 1.00 0.00 91 HIS A O 14
ATOM 20583 N N . ILE A 1 92 ? 82.442 -8.587 9.208 1.00 0.00 92 ILE A N 14
ATOM 20584 C CA . ILE A 1 92 ? 81.670 -9.562 9.974 1.00 0.00 92 ILE A CA 14
ATOM 20585 C C . ILE A 1 92 ? 82.548 -10.324 10.966 1.00 0.00 92 ILE A C 14
ATOM 20586 O O . ILE A 1 92 ? 83.648 -10.763 10.633 1.00 0.00 92 ILE A O 14
ATOM 20602 N N . THR A 1 93 ? 82.036 -10.470 12.194 1.00 0.00 93 THR A N 14
ATOM 20603 C CA . THR A 1 93 ? 82.750 -11.177 13.265 1.00 0.00 93 THR A CA 14
ATOM 20604 C C . THR A 1 93 ? 82.214 -12.599 13.409 1.00 0.00 93 THR A C 14
ATOM 20605 O O . THR A 1 93 ? 81.009 -12.829 13.301 1.00 0.00 93 THR A O 14
ATOM 20616 N N . GLU A 1 94 ? 83.107 -13.556 13.650 1.00 0.00 94 GLU A N 14
ATOM 20617 C CA . GLU A 1 94 ? 82.692 -14.950 13.797 1.00 0.00 94 GLU A CA 14
ATOM 20618 C C . GLU A 1 94 ? 82.140 -15.177 15.212 1.00 0.00 94 GLU A C 14
ATOM 20619 O O . GLU A 1 94 ? 82.314 -14.313 16.074 1.00 0.00 94 GLU A O 14
ATOM 20631 N N . PRO A 1 95 ? 81.472 -16.286 15.486 1.00 0.00 95 PRO A N 14
ATOM 20632 C CA . PRO A 1 95 ? 80.908 -16.543 16.840 1.00 0.00 95 PRO A CA 14
ATOM 20633 C C . PRO A 1 95 ? 81.960 -17.059 17.809 1.00 0.00 95 PRO A C 14
ATOM 20634 O O . PRO A 1 95 ? 81.679 -17.907 18.656 1.00 0.00 95 PRO A O 14
ATOM 20645 N N . LEU A 1 96 ? 83.169 -16.533 17.682 1.00 0.00 96 LEU A N 14
ATOM 20646 C CA . LEU A 1 96 ? 84.273 -16.940 18.561 1.00 0.00 96 LEU A CA 14
ATOM 20647 C C . LEU A 1 96 ? 84.632 -15.820 19.536 1.00 0.00 96 LEU A C 14
ATOM 20648 O O . LEU A 1 96 ? 85.532 -15.975 20.359 1.00 0.00 96 LEU A O 14
ATOM 20664 N N . GLU A 1 97 ? 83.924 -14.697 19.452 1.00 0.00 97 GLU A N 14
ATOM 20665 C CA . GLU A 1 97 ? 84.189 -13.578 20.355 1.00 0.00 97 GLU A CA 14
ATOM 20666 C C . GLU A 1 97 ? 83.482 -13.807 21.684 1.00 0.00 97 GLU A C 14
ATOM 20667 O O . GLU A 1 97 ? 82.776 -14.797 21.791 1.00 0.00 97 GLU A O 14
ATOM 20679 N N . MET A 1 1 ? 72.623 29.646 -6.908 1.00 0.00 1 MET A N 15
ATOM 20680 C CA . MET A 1 1 ? 72.518 28.864 -5.642 1.00 0.00 1 MET A CA 15
ATOM 20681 C C . MET A 1 1 ? 72.107 27.433 -5.964 1.00 0.00 1 MET A C 15
ATOM 20682 O O . MET A 1 1 ? 72.960 26.580 -6.217 1.00 0.00 1 MET A O 15
ATOM 20698 N N . GLU A 1 2 ? 70.793 27.182 -5.948 1.00 0.00 2 GLU A N 15
ATOM 20699 C CA . GLU A 1 2 ? 70.244 25.851 -6.235 1.00 0.00 2 GLU A CA 15
ATOM 20700 C C . GLU A 1 2 ? 71.215 24.748 -5.821 1.00 0.00 2 GLU A C 15
ATOM 20701 O O . GLU A 1 2 ? 71.807 24.080 -6.667 1.00 0.00 2 GLU A O 15
ATOM 20713 N N . PRO A 1 3 ? 71.400 24.550 -4.545 1.00 0.00 3 PRO A N 15
ATOM 20714 C CA . PRO A 1 3 ? 72.334 23.514 -4.045 1.00 0.00 3 PRO A CA 15
ATOM 20715 C C . PRO A 1 3 ? 71.816 22.110 -4.351 1.00 0.00 3 PRO A C 15
ATOM 20716 O O . PRO A 1 3 ? 70.611 21.862 -4.309 1.00 0.00 3 PRO A O 15
ATOM 20727 N N . LYS A 1 4 ? 72.735 21.205 -4.660 1.00 0.00 4 LYS A N 15
ATOM 20728 C CA . LYS A 1 4 ? 72.372 19.830 -4.978 1.00 0.00 4 LYS A CA 15
ATOM 20729 C C . LYS A 1 4 ? 72.065 19.056 -3.695 1.00 0.00 4 LYS A C 15
ATOM 20730 O O . LYS A 1 4 ? 72.825 19.120 -2.729 1.00 0.00 4 LYS A O 15
ATOM 20749 N N . GLY A 1 5 ? 70.952 18.324 -3.690 1.00 0.00 5 GLY A N 15
ATOM 20750 C CA . GLY A 1 5 ? 70.560 17.546 -2.513 1.00 0.00 5 GLY A CA 15
ATOM 20751 C C . GLY A 1 5 ? 69.938 16.215 -2.914 1.00 0.00 5 GLY A C 15
ATOM 20752 O O . GLY A 1 5 ? 68.961 15.772 -2.310 1.00 0.00 5 GLY A O 15
ATOM 20756 N N . VAL A 1 6 ? 70.513 15.577 -3.924 1.00 0.00 6 VAL A N 15
ATOM 20757 C CA . VAL A 1 6 ? 70.014 14.302 -4.392 1.00 0.00 6 VAL A CA 15
ATOM 20758 C C . VAL A 1 6 ? 70.057 13.280 -3.279 1.00 0.00 6 VAL A C 15
ATOM 20759 O O . VAL A 1 6 ? 70.836 13.405 -2.336 1.00 0.00 6 VAL A O 15
ATOM 20772 N N . PHE A 1 7 ? 69.243 12.245 -3.421 1.00 0.00 7 PHE A N 15
ATOM 20773 C CA . PHE A 1 7 ? 69.221 11.166 -2.446 1.00 0.00 7 PHE A CA 15
ATOM 20774 C C . PHE A 1 7 ? 68.909 11.671 -1.032 1.00 0.00 7 PHE A C 15
ATOM 20775 O O . PHE A 1 7 ? 69.472 12.663 -0.565 1.00 0.00 7 PHE A O 15
ATOM 20792 N N . ALA A 1 8 ? 68.006 10.948 -0.357 1.00 0.00 8 ALA A N 15
ATOM 20793 C CA . ALA A 1 8 ? 67.605 11.267 1.018 1.00 0.00 8 ALA A CA 15
ATOM 20794 C C . ALA A 1 8 ? 68.096 10.164 1.932 1.00 0.00 8 ALA A C 15
ATOM 20795 O O . ALA A 1 8 ? 68.092 8.991 1.552 1.00 0.00 8 ALA A O 15
ATOM 20802 N N . LYS A 1 9 ? 68.541 10.547 3.117 1.00 0.00 9 LYS A N 15
ATOM 20803 C CA . LYS A 1 9 ? 69.079 9.589 4.073 1.00 0.00 9 LYS A CA 15
ATOM 20804 C C . LYS A 1 9 ? 67.984 8.822 4.817 1.00 0.00 9 LYS A C 15
ATOM 20805 O O . LYS A 1 9 ? 67.802 8.981 6.024 1.00 0.00 9 LYS A O 15
ATOM 20824 N N . GLU A 1 10 ? 67.286 7.955 4.094 1.00 0.00 10 GLU A N 15
ATOM 20825 C CA . GLU A 1 10 ? 66.250 7.107 4.689 1.00 0.00 10 GLU A CA 15
ATOM 20826 C C . GLU A 1 10 ? 66.791 5.684 4.741 1.00 0.00 10 GLU A C 15
ATOM 20827 O O . GLU A 1 10 ? 66.070 4.719 4.994 1.00 0.00 10 GLU A O 15
ATOM 20839 N N . GLN A 1 11 ? 68.091 5.581 4.461 1.00 0.00 11 GLN A N 15
ATOM 20840 C CA . GLN A 1 11 ? 68.799 4.303 4.437 1.00 0.00 11 GLN A CA 15
ATOM 20841 C C . GLN A 1 11 ? 69.725 4.166 5.646 1.00 0.00 11 GLN A C 15
ATOM 20842 O O . GLN A 1 11 ? 69.958 5.122 6.385 1.00 0.00 11 GLN A O 15
ATOM 20856 N N . SER A 1 12 ? 70.271 2.964 5.825 1.00 0.00 12 SER A N 15
ATOM 20857 C CA . SER A 1 12 ? 71.201 2.699 6.922 1.00 0.00 12 SER A CA 15
ATOM 20858 C C . SER A 1 12 ? 72.620 2.667 6.366 1.00 0.00 12 SER A C 15
ATOM 20859 O O . SER A 1 12 ? 73.292 1.637 6.408 1.00 0.00 12 SER A O 15
ATOM 20867 N N . VAL A 1 13 ? 73.057 3.804 5.818 1.00 0.00 13 VAL A N 15
ATOM 20868 C CA . VAL A 1 13 ? 74.391 3.912 5.218 1.00 0.00 13 VAL A CA 15
ATOM 20869 C C . VAL A 1 13 ? 75.015 5.276 5.518 1.00 0.00 13 VAL A C 15
ATOM 20870 O O . VAL A 1 13 ? 74.873 6.211 4.733 1.00 0.00 13 VAL A O 15
ATOM 20883 N N . HIS A 1 14 ? 75.733 5.360 6.634 1.00 0.00 14 HIS A N 15
ATOM 20884 C CA . HIS A 1 14 ? 76.414 6.595 7.026 1.00 0.00 14 HIS A CA 15
ATOM 20885 C C . HIS A 1 14 ? 77.163 6.380 8.336 1.00 0.00 14 HIS A C 15
ATOM 20886 O O . HIS A 1 14 ? 77.310 7.304 9.137 1.00 0.00 14 HIS A O 15
ATOM 20900 N N . ASN A 1 15 ? 77.624 5.154 8.558 1.00 0.00 15 ASN A N 15
ATOM 20901 C CA . ASN A 1 15 ? 78.336 4.838 9.787 1.00 0.00 15 ASN A CA 15
ATOM 20902 C C . ASN A 1 15 ? 78.965 3.456 9.710 1.00 0.00 15 ASN A C 15
ATOM 20903 O O . ASN A 1 15 ? 78.646 2.666 8.823 1.00 0.00 15 ASN A O 15
ATOM 20914 N N . GLU A 1 16 ? 79.851 3.161 10.661 1.00 0.00 16 GLU A N 15
ATOM 20915 C CA . GLU A 1 16 ? 80.511 1.856 10.710 1.00 0.00 16 GLU A CA 15
ATOM 20916 C C . GLU A 1 16 ? 79.797 0.952 11.709 1.00 0.00 16 GLU A C 15
ATOM 20917 O O . GLU A 1 16 ? 79.473 1.370 12.820 1.00 0.00 16 GLU A O 15
ATOM 20929 N N . VAL A 1 17 ? 79.540 -0.289 11.299 1.00 0.00 17 VAL A N 15
ATOM 20930 C CA . VAL A 1 17 ? 78.845 -1.254 12.155 1.00 0.00 17 VAL A CA 15
ATOM 20931 C C . VAL A 1 17 ? 79.609 -2.573 12.242 1.00 0.00 17 VAL A C 15
ATOM 20932 O O . VAL A 1 17 ? 80.244 -3.009 11.281 1.00 0.00 17 VAL A O 15
ATOM 20945 N N . GLN A 1 18 ? 79.536 -3.197 13.418 1.00 0.00 18 GLN A N 15
ATOM 20946 C CA . GLN A 1 18 ? 80.207 -4.472 13.671 1.00 0.00 18 GLN A CA 15
ATOM 20947 C C . GLN A 1 18 ? 79.239 -5.441 14.346 1.00 0.00 18 GLN A C 15
ATOM 20948 O O . GLN A 1 18 ? 78.811 -5.209 15.476 1.00 0.00 18 GLN A O 15
ATOM 20962 N N . ALA A 1 19 ? 78.891 -6.525 13.653 1.00 0.00 19 ALA A N 15
ATOM 20963 C CA . ALA A 1 19 ? 77.969 -7.515 14.210 1.00 0.00 19 ALA A CA 15
ATOM 20964 C C . ALA A 1 19 ? 78.170 -8.871 13.541 1.00 0.00 19 ALA A C 15
ATOM 20965 O O . ALA A 1 19 ? 78.657 -8.948 12.417 1.00 0.00 19 ALA A O 15
ATOM 20972 N N . GLU A 1 20 ? 77.775 -9.938 14.227 1.00 0.00 20 GLU A N 15
ATOM 20973 C CA . GLU A 1 20 ? 77.907 -11.277 13.665 1.00 0.00 20 GLU A CA 15
ATOM 20974 C C . GLU A 1 20 ? 77.092 -11.384 12.381 1.00 0.00 20 GLU A C 15
ATOM 20975 O O . GLU A 1 20 ? 76.168 -10.602 12.161 1.00 0.00 20 GLU A O 15
ATOM 20987 N N . ALA A 1 21 ? 77.435 -12.347 11.533 1.00 0.00 21 ALA A N 15
ATOM 20988 C CA . ALA A 1 21 ? 76.712 -12.525 10.275 1.00 0.00 21 ALA A CA 15
ATOM 20989 C C . ALA A 1 21 ? 75.256 -12.901 10.542 1.00 0.00 21 ALA A C 15
ATOM 20990 O O . ALA A 1 21 ? 74.954 -13.595 11.513 1.00 0.00 21 ALA A O 15
ATOM 20997 N N . GLY A 1 22 ? 74.351 -12.440 9.673 1.00 0.00 22 GLY A N 15
ATOM 20998 C CA . GLY A 1 22 ? 72.922 -12.740 9.825 1.00 0.00 22 GLY A CA 15
ATOM 20999 C C . GLY A 1 22 ? 72.118 -11.474 10.104 1.00 0.00 22 GLY A C 15
ATOM 21000 O O . GLY A 1 22 ? 71.015 -11.540 10.645 1.00 0.00 22 GLY A O 15
ATOM 21004 N N . THR A 1 23 ? 72.680 -10.320 9.748 1.00 0.00 23 THR A N 15
ATOM 21005 C CA . THR A 1 23 ? 72.004 -9.038 9.977 1.00 0.00 23 THR A CA 15
ATOM 21006 C C . THR A 1 23 ? 71.334 -8.550 8.698 1.00 0.00 23 THR A C 15
ATOM 21007 O O . THR A 1 23 ? 71.977 -8.432 7.660 1.00 0.00 23 THR A O 15
ATOM 21018 N N . THR A 1 24 ? 70.038 -8.257 8.791 1.00 0.00 24 THR A N 15
ATOM 21019 C CA . THR A 1 24 ? 69.276 -7.772 7.642 1.00 0.00 24 THR A CA 15
ATOM 21020 C C . THR A 1 24 ? 69.306 -6.243 7.596 1.00 0.00 24 THR A C 15
ATOM 21021 O O . THR A 1 24 ? 68.802 -5.580 8.504 1.00 0.00 24 THR A O 15
ATOM 21032 N N . ALA A 1 25 ? 69.898 -5.682 6.534 1.00 0.00 25 ALA A N 15
ATOM 21033 C CA . ALA A 1 25 ? 69.987 -4.221 6.387 1.00 0.00 25 ALA A CA 15
ATOM 21034 C C . ALA A 1 25 ? 69.175 -3.751 5.184 1.00 0.00 25 ALA A C 15
ATOM 21035 O O . ALA A 1 25 ? 69.179 -4.391 4.133 1.00 0.00 25 ALA A O 15
ATOM 21042 N N . MET A 1 26 ? 68.486 -2.617 5.347 1.00 0.00 26 MET A N 15
ATOM 21043 C CA . MET A 1 26 ? 67.669 -2.048 4.270 1.00 0.00 26 MET A CA 15
ATOM 21044 C C . MET A 1 26 ? 68.120 -0.624 3.949 1.00 0.00 26 MET A C 15
ATOM 21045 O O . MET A 1 26 ? 68.243 0.220 4.841 1.00 0.00 26 MET A O 15
ATOM 21059 N N . LEU A 1 27 ? 68.370 -0.367 2.666 1.00 0.00 27 LEU A N 15
ATOM 21060 C CA . LEU A 1 27 ? 68.815 0.955 2.216 1.00 0.00 27 LEU A CA 15
ATOM 21061 C C . LEU A 1 27 ? 67.684 1.710 1.514 1.00 0.00 27 LEU A C 15
ATOM 21062 O O . LEU A 1 27 ? 67.524 1.586 0.300 1.00 0.00 27 LEU A O 15
ATOM 21078 N N . SER A 1 28 ? 66.920 2.520 2.257 1.00 0.00 28 SER A N 15
ATOM 21079 C CA . SER A 1 28 ? 65.840 3.302 1.643 1.00 0.00 28 SER A CA 15
ATOM 21080 C C . SER A 1 28 ? 66.333 4.730 1.394 1.00 0.00 28 SER A C 15
ATOM 21081 O O . SER A 1 28 ? 67.046 5.295 2.218 1.00 0.00 28 SER A O 15
ATOM 21089 N N . CYS A 1 29 ? 65.993 5.302 0.235 1.00 0.00 29 CYS A N 15
ATOM 21090 C CA . CYS A 1 29 ? 66.457 6.655 -0.096 1.00 0.00 29 CYS A CA 15
ATOM 21091 C C . CYS A 1 29 ? 65.465 7.369 -1.030 1.00 0.00 29 CYS A C 15
ATOM 21092 O O . CYS A 1 29 ? 64.819 6.732 -1.875 1.00 0.00 29 CYS A O 15
ATOM 21100 N N . GLU A 1 30 ? 65.384 8.703 -0.900 1.00 0.00 30 GLU A N 15
ATOM 21101 C CA . GLU A 1 30 ? 64.503 9.515 -1.756 1.00 0.00 30 GLU A CA 15
ATOM 21102 C C . GLU A 1 30 ? 65.322 10.612 -2.420 1.00 0.00 30 GLU A C 15
ATOM 21103 O O . GLU A 1 30 ? 66.068 11.325 -1.759 1.00 0.00 30 GLU A O 15
ATOM 21115 N N . VAL A 1 31 ? 65.209 10.738 -3.733 1.00 0.00 31 VAL A N 15
ATOM 21116 C CA . VAL A 1 31 ? 65.987 11.743 -4.446 1.00 0.00 31 VAL A CA 15
ATOM 21117 C C . VAL A 1 31 ? 65.270 13.085 -4.503 1.00 0.00 31 VAL A C 15
ATOM 21118 O O . VAL A 1 31 ? 64.103 13.173 -4.883 1.00 0.00 31 VAL A O 15
ATOM 21131 N N . ALA A 1 32 ? 65.999 14.126 -4.122 1.00 0.00 32 ALA A N 15
ATOM 21132 C CA . ALA A 1 32 ? 65.467 15.481 -4.126 1.00 0.00 32 ALA A CA 15
ATOM 21133 C C . ALA A 1 32 ? 65.688 16.146 -5.492 1.00 0.00 32 ALA A C 15
ATOM 21134 O O . ALA A 1 32 ? 64.883 16.972 -5.923 1.00 0.00 32 ALA A O 15
ATOM 21141 N N . GLN A 1 33 ? 66.789 15.785 -6.168 1.00 0.00 33 GLN A N 15
ATOM 21142 C CA . GLN A 1 33 ? 67.107 16.362 -7.485 1.00 0.00 33 GLN A CA 15
ATOM 21143 C C . GLN A 1 33 ? 66.864 15.328 -8.612 1.00 0.00 33 GLN A C 15
ATOM 21144 O O . GLN A 1 33 ? 67.258 14.171 -8.469 1.00 0.00 33 GLN A O 15
ATOM 21158 N N . PRO A 1 34 ? 66.231 15.702 -9.718 1.00 0.00 34 PRO A N 15
ATOM 21159 C CA . PRO A 1 34 ? 65.971 14.745 -10.847 1.00 0.00 34 PRO A CA 15
ATOM 21160 C C . PRO A 1 34 ? 67.251 14.202 -11.508 1.00 0.00 34 PRO A C 15
ATOM 21161 O O . PRO A 1 34 ? 67.211 13.175 -12.189 1.00 0.00 34 PRO A O 15
ATOM 21172 N N . GLN A 1 35 ? 68.367 14.906 -11.348 1.00 0.00 35 GLN A N 15
ATOM 21173 C CA . GLN A 1 35 ? 69.616 14.484 -11.982 1.00 0.00 35 GLN A CA 15
ATOM 21174 C C . GLN A 1 35 ? 70.167 13.220 -11.323 1.00 0.00 35 GLN A C 15
ATOM 21175 O O . GLN A 1 35 ? 71.283 12.788 -11.602 1.00 0.00 35 GLN A O 15
ATOM 21189 N N . THR A 1 36 ? 69.380 12.633 -10.437 1.00 0.00 36 THR A N 15
ATOM 21190 C CA . THR A 1 36 ? 69.806 11.432 -9.735 1.00 0.00 36 THR A CA 15
ATOM 21191 C C . THR A 1 36 ? 70.005 10.246 -10.661 1.00 0.00 36 THR A C 15
ATOM 21192 O O . THR A 1 36 ? 69.233 10.017 -11.592 1.00 0.00 36 THR A O 15
ATOM 21203 N N . GLU A 1 37 ? 71.045 9.477 -10.358 1.00 0.00 37 GLU A N 15
ATOM 21204 C CA . GLU A 1 37 ? 71.379 8.271 -11.107 1.00 0.00 37 GLU A CA 15
ATOM 21205 C C . GLU A 1 37 ? 71.462 7.105 -10.127 1.00 0.00 37 GLU A C 15
ATOM 21206 O O . GLU A 1 37 ? 72.030 7.246 -9.047 1.00 0.00 37 GLU A O 15
ATOM 21218 N N . VAL A 1 38 ? 70.887 5.961 -10.484 1.00 0.00 38 VAL A N 15
ATOM 21219 C CA . VAL A 1 38 ? 70.906 4.803 -9.585 1.00 0.00 38 VAL A CA 15
ATOM 21220 C C . VAL A 1 38 ? 72.144 3.949 -9.830 1.00 0.00 38 VAL A C 15
ATOM 21221 O O . VAL A 1 38 ? 72.327 3.397 -10.916 1.00 0.00 38 VAL A O 15
ATOM 21234 N N . THR A 1 39 ? 73.003 3.857 -8.811 1.00 0.00 39 THR A N 15
ATOM 21235 C CA . THR A 1 39 ? 74.232 3.075 -8.936 1.00 0.00 39 THR A CA 15
ATOM 21236 C C . THR A 1 39 ? 74.827 2.745 -7.567 1.00 0.00 39 THR A C 15
ATOM 21237 O O . THR A 1 39 ? 75.217 3.641 -6.819 1.00 0.00 39 THR A O 15
ATOM 21248 N N . TRP A 1 40 ? 74.918 1.451 -7.249 1.00 0.00 40 TRP A N 15
ATOM 21249 C CA . TRP A 1 40 ? 75.494 1.017 -5.971 1.00 0.00 40 TRP A CA 15
ATOM 21250 C C . TRP A 1 40 ? 76.851 0.348 -6.204 1.00 0.00 40 TRP A C 15
ATOM 21251 O O . TRP A 1 40 ? 77.071 -0.289 -7.234 1.00 0.00 40 TRP A O 15
ATOM 21272 N N . TYR A 1 41 ? 77.750 0.486 -5.229 1.00 0.00 41 TYR A N 15
ATOM 21273 C CA . TYR A 1 41 ? 79.085 -0.119 -5.310 1.00 0.00 41 TYR A CA 15
ATOM 21274 C C . TYR A 1 41 ? 79.261 -1.126 -4.170 1.00 0.00 41 TYR A C 15
ATOM 21275 O O . TYR A 1 41 ? 78.788 -0.900 -3.056 1.00 0.00 41 TYR A O 15
ATOM 21293 N N . LYS A 1 42 ? 79.924 -2.253 -4.461 1.00 0.00 42 LYS A N 15
ATOM 21294 C CA . LYS A 1 42 ? 80.128 -3.310 -3.455 1.00 0.00 42 LYS A CA 15
ATOM 21295 C C . LYS A 1 42 ? 81.600 -3.441 -3.066 1.00 0.00 42 LYS A C 15
ATOM 21296 O O . LYS A 1 42 ? 82.491 -3.356 -3.912 1.00 0.00 42 LYS A O 15
ATOM 21315 N N . ASP A 1 43 ? 81.840 -3.658 -1.771 1.00 0.00 43 ASP A N 15
ATOM 21316 C CA . ASP A 1 43 ? 83.199 -3.814 -1.253 1.00 0.00 43 ASP A CA 15
ATOM 21317 C C . ASP A 1 43 ? 84.123 -2.714 -1.770 1.00 0.00 43 ASP A C 15
ATOM 21318 O O . ASP A 1 43 ? 85.331 -2.758 -1.549 1.00 0.00 43 ASP A O 15
ATOM 21327 N N . GLY A 1 44 ? 83.556 -1.742 -2.476 1.00 0.00 44 GLY A N 15
ATOM 21328 C CA . GLY A 1 44 ? 84.346 -0.663 -3.050 1.00 0.00 44 GLY A CA 15
ATOM 21329 C C . GLY A 1 44 ? 84.843 -1.096 -4.424 1.00 0.00 44 GLY A C 15
ATOM 21330 O O . GLY A 1 44 ? 85.377 -0.297 -5.193 1.00 0.00 44 GLY A O 15
ATOM 21334 N N . LYS A 1 45 ? 84.646 -2.382 -4.717 1.00 0.00 45 LYS A N 15
ATOM 21335 C CA . LYS A 1 45 ? 85.046 -2.968 -5.988 1.00 0.00 45 LYS A CA 15
ATOM 21336 C C . LYS A 1 45 ? 84.063 -4.081 -6.340 1.00 0.00 45 LYS A C 15
ATOM 21337 O O . LYS A 1 45 ? 83.791 -4.943 -5.510 1.00 0.00 45 LYS A O 15
ATOM 21356 N N . LYS A 1 46 ? 83.520 -4.059 -7.553 1.00 0.00 46 LYS A N 15
ATOM 21357 C CA . LYS A 1 46 ? 82.558 -5.083 -7.959 1.00 0.00 46 LYS A CA 15
ATOM 21358 C C . LYS A 1 46 ? 83.222 -6.456 -8.059 1.00 0.00 46 LYS A C 15
ATOM 21359 O O . LYS A 1 46 ? 84.277 -6.611 -8.672 1.00 0.00 46 LYS A O 15
ATOM 21378 N N . LEU A 1 47 ? 82.582 -7.450 -7.444 1.00 0.00 47 LEU A N 15
ATOM 21379 C CA . LEU A 1 47 ? 83.090 -8.825 -7.452 1.00 0.00 47 LEU A CA 15
ATOM 21380 C C . LEU A 1 47 ? 81.915 -9.808 -7.421 1.00 0.00 47 LEU A C 15
ATOM 21381 O O . LEU A 1 47 ? 80.772 -9.418 -7.665 1.00 0.00 47 LEU A O 15
ATOM 21397 N N . SER A 1 48 ? 82.186 -11.076 -7.116 1.00 0.00 48 SER A N 15
ATOM 21398 C CA . SER A 1 48 ? 81.115 -12.067 -7.059 1.00 0.00 48 SER A CA 15
ATOM 21399 C C . SER A 1 48 ? 80.288 -11.851 -5.798 1.00 0.00 48 SER A C 15
ATOM 21400 O O . SER A 1 48 ? 80.835 -11.659 -4.713 1.00 0.00 48 SER A O 15
ATOM 21408 N N . SER A 1 49 ? 78.970 -11.870 -5.947 1.00 0.00 49 SER A N 15
ATOM 21409 C CA . SER A 1 49 ? 78.079 -11.656 -4.812 1.00 0.00 49 SER A CA 15
ATOM 21410 C C . SER A 1 49 ? 77.865 -12.939 -4.012 1.00 0.00 49 SER A C 15
ATOM 21411 O O . SER A 1 49 ? 78.128 -14.042 -4.492 1.00 0.00 49 SER A O 15
ATOM 21419 N N . SER A 1 50 ? 77.378 -12.771 -2.783 1.00 0.00 50 SER A N 15
ATOM 21420 C CA . SER A 1 50 ? 77.110 -13.896 -1.891 1.00 0.00 50 SER A CA 15
ATOM 21421 C C . SER A 1 50 ? 75.813 -13.642 -1.135 1.00 0.00 50 SER A C 15
ATOM 21422 O O . SER A 1 50 ? 74.887 -14.455 -1.171 1.00 0.00 50 SER A O 15
ATOM 21430 N N . SER A 1 51 ? 75.747 -12.490 -0.473 1.00 0.00 51 SER A N 15
ATOM 21431 C CA . SER A 1 51 ? 74.552 -12.112 0.267 1.00 0.00 51 SER A CA 15
ATOM 21432 C C . SER A 1 51 ? 73.414 -11.857 -0.711 1.00 0.00 51 SER A C 15
ATOM 21433 O O . SER A 1 51 ? 73.651 -11.541 -1.878 1.00 0.00 51 SER A O 15
ATOM 21441 N N . LYS A 1 52 ? 72.183 -12.005 -0.241 1.00 0.00 52 LYS A N 15
ATOM 21442 C CA . LYS A 1 52 ? 71.031 -11.795 -1.110 1.00 0.00 52 LYS A CA 15
ATOM 21443 C C . LYS A 1 52 ? 70.822 -10.308 -1.383 1.00 0.00 52 LYS A C 15
ATOM 21444 O O . LYS A 1 52 ? 70.538 -9.536 -0.471 1.00 0.00 52 LYS A O 15
ATOM 21463 N N . VAL A 1 53 ? 70.966 -9.913 -2.652 1.00 0.00 53 VAL A N 15
ATOM 21464 C CA . VAL A 1 53 ? 70.796 -8.509 -3.043 1.00 0.00 53 VAL A CA 15
ATOM 21465 C C . VAL A 1 53 ? 69.797 -8.378 -4.193 1.00 0.00 53 VAL A C 15
ATOM 21466 O O . VAL A 1 53 ? 69.926 -9.041 -5.222 1.00 0.00 53 VAL A O 15
ATOM 21479 N N . ARG A 1 54 ? 68.810 -7.499 -4.006 1.00 0.00 54 ARG A N 15
ATOM 21480 C CA . ARG A 1 54 ? 67.787 -7.246 -5.023 1.00 0.00 54 ARG A CA 15
ATOM 21481 C C . ARG A 1 54 ? 67.503 -5.746 -5.107 1.00 0.00 54 ARG A C 15
ATOM 21482 O O . ARG A 1 54 ? 67.341 -5.079 -4.084 1.00 0.00 54 ARG A O 15
ATOM 21503 N N . MET A 1 55 ? 67.448 -5.222 -6.330 1.00 0.00 55 MET A N 15
ATOM 21504 C CA . MET A 1 55 ? 67.192 -3.795 -6.552 1.00 0.00 55 MET A CA 15
ATOM 21505 C C . MET A 1 55 ? 65.721 -3.542 -6.876 1.00 0.00 55 MET A C 15
ATOM 21506 O O . MET A 1 55 ? 65.119 -4.258 -7.675 1.00 0.00 55 MET A O 15
ATOM 21520 N N . GLU A 1 56 ? 65.144 -2.513 -6.245 1.00 0.00 56 GLU A N 15
ATOM 21521 C CA . GLU A 1 56 ? 63.735 -2.161 -6.467 1.00 0.00 56 GLU A CA 15
ATOM 21522 C C . GLU A 1 56 ? 63.638 -0.774 -7.074 1.00 0.00 56 GLU A C 15
ATOM 21523 O O . GLU A 1 56 ? 64.226 0.179 -6.562 1.00 0.00 56 GLU A O 15
ATOM 21535 N N . VAL A 1 57 ? 62.896 -0.666 -8.173 1.00 0.00 57 VAL A N 15
ATOM 21536 C CA . VAL A 1 57 ? 62.731 0.615 -8.855 1.00 0.00 57 VAL A CA 15
ATOM 21537 C C . VAL A 1 57 ? 61.291 1.094 -8.782 1.00 0.00 57 VAL A C 15
ATOM 21538 O O . VAL A 1 57 ? 60.370 0.428 -9.255 1.00 0.00 57 VAL A O 15
ATOM 21551 N N . LYS A 1 58 ? 61.120 2.272 -8.201 1.00 0.00 58 LYS A N 15
ATOM 21552 C CA . LYS A 1 58 ? 59.812 2.896 -8.063 1.00 0.00 58 LYS A CA 15
ATOM 21553 C C . LYS A 1 58 ? 59.931 4.359 -8.448 1.00 0.00 58 LYS A C 15
ATOM 21554 O O . LYS A 1 58 ? 60.125 5.220 -7.590 1.00 0.00 58 LYS A O 15
ATOM 21573 N N . GLY A 1 59 ? 59.833 4.636 -9.738 1.00 0.00 59 GLY A N 15
ATOM 21574 C CA . GLY A 1 59 ? 59.954 6.003 -10.205 1.00 0.00 59 GLY A CA 15
ATOM 21575 C C . GLY A 1 59 ? 61.304 6.583 -9.794 1.00 0.00 59 GLY A C 15
ATOM 21576 O O . GLY A 1 59 ? 62.339 5.930 -9.932 1.00 0.00 59 GLY A O 15
ATOM 21580 N N . CYS A 1 60 ? 61.279 7.814 -9.302 1.00 0.00 60 CYS A N 15
ATOM 21581 C CA . CYS A 1 60 ? 62.499 8.506 -8.885 1.00 0.00 60 CYS A CA 15
ATOM 21582 C C . CYS A 1 60 ? 63.185 7.830 -7.692 1.00 0.00 60 CYS A C 15
ATOM 21583 O O . CYS A 1 60 ? 64.414 7.773 -7.631 1.00 0.00 60 CYS A O 15
ATOM 21591 N N . THR A 1 61 ? 62.394 7.346 -6.736 1.00 0.00 61 THR A N 15
ATOM 21592 C CA . THR A 1 61 ? 62.951 6.707 -5.540 1.00 0.00 61 THR A CA 15
ATOM 21593 C C . THR A 1 61 ? 63.439 5.293 -5.839 1.00 0.00 61 THR A C 15
ATOM 21594 O O . THR A 1 61 ? 63.129 4.727 -6.887 1.00 0.00 61 THR A O 15
ATOM 21605 N N . ARG A 1 62 ? 64.203 4.730 -4.901 1.00 0.00 62 ARG A N 15
ATOM 21606 C CA . ARG A 1 62 ? 64.732 3.376 -5.066 1.00 0.00 62 ARG A CA 15
ATOM 21607 C C . ARG A 1 62 ? 65.434 2.916 -3.788 1.00 0.00 62 ARG A C 15
ATOM 21608 O O . ARG A 1 62 ? 65.922 3.739 -3.006 1.00 0.00 62 ARG A O 15
ATOM 21629 N N . ARG A 1 63 ? 65.461 1.597 -3.559 1.00 0.00 63 ARG A N 15
ATOM 21630 C CA . ARG A 1 63 ? 66.087 1.057 -2.352 1.00 0.00 63 ARG A CA 15
ATOM 21631 C C . ARG A 1 63 ? 66.713 -0.309 -2.616 1.00 0.00 63 ARG A C 15
ATOM 21632 O O . ARG A 1 63 ? 66.123 -1.149 -3.295 1.00 0.00 63 ARG A O 15
ATOM 21653 N N . LEU A 1 64 ? 67.909 -0.541 -2.060 1.00 0.00 64 LEU A N 15
ATOM 21654 C CA . LEU A 1 64 ? 68.577 -1.826 -2.230 1.00 0.00 64 LEU A CA 15
ATOM 21655 C C . LEU A 1 64 ? 68.438 -2.636 -0.946 1.00 0.00 64 LEU A C 15
ATOM 21656 O O . LEU A 1 64 ? 68.879 -2.204 0.118 1.00 0.00 64 LEU A O 15
ATOM 21672 N N . VAL A 1 65 ? 67.828 -3.812 -1.047 1.00 0.00 65 VAL A N 15
ATOM 21673 C CA . VAL A 1 65 ? 67.643 -4.672 0.122 1.00 0.00 65 VAL A CA 15
ATOM 21674 C C . VAL A 1 65 ? 68.721 -5.752 0.141 1.00 0.00 65 VAL A C 15
ATOM 21675 O O . VAL A 1 65 ? 68.655 -6.721 -0.614 1.00 0.00 65 VAL A O 15
ATOM 21688 N N . VAL A 1 66 ? 69.723 -5.576 1.008 1.00 0.00 66 VAL A N 15
ATOM 21689 C CA . VAL A 1 66 ? 70.826 -6.540 1.116 1.00 0.00 66 VAL A CA 15
ATOM 21690 C C . VAL A 1 66 ? 70.803 -7.224 2.480 1.00 0.00 66 VAL A C 15
ATOM 21691 O O . VAL A 1 66 ? 70.710 -6.562 3.515 1.00 0.00 66 VAL A O 15
ATOM 21704 N N . GLN A 1 67 ? 70.898 -8.556 2.476 1.00 0.00 67 GLN A N 15
ATOM 21705 C CA . GLN A 1 67 ? 70.900 -9.332 3.716 1.00 0.00 67 GLN A CA 15
ATOM 21706 C C . GLN A 1 67 ? 72.274 -9.943 3.934 1.00 0.00 67 GLN A C 15
ATOM 21707 O O . GLN A 1 67 ? 72.707 -10.812 3.169 1.00 0.00 67 GLN A O 15
ATOM 21721 N N . GLN A 1 68 ? 72.956 -9.474 4.975 1.00 0.00 68 GLN A N 15
ATOM 21722 C CA . GLN A 1 68 ? 74.287 -9.965 5.293 1.00 0.00 68 GLN A CA 15
ATOM 21723 C C . GLN A 1 68 ? 74.246 -11.437 5.677 1.00 0.00 68 GLN A C 15
ATOM 21724 O O . GLN A 1 68 ? 74.081 -11.784 6.850 1.00 0.00 68 GLN A O 15
ATOM 21738 N N . VAL A 1 69 ? 74.403 -12.296 4.670 1.00 0.00 69 VAL A N 15
ATOM 21739 C CA . VAL A 1 69 ? 74.399 -13.748 4.870 1.00 0.00 69 VAL A CA 15
ATOM 21740 C C . VAL A 1 69 ? 75.744 -14.337 4.455 1.00 0.00 69 VAL A C 15
ATOM 21741 O O . VAL A 1 69 ? 76.106 -15.438 4.871 1.00 0.00 69 VAL A O 15
ATOM 21754 N N . GLY A 1 70 ? 76.478 -13.591 3.629 1.00 0.00 70 GLY A N 15
ATOM 21755 C CA . GLY A 1 70 ? 77.789 -14.031 3.149 1.00 0.00 70 GLY A CA 15
ATOM 21756 C C . GLY A 1 70 ? 78.906 -13.312 3.890 1.00 0.00 70 GLY A C 15
ATOM 21757 O O . GLY A 1 70 ? 78.743 -12.172 4.326 1.00 0.00 70 GLY A O 15
ATOM 21761 N N . LYS A 1 71 ? 80.046 -13.983 4.021 1.00 0.00 71 LYS A N 15
ATOM 21762 C CA . LYS A 1 71 ? 81.200 -13.398 4.697 1.00 0.00 71 LYS A CA 15
ATOM 21763 C C . LYS A 1 71 ? 82.084 -12.685 3.684 1.00 0.00 71 LYS A C 15
ATOM 21764 O O . LYS A 1 71 ? 82.911 -11.847 4.042 1.00 0.00 71 LYS A O 15
ATOM 21783 N N . ALA A 1 72 ? 81.903 -13.035 2.413 1.00 0.00 72 ALA A N 15
ATOM 21784 C CA . ALA A 1 72 ? 82.687 -12.438 1.337 1.00 0.00 72 ALA A CA 15
ATOM 21785 C C . ALA A 1 72 ? 82.057 -11.130 0.868 1.00 0.00 72 ALA A C 15
ATOM 21786 O O . ALA A 1 72 ? 82.716 -10.308 0.232 1.00 0.00 72 ALA A O 15
ATOM 21793 N N . ASP A 1 73 ? 80.784 -10.934 1.194 1.00 0.00 73 ASP A N 15
ATOM 21794 C CA . ASP A 1 73 ? 80.097 -9.709 0.805 1.00 0.00 73 ASP A CA 15
ATOM 21795 C C . ASP A 1 73 ? 80.590 -8.555 1.664 1.00 0.00 73 ASP A C 15
ATOM 21796 O O . ASP A 1 73 ? 80.377 -7.386 1.346 1.00 0.00 73 ASP A O 15
ATOM 21805 N N . ALA A 1 74 ? 81.256 -8.900 2.759 1.00 0.00 74 ALA A N 15
ATOM 21806 C CA . ALA A 1 74 ? 81.785 -7.893 3.667 1.00 0.00 74 ALA A CA 15
ATOM 21807 C C . ALA A 1 74 ? 82.838 -7.044 2.962 1.00 0.00 74 ALA A C 15
ATOM 21808 O O . ALA A 1 74 ? 83.615 -7.552 2.153 1.00 0.00 74 ALA A O 15
ATOM 21815 N N . GLY A 1 75 ? 82.856 -5.749 3.269 1.00 0.00 75 GLY A N 15
ATOM 21816 C CA . GLY A 1 75 ? 83.819 -4.839 2.652 1.00 0.00 75 GLY A CA 15
ATOM 21817 C C . GLY A 1 75 ? 83.287 -3.408 2.640 1.00 0.00 75 GLY A C 15
ATOM 21818 O O . GLY A 1 75 ? 82.415 -3.052 3.433 1.00 0.00 75 GLY A O 15
ATOM 21822 N N . GLU A 1 76 ? 83.823 -2.589 1.734 1.00 0.00 76 GLU A N 15
ATOM 21823 C CA . GLU A 1 76 ? 83.403 -1.193 1.624 1.00 0.00 76 GLU A CA 15
ATOM 21824 C C . GLU A 1 76 ? 82.185 -1.052 0.713 1.00 0.00 76 GLU A C 15
ATOM 21825 O O . GLU A 1 76 ? 82.188 -1.520 -0.427 1.00 0.00 76 GLU A O 15
ATOM 21837 N N . TYR A 1 77 ? 81.147 -0.391 1.225 1.00 0.00 77 TYR A N 15
ATOM 21838 C CA . TYR A 1 77 ? 79.917 -0.165 0.460 1.00 0.00 77 TYR A CA 15
ATOM 21839 C C . TYR A 1 77 ? 79.703 1.333 0.269 1.00 0.00 77 TYR A C 15
ATOM 21840 O O . TYR A 1 77 ? 79.543 2.071 1.242 1.00 0.00 77 TYR A O 15
ATOM 21858 N N . SER A 1 78 ? 79.708 1.783 -0.985 1.00 0.00 78 SER A N 15
ATOM 21859 C CA . SER A 1 78 ? 79.523 3.206 -1.290 1.00 0.00 78 SER A CA 15
ATOM 21860 C C . SER A 1 78 ? 78.308 3.416 -2.188 1.00 0.00 78 SER A C 15
ATOM 21861 O O . SER A 1 78 ? 78.300 2.999 -3.345 1.00 0.00 78 SER A O 15
ATOM 21869 N N . CYS A 1 79 ? 77.286 4.077 -1.647 1.00 0.00 79 CYS A N 15
ATOM 21870 C CA . CYS A 1 79 ? 76.070 4.353 -2.409 1.00 0.00 79 CYS A CA 15
ATOM 21871 C C . CYS A 1 79 ? 76.212 5.682 -3.144 1.00 0.00 79 CYS A C 15
ATOM 21872 O O . CYS A 1 79 ? 76.431 6.724 -2.527 1.00 0.00 79 CYS A O 15
ATOM 21880 N N . GLU A 1 80 ? 76.083 5.637 -4.466 1.00 0.00 80 GLU A N 15
ATOM 21881 C CA . GLU A 1 80 ? 76.190 6.835 -5.291 1.00 0.00 80 GLU A CA 15
ATOM 21882 C C . GLU A 1 80 ? 74.834 7.171 -5.886 1.00 0.00 80 GLU A C 15
ATOM 21883 O O . GLU A 1 80 ? 74.102 6.284 -6.340 1.00 0.00 80 GLU A O 15
ATOM 21895 N N . ALA A 1 81 ? 74.498 8.458 -5.868 1.00 0.00 81 ALA A N 15
ATOM 21896 C CA . ALA A 1 81 ? 73.218 8.920 -6.386 1.00 0.00 81 ALA A CA 15
ATOM 21897 C C . ALA A 1 81 ? 73.370 10.246 -7.113 1.00 0.00 81 ALA A C 15
ATOM 21898 O O . ALA A 1 81 ? 73.156 11.312 -6.535 1.00 0.00 81 ALA A O 15
ATOM 21905 N N . GLY A 1 82 ? 73.728 10.170 -8.387 1.00 0.00 82 GLY A N 15
ATOM 21906 C CA . GLY A 1 82 ? 73.890 11.369 -9.198 1.00 0.00 82 GLY A CA 15
ATOM 21907 C C . GLY A 1 82 ? 75.157 12.132 -8.824 1.00 0.00 82 GLY A C 15
ATOM 21908 O O . GLY A 1 82 ? 75.972 12.452 -9.689 1.00 0.00 82 GLY A O 15
ATOM 21912 N N . GLY A 1 83 ? 75.316 12.436 -7.537 1.00 0.00 83 GLY A N 15
ATOM 21913 C CA . GLY A 1 83 ? 76.491 13.177 -7.086 1.00 0.00 83 GLY A CA 15
ATOM 21914 C C . GLY A 1 83 ? 76.754 12.984 -5.594 1.00 0.00 83 GLY A C 15
ATOM 21915 O O . GLY A 1 83 ? 77.880 13.174 -5.132 1.00 0.00 83 GLY A O 15
ATOM 21919 N N . GLN A 1 84 ? 75.724 12.611 -4.838 1.00 0.00 84 GLN A N 15
ATOM 21920 C CA . GLN A 1 84 ? 75.890 12.405 -3.399 1.00 0.00 84 GLN A CA 15
ATOM 21921 C C . GLN A 1 84 ? 76.496 11.026 -3.133 1.00 0.00 84 GLN A C 15
ATOM 21922 O O . GLN A 1 84 ? 76.058 10.033 -3.704 1.00 0.00 84 GLN A O 15
ATOM 21936 N N . ARG A 1 85 ? 77.504 10.966 -2.261 1.00 0.00 85 ARG A N 15
ATOM 21937 C CA . ARG A 1 85 ? 78.156 9.692 -1.932 1.00 0.00 85 ARG A CA 15
ATOM 21938 C C . ARG A 1 85 ? 78.258 9.522 -0.419 1.00 0.00 85 ARG A C 15
ATOM 21939 O O . ARG A 1 85 ? 78.680 10.430 0.295 1.00 0.00 85 ARG A O 15
ATOM 21960 N N . VAL A 1 86 ? 77.879 8.338 0.053 1.00 0.00 86 VAL A N 15
ATOM 21961 C CA . VAL A 1 86 ? 77.930 8.008 1.481 1.00 0.00 86 VAL A CA 15
ATOM 21962 C C . VAL A 1 86 ? 78.654 6.675 1.660 1.00 0.00 86 VAL A C 15
ATOM 21963 O O . VAL A 1 86 ? 78.812 5.923 0.698 1.00 0.00 86 VAL A O 15
ATOM 21976 N N . SER A 1 87 ? 79.134 6.399 2.878 1.00 0.00 87 SER A N 15
ATOM 21977 C CA . SER A 1 87 ? 79.889 5.160 3.131 1.00 0.00 87 SER A CA 15
ATOM 21978 C C . SER A 1 87 ? 79.358 4.373 4.333 1.00 0.00 87 SER A C 15
ATOM 21979 O O . SER A 1 87 ? 78.856 4.941 5.308 1.00 0.00 87 SER A O 15
ATOM 21987 N N . PHE A 1 88 ? 79.500 3.048 4.246 1.00 0.00 88 PHE A N 15
ATOM 21988 C CA . PHE A 1 88 ? 79.066 2.140 5.311 1.00 0.00 88 PHE A CA 15
ATOM 21989 C C . PHE A 1 88 ? 80.091 1.018 5.463 1.00 0.00 88 PHE A C 15
ATOM 21990 O O . PHE A 1 88 ? 80.255 0.195 4.562 1.00 0.00 88 PHE A O 15
ATOM 22007 N N . GLN A 1 89 ? 80.786 0.990 6.597 1.00 0.00 89 GLN A N 15
ATOM 22008 C CA . GLN A 1 89 ? 81.797 -0.040 6.827 1.00 0.00 89 GLN A CA 15
ATOM 22009 C C . GLN A 1 89 ? 81.144 -1.303 7.378 1.00 0.00 89 GLN A C 15
ATOM 22010 O O . GLN A 1 89 ? 80.701 -1.333 8.522 1.00 0.00 89 GLN A O 15
ATOM 22024 N N . LEU A 1 90 ? 81.079 -2.349 6.553 1.00 0.00 90 LEU A N 15
ATOM 22025 C CA . LEU A 1 90 ? 80.466 -3.610 6.970 1.00 0.00 90 LEU A CA 15
ATOM 22026 C C . LEU A 1 90 ? 81.546 -4.613 7.367 1.00 0.00 90 LEU A C 15
ATOM 22027 O O . LEU A 1 90 ? 82.292 -5.109 6.523 1.00 0.00 90 LEU A O 15
ATOM 22043 N N . HIS A 1 91 ? 81.606 -4.919 8.665 1.00 0.00 91 HIS A N 15
ATOM 22044 C CA . HIS A 1 91 ? 82.579 -5.882 9.189 1.00 0.00 91 HIS A CA 15
ATOM 22045 C C . HIS A 1 91 ? 81.863 -6.882 10.083 1.00 0.00 91 HIS A C 15
ATOM 22046 O O . HIS A 1 91 ? 81.195 -6.503 11.045 1.00 0.00 91 HIS A O 15
ATOM 22060 N N . ILE A 1 92 ? 81.997 -8.164 9.750 1.00 0.00 92 ILE A N 15
ATOM 22061 C CA . ILE A 1 92 ? 81.348 -9.221 10.522 1.00 0.00 92 ILE A CA 15
ATOM 22062 C C . ILE A 1 92 ? 82.328 -9.875 11.483 1.00 0.00 92 ILE A C 15
ATOM 22063 O O . ILE A 1 92 ? 83.456 -10.203 11.114 1.00 0.00 92 ILE A O 15
ATOM 22079 N N . THR A 1 93 ? 81.884 -10.074 12.720 1.00 0.00 93 THR A N 15
ATOM 22080 C CA . THR A 1 93 ? 82.716 -10.707 13.738 1.00 0.00 93 THR A CA 15
ATOM 22081 C C . THR A 1 93 ? 82.276 -12.150 13.946 1.00 0.00 93 THR A C 15
ATOM 22082 O O . THR A 1 93 ? 81.103 -12.480 13.775 1.00 0.00 93 THR A O 15
ATOM 22093 N N . GLU A 1 94 ? 83.217 -13.003 14.323 1.00 0.00 94 GLU A N 15
ATOM 22094 C CA . GLU A 1 94 ? 82.907 -14.406 14.558 1.00 0.00 94 GLU A CA 15
ATOM 22095 C C . GLU A 1 94 ? 81.926 -14.530 15.726 1.00 0.00 94 GLU A C 15
ATOM 22096 O O . GLU A 1 94 ? 81.915 -13.675 16.611 1.00 0.00 94 GLU A O 15
ATOM 22108 N N . PRO A 1 95 ? 81.106 -15.556 15.763 1.00 0.00 95 PRO A N 15
ATOM 22109 C CA . PRO A 1 95 ? 80.135 -15.726 16.880 1.00 0.00 95 PRO A CA 15
ATOM 22110 C C . PRO A 1 95 ? 80.858 -15.737 18.234 1.00 0.00 95 PRO A C 15
ATOM 22111 O O . PRO A 1 95 ? 81.963 -16.265 18.350 1.00 0.00 95 PRO A O 15
ATOM 22122 N N . LEU A 1 96 ? 80.230 -15.150 19.253 1.00 0.00 96 LEU A N 15
ATOM 22123 C CA . LEU A 1 96 ? 80.828 -15.099 20.588 1.00 0.00 96 LEU A CA 15
ATOM 22124 C C . LEU A 1 96 ? 80.503 -16.378 21.367 1.00 0.00 96 LEU A C 15
ATOM 22125 O O . LEU A 1 96 ? 79.338 -16.728 21.553 1.00 0.00 96 LEU A O 15
ATOM 22141 N N . GLU A 1 97 ? 81.553 -17.071 21.816 1.00 0.00 97 GLU A N 15
ATOM 22142 C CA . GLU A 1 97 ? 81.392 -18.315 22.572 1.00 0.00 97 GLU A CA 15
ATOM 22143 C C . GLU A 1 97 ? 80.459 -19.275 21.841 1.00 0.00 97 GLU A C 15
ATOM 22144 O O . GLU A 1 97 ? 80.767 -19.625 20.713 1.00 0.00 97 GLU A O 15
ATOM 22156 N N . MET A 1 1 ? 71.518 26.326 4.857 1.00 0.00 1 MET A N 16
ATOM 22157 C CA . MET A 1 1 ? 71.500 27.443 3.876 1.00 0.00 1 MET A CA 16
ATOM 22158 C C . MET A 1 1 ? 71.411 26.856 2.475 1.00 0.00 1 MET A C 16
ATOM 22159 O O . MET A 1 1 ? 72.293 26.102 2.063 1.00 0.00 1 MET A O 16
ATOM 22175 N N . GLU A 1 2 ? 70.346 27.190 1.745 1.00 0.00 2 GLU A N 16
ATOM 22176 C CA . GLU A 1 2 ? 70.169 26.662 0.392 1.00 0.00 2 GLU A CA 16
ATOM 22177 C C . GLU A 1 2 ? 70.507 25.168 0.361 1.00 0.00 2 GLU A C 16
ATOM 22178 O O . GLU A 1 2 ? 71.527 24.760 -0.183 1.00 0.00 2 GLU A O 16
ATOM 22190 N N . PRO A 1 3 ? 69.667 24.351 0.945 1.00 0.00 3 PRO A N 16
ATOM 22191 C CA . PRO A 1 3 ? 69.881 22.878 0.992 1.00 0.00 3 PRO A CA 16
ATOM 22192 C C . PRO A 1 3 ? 69.751 22.247 -0.401 1.00 0.00 3 PRO A C 16
ATOM 22193 O O . PRO A 1 3 ? 68.937 22.685 -1.219 1.00 0.00 3 PRO A O 16
ATOM 22204 N N . LYS A 1 4 ? 70.555 21.220 -0.654 1.00 0.00 4 LYS A N 16
ATOM 22205 C CA . LYS A 1 4 ? 70.520 20.528 -1.941 1.00 0.00 4 LYS A CA 16
ATOM 22206 C C . LYS A 1 4 ? 71.307 19.223 -1.869 1.00 0.00 4 LYS A C 16
ATOM 22207 O O . LYS A 1 4 ? 71.214 18.492 -0.884 1.00 0.00 4 LYS A O 16
ATOM 22226 N N . GLY A 1 5 ? 72.076 18.934 -2.914 1.00 0.00 5 GLY A N 16
ATOM 22227 C CA . GLY A 1 5 ? 72.863 17.715 -2.937 1.00 0.00 5 GLY A CA 16
ATOM 22228 C C . GLY A 1 5 ? 72.010 16.528 -3.315 1.00 0.00 5 GLY A C 16
ATOM 22229 O O . GLY A 1 5 ? 71.061 16.173 -2.621 1.00 0.00 5 GLY A O 16
ATOM 22233 N N . VAL A 1 6 ? 72.365 15.907 -4.424 1.00 0.00 6 VAL A N 16
ATOM 22234 C CA . VAL A 1 6 ? 71.638 14.761 -4.888 1.00 0.00 6 VAL A CA 16
ATOM 22235 C C . VAL A 1 6 ? 71.769 13.616 -3.898 1.00 0.00 6 VAL A C 16
ATOM 22236 O O . VAL A 1 6 ? 72.766 13.507 -3.192 1.00 0.00 6 VAL A O 16
ATOM 22249 N N . PHE A 1 7 ? 70.758 12.765 -3.856 1.00 0.00 7 PHE A N 16
ATOM 22250 C CA . PHE A 1 7 ? 70.772 11.617 -2.949 1.00 0.00 7 PHE A CA 16
ATOM 22251 C C . PHE A 1 7 ? 70.897 12.067 -1.488 1.00 0.00 7 PHE A C 16
ATOM 22252 O O . PHE A 1 7 ? 71.870 12.705 -1.095 1.00 0.00 7 PHE A O 16
ATOM 22269 N N . ALA A 1 8 ? 69.890 11.715 -0.685 1.00 0.00 8 ALA A N 16
ATOM 22270 C CA . ALA A 1 8 ? 69.873 12.051 0.738 1.00 0.00 8 ALA A CA 16
ATOM 22271 C C . ALA A 1 8 ? 70.200 10.798 1.537 1.00 0.00 8 ALA A C 16
ATOM 22272 O O . ALA A 1 8 ? 69.685 9.716 1.232 1.00 0.00 8 ALA A O 16
ATOM 22279 N N . LYS A 1 9 ? 71.087 10.942 2.521 1.00 0.00 9 LYS A N 16
ATOM 22280 C CA . LYS A 1 9 ? 71.527 9.801 3.326 1.00 0.00 9 LYS A CA 16
ATOM 22281 C C . LYS A 1 9 ? 70.514 9.381 4.380 1.00 0.00 9 LYS A C 16
ATOM 22282 O O . LYS A 1 9 ? 70.836 9.301 5.563 1.00 0.00 9 LYS A O 16
ATOM 22301 N N . GLU A 1 10 ? 69.302 9.061 3.948 1.00 0.00 10 GLU A N 16
ATOM 22302 C CA . GLU A 1 10 ? 68.283 8.590 4.876 1.00 0.00 10 GLU A CA 16
ATOM 22303 C C . GLU A 1 10 ? 68.426 7.077 5.000 1.00 0.00 10 GLU A C 16
ATOM 22304 O O . GLU A 1 10 ? 67.478 6.365 5.304 1.00 0.00 10 GLU A O 16
ATOM 22316 N N . GLN A 1 11 ? 69.631 6.594 4.707 1.00 0.00 11 GLN A N 16
ATOM 22317 C CA . GLN A 1 11 ? 69.929 5.166 4.743 1.00 0.00 11 GLN A CA 16
ATOM 22318 C C . GLN A 1 11 ? 70.879 4.847 5.884 1.00 0.00 11 GLN A C 16
ATOM 22319 O O . GLN A 1 11 ? 71.800 5.613 6.179 1.00 0.00 11 GLN A O 16
ATOM 22333 N N . SER A 1 12 ? 70.675 3.698 6.507 1.00 0.00 12 SER A N 16
ATOM 22334 C CA . SER A 1 12 ? 71.547 3.295 7.589 1.00 0.00 12 SER A CA 16
ATOM 22335 C C . SER A 1 12 ? 72.883 2.841 7.018 1.00 0.00 12 SER A C 16
ATOM 22336 O O . SER A 1 12 ? 73.357 1.753 7.333 1.00 0.00 12 SER A O 16
ATOM 22344 N N . VAL A 1 13 ? 73.471 3.670 6.157 1.00 0.00 13 VAL A N 16
ATOM 22345 C CA . VAL A 1 13 ? 74.738 3.343 5.518 1.00 0.00 13 VAL A CA 16
ATOM 22346 C C . VAL A 1 13 ? 75.511 4.624 5.171 1.00 0.00 13 VAL A C 16
ATOM 22347 O O . VAL A 1 13 ? 75.159 5.342 4.232 1.00 0.00 13 VAL A O 16
ATOM 22360 N N . HIS A 1 14 ? 76.568 4.892 5.937 1.00 0.00 14 HIS A N 16
ATOM 22361 C CA . HIS A 1 14 ? 77.398 6.083 5.705 1.00 0.00 14 HIS A CA 16
ATOM 22362 C C . HIS A 1 14 ? 78.453 6.186 6.787 1.00 0.00 14 HIS A C 16
ATOM 22363 O O . HIS A 1 14 ? 78.680 7.265 7.337 1.00 0.00 14 HIS A O 16
ATOM 22377 N N . ASN A 1 15 ? 79.082 5.055 7.086 1.00 0.00 15 ASN A N 16
ATOM 22378 C CA . ASN A 1 15 ? 80.112 4.985 8.118 1.00 0.00 15 ASN A CA 16
ATOM 22379 C C . ASN A 1 15 ? 80.647 3.557 8.216 1.00 0.00 15 ASN A C 16
ATOM 22380 O O . ASN A 1 15 ? 80.079 2.638 7.626 1.00 0.00 15 ASN A O 16
ATOM 22391 N N . GLU A 1 16 ? 81.730 3.374 8.958 1.00 0.00 16 GLU A N 16
ATOM 22392 C CA . GLU A 1 16 ? 82.311 2.046 9.121 1.00 0.00 16 GLU A CA 16
ATOM 22393 C C . GLU A 1 16 ? 81.572 1.280 10.223 1.00 0.00 16 GLU A C 16
ATOM 22394 O O . GLU A 1 16 ? 81.552 1.697 11.383 1.00 0.00 16 GLU A O 16
ATOM 22406 N N . VAL A 1 17 ? 80.936 0.172 9.844 1.00 0.00 17 VAL A N 16
ATOM 22407 C CA . VAL A 1 17 ? 80.159 -0.637 10.792 1.00 0.00 17 VAL A CA 16
ATOM 22408 C C . VAL A 1 17 ? 80.566 -2.099 10.712 1.00 0.00 17 VAL A C 16
ATOM 22409 O O . VAL A 1 17 ? 80.699 -2.662 9.626 1.00 0.00 17 VAL A O 16
ATOM 22422 N N . GLN A 1 18 ? 80.754 -2.718 11.882 1.00 0.00 18 GLN A N 16
ATOM 22423 C CA . GLN A 1 18 ? 81.139 -4.127 11.944 1.00 0.00 18 GLN A CA 16
ATOM 22424 C C . GLN A 1 18 ? 80.198 -4.895 12.864 1.00 0.00 18 GLN A C 16
ATOM 22425 O O . GLN A 1 18 ? 79.965 -4.498 14.007 1.00 0.00 18 GLN A O 16
ATOM 22439 N N . ALA A 1 19 ? 79.653 -6.000 12.359 1.00 0.00 19 ALA A N 16
ATOM 22440 C CA . ALA A 1 19 ? 78.728 -6.817 13.150 1.00 0.00 19 ALA A CA 16
ATOM 22441 C C . ALA A 1 19 ? 78.779 -8.274 12.714 1.00 0.00 19 ALA A C 16
ATOM 22442 O O . ALA A 1 19 ? 79.281 -8.592 11.640 1.00 0.00 19 ALA A O 16
ATOM 22449 N N . GLU A 1 20 ? 78.249 -9.156 13.562 1.00 0.00 20 GLU A N 16
ATOM 22450 C CA . GLU A 1 20 ? 78.222 -10.588 13.269 1.00 0.00 20 GLU A CA 16
ATOM 22451 C C . GLU A 1 20 ? 77.401 -10.861 12.016 1.00 0.00 20 GLU A C 16
ATOM 22452 O O . GLU A 1 20 ? 76.443 -10.148 11.731 1.00 0.00 20 GLU A O 16
ATOM 22464 N N . ALA A 1 21 ? 77.782 -11.896 11.280 1.00 0.00 21 ALA A N 16
ATOM 22465 C CA . ALA A 1 21 ? 77.063 -12.253 10.060 1.00 0.00 21 ALA A CA 16
ATOM 22466 C C . ALA A 1 21 ? 75.574 -12.496 10.364 1.00 0.00 21 ALA A C 16
ATOM 22467 O O . ALA A 1 21 ? 75.226 -13.003 11.427 1.00 0.00 21 ALA A O 16
ATOM 22474 N N . GLY A 1 22 ? 74.711 -12.140 9.415 1.00 0.00 22 GLY A N 16
ATOM 22475 C CA . GLY A 1 22 ? 73.259 -12.323 9.583 1.00 0.00 22 GLY A CA 16
ATOM 22476 C C . GLY A 1 22 ? 72.554 -11.009 9.923 1.00 0.00 22 GLY A C 16
ATOM 22477 O O . GLY A 1 22 ? 71.435 -11.015 10.432 1.00 0.00 22 GLY A O 16
ATOM 22481 N N . THR A 1 23 ? 73.220 -9.890 9.651 1.00 0.00 23 THR A N 16
ATOM 22482 C CA . THR A 1 23 ? 72.658 -8.576 9.941 1.00 0.00 23 THR A CA 16
ATOM 22483 C C . THR A 1 23 ? 71.832 -8.057 8.766 1.00 0.00 23 THR A C 16
ATOM 22484 O O . THR A 1 23 ? 72.256 -8.134 7.618 1.00 0.00 23 THR A O 16
ATOM 22495 N N . THR A 1 24 ? 70.642 -7.527 9.071 1.00 0.00 24 THR A N 16
ATOM 22496 C CA . THR A 1 24 ? 69.750 -6.995 8.046 1.00 0.00 24 THR A CA 16
ATOM 22497 C C . THR A 1 24 ? 69.941 -5.488 7.914 1.00 0.00 24 THR A C 16
ATOM 22498 O O . THR A 1 24 ? 69.837 -4.757 8.903 1.00 0.00 24 THR A O 16
ATOM 22509 N N . ALA A 1 25 ? 70.225 -5.025 6.690 1.00 0.00 25 ALA A N 16
ATOM 22510 C CA . ALA A 1 25 ? 70.444 -3.589 6.450 1.00 0.00 25 ALA A CA 16
ATOM 22511 C C . ALA A 1 25 ? 69.459 -3.054 5.419 1.00 0.00 25 ALA A C 16
ATOM 22512 O O . ALA A 1 25 ? 69.233 -3.680 4.383 1.00 0.00 25 ALA A O 16
ATOM 22519 N N . MET A 1 26 ? 68.884 -1.883 5.705 1.00 0.00 26 MET A N 16
ATOM 22520 C CA . MET A 1 26 ? 67.932 -1.252 4.794 1.00 0.00 26 MET A CA 16
ATOM 22521 C C . MET A 1 26 ? 68.369 0.181 4.485 1.00 0.00 26 MET A C 16
ATOM 22522 O O . MET A 1 26 ? 68.659 0.973 5.398 1.00 0.00 26 MET A O 16
ATOM 22536 N N . LEU A 1 27 ? 68.418 0.507 3.186 1.00 0.00 27 LEU A N 16
ATOM 22537 C CA . LEU A 1 27 ? 68.820 1.843 2.741 1.00 0.00 27 LEU A CA 16
ATOM 22538 C C . LEU A 1 27 ? 67.636 2.637 2.185 1.00 0.00 27 LEU A C 16
ATOM 22539 O O . LEU A 1 27 ? 66.945 2.177 1.281 1.00 0.00 27 LEU A O 16
ATOM 22555 N N . SER A 1 28 ? 67.439 3.861 2.698 1.00 0.00 28 SER A N 16
ATOM 22556 C CA . SER A 1 28 ? 66.372 4.735 2.207 1.00 0.00 28 SER A CA 16
ATOM 22557 C C . SER A 1 28 ? 67.003 6.066 1.818 1.00 0.00 28 SER A C 16
ATOM 22558 O O . SER A 1 28 ? 67.769 6.625 2.586 1.00 0.00 28 SER A O 16
ATOM 22566 N N . CYS A 1 29 ? 66.725 6.559 0.618 1.00 0.00 29 CYS A N 16
ATOM 22567 C CA . CYS A 1 29 ? 67.335 7.817 0.168 1.00 0.00 29 CYS A CA 16
ATOM 22568 C C . CYS A 1 29 ? 66.343 8.687 -0.603 1.00 0.00 29 CYS A C 16
ATOM 22569 O O . CYS A 1 29 ? 65.552 8.200 -1.414 1.00 0.00 29 CYS A O 16
ATOM 22577 N N . GLU A 1 30 ? 66.438 9.991 -0.370 1.00 0.00 30 GLU A N 16
ATOM 22578 C CA . GLU A 1 30 ? 65.597 10.975 -1.067 1.00 0.00 30 GLU A CA 16
ATOM 22579 C C . GLU A 1 30 ? 66.521 11.889 -1.856 1.00 0.00 30 GLU A C 16
ATOM 22580 O O . GLU A 1 30 ? 67.382 12.556 -1.277 1.00 0.00 30 GLU A O 16
ATOM 22592 N N . VAL A 1 31 ? 66.398 11.880 -3.182 1.00 0.00 31 VAL A N 16
ATOM 22593 C CA . VAL A 1 31 ? 67.306 12.674 -4.015 1.00 0.00 31 VAL A CA 16
ATOM 22594 C C . VAL A 1 31 ? 66.830 14.108 -4.180 1.00 0.00 31 VAL A C 16
ATOM 22595 O O . VAL A 1 31 ? 65.720 14.368 -4.634 1.00 0.00 31 VAL A O 16
ATOM 22608 N N . ALA A 1 32 ? 67.715 15.035 -3.825 1.00 0.00 32 ALA A N 16
ATOM 22609 C CA . ALA A 1 32 ? 67.441 16.459 -3.948 1.00 0.00 32 ALA A CA 16
ATOM 22610 C C . ALA A 1 32 ? 67.476 16.889 -5.422 1.00 0.00 32 ALA A C 16
ATOM 22611 O O . ALA A 1 32 ? 66.680 17.723 -5.862 1.00 0.00 32 ALA A O 16
ATOM 22618 N N . GLN A 1 33 ? 68.414 16.313 -6.185 1.00 0.00 33 GLN A N 16
ATOM 22619 C CA . GLN A 1 33 ? 68.561 16.645 -7.612 1.00 0.00 33 GLN A CA 16
ATOM 22620 C C . GLN A 1 33 ? 67.852 15.591 -8.499 1.00 0.00 33 GLN A C 16
ATOM 22621 O O . GLN A 1 33 ? 68.106 14.399 -8.342 1.00 0.00 33 GLN A O 16
ATOM 22635 N N . PRO A 1 34 ? 66.973 15.979 -9.408 1.00 0.00 34 PRO A N 16
ATOM 22636 C CA . PRO A 1 34 ? 66.263 14.996 -10.279 1.00 0.00 34 PRO A CA 16
ATOM 22637 C C . PRO A 1 34 ? 67.217 14.249 -11.235 1.00 0.00 34 PRO A C 16
ATOM 22638 O O . PRO A 1 34 ? 66.850 13.212 -11.793 1.00 0.00 34 PRO A O 16
ATOM 22649 N N . GLN A 1 35 ? 68.416 14.779 -11.443 1.00 0.00 35 GLN A N 16
ATOM 22650 C CA . GLN A 1 35 ? 69.379 14.153 -12.355 1.00 0.00 35 GLN A CA 16
ATOM 22651 C C . GLN A 1 35 ? 70.041 12.943 -11.708 1.00 0.00 35 GLN A C 16
ATOM 22652 O O . GLN A 1 35 ? 71.104 12.501 -12.141 1.00 0.00 35 GLN A O 16
ATOM 22666 N N . THR A 1 36 ? 69.416 12.431 -10.659 1.00 0.00 36 THR A N 16
ATOM 22667 C CA . THR A 1 36 ? 69.961 11.296 -9.945 1.00 0.00 36 THR A CA 16
ATOM 22668 C C . THR A 1 36 ? 70.050 10.041 -10.804 1.00 0.00 36 THR A C 16
ATOM 22669 O O . THR A 1 36 ? 69.082 9.630 -11.448 1.00 0.00 36 THR A O 16
ATOM 22680 N N . GLU A 1 37 ? 71.217 9.414 -10.766 1.00 0.00 37 GLU A N 16
ATOM 22681 C CA . GLU A 1 37 ? 71.459 8.166 -11.492 1.00 0.00 37 GLU A CA 16
ATOM 22682 C C . GLU A 1 37 ? 71.690 7.072 -10.456 1.00 0.00 37 GLU A C 16
ATOM 22683 O O . GLU A 1 37 ? 72.326 7.320 -9.439 1.00 0.00 37 GLU A O 16
ATOM 22695 N N . VAL A 1 38 ? 71.167 5.881 -10.690 1.00 0.00 38 VAL A N 16
ATOM 22696 C CA . VAL A 1 38 ? 71.353 4.802 -9.723 1.00 0.00 38 VAL A CA 16
ATOM 22697 C C . VAL A 1 38 ? 72.600 4.000 -10.077 1.00 0.00 38 VAL A C 16
ATOM 22698 O O . VAL A 1 38 ? 72.772 3.572 -11.225 1.00 0.00 38 VAL A O 16
ATOM 22711 N N . THR A 1 39 ? 73.483 3.811 -9.091 1.00 0.00 39 THR A N 16
ATOM 22712 C CA . THR A 1 39 ? 74.711 3.070 -9.345 1.00 0.00 39 THR A CA 16
ATOM 22713 C C . THR A 1 39 ? 75.337 2.588 -8.047 1.00 0.00 39 THR A C 16
ATOM 22714 O O . THR A 1 39 ? 76.058 3.327 -7.382 1.00 0.00 39 THR A O 16
ATOM 22725 N N . TRP A 1 40 ? 75.063 1.324 -7.701 1.00 0.00 40 TRP A N 16
ATOM 22726 C CA . TRP A 1 40 ? 75.619 0.718 -6.486 1.00 0.00 40 TRP A CA 16
ATOM 22727 C C . TRP A 1 40 ? 76.805 -0.189 -6.822 1.00 0.00 40 TRP A C 16
ATOM 22728 O O . TRP A 1 40 ? 76.842 -0.822 -7.879 1.00 0.00 40 TRP A O 16
ATOM 22749 N N . TYR A 1 41 ? 77.764 -0.254 -5.894 1.00 0.00 41 TYR A N 16
ATOM 22750 C CA . TYR A 1 41 ? 78.953 -1.093 -6.060 1.00 0.00 41 TYR A CA 16
ATOM 22751 C C . TYR A 1 41 ? 79.086 -2.033 -4.873 1.00 0.00 41 TYR A C 16
ATOM 22752 O O . TYR A 1 41 ? 78.900 -1.627 -3.735 1.00 0.00 41 TYR A O 16
ATOM 22770 N N . LYS A 1 42 ? 79.389 -3.299 -5.142 1.00 0.00 42 LYS A N 16
ATOM 22771 C CA . LYS A 1 42 ? 79.516 -4.304 -4.075 1.00 0.00 42 LYS A CA 16
ATOM 22772 C C . LYS A 1 42 ? 80.991 -4.606 -3.766 1.00 0.00 42 LYS A C 16
ATOM 22773 O O . LYS A 1 42 ? 81.841 -4.607 -4.658 1.00 0.00 42 LYS A O 16
ATOM 22792 N N . ASP A 1 43 ? 81.277 -4.863 -2.486 1.00 0.00 43 ASP A N 16
ATOM 22793 C CA . ASP A 1 43 ? 82.630 -5.178 -2.037 1.00 0.00 43 ASP A CA 16
ATOM 22794 C C . ASP A 1 43 ? 83.651 -4.159 -2.538 1.00 0.00 43 ASP A C 16
ATOM 22795 O O . ASP A 1 43 ? 84.851 -4.336 -2.343 1.00 0.00 43 ASP A O 16
ATOM 22804 N N . GLY A 1 44 ? 83.173 -3.096 -3.181 1.00 0.00 44 GLY A N 16
ATOM 22805 C CA . GLY A 1 44 ? 84.058 -2.063 -3.709 1.00 0.00 44 GLY A CA 16
ATOM 22806 C C . GLY A 1 44 ? 84.465 -2.432 -5.126 1.00 0.00 44 GLY A C 16
ATOM 22807 O O . GLY A 1 44 ? 85.058 -1.625 -5.848 1.00 0.00 44 GLY A O 16
ATOM 22811 N N . LYS A 1 45 ? 84.132 -3.672 -5.515 1.00 0.00 45 LYS A N 16
ATOM 22812 C CA . LYS A 1 45 ? 84.437 -4.177 -6.853 1.00 0.00 45 LYS A CA 16
ATOM 22813 C C . LYS A 1 45 ? 83.223 -4.914 -7.413 1.00 0.00 45 LYS A C 16
ATOM 22814 O O . LYS A 1 45 ? 82.572 -5.673 -6.691 1.00 0.00 45 LYS A O 16
ATOM 22833 N N . LYS A 1 46 ? 82.924 -4.694 -8.700 1.00 0.00 46 LYS A N 16
ATOM 22834 C CA . LYS A 1 46 ? 81.778 -5.347 -9.333 1.00 0.00 46 LYS A CA 16
ATOM 22835 C C . LYS A 1 46 ? 81.962 -6.858 -9.436 1.00 0.00 46 LYS A C 16
ATOM 22836 O O . LYS A 1 46 ? 82.950 -7.366 -10.003 1.00 0.00 46 LYS A O 16
ATOM 22855 N N . LEU A 1 47 ? 80.992 -7.575 -8.881 1.00 0.00 47 LEU A N 16
ATOM 22856 C CA . LEU A 1 47 ? 81.020 -9.039 -8.899 1.00 0.00 47 LEU A CA 16
ATOM 22857 C C . LEU A 1 47 ? 79.678 -9.605 -8.468 1.00 0.00 47 LEU A C 16
ATOM 22858 O O . LEU A 1 47 ? 78.804 -8.869 -8.030 1.00 0.00 47 LEU A O 16
ATOM 22874 N N . SER A 1 48 ? 79.527 -10.916 -8.577 1.00 0.00 48 SER A N 16
ATOM 22875 C CA . SER A 1 48 ? 78.276 -11.541 -8.162 1.00 0.00 48 SER A CA 16
ATOM 22876 C C . SER A 1 48 ? 78.082 -11.414 -6.644 1.00 0.00 48 SER A C 16
ATOM 22877 O O . SER A 1 48 ? 78.969 -11.752 -5.875 1.00 0.00 48 SER A O 16
ATOM 22885 N N . SER A 1 49 ? 76.911 -10.970 -6.208 1.00 0.00 49 SER A N 16
ATOM 22886 C CA . SER A 1 49 ? 76.651 -10.876 -4.773 1.00 0.00 49 SER A CA 16
ATOM 22887 C C . SER A 1 49 ? 75.998 -12.157 -4.277 1.00 0.00 49 SER A C 16
ATOM 22888 O O . SER A 1 49 ? 75.258 -12.842 -4.980 1.00 0.00 49 SER A O 16
ATOM 22896 N N . SER A 1 50 ? 76.256 -12.509 -2.991 1.00 0.00 50 SER A N 16
ATOM 22897 C CA . SER A 1 50 ? 75.620 -13.711 -2.428 1.00 0.00 50 SER A CA 16
ATOM 22898 C C . SER A 1 50 ? 74.722 -13.330 -1.249 1.00 0.00 50 SER A C 16
ATOM 22899 O O . SER A 1 50 ? 74.504 -14.125 -0.323 1.00 0.00 50 SER A O 16
ATOM 22907 N N . SER A 1 51 ? 74.152 -12.111 -1.325 1.00 0.00 51 SER A N 16
ATOM 22908 C CA . SER A 1 51 ? 73.215 -11.611 -0.303 1.00 0.00 51 SER A CA 16
ATOM 22909 C C . SER A 1 51 ? 71.874 -11.258 -0.958 1.00 0.00 51 SER A C 16
ATOM 22910 O O . SER A 1 51 ? 71.827 -10.939 -2.154 1.00 0.00 51 SER A O 16
ATOM 22918 N N . LYS A 1 52 ? 70.777 -11.314 -0.196 1.00 0.00 52 LYS A N 16
ATOM 22919 C CA . LYS A 1 52 ? 69.467 -10.987 -0.779 1.00 0.00 52 LYS A CA 16
ATOM 22920 C C . LYS A 1 52 ? 69.505 -9.556 -1.265 1.00 0.00 52 LYS A C 16
ATOM 22921 O O . LYS A 1 52 ? 69.265 -8.623 -0.505 1.00 0.00 52 LYS A O 16
ATOM 22940 N N . VAL A 1 53 ? 69.853 -9.401 -2.538 1.00 0.00 53 VAL A N 16
ATOM 22941 C CA . VAL A 1 53 ? 69.990 -8.084 -3.137 1.00 0.00 53 VAL A CA 16
ATOM 22942 C C . VAL A 1 53 ? 68.855 -7.763 -4.093 1.00 0.00 53 VAL A C 16
ATOM 22943 O O . VAL A 1 53 ? 68.574 -8.510 -5.017 1.00 0.00 53 VAL A O 16
ATOM 22956 N N . ARG A 1 54 ? 68.210 -6.603 -3.884 1.00 0.00 54 ARG A N 16
ATOM 22957 C CA . ARG A 1 54 ? 67.129 -6.173 -4.753 1.00 0.00 54 ARG A CA 16
ATOM 22958 C C . ARG A 1 54 ? 67.164 -4.665 -4.929 1.00 0.00 54 ARG A C 16
ATOM 22959 O O . ARG A 1 54 ? 67.374 -3.925 -3.981 1.00 0.00 54 ARG A O 16
ATOM 22980 N N . MET A 1 55 ? 66.954 -4.225 -6.168 1.00 0.00 55 MET A N 16
ATOM 22981 C CA . MET A 1 55 ? 66.952 -2.796 -6.491 1.00 0.00 55 MET A CA 16
ATOM 22982 C C . MET A 1 55 ? 65.526 -2.339 -6.769 1.00 0.00 55 MET A C 16
ATOM 22983 O O . MET A 1 55 ? 64.956 -2.644 -7.821 1.00 0.00 55 MET A O 16
ATOM 22997 N N . GLU A 1 56 ? 64.954 -1.612 -5.813 1.00 0.00 56 GLU A N 16
ATOM 22998 C CA . GLU A 1 56 ? 63.584 -1.120 -5.952 1.00 0.00 56 GLU A CA 16
ATOM 22999 C C . GLU A 1 56 ? 63.588 0.385 -6.159 1.00 0.00 56 GLU A C 16
ATOM 23000 O O . GLU A 1 56 ? 64.135 1.146 -5.354 1.00 0.00 56 GLU A O 16
ATOM 23012 N N . VAL A 1 57 ? 62.971 0.812 -7.261 1.00 0.00 57 VAL A N 16
ATOM 23013 C CA . VAL A 1 57 ? 62.890 2.224 -7.613 1.00 0.00 57 VAL A CA 16
ATOM 23014 C C . VAL A 1 57 ? 61.467 2.756 -7.464 1.00 0.00 57 VAL A C 16
ATOM 23015 O O . VAL A 1 57 ? 60.593 2.432 -8.268 1.00 0.00 57 VAL A O 16
ATOM 23028 N N . LYS A 1 58 ? 61.234 3.596 -6.463 1.00 0.00 58 LYS A N 16
ATOM 23029 C CA . LYS A 1 58 ? 59.920 4.183 -6.249 1.00 0.00 58 LYS A CA 16
ATOM 23030 C C . LYS A 1 58 ? 59.994 5.639 -6.649 1.00 0.00 58 LYS A C 16
ATOM 23031 O O . LYS A 1 58 ? 60.258 6.509 -5.821 1.00 0.00 58 LYS A O 16
ATOM 23050 N N . GLY A 1 59 ? 59.776 5.882 -7.932 1.00 0.00 59 GLY A N 16
ATOM 23051 C CA . GLY A 1 59 ? 59.843 7.224 -8.454 1.00 0.00 59 GLY A CA 16
ATOM 23052 C C . GLY A 1 59 ? 61.255 7.775 -8.301 1.00 0.00 59 GLY A C 16
ATOM 23053 O O . GLY A 1 59 ? 62.238 7.089 -8.584 1.00 0.00 59 GLY A O 16
ATOM 23057 N N . CYS A 1 60 ? 61.348 9.009 -7.850 1.00 0.00 60 CYS A N 16
ATOM 23058 C CA . CYS A 1 60 ? 62.643 9.647 -7.655 1.00 0.00 60 CYS A CA 16
ATOM 23059 C C . CYS A 1 60 ? 63.435 8.949 -6.552 1.00 0.00 60 CYS A C 16
ATOM 23060 O O . CYS A 1 60 ? 64.663 8.830 -6.630 1.00 0.00 60 CYS A O 16
ATOM 23068 N N . THR A 1 61 ? 62.728 8.504 -5.519 1.00 0.00 61 THR A N 16
ATOM 23069 C CA . THR A 1 61 ? 63.363 7.837 -4.390 1.00 0.00 61 THR A CA 16
ATOM 23070 C C . THR A 1 61 ? 64.064 6.544 -4.817 1.00 0.00 61 THR A C 16
ATOM 23071 O O . THR A 1 61 ? 63.477 5.697 -5.494 1.00 0.00 61 THR A O 16
ATOM 23082 N N . ARG A 1 62 ? 65.316 6.392 -4.384 1.00 0.00 62 ARG A N 16
ATOM 23083 C CA . ARG A 1 62 ? 66.099 5.195 -4.685 1.00 0.00 62 ARG A CA 16
ATOM 23084 C C . ARG A 1 62 ? 66.405 4.454 -3.376 1.00 0.00 62 ARG A C 16
ATOM 23085 O O . ARG A 1 62 ? 66.871 5.069 -2.409 1.00 0.00 62 ARG A O 16
ATOM 23106 N N . ARG A 1 63 ? 66.159 3.139 -3.321 1.00 0.00 63 ARG A N 16
ATOM 23107 C CA . ARG A 1 63 ? 66.437 2.396 -2.093 1.00 0.00 63 ARG A CA 16
ATOM 23108 C C . ARG A 1 63 ? 66.940 0.988 -2.392 1.00 0.00 63 ARG A C 16
ATOM 23109 O O . ARG A 1 63 ? 66.414 0.295 -3.249 1.00 0.00 63 ARG A O 16
ATOM 23130 N N . LEU A 1 64 ? 67.965 0.583 -1.665 1.00 0.00 64 LEU A N 16
ATOM 23131 C CA . LEU A 1 64 ? 68.554 -0.739 -1.812 1.00 0.00 64 LEU A CA 16
ATOM 23132 C C . LEU A 1 64 ? 68.286 -1.572 -0.571 1.00 0.00 64 LEU A C 16
ATOM 23133 O O . LEU A 1 64 ? 68.739 -1.228 0.519 1.00 0.00 64 LEU A O 16
ATOM 23149 N N . VAL A 1 65 ? 67.566 -2.676 -0.730 1.00 0.00 65 VAL A N 16
ATOM 23150 C CA . VAL A 1 65 ? 67.276 -3.550 0.408 1.00 0.00 65 VAL A CA 16
ATOM 23151 C C . VAL A 1 65 ? 68.178 -4.779 0.328 1.00 0.00 65 VAL A C 16
ATOM 23152 O O . VAL A 1 65 ? 67.960 -5.675 -0.493 1.00 0.00 65 VAL A O 16
ATOM 23165 N N . VAL A 1 66 ? 69.210 -4.801 1.174 1.00 0.00 66 VAL A N 16
ATOM 23166 C CA . VAL A 1 66 ? 70.178 -5.906 1.209 1.00 0.00 66 VAL A CA 16
ATOM 23167 C C . VAL A 1 66 ? 70.181 -6.573 2.588 1.00 0.00 66 VAL A C 16
ATOM 23168 O O . VAL A 1 66 ? 70.265 -5.897 3.613 1.00 0.00 66 VAL A O 16
ATOM 23181 N N . GLN A 1 67 ? 70.116 -7.906 2.601 1.00 0.00 67 GLN A N 16
ATOM 23182 C CA . GLN A 1 67 ? 70.138 -8.678 3.851 1.00 0.00 67 GLN A CA 16
ATOM 23183 C C . GLN A 1 67 ? 71.433 -9.470 3.914 1.00 0.00 67 GLN A C 16
ATOM 23184 O O . GLN A 1 67 ? 71.589 -10.456 3.198 1.00 0.00 67 GLN A O 16
ATOM 23198 N N . GLN A 1 68 ? 72.368 -9.009 4.745 1.00 0.00 68 GLN A N 16
ATOM 23199 C CA . GLN A 1 68 ? 73.679 -9.659 4.876 1.00 0.00 68 GLN A CA 16
ATOM 23200 C C . GLN A 1 68 ? 73.563 -11.041 5.501 1.00 0.00 68 GLN A C 16
ATOM 23201 O O . GLN A 1 68 ? 73.736 -11.209 6.716 1.00 0.00 68 GLN A O 16
ATOM 23215 N N . VAL A 1 69 ? 73.297 -12.047 4.669 1.00 0.00 69 VAL A N 16
ATOM 23216 C CA . VAL A 1 69 ? 73.194 -13.421 5.145 1.00 0.00 69 VAL A CA 16
ATOM 23217 C C . VAL A 1 69 ? 74.440 -14.204 4.722 1.00 0.00 69 VAL A C 16
ATOM 23218 O O . VAL A 1 69 ? 74.665 -15.319 5.180 1.00 0.00 69 VAL A O 16
ATOM 23231 N N . GLY A 1 70 ? 75.256 -13.596 3.850 1.00 0.00 70 GLY A N 16
ATOM 23232 C CA . GLY A 1 70 ? 76.492 -14.251 3.382 1.00 0.00 70 GLY A CA 16
ATOM 23233 C C . GLY A 1 70 ? 77.721 -13.763 4.150 1.00 0.00 70 GLY A C 16
ATOM 23234 O O . GLY A 1 70 ? 77.982 -12.570 4.210 1.00 0.00 70 GLY A O 16
ATOM 23238 N N . LYS A 1 71 ? 78.468 -14.706 4.726 1.00 0.00 71 LYS A N 16
ATOM 23239 C CA . LYS A 1 71 ? 79.674 -14.371 5.475 1.00 0.00 71 LYS A CA 16
ATOM 23240 C C . LYS A 1 71 ? 80.679 -13.726 4.544 1.00 0.00 71 LYS A C 16
ATOM 23241 O O . LYS A 1 71 ? 81.302 -12.720 4.886 1.00 0.00 71 LYS A O 16
ATOM 23260 N N . ALA A 1 72 ? 80.831 -14.314 3.363 1.00 0.00 72 ALA A N 16
ATOM 23261 C CA . ALA A 1 72 ? 81.764 -13.790 2.372 1.00 0.00 72 ALA A CA 16
ATOM 23262 C C . ALA A 1 72 ? 81.201 -12.539 1.704 1.00 0.00 72 ALA A C 16
ATOM 23263 O O . ALA A 1 72 ? 81.927 -11.826 1.018 1.00 0.00 72 ALA A O 16
ATOM 23270 N N . ASP A 1 73 ? 79.911 -12.286 1.898 1.00 0.00 73 ASP A N 16
ATOM 23271 C CA . ASP A 1 73 ? 79.278 -11.125 1.281 1.00 0.00 73 ASP A CA 16
ATOM 23272 C C . ASP A 1 73 ? 79.783 -9.839 1.904 1.00 0.00 73 ASP A C 16
ATOM 23273 O O . ASP A 1 73 ? 79.525 -8.761 1.385 1.00 0.00 73 ASP A O 16
ATOM 23282 N N . ALA A 1 74 ? 80.532 -9.954 2.996 1.00 0.00 74 ALA A N 16
ATOM 23283 C CA . ALA A 1 74 ? 81.095 -8.774 3.651 1.00 0.00 74 ALA A CA 16
ATOM 23284 C C . ALA A 1 74 ? 82.153 -8.150 2.753 1.00 0.00 74 ALA A C 16
ATOM 23285 O O . ALA A 1 74 ? 82.921 -8.854 2.091 1.00 0.00 74 ALA A O 16
ATOM 23292 N N . GLY A 1 75 ? 82.188 -6.828 2.723 1.00 0.00 75 GLY A N 16
ATOM 23293 C CA . GLY A 1 75 ? 83.144 -6.122 1.897 1.00 0.00 75 GLY A CA 16
ATOM 23294 C C . GLY A 1 75 ? 82.823 -4.633 1.883 1.00 0.00 75 GLY A C 16
ATOM 23295 O O . GLY A 1 75 ? 82.045 -4.155 2.715 1.00 0.00 75 GLY A O 16
ATOM 23299 N N . GLU A 1 76 ? 83.432 -3.910 0.935 1.00 0.00 76 GLU A N 16
ATOM 23300 C CA . GLU A 1 76 ? 83.207 -2.477 0.818 1.00 0.00 76 GLU A CA 16
ATOM 23301 C C . GLU A 1 76 ? 81.985 -2.200 -0.058 1.00 0.00 76 GLU A C 16
ATOM 23302 O O . GLU A 1 76 ? 81.801 -2.832 -1.103 1.00 0.00 76 GLU A O 16
ATOM 23314 N N . TYR A 1 77 ? 81.160 -1.246 0.367 1.00 0.00 77 TYR A N 16
ATOM 23315 C CA . TYR A 1 77 ? 79.960 -0.869 -0.390 1.00 0.00 77 TYR A CA 16
ATOM 23316 C C . TYR A 1 77 ? 79.904 0.647 -0.527 1.00 0.00 77 TYR A C 16
ATOM 23317 O O . TYR A 1 77 ? 79.774 1.370 0.455 1.00 0.00 77 TYR A O 16
ATOM 23335 N N . SER A 1 78 ? 79.996 1.122 -1.770 1.00 0.00 78 SER A N 16
ATOM 23336 C CA . SER A 1 78 ? 79.948 2.559 -2.044 1.00 0.00 78 SER A CA 16
ATOM 23337 C C . SER A 1 78 ? 78.680 2.895 -2.819 1.00 0.00 78 SER A C 16
ATOM 23338 O O . SER A 1 78 ? 78.480 2.430 -3.939 1.00 0.00 78 SER A O 16
ATOM 23346 N N . CYS A 1 79 ? 77.822 3.707 -2.206 1.00 0.00 79 CYS A N 16
ATOM 23347 C CA . CYS A 1 79 ? 76.559 4.112 -2.838 1.00 0.00 79 CYS A CA 16
ATOM 23348 C C . CYS A 1 79 ? 76.746 5.431 -3.585 1.00 0.00 79 CYS A C 16
ATOM 23349 O O . CYS A 1 79 ? 76.887 6.494 -2.972 1.00 0.00 79 CYS A O 16
ATOM 23357 N N . GLU A 1 80 ? 76.732 5.339 -4.919 1.00 0.00 80 GLU A N 16
ATOM 23358 C CA . GLU A 1 80 ? 76.892 6.506 -5.784 1.00 0.00 80 GLU A CA 16
ATOM 23359 C C . GLU A 1 80 ? 75.551 6.929 -6.344 1.00 0.00 80 GLU A C 16
ATOM 23360 O O . GLU A 1 80 ? 74.659 6.102 -6.554 1.00 0.00 80 GLU A O 16
ATOM 23372 N N . ALA A 1 81 ? 75.414 8.224 -6.581 1.00 0.00 81 ALA A N 16
ATOM 23373 C CA . ALA A 1 81 ? 74.174 8.758 -7.103 1.00 0.00 81 ALA A CA 16
ATOM 23374 C C . ALA A 1 81 ? 74.381 10.131 -7.714 1.00 0.00 81 ALA A C 16
ATOM 23375 O O . ALA A 1 81 ? 74.455 11.138 -7.002 1.00 0.00 81 ALA A O 16
ATOM 23382 N N . GLY A 1 82 ? 74.453 10.169 -9.042 1.00 0.00 82 GLY A N 16
ATOM 23383 C CA . GLY A 1 82 ? 74.638 11.435 -9.756 1.00 0.00 82 GLY A CA 16
ATOM 23384 C C . GLY A 1 82 ? 76.076 11.932 -9.608 1.00 0.00 82 GLY A C 16
ATOM 23385 O O . GLY A 1 82 ? 76.920 11.699 -10.480 1.00 0.00 82 GLY A O 16
ATOM 23389 N N . GLY A 1 83 ? 76.359 12.616 -8.492 1.00 0.00 83 GLY A N 16
ATOM 23390 C CA . GLY A 1 83 ? 77.703 13.139 -8.242 1.00 0.00 83 GLY A CA 16
ATOM 23391 C C . GLY A 1 83 ? 78.078 13.063 -6.767 1.00 0.00 83 GLY A C 16
ATOM 23392 O O . GLY A 1 83 ? 79.173 13.480 -6.383 1.00 0.00 83 GLY A O 16
ATOM 23396 N N . GLN A 1 84 ? 77.182 12.521 -5.937 1.00 0.00 84 GLN A N 16
ATOM 23397 C CA . GLN A 1 84 ? 77.450 12.398 -4.500 1.00 0.00 84 GLN A CA 16
ATOM 23398 C C . GLN A 1 84 ? 77.797 10.948 -4.152 1.00 0.00 84 GLN A C 16
ATOM 23399 O O . GLN A 1 84 ? 77.196 10.028 -4.695 1.00 0.00 84 GLN A O 16
ATOM 23413 N N . ARG A 1 85 ? 78.769 10.754 -3.250 1.00 0.00 85 ARG A N 16
ATOM 23414 C CA . ARG A 1 85 ? 79.195 9.410 -2.845 1.00 0.00 85 ARG A CA 16
ATOM 23415 C C . ARG A 1 85 ? 79.290 9.293 -1.326 1.00 0.00 85 ARG A C 16
ATOM 23416 O O . ARG A 1 85 ? 79.640 10.248 -0.631 1.00 0.00 85 ARG A O 16
ATOM 23437 N N . VAL A 1 86 ? 78.979 8.096 -0.835 1.00 0.00 86 VAL A N 16
ATOM 23438 C CA . VAL A 1 86 ? 79.022 7.789 0.597 1.00 0.00 86 VAL A CA 16
ATOM 23439 C C . VAL A 1 86 ? 79.812 6.496 0.804 1.00 0.00 86 VAL A C 16
ATOM 23440 O O . VAL A 1 86 ? 79.583 5.519 0.102 1.00 0.00 86 VAL A O 16
ATOM 23453 N N . SER A 1 87 ? 80.753 6.504 1.754 1.00 0.00 87 SER A N 16
ATOM 23454 C CA . SER A 1 87 ? 81.576 5.319 2.012 1.00 0.00 87 SER A CA 16
ATOM 23455 C C . SER A 1 87 ? 80.989 4.435 3.117 1.00 0.00 87 SER A C 16
ATOM 23456 O O . SER A 1 87 ? 80.403 4.931 4.075 1.00 0.00 87 SER A O 16
ATOM 23464 N N . PHE A 1 88 ? 81.173 3.127 2.981 1.00 0.00 88 PHE A N 16
ATOM 23465 C CA . PHE A 1 88 ? 80.677 2.167 3.981 1.00 0.00 88 PHE A CA 16
ATOM 23466 C C . PHE A 1 88 ? 81.664 1.015 4.130 1.00 0.00 88 PHE A C 16
ATOM 23467 O O . PHE A 1 88 ? 81.891 0.277 3.185 1.00 0.00 88 PHE A O 16
ATOM 23484 N N . GLN A 1 89 ? 82.245 0.866 5.326 1.00 0.00 89 GLN A N 16
ATOM 23485 C CA . GLN A 1 89 ? 83.214 -0.220 5.575 1.00 0.00 89 GLN A CA 16
ATOM 23486 C C . GLN A 1 89 ? 82.549 -1.307 6.402 1.00 0.00 89 GLN A C 16
ATOM 23487 O O . GLN A 1 89 ? 82.466 -1.205 7.623 1.00 0.00 89 GLN A O 16
ATOM 23501 N N . LEU A 1 90 ? 82.050 -2.342 5.721 1.00 0.00 90 LEU A N 16
ATOM 23502 C CA . LEU A 1 90 ? 81.357 -3.448 6.390 1.00 0.00 90 LEU A CA 16
ATOM 23503 C C . LEU A 1 90 ? 82.275 -4.658 6.580 1.00 0.00 90 LEU A C 16
ATOM 23504 O O . LEU A 1 90 ? 82.823 -5.199 5.614 1.00 0.00 90 LEU A O 16
ATOM 23520 N N . HIS A 1 91 ? 82.417 -5.079 7.825 1.00 0.00 91 HIS A N 16
ATOM 23521 C CA . HIS A 1 91 ? 83.245 -6.242 8.153 1.00 0.00 91 HIS A CA 16
ATOM 23522 C C . HIS A 1 91 ? 82.492 -7.149 9.120 1.00 0.00 91 HIS A C 16
ATOM 23523 O O . HIS A 1 91 ? 81.793 -6.682 10.015 1.00 0.00 91 HIS A O 16
ATOM 23537 N N . ILE A 1 92 ? 82.637 -8.456 8.933 1.00 0.00 92 ILE A N 16
ATOM 23538 C CA . ILE A 1 92 ? 81.961 -9.424 9.789 1.00 0.00 92 ILE A CA 16
ATOM 23539 C C . ILE A 1 92 ? 82.857 -9.818 10.955 1.00 0.00 92 ILE A C 16
ATOM 23540 O O . ILE A 1 92 ? 84.041 -10.123 10.782 1.00 0.00 92 ILE A O 16
ATOM 23556 N N . THR A 1 93 ? 82.279 -9.794 12.157 1.00 0.00 93 THR A N 16
ATOM 23557 C CA . THR A 1 93 ? 83.014 -10.148 13.368 1.00 0.00 93 THR A CA 16
ATOM 23558 C C . THR A 1 93 ? 82.623 -11.550 13.827 1.00 0.00 93 THR A C 16
ATOM 23559 O O . THR A 1 93 ? 81.440 -11.859 14.002 1.00 0.00 93 THR A O 16
ATOM 23570 N N . GLU A 1 94 ? 83.625 -12.393 14.043 1.00 0.00 94 GLU A N 16
ATOM 23571 C CA . GLU A 1 94 ? 83.370 -13.758 14.502 1.00 0.00 94 GLU A CA 16
ATOM 23572 C C . GLU A 1 94 ? 82.763 -13.738 15.908 1.00 0.00 94 GLU A C 16
ATOM 23573 O O . GLU A 1 94 ? 83.087 -12.847 16.695 1.00 0.00 94 GLU A O 16
ATOM 23585 N N . PRO A 1 95 ? 81.903 -14.680 16.246 1.00 0.00 95 PRO A N 16
ATOM 23586 C CA . PRO A 1 95 ? 81.272 -14.703 17.590 1.00 0.00 95 PRO A CA 16
ATOM 23587 C C . PRO A 1 95 ? 82.324 -14.598 18.699 1.00 0.00 95 PRO A C 16
ATOM 23588 O O . PRO A 1 95 ? 83.410 -15.181 18.611 1.00 0.00 95 PRO A O 16
ATOM 23599 N N . LEU A 1 96 ? 81.983 -13.849 19.745 1.00 0.00 96 LEU A N 16
ATOM 23600 C CA . LEU A 1 96 ? 82.879 -13.662 20.883 1.00 0.00 96 LEU A CA 16
ATOM 23601 C C . LEU A 1 96 ? 84.298 -13.373 20.408 1.00 0.00 96 LEU A C 16
ATOM 23602 O O . LEU A 1 96 ? 85.181 -14.227 20.513 1.00 0.00 96 LEU A O 16
ATOM 23618 N N . GLU A 1 97 ? 84.505 -12.155 19.903 1.00 0.00 97 GLU A N 16
ATOM 23619 C CA . GLU A 1 97 ? 85.818 -11.735 19.415 1.00 0.00 97 GLU A CA 16
ATOM 23620 C C . GLU A 1 97 ? 86.914 -12.134 20.395 1.00 0.00 97 GLU A C 16
ATOM 23621 O O . GLU A 1 97 ? 86.581 -12.612 21.470 1.00 0.00 97 GLU A O 16
ATOM 23633 N N . MET A 1 1 ? 84.002 23.313 -5.267 1.00 0.00 1 MET A N 17
ATOM 23634 C CA . MET A 1 1 ? 83.367 24.538 -4.702 1.00 0.00 1 MET A CA 17
ATOM 23635 C C . MET A 1 1 ? 81.955 24.656 -5.250 1.00 0.00 1 MET A C 17
ATOM 23636 O O . MET A 1 1 ? 81.499 25.744 -5.600 1.00 0.00 1 MET A O 17
ATOM 23652 N N . GLU A 1 2 ? 81.265 23.527 -5.323 1.00 0.00 2 GLU A N 17
ATOM 23653 C CA . GLU A 1 2 ? 79.903 23.514 -5.831 1.00 0.00 2 GLU A CA 17
ATOM 23654 C C . GLU A 1 2 ? 79.137 22.313 -5.280 1.00 0.00 2 GLU A C 17
ATOM 23655 O O . GLU A 1 2 ? 78.767 21.408 -6.027 1.00 0.00 2 GLU A O 17
ATOM 23667 N N . PRO A 1 3 ? 78.886 22.294 -3.994 1.00 0.00 3 PRO A N 17
ATOM 23668 C CA . PRO A 1 3 ? 78.136 21.179 -3.352 1.00 0.00 3 PRO A CA 17
ATOM 23669 C C . PRO A 1 3 ? 76.679 21.152 -3.818 1.00 0.00 3 PRO A C 17
ATOM 23670 O O . PRO A 1 3 ? 76.080 22.200 -4.053 1.00 0.00 3 PRO A O 17
ATOM 23681 N N . LYS A 1 4 ? 76.113 19.948 -3.955 1.00 0.00 4 LYS A N 17
ATOM 23682 C CA . LYS A 1 4 ? 74.721 19.798 -4.399 1.00 0.00 4 LYS A CA 17
ATOM 23683 C C . LYS A 1 4 ? 73.875 19.167 -3.294 1.00 0.00 4 LYS A C 17
ATOM 23684 O O . LYS A 1 4 ? 74.107 19.403 -2.109 1.00 0.00 4 LYS A O 17
ATOM 23703 N N . GLY A 1 5 ? 72.896 18.363 -3.695 1.00 0.00 5 GLY A N 17
ATOM 23704 C CA . GLY A 1 5 ? 72.012 17.696 -2.747 1.00 0.00 5 GLY A CA 17
ATOM 23705 C C . GLY A 1 5 ? 71.492 16.394 -3.339 1.00 0.00 5 GLY A C 17
ATOM 23706 O O . GLY A 1 5 ? 70.366 15.982 -3.068 1.00 0.00 5 GLY A O 17
ATOM 23710 N N . VAL A 1 6 ? 72.314 15.752 -4.158 1.00 0.00 6 VAL A N 17
ATOM 23711 C CA . VAL A 1 6 ? 71.926 14.513 -4.784 1.00 0.00 6 VAL A CA 17
ATOM 23712 C C . VAL A 1 6 ? 71.837 13.396 -3.763 1.00 0.00 6 VAL A C 17
ATOM 23713 O O . VAL A 1 6 ? 72.740 13.197 -2.951 1.00 0.00 6 VAL A O 17
ATOM 23726 N N . PHE A 1 7 ? 70.743 12.661 -3.833 1.00 0.00 7 PHE A N 17
ATOM 23727 C CA . PHE A 1 7 ? 70.523 11.541 -2.942 1.00 0.00 7 PHE A CA 17
ATOM 23728 C C . PHE A 1 7 ? 70.588 11.987 -1.478 1.00 0.00 7 PHE A C 17
ATOM 23729 O O . PHE A 1 7 ? 71.633 12.415 -0.990 1.00 0.00 7 PHE A O 17
ATOM 23746 N N . ALA A 1 8 ? 69.458 11.863 -0.787 1.00 0.00 8 ALA A N 17
ATOM 23747 C CA . ALA A 1 8 ? 69.382 12.227 0.621 1.00 0.00 8 ALA A CA 17
ATOM 23748 C C . ALA A 1 8 ? 69.833 11.043 1.450 1.00 0.00 8 ALA A C 17
ATOM 23749 O O . ALA A 1 8 ? 69.406 9.914 1.207 1.00 0.00 8 ALA A O 17
ATOM 23756 N N . LYS A 1 9 ? 70.719 11.297 2.399 1.00 0.00 9 LYS A N 17
ATOM 23757 C CA . LYS A 1 9 ? 71.258 10.231 3.229 1.00 0.00 9 LYS A CA 17
ATOM 23758 C C . LYS A 1 9 ? 70.253 9.708 4.244 1.00 0.00 9 LYS A C 17
ATOM 23759 O O . LYS A 1 9 ? 70.611 9.408 5.382 1.00 0.00 9 LYS A O 17
ATOM 23778 N N . GLU A 1 10 ? 69.008 9.538 3.824 1.00 0.00 10 GLU A N 17
ATOM 23779 C CA . GLU A 1 10 ? 68.002 8.987 4.721 1.00 0.00 10 GLU A CA 17
ATOM 23780 C C . GLU A 1 10 ? 68.294 7.503 4.942 1.00 0.00 10 GLU A C 17
ATOM 23781 O O . GLU A 1 10 ? 67.443 6.742 5.399 1.00 0.00 10 GLU A O 17
ATOM 23793 N N . GLN A 1 11 ? 69.519 7.101 4.597 1.00 0.00 11 GLN A N 17
ATOM 23794 C CA . GLN A 1 11 ? 69.958 5.715 4.743 1.00 0.00 11 GLN A CA 17
ATOM 23795 C C . GLN A 1 11 ? 70.959 5.599 5.894 1.00 0.00 11 GLN A C 17
ATOM 23796 O O . GLN A 1 11 ? 71.784 6.492 6.102 1.00 0.00 11 GLN A O 17
ATOM 23810 N N . SER A 1 12 ? 70.878 4.503 6.647 1.00 0.00 12 SER A N 17
ATOM 23811 C CA . SER A 1 12 ? 71.782 4.297 7.782 1.00 0.00 12 SER A CA 17
ATOM 23812 C C . SER A 1 12 ? 73.095 3.666 7.325 1.00 0.00 12 SER A C 17
ATOM 23813 O O . SER A 1 12 ? 73.415 2.543 7.715 1.00 0.00 12 SER A O 17
ATOM 23821 N N . VAL A 1 13 ? 73.855 4.396 6.505 1.00 0.00 13 VAL A N 17
ATOM 23822 C CA . VAL A 1 13 ? 75.138 3.892 6.003 1.00 0.00 13 VAL A CA 17
ATOM 23823 C C . VAL A 1 13 ? 76.072 5.046 5.639 1.00 0.00 13 VAL A C 17
ATOM 23824 O O . VAL A 1 13 ? 75.810 5.809 4.710 1.00 0.00 13 VAL A O 17
ATOM 23837 N N . HIS A 1 14 ? 77.168 5.160 6.381 1.00 0.00 14 HIS A N 17
ATOM 23838 C CA . HIS A 1 14 ? 78.152 6.214 6.139 1.00 0.00 14 HIS A CA 17
ATOM 23839 C C . HIS A 1 14 ? 79.293 6.117 7.150 1.00 0.00 14 HIS A C 17
ATOM 23840 O O . HIS A 1 14 ? 79.675 7.116 7.756 1.00 0.00 14 HIS A O 17
ATOM 23854 N N . ASN A 1 15 ? 79.828 4.906 7.328 1.00 0.00 15 ASN A N 17
ATOM 23855 C CA . ASN A 1 15 ? 80.924 4.686 8.275 1.00 0.00 15 ASN A CA 17
ATOM 23856 C C . ASN A 1 15 ? 81.219 3.184 8.419 1.00 0.00 15 ASN A C 17
ATOM 23857 O O . ASN A 1 15 ? 80.443 2.340 7.971 1.00 0.00 15 ASN A O 17
ATOM 23868 N N . GLU A 1 16 ? 82.344 2.862 9.060 1.00 0.00 16 GLU A N 17
ATOM 23869 C CA . GLU A 1 16 ? 82.723 1.467 9.274 1.00 0.00 16 GLU A CA 17
ATOM 23870 C C . GLU A 1 16 ? 81.972 0.898 10.480 1.00 0.00 16 GLU A C 17
ATOM 23871 O O . GLU A 1 16 ? 81.854 1.556 11.514 1.00 0.00 16 GLU A O 17
ATOM 23883 N N . VAL A 1 17 ? 81.456 -0.325 10.340 1.00 0.00 17 VAL A N 17
ATOM 23884 C CA . VAL A 1 17 ? 80.709 -0.971 11.419 1.00 0.00 17 VAL A CA 17
ATOM 23885 C C . VAL A 1 17 ? 81.011 -2.468 11.463 1.00 0.00 17 VAL A C 17
ATOM 23886 O O . VAL A 1 17 ? 81.228 -3.099 10.428 1.00 0.00 17 VAL A O 17
ATOM 23899 N N . GLN A 1 18 ? 81.030 -3.026 12.672 1.00 0.00 18 GLN A N 17
ATOM 23900 C CA . GLN A 1 18 ? 81.314 -4.452 12.865 1.00 0.00 18 GLN A CA 17
ATOM 23901 C C . GLN A 1 18 ? 80.207 -5.120 13.682 1.00 0.00 18 GLN A C 17
ATOM 23902 O O . GLN A 1 18 ? 79.901 -4.696 14.796 1.00 0.00 18 GLN A O 17
ATOM 23916 N N . ALA A 1 19 ? 79.608 -6.172 13.118 1.00 0.00 19 ALA A N 17
ATOM 23917 C CA . ALA A 1 19 ? 78.535 -6.895 13.802 1.00 0.00 19 ALA A CA 17
ATOM 23918 C C . ALA A 1 19 ? 78.459 -8.335 13.298 1.00 0.00 19 ALA A C 17
ATOM 23919 O O . ALA A 1 19 ? 78.877 -8.631 12.178 1.00 0.00 19 ALA A O 17
ATOM 23926 N N . GLU A 1 20 ? 77.936 -9.229 14.135 1.00 0.00 20 GLU A N 17
ATOM 23927 C CA . GLU A 1 20 ? 77.825 -10.641 13.768 1.00 0.00 20 GLU A CA 17
ATOM 23928 C C . GLU A 1 20 ? 77.019 -10.810 12.482 1.00 0.00 20 GLU A C 17
ATOM 23929 O O . GLU A 1 20 ? 76.018 -10.132 12.274 1.00 0.00 20 GLU A O 17
ATOM 23941 N N . ALA A 1 21 ? 77.471 -11.726 11.627 1.00 0.00 21 ALA A N 17
ATOM 23942 C CA . ALA A 1 21 ? 76.797 -11.992 10.355 1.00 0.00 21 ALA A CA 17
ATOM 23943 C C . ALA A 1 21 ? 75.294 -12.177 10.545 1.00 0.00 21 ALA A C 17
ATOM 23944 O O . ALA A 1 21 ? 74.821 -12.417 11.657 1.00 0.00 21 ALA A O 17
ATOM 23951 N N . GLY A 1 22 ? 74.548 -12.079 9.443 1.00 0.00 22 GLY A N 17
ATOM 23952 C CA . GLY A 1 22 ? 73.098 -12.249 9.485 1.00 0.00 22 GLY A CA 17
ATOM 23953 C C . GLY A 1 22 ? 72.394 -10.935 9.801 1.00 0.00 22 GLY A C 17
ATOM 23954 O O . GLY A 1 22 ? 71.244 -10.927 10.241 1.00 0.00 22 GLY A O 17
ATOM 23958 N N . THR A 1 23 ? 73.094 -9.828 9.579 1.00 0.00 23 THR A N 17
ATOM 23959 C CA . THR A 1 23 ? 72.528 -8.510 9.850 1.00 0.00 23 THR A CA 17
ATOM 23960 C C . THR A 1 23 ? 71.723 -8.005 8.663 1.00 0.00 23 THR A C 17
ATOM 23961 O O . THR A 1 23 ? 71.864 -8.499 7.549 1.00 0.00 23 THR A O 17
ATOM 23972 N N . THR A 1 24 ? 70.888 -7.001 8.918 1.00 0.00 24 THR A N 17
ATOM 23973 C CA . THR A 1 24 ? 70.060 -6.394 7.876 1.00 0.00 24 THR A CA 17
ATOM 23974 C C . THR A 1 24 ? 70.211 -4.882 7.917 1.00 0.00 24 THR A C 17
ATOM 23975 O O . THR A 1 24 ? 69.909 -4.248 8.929 1.00 0.00 24 THR A O 17
ATOM 23986 N N . ALA A 1 25 ? 70.671 -4.301 6.814 1.00 0.00 25 ALA A N 17
ATOM 23987 C CA . ALA A 1 25 ? 70.848 -2.853 6.731 1.00 0.00 25 ALA A CA 17
ATOM 23988 C C . ALA A 1 25 ? 69.803 -2.267 5.788 1.00 0.00 25 ALA A C 17
ATOM 23989 O O . ALA A 1 25 ? 69.604 -2.777 4.692 1.00 0.00 25 ALA A O 17
ATOM 23996 N N . MET A 1 26 ? 69.129 -1.195 6.209 1.00 0.00 26 MET A N 17
ATOM 23997 C CA . MET A 1 26 ? 68.110 -0.567 5.362 1.00 0.00 26 MET A CA 17
ATOM 23998 C C . MET A 1 26 ? 68.608 0.788 4.875 1.00 0.00 26 MET A C 17
ATOM 23999 O O . MET A 1 26 ? 69.018 1.634 5.673 1.00 0.00 26 MET A O 17
ATOM 24013 N N . LEU A 1 27 ? 68.578 0.984 3.558 1.00 0.00 27 LEU A N 17
ATOM 24014 C CA . LEU A 1 27 ? 69.036 2.239 2.959 1.00 0.00 27 LEU A CA 17
ATOM 24015 C C . LEU A 1 27 ? 67.881 2.983 2.305 1.00 0.00 27 LEU A C 17
ATOM 24016 O O . LEU A 1 27 ? 67.358 2.547 1.282 1.00 0.00 27 LEU A O 17
ATOM 24032 N N . SER A 1 28 ? 67.512 4.128 2.878 1.00 0.00 28 SER A N 17
ATOM 24033 C CA . SER A 1 28 ? 66.441 4.953 2.318 1.00 0.00 28 SER A CA 17
ATOM 24034 C C . SER A 1 28 ? 67.067 6.229 1.764 1.00 0.00 28 SER A C 17
ATOM 24035 O O . SER A 1 28 ? 67.834 6.897 2.454 1.00 0.00 28 SER A O 17
ATOM 24043 N N . CYS A 1 29 ? 66.781 6.546 0.500 1.00 0.00 29 CYS A N 17
ATOM 24044 C CA . CYS A 1 29 ? 67.374 7.731 -0.137 1.00 0.00 29 CYS A CA 17
ATOM 24045 C C . CYS A 1 29 ? 66.335 8.528 -0.940 1.00 0.00 29 CYS A C 17
ATOM 24046 O O . CYS A 1 29 ? 65.629 7.976 -1.786 1.00 0.00 29 CYS A O 17
ATOM 24054 N N . GLU A 1 30 ? 66.298 9.846 -0.696 1.00 0.00 30 GLU A N 17
ATOM 24055 C CA . GLU A 1 30 ? 65.394 10.753 -1.424 1.00 0.00 30 GLU A CA 17
ATOM 24056 C C . GLU A 1 30 ? 66.256 11.783 -2.138 1.00 0.00 30 GLU A C 17
ATOM 24057 O O . GLU A 1 30 ? 66.890 12.620 -1.497 1.00 0.00 30 GLU A O 17
ATOM 24069 N N . VAL A 1 31 ? 66.321 11.691 -3.461 1.00 0.00 31 VAL A N 17
ATOM 24070 C CA . VAL A 1 31 ? 67.187 12.583 -4.230 1.00 0.00 31 VAL A CA 17
ATOM 24071 C C . VAL A 1 31 ? 66.558 13.933 -4.518 1.00 0.00 31 VAL A C 17
ATOM 24072 O O . VAL A 1 31 ? 65.422 14.045 -4.984 1.00 0.00 31 VAL A O 17
ATOM 24085 N N . ALA A 1 32 ? 67.346 14.955 -4.214 1.00 0.00 32 ALA A N 17
ATOM 24086 C CA . ALA A 1 32 ? 66.953 16.339 -4.402 1.00 0.00 32 ALA A CA 17
ATOM 24087 C C . ALA A 1 32 ? 66.930 16.731 -5.880 1.00 0.00 32 ALA A C 17
ATOM 24088 O O . ALA A 1 32 ? 66.037 17.452 -6.321 1.00 0.00 32 ALA A O 17
ATOM 24095 N N . GLN A 1 33 ? 67.926 16.268 -6.646 1.00 0.00 33 GLN A N 17
ATOM 24096 C CA . GLN A 1 33 ? 68.010 16.598 -8.073 1.00 0.00 33 GLN A CA 17
ATOM 24097 C C . GLN A 1 33 ? 67.682 15.365 -8.929 1.00 0.00 33 GLN A C 17
ATOM 24098 O O . GLN A 1 33 ? 68.407 14.377 -8.864 1.00 0.00 33 GLN A O 17
ATOM 24112 N N . PRO A 1 34 ? 66.635 15.383 -9.727 1.00 0.00 34 PRO A N 17
ATOM 24113 C CA . PRO A 1 34 ? 66.288 14.204 -10.568 1.00 0.00 34 PRO A CA 17
ATOM 24114 C C . PRO A 1 34 ? 67.409 13.847 -11.559 1.00 0.00 34 PRO A C 17
ATOM 24115 O O . PRO A 1 34 ? 67.380 12.777 -12.169 1.00 0.00 34 PRO A O 17
ATOM 24126 N N . GLN A 1 35 ? 68.400 14.726 -11.712 1.00 0.00 35 GLN A N 17
ATOM 24127 C CA . GLN A 1 35 ? 69.497 14.442 -12.627 1.00 0.00 35 GLN A CA 17
ATOM 24128 C C . GLN A 1 35 ? 70.368 13.358 -12.013 1.00 0.00 35 GLN A C 17
ATOM 24129 O O . GLN A 1 35 ? 71.311 12.869 -12.629 1.00 0.00 35 GLN A O 17
ATOM 24143 N N . THR A 1 36 ? 70.028 12.983 -10.783 1.00 0.00 36 THR A N 17
ATOM 24144 C CA . THR A 1 36 ? 70.770 11.954 -10.078 1.00 0.00 36 THR A CA 17
ATOM 24145 C C . THR A 1 36 ? 70.645 10.609 -10.793 1.00 0.00 36 THR A C 17
ATOM 24146 O O . THR A 1 36 ? 69.629 10.314 -11.421 1.00 0.00 36 THR A O 17
ATOM 24157 N N . GLU A 1 37 ? 71.691 9.802 -10.690 1.00 0.00 37 GLU A N 17
ATOM 24158 C CA . GLU A 1 37 ? 71.718 8.479 -11.318 1.00 0.00 37 GLU A CA 17
ATOM 24159 C C . GLU A 1 37 ? 71.918 7.414 -10.251 1.00 0.00 37 GLU A C 17
ATOM 24160 O O . GLU A 1 37 ? 72.606 7.645 -9.263 1.00 0.00 37 GLU A O 17
ATOM 24172 N N . VAL A 1 38 ? 71.326 6.238 -10.445 1.00 0.00 38 VAL A N 17
ATOM 24173 C CA . VAL A 1 38 ? 71.484 5.163 -9.469 1.00 0.00 38 VAL A CA 17
ATOM 24174 C C . VAL A 1 38 ? 72.709 4.342 -9.814 1.00 0.00 38 VAL A C 17
ATOM 24175 O O . VAL A 1 38 ? 72.731 3.629 -10.815 1.00 0.00 38 VAL A O 17
ATOM 24188 N N . THR A 1 39 ? 73.732 4.457 -8.979 1.00 0.00 39 THR A N 17
ATOM 24189 C CA . THR A 1 39 ? 74.979 3.730 -9.188 1.00 0.00 39 THR A CA 17
ATOM 24190 C C . THR A 1 39 ? 75.243 2.798 -8.004 1.00 0.00 39 THR A C 17
ATOM 24191 O O . THR A 1 39 ? 75.603 3.245 -6.911 1.00 0.00 39 THR A O 17
ATOM 24202 N N . TRP A 1 40 ? 75.033 1.499 -8.242 1.00 0.00 40 TRP A N 17
ATOM 24203 C CA . TRP A 1 40 ? 75.217 0.469 -7.209 1.00 0.00 40 TRP A CA 17
ATOM 24204 C C . TRP A 1 40 ? 76.642 -0.093 -7.233 1.00 0.00 40 TRP A C 17
ATOM 24205 O O . TRP A 1 40 ? 77.157 -0.449 -8.292 1.00 0.00 40 TRP A O 17
ATOM 24226 N N . TYR A 1 41 ? 77.254 -0.224 -6.051 1.00 0.00 41 TYR A N 17
ATOM 24227 C CA . TYR A 1 41 ? 78.599 -0.807 -5.943 1.00 0.00 41 TYR A CA 17
ATOM 24228 C C . TYR A 1 41 ? 78.639 -1.778 -4.771 1.00 0.00 41 TYR A C 17
ATOM 24229 O O . TYR A 1 41 ? 78.108 -1.487 -3.698 1.00 0.00 41 TYR A O 17
ATOM 24247 N N . LYS A 1 42 ? 79.247 -2.945 -4.984 1.00 0.00 42 LYS A N 17
ATOM 24248 C CA . LYS A 1 42 ? 79.322 -3.969 -3.937 1.00 0.00 42 LYS A CA 17
ATOM 24249 C C . LYS A 1 42 ? 80.752 -4.456 -3.727 1.00 0.00 42 LYS A C 17
ATOM 24250 O O . LYS A 1 42 ? 81.529 -4.588 -4.674 1.00 0.00 42 LYS A O 17
ATOM 24269 N N . ASP A 1 43 ? 81.081 -4.719 -2.466 1.00 0.00 43 ASP A N 17
ATOM 24270 C CA . ASP A 1 43 ? 82.408 -5.190 -2.093 1.00 0.00 43 ASP A CA 17
ATOM 24271 C C . ASP A 1 43 ? 83.493 -4.246 -2.599 1.00 0.00 43 ASP A C 17
ATOM 24272 O O . ASP A 1 43 ? 84.680 -4.509 -2.421 1.00 0.00 43 ASP A O 17
ATOM 24281 N N . GLY A 1 44 ? 83.084 -3.154 -3.235 1.00 0.00 44 GLY A N 17
ATOM 24282 C CA . GLY A 1 44 ? 84.040 -2.197 -3.782 1.00 0.00 44 GLY A CA 17
ATOM 24283 C C . GLY A 1 44 ? 84.467 -2.660 -5.171 1.00 0.00 44 GLY A C 17
ATOM 24284 O O . GLY A 1 44 ? 84.788 -1.851 -6.041 1.00 0.00 44 GLY A O 17
ATOM 24288 N N . LYS A 1 45 ? 84.445 -3.982 -5.365 1.00 0.00 45 LYS A N 17
ATOM 24289 C CA . LYS A 1 45 ? 84.803 -4.595 -6.648 1.00 0.00 45 LYS A CA 17
ATOM 24290 C C . LYS A 1 45 ? 83.662 -5.505 -7.108 1.00 0.00 45 LYS A C 17
ATOM 24291 O O . LYS A 1 45 ? 83.129 -6.280 -6.314 1.00 0.00 45 LYS A O 17
ATOM 24310 N N . LYS A 1 46 ? 83.290 -5.420 -8.385 1.00 0.00 46 LYS A N 17
ATOM 24311 C CA . LYS A 1 46 ? 82.210 -6.260 -8.904 1.00 0.00 46 LYS A CA 17
ATOM 24312 C C . LYS A 1 46 ? 82.629 -7.725 -8.899 1.00 0.00 46 LYS A C 17
ATOM 24313 O O . LYS A 1 46 ? 83.719 -8.070 -9.356 1.00 0.00 46 LYS A O 17
ATOM 24332 N N . LEU A 1 47 ? 81.756 -8.584 -8.381 1.00 0.00 47 LEU A N 17
ATOM 24333 C CA . LEU A 1 47 ? 82.046 -10.015 -8.317 1.00 0.00 47 LEU A CA 17
ATOM 24334 C C . LEU A 1 47 ? 80.744 -10.819 -8.306 1.00 0.00 47 LEU A C 17
ATOM 24335 O O . LEU A 1 47 ? 79.686 -10.288 -8.640 1.00 0.00 47 LEU A O 17
ATOM 24351 N N . SER A 1 48 ? 80.821 -12.100 -7.940 1.00 0.00 48 SER A N 17
ATOM 24352 C CA . SER A 1 48 ? 79.623 -12.941 -7.917 1.00 0.00 48 SER A CA 17
ATOM 24353 C C . SER A 1 48 ? 78.718 -12.562 -6.751 1.00 0.00 48 SER A C 17
ATOM 24354 O O . SER A 1 48 ? 79.192 -12.197 -5.676 1.00 0.00 48 SER A O 17
ATOM 24362 N N . SER A 1 49 ? 77.410 -12.663 -6.970 1.00 0.00 49 SER A N 17
ATOM 24363 C CA . SER A 1 49 ? 76.446 -12.339 -5.926 1.00 0.00 49 SER A CA 17
ATOM 24364 C C . SER A 1 49 ? 76.421 -13.445 -4.876 1.00 0.00 49 SER A C 17
ATOM 24365 O O . SER A 1 49 ? 76.663 -14.612 -5.184 1.00 0.00 49 SER A O 17
ATOM 24373 N N . SER A 1 50 ? 76.126 -13.077 -3.633 1.00 0.00 50 SER A N 17
ATOM 24374 C CA . SER A 1 50 ? 76.070 -14.055 -2.544 1.00 0.00 50 SER A CA 17
ATOM 24375 C C . SER A 1 50 ? 74.949 -13.700 -1.569 1.00 0.00 50 SER A C 17
ATOM 24376 O O . SER A 1 50 ? 73.995 -14.461 -1.415 1.00 0.00 50 SER A O 17
ATOM 24384 N N . SER A 1 51 ? 75.057 -12.542 -0.922 1.00 0.00 51 SER A N 17
ATOM 24385 C CA . SER A 1 51 ? 74.022 -12.116 0.017 1.00 0.00 51 SER A CA 17
ATOM 24386 C C . SER A 1 51 ? 72.759 -11.735 -0.730 1.00 0.00 51 SER A C 17
ATOM 24387 O O . SER A 1 51 ? 72.806 -11.368 -1.904 1.00 0.00 51 SER A O 17
ATOM 24395 N N . LYS A 1 52 ? 71.632 -11.814 -0.042 1.00 0.00 52 LYS A N 17
ATOM 24396 C CA . LYS A 1 52 ? 70.364 -11.464 -0.654 1.00 0.00 52 LYS A CA 17
ATOM 24397 C C . LYS A 1 52 ? 70.323 -9.971 -0.961 1.00 0.00 52 LYS A C 17
ATOM 24398 O O . LYS A 1 52 ? 70.719 -9.144 -0.138 1.00 0.00 52 LYS A O 17
ATOM 24417 N N . VAL A 1 53 ? 69.852 -9.639 -2.164 1.00 0.00 53 VAL A N 17
ATOM 24418 C CA . VAL A 1 53 ? 69.770 -8.243 -2.612 1.00 0.00 53 VAL A CA 17
ATOM 24419 C C . VAL A 1 53 ? 68.325 -7.854 -2.929 1.00 0.00 53 VAL A C 17
ATOM 24420 O O . VAL A 1 53 ? 67.569 -8.639 -3.500 1.00 0.00 53 VAL A O 17
ATOM 24433 N N . ARG A 1 54 ? 67.955 -6.629 -2.549 1.00 0.00 54 ARG A N 17
ATOM 24434 C CA . ARG A 1 54 ? 66.603 -6.115 -2.787 1.00 0.00 54 ARG A CA 17
ATOM 24435 C C . ARG A 1 54 ? 66.666 -4.899 -3.714 1.00 0.00 54 ARG A C 17
ATOM 24436 O O . ARG A 1 54 ? 67.186 -3.849 -3.332 1.00 0.00 54 ARG A O 17
ATOM 24457 N N . MET A 1 55 ? 66.137 -5.047 -4.928 1.00 0.00 55 MET A N 17
ATOM 24458 C CA . MET A 1 55 ? 66.139 -3.956 -5.904 1.00 0.00 55 MET A CA 17
ATOM 24459 C C . MET A 1 55 ? 64.756 -3.300 -5.965 1.00 0.00 55 MET A C 17
ATOM 24460 O O . MET A 1 55 ? 63.831 -3.847 -6.567 1.00 0.00 55 MET A O 17
ATOM 24474 N N . GLU A 1 56 ? 64.617 -2.130 -5.335 1.00 0.00 56 GLU A N 17
ATOM 24475 C CA . GLU A 1 56 ? 63.336 -1.411 -5.323 1.00 0.00 56 GLU A CA 17
ATOM 24476 C C . GLU A 1 56 ? 63.503 -0.017 -5.922 1.00 0.00 56 GLU A C 17
ATOM 24477 O O . GLU A 1 56 ? 64.129 0.857 -5.318 1.00 0.00 56 GLU A O 17
ATOM 24489 N N . VAL A 1 57 ? 62.941 0.183 -7.115 1.00 0.00 57 VAL A N 17
ATOM 24490 C CA . VAL A 1 57 ? 63.033 1.475 -7.804 1.00 0.00 57 VAL A CA 17
ATOM 24491 C C . VAL A 1 57 ? 61.632 2.021 -8.097 1.00 0.00 57 VAL A C 17
ATOM 24492 O O . VAL A 1 57 ? 60.799 1.327 -8.682 1.00 0.00 57 VAL A O 17
ATOM 24505 N N . LYS A 1 58 ? 61.383 3.271 -7.693 1.00 0.00 58 LYS A N 17
ATOM 24506 C CA . LYS A 1 58 ? 60.084 3.920 -7.917 1.00 0.00 58 LYS A CA 17
ATOM 24507 C C . LYS A 1 58 ? 60.295 5.368 -8.363 1.00 0.00 58 LYS A C 17
ATOM 24508 O O . LYS A 1 58 ? 61.376 5.722 -8.836 1.00 0.00 58 LYS A O 17
ATOM 24527 N N . GLY A 1 59 ? 59.261 6.197 -8.228 1.00 0.00 59 GLY A N 17
ATOM 24528 C CA . GLY A 1 59 ? 59.355 7.596 -8.637 1.00 0.00 59 GLY A CA 17
ATOM 24529 C C . GLY A 1 59 ? 60.524 8.308 -7.957 1.00 0.00 59 GLY A C 17
ATOM 24530 O O . GLY A 1 59 ? 60.541 8.471 -6.736 1.00 0.00 59 GLY A O 17
ATOM 24534 N N . CYS A 1 60 ? 61.489 8.739 -8.770 1.00 0.00 60 CYS A N 17
ATOM 24535 C CA . CYS A 1 60 ? 62.677 9.451 -8.280 1.00 0.00 60 CYS A CA 17
ATOM 24536 C C . CYS A 1 60 ? 63.102 8.978 -6.886 1.00 0.00 60 CYS A C 17
ATOM 24537 O O . CYS A 1 60 ? 63.700 9.740 -6.126 1.00 0.00 60 CYS A O 17
ATOM 24545 N N . THR A 1 61 ? 62.797 7.721 -6.555 1.00 0.00 61 THR A N 17
ATOM 24546 C CA . THR A 1 61 ? 63.158 7.164 -5.246 1.00 0.00 61 THR A CA 17
ATOM 24547 C C . THR A 1 61 ? 64.088 5.968 -5.408 1.00 0.00 61 THR A C 17
ATOM 24548 O O . THR A 1 61 ? 63.775 5.007 -6.112 1.00 0.00 61 THR A O 17
ATOM 24559 N N . ARG A 1 62 ? 65.235 6.039 -4.740 1.00 0.00 62 ARG A N 17
ATOM 24560 C CA . ARG A 1 62 ? 66.230 4.968 -4.785 1.00 0.00 62 ARG A CA 17
ATOM 24561 C C . ARG A 1 62 ? 66.313 4.304 -3.415 1.00 0.00 62 ARG A C 17
ATOM 24562 O O . ARG A 1 62 ? 66.688 4.945 -2.437 1.00 0.00 62 ARG A O 17
ATOM 24583 N N . ARG A 1 63 ? 65.932 3.029 -3.331 1.00 0.00 63 ARG A N 17
ATOM 24584 C CA . ARG A 1 63 ? 65.943 2.332 -2.047 1.00 0.00 63 ARG A CA 17
ATOM 24585 C C . ARG A 1 63 ? 66.386 0.882 -2.195 1.00 0.00 63 ARG A C 17
ATOM 24586 O O . ARG A 1 63 ? 65.695 0.074 -2.816 1.00 0.00 63 ARG A O 17
ATOM 24607 N N . LEU A 1 64 ? 67.536 0.549 -1.598 1.00 0.00 64 LEU A N 17
ATOM 24608 C CA . LEU A 1 64 ? 68.055 -0.817 -1.637 1.00 0.00 64 LEU A CA 17
ATOM 24609 C C . LEU A 1 64 ? 68.101 -1.396 -0.229 1.00 0.00 64 LEU A C 17
ATOM 24610 O O . LEU A 1 64 ? 68.754 -0.850 0.659 1.00 0.00 64 LEU A O 17
ATOM 24626 N N . VAL A 1 65 ? 67.412 -2.515 -0.043 1.00 0.00 65 VAL A N 17
ATOM 24627 C CA . VAL A 1 65 ? 67.377 -3.200 1.257 1.00 0.00 65 VAL A CA 17
ATOM 24628 C C . VAL A 1 65 ? 68.248 -4.449 1.157 1.00 0.00 65 VAL A C 17
ATOM 24629 O O . VAL A 1 65 ? 68.072 -5.255 0.250 1.00 0.00 65 VAL A O 17
ATOM 24642 N N . VAL A 1 66 ? 69.212 -4.598 2.060 1.00 0.00 66 VAL A N 17
ATOM 24643 C CA . VAL A 1 66 ? 70.115 -5.750 2.007 1.00 0.00 66 VAL A CA 17
ATOM 24644 C C . VAL A 1 66 ? 70.035 -6.613 3.247 1.00 0.00 66 VAL A C 17
ATOM 24645 O O . VAL A 1 66 ? 70.233 -6.141 4.364 1.00 0.00 66 VAL A O 17
ATOM 24658 N N . GLN A 1 67 ? 69.807 -7.903 3.031 1.00 0.00 67 GLN A N 17
ATOM 24659 C CA . GLN A 1 67 ? 69.784 -8.861 4.128 1.00 0.00 67 GLN A CA 17
ATOM 24660 C C . GLN A 1 67 ? 71.112 -9.613 4.073 1.00 0.00 67 GLN A C 17
ATOM 24661 O O . GLN A 1 67 ? 71.257 -10.598 3.340 1.00 0.00 67 GLN A O 17
ATOM 24675 N N . GLN A 1 68 ? 72.096 -9.096 4.812 1.00 0.00 68 GLN A N 17
ATOM 24676 C CA . GLN A 1 68 ? 73.435 -9.676 4.814 1.00 0.00 68 GLN A CA 17
ATOM 24677 C C . GLN A 1 68 ? 73.445 -11.066 5.426 1.00 0.00 68 GLN A C 17
ATOM 24678 O O . GLN A 1 68 ? 73.732 -11.233 6.615 1.00 0.00 68 GLN A O 17
ATOM 24692 N N . VAL A 1 69 ? 73.134 -12.066 4.605 1.00 0.00 69 VAL A N 17
ATOM 24693 C CA . VAL A 1 69 ? 73.116 -13.456 5.068 1.00 0.00 69 VAL A CA 17
ATOM 24694 C C . VAL A 1 69 ? 74.351 -14.213 4.581 1.00 0.00 69 VAL A C 17
ATOM 24695 O O . VAL A 1 69 ? 74.623 -15.323 5.040 1.00 0.00 69 VAL A O 17
ATOM 24708 N N . GLY A 1 70 ? 75.090 -13.618 3.643 1.00 0.00 70 GLY A N 17
ATOM 24709 C CA . GLY A 1 70 ? 76.288 -14.265 3.093 1.00 0.00 70 GLY A CA 17
ATOM 24710 C C . GLY A 1 70 ? 77.569 -13.694 3.690 1.00 0.00 70 GLY A C 17
ATOM 24711 O O . GLY A 1 70 ? 77.813 -12.488 3.639 1.00 0.00 70 GLY A O 17
ATOM 24715 N N . LYS A 1 71 ? 78.388 -14.582 4.245 1.00 0.00 71 LYS A N 17
ATOM 24716 C CA . LYS A 1 71 ? 79.654 -14.184 4.845 1.00 0.00 71 LYS A CA 17
ATOM 24717 C C . LYS A 1 71 ? 80.599 -13.611 3.790 1.00 0.00 71 LYS A C 17
ATOM 24718 O O . LYS A 1 71 ? 81.296 -12.627 4.034 1.00 0.00 71 LYS A O 17
ATOM 24737 N N . ALA A 1 72 ? 80.626 -14.245 2.621 1.00 0.00 72 ALA A N 17
ATOM 24738 C CA . ALA A 1 72 ? 81.498 -13.800 1.535 1.00 0.00 72 ALA A CA 17
ATOM 24739 C C . ALA A 1 72 ? 81.107 -12.410 1.051 1.00 0.00 72 ALA A C 17
ATOM 24740 O O . ALA A 1 72 ? 81.929 -11.683 0.496 1.00 0.00 72 ALA A O 17
ATOM 24747 N N . ASP A 1 73 ? 79.849 -12.048 1.253 1.00 0.00 73 ASP A N 17
ATOM 24748 C CA . ASP A 1 73 ? 79.369 -10.743 0.822 1.00 0.00 73 ASP A CA 17
ATOM 24749 C C . ASP A 1 73 ? 80.139 -9.621 1.513 1.00 0.00 73 ASP A C 17
ATOM 24750 O O . ASP A 1 73 ? 80.430 -8.591 0.908 1.00 0.00 73 ASP A O 17
ATOM 24759 N N . ALA A 1 74 ? 80.463 -9.837 2.784 1.00 0.00 74 ALA A N 17
ATOM 24760 C CA . ALA A 1 74 ? 81.200 -8.848 3.572 1.00 0.00 74 ALA A CA 17
ATOM 24761 C C . ALA A 1 74 ? 82.264 -8.139 2.733 1.00 0.00 74 ALA A C 17
ATOM 24762 O O . ALA A 1 74 ? 83.170 -8.777 2.197 1.00 0.00 74 ALA A O 17
ATOM 24769 N N . GLY A 1 75 ? 82.156 -6.817 2.633 1.00 0.00 75 GLY A N 17
ATOM 24770 C CA . GLY A 1 75 ? 83.128 -6.046 1.867 1.00 0.00 75 GLY A CA 17
ATOM 24771 C C . GLY A 1 75 ? 82.801 -4.556 1.880 1.00 0.00 75 GLY A C 17
ATOM 24772 O O . GLY A 1 75 ? 82.256 -4.041 2.857 1.00 0.00 75 GLY A O 17
ATOM 24776 N N . GLU A 1 76 ? 83.162 -3.861 0.796 1.00 0.00 76 GLU A N 17
ATOM 24777 C CA . GLU A 1 76 ? 82.926 -2.418 0.701 1.00 0.00 76 GLU A CA 17
ATOM 24778 C C . GLU A 1 76 ? 81.715 -2.098 -0.175 1.00 0.00 76 GLU A C 17
ATOM 24779 O O . GLU A 1 76 ? 81.743 -2.302 -1.390 1.00 0.00 76 GLU A O 17
ATOM 24791 N N . TYR A 1 77 ? 80.663 -1.570 0.452 1.00 0.00 77 TYR A N 17
ATOM 24792 C CA . TYR A 1 77 ? 79.444 -1.188 -0.264 1.00 0.00 77 TYR A CA 17
ATOM 24793 C C . TYR A 1 77 ? 79.361 0.333 -0.344 1.00 0.00 77 TYR A C 17
ATOM 24794 O O . TYR A 1 77 ? 79.138 1.000 0.665 1.00 0.00 77 TYR A O 17
ATOM 24812 N N . SER A 1 78 ? 79.556 0.880 -1.545 1.00 0.00 78 SER A N 17
ATOM 24813 C CA . SER A 1 78 ? 79.519 2.334 -1.740 1.00 0.00 78 SER A CA 17
ATOM 24814 C C . SER A 1 78 ? 78.295 2.740 -2.547 1.00 0.00 78 SER A C 17
ATOM 24815 O O . SER A 1 78 ? 77.943 2.097 -3.536 1.00 0.00 78 SER A O 17
ATOM 24823 N N . CYS A 1 79 ? 77.644 3.817 -2.114 1.00 0.00 79 CYS A N 17
ATOM 24824 C CA . CYS A 1 79 ? 76.449 4.318 -2.797 1.00 0.00 79 CYS A CA 17
ATOM 24825 C C . CYS A 1 79 ? 76.717 5.702 -3.381 1.00 0.00 79 CYS A C 17
ATOM 24826 O O . CYS A 1 79 ? 76.833 6.685 -2.647 1.00 0.00 79 CYS A O 17
ATOM 24834 N N . GLU A 1 80 ? 76.807 5.768 -4.712 1.00 0.00 80 GLU A N 17
ATOM 24835 C CA . GLU A 1 80 ? 77.054 7.033 -5.410 1.00 0.00 80 GLU A CA 17
ATOM 24836 C C . GLU A 1 80 ? 75.883 7.362 -6.330 1.00 0.00 80 GLU A C 17
ATOM 24837 O O . GLU A 1 80 ? 75.127 6.476 -6.729 1.00 0.00 80 GLU A O 17
ATOM 24849 N N . ALA A 1 81 ? 75.721 8.643 -6.645 1.00 0.00 81 ALA A N 17
ATOM 24850 C CA . ALA A 1 81 ? 74.621 9.069 -7.498 1.00 0.00 81 ALA A CA 17
ATOM 24851 C C . ALA A 1 81 ? 74.820 10.505 -7.969 1.00 0.00 81 ALA A C 17
ATOM 24852 O O . ALA A 1 81 ? 75.026 11.410 -7.163 1.00 0.00 81 ALA A O 17
ATOM 24859 N N . GLY A 1 82 ? 74.764 10.709 -9.283 1.00 0.00 82 GLY A N 17
ATOM 24860 C CA . GLY A 1 82 ? 74.948 12.049 -9.839 1.00 0.00 82 GLY A CA 17
ATOM 24861 C C . GLY A 1 82 ? 76.391 12.511 -9.630 1.00 0.00 82 GLY A C 17
ATOM 24862 O O . GLY A 1 82 ? 77.290 12.111 -10.371 1.00 0.00 82 GLY A O 17
ATOM 24866 N N . GLY A 1 83 ? 76.610 13.351 -8.613 1.00 0.00 83 GLY A N 17
ATOM 24867 C CA . GLY A 1 83 ? 77.955 13.860 -8.309 1.00 0.00 83 GLY A CA 17
ATOM 24868 C C . GLY A 1 83 ? 78.236 13.841 -6.803 1.00 0.00 83 GLY A C 17
ATOM 24869 O O . GLY A 1 83 ? 79.023 14.643 -6.300 1.00 0.00 83 GLY A O 17
ATOM 24873 N N . GLN A 1 84 ? 77.589 12.916 -6.089 1.00 0.00 84 GLN A N 17
ATOM 24874 C CA . GLN A 1 84 ? 77.770 12.781 -4.634 1.00 0.00 84 GLN A CA 17
ATOM 24875 C C . GLN A 1 84 ? 78.087 11.328 -4.281 1.00 0.00 84 GLN A C 17
ATOM 24876 O O . GLN A 1 84 ? 77.409 10.416 -4.741 1.00 0.00 84 GLN A O 17
ATOM 24890 N N . ARG A 1 85 ? 79.129 11.109 -3.476 1.00 0.00 85 ARG A N 17
ATOM 24891 C CA . ARG A 1 85 ? 79.530 9.744 -3.098 1.00 0.00 85 ARG A CA 17
ATOM 24892 C C . ARG A 1 85 ? 79.728 9.585 -1.589 1.00 0.00 85 ARG A C 17
ATOM 24893 O O . ARG A 1 85 ? 80.211 10.491 -0.911 1.00 0.00 85 ARG A O 17
ATOM 24914 N N . VAL A 1 86 ? 79.365 8.401 -1.083 1.00 0.00 86 VAL A N 17
ATOM 24915 C CA . VAL A 1 86 ? 79.514 8.074 0.338 1.00 0.00 86 VAL A CA 17
ATOM 24916 C C . VAL A 1 86 ? 80.139 6.685 0.479 1.00 0.00 86 VAL A C 17
ATOM 24917 O O . VAL A 1 86 ? 80.072 5.867 -0.445 1.00 0.00 86 VAL A O 17
ATOM 24930 N N . SER A 1 87 ? 80.753 6.424 1.639 1.00 0.00 87 SER A N 17
ATOM 24931 C CA . SER A 1 87 ? 81.404 5.133 1.896 1.00 0.00 87 SER A CA 17
ATOM 24932 C C . SER A 1 87 ? 80.820 4.434 3.120 1.00 0.00 87 SER A C 17
ATOM 24933 O O . SER A 1 87 ? 80.582 5.048 4.165 1.00 0.00 87 SER A O 17
ATOM 24941 N N . PHE A 1 88 ? 80.609 3.132 2.977 1.00 0.00 88 PHE A N 17
ATOM 24942 C CA . PHE A 1 88 ? 80.072 2.311 4.057 1.00 0.00 88 PHE A CA 17
ATOM 24943 C C . PHE A 1 88 ? 80.711 0.931 4.001 1.00 0.00 88 PHE A C 17
ATOM 24944 O O . PHE A 1 88 ? 80.497 0.182 3.047 1.00 0.00 88 PHE A O 17
ATOM 24961 N N . GLN A 1 89 ? 81.521 0.604 5.009 1.00 0.00 89 GLN A N 17
ATOM 24962 C CA . GLN A 1 89 ? 82.215 -0.688 5.038 1.00 0.00 89 GLN A CA 17
ATOM 24963 C C . GLN A 1 89 ? 81.730 -1.546 6.200 1.00 0.00 89 GLN A C 17
ATOM 24964 O O . GLN A 1 89 ? 81.894 -1.179 7.359 1.00 0.00 89 GLN A O 17
ATOM 24978 N N . LEU A 1 90 ? 81.130 -2.695 5.875 1.00 0.00 90 LEU A N 17
ATOM 24979 C CA . LEU A 1 90 ? 80.615 -3.615 6.899 1.00 0.00 90 LEU A CA 17
ATOM 24980 C C . LEU A 1 90 ? 81.411 -4.924 6.913 1.00 0.00 90 LEU A C 17
ATOM 24981 O O . LEU A 1 90 ? 81.604 -5.564 5.877 1.00 0.00 90 LEU A O 17
ATOM 24997 N N . HIS A 1 91 ? 81.860 -5.314 8.110 1.00 0.00 91 HIS A N 17
ATOM 24998 C CA . HIS A 1 91 ? 82.629 -6.552 8.305 1.00 0.00 91 HIS A CA 17
ATOM 24999 C C . HIS A 1 91 ? 81.907 -7.464 9.294 1.00 0.00 91 HIS A C 17
ATOM 25000 O O . HIS A 1 91 ? 81.512 -7.029 10.375 1.00 0.00 91 HIS A O 17
ATOM 25014 N N . ILE A 1 92 ? 81.723 -8.730 8.916 1.00 0.00 92 ILE A N 17
ATOM 25015 C CA . ILE A 1 92 ? 81.025 -9.692 9.778 1.00 0.00 92 ILE A CA 17
ATOM 25016 C C . ILE A 1 92 ? 82.012 -10.498 10.627 1.00 0.00 92 ILE A C 17
ATOM 25017 O O . ILE A 1 92 ? 83.058 -10.931 10.142 1.00 0.00 92 ILE A O 17
ATOM 25033 N N . THR A 1 93 ? 81.664 -10.686 11.904 1.00 0.00 93 THR A N 17
ATOM 25034 C CA . THR A 1 93 ? 82.512 -11.430 12.838 1.00 0.00 93 THR A CA 17
ATOM 25035 C C . THR A 1 93 ? 82.130 -12.908 12.857 1.00 0.00 93 THR A C 17
ATOM 25036 O O . THR A 1 93 ? 81.059 -13.287 12.390 1.00 0.00 93 THR A O 17
ATOM 25047 N N . GLU A 1 94 ? 83.005 -13.741 13.420 1.00 0.00 94 GLU A N 17
ATOM 25048 C CA . GLU A 1 94 ? 82.735 -15.177 13.502 1.00 0.00 94 GLU A CA 17
ATOM 25049 C C . GLU A 1 94 ? 82.042 -15.507 14.829 1.00 0.00 94 GLU A C 17
ATOM 25050 O O . GLU A 1 94 ? 82.268 -14.823 15.828 1.00 0.00 94 GLU A O 17
ATOM 25062 N N . PRO A 1 95 ? 81.207 -16.527 14.874 1.00 0.00 95 PRO A N 17
ATOM 25063 C CA . PRO A 1 95 ? 80.502 -16.898 16.132 1.00 0.00 95 PRO A CA 17
ATOM 25064 C C . PRO A 1 95 ? 81.500 -17.178 17.258 1.00 0.00 95 PRO A C 17
ATOM 25065 O O . PRO A 1 95 ? 82.579 -17.722 17.026 1.00 0.00 95 PRO A O 17
ATOM 25076 N N . LEU A 1 96 ? 81.127 -16.801 18.474 1.00 0.00 96 LEU A N 17
ATOM 25077 C CA . LEU A 1 96 ? 81.988 -17.013 19.631 1.00 0.00 96 LEU A CA 17
ATOM 25078 C C . LEU A 1 96 ? 81.141 -17.065 20.899 1.00 0.00 96 LEU A C 17
ATOM 25079 O O . LEU A 1 96 ? 81.436 -17.815 21.830 1.00 0.00 96 LEU A O 17
ATOM 25095 N N . GLU A 1 97 ? 80.083 -16.257 20.920 1.00 0.00 97 GLU A N 17
ATOM 25096 C CA . GLU A 1 97 ? 79.189 -16.206 22.071 1.00 0.00 97 GLU A CA 17
ATOM 25097 C C . GLU A 1 97 ? 79.986 -16.019 23.359 1.00 0.00 97 GLU A C 17
ATOM 25098 O O . GLU A 1 97 ? 80.272 -14.879 23.692 1.00 0.00 97 GLU A O 17
ATOM 25110 N N . MET A 1 1 ? 69.408 26.379 -10.445 1.00 0.00 1 MET A N 18
ATOM 25111 C CA . MET A 1 1 ? 70.857 26.747 -10.424 1.00 0.00 1 MET A CA 18
ATOM 25112 C C . MET A 1 1 ? 71.529 26.117 -9.201 1.00 0.00 1 MET A C 18
ATOM 25113 O O . MET A 1 1 ? 70.871 25.817 -8.204 1.00 0.00 1 MET A O 18
ATOM 25129 N N . GLU A 1 2 ? 72.845 25.922 -9.293 1.00 0.00 2 GLU A N 18
ATOM 25130 C CA . GLU A 1 2 ? 73.615 25.326 -8.197 1.00 0.00 2 GLU A CA 18
ATOM 25131 C C . GLU A 1 2 ? 73.187 23.878 -7.964 1.00 0.00 2 GLU A C 18
ATOM 25132 O O . GLU A 1 2 ? 72.526 23.568 -6.974 1.00 0.00 2 GLU A O 18
ATOM 25144 N N . PRO A 1 3 ? 73.554 22.989 -8.854 1.00 0.00 3 PRO A N 18
ATOM 25145 C CA . PRO A 1 3 ? 73.210 21.546 -8.736 1.00 0.00 3 PRO A CA 18
ATOM 25146 C C . PRO A 1 3 ? 74.045 20.860 -7.657 1.00 0.00 3 PRO A C 18
ATOM 25147 O O . PRO A 1 3 ? 75.157 21.294 -7.355 1.00 0.00 3 PRO A O 18
ATOM 25158 N N . LYS A 1 4 ? 73.508 19.785 -7.087 1.00 0.00 4 LYS A N 18
ATOM 25159 C CA . LYS A 1 4 ? 74.221 19.048 -6.050 1.00 0.00 4 LYS A CA 18
ATOM 25160 C C . LYS A 1 4 ? 73.470 17.772 -5.683 1.00 0.00 4 LYS A C 18
ATOM 25161 O O . LYS A 1 4 ? 72.245 17.707 -5.788 1.00 0.00 4 LYS A O 18
ATOM 25180 N N . GLY A 1 5 ? 74.211 16.767 -5.232 1.00 0.00 5 GLY A N 18
ATOM 25181 C CA . GLY A 1 5 ? 73.604 15.504 -4.827 1.00 0.00 5 GLY A CA 18
ATOM 25182 C C . GLY A 1 5 ? 72.992 15.643 -3.436 1.00 0.00 5 GLY A C 18
ATOM 25183 O O . GLY A 1 5 ? 73.365 16.535 -2.675 1.00 0.00 5 GLY A O 18
ATOM 25187 N N . VAL A 1 6 ? 72.048 14.764 -3.103 1.00 0.00 6 VAL A N 18
ATOM 25188 C CA . VAL A 1 6 ? 71.394 14.814 -1.790 1.00 0.00 6 VAL A CA 18
ATOM 25189 C C . VAL A 1 6 ? 71.189 13.408 -1.234 1.00 0.00 6 VAL A C 18
ATOM 25190 O O . VAL A 1 6 ? 71.436 13.149 -0.057 1.00 0.00 6 VAL A O 18
ATOM 25203 N N . PHE A 1 7 ? 70.734 12.510 -2.095 1.00 0.00 7 PHE A N 18
ATOM 25204 C CA . PHE A 1 7 ? 70.493 11.129 -1.706 1.00 0.00 7 PHE A CA 18
ATOM 25205 C C . PHE A 1 7 ? 69.873 11.032 -0.309 1.00 0.00 7 PHE A C 18
ATOM 25206 O O . PHE A 1 7 ? 70.556 10.704 0.661 1.00 0.00 7 PHE A O 18
ATOM 25223 N N . ALA A 1 8 ? 68.573 11.313 -0.217 1.00 0.00 8 ALA A N 18
ATOM 25224 C CA . ALA A 1 8 ? 67.865 11.243 1.063 1.00 0.00 8 ALA A CA 18
ATOM 25225 C C . ALA A 1 8 ? 68.307 10.013 1.841 1.00 0.00 8 ALA A C 18
ATOM 25226 O O . ALA A 1 8 ? 68.191 8.884 1.356 1.00 0.00 8 ALA A O 18
ATOM 25233 N N . LYS A 1 9 ? 68.832 10.244 3.040 1.00 0.00 9 LYS A N 18
ATOM 25234 C CA . LYS A 1 9 ? 69.320 9.157 3.876 1.00 0.00 9 LYS A CA 18
ATOM 25235 C C . LYS A 1 9 ? 68.203 8.414 4.604 1.00 0.00 9 LYS A C 18
ATOM 25236 O O . LYS A 1 9 ? 68.098 8.483 5.830 1.00 0.00 9 LYS A O 18
ATOM 25255 N N . GLU A 1 10 ? 67.399 7.665 3.853 1.00 0.00 10 GLU A N 18
ATOM 25256 C CA . GLU A 1 10 ? 66.329 6.866 4.454 1.00 0.00 10 GLU A CA 18
ATOM 25257 C C . GLU A 1 10 ? 66.877 5.489 4.805 1.00 0.00 10 GLU A C 18
ATOM 25258 O O . GLU A 1 10 ? 66.128 4.544 5.051 1.00 0.00 10 GLU A O 18
ATOM 25270 N N . GLN A 1 11 ? 68.205 5.386 4.819 1.00 0.00 11 GLN A N 18
ATOM 25271 C CA . GLN A 1 11 ? 68.873 4.126 5.141 1.00 0.00 11 GLN A CA 18
ATOM 25272 C C . GLN A 1 11 ? 69.199 4.079 6.634 1.00 0.00 11 GLN A C 18
ATOM 25273 O O . GLN A 1 11 ? 69.317 5.121 7.278 1.00 0.00 11 GLN A O 18
ATOM 25287 N N . SER A 1 12 ? 69.350 2.870 7.182 1.00 0.00 12 SER A N 18
ATOM 25288 C CA . SER A 1 12 ? 69.674 2.718 8.606 1.00 0.00 12 SER A CA 18
ATOM 25289 C C . SER A 1 12 ? 71.144 2.346 8.766 1.00 0.00 12 SER A C 18
ATOM 25290 O O . SER A 1 12 ? 71.482 1.401 9.476 1.00 0.00 12 SER A O 18
ATOM 25298 N N . VAL A 1 13 ? 72.004 3.108 8.094 1.00 0.00 13 VAL A N 18
ATOM 25299 C CA . VAL A 1 13 ? 73.444 2.870 8.129 1.00 0.00 13 VAL A CA 18
ATOM 25300 C C . VAL A 1 13 ? 74.193 4.072 7.554 1.00 0.00 13 VAL A C 18
ATOM 25301 O O . VAL A 1 13 ? 73.864 4.564 6.475 1.00 0.00 13 VAL A O 18
ATOM 25314 N N . HIS A 1 14 ? 75.201 4.528 8.276 1.00 0.00 14 HIS A N 18
ATOM 25315 C CA . HIS A 1 14 ? 75.999 5.661 7.827 1.00 0.00 14 HIS A CA 18
ATOM 25316 C C . HIS A 1 14 ? 77.262 5.767 8.673 1.00 0.00 14 HIS A C 18
ATOM 25317 O O . HIS A 1 14 ? 77.599 6.837 9.177 1.00 0.00 14 HIS A O 18
ATOM 25331 N N . ASN A 1 15 ? 77.943 4.634 8.817 1.00 0.00 15 ASN A N 18
ATOM 25332 C CA . ASN A 1 15 ? 79.170 4.558 9.606 1.00 0.00 15 ASN A CA 18
ATOM 25333 C C . ASN A 1 15 ? 79.720 3.140 9.587 1.00 0.00 15 ASN A C 18
ATOM 25334 O O . ASN A 1 15 ? 79.057 2.208 9.131 1.00 0.00 15 ASN A O 18
ATOM 25345 N N . GLU A 1 16 ? 80.932 2.982 10.096 1.00 0.00 16 GLU A N 18
ATOM 25346 C CA . GLU A 1 16 ? 81.562 1.672 10.155 1.00 0.00 16 GLU A CA 18
ATOM 25347 C C . GLU A 1 16 ? 81.022 0.891 11.355 1.00 0.00 16 GLU A C 18
ATOM 25348 O O . GLU A 1 16 ? 81.236 1.278 12.505 1.00 0.00 16 GLU A O 18
ATOM 25360 N N . VAL A 1 17 ? 80.304 -0.202 11.075 1.00 0.00 17 VAL A N 18
ATOM 25361 C CA . VAL A 1 17 ? 79.710 -1.035 12.125 1.00 0.00 17 VAL A CA 18
ATOM 25362 C C . VAL A 1 17 ? 80.193 -2.477 12.011 1.00 0.00 17 VAL A C 18
ATOM 25363 O O . VAL A 1 17 ? 80.254 -3.042 10.918 1.00 0.00 17 VAL A O 18
ATOM 25376 N N . GLN A 1 18 ? 80.541 -3.061 13.158 1.00 0.00 18 GLN A N 18
ATOM 25377 C CA . GLN A 1 18 ? 81.031 -4.439 13.211 1.00 0.00 18 GLN A CA 18
ATOM 25378 C C . GLN A 1 18 ? 79.997 -5.343 13.872 1.00 0.00 18 GLN A C 18
ATOM 25379 O O . GLN A 1 18 ? 79.625 -5.132 15.026 1.00 0.00 18 GLN A O 18
ATOM 25393 N N . ALA A 1 19 ? 79.534 -6.351 13.137 1.00 0.00 19 ALA A N 18
ATOM 25394 C CA . ALA A 1 19 ? 78.540 -7.278 13.668 1.00 0.00 19 ALA A CA 18
ATOM 25395 C C . ALA A 1 19 ? 78.652 -8.630 12.974 1.00 0.00 19 ALA A C 18
ATOM 25396 O O . ALA A 1 19 ? 79.079 -8.712 11.822 1.00 0.00 19 ALA A O 18
ATOM 25403 N N . GLU A 1 20 ? 78.265 -9.691 13.679 1.00 0.00 20 GLU A N 18
ATOM 25404 C CA . GLU A 1 20 ? 78.326 -11.036 13.112 1.00 0.00 20 GLU A CA 18
ATOM 25405 C C . GLU A 1 20 ? 77.257 -11.217 12.038 1.00 0.00 20 GLU A C 18
ATOM 25406 O O . GLU A 1 20 ? 76.238 -10.524 12.034 1.00 0.00 20 GLU A O 18
ATOM 25418 N N . ALA A 1 21 ? 77.506 -12.151 11.129 1.00 0.00 21 ALA A N 18
ATOM 25419 C CA . ALA A 1 21 ? 76.579 -12.433 10.037 1.00 0.00 21 ALA A CA 18
ATOM 25420 C C . ALA A 1 21 ? 75.312 -13.134 10.540 1.00 0.00 21 ALA A C 18
ATOM 25421 O O . ALA A 1 21 ? 75.369 -13.981 11.432 1.00 0.00 21 ALA A O 18
ATOM 25428 N N . GLY A 1 22 ? 74.167 -12.773 9.948 1.00 0.00 22 GLY A N 18
ATOM 25429 C CA . GLY A 1 22 ? 72.876 -13.363 10.321 1.00 0.00 22 GLY A CA 18
ATOM 25430 C C . GLY A 1 22 ? 71.909 -12.291 10.818 1.00 0.00 22 GLY A C 18
ATOM 25431 O O . GLY A 1 22 ? 70.874 -12.598 11.412 1.00 0.00 22 GLY A O 18
ATOM 25435 N N . THR A 1 23 ? 72.257 -11.030 10.575 1.00 0.00 23 THR A N 18
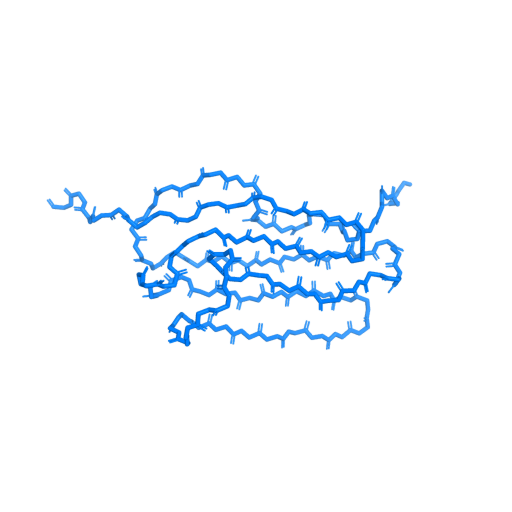ATOM 25436 C CA . THR A 1 23 ? 71.424 -9.906 10.999 1.00 0.00 23 THR A CA 18
ATOM 25437 C C . THR A 1 23 ? 70.569 -9.401 9.844 1.00 0.00 23 THR A C 18
ATOM 25438 O O . THR A 1 23 ? 70.804 -9.749 8.686 1.00 0.00 23 THR A O 18
ATOM 25449 N N . THR A 1 24 ? 69.579 -8.575 10.170 1.00 0.00 24 THR A N 18
ATOM 25450 C CA . THR A 1 24 ? 68.688 -8.011 9.159 1.00 0.00 24 THR A CA 18
ATOM 25451 C C . THR A 1 24 ? 69.059 -6.560 8.897 1.00 0.00 24 THR A C 18
ATOM 25452 O O . THR A 1 24 ? 69.086 -5.739 9.815 1.00 0.00 24 THR A O 18
ATOM 25463 N N . ALA A 1 25 ? 69.356 -6.257 7.637 1.00 0.00 25 ALA A N 18
ATOM 25464 C CA . ALA A 1 25 ? 69.739 -4.893 7.233 1.00 0.00 25 ALA A CA 18
ATOM 25465 C C . ALA A 1 25 ? 68.803 -4.379 6.144 1.00 0.00 25 ALA A C 18
ATOM 25466 O O . ALA A 1 25 ? 68.333 -5.152 5.310 1.00 0.00 25 ALA A O 18
ATOM 25473 N N . MET A 1 26 ? 68.530 -3.072 6.151 1.00 0.00 26 MET A N 18
ATOM 25474 C CA . MET A 1 26 ? 67.641 -2.483 5.147 1.00 0.00 26 MET A CA 18
ATOM 25475 C C . MET A 1 26 ? 68.028 -1.034 4.839 1.00 0.00 26 MET A C 18
ATOM 25476 O O . MET A 1 26 ? 67.939 -0.148 5.700 1.00 0.00 26 MET A O 18
ATOM 25490 N N . LEU A 1 27 ? 68.467 -0.803 3.597 1.00 0.00 27 LEU A N 18
ATOM 25491 C CA . LEU A 1 27 ? 68.877 0.535 3.161 1.00 0.00 27 LEU A CA 18
ATOM 25492 C C . LEU A 1 27 ? 67.858 1.113 2.180 1.00 0.00 27 LEU A C 18
ATOM 25493 O O . LEU A 1 27 ? 67.534 0.488 1.170 1.00 0.00 27 LEU A O 18
ATOM 25509 N N . SER A 1 28 ? 67.368 2.318 2.482 1.00 0.00 28 SER A N 18
ATOM 25510 C CA . SER A 1 28 ? 66.394 2.997 1.624 1.00 0.00 28 SER A CA 18
ATOM 25511 C C . SER A 1 28 ? 66.845 4.430 1.367 1.00 0.00 28 SER A C 18
ATOM 25512 O O . SER A 1 28 ? 67.514 5.037 2.205 1.00 0.00 28 SER A O 18
ATOM 25520 N N . CYS A 1 29 ? 66.487 4.964 0.205 1.00 0.00 29 CYS A N 18
ATOM 25521 C CA . CYS A 1 29 ? 66.871 6.322 -0.145 1.00 0.00 29 CYS A CA 18
ATOM 25522 C C . CYS A 1 29 ? 66.012 6.848 -1.290 1.00 0.00 29 CYS A C 18
ATOM 25523 O O . CYS A 1 29 ? 65.374 6.076 -2.007 1.00 0.00 29 CYS A O 18
ATOM 25531 N N . GLU A 1 30 ? 66.002 8.168 -1.456 1.00 0.00 30 GLU A N 18
ATOM 25532 C CA . GLU A 1 30 ? 65.218 8.802 -2.523 1.00 0.00 30 GLU A CA 18
ATOM 25533 C C . GLU A 1 30 ? 65.981 9.975 -3.110 1.00 0.00 30 GLU A C 18
ATOM 25534 O O . GLU A 1 30 ? 66.666 10.694 -2.396 1.00 0.00 30 GLU A O 18
ATOM 25546 N N . VAL A 1 31 ? 65.857 10.178 -4.416 1.00 0.00 31 VAL A N 18
ATOM 25547 C CA . VAL A 1 31 ? 66.547 11.280 -5.070 1.00 0.00 31 VAL A CA 18
ATOM 25548 C C . VAL A 1 31 ? 65.650 12.502 -5.079 1.00 0.00 31 VAL A C 18
ATOM 25549 O O . VAL A 1 31 ? 64.538 12.474 -5.612 1.00 0.00 31 VAL A O 18
ATOM 25562 N N . ALA A 1 32 ? 66.127 13.569 -4.444 1.00 0.00 32 ALA A N 18
ATOM 25563 C CA . ALA A 1 32 ? 65.354 14.803 -4.334 1.00 0.00 32 ALA A CA 18
ATOM 25564 C C . ALA A 1 32 ? 65.787 15.850 -5.371 1.00 0.00 32 ALA A C 18
ATOM 25565 O O . ALA A 1 32 ? 64.976 16.674 -5.791 1.00 0.00 32 ALA A O 18
ATOM 25572 N N . GLN A 1 33 ? 67.065 15.830 -5.773 1.00 0.00 33 GLN A N 18
ATOM 25573 C CA . GLN A 1 33 ? 67.575 16.810 -6.752 1.00 0.00 33 GLN A CA 18
ATOM 25574 C C . GLN A 1 33 ? 67.855 16.136 -8.107 1.00 0.00 33 GLN A C 18
ATOM 25575 O O . GLN A 1 33 ? 68.334 15.002 -8.144 1.00 0.00 33 GLN A O 18
ATOM 25589 N N . PRO A 1 34 ? 67.593 16.800 -9.220 1.00 0.00 34 PRO A N 18
ATOM 25590 C CA . PRO A 1 34 ? 67.862 16.203 -10.561 1.00 0.00 34 PRO A CA 18
ATOM 25591 C C . PRO A 1 34 ? 69.327 15.772 -10.674 1.00 0.00 34 PRO A C 18
ATOM 25592 O O . PRO A 1 34 ? 69.648 14.765 -11.305 1.00 0.00 34 PRO A O 18
ATOM 25603 N N . GLN A 1 35 ? 70.200 16.547 -10.039 1.00 0.00 35 GLN A N 18
ATOM 25604 C CA . GLN A 1 35 ? 71.626 16.260 -10.048 1.00 0.00 35 GLN A CA 18
ATOM 25605 C C . GLN A 1 35 ? 71.883 14.890 -9.435 1.00 0.00 35 GLN A C 18
ATOM 25606 O O . GLN A 1 35 ? 72.789 14.171 -9.853 1.00 0.00 35 GLN A O 18
ATOM 25620 N N . THR A 1 36 ? 71.076 14.539 -8.444 1.00 0.00 36 THR A N 18
ATOM 25621 C CA . THR A 1 36 ? 71.213 13.254 -7.778 1.00 0.00 36 THR A CA 18
ATOM 25622 C C . THR A 1 36 ? 70.910 12.116 -8.757 1.00 0.00 36 THR A C 18
ATOM 25623 O O . THR A 1 36 ? 69.865 12.098 -9.410 1.00 0.00 36 THR A O 18
ATOM 25634 N N . GLU A 1 37 ? 71.856 11.181 -8.862 1.00 0.00 37 GLU A N 18
ATOM 25635 C CA . GLU A 1 37 ? 71.738 10.032 -9.770 1.00 0.00 37 GLU A CA 18
ATOM 25636 C C . GLU A 1 37 ? 71.964 8.727 -9.012 1.00 0.00 37 GLU A C 18
ATOM 25637 O O . GLU A 1 37 ? 72.512 8.726 -7.913 1.00 0.00 37 GLU A O 18
ATOM 25649 N N . VAL A 1 38 ? 71.530 7.609 -9.594 1.00 0.00 38 VAL A N 18
ATOM 25650 C CA . VAL A 1 38 ? 71.691 6.310 -8.939 1.00 0.00 38 VAL A CA 18
ATOM 25651 C C . VAL A 1 38 ? 72.970 5.613 -9.396 1.00 0.00 38 VAL A C 18
ATOM 25652 O O . VAL A 1 38 ? 73.095 5.219 -10.556 1.00 0.00 38 VAL A O 18
ATOM 25665 N N . THR A 1 39 ? 73.919 5.464 -8.471 1.00 0.00 39 THR A N 18
ATOM 25666 C CA . THR A 1 39 ? 75.197 4.815 -8.775 1.00 0.00 39 THR A CA 18
ATOM 25667 C C . THR A 1 39 ? 75.604 3.896 -7.625 1.00 0.00 39 THR A C 18
ATOM 25668 O O . THR A 1 39 ? 76.199 4.327 -6.636 1.00 0.00 39 THR A O 18
ATOM 25679 N N . TRP A 1 40 ? 75.248 2.623 -7.754 1.00 0.00 40 TRP A N 18
ATOM 25680 C CA . TRP A 1 40 ? 75.541 1.635 -6.721 1.00 0.00 40 TRP A CA 18
ATOM 25681 C C . TRP A 1 40 ? 76.984 1.134 -6.819 1.00 0.00 40 TRP A C 18
ATOM 25682 O O . TRP A 1 40 ? 77.480 0.835 -7.906 1.00 0.00 40 TRP A O 18
ATOM 25703 N N . TYR A 1 41 ? 77.621 0.990 -5.659 1.00 0.00 41 TYR A N 18
ATOM 25704 C CA . TYR A 1 41 ? 78.981 0.457 -5.578 1.00 0.00 41 TYR A CA 18
ATOM 25705 C C . TYR A 1 41 ? 79.032 -0.549 -4.440 1.00 0.00 41 TYR A C 18
ATOM 25706 O O . TYR A 1 41 ? 78.597 -0.255 -3.322 1.00 0.00 41 TYR A O 18
ATOM 25724 N N . LYS A 1 42 ? 79.542 -1.741 -4.731 1.00 0.00 42 LYS A N 18
ATOM 25725 C CA . LYS A 1 42 ? 79.620 -2.803 -3.730 1.00 0.00 42 LYS A CA 18
ATOM 25726 C C . LYS A 1 42 ? 81.053 -3.010 -3.270 1.00 0.00 42 LYS A C 18
ATOM 25727 O O . LYS A 1 42 ? 81.977 -3.048 -4.081 1.00 0.00 42 LYS A O 18
ATOM 25746 N N . ASP A 1 43 ? 81.222 -3.154 -1.960 1.00 0.00 43 ASP A N 18
ATOM 25747 C CA . ASP A 1 43 ? 82.543 -3.365 -1.373 1.00 0.00 43 ASP A CA 18
ATOM 25748 C C . ASP A 1 43 ? 83.585 -2.430 -1.988 1.00 0.00 43 ASP A C 18
ATOM 25749 O O . ASP A 1 43 ? 84.782 -2.618 -1.782 1.00 0.00 43 ASP A O 18
ATOM 25758 N N . GLY A 1 44 ? 83.132 -1.443 -2.758 1.00 0.00 44 GLY A N 18
ATOM 25759 C CA . GLY A 1 44 ? 84.046 -0.519 -3.419 1.00 0.00 44 GLY A CA 18
ATOM 25760 C C . GLY A 1 44 ? 84.633 -1.181 -4.663 1.00 0.00 44 GLY A C 18
ATOM 25761 O O . GLY A 1 44 ? 85.355 -0.555 -5.439 1.00 0.00 44 GLY A O 18
ATOM 25765 N N . LYS A 1 45 ? 84.295 -2.459 -4.843 1.00 0.00 45 LYS A N 18
ATOM 25766 C CA . LYS A 1 45 ? 84.761 -3.237 -5.993 1.00 0.00 45 LYS A CA 18
ATOM 25767 C C . LYS A 1 45 ? 83.668 -4.211 -6.440 1.00 0.00 45 LYS A C 18
ATOM 25768 O O . LYS A 1 45 ? 82.984 -4.805 -5.607 1.00 0.00 45 LYS A O 18
ATOM 25787 N N . LYS A 1 46 ? 83.502 -4.369 -7.752 1.00 0.00 46 LYS A N 18
ATOM 25788 C CA . LYS A 1 46 ? 82.479 -5.273 -8.279 1.00 0.00 46 LYS A CA 18
ATOM 25789 C C . LYS A 1 46 ? 82.904 -6.736 -8.116 1.00 0.00 46 LYS A C 18
ATOM 25790 O O . LYS A 1 46 ? 84.006 -7.119 -8.508 1.00 0.00 46 LYS A O 18
ATOM 25809 N N . LEU A 1 47 ? 82.014 -7.556 -7.543 1.00 0.00 47 LEU A N 18
ATOM 25810 C CA . LEU A 1 47 ? 82.302 -8.980 -7.340 1.00 0.00 47 LEU A CA 18
ATOM 25811 C C . LEU A 1 47 ? 81.019 -9.807 -7.457 1.00 0.00 47 LEU A C 18
ATOM 25812 O O . LEU A 1 47 ? 79.992 -9.314 -7.923 1.00 0.00 47 LEU A O 18
ATOM 25828 N N . SER A 1 48 ? 81.088 -11.064 -7.022 1.00 0.00 48 SER A N 18
ATOM 25829 C CA . SER A 1 48 ? 79.935 -11.954 -7.069 1.00 0.00 48 SER A CA 18
ATOM 25830 C C . SER A 1 48 ? 79.169 -11.877 -5.754 1.00 0.00 48 SER A C 18
ATOM 25831 O O . SER A 1 48 ? 79.767 -11.861 -4.680 1.00 0.00 48 SER A O 18
ATOM 25839 N N . SER A 1 49 ? 77.848 -11.822 -5.844 1.00 0.00 49 SER A N 18
ATOM 25840 C CA . SER A 1 49 ? 77.015 -11.741 -4.650 1.00 0.00 49 SER A CA 18
ATOM 25841 C C . SER A 1 49 ? 76.720 -13.132 -4.106 1.00 0.00 49 SER A C 18
ATOM 25842 O O . SER A 1 49 ? 76.968 -14.136 -4.775 1.00 0.00 49 SER A O 18
ATOM 25850 N N . SER A 1 50 ? 76.185 -13.182 -2.891 1.00 0.00 50 SER A N 18
ATOM 25851 C CA . SER A 1 50 ? 75.846 -14.452 -2.255 1.00 0.00 50 SER A CA 18
ATOM 25852 C C . SER A 1 50 ? 74.662 -14.256 -1.315 1.00 0.00 50 SER A C 18
ATOM 25853 O O . SER A 1 50 ? 73.753 -15.085 -1.258 1.00 0.00 50 SER A O 18
ATOM 25861 N N . SER A 1 51 ? 74.675 -13.140 -0.590 1.00 0.00 51 SER A N 18
ATOM 25862 C CA . SER A 1 51 ? 73.595 -12.820 0.341 1.00 0.00 51 SER A CA 18
ATOM 25863 C C . SER A 1 51 ? 72.334 -12.465 -0.431 1.00 0.00 51 SER A C 18
ATOM 25864 O O . SER A 1 51 ? 72.411 -12.049 -1.587 1.00 0.00 51 SER A O 18
ATOM 25872 N N . LYS A 1 52 ? 71.173 -12.609 0.202 1.00 0.00 52 LYS A N 18
ATOM 25873 C CA . LYS A 1 52 ? 69.932 -12.268 -0.480 1.00 0.00 52 LYS A CA 18
ATOM 25874 C C . LYS A 1 52 ? 69.791 -10.750 -0.539 1.00 0.00 52 LYS A C 18
ATOM 25875 O O . LYS A 1 52 ? 69.347 -10.116 0.418 1.00 0.00 52 LYS A O 18
ATOM 25894 N N . VAL A 1 53 ? 70.199 -10.177 -1.674 1.00 0.00 53 VAL A N 18
ATOM 25895 C CA . VAL A 1 53 ? 70.146 -8.724 -1.879 1.00 0.00 53 VAL A CA 18
ATOM 25896 C C . VAL A 1 53 ? 69.506 -8.402 -3.226 1.00 0.00 53 VAL A C 18
ATOM 25897 O O . VAL A 1 53 ? 69.812 -9.036 -4.237 1.00 0.00 53 VAL A O 18
ATOM 25910 N N . ARG A 1 54 ? 68.626 -7.404 -3.229 1.00 0.00 54 ARG A N 18
ATOM 25911 C CA . ARG A 1 54 ? 67.950 -6.981 -4.459 1.00 0.00 54 ARG A CA 18
ATOM 25912 C C . ARG A 1 54 ? 67.759 -5.471 -4.463 1.00 0.00 54 ARG A C 18
ATOM 25913 O O . ARG A 1 54 ? 67.476 -4.865 -3.427 1.00 0.00 54 ARG A O 18
ATOM 25934 N N . MET A 1 55 ? 67.922 -4.867 -5.639 1.00 0.00 55 MET A N 18
ATOM 25935 C CA . MET A 1 55 ? 67.772 -3.422 -5.793 1.00 0.00 55 MET A CA 18
ATOM 25936 C C . MET A 1 55 ? 66.444 -3.100 -6.463 1.00 0.00 55 MET A C 18
ATOM 25937 O O . MET A 1 55 ? 66.024 -3.790 -7.393 1.00 0.00 55 MET A O 18
ATOM 25951 N N . GLU A 1 56 ? 65.786 -2.048 -5.986 1.00 0.00 56 GLU A N 18
ATOM 25952 C CA . GLU A 1 56 ? 64.500 -1.630 -6.543 1.00 0.00 56 GLU A CA 18
ATOM 25953 C C . GLU A 1 56 ? 64.630 -0.283 -7.224 1.00 0.00 56 GLU A C 18
ATOM 25954 O O . GLU A 1 56 ? 65.074 0.689 -6.618 1.00 0.00 56 GLU A O 18
ATOM 25966 N N . VAL A 1 57 ? 64.232 -0.228 -8.491 1.00 0.00 57 VAL A N 18
ATOM 25967 C CA . VAL A 1 57 ? 64.297 1.017 -9.251 1.00 0.00 57 VAL A CA 18
ATOM 25968 C C . VAL A 1 57 ? 63.010 1.229 -10.046 1.00 0.00 57 VAL A C 18
ATOM 25969 O O . VAL A 1 57 ? 62.834 0.650 -11.117 1.00 0.00 57 VAL A O 18
ATOM 25982 N N . LYS A 1 58 ? 62.127 2.072 -9.513 1.00 0.00 58 LYS A N 18
ATOM 25983 C CA . LYS A 1 58 ? 60.857 2.377 -10.177 1.00 0.00 58 LYS A CA 18
ATOM 25984 C C . LYS A 1 58 ? 60.053 3.376 -9.343 1.00 0.00 58 LYS A C 18
ATOM 25985 O O . LYS A 1 58 ? 59.971 3.253 -8.122 1.00 0.00 58 LYS A O 18
ATOM 26004 N N . GLY A 1 59 ? 59.472 4.374 -10.008 1.00 0.00 59 GLY A N 18
ATOM 26005 C CA . GLY A 1 59 ? 58.693 5.389 -9.307 1.00 0.00 59 GLY A CA 18
ATOM 26006 C C . GLY A 1 59 ? 59.615 6.348 -8.563 1.00 0.00 59 GLY A C 18
ATOM 26007 O O . GLY A 1 59 ? 59.212 6.983 -7.588 1.00 0.00 59 GLY A O 18
ATOM 26011 N N . CYS A 1 60 ? 60.853 6.443 -9.030 1.00 0.00 60 CYS A N 18
ATOM 26012 C CA . CYS A 1 60 ? 61.826 7.325 -8.403 1.00 0.00 60 CYS A CA 18
ATOM 26013 C C . CYS A 1 60 ? 62.190 6.822 -7.002 1.00 0.00 60 CYS A C 18
ATOM 26014 O O . CYS A 1 60 ? 62.432 7.616 -6.094 1.00 0.00 60 CYS A O 18
ATOM 26022 N N . THR A 1 61 ? 62.225 5.493 -6.830 1.00 0.00 61 THR A N 18
ATOM 26023 C CA . THR A 1 61 ? 62.559 4.886 -5.529 1.00 0.00 61 THR A CA 18
ATOM 26024 C C . THR A 1 61 ? 63.759 3.946 -5.659 1.00 0.00 61 THR A C 18
ATOM 26025 O O . THR A 1 61 ? 63.778 3.054 -6.511 1.00 0.00 61 THR A O 18
ATOM 26036 N N . ARG A 1 62 ? 64.767 4.164 -4.802 1.00 0.00 62 ARG A N 18
ATOM 26037 C CA . ARG A 1 62 ? 65.991 3.351 -4.800 1.00 0.00 62 ARG A CA 18
ATOM 26038 C C . ARG A 1 62 ? 66.155 2.685 -3.437 1.00 0.00 62 ARG A C 18
ATOM 26039 O O . ARG A 1 62 ? 66.488 3.351 -2.456 1.00 0.00 62 ARG A O 18
ATOM 26060 N N . ARG A 1 63 ? 65.910 1.371 -3.367 1.00 0.00 63 ARG A N 18
ATOM 26061 C CA . ARG A 1 63 ? 66.025 0.650 -2.096 1.00 0.00 63 ARG A CA 18
ATOM 26062 C C . ARG A 1 63 ? 66.880 -0.603 -2.233 1.00 0.00 63 ARG A C 18
ATOM 26063 O O . ARG A 1 63 ? 66.514 -1.543 -2.940 1.00 0.00 63 ARG A O 18
ATOM 26084 N N . LEU A 1 64 ? 68.004 -0.627 -1.519 1.00 0.00 64 LEU A N 18
ATOM 26085 C CA . LEU A 1 64 ? 68.890 -1.786 -1.524 1.00 0.00 64 LEU A CA 18
ATOM 26086 C C . LEU A 1 64 ? 68.757 -2.510 -0.199 1.00 0.00 64 LEU A C 18
ATOM 26087 O O . LEU A 1 64 ? 69.378 -2.125 0.789 1.00 0.00 64 LEU A O 18
ATOM 26103 N N . VAL A 1 65 ? 67.944 -3.553 -0.168 1.00 0.00 65 VAL A N 18
ATOM 26104 C CA . VAL A 1 65 ? 67.749 -4.300 1.065 1.00 0.00 65 VAL A CA 18
ATOM 26105 C C . VAL A 1 65 ? 68.642 -5.532 1.089 1.00 0.00 65 VAL A C 18
ATOM 26106 O O . VAL A 1 65 ? 68.585 -6.387 0.200 1.00 0.00 65 VAL A O 18
ATOM 26119 N N . VAL A 1 66 ? 69.457 -5.611 2.136 1.00 0.00 66 VAL A N 18
ATOM 26120 C CA . VAL A 1 66 ? 70.365 -6.734 2.339 1.00 0.00 66 VAL A CA 18
ATOM 26121 C C . VAL A 1 66 ? 69.890 -7.508 3.555 1.00 0.00 66 VAL A C 18
ATOM 26122 O O . VAL A 1 66 ? 69.739 -6.942 4.637 1.00 0.00 66 VAL A O 18
ATOM 26135 N N . GLN A 1 67 ? 69.630 -8.795 3.369 1.00 0.00 67 GLN A N 18
ATOM 26136 C CA . GLN A 1 67 ? 69.136 -9.636 4.458 1.00 0.00 67 GLN A CA 18
ATOM 26137 C C . GLN A 1 67 ? 69.942 -10.924 4.571 1.00 0.00 67 GLN A C 18
ATOM 26138 O O . GLN A 1 67 ? 70.437 -11.456 3.568 1.00 0.00 67 GLN A O 18
ATOM 26152 N N . GLN A 1 68 ? 70.039 -11.420 5.809 1.00 0.00 68 GLN A N 18
ATOM 26153 C CA . GLN A 1 68 ? 70.749 -12.661 6.114 1.00 0.00 68 GLN A CA 18
ATOM 26154 C C . GLN A 1 68 ? 72.222 -12.384 6.455 1.00 0.00 68 GLN A C 18
ATOM 26155 O O . GLN A 1 68 ? 72.579 -12.299 7.630 1.00 0.00 68 GLN A O 18
ATOM 26169 N N . VAL A 1 69 ? 73.079 -12.244 5.432 1.00 0.00 69 VAL A N 18
ATOM 26170 C CA . VAL A 1 69 ? 74.501 -11.982 5.662 1.00 0.00 69 VAL A CA 18
ATOM 26171 C C . VAL A 1 69 ? 75.055 -11.060 4.584 1.00 0.00 69 VAL A C 18
ATOM 26172 O O . VAL A 1 69 ? 74.302 -10.426 3.845 1.00 0.00 69 VAL A O 18
ATOM 26185 N N . GLY A 1 70 ? 76.380 -10.995 4.500 1.00 0.00 70 GLY A N 18
ATOM 26186 C CA . GLY A 1 70 ? 77.038 -10.155 3.511 1.00 0.00 70 GLY A CA 18
ATOM 26187 C C . GLY A 1 70 ? 78.509 -10.526 3.380 1.00 0.00 70 GLY A C 18
ATOM 26188 O O . GLY A 1 70 ? 79.388 -9.677 3.526 1.00 0.00 70 GLY A O 18
ATOM 26192 N N . LYS A 1 71 ? 78.772 -11.801 3.104 1.00 0.00 71 LYS A N 18
ATOM 26193 C CA . LYS A 1 71 ? 80.143 -12.270 2.954 1.00 0.00 71 LYS A CA 18
ATOM 26194 C C . LYS A 1 71 ? 80.811 -11.572 1.775 1.00 0.00 71 LYS A C 18
ATOM 26195 O O . LYS A 1 71 ? 81.967 -11.156 1.864 1.00 0.00 71 LYS A O 18
ATOM 26214 N N . ALA A 1 72 ? 80.078 -11.432 0.671 1.00 0.00 72 ALA A N 18
ATOM 26215 C CA . ALA A 1 72 ? 80.614 -10.764 -0.518 1.00 0.00 72 ALA A CA 18
ATOM 26216 C C . ALA A 1 72 ? 80.170 -9.307 -0.555 1.00 0.00 72 ALA A C 18
ATOM 26217 O O . ALA A 1 72 ? 80.698 -8.505 -1.326 1.00 0.00 72 ALA A O 18
ATOM 26224 N N . ASP A 1 73 ? 79.193 -8.976 0.285 1.00 0.00 73 ASP A N 18
ATOM 26225 C CA . ASP A 1 73 ? 78.669 -7.615 0.353 1.00 0.00 73 ASP A CA 18
ATOM 26226 C C . ASP A 1 73 ? 79.446 -6.799 1.386 1.00 0.00 73 ASP A C 18
ATOM 26227 O O . ASP A 1 73 ? 79.425 -5.568 1.361 1.00 0.00 73 ASP A O 18
ATOM 26236 N N . ALA A 1 74 ? 80.122 -7.496 2.297 1.00 0.00 74 ALA A N 18
ATOM 26237 C CA . ALA A 1 74 ? 80.895 -6.831 3.341 1.00 0.00 74 ALA A CA 18
ATOM 26238 C C . ALA A 1 74 ? 82.125 -6.141 2.750 1.00 0.00 74 ALA A C 18
ATOM 26239 O O . ALA A 1 74 ? 82.771 -6.666 1.844 1.00 0.00 74 ALA A O 18
ATOM 26246 N N . GLY A 1 75 ? 82.440 -4.957 3.268 1.00 0.00 75 GLY A N 18
ATOM 26247 C CA . GLY A 1 75 ? 83.590 -4.194 2.783 1.00 0.00 75 GLY A CA 18
ATOM 26248 C C . GLY A 1 75 ? 83.246 -2.717 2.724 1.00 0.00 75 GLY A C 18
ATOM 26249 O O . GLY A 1 75 ? 82.816 -2.133 3.717 1.00 0.00 75 GLY A O 18
ATOM 26253 N N . GLU A 1 76 ? 83.426 -2.115 1.550 1.00 0.00 76 GLU A N 18
ATOM 26254 C CA . GLU A 1 76 ? 83.116 -0.699 1.371 1.00 0.00 76 GLU A CA 18
ATOM 26255 C C . GLU A 1 76 ? 81.903 -0.525 0.468 1.00 0.00 76 GLU A C 18
ATOM 26256 O O . GLU A 1 76 ? 81.956 -0.805 -0.729 1.00 0.00 76 GLU A O 18
ATOM 26268 N N . TYR A 1 77 ? 80.809 -0.041 1.052 1.00 0.00 77 TYR A N 18
ATOM 26269 C CA . TYR A 1 77 ? 79.574 0.202 0.306 1.00 0.00 77 TYR A CA 18
ATOM 26270 C C . TYR A 1 77 ? 79.288 1.690 0.300 1.00 0.00 77 TYR A C 18
ATOM 26271 O O . TYR A 1 77 ? 79.031 2.279 1.349 1.00 0.00 77 TYR A O 18
ATOM 26289 N N . SER A 1 78 ? 79.337 2.303 -0.877 1.00 0.00 78 SER A N 18
ATOM 26290 C CA . SER A 1 78 ? 79.079 3.738 -0.988 1.00 0.00 78 SER A CA 18
ATOM 26291 C C . SER A 1 78 ? 78.118 4.002 -2.122 1.00 0.00 78 SER A C 18
ATOM 26292 O O . SER A 1 78 ? 78.194 3.364 -3.170 1.00 0.00 78 SER A O 18
ATOM 26300 N N . CYS A 1 79 ? 77.217 4.951 -1.911 1.00 0.00 79 CYS A N 18
ATOM 26301 C CA . CYS A 1 79 ? 76.239 5.302 -2.939 1.00 0.00 79 CYS A CA 18
ATOM 26302 C C . CYS A 1 79 ? 76.479 6.724 -3.424 1.00 0.00 79 CYS A C 18
ATOM 26303 O O . CYS A 1 79 ? 76.068 7.688 -2.779 1.00 0.00 79 CYS A O 18
ATOM 26311 N N . GLU A 1 80 ? 77.142 6.843 -4.573 1.00 0.00 80 GLU A N 18
ATOM 26312 C CA . GLU A 1 80 ? 77.424 8.151 -5.158 1.00 0.00 80 GLU A CA 18
ATOM 26313 C C . GLU A 1 80 ? 76.213 8.623 -5.959 1.00 0.00 80 GLU A C 18
ATOM 26314 O O . GLU A 1 80 ? 75.436 7.809 -6.458 1.00 0.00 80 GLU A O 18
ATOM 26326 N N . ALA A 1 81 ? 76.057 9.938 -6.085 1.00 0.00 81 ALA A N 18
ATOM 26327 C CA . ALA A 1 81 ? 74.934 10.484 -6.837 1.00 0.00 81 ALA A CA 18
ATOM 26328 C C . ALA A 1 81 ? 75.184 11.937 -7.234 1.00 0.00 81 ALA A C 18
ATOM 26329 O O . ALA A 1 81 ? 74.779 12.861 -6.528 1.00 0.00 81 ALA A O 18
ATOM 26336 N N . GLY A 1 82 ? 75.834 12.130 -8.376 1.00 0.00 82 GLY A N 18
ATOM 26337 C CA . GLY A 1 82 ? 76.111 13.476 -8.869 1.00 0.00 82 GLY A CA 18
ATOM 26338 C C . GLY A 1 82 ? 77.218 14.149 -8.066 1.00 0.00 82 GLY A C 18
ATOM 26339 O O . GLY A 1 82 ? 77.723 15.202 -8.453 1.00 0.00 82 GLY A O 18
ATOM 26343 N N . GLY A 1 83 ? 77.595 13.537 -6.944 1.00 0.00 83 GLY A N 18
ATOM 26344 C CA . GLY A 1 83 ? 78.648 14.095 -6.097 1.00 0.00 83 GLY A CA 18
ATOM 26345 C C . GLY A 1 83 ? 78.465 13.691 -4.635 1.00 0.00 83 GLY A C 18
ATOM 26346 O O . GLY A 1 83 ? 79.443 13.539 -3.904 1.00 0.00 83 GLY A O 18
ATOM 26350 N N . GLN A 1 84 ? 77.214 13.518 -4.206 1.00 0.00 84 GLN A N 18
ATOM 26351 C CA . GLN A 1 84 ? 76.956 13.133 -2.819 1.00 0.00 84 GLN A CA 18
ATOM 26352 C C . GLN A 1 84 ? 77.277 11.655 -2.621 1.00 0.00 84 GLN A C 18
ATOM 26353 O O . GLN A 1 84 ? 76.831 10.813 -3.395 1.00 0.00 84 GLN A O 18
ATOM 26367 N N . ARG A 1 85 ? 78.061 11.348 -1.582 1.00 0.00 85 ARG A N 18
ATOM 26368 C CA . ARG A 1 85 ? 78.449 9.961 -1.295 1.00 0.00 85 ARG A CA 18
ATOM 26369 C C . ARG A 1 85 ? 78.051 9.576 0.131 1.00 0.00 85 ARG A C 18
ATOM 26370 O O . ARG A 1 85 ? 78.185 10.372 1.060 1.00 0.00 85 ARG A O 18
ATOM 26391 N N . VAL A 1 86 ? 77.566 8.343 0.293 1.00 0.00 86 VAL A N 18
ATOM 26392 C CA . VAL A 1 86 ? 77.151 7.836 1.605 1.00 0.00 86 VAL A CA 18
ATOM 26393 C C . VAL A 1 86 ? 78.175 6.812 2.068 1.00 0.00 86 VAL A C 18
ATOM 26394 O O . VAL A 1 86 ? 78.599 5.964 1.281 1.00 0.00 86 VAL A O 18
ATOM 26407 N N . SER A 1 87 ? 78.611 6.916 3.325 1.00 0.00 87 SER A N 18
ATOM 26408 C CA . SER A 1 87 ? 79.638 6.011 3.850 1.00 0.00 87 SER A CA 18
ATOM 26409 C C . SER A 1 87 ? 79.077 4.964 4.815 1.00 0.00 87 SER A C 18
ATOM 26410 O O . SER A 1 87 ? 78.552 5.285 5.889 1.00 0.00 87 SER A O 18
ATOM 26418 N N . PHE A 1 88 ? 79.238 3.699 4.430 1.00 0.00 88 PHE A N 18
ATOM 26419 C CA . PHE A 1 88 ? 78.798 2.575 5.255 1.00 0.00 88 PHE A CA 18
ATOM 26420 C C . PHE A 1 88 ? 79.740 1.391 5.049 1.00 0.00 88 PHE A C 18
ATOM 26421 O O . PHE A 1 88 ? 79.772 0.787 3.974 1.00 0.00 88 PHE A O 18
ATOM 26438 N N . GLN A 1 89 ? 80.509 1.071 6.087 1.00 0.00 89 GLN A N 18
ATOM 26439 C CA . GLN A 1 89 ? 81.468 -0.039 6.033 1.00 0.00 89 GLN A CA 18
ATOM 26440 C C . GLN A 1 89 ? 81.057 -1.141 7.001 1.00 0.00 89 GLN A C 18
ATOM 26441 O O . GLN A 1 89 ? 80.960 -0.908 8.196 1.00 0.00 89 GLN A O 18
ATOM 26455 N N . LEU A 1 90 ? 80.805 -2.341 6.481 1.00 0.00 90 LEU A N 18
ATOM 26456 C CA . LEU A 1 90 ? 80.385 -3.467 7.326 1.00 0.00 90 LEU A CA 18
ATOM 26457 C C . LEU A 1 90 ? 81.454 -4.552 7.403 1.00 0.00 90 LEU A C 18
ATOM 26458 O O . LEU A 1 90 ? 81.907 -5.069 6.383 1.00 0.00 90 LEU A O 18
ATOM 26474 N N . HIS A 1 91 ? 81.825 -4.916 8.632 1.00 0.00 91 HIS A N 18
ATOM 26475 C CA . HIS A 1 91 ? 82.813 -5.972 8.869 1.00 0.00 91 HIS A CA 18
ATOM 26476 C C . HIS A 1 91 ? 82.146 -7.107 9.638 1.00 0.00 91 HIS A C 18
ATOM 26477 O O . HIS A 1 91 ? 81.374 -6.862 10.563 1.00 0.00 91 HIS A O 18
ATOM 26491 N N . ILE A 1 92 ? 82.421 -8.349 9.248 1.00 0.00 92 ILE A N 18
ATOM 26492 C CA . ILE A 1 92 ? 81.810 -9.503 9.909 1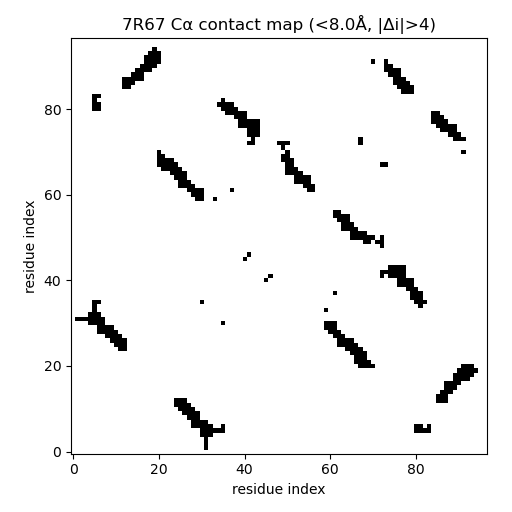.00 0.00 92 ILE A CA 18
ATOM 26493 C C . ILE A 1 92 ? 82.733 -10.120 10.952 1.00 0.00 92 ILE A C 18
ATOM 26494 O O . ILE A 1 92 ? 83.916 -10.357 10.705 1.00 0.00 92 ILE A O 18
ATOM 26510 N N . THR A 1 93 ? 82.154 -10.381 12.121 1.00 0.00 93 THR A N 18
ATOM 26511 C CA . THR A 1 93 ? 82.873 -10.984 13.240 1.00 0.00 93 THR A CA 18
ATOM 26512 C C . THR A 1 93 ? 82.421 -12.438 13.399 1.00 0.00 93 THR A C 18
ATOM 26513 O O . THR A 1 93 ? 81.238 -12.701 13.603 1.00 0.00 93 THR A O 18
ATOM 26524 N N . GLU A 1 94 ? 83.357 -13.377 13.292 1.00 0.00 94 GLU A N 18
ATOM 26525 C CA . GLU A 1 94 ? 83.016 -14.794 13.415 1.00 0.00 94 GLU A CA 18
ATOM 26526 C C . GLU A 1 94 ? 82.107 -15.022 14.634 1.00 0.00 94 GLU A C 18
ATOM 26527 O O . GLU A 1 94 ? 82.233 -14.322 15.639 1.00 0.00 94 GLU A O 18
ATOM 26539 N N . PRO A 1 95 ? 81.193 -15.974 14.580 1.00 0.00 95 PRO A N 18
ATOM 26540 C CA . PRO A 1 95 ? 80.281 -16.244 15.729 1.00 0.00 95 PRO A CA 18
ATOM 26541 C C . PRO A 1 95 ? 81.073 -16.506 17.014 1.00 0.00 95 PRO A C 18
ATOM 26542 O O . PRO A 1 95 ? 82.139 -17.121 16.982 1.00 0.00 95 PRO A O 18
ATOM 26553 N N . LEU A 1 96 ? 80.542 -16.033 18.135 1.00 0.00 96 LEU A N 18
ATOM 26554 C CA . LEU A 1 96 ? 81.202 -16.218 19.420 1.00 0.00 96 LEU A CA 18
ATOM 26555 C C . LEU A 1 96 ? 81.110 -17.685 19.841 1.00 0.00 96 LEU A C 18
ATOM 26556 O O . LEU A 1 96 ? 80.106 -18.347 19.581 1.00 0.00 96 LEU A O 18
ATOM 26572 N N . GLU A 1 97 ? 82.159 -18.191 20.486 1.00 0.00 97 GLU A N 18
ATOM 26573 C CA . GLU A 1 97 ? 82.171 -19.584 20.927 1.00 0.00 97 GLU A CA 18
ATOM 26574 C C . GLU A 1 97 ? 83.356 -19.842 21.848 1.00 0.00 97 GLU A C 18
ATOM 26575 O O . GLU A 1 97 ? 83.128 -20.117 23.014 1.00 0.00 97 GLU A O 18
ATOM 26587 N N . MET A 1 1 ? 77.145 31.461 -2.731 1.00 0.00 1 MET A N 19
ATOM 26588 C CA . MET A 1 1 ? 76.734 30.138 -2.186 1.00 0.00 1 MET A CA 19
ATOM 26589 C C . MET A 1 1 ? 76.148 29.288 -3.303 1.00 0.00 1 MET A C 19
ATOM 26590 O O . MET A 1 1 ? 75.560 29.809 -4.252 1.00 0.00 1 MET A O 19
ATOM 26606 N N . GLU A 1 2 ? 76.304 27.978 -3.181 1.00 0.00 2 GLU A N 19
ATOM 26607 C CA . GLU A 1 2 ? 75.780 27.060 -4.182 1.00 0.00 2 GLU A CA 19
ATOM 26608 C C . GLU A 1 2 ? 75.705 25.643 -3.621 1.00 0.00 2 GLU A C 19
ATOM 26609 O O . GLU A 1 2 ? 76.462 24.764 -4.035 1.00 0.00 2 GLU A O 19
ATOM 26621 N N . PRO A 1 3 ? 74.810 25.403 -2.697 1.00 0.00 3 PRO A N 19
ATOM 26622 C CA . PRO A 1 3 ? 74.649 24.057 -2.086 1.00 0.00 3 PRO A CA 19
ATOM 26623 C C . PRO A 1 3 ? 74.064 23.050 -3.084 1.00 0.00 3 PRO A C 19
ATOM 26624 O O . PRO A 1 3 ? 72.977 23.255 -3.625 1.00 0.00 3 PRO A O 19
ATOM 26635 N N . LYS A 1 4 ? 74.799 21.962 -3.315 1.00 0.00 4 LYS A N 19
ATOM 26636 C CA . LYS A 1 4 ? 74.366 20.909 -4.238 1.00 0.00 4 LYS A CA 19
ATOM 26637 C C . LYS A 1 4 ? 74.222 19.589 -3.481 1.00 0.00 4 LYS A C 19
ATOM 26638 O O . LYS A 1 4 ? 75.159 19.150 -2.816 1.00 0.00 4 LYS A O 19
ATOM 26657 N N . GLY A 1 5 ? 73.045 18.962 -3.564 1.00 0.00 5 GLY A N 19
ATOM 26658 C CA . GLY A 1 5 ? 72.816 17.699 -2.852 1.00 0.00 5 GLY A CA 19
ATOM 26659 C C . GLY A 1 5 ? 71.929 16.735 -3.634 1.00 0.00 5 GLY A C 19
ATOM 26660 O O . GLY A 1 5 ? 70.854 17.107 -4.105 1.00 0.00 5 GLY A O 19
ATOM 26664 N N . VAL A 1 6 ? 72.380 15.480 -3.744 1.00 0.00 6 VAL A N 19
ATOM 26665 C CA . VAL A 1 6 ? 71.620 14.444 -4.439 1.00 0.00 6 VAL A CA 19
ATOM 26666 C C . VAL A 1 6 ? 70.883 13.578 -3.414 1.00 0.00 6 VAL A C 19
ATOM 26667 O O . VAL A 1 6 ? 70.215 14.093 -2.516 1.00 0.00 6 VAL A O 19
ATOM 26680 N N . PHE A 1 7 ? 71.014 12.267 -3.561 1.00 0.00 7 PHE A N 19
ATOM 26681 C CA . PHE A 1 7 ? 70.374 11.309 -2.662 1.00 0.00 7 PHE A CA 19
ATOM 26682 C C . PHE A 1 7 ? 70.305 11.830 -1.217 1.00 0.00 7 PHE A C 19
ATOM 26683 O O . PHE A 1 7 ? 71.149 12.610 -0.779 1.00 0.00 7 PHE A O 19
ATOM 26700 N N . ALA A 1 8 ? 69.301 11.360 -0.475 1.00 0.00 8 ALA A N 19
ATOM 26701 C CA . ALA A 1 8 ? 69.138 11.743 0.930 1.00 0.00 8 ALA A CA 19
ATOM 26702 C C . ALA A 1 8 ? 69.660 10.611 1.786 1.00 0.00 8 ALA A C 19
ATOM 26703 O O . ALA A 1 8 ? 69.499 9.445 1.428 1.00 0.00 8 ALA A O 19
ATOM 26710 N N . LYS A 1 9 ? 70.309 10.948 2.891 1.00 0.00 9 LYS A N 19
ATOM 26711 C CA . LYS A 1 9 ? 70.882 9.929 3.760 1.00 0.00 9 LYS A CA 19
ATOM 26712 C C . LYS A 1 9 ? 69.831 9.248 4.624 1.00 0.00 9 LYS A C 19
ATOM 26713 O O . LYS A 1 9 ? 70.081 8.948 5.792 1.00 0.00 9 LYS A O 19
ATOM 26732 N N . GLU A 1 10 ? 68.676 8.963 4.045 1.00 0.00 10 GLU A N 19
ATOM 26733 C CA . GLU A 1 10 ? 67.636 8.269 4.788 1.00 0.00 10 GLU A CA 19
ATOM 26734 C C . GLU A 1 10 ? 68.085 6.828 5.020 1.00 0.00 10 GLU A C 19
ATOM 26735 O O . GLU A 1 10 ? 67.360 6.008 5.580 1.00 0.00 10 GLU A O 19
ATOM 26747 N N . GLN A 1 11 ? 69.308 6.534 4.579 1.00 0.00 11 GLN A N 19
ATOM 26748 C CA . GLN A 1 11 ? 69.887 5.200 4.731 1.00 0.00 11 GLN A CA 19
ATOM 26749 C C . GLN A 1 11 ? 70.874 5.169 5.892 1.00 0.00 11 GLN A C 19
ATOM 26750 O O . GLN A 1 11 ? 71.621 6.125 6.110 1.00 0.00 11 GLN A O 19
ATOM 26764 N N . SER A 1 12 ? 70.887 4.062 6.629 1.00 0.00 12 SER A N 19
ATOM 26765 C CA . SER A 1 12 ? 71.807 3.925 7.752 1.00 0.00 12 SER A CA 19
ATOM 26766 C C . SER A 1 12 ? 73.178 3.516 7.231 1.00 0.00 12 SER A C 19
ATOM 26767 O O . SER A 1 12 ? 73.763 2.533 7.690 1.00 0.00 12 SER A O 19
ATOM 26775 N N . VAL A 1 13 ? 73.676 4.265 6.246 1.00 0.00 13 VAL A N 19
ATOM 26776 C CA . VAL A 1 13 ? 74.972 3.966 5.637 1.00 0.00 13 VAL A CA 19
ATOM 26777 C C . VAL A 1 13 ? 75.760 5.244 5.348 1.00 0.00 13 VAL A C 19
ATOM 26778 O O . VAL A 1 13 ? 75.331 6.079 4.554 1.00 0.00 13 VAL A O 19
ATOM 26791 N N . HIS A 1 14 ? 76.921 5.362 5.995 1.00 0.00 14 HIS A N 19
ATOM 26792 C CA . HIS A 1 14 ? 77.810 6.516 5.820 1.00 0.00 14 HIS A CA 19
ATOM 26793 C C . HIS A 1 14 ? 78.892 6.513 6.898 1.00 0.00 14 HIS A C 19
ATOM 26794 O O . HIS A 1 14 ? 79.082 7.509 7.592 1.00 0.00 14 HIS A O 19
ATOM 26808 N N . ASN A 1 15 ? 79.590 5.386 7.030 1.00 0.00 15 ASN A N 19
ATOM 26809 C CA . ASN A 1 15 ? 80.650 5.253 8.030 1.00 0.00 15 ASN A CA 19
ATOM 26810 C C . ASN A 1 15 ? 81.168 3.816 8.061 1.00 0.00 15 ASN A C 19
ATOM 26811 O O . ASN A 1 15 ? 80.575 2.911 7.472 1.00 0.00 15 ASN A O 19
ATOM 26822 N N . GLU A 1 16 ? 82.278 3.617 8.764 1.00 0.00 16 GLU A N 19
ATOM 26823 C CA . GLU A 1 16 ? 82.869 2.289 8.888 1.00 0.00 16 GLU A CA 19
ATOM 26824 C C . GLU A 1 16 ? 82.271 1.565 10.091 1.00 0.00 16 GLU A C 19
ATOM 26825 O O . GLU A 1 16 ? 82.461 1.978 11.234 1.00 0.00 16 GLU A O 19
ATOM 26837 N N . VAL A 1 17 ? 81.523 0.489 9.826 1.00 0.00 17 VAL A N 19
ATOM 26838 C CA . VAL A 1 17 ? 80.878 -0.272 10.901 1.00 0.00 17 VAL A CA 19
ATOM 26839 C C . VAL A 1 17 ? 81.104 -1.771 10.731 1.00 0.00 17 VAL A C 19
ATOM 26840 O O . VAL A 1 17 ? 81.347 -2.257 9.626 1.00 0.00 17 VAL A O 19
ATOM 26853 N N . GLN A 1 18 ? 81.020 -2.494 11.848 1.00 0.00 18 GLN A N 19
ATOM 26854 C CA . GLN A 1 18 ? 81.214 -3.948 11.858 1.00 0.00 18 GLN A CA 19
ATOM 26855 C C . GLN A 1 18 ? 80.008 -4.636 12.493 1.00 0.00 18 GLN A C 19
ATOM 26856 O O . GLN A 1 18 ? 79.518 -4.202 13.534 1.00 0.00 18 GLN A O 19
ATOM 26870 N N . ALA A 1 19 ? 79.529 -5.709 11.861 1.00 0.00 19 ALA A N 19
ATOM 26871 C CA . ALA A 1 19 ? 78.374 -6.444 12.385 1.00 0.00 19 ALA A CA 19
ATOM 26872 C C . ALA A 1 19 ? 78.473 -7.924 12.027 1.00 0.00 19 ALA A C 19
ATOM 26873 O O . ALA A 1 19 ? 78.972 -8.281 10.962 1.00 0.00 19 ALA A O 19
ATOM 26880 N N . GLU A 1 20 ? 77.995 -8.778 12.927 1.00 0.00 20 GLU A N 19
ATOM 26881 C CA . GLU A 1 20 ? 78.041 -10.218 12.698 1.00 0.00 20 GLU A CA 19
ATOM 26882 C C . GLU A 1 20 ? 77.175 -10.594 11.500 1.00 0.00 20 GLU A C 19
ATOM 26883 O O . GLU A 1 20 ? 76.138 -9.977 11.255 1.00 0.00 20 GLU A O 19
ATOM 26895 N N . ALA A 1 21 ? 77.603 -11.610 10.760 1.00 0.00 21 ALA A N 19
ATOM 26896 C CA . ALA A 1 21 ? 76.848 -12.056 9.593 1.00 0.00 21 ALA A CA 19
ATOM 26897 C C . ALA A 1 21 ? 75.409 -12.363 9.999 1.00 0.00 21 ALA A C 19
ATOM 26898 O O . ALA A 1 21 ? 75.140 -12.706 11.150 1.00 0.00 21 ALA A O 19
ATOM 26905 N N . GLY A 1 22 ? 74.484 -12.220 9.052 1.00 0.00 22 GLY A N 19
ATOM 26906 C CA . GLY A 1 22 ? 73.072 -12.468 9.332 1.00 0.00 22 GLY A CA 19
ATOM 26907 C C . GLY A 1 22 ? 72.393 -11.191 9.817 1.00 0.00 22 GLY A C 19
ATOM 26908 O O . GLY A 1 22 ? 71.337 -11.238 10.447 1.00 0.00 22 GLY A O 19
ATOM 26912 N N . THR A 1 23 ? 73.013 -10.050 9.512 1.00 0.00 23 THR A N 19
ATOM 26913 C CA . THR A 1 23 ? 72.471 -8.745 9.912 1.00 0.00 23 THR A CA 19
ATOM 26914 C C . THR A 1 23 ? 71.882 -8.030 8.696 1.00 0.00 23 THR A C 19
ATOM 26915 O O . THR A 1 23 ? 72.589 -7.750 7.729 1.00 0.00 23 THR A O 19
ATOM 26926 N N . THR A 1 24 ? 70.583 -7.741 8.744 1.00 0.00 24 THR A N 19
ATOM 26927 C CA . THR A 1 24 ? 69.921 -7.063 7.629 1.00 0.00 24 THR A CA 19
ATOM 26928 C C . THR A 1 24 ? 70.064 -5.550 7.759 1.00 0.00 24 THR A C 19
ATOM 26929 O O . THR A 1 24 ? 69.712 -4.975 8.788 1.00 0.00 24 THR A O 19
ATOM 26940 N N . ALA A 1 25 ? 70.568 -4.900 6.705 1.00 0.00 25 ALA A N 19
ATOM 26941 C CA . ALA A 1 25 ? 70.734 -3.440 6.718 1.00 0.00 25 ALA A CA 19
ATOM 26942 C C . ALA A 1 25 ? 69.729 -2.793 5.772 1.00 0.00 25 ALA A C 19
ATOM 26943 O O . ALA A 1 25 ? 69.556 -3.242 4.643 1.00 0.00 25 ALA A O 19
ATOM 26950 N N . MET A 1 26 ? 69.058 -1.737 6.239 1.00 0.00 26 MET A N 19
ATOM 26951 C CA . MET A 1 26 ? 68.059 -1.044 5.417 1.00 0.00 26 MET A CA 19
ATOM 26952 C C . MET A 1 26 ? 68.586 0.301 4.925 1.00 0.00 26 MET A C 19
ATOM 26953 O O . MET A 1 26 ? 69.003 1.151 5.717 1.00 0.00 26 MET A O 19
ATOM 26967 N N . LEU A 1 27 ? 68.562 0.485 3.603 1.00 0.00 27 LEU A N 19
ATOM 26968 C CA . LEU A 1 27 ? 69.037 1.727 2.989 1.00 0.00 27 LEU A CA 19
ATOM 26969 C C . LEU A 1 27 ? 67.884 2.480 2.316 1.00 0.00 27 LEU A C 19
ATOM 26970 O O . LEU A 1 27 ? 67.319 1.999 1.334 1.00 0.00 27 LEU A O 19
ATOM 26986 N N . SER A 1 28 ? 67.578 3.686 2.802 1.00 0.00 28 SER A N 19
ATOM 26987 C CA . SER A 1 28 ? 66.539 4.521 2.187 1.00 0.00 28 SER A CA 19
ATOM 26988 C C . SER A 1 28 ? 67.200 5.805 1.715 1.00 0.00 28 SER A C 19
ATOM 26989 O O . SER A 1 28 ? 68.056 6.355 2.408 1.00 0.00 28 SER A O 19
ATOM 26997 N N . CYS A 1 29 ? 66.836 6.269 0.524 1.00 0.00 29 CYS A N 19
ATOM 26998 C CA . CYS A 1 29 ? 67.446 7.479 -0.020 1.00 0.00 29 CYS A CA 19
ATOM 26999 C C . CYS A 1 29 ? 66.474 8.234 -0.918 1.00 0.00 29 CYS A C 19
ATOM 27000 O O . CYS A 1 29 ? 65.705 7.630 -1.676 1.00 0.00 29 CYS A O 19
ATOM 27008 N N . GLU A 1 30 ? 66.532 9.564 -0.839 1.00 0.00 30 GLU A N 19
ATOM 27009 C CA . GLU A 1 30 ? 65.665 10.426 -1.657 1.00 0.00 30 GLU A CA 19
ATOM 27010 C C . GLU A 1 30 ? 66.503 11.530 -2.299 1.00 0.00 30 GLU A C 19
ATOM 27011 O O . GLU A 1 30 ? 67.287 12.191 -1.628 1.00 0.00 30 GLU A O 19
ATOM 27023 N N . VAL A 1 31 ? 66.363 11.717 -3.611 1.00 0.00 31 VAL A N 19
ATOM 27024 C CA . VAL A 1 31 ? 67.167 12.729 -4.303 1.00 0.00 31 VAL A CA 19
ATOM 27025 C C . VAL A 1 31 ? 66.536 14.113 -4.274 1.00 0.00 31 VAL A C 19
ATOM 27026 O O . VAL A 1 31 ? 65.390 14.311 -4.679 1.00 0.00 31 VAL A O 19
ATOM 27039 N N . ALA A 1 32 ? 67.331 15.063 -3.797 1.00 0.00 32 ALA A N 19
ATOM 27040 C CA . ALA A 1 32 ? 66.917 16.450 -3.709 1.00 0.00 32 ALA A CA 19
ATOM 27041 C C . ALA A 1 32 ? 66.903 17.084 -5.098 1.00 0.00 32 ALA A C 19
ATOM 27042 O O . ALA A 1 32 ? 65.979 17.820 -5.442 1.00 0.00 32 ALA A O 19
ATOM 27049 N N . GLN A 1 33 ? 67.938 16.797 -5.896 1.00 0.00 33 GLN A N 19
ATOM 27050 C CA . GLN A 1 33 ? 68.031 17.353 -7.251 1.00 0.00 33 GLN A CA 19
ATOM 27051 C C . GLN A 1 33 ? 67.705 16.272 -8.300 1.00 0.00 33 GLN A C 19
ATOM 27052 O O . GLN A 1 33 ? 68.152 15.134 -8.160 1.00 0.00 33 GLN A O 19
ATOM 27066 N N . PRO A 1 34 ? 66.949 16.587 -9.343 1.00 0.00 34 PRO A N 19
ATOM 27067 C CA . PRO A 1 34 ? 66.609 15.579 -10.395 1.00 0.00 34 PRO A CA 19
ATOM 27068 C C . PRO A 1 34 ? 67.850 15.059 -11.135 1.00 0.00 34 PRO A C 19
ATOM 27069 O O . PRO A 1 34 ? 67.799 14.012 -11.780 1.00 0.00 34 PRO A O 19
ATOM 27080 N N . GLN A 1 35 ? 68.948 15.800 -11.054 1.00 0.00 35 GLN A N 19
ATOM 27081 C CA . GLN A 1 35 ? 70.180 15.407 -11.738 1.00 0.00 35 GLN A CA 19
ATOM 27082 C C . GLN A 1 35 ? 70.739 14.098 -11.174 1.00 0.00 35 GLN A C 19
ATOM 27083 O O . GLN A 1 35 ? 71.589 13.460 -11.793 1.00 0.00 35 GLN A O 19
ATOM 27097 N N . THR A 1 36 ? 70.264 13.706 -10.000 1.00 0.00 36 THR A N 19
ATOM 27098 C CA . THR A 1 36 ? 70.741 12.480 -9.369 1.00 0.00 36 THR A CA 19
ATOM 27099 C C . THR A 1 36 ? 70.483 11.247 -10.231 1.00 0.00 36 THR A C 19
ATOM 27100 O O . THR A 1 36 ? 69.375 11.031 -10.719 1.00 0.00 36 THR A O 19
ATOM 27111 N N . GLU A 1 37 ? 71.520 10.425 -10.375 1.00 0.00 37 GLU A N 19
ATOM 27112 C CA . GLU A 1 37 ? 71.434 9.177 -11.141 1.00 0.00 37 GLU A CA 19
ATOM 27113 C C . GLU A 1 37 ? 71.641 8.008 -10.179 1.00 0.00 37 GLU A C 19
ATOM 27114 O O . GLU A 1 37 ? 72.254 8.178 -9.128 1.00 0.00 37 GLU A O 19
ATOM 27126 N N . VAL A 1 38 ? 71.135 6.826 -10.522 1.00 0.00 38 VAL A N 19
ATOM 27127 C CA . VAL A 1 38 ? 71.296 5.662 -9.645 1.00 0.00 38 VAL A CA 19
ATOM 27128 C C . VAL A 1 38 ? 72.497 4.831 -10.085 1.00 0.00 38 VAL A C 19
ATOM 27129 O O . VAL A 1 38 ? 72.587 4.421 -11.242 1.00 0.00 38 VAL A O 19
ATOM 27142 N N . THR A 1 39 ? 73.420 4.584 -9.155 1.00 0.00 39 THR A N 19
ATOM 27143 C CA . THR A 1 39 ? 74.616 3.795 -9.465 1.00 0.00 39 THR A CA 19
ATOM 27144 C C . THR A 1 39 ? 75.098 3.056 -8.211 1.00 0.00 39 THR A C 19
ATOM 27145 O O . THR A 1 39 ? 75.866 3.592 -7.410 1.00 0.00 39 THR A O 19
ATOM 27156 N N . TRP A 1 40 ? 74.615 1.820 -8.048 1.00 0.00 40 TRP A N 19
ATOM 27157 C CA . TRP A 1 40 ? 74.955 0.987 -6.895 1.00 0.00 40 TRP A CA 19
ATOM 27158 C C . TRP A 1 40 ? 76.247 0.194 -7.152 1.00 0.00 40 TRP A C 19
ATOM 27159 O O . TRP A 1 40 ? 76.534 -0.199 -8.282 1.00 0.00 40 TRP A O 19
ATOM 27180 N N . TYR A 1 41 ? 76.997 -0.062 -6.078 1.00 0.00 41 TYR A N 19
ATOM 27181 C CA . TYR A 1 41 ? 78.233 -0.843 -6.157 1.00 0.00 41 TYR A CA 19
ATOM 27182 C C . TYR A 1 41 ? 78.312 -1.761 -4.942 1.00 0.00 41 TYR A C 19
ATOM 27183 O O . TYR A 1 41 ? 77.863 -1.387 -3.858 1.00 0.00 41 TYR A O 19
ATOM 27201 N N . LYS A 1 42 ? 78.866 -2.963 -5.116 1.00 0.00 42 LYS A N 19
ATOM 27202 C CA . LYS A 1 42 ? 78.966 -3.919 -4.002 1.00 0.00 42 LYS A CA 19
ATOM 27203 C C . LYS A 1 42 ? 80.394 -4.414 -3.797 1.00 0.00 42 LYS A C 19
ATOM 27204 O O . LYS A 1 42 ? 81.160 -4.569 -4.750 1.00 0.00 42 LYS A O 19
ATOM 27223 N N . ASP A 1 43 ? 80.736 -4.663 -2.532 1.00 0.00 43 ASP A N 19
ATOM 27224 C CA . ASP A 1 43 ? 82.063 -5.147 -2.173 1.00 0.00 43 ASP A CA 19
ATOM 27225 C C . ASP A 1 43 ? 83.152 -4.240 -2.740 1.00 0.00 43 ASP A C 19
ATOM 27226 O O . ASP A 1 43 ? 84.338 -4.532 -2.604 1.00 0.00 43 ASP A O 19
ATOM 27235 N N . GLY A 1 44 ? 82.741 -3.148 -3.379 1.00 0.00 44 GLY A N 19
ATOM 27236 C CA . GLY A 1 44 ? 83.689 -2.214 -3.981 1.00 0.00 44 GLY A CA 19
ATOM 27237 C C . GLY A 1 44 ? 84.013 -2.672 -5.393 1.00 0.00 44 GLY A C 19
ATOM 27238 O O . GLY A 1 44 ? 84.340 -1.871 -6.267 1.00 0.00 44 GLY A O 19
ATOM 27242 N N . LYS A 1 45 ? 83.900 -3.981 -5.595 1.00 0.00 45 LYS A N 19
ATOM 27243 C CA . LYS A 1 45 ? 84.157 -4.600 -6.890 1.00 0.00 45 LYS A CA 19
ATOM 27244 C C . LYS A 1 45 ? 83.068 -5.623 -7.177 1.00 0.00 45 LYS A C 19
ATOM 27245 O O . LYS A 1 45 ? 82.512 -6.219 -6.255 1.00 0.00 45 LYS A O 19
ATOM 27264 N N . LYS A 1 46 ? 82.755 -5.822 -8.447 1.00 0.00 46 LYS A N 19
ATOM 27265 C CA . LYS A 1 46 ? 81.717 -6.777 -8.814 1.00 0.00 46 LYS A CA 19
ATOM 27266 C C . LYS A 1 46 ? 82.249 -8.205 -8.723 1.00 0.00 46 LYS A C 19
ATOM 27267 O O . LYS A 1 46 ? 83.286 -8.529 -9.303 1.00 0.00 46 LYS A O 19
ATOM 27286 N N . LEU A 1 47 ? 81.528 -9.056 -7.988 1.00 0.00 47 LEU A N 19
ATOM 27287 C CA . LEU A 1 47 ? 81.929 -10.455 -7.818 1.00 0.00 47 LEU A CA 19
ATOM 27288 C C . LEU A 1 47 ? 80.709 -11.373 -7.948 1.00 0.00 47 LEU A C 19
ATOM 27289 O O . LEU A 1 47 ? 79.652 -10.947 -8.411 1.00 0.00 47 LEU A O 19
ATOM 27305 N N . SER A 1 48 ? 80.868 -12.636 -7.562 1.00 0.00 48 SER A N 19
ATOM 27306 C CA . SER A 1 48 ? 79.778 -13.607 -7.670 1.00 0.00 48 SER A CA 19
ATOM 27307 C C . SER A 1 48 ? 78.639 -13.274 -6.709 1.00 0.00 48 SER A C 19
ATOM 27308 O O . SER A 1 48 ? 78.806 -12.490 -5.778 1.00 0.00 48 SER A O 19
ATOM 27316 N N . SER A 1 49 ? 77.478 -13.883 -6.944 1.00 0.00 49 SER A N 19
ATOM 27317 C CA . SER A 1 49 ? 76.314 -13.649 -6.093 1.00 0.00 49 SER A CA 19
ATOM 27318 C C . SER A 1 49 ? 76.445 -14.419 -4.782 1.00 0.00 49 SER A C 19
ATOM 27319 O O . SER A 1 49 ? 77.217 -15.374 -4.686 1.00 0.00 49 SER A O 19
ATOM 27327 N N . SER A 1 50 ? 75.688 -13.995 -3.773 1.00 0.00 50 SER A N 19
ATOM 27328 C CA . SER A 1 50 ? 75.733 -14.651 -2.470 1.00 0.00 50 SER A CA 19
ATOM 27329 C C . SER A 1 50 ? 74.525 -14.247 -1.628 1.00 0.00 50 SER A C 19
ATOM 27330 O O . SER A 1 50 ? 73.468 -14.876 -1.694 1.00 0.00 50 SER A O 19
ATOM 27338 N N . SER A 1 51 ? 74.695 -13.187 -0.840 1.00 0.00 51 SER A N 19
ATOM 27339 C CA . SER A 1 51 ? 73.621 -12.687 0.014 1.00 0.00 51 SER A CA 19
ATOM 27340 C C . SER A 1 51 ? 72.470 -12.154 -0.837 1.00 0.00 51 SER A C 19
ATOM 27341 O O . SER A 1 51 ? 72.679 -11.728 -1.971 1.00 0.00 51 SER A O 19
ATOM 27349 N N . LYS A 1 52 ? 71.254 -12.194 -0.293 1.00 0.00 52 LYS A N 19
ATOM 27350 C CA . LYS A 1 52 ? 70.090 -11.723 -1.039 1.00 0.00 52 LYS A CA 19
ATOM 27351 C C . LYS A 1 52 ? 70.114 -10.204 -1.193 1.00 0.00 52 LYS A C 19
ATOM 27352 O O . LYS A 1 52 ? 70.313 -9.473 -0.224 1.00 0.00 52 LYS A O 19
ATOM 27371 N N . VAL A 1 53 ? 69.902 -9.745 -2.428 1.00 0.00 53 VAL A N 19
ATOM 27372 C CA . VAL A 1 53 ? 69.896 -8.311 -2.742 1.00 0.00 53 VAL A CA 19
ATOM 27373 C C . VAL A 1 53 ? 68.496 -7.881 -3.188 1.00 0.00 53 VAL A C 19
ATOM 27374 O O . VAL A 1 53 ? 67.878 -8.524 -4.037 1.00 0.00 53 VAL A O 19
ATOM 27387 N N . ARG A 1 54 ? 67.990 -6.802 -2.584 1.00 0.00 54 ARG A N 19
ATOM 27388 C CA . ARG A 1 54 ? 66.644 -6.295 -2.889 1.00 0.00 54 ARG A CA 19
ATOM 27389 C C . ARG A 1 54 ? 66.722 -4.879 -3.476 1.00 0.00 54 ARG A C 19
ATOM 27390 O O . ARG A 1 54 ? 66.616 -3.887 -2.754 1.00 0.00 54 ARG A O 19
ATOM 27411 N N . MET A 1 55 ? 66.918 -4.790 -4.786 1.00 0.00 55 MET A N 19
ATOM 27412 C CA . MET A 1 55 ? 67.025 -3.491 -5.452 1.00 0.00 55 MET A CA 19
ATOM 27413 C C . MET A 1 55 ? 65.661 -2.991 -5.927 1.00 0.00 55 MET A C 19
ATOM 27414 O O . MET A 1 55 ? 64.985 -3.652 -6.714 1.00 0.00 55 MET A O 19
ATOM 27428 N N . GLU A 1 56 ? 65.276 -1.802 -5.456 1.00 0.00 56 GLU A N 19
ATOM 27429 C CA . GLU A 1 56 ? 64.002 -1.187 -5.846 1.00 0.00 56 GLU A CA 19
ATOM 27430 C C . GLU A 1 56 ? 64.267 0.174 -6.485 1.00 0.00 56 GLU A C 19
ATOM 27431 O O . GLU A 1 56 ? 64.700 1.110 -5.812 1.00 0.00 56 GLU A O 19
ATOM 27443 N N . VAL A 1 57 ? 64.013 0.274 -7.790 1.00 0.00 57 VAL A N 19
ATOM 27444 C CA . VAL A 1 57 ? 64.236 1.524 -8.525 1.00 0.00 57 VAL A CA 19
ATOM 27445 C C . VAL A 1 57 ? 62.938 1.985 -9.192 1.00 0.00 57 VAL A C 19
ATOM 27446 O O . VAL A 1 57 ? 62.279 1.210 -9.885 1.00 0.00 57 VAL A O 19
ATOM 27459 N N . LYS A 1 58 ? 62.576 3.251 -8.979 1.00 0.00 58 LYS A N 19
ATOM 27460 C CA . LYS A 1 58 ? 61.354 3.799 -9.568 1.00 0.00 58 LYS A CA 19
ATOM 27461 C C . LYS A 1 58 ? 61.276 5.305 -9.330 1.00 0.00 58 LYS A C 19
ATOM 27462 O O . LYS A 1 58 ? 61.631 5.782 -8.262 1.00 0.00 58 LYS A O 19
ATOM 27481 N N . GLY A 1 59 ? 60.817 6.048 -10.336 1.00 0.00 59 GLY A N 19
ATOM 27482 C CA . GLY A 1 59 ? 60.710 7.502 -10.211 1.00 0.00 59 GLY A CA 19
ATOM 27483 C C . GLY A 1 59 ? 62.077 8.126 -9.946 1.00 0.00 59 GLY A C 19
ATOM 27484 O O . GLY A 1 59 ? 63.037 7.875 -10.675 1.00 0.00 59 GLY A O 19
ATOM 27488 N N . CYS A 1 60 ? 62.160 8.936 -8.890 1.00 0.00 60 CYS A N 19
ATOM 27489 C CA . CYS A 1 60 ? 63.416 9.595 -8.512 1.00 0.00 60 CYS A CA 19
ATOM 27490 C C . CYS A 1 60 ? 63.836 9.140 -7.115 1.00 0.00 60 CYS A C 19
ATOM 27491 O O . CYS A 1 60 ? 64.537 9.856 -6.399 1.00 0.00 60 CYS A O 19
ATOM 27499 N N . THR A 1 61 ? 63.388 7.941 -6.731 1.00 0.00 61 THR A N 19
ATOM 27500 C CA . THR A 1 61 ? 63.705 7.380 -5.413 1.00 0.00 61 THR A CA 19
ATOM 27501 C C . THR A 1 61 ? 64.215 5.947 -5.546 1.00 0.00 61 THR A C 19
ATOM 27502 O O . THR A 1 61 ? 63.829 5.223 -6.464 1.00 0.00 61 THR A O 19
ATOM 27513 N N . ARG A 1 62 ? 65.085 5.544 -4.621 1.00 0.00 62 ARG A N 19
ATOM 27514 C CA . ARG A 1 62 ? 65.647 4.191 -4.643 1.00 0.00 62 ARG A CA 19
ATOM 27515 C C . ARG A 1 62 ? 66.046 3.744 -3.233 1.00 0.00 62 ARG A C 19
ATOM 27516 O O . ARG A 1 62 ? 66.574 4.529 -2.448 1.00 0.00 62 ARG A O 19
ATOM 27537 N N . ARG A 1 63 ? 65.801 2.466 -2.924 1.00 0.00 63 ARG A N 19
ATOM 27538 C CA . ARG A 1 63 ? 66.154 1.921 -1.614 1.00 0.00 63 ARG A CA 19
ATOM 27539 C C . ARG A 1 63 ? 66.583 0.463 -1.743 1.00 0.00 63 ARG A C 19
ATOM 27540 O O . ARG A 1 63 ? 65.939 -0.324 -2.438 1.00 0.00 63 ARG A O 19
ATOM 27561 N N . LEU A 1 64 ? 67.684 0.103 -1.074 1.00 0.00 64 LEU A N 19
ATOM 27562 C CA . LEU A 1 64 ? 68.189 -1.269 -1.121 1.00 0.00 64 LEU A CA 19
ATOM 27563 C C . LEU A 1 64 ? 68.180 -1.895 0.270 1.00 0.00 64 LEU A C 19
ATOM 27564 O O . LEU A 1 64 ? 69.034 -1.598 1.098 1.00 0.00 64 LEU A O 19
ATOM 27580 N N . VAL A 1 65 ? 67.249 -2.818 0.497 1.00 0.00 65 VAL A N 19
ATOM 27581 C CA . VAL A 1 65 ? 67.191 -3.540 1.769 1.00 0.00 65 VAL A CA 19
ATOM 27582 C C . VAL A 1 65 ? 67.846 -4.895 1.527 1.00 0.00 65 VAL A C 19
ATOM 27583 O O . VAL A 1 65 ? 67.379 -5.686 0.712 1.00 0.00 65 VAL A O 19
ATOM 27596 N N . VAL A 1 66 ? 68.985 -5.119 2.170 1.00 0.00 66 VAL A N 19
ATOM 27597 C CA . VAL A 1 66 ? 69.760 -6.342 1.949 1.00 0.00 66 VAL A CA 19
ATOM 27598 C C . VAL A 1 66 ? 69.838 -7.229 3.183 1.00 0.00 66 VAL A C 19
ATOM 27599 O O . VAL A 1 66 ? 70.092 -6.755 4.286 1.00 0.00 66 VAL A O 19
ATOM 27612 N N . GLN A 1 67 ? 69.658 -8.531 2.972 1.00 0.00 67 GLN A N 19
ATOM 27613 C CA . GLN A 1 67 ? 69.759 -9.496 4.064 1.00 0.00 67 GLN A CA 19
ATOM 27614 C C . GLN A 1 67 ? 71.116 -10.175 3.984 1.00 0.00 67 GLN A C 19
ATOM 27615 O O . GLN A 1 67 ? 71.359 -11.010 3.102 1.00 0.00 67 GLN A O 19
ATOM 27629 N N . GLN A 1 68 ? 72.009 -9.784 4.889 1.00 0.00 68 GLN A N 19
ATOM 27630 C CA . GLN A 1 68 ? 73.356 -10.332 4.900 1.00 0.00 68 GLN A CA 19
ATOM 27631 C C . GLN A 1 68 ? 73.370 -11.724 5.514 1.00 0.00 68 GLN A C 19
ATOM 27632 O O . GLN A 1 68 ? 73.830 -11.906 6.645 1.00 0.00 68 GLN A O 19
ATOM 27646 N N . VAL A 1 69 ? 72.876 -12.705 4.759 1.00 0.00 69 VAL A N 19
ATOM 27647 C CA . VAL A 1 69 ? 72.852 -14.088 5.235 1.00 0.00 69 VAL A CA 19
ATOM 27648 C C . VAL A 1 69 ? 74.167 -14.778 4.879 1.00 0.00 69 VAL A C 19
ATOM 27649 O O . VAL A 1 69 ? 74.356 -15.963 5.152 1.00 0.00 69 VAL A O 19
ATOM 27662 N N . GLY A 1 70 ? 75.080 -14.019 4.264 1.00 0.00 70 GLY A N 19
ATOM 27663 C CA . GLY A 1 70 ? 76.387 -14.553 3.863 1.00 0.00 70 GLY A CA 19
ATOM 27664 C C . GLY A 1 70 ? 77.534 -13.698 4.393 1.00 0.00 70 GLY A C 19
ATOM 27665 O O . GLY A 1 70 ? 77.514 -12.472 4.284 1.00 0.00 70 GLY A O 19
ATOM 27669 N N . LYS A 1 71 ? 78.546 -14.361 4.946 1.00 0.00 71 LYS A N 19
ATOM 27670 C CA . LYS A 1 71 ? 79.715 -13.662 5.464 1.00 0.00 71 LYS A CA 19
ATOM 27671 C C . LYS A 1 71 ? 80.565 -13.146 4.310 1.00 0.00 71 LYS A C 19
ATOM 27672 O O . LYS A 1 71 ? 81.149 -12.066 4.385 1.00 0.00 71 LYS A O 19
ATOM 27691 N N . ALA A 1 72 ? 80.619 -13.932 3.238 1.00 0.00 72 ALA A N 19
ATOM 27692 C CA . ALA A 1 72 ? 81.390 -13.559 2.059 1.00 0.00 72 ALA A CA 19
ATOM 27693 C C . ALA A 1 72 ? 80.875 -12.246 1.484 1.00 0.00 72 ALA A C 19
ATOM 27694 O O . ALA A 1 72 ? 81.614 -11.510 0.830 1.00 0.00 72 ALA A O 19
ATOM 27701 N N . ASP A 1 73 ? 79.602 -11.960 1.737 1.00 0.00 73 ASP A N 19
ATOM 27702 C CA . ASP A 1 73 ? 78.993 -10.733 1.239 1.00 0.00 73 ASP A CA 19
ATOM 27703 C C . ASP A 1 73 ? 79.713 -9.522 1.810 1.00 0.00 73 ASP A C 19
ATOM 27704 O O . ASP A 1 73 ? 79.857 -8.499 1.140 1.00 0.00 73 ASP A O 19
ATOM 27713 N N . ALA A 1 74 ? 80.165 -9.643 3.051 1.00 0.00 74 ALA A N 19
ATOM 27714 C CA . ALA A 1 74 ? 80.871 -8.544 3.703 1.00 0.00 74 ALA A CA 19
ATOM 27715 C C . ALA A 1 74 ? 81.937 -7.966 2.769 1.00 0.00 74 ALA A C 19
ATOM 27716 O O . ALA A 1 74 ? 82.642 -8.709 2.087 1.00 0.00 74 ALA A O 19
ATOM 27723 N N . GLY A 1 75 ? 82.043 -6.636 2.739 1.00 0.00 75 GLY A N 19
ATOM 27724 C CA . GLY A 1 75 ? 83.020 -5.976 1.874 1.00 0.00 75 GLY A CA 19
ATOM 27725 C C . GLY A 1 75 ? 82.802 -4.465 1.852 1.00 0.00 75 GLY A C 19
ATOM 27726 O O . GLY A 1 75 ? 82.389 -3.875 2.850 1.00 0.00 75 GLY A O 19
ATOM 27730 N N . GLU A 1 76 ? 83.083 -3.839 0.704 1.00 0.00 76 GLU A N 19
ATOM 27731 C CA . GLU A 1 76 ? 82.911 -2.388 0.561 1.00 0.00 76 GLU A CA 19
ATOM 27732 C C . GLU A 1 76 ? 81.643 -2.071 -0.226 1.00 0.00 76 GLU A C 19
ATOM 27733 O O . GLU A 1 76 ? 81.513 -2.459 -1.387 1.00 0.00 76 GLU A O 19
ATOM 27745 N N . TYR A 1 77 ? 80.719 -1.337 0.399 1.00 0.00 77 TYR A N 19
ATOM 27746 C CA . TYR A 1 77 ? 79.471 -0.942 -0.265 1.00 0.00 77 TYR A CA 19
ATOM 27747 C C . TYR A 1 77 ? 79.478 0.562 -0.495 1.00 0.00 77 TYR A C 19
ATOM 27748 O O . TYR A 1 77 ? 79.508 1.345 0.456 1.00 0.00 77 TYR A O 19
ATOM 27766 N N . SER A 1 78 ? 79.467 0.963 -1.767 1.00 0.00 78 SER A N 19
ATOM 27767 C CA . SER A 1 78 ? 79.485 2.383 -2.126 1.00 0.00 78 SER A CA 19
ATOM 27768 C C . SER A 1 78 ? 78.226 2.759 -2.891 1.00 0.00 78 SER A C 19
ATOM 27769 O O . SER A 1 78 ? 77.919 2.170 -3.928 1.00 0.00 78 SER A O 19
ATOM 27777 N N . CYS A 1 79 ? 77.504 3.755 -2.381 1.00 0.00 79 CYS A N 19
ATOM 27778 C CA . CYS A 1 79 ? 76.283 4.221 -3.032 1.00 0.00 79 CYS A CA 19
ATOM 27779 C C . CYS A 1 79 ? 76.526 5.589 -3.664 1.00 0.00 79 CYS A C 19
ATOM 27780 O O . CYS A 1 79 ? 76.435 6.619 -2.999 1.00 0.00 79 CYS A O 19
ATOM 27788 N N . GLU A 1 80 ? 76.824 5.587 -4.960 1.00 0.00 80 GLU A N 19
ATOM 27789 C CA . GLU A 1 80 ? 77.063 6.829 -5.692 1.00 0.00 80 GLU A CA 19
ATOM 27790 C C . GLU A 1 80 ? 75.757 7.324 -6.282 1.00 0.00 80 GLU A C 19
ATOM 27791 O O . GLU A 1 80 ? 74.847 6.535 -6.538 1.00 0.00 80 GLU A O 19
ATOM 27803 N N . ALA A 1 81 ? 75.667 8.627 -6.515 1.00 0.00 81 ALA A N 19
ATOM 27804 C CA . ALA A 1 81 ? 74.456 9.177 -7.100 1.00 0.00 81 ALA A CA 19
ATOM 27805 C C . ALA A 1 81 ? 74.651 10.625 -7.533 1.00 0.00 81 ALA A C 19
ATOM 27806 O O . ALA A 1 81 ? 74.907 11.504 -6.714 1.00 0.00 81 ALA A O 19
ATOM 27813 N N . GLY A 1 82 ? 74.511 10.860 -8.836 1.00 0.00 82 GLY A N 19
ATOM 27814 C CA . GLY A 1 82 ? 74.659 12.203 -9.386 1.00 0.00 82 GLY A CA 19
ATOM 27815 C C . GLY A 1 82 ? 76.120 12.636 -9.409 1.00 0.00 82 GLY A C 19
ATOM 27816 O O . GLY A 1 82 ? 76.858 12.319 -10.341 1.00 0.00 82 GLY A O 19
ATOM 27820 N N . GLY A 1 83 ? 76.531 13.375 -8.378 1.00 0.00 83 GLY A N 19
ATOM 27821 C CA . GLY A 1 83 ? 77.908 13.866 -8.284 1.00 0.00 83 GLY A CA 19
ATOM 27822 C C . GLY A 1 83 ? 78.465 13.677 -6.878 1.00 0.00 83 GLY A C 19
ATOM 27823 O O . GLY A 1 83 ? 79.580 14.108 -6.585 1.00 0.00 83 GLY A O 19
ATOM 27827 N N . GLN A 1 84 ? 77.690 13.020 -6.011 1.00 0.00 84 GLN A N 19
ATOM 27828 C CA . GLN A 1 84 ? 78.129 12.768 -4.632 1.00 0.00 84 GLN A CA 19
ATOM 27829 C C . GLN A 1 84 ? 78.469 11.286 -4.480 1.00 0.00 84 GLN A C 19
ATOM 27830 O O . GLN A 1 84 ? 77.989 10.458 -5.250 1.00 0.00 84 GLN A O 19
ATOM 27844 N N . ARG A 1 85 ? 79.299 10.953 -3.495 1.00 0.00 85 ARG A N 19
ATOM 27845 C CA . ARG A 1 85 ? 79.694 9.560 -3.268 1.00 0.00 85 ARG A CA 19
ATOM 27846 C C . ARG A 1 85 ? 79.494 9.170 -1.808 1.00 0.00 85 ARG A C 19
ATOM 27847 O O . ARG A 1 85 ? 79.530 10.011 -0.910 1.00 0.00 85 ARG A O 19
ATOM 27868 N N . VAL A 1 86 ? 79.268 7.879 -1.594 1.00 0.00 86 VAL A N 19
ATOM 27869 C CA . VAL A 1 86 ? 79.038 7.333 -0.255 1.00 0.00 86 VAL A CA 19
ATOM 27870 C C . VAL A 1 86 ? 80.016 6.191 0.030 1.00 0.00 86 VAL A C 19
ATOM 27871 O O . VAL A 1 86 ? 80.198 5.305 -0.803 1.00 0.00 86 VAL A O 19
ATOM 27884 N N . SER A 1 87 ? 80.650 6.218 1.208 1.00 0.00 87 SER A N 19
ATOM 27885 C CA . SER A 1 87 ? 81.620 5.177 1.584 1.00 0.00 87 SER A CA 19
ATOM 27886 C C . SER A 1 87 ? 81.149 4.392 2.809 1.00 0.00 87 SER A C 19
ATOM 27887 O O . SER A 1 87 ? 80.684 4.970 3.795 1.00 0.00 87 SER A O 19
ATOM 27895 N N . PHE A 1 88 ? 81.280 3.064 2.741 1.00 0.00 88 PHE A N 19
ATOM 27896 C CA . PHE A 1 88 ? 80.877 2.198 3.852 1.00 0.00 88 PHE A CA 19
ATOM 27897 C C . PHE A 1 88 ? 81.862 1.044 4.015 1.00 0.00 88 PHE A C 19
ATOM 27898 O O . PHE A 1 88 ? 82.041 0.234 3.105 1.00 0.00 88 PHE A O 19
ATOM 27915 N N . GLN A 1 89 ? 82.490 0.965 5.189 1.00 0.00 89 GLN A N 19
ATOM 27916 C CA . GLN A 1 89 ? 83.451 -0.105 5.475 1.00 0.00 89 GLN A CA 19
ATOM 27917 C C . GLN A 1 89 ? 82.769 -1.196 6.296 1.00 0.00 89 GLN A C 19
ATOM 27918 O O . GLN A 1 89 ? 82.729 -1.126 7.523 1.00 0.00 89 GLN A O 19
ATOM 27932 N N . LEU A 1 90 ? 82.219 -2.199 5.616 1.00 0.00 90 LEU A N 19
ATOM 27933 C CA . LEU A 1 90 ? 81.527 -3.286 6.309 1.00 0.00 90 LEU A CA 19
ATOM 27934 C C . LEU A 1 90 ? 82.443 -4.484 6.494 1.00 0.00 90 LEU A C 19
ATOM 27935 O O . LEU A 1 90 ? 83.027 -4.995 5.537 1.00 0.00 90 LEU A O 19
ATOM 27951 N N . HIS A 1 91 ? 82.546 -4.930 7.743 1.00 0.00 91 HIS A N 19
ATOM 27952 C CA . HIS A 1 91 ? 83.373 -6.080 8.097 1.00 0.00 91 HIS A CA 19
ATOM 27953 C C . HIS A 1 91 ? 82.577 -6.993 9.017 1.00 0.00 91 HIS A C 19
ATOM 27954 O O . HIS A 1 91 ? 81.855 -6.515 9.890 1.00 0.00 91 HIS A O 19
ATOM 27968 N N . ILE A 1 92 ? 82.687 -8.303 8.818 1.00 0.00 92 ILE A N 19
ATOM 27969 C CA . ILE A 1 92 ? 81.940 -9.245 9.643 1.00 0.00 92 ILE A CA 19
ATOM 27970 C C . ILE A 1 92 ? 82.715 -9.615 10.902 1.00 0.00 92 ILE A C 19
ATOM 27971 O O . ILE A 1 92 ? 83.897 -9.955 10.850 1.00 0.00 92 ILE A O 19
ATOM 27987 N N . THR A 1 93 ? 82.025 -9.546 12.039 1.00 0.00 93 THR A N 19
ATOM 27988 C CA . THR A 1 93 ? 82.625 -9.878 13.330 1.00 0.00 93 THR A CA 19
ATOM 27989 C C . THR A 1 93 ? 82.202 -11.279 13.747 1.00 0.00 93 THR A C 19
ATOM 27990 O O . THR A 1 93 ? 81.012 -11.594 13.767 1.00 0.00 93 THR A O 19
ATOM 28001 N N . GLU A 1 94 ? 83.175 -12.116 14.075 1.00 0.00 94 GLU A N 19
ATOM 28002 C CA . GLU A 1 94 ? 82.873 -13.478 14.484 1.00 0.00 94 GLU A CA 19
ATOM 28003 C C . GLU A 1 94 ? 82.205 -13.468 15.862 1.00 0.00 94 GLU A C 19
ATOM 28004 O O . GLU A 1 94 ? 82.481 -12.585 16.675 1.00 0.00 94 GLU A O 19
ATOM 28016 N N . PRO A 1 95 ? 81.343 -14.415 16.151 1.00 0.00 95 PRO A N 19
ATOM 28017 C CA . PRO A 1 95 ? 80.661 -14.463 17.473 1.00 0.00 95 PRO A CA 19
ATOM 28018 C C . PRO A 1 95 ? 81.677 -14.444 18.618 1.00 0.00 95 PRO A C 19
ATOM 28019 O O . PRO A 1 95 ? 82.744 -15.051 18.524 1.00 0.00 95 PRO A O 19
ATOM 28030 N N . LEU A 1 96 ? 81.332 -13.751 19.698 1.00 0.00 96 LEU A N 19
ATOM 28031 C CA . LEU A 1 96 ? 82.218 -13.671 20.853 1.00 0.00 96 LEU A CA 19
ATOM 28032 C C . LEU A 1 96 ? 82.201 -14.995 21.610 1.00 0.00 96 LEU A C 19
ATOM 28033 O O . LEU A 1 96 ? 81.160 -15.642 21.725 1.00 0.00 96 LEU A O 19
ATOM 28049 N N . GLU A 1 97 ? 83.359 -15.389 22.122 1.00 0.00 97 GLU A N 19
ATOM 28050 C CA . GLU A 1 97 ? 83.471 -16.637 22.867 1.00 0.00 97 GLU A CA 19
ATOM 28051 C C . GLU A 1 97 ? 82.332 -16.758 23.877 1.00 0.00 97 GLU A C 19
ATOM 28052 O O . GLU A 1 97 ? 81.549 -17.686 23.751 1.00 0.00 97 GLU A O 19
ATOM 28064 N N . MET A 1 1 ? 77.709 25.911 2.488 1.00 0.00 1 MET A N 20
ATOM 28065 C CA . MET A 1 1 ? 77.655 26.833 1.319 1.00 0.00 1 MET A CA 20
ATOM 28066 C C . MET A 1 1 ? 77.378 26.025 0.052 1.00 0.00 1 MET A C 20
ATOM 28067 O O . MET A 1 1 ? 78.295 25.482 -0.563 1.00 0.00 1 MET A O 20
ATOM 28083 N N . GLU A 1 2 ? 76.103 25.944 -0.323 1.00 0.00 2 GLU A N 20
ATOM 28084 C CA . GLU A 1 2 ? 75.705 25.193 -1.513 1.00 0.00 2 GLU A CA 20
ATOM 28085 C C . GLU A 1 2 ? 76.395 23.830 -1.553 1.00 0.00 2 GLU A C 20
ATOM 28086 O O . GLU A 1 2 ? 77.244 23.586 -2.412 1.00 0.00 2 GLU A O 20
ATOM 28098 N N . PRO A 1 3 ? 76.055 22.940 -0.653 1.00 0.00 3 PRO A N 20
ATOM 28099 C CA . PRO A 1 3 ? 76.655 21.579 -0.605 1.00 0.00 3 PRO A CA 20
ATOM 28100 C C . PRO A 1 3 ? 76.077 20.661 -1.686 1.00 0.00 3 PRO A C 20
ATOM 28101 O O . PRO A 1 3 ? 76.186 19.439 -1.603 1.00 0.00 3 PRO A O 20
ATOM 28112 N N . LYS A 1 4 ? 75.471 21.265 -2.704 1.00 0.00 4 LYS A N 20
ATOM 28113 C CA . LYS A 1 4 ? 74.892 20.506 -3.798 1.00 0.00 4 LYS A CA 20
ATOM 28114 C C . LYS A 1 4 ? 74.025 19.361 -3.293 1.00 0.00 4 LYS A C 20
ATOM 28115 O O . LYS A 1 4 ? 74.471 18.216 -3.239 1.00 0.00 4 LYS A O 20
ATOM 28134 N N . GLY A 1 5 ? 72.778 19.666 -2.953 1.00 0.00 5 GLY A N 20
ATOM 28135 C CA . GLY A 1 5 ? 71.859 18.634 -2.492 1.00 0.00 5 GLY A CA 20
ATOM 28136 C C . GLY A 1 5 ? 71.297 17.880 -3.691 1.00 0.00 5 GLY A C 20
ATOM 28137 O O . GLY A 1 5 ? 70.292 18.288 -4.274 1.00 0.00 5 GLY A O 20
ATOM 28141 N N . VAL A 1 6 ? 71.957 16.780 -4.066 1.00 0.00 6 VAL A N 20
ATOM 28142 C CA . VAL A 1 6 ? 71.525 15.979 -5.197 1.00 0.00 6 VAL A CA 20
ATOM 28143 C C . VAL A 1 6 ? 70.881 14.708 -4.689 1.00 0.00 6 VAL A C 20
ATOM 28144 O O . VAL A 1 6 ? 69.798 14.335 -5.119 1.00 0.00 6 VAL A O 20
ATOM 28157 N N . PHE A 1 7 ? 71.561 14.054 -3.756 1.00 0.00 7 PHE A N 20
ATOM 28158 C CA . PHE A 1 7 ? 71.068 12.816 -3.165 1.00 0.00 7 PHE A CA 20
ATOM 28159 C C . PHE A 1 7 ? 71.075 12.904 -1.637 1.00 0.00 7 PHE A C 20
ATOM 28160 O O . PHE A 1 7 ? 72.078 12.604 -0.990 1.00 0.00 7 PHE A O 20
ATOM 28177 N N . ALA A 1 8 ? 69.926 13.270 -1.072 1.00 0.00 8 ALA A N 20
ATOM 28178 C CA . ALA A 1 8 ? 69.790 13.343 0.377 1.00 0.00 8 ALA A CA 20
ATOM 28179 C C . ALA A 1 8 ? 70.012 11.945 0.953 1.00 0.00 8 ALA A C 20
ATOM 28180 O O . ALA A 1 8 ? 69.540 10.952 0.386 1.00 0.00 8 ALA A O 20
ATOM 28187 N N . LYS A 1 9 ? 70.767 11.873 2.047 1.00 0.00 9 LYS A N 20
ATOM 28188 C CA . LYS A 1 9 ? 71.104 10.587 2.665 1.00 0.00 9 LYS A CA 20
ATOM 28189 C C . LYS A 1 9 ? 70.001 10.004 3.536 1.00 0.00 9 LYS A C 20
ATOM 28190 O O . LYS A 1 9 ? 70.158 9.898 4.753 1.00 0.00 9 LYS A O 20
ATOM 28209 N N . GLU A 1 10 ? 68.917 9.565 2.920 1.00 0.00 10 GLU A N 20
ATOM 28210 C CA . GLU A 1 10 ? 67.851 8.928 3.679 1.00 0.00 10 GLU A CA 20
ATOM 28211 C C . GLU A 1 10 ? 68.216 7.459 3.872 1.00 0.00 10 GLU A C 20
ATOM 28212 O O . GLU A 1 10 ? 67.356 6.597 4.018 1.00 0.00 10 GLU A O 20
ATOM 28224 N N . GLN A 1 11 ? 69.522 7.179 3.837 1.00 0.00 11 GLN A N 20
ATOM 28225 C CA . GLN A 1 11 ? 70.022 5.807 3.981 1.00 0.00 11 GLN A CA 20
ATOM 28226 C C . GLN A 1 11 ? 70.664 5.586 5.349 1.00 0.00 11 GLN A C 20
ATOM 28227 O O . GLN A 1 11 ? 71.079 6.536 6.010 1.00 0.00 11 GLN A O 20
ATOM 28241 N N . SER A 1 12 ? 70.761 4.318 5.759 1.00 0.00 12 SER A N 20
ATOM 28242 C CA . SER A 1 12 ? 71.381 3.972 7.044 1.00 0.00 12 SER A CA 20
ATOM 28243 C C . SER A 1 12 ? 72.656 3.172 6.800 1.00 0.00 12 SER A C 20
ATOM 28244 O O . SER A 1 12 ? 72.876 2.135 7.426 1.00 0.00 12 SER A O 20
ATOM 28252 N N . VAL A 1 13 ? 73.488 3.658 5.875 1.00 0.00 13 VAL A N 20
ATOM 28253 C CA . VAL A 1 13 ? 74.738 2.978 5.529 1.00 0.00 13 VAL A CA 20
ATOM 28254 C C . VAL A 1 13 ? 75.796 3.996 5.093 1.00 0.00 13 VAL A C 20
ATOM 28255 O O . VAL A 1 13 ? 75.761 4.485 3.966 1.00 0.00 13 VAL A O 20
ATOM 28268 N N . HIS A 1 14 ? 76.729 4.312 5.993 1.00 0.00 14 HIS A N 20
ATOM 28269 C CA . HIS A 1 14 ? 77.787 5.279 5.691 1.00 0.00 14 HIS A CA 20
ATOM 28270 C C . HIS A 1 14 ? 78.703 5.451 6.901 1.00 0.00 14 HIS A C 20
ATOM 28271 O O . HIS A 1 14 ? 78.663 6.487 7.559 1.00 0.00 14 HIS A O 20
ATOM 28285 N N . ASN A 1 15 ? 79.523 4.435 7.178 1.00 0.00 15 ASN A N 20
ATOM 28286 C CA . ASN A 1 15 ? 80.452 4.469 8.315 1.00 0.00 15 ASN A CA 20
ATOM 28287 C C . ASN A 1 15 ? 81.138 3.113 8.476 1.00 0.00 15 ASN A C 20
ATOM 28288 O O . ASN A 1 15 ? 80.644 2.094 7.997 1.00 0.00 15 ASN A O 20
ATOM 28299 N N . GLU A 1 16 ? 82.272 3.099 9.168 1.00 0.00 16 GLU A N 20
ATOM 28300 C CA . GLU A 1 16 ? 82.994 1.851 9.395 1.00 0.00 16 GLU A CA 20
ATOM 28301 C C . GLU A 1 16 ? 82.383 1.104 10.583 1.00 0.00 16 GLU A C 20
ATOM 28302 O O . GLU A 1 16 ? 82.597 1.478 11.734 1.00 0.00 16 GLU A O 20
ATOM 28314 N N . VAL A 1 17 ? 81.613 0.050 10.295 1.00 0.00 17 VAL A N 20
ATOM 28315 C CA . VAL A 1 17 ? 80.963 -0.743 11.350 1.00 0.00 17 VAL A CA 20
ATOM 28316 C C . VAL A 1 17 ? 81.275 -2.229 11.167 1.00 0.00 17 VAL A C 20
ATOM 28317 O O . VAL A 1 17 ? 81.226 -2.748 10.052 1.00 0.00 17 VAL A O 20
ATOM 28330 N N . GLN A 1 18 ? 81.590 -2.913 12.269 1.00 0.00 18 GLN A N 20
ATOM 28331 C CA . GLN A 1 18 ? 81.897 -4.346 12.221 1.00 0.00 18 GLN A CA 20
ATOM 28332 C C . GLN A 1 18 ? 80.998 -5.120 13.182 1.00 0.00 18 GLN A C 20
ATOM 28333 O O . GLN A 1 18 ? 80.902 -4.797 14.367 1.00 0.00 18 GLN A O 20
ATOM 28347 N N . ALA A 1 19 ? 80.328 -6.142 12.656 1.00 0.00 19 ALA A N 20
ATOM 28348 C CA . ALA A 1 19 ? 79.429 -6.959 13.464 1.00 0.00 19 ALA A CA 20
ATOM 28349 C C . ALA A 1 19 ? 79.298 -8.357 12.862 1.00 0.00 19 ALA A C 20
ATOM 28350 O O . ALA A 1 19 ? 79.704 -8.597 11.724 1.00 0.00 19 ALA A O 20
ATOM 28357 N N . GLU A 1 20 ? 78.745 -9.282 13.639 1.00 0.00 20 GLU A N 20
ATOM 28358 C CA . GLU A 1 20 ? 78.575 -10.656 13.173 1.00 0.00 20 GLU A CA 20
ATOM 28359 C C . GLU A 1 20 ? 77.565 -10.720 12.030 1.00 0.00 20 GLU A C 20
ATOM 28360 O O . GLU A 1 20 ? 76.647 -9.904 11.945 1.00 0.00 20 GLU A O 20
ATOM 28372 N N . ALA A 1 21 ? 77.751 -11.702 11.152 1.00 0.00 21 ALA A N 20
ATOM 28373 C CA . ALA A 1 21 ? 76.859 -11.877 10.005 1.00 0.00 21 ALA A CA 20
ATOM 28374 C C . ALA A 1 21 ? 75.455 -12.279 10.451 1.00 0.00 21 ALA A C 20
ATOM 28375 O O . ALA A 1 21 ? 75.287 -13.011 11.429 1.00 0.00 21 ALA A O 20
ATOM 28382 N N . GLY A 1 22 ? 74.445 -11.800 9.719 1.00 0.00 22 GLY A N 20
ATOM 28383 C CA . GLY A 1 22 ? 73.047 -12.116 10.033 1.00 0.00 22 GLY A CA 20
ATOM 28384 C C . GLY A 1 22 ? 72.251 -10.848 10.330 1.00 0.00 22 GLY A C 20
ATOM 28385 O O . GLY A 1 22 ? 71.098 -10.916 10.758 1.00 0.00 22 GLY A O 20
ATOM 28389 N N . THR A 1 23 ? 72.872 -9.692 10.095 1.00 0.00 23 THR A N 20
ATOM 28390 C CA . THR A 1 23 ? 72.211 -8.408 10.340 1.00 0.00 23 THR A CA 20
ATOM 28391 C C . THR A 1 23 ? 71.399 -7.987 9.120 1.00 0.00 23 THR A C 20
ATOM 28392 O O . THR A 1 23 ? 71.554 -8.551 8.036 1.00 0.00 23 THR A O 20
ATOM 28403 N N . THR A 1 24 ? 70.531 -6.991 9.302 1.00 0.00 24 THR A N 20
ATOM 28404 C CA . THR A 1 24 ? 69.691 -6.488 8.210 1.00 0.00 24 THR A CA 20
ATOM 28405 C C . THR A 1 24 ? 69.949 -5.002 7.968 1.00 0.00 24 THR A C 20
ATOM 28406 O O . THR A 1 24 ? 69.790 -4.178 8.870 1.00 0.00 24 THR A O 20
ATOM 28417 N N . ALA A 1 25 ? 70.355 -4.667 6.741 1.00 0.00 25 ALA A N 20
ATOM 28418 C CA . ALA A 1 25 ? 70.642 -3.275 6.372 1.00 0.00 25 ALA A CA 20
ATOM 28419 C C . ALA A 1 25 ? 69.676 -2.788 5.290 1.00 0.00 25 ALA A C 20
ATOM 28420 O O . ALA A 1 25 ? 69.339 -3.531 4.367 1.00 0.00 25 ALA A O 20
ATOM 28427 N N . MET A 1 26 ? 69.231 -1.531 5.415 1.00 0.00 26 MET A N 20
ATOM 28428 C CA . MET A 1 26 ? 68.295 -0.935 4.446 1.00 0.00 26 MET A CA 20
ATOM 28429 C C . MET A 1 26 ? 68.819 0.404 3.932 1.00 0.00 26 MET A C 20
ATOM 28430 O O . MET A 1 26 ? 69.223 1.274 4.708 1.00 0.00 26 MET A O 20
ATOM 28444 N N . LEU A 1 27 ? 68.827 0.549 2.607 1.00 0.00 27 LEU A N 20
ATOM 28445 C CA . LEU A 1 27 ? 69.315 1.767 1.961 1.00 0.00 27 LEU A CA 20
ATOM 28446 C C . LEU A 1 27 ? 68.159 2.588 1.372 1.00 0.00 27 LEU A C 20
ATOM 28447 O O . LEU A 1 27 ? 67.695 2.296 0.271 1.00 0.00 27 LEU A O 20
ATOM 28463 N N . SER A 1 28 ? 67.720 3.639 2.080 1.00 0.00 28 SER A N 20
ATOM 28464 C CA . SER A 1 28 ? 66.651 4.499 1.567 1.00 0.00 28 SER A CA 20
ATOM 28465 C C . SER A 1 28 ? 67.282 5.774 1.029 1.00 0.00 28 SER A C 20
ATOM 28466 O O . SER A 1 28 ? 68.267 6.261 1.579 1.00 0.00 28 SER A O 20
ATOM 28474 N N . CYS A 1 29 ? 66.762 6.285 -0.084 1.00 0.00 29 CYS A N 20
ATOM 28475 C CA . CYS A 1 29 ? 67.353 7.473 -0.697 1.00 0.00 29 CYS A CA 20
ATOM 28476 C C . CYS A 1 29 ? 66.307 8.379 -1.342 1.00 0.00 29 CYS A C 20
ATOM 28477 O O . CYS A 1 29 ? 65.492 7.933 -2.156 1.00 0.00 29 CYS A O 20
ATOM 28485 N N . GLU A 1 30 ? 66.399 9.671 -1.006 1.00 0.00 30 GLU A N 20
ATOM 28486 C CA . GLU A 1 30 ? 65.521 10.695 -1.571 1.00 0.00 30 GLU A CA 20
ATOM 28487 C C . GLU A 1 30 ? 66.420 11.705 -2.251 1.00 0.00 30 GLU A C 20
ATOM 28488 O O . GLU A 1 30 ? 67.491 12.000 -1.727 1.00 0.00 30 GLU A O 20
ATOM 28500 N N . VAL A 1 31 ? 66.035 12.203 -3.431 1.00 0.00 31 VAL A N 20
ATOM 28501 C CA . VAL A 1 31 ? 66.909 13.139 -4.150 1.00 0.00 31 VAL A CA 20
ATOM 28502 C C . VAL A 1 31 ? 66.349 14.553 -4.214 1.00 0.00 31 VAL A C 20
ATOM 28503 O O . VAL A 1 31 ? 65.253 14.793 -4.715 1.00 0.00 31 VAL A O 20
ATOM 28516 N N . ALA A 1 32 ? 67.152 15.489 -3.714 1.00 0.00 32 ALA A N 20
ATOM 28517 C CA . ALA A 1 32 ? 66.786 16.897 -3.719 1.00 0.00 32 ALA A CA 20
ATOM 28518 C C . ALA A 1 32 ? 66.805 17.454 -5.149 1.00 0.00 32 ALA A C 20
ATOM 28519 O O . ALA A 1 32 ? 65.910 18.207 -5.536 1.00 0.00 32 ALA A O 20
ATOM 28526 N N . GLN A 1 33 ? 67.827 17.078 -5.941 1.00 0.00 33 GLN A N 20
ATOM 28527 C CA . GLN A 1 33 ? 67.936 17.551 -7.328 1.00 0.00 33 GLN A CA 20
ATOM 28528 C C . GLN A 1 33 ? 67.654 16.387 -8.295 1.00 0.00 33 GLN A C 20
ATOM 28529 O O . GLN A 1 33 ? 68.246 15.317 -8.145 1.00 0.00 33 GLN A O 20
ATOM 28543 N N . PRO A 1 34 ? 66.780 16.544 -9.270 1.00 0.00 34 PRO A N 20
ATOM 28544 C CA . PRO A 1 34 ? 66.480 15.437 -10.223 1.00 0.00 34 PRO A CA 20
ATOM 28545 C C . PRO A 1 34 ? 67.749 14.901 -10.906 1.00 0.00 34 PRO A C 20
ATOM 28546 O O . PRO A 1 34 ? 67.689 13.936 -11.667 1.00 0.00 34 PRO A O 20
ATOM 28557 N N . GLN A 1 35 ? 68.889 15.536 -10.643 1.00 0.00 35 GLN A N 20
ATOM 28558 C CA . GLN A 1 35 ? 70.146 15.119 -11.253 1.00 0.00 35 GLN A CA 20
ATOM 28559 C C . GLN A 1 35 ? 70.591 13.747 -10.745 1.00 0.00 35 GLN A C 20
ATOM 28560 O O . GLN A 1 35 ? 71.256 13.003 -11.465 1.00 0.00 35 GLN A O 20
ATOM 28574 N N . THR A 1 36 ? 70.241 13.416 -9.503 1.00 0.00 36 THR A N 20
ATOM 28575 C CA . THR A 1 36 ? 70.640 12.130 -8.935 1.00 0.00 36 THR A CA 20
ATOM 28576 C C . THR A 1 36 ? 70.497 11.001 -9.952 1.00 0.00 36 THR A C 20
ATOM 28577 O O . THR A 1 36 ? 69.442 10.807 -10.555 1.00 0.00 36 THR A O 20
ATOM 28588 N N . GLU A 1 37 ? 71.578 10.248 -10.091 1.00 0.00 37 GLU A N 20
ATOM 28589 C CA . GLU A 1 37 ? 71.628 9.095 -10.986 1.00 0.00 37 GLU A CA 20
ATOM 28590 C C . GLU A 1 37 ? 71.701 7.834 -10.137 1.00 0.00 37 GLU A C 20
ATOM 28591 O O . GLU A 1 37 ? 72.085 7.894 -8.969 1.00 0.00 37 GLU A O 20
ATOM 28603 N N . VAL A 1 38 ? 71.322 6.696 -10.704 1.00 0.00 38 VAL A N 20
ATOM 28604 C CA . VAL A 1 38 ? 71.350 5.441 -9.955 1.00 0.00 38 VAL A CA 20
ATOM 28605 C C . VAL A 1 38 ? 72.617 4.648 -10.279 1.00 0.00 38 VAL A C 20
ATOM 28606 O O . VAL A 1 38 ? 72.762 4.086 -11.365 1.00 0.00 38 VAL A O 20
ATOM 28619 N N . THR A 1 39 ? 73.551 4.628 -9.321 1.00 0.00 39 THR A N 20
ATOM 28620 C CA . THR A 1 39 ? 74.828 3.925 -9.493 1.00 0.00 39 THR A CA 20
ATOM 28621 C C . THR A 1 39 ? 75.043 2.926 -8.356 1.00 0.00 39 THR A C 20
ATOM 28622 O O . THR A 1 39 ? 75.091 3.308 -7.183 1.00 0.00 39 THR A O 20
ATOM 28633 N N . TRP A 1 40 ? 75.174 1.649 -8.709 1.00 0.00 40 TRP A N 20
ATOM 28634 C CA . TRP A 1 40 ? 75.373 0.589 -7.715 1.00 0.00 40 TRP A CA 20
ATOM 28635 C C . TRP A 1 40 ? 76.796 0.015 -7.765 1.00 0.00 40 TRP A C 20
ATOM 28636 O O . TRP A 1 40 ? 77.307 -0.320 -8.833 1.00 0.00 40 TRP A O 20
ATOM 28657 N N . TYR A 1 41 ? 77.401 -0.143 -6.583 1.00 0.00 41 TYR A N 20
ATOM 28658 C CA . TYR A 1 41 ? 78.740 -0.730 -6.457 1.00 0.00 41 TYR A CA 20
ATOM 28659 C C . TYR A 1 41 ? 78.724 -1.723 -5.299 1.00 0.00 41 TYR A C 20
ATOM 28660 O O . TYR A 1 41 ? 78.250 -1.402 -4.208 1.00 0.00 41 TYR A O 20
ATOM 28678 N N . LYS A 1 42 ? 79.213 -2.940 -5.542 1.00 0.00 42 LYS A N 20
ATOM 28679 C CA . LYS A 1 42 ? 79.204 -3.981 -4.510 1.00 0.00 42 LYS A CA 20
ATOM 28680 C C . LYS A 1 42 ? 80.595 -4.265 -3.974 1.00 0.00 42 LYS A C 20
ATOM 28681 O O . LYS A 1 42 ? 81.549 -4.390 -4.736 1.00 0.00 42 LYS A O 20
ATOM 28700 N N . ASP A 1 43 ? 80.681 -4.398 -2.655 1.00 0.00 43 ASP A N 20
ATOM 28701 C CA . ASP A 1 43 ? 81.940 -4.704 -1.994 1.00 0.00 43 ASP A CA 20
ATOM 28702 C C . ASP A 1 43 ? 83.087 -3.900 -2.595 1.00 0.00 43 ASP A C 20
ATOM 28703 O O . ASP A 1 43 ? 84.255 -4.234 -2.405 1.00 0.00 43 ASP A O 20
ATOM 28712 N N . GLY A 1 44 ? 82.741 -2.847 -3.330 1.00 0.00 44 GLY A N 20
ATOM 28713 C CA . GLY A 1 44 ? 83.742 -2.015 -3.975 1.00 0.00 44 GLY A CA 20
ATOM 28714 C C . GLY A 1 44 ? 84.258 -2.734 -5.211 1.00 0.00 44 GLY A C 20
ATOM 28715 O O . GLY A 1 44 ? 85.021 -2.182 -6.004 1.00 0.00 44 GLY A O 20
ATOM 28719 N N . LYS A 1 45 ? 83.820 -3.987 -5.358 1.00 0.00 45 LYS A N 20
ATOM 28720 C CA . LYS A 1 45 ? 84.216 -4.826 -6.484 1.00 0.00 45 LYS A CA 20
ATOM 28721 C C . LYS A 1 45 ? 83.056 -5.724 -6.905 1.00 0.00 45 LYS A C 20
ATOM 28722 O O . LYS A 1 45 ? 82.433 -6.359 -6.061 1.00 0.00 45 LYS A O 20
ATOM 28741 N N . LYS A 1 46 ? 82.769 -5.784 -8.201 1.00 0.00 46 LYS A N 20
ATOM 28742 C CA . LYS A 1 46 ? 81.676 -6.633 -8.676 1.00 0.00 46 LYS A CA 20
ATOM 28743 C C . LYS A 1 46 ? 82.058 -8.106 -8.553 1.00 0.00 46 LYS A C 20
ATOM 28744 O O . LYS A 1 46 ? 83.146 -8.509 -8.968 1.00 0.00 46 LYS A O 20
ATOM 28763 N N . LEU A 1 47 ? 81.153 -8.910 -7.994 1.00 0.00 47 LEU A N 20
ATOM 28764 C CA . LEU A 1 47 ? 81.404 -10.342 -7.838 1.00 0.00 47 LEU A CA 20
ATOM 28765 C C . LEU A 1 47 ? 80.083 -11.118 -7.845 1.00 0.00 47 LEU A C 20
ATOM 28766 O O . LEU A 1 47 ? 79.022 -10.550 -8.109 1.00 0.00 47 LEU A O 20
ATOM 28782 N N . SER A 1 48 ? 80.155 -12.416 -7.559 1.00 0.00 48 SER A N 20
ATOM 28783 C CA . SER A 1 48 ? 78.955 -13.255 -7.540 1.00 0.00 48 SER A CA 20
ATOM 28784 C C . SER A 1 48 ? 78.101 -12.956 -6.308 1.00 0.00 48 SER A C 20
ATOM 28785 O O . SER A 1 48 ? 78.627 -12.745 -5.214 1.00 0.00 48 SER A O 20
ATOM 28793 N N . SER A 1 49 ? 76.781 -12.949 -6.488 1.00 0.00 49 SER A N 20
ATOM 28794 C CA . SER A 1 49 ? 75.874 -12.680 -5.375 1.00 0.00 49 SER A CA 20
ATOM 28795 C C . SER A 1 49 ? 75.820 -13.869 -4.424 1.00 0.00 49 SER A C 20
ATOM 28796 O O . SER A 1 49 ? 75.852 -15.024 -4.851 1.00 0.00 49 SER A O 20
ATOM 28804 N N . SER A 1 50 ? 75.736 -13.577 -3.128 1.00 0.00 50 SER A N 20
ATOM 28805 C CA . SER A 1 50 ? 75.674 -14.621 -2.105 1.00 0.00 50 SER A CA 20
ATOM 28806 C C . SER A 1 50 ? 74.525 -14.352 -1.137 1.00 0.00 50 SER A C 20
ATOM 28807 O O . SER A 1 50 ? 73.635 -15.187 -0.965 1.00 0.00 50 SER A O 20
ATOM 28815 N N . SER A 1 51 ? 74.550 -13.177 -0.513 1.00 0.00 51 SER A N 20
ATOM 28816 C CA . SER A 1 51 ? 73.505 -12.796 0.432 1.00 0.00 51 SER A CA 20
ATOM 28817 C C . SER A 1 51 ? 72.218 -12.474 -0.311 1.00 0.00 51 SER A C 20
ATOM 28818 O O . SER A 1 51 ? 72.235 -12.254 -1.523 1.00 0.00 51 SER A O 20
ATOM 28826 N N . LYS A 1 52 ? 71.097 -12.452 0.413 1.00 0.00 52 LYS A N 20
ATOM 28827 C CA . LYS A 1 52 ? 69.812 -12.161 -0.222 1.00 0.00 52 LYS A CA 20
ATOM 28828 C C . LYS A 1 52 ? 69.634 -10.657 -0.387 1.00 0.00 52 LYS A C 20
ATOM 28829 O O . LYS A 1 52 ? 69.410 -9.941 0.583 1.00 0.00 52 LYS A O 20
ATOM 28848 N N . VAL A 1 53 ? 69.744 -10.186 -1.633 1.00 0.00 53 VAL A N 20
ATOM 28849 C CA . VAL A 1 53 ? 69.609 -8.755 -1.935 1.00 0.00 53 VAL A CA 20
ATOM 28850 C C . VAL A 1 53 ? 68.514 -8.535 -2.972 1.00 0.00 53 VAL A C 20
ATOM 28851 O O . VAL A 1 53 ? 68.315 -9.366 -3.858 1.00 0.00 53 VAL A O 20
ATOM 28864 N N . ARG A 1 54 ? 67.797 -7.414 -2.856 1.00 0.00 54 ARG A N 20
ATOM 28865 C CA . ARG A 1 54 ? 66.714 -7.095 -3.796 1.00 0.00 54 ARG A CA 20
ATOM 28866 C C . ARG A 1 54 ? 66.904 -5.703 -4.400 1.00 0.00 54 ARG A C 20
ATOM 28867 O O . ARG A 1 54 ? 67.328 -4.766 -3.717 1.00 0.00 54 ARG A O 20
ATOM 28888 N N . MET A 1 55 ? 66.583 -5.582 -5.694 1.00 0.00 55 MET A N 20
ATOM 28889 C CA . MET A 1 55 ? 66.707 -4.306 -6.407 1.00 0.00 55 MET A CA 20
ATOM 28890 C C . MET A 1 55 ? 65.332 -3.688 -6.637 1.00 0.00 55 MET A C 20
ATOM 28891 O O . MET A 1 55 ? 64.580 -4.132 -7.504 1.00 0.00 55 MET A O 20
ATOM 28905 N N . GLU A 1 56 ? 65.010 -2.654 -5.861 1.00 0.00 56 GLU A N 20
ATOM 28906 C CA . GLU A 1 56 ? 63.718 -1.970 -5.989 1.00 0.00 56 GLU A CA 20
ATOM 28907 C C . GLU A 1 56 ? 63.933 -0.548 -6.494 1.00 0.00 56 GLU A C 20
ATOM 28908 O O . GLU A 1 56 ? 64.539 0.276 -5.808 1.00 0.00 56 GLU A O 20
ATOM 28920 N N . VAL A 1 57 ? 63.445 -0.264 -7.705 1.00 0.00 57 VAL A N 20
ATOM 28921 C CA . VAL A 1 57 ? 63.609 1.065 -8.300 1.00 0.00 57 VAL A CA 20
ATOM 28922 C C . VAL A 1 57 ? 62.253 1.719 -8.551 1.00 0.00 57 VAL A C 20
ATOM 28923 O O . VAL A 1 57 ? 61.380 1.134 -9.192 1.00 0.00 57 VAL A O 20
ATOM 28936 N N . LYS A 1 58 ? 62.095 2.950 -8.064 1.00 0.00 58 LYS A N 20
ATOM 28937 C CA . LYS A 1 58 ? 60.852 3.704 -8.260 1.00 0.00 58 LYS A CA 20
ATOM 28938 C C . LYS A 1 58 ? 61.180 5.127 -8.700 1.00 0.00 58 LYS A C 20
ATOM 28939 O O . LYS A 1 58 ? 61.088 6.069 -7.914 1.00 0.00 58 LYS A O 20
ATOM 28958 N N . GLY A 1 59 ? 61.567 5.272 -9.962 1.00 0.00 59 GLY A N 20
ATOM 28959 C CA . GLY A 1 59 ? 61.908 6.583 -10.501 1.00 0.00 59 GLY A CA 20
ATOM 28960 C C . GLY A 1 59 ? 63.140 7.164 -9.811 1.00 0.00 59 GLY A C 20
ATOM 28961 O O . GLY A 1 59 ? 64.210 6.554 -9.803 1.00 0.00 59 GLY A O 20
ATOM 28965 N N . CYS A 1 60 ? 62.978 8.354 -9.244 1.00 0.00 60 CYS A N 20
ATOM 28966 C CA . CYS A 1 60 ? 64.075 9.037 -8.559 1.00 0.00 60 CYS A CA 20
ATOM 28967 C C . CYS A 1 60 ? 64.529 8.274 -7.318 1.00 0.00 60 CYS A C 20
ATOM 28968 O O . CYS A 1 60 ? 65.721 8.225 -7.014 1.00 0.00 60 CYS A O 20
ATOM 28976 N N . THR A 1 61 ? 63.575 7.704 -6.590 1.00 0.00 61 THR A N 20
ATOM 28977 C CA . THR A 1 61 ? 63.892 6.974 -5.365 1.00 0.00 61 THR A CA 20
ATOM 28978 C C . THR A 1 61 ? 64.740 5.737 -5.652 1.00 0.00 61 THR A C 20
ATOM 28979 O O . THR A 1 61 ? 64.384 4.895 -6.479 1.00 0.00 61 THR A O 20
ATOM 28990 N N . ARG A 1 62 ? 65.861 5.631 -4.937 1.00 0.00 62 ARG A N 20
ATOM 28991 C CA . ARG A 1 62 ? 66.779 4.494 -5.078 1.00 0.00 62 ARG A CA 20
ATOM 28992 C C . ARG A 1 62 ? 66.688 3.633 -3.814 1.00 0.00 62 ARG A C 20
ATOM 28993 O O . ARG A 1 62 ? 66.868 4.143 -2.709 1.00 0.00 62 ARG A O 20
ATOM 29014 N N . ARG A 1 63 ? 66.368 2.336 -3.959 1.00 0.00 63 ARG A N 20
ATOM 29015 C CA . ARG A 1 63 ? 66.219 1.466 -2.783 1.00 0.00 63 ARG A CA 20
ATOM 29016 C C . ARG A 1 63 ? 66.924 0.122 -2.961 1.00 0.00 63 ARG A C 20
ATOM 29017 O O . ARG A 1 63 ? 66.506 -0.711 -3.764 1.00 0.00 63 ARG A O 20
ATOM 29038 N N . LEU A 1 64 ? 67.968 -0.096 -2.156 1.00 0.00 64 LEU A N 20
ATOM 29039 C CA . LEU A 1 64 ? 68.706 -1.360 -2.168 1.00 0.00 64 LEU A CA 20
ATOM 29040 C C . LEU A 1 64 ? 68.667 -1.962 -0.770 1.00 0.00 64 LEU A C 20
ATOM 29041 O O . LEU A 1 64 ? 69.299 -1.450 0.153 1.00 0.00 64 LEU A O 20
ATOM 29057 N N . VAL A 1 65 ? 67.927 -3.054 -0.618 1.00 0.00 65 VAL A N 20
ATOM 29058 C CA . VAL A 1 65 ? 67.817 -3.721 0.685 1.00 0.00 65 VAL A CA 20
ATOM 29059 C C . VAL A 1 65 ? 68.669 -4.984 0.693 1.00 0.00 65 VAL A C 20
ATOM 29060 O O . VAL A 1 65 ? 68.385 -5.941 -0.028 1.00 0.00 65 VAL A O 20
ATOM 29073 N N . VAL A 1 66 ? 69.726 -4.968 1.501 1.00 0.00 66 VAL A N 20
ATOM 29074 C CA . VAL A 1 66 ? 70.640 -6.107 1.596 1.00 0.00 66 VAL A CA 20
ATOM 29075 C C . VAL A 1 66 ? 70.482 -6.816 2.935 1.00 0.00 66 VAL A C 20
ATOM 29076 O O . VAL A 1 66 ? 70.532 -6.184 3.987 1.00 0.00 66 VAL A O 20
ATOM 29089 N N . GLN A 1 67 ? 70.317 -8.134 2.887 1.00 0.00 67 GLN A N 20
ATOM 29090 C CA . GLN A 1 67 ? 70.177 -8.942 4.097 1.00 0.00 67 GLN A CA 20
ATOM 29091 C C . GLN A 1 67 ? 71.467 -9.720 4.306 1.00 0.00 67 GLN A C 20
ATOM 29092 O O . GLN A 1 67 ? 71.712 -10.726 3.621 1.00 0.00 67 GLN A O 20
ATOM 29106 N N . GLN A 1 68 ? 72.299 -9.229 5.228 1.00 0.00 68 GLN A N 20
ATOM 29107 C CA . GLN A 1 68 ? 73.587 -9.857 5.502 1.00 0.00 68 GLN A CA 20
ATOM 29108 C C . GLN A 1 68 ? 73.422 -11.240 6.099 1.00 0.00 68 GLN A C 20
ATOM 29109 O O . GLN A 1 68 ? 73.441 -11.409 7.321 1.00 0.00 68 GLN A O 20
ATOM 29123 N N . VAL A 1 69 ? 73.286 -12.228 5.224 1.00 0.00 69 VAL A N 20
ATOM 29124 C CA . VAL A 1 69 ? 73.143 -13.617 5.648 1.00 0.00 69 VAL A CA 20
ATOM 29125 C C . VAL A 1 69 ? 74.380 -14.412 5.235 1.00 0.00 69 VAL A C 20
ATOM 29126 O O . VAL A 1 69 ? 74.640 -15.495 5.762 1.00 0.00 69 VAL A O 20
ATOM 29139 N N . GLY A 1 70 ? 75.139 -13.863 4.282 1.00 0.00 70 GLY A N 20
ATOM 29140 C CA . GLY A 1 70 ? 76.352 -14.521 3.783 1.00 0.00 70 GLY A CA 20
ATOM 29141 C C . GLY A 1 70 ? 77.617 -13.809 4.248 1.00 0.00 70 GLY A C 20
ATOM 29142 O O . GLY A 1 70 ? 77.762 -12.599 4.068 1.00 0.00 70 GLY A O 20
ATOM 29146 N N . LYS A 1 71 ? 78.540 -14.576 4.826 1.00 0.00 71 LYS A N 20
ATOM 29147 C CA . LYS A 1 71 ? 79.803 -14.016 5.293 1.00 0.00 71 LYS A CA 20
ATOM 29148 C C . LYS A 1 71 ? 80.599 -13.474 4.106 1.00 0.00 71 LYS A C 20
ATOM 29149 O O . LYS A 1 71 ? 81.217 -12.413 4.191 1.00 0.00 71 LYS A O 20
ATOM 29168 N N . ALA A 1 72 ? 80.567 -14.214 2.999 1.00 0.00 72 ALA A N 20
ATOM 29169 C CA . ALA A 1 72 ? 81.274 -13.810 1.787 1.00 0.00 72 ALA A CA 20
ATOM 29170 C C . ALA A 1 72 ? 80.759 -12.465 1.281 1.00 0.00 72 ALA A C 20
ATOM 29171 O O . ALA A 1 72 ? 81.456 -11.761 0.552 1.00 0.00 72 ALA A O 20
ATOM 29178 N N . ASP A 1 73 ? 79.535 -12.111 1.666 1.00 0.00 73 ASP A N 20
ATOM 29179 C CA . ASP A 1 73 ? 78.947 -10.846 1.237 1.00 0.00 73 ASP A CA 20
ATOM 29180 C C . ASP A 1 73 ? 79.765 -9.679 1.773 1.00 0.00 73 ASP A C 20
ATOM 29181 O O . ASP A 1 73 ? 79.799 -8.600 1.180 1.00 0.00 73 ASP A O 20
ATOM 29190 N N . ALA A 1 74 ? 80.423 -9.912 2.899 1.00 0.00 74 ALA A N 20
ATOM 29191 C CA . ALA A 1 74 ? 81.255 -8.885 3.528 1.00 0.00 74 ALA A CA 20
ATOM 29192 C C . ALA A 1 74 ? 82.041 -8.094 2.479 1.00 0.00 74 ALA A C 20
ATOM 29193 O O . ALA A 1 74 ? 82.538 -8.661 1.507 1.00 0.00 74 ALA A O 20
ATOM 29200 N N . GLY A 1 75 ? 82.157 -6.782 2.684 1.00 0.00 75 GLY A N 20
ATOM 29201 C CA . GLY A 1 75 ? 82.897 -5.939 1.748 1.00 0.00 75 GLY A CA 20
ATOM 29202 C C . GLY A 1 75 ? 82.480 -4.475 1.864 1.00 0.00 75 GLY A C 20
ATOM 29203 O O . GLY A 1 75 ? 81.751 -4.096 2.779 1.00 0.00 75 GLY A O 20
ATOM 29207 N N . GLU A 1 76 ? 82.958 -3.655 0.922 1.00 0.00 76 GLU A N 20
ATOM 29208 C CA . GLU A 1 76 ? 82.642 -2.223 0.914 1.00 0.00 76 GLU A CA 20
ATOM 29209 C C . GLU A 1 76 ? 81.543 -1.900 -0.103 1.00 0.00 76 GLU A C 20
ATOM 29210 O O . GLU A 1 76 ? 81.695 -2.140 -1.296 1.00 0.00 76 GLU A O 20
ATOM 29222 N N . TYR A 1 77 ? 80.438 -1.332 0.383 1.00 0.00 77 TYR A N 20
ATOM 29223 C CA . TYR A 1 77 ? 79.319 -0.952 -0.485 1.00 0.00 77 TYR A CA 20
ATOM 29224 C C . TYR A 1 77 ? 79.313 0.562 -0.667 1.00 0.00 77 TYR A C 20
ATOM 29225 O O . TYR A 1 77 ? 79.174 1.314 0.299 1.00 0.00 77 TYR A O 20
ATOM 29243 N N . SER A 1 78 ? 79.477 1.004 -1.916 1.00 0.00 78 SER A N 20
ATOM 29244 C CA . SER A 1 78 ? 79.501 2.437 -2.233 1.00 0.00 78 SER A CA 20
ATOM 29245 C C . SER A 1 78 ? 78.291 2.818 -3.077 1.00 0.00 78 SER A C 20
ATOM 29246 O O . SER A 1 78 ? 78.037 2.217 -4.119 1.00 0.00 78 SER A O 20
ATOM 29254 N N . CYS A 1 79 ? 77.544 3.825 -2.627 1.00 0.00 79 CYS A N 20
ATOM 29255 C CA . CYS A 1 79 ? 76.357 4.286 -3.358 1.00 0.00 79 CYS A CA 20
ATOM 29256 C C . CYS A 1 79 ? 76.574 5.706 -3.874 1.00 0.00 79 CYS A C 20
ATOM 29257 O O . CYS A 1 79 ? 76.516 6.668 -3.109 1.00 0.00 79 CYS A O 20
ATOM 29265 N N . GLU A 1 80 ? 76.824 5.832 -5.180 1.00 0.00 80 GLU A N 20
ATOM 29266 C CA . GLU A 1 80 ? 77.044 7.147 -5.793 1.00 0.00 80 GLU A CA 20
ATOM 29267 C C . GLU A 1 80 ? 75.796 7.601 -6.546 1.00 0.00 80 GLU A C 20
ATOM 29268 O O . GLU A 1 80 ? 75.018 6.781 -7.035 1.00 0.00 80 GLU A O 20
ATOM 29280 N N . ALA A 1 81 ? 75.606 8.917 -6.619 1.00 0.00 81 ALA A N 20
ATOM 29281 C CA . ALA A 1 81 ? 74.445 9.482 -7.295 1.00 0.00 81 ALA A CA 20
ATOM 29282 C C . ALA A 1 81 ? 74.719 10.928 -7.706 1.00 0.00 81 ALA A C 20
ATOM 29283 O O . ALA A 1 81 ? 74.634 11.837 -6.883 1.00 0.00 81 ALA A O 20
ATOM 29290 N N . GLY A 1 82 ? 75.032 11.138 -8.976 1.00 0.00 82 GLY A N 20
ATOM 29291 C CA . GLY A 1 82 ? 75.298 12.488 -9.462 1.00 0.00 82 GLY A CA 20
ATOM 29292 C C . GLY A 1 82 ? 76.672 12.974 -9.005 1.00 0.00 82 GLY A C 20
ATOM 29293 O O . GLY A 1 82 ? 77.691 12.631 -9.603 1.00 0.00 82 GLY A O 20
ATOM 29297 N N . GLY A 1 83 ? 76.692 13.784 -7.944 1.00 0.00 83 GLY A N 20
ATOM 29298 C CA . GLY A 1 83 ? 77.944 14.326 -7.408 1.00 0.00 83 GLY A CA 20
ATOM 29299 C C . GLY A 1 83 ? 78.155 13.902 -5.953 1.00 0.00 83 GLY A C 20
ATOM 29300 O O . GLY A 1 83 ? 79.126 14.311 -5.314 1.00 0.00 83 GLY A O 20
ATOM 29304 N N . GLN A 1 84 ? 77.235 13.090 -5.431 1.00 0.00 84 GLN A N 20
ATOM 29305 C CA . GLN A 1 84 ? 77.316 12.623 -4.042 1.00 0.00 84 GLN A CA 20
ATOM 29306 C C . GLN A 1 84 ? 77.991 11.247 -3.974 1.00 0.00 84 GLN A C 20
ATOM 29307 O O . GLN A 1 84 ? 77.846 10.438 -4.887 1.00 0.00 84 GLN A O 20
ATOM 29321 N N . ARG A 1 85 ? 78.743 10.987 -2.894 1.00 0.00 85 ARG A N 20
ATOM 29322 C CA . ARG A 1 85 ? 79.448 9.699 -2.737 1.00 0.00 85 ARG A CA 20
ATOM 29323 C C . ARG A 1 85 ? 79.215 9.114 -1.342 1.00 0.00 85 ARG A C 20
ATOM 29324 O O . ARG A 1 85 ? 79.168 9.843 -0.352 1.00 0.00 85 ARG A O 20
ATOM 29345 N N . VAL A 1 86 ? 79.060 7.789 -1.277 1.00 0.00 86 VAL A N 20
ATOM 29346 C CA . VAL A 1 86 ? 78.819 7.089 -0.007 1.00 0.00 86 VAL A CA 20
ATOM 29347 C C . VAL A 1 86 ? 79.868 5.997 0.220 1.00 0.00 86 VAL A C 20
ATOM 29348 O O . VAL A 1 86 ? 80.162 5.209 -0.682 1.00 0.00 86 VAL A O 20
ATOM 29361 N N . SER A 1 87 ? 80.421 5.952 1.439 1.00 0.00 87 SER A N 20
ATOM 29362 C CA . SER A 1 87 ? 81.435 4.953 1.802 1.00 0.00 87 SER A CA 20
ATOM 29363 C C . SER A 1 87 ? 81.018 4.195 3.065 1.00 0.00 87 SER A C 20
ATOM 29364 O O . SER A 1 87 ? 80.793 4.789 4.125 1.00 0.00 87 SER A O 20
ATOM 29372 N N . PHE A 1 88 ? 80.911 2.874 2.944 1.00 0.00 88 PHE A N 20
ATOM 29373 C CA . PHE A 1 88 ? 80.519 2.032 4.073 1.00 0.00 88 PHE A CA 20
ATOM 29374 C C . PHE A 1 88 ? 81.330 0.742 4.063 1.00 0.00 88 PHE A C 20
ATOM 29375 O O . PHE A 1 88 ? 81.328 0.000 3.080 1.00 0.00 88 PHE A O 20
ATOM 29392 N N . GLN A 1 89 ? 82.035 0.487 5.166 1.00 0.00 89 GLN A N 20
ATOM 29393 C CA . GLN A 1 89 ? 82.872 -0.714 5.288 1.00 0.00 89 GLN A CA 20
ATOM 29394 C C . GLN A 1 89 ? 82.299 -1.654 6.341 1.00 0.00 89 GLN A C 20
ATOM 29395 O O . GLN A 1 89 ? 82.200 -1.290 7.512 1.00 0.00 89 GLN A O 20
ATOM 29409 N N . LEU A 1 90 ? 81.918 -2.864 5.922 1.00 0.00 90 LEU A N 20
ATOM 29410 C CA . LEU A 1 90 ? 81.349 -3.857 6.843 1.00 0.00 90 LEU A CA 20
ATOM 29411 C C . LEU A 1 90 ? 82.252 -5.075 6.956 1.00 0.00 90 LEU A C 20
ATOM 29412 O O . LEU A 1 90 ? 82.681 -5.648 5.954 1.00 0.00 90 LEU A O 20
ATOM 29428 N N . HIS A 1 91 ? 82.528 -5.463 8.197 1.00 0.00 91 HIS A N 20
ATOM 29429 C CA . HIS A 1 91 ? 83.377 -6.617 8.481 1.00 0.00 91 HIS A CA 20
ATOM 29430 C C . HIS A 1 91 ? 82.610 -7.636 9.312 1.00 0.00 91 HIS A C 20
ATOM 29431 O O . HIS A 1 91 ? 81.734 -7.273 10.095 1.00 0.00 91 HIS A O 20
ATOM 29445 N N . ILE A 1 92 ? 82.937 -8.914 9.138 1.00 0.00 92 ILE A N 20
ATOM 29446 C CA . ILE A 1 92 ? 82.263 -9.979 9.881 1.00 0.00 92 ILE A CA 20
ATOM 29447 C C . ILE A 1 92 ? 83.200 -10.509 10.957 1.00 0.00 92 ILE A C 20
ATOM 29448 O O . ILE A 1 92 ? 84.289 -11.001 10.661 1.00 0.00 92 ILE A O 20
ATOM 29464 N N . THR A 1 93 ? 82.765 -10.402 12.205 1.00 0.00 93 THR A N 20
ATOM 29465 C CA . THR A 1 93 ? 83.562 -10.871 13.337 1.00 0.00 93 THR A CA 20
ATOM 29466 C C . THR A 1 93 ? 82.796 -11.932 14.107 1.00 0.00 93 THR A C 20
ATOM 29467 O O . THR A 1 93 ? 81.688 -11.687 14.582 1.00 0.00 93 THR A O 20
ATOM 29478 N N . GLU A 1 94 ? 83.390 -13.112 14.226 1.00 0.00 94 GLU A N 20
ATOM 29479 C CA . GLU A 1 94 ? 82.747 -14.208 14.936 1.00 0.00 94 GLU A CA 20
ATOM 29480 C C . GLU A 1 94 ? 82.159 -13.710 16.261 1.00 0.00 94 GLU A C 20
ATOM 29481 O O . GLU A 1 94 ? 82.648 -12.730 16.825 1.00 0.00 94 GLU A O 20
ATOM 29493 N N . PRO A 1 95 ? 81.137 -14.356 16.773 1.00 0.00 95 PRO A N 20
ATOM 29494 C CA . PRO A 1 95 ? 80.513 -13.936 18.059 1.00 0.00 95 PRO A CA 20
ATOM 29495 C C . PRO A 1 95 ? 81.559 -13.845 19.179 1.00 0.00 95 PRO A C 20
ATOM 29496 O O . PRO A 1 95 ? 82.447 -14.691 19.280 1.00 0.00 95 PRO A O 20
ATOM 29507 N N . LEU A 1 96 ? 81.440 -12.811 20.014 1.00 0.00 96 LEU A N 20
ATOM 29508 C CA . LEU A 1 96 ? 82.375 -12.610 21.121 1.00 0.00 96 LEU A CA 20
ATOM 29509 C C . LEU A 1 96 ? 81.941 -13.422 22.343 1.00 0.00 96 LEU A C 20
ATOM 29510 O O . LEU A 1 96 ? 80.801 -13.324 22.791 1.00 0.00 96 LEU A O 20
ATOM 29526 N N . GLU A 1 97 ? 82.861 -14.230 22.865 1.00 0.00 97 GLU A N 20
ATOM 29527 C CA . GLU A 1 97 ? 82.574 -15.067 24.027 1.00 0.00 97 GLU A CA 20
ATOM 29528 C C . GLU A 1 97 ? 83.871 -15.621 24.618 1.00 0.00 97 GLU A C 20
ATOM 29529 O O . GLU A 1 97 ? 84.815 -15.794 23.864 1.00 0.00 97 GLU A O 20
#

InterPro domains:
  IPR000048 IQ motif, EF-hand binding site [PF00612] (4874-4893)
  IPR000048 IQ motif, EF-hand binding site [SM00015] (4871-4893)
  IPR000219 Dbl homology domain [PF00621] (5697-5871)
  IPR000219 Dbl homology domain [PS50010] (5693-5877)
  IPR000219 Dbl homology domain [SM00325] (5697-5876)
  IPR000719 Protein kinase domain [PF00069] (6468-6721)
  IPR000719 Protein kinase domain [PF00069] (7675-7924)
  IPR000719 Protein kinase domain [PS50011] (6468-6721)
  IPR000719 Protein kinase domain [PS50011] (7672-7924)
  IPR000719 Protein kinase domain [SM00220] (6468-6721)
  IPR000719 Protein kinase domain [SM00220] (7672-7924)
  IPR001452 SH3 domain [PS50002] (5600-5667)
  IPR001849 Pleckstrin homology domain [PS50003] (5895-6004)
  IPR001849 Pleckstrin homology domain [SM00233] (5896-6006)
  IPR003598 Immunoglobulin subtype 2 [SM00408] (22-89)
  IPR003598 Immunoglobulin subtype 2 [SM00408] (122-191)
  IPR003598 Immunoglobulin subtype 2 [SM00408] (250-318)
  IPR003598 Immunoglobulin subtype 2 [SM00408] (345-411)
  IPR003598 Immunoglobulin subtype 2 [SM00408] (721-785)
  IPR003598 Immunoglobulin subtype 2 [SM00408] (810-877)

Sequence (97 aa):
MEPKGVFAKEQSVHNEVQAEAGTTAMLSCEVAQPQTEVTWYKDGKKLSSSSKVRMEVKGCTRRLVVQQVGKADAGEYSCEAGGQRVSFQLHITEPLEMEPKGVFAKEQSVHNEVQAEAGTTAMLSCEVAQPQTEVTWYKDGKKLSSSSKVRMEVKGCTRRLVVQQVGKADAGEYSCEAGGQRVSFQLHITEPLEMEPKGVFAKEQSVHNEVQAEAGTTAMLSCEVAQPQTEVTWYKDGKKLSSSSKVRMEVKGCTRRLVVQQVGKADAGEYSCEAGGQRVSFQLHITEPLEMEPKGVFAKEQSVHNEVQAEAGTTAMLSCEVAQPQTEVTWYKDGKKLSSSSKVRMEVKGCTRRLVVQQVGKADAGEYSCEAGGQRVSFQLHITEPLEMEPKGVFAKEQSVHNEVQAEAGTTAMLSCEVAQPQTEVTWYKDGKKLSSSSKVRMEVKGCTRRLVVQQVGKADAGEYSCEAGGQRVSFQLHITEPLEMEPKGVFAKEQSVHNEVQAEAGTTAMLSCEVAQPQTEVTWYKDGKKLSSSSKVRMEVKGCTRRLVVQQVGKADAGEYSCEAGGQRVSFQLHITEPLEMEPKGVFAKEQSVHNEVQAEAGTTAMLSCEVAQPQTEVTWYKDGKKLSSSSKVRMEVKGCTRRLVVQQVGKADAGEYSCEAGGQRVSFQLHITEPLEMEPKGVFAKEQSVHNEVQAEAGTTAMLSCEVAQPQTEVTWYKDGKKLSSSSKVRMEVKGCTRRLVVQQVGKADAGEYSCEAGGQRVSFQLHITEPLEMEPKGVFAKEQSVHNEVQAEAGTTAMLSCEVAQPQTEVTWYKDGKKLSSSSKVRMEVKGCTRRLVVQQVGKADAGEYSCEAGGQRVSFQLHITEPLEMEPKGVFAKEQSVHNEVQAEAGTTAMLSCEVAQPQTEVTWYKDGKKLSSSSKVRMEVKGCTRRLVVQQVGKADAGEYSCEAGGQRVSFQLHITEPLEMEPKGVFAKEQSVHNEVQAEAGTTAMLSCEVAQPQTEVTWYKDGKKLSSSSKVRMEVKGCTRRLVVQQVGKADAGEYSCEAGGQRVSFQLHITEPLEMEPKGVFAKEQSVHNEVQAEAGTTAMLSCEVAQPQTEVTWYKDGKKLSSSSKVRMEVKGCTRRLVVQQVGKADAGEYSCEAGGQRVSFQLHITEPLEMEPKGVFAKEQSVHNEVQAEAGTTAMLSCEVAQPQTEVTWYKDGKKLSSSSKVRMEVKGCTRRLVVQQVGKADAGEYSCEAGGQRVSFQLHITEPLEMEPKGVFAKEQSVHNEVQAEAGTTAMLSCEVAQPQTEVTWYKDGKKLSSSSKVRMEVKGCTRRLVVQQVGKADAGEYSCEAGGQRVSFQLHITEPLEMEPKGVFAKEQSVHNEVQAEAGTTAMLSCEVAQPQTEVTWYKDGKKLSSSSKVRMEVKGCTRRLVVQQVGKADAGEYSCEAGGQRVSFQLHITEPLEMEPKGVFAKEQSVHNEVQAEAGTTAMLSCEVAQPQTEVTWYKDGKKLSSSSKVRMEVKGCTRRLVVQQVGKADAGEYSCEAGGQRVSFQLHITEPLEMEPKGVFAKEQSVHNEVQAEAGTTAMLSCEVAQPQTEVTWYKDGKKLSSSSKVRMEVKGCTRRLVVQQVGKADAGEYSCEAGGQRVSFQLHITEPLEMEPKGVFAKEQSVHNEVQAEAGTTAMLSCEVAQPQTEVTWYKDGKKLSSSSKVRMEVKGCTRRLVVQQVGKADAGEYSCEAGGQRVSFQLHITEPLEMEPKGVFAKEQSVHNEVQAEAGTTAMLSCEVAQPQTEVTWYKDGKKLSSSSKVRMEVKGCTRRLVVQQVGKADAGEYSCEAGGQRVSFQLHITEPLEMEPKGVFAKEQSVHNEVQAEAGTTAMLSCEVAQPQTEVTWYKDGKKLSSSSKVRMEVKGCTRRLVVQQVGKADAGEYSCEAGGQRVSFQLHITEPLE

Organism: Homo sapiens (NCBI:txid9606)

Secondary structure (DSSP, 8-state):
----SSSB--BS--SEEEE-S-EEEEB-EE-SSTT---EEESTTS-----SEEEEEEETTEEEEEEEE--STT-SB-EEE-SS-----EEEE-----

GO terms:
  GO:0070273 phosphatidylinositol-4-phosphate binding (F, IDA)
  GO:0005546 phosphatidylinositol-4,5-bisphosphate binding (F, IDA)
  GO:0005547 phosphatidylinositol-3,4,5-trisphosphate binding (F, IDA)
  GO:0032266 phosphatidylinositol-3-phosphate binding (F, IDA)
  GO:0043325 phosphatidylinositol-3,4-bisphosphate binding (F, IDA)
  GO:0010314 phosphatidylinositol-5-phosphate binding (F, IDA)
  GO:0005085 guanyl-nucleotide exchange factor activity (F, TAS)
  GO:0005829 cytosol (C, TAS)
  GO:0051056 regulation of small GTPase mediated signal transduction (P, TAS)
  GO:0005515 protein binding (F, IPI)
  GO:0045214 sarcomere organization (P, TAS)
  GO:0030506 ankyrin binding (F, IPI)
  GO:0031432 titin binding (F, IPI)
  GO:0005829 cytosol (C, IDA)

Radius of gyration: 14.0 Å; Cα contacts (8 Å, |Δi|>4): 220; chains: 1; bounding box: 25×41×34 Å

Nearest PDB structures (foldseek):
  7r67-assembly1_A  TM=9.468E-01  e=1.079E-17  Homo sapiens
  2eo1-assembly1_A  TM=6.417E-01  e=1.022E-11  Homo sapiens
  2e6p-assembly1_A  TM=6.768E-01  e=1.333E-06  Homo sapiens
  6i0y-assembly1_z  TM=6.715E-01  e=1.588E-06  Homo sapiens
  2dku-assembly1_A  TM=6.261E-01  e=5.728E-06  Homo sapiens

Foldseek 3Di:
DCPPQFKPQPADFADEDEEAFFAWGKGKIDTPHLQWDWDWAALVHDDDDDWDWDFDDDRSIGIIITGRRDQVSAHWTWTDTRDDIGTGHYHHDPDDD

Solvent-accessible surface area: 6939 Å² total; per-residue (Å²): 229,137,112,124,24,22,6,11,96,87,8,78,5,115,98,125,59,129,23,86,40,51,59,70,28,109,9,31,2,78,14,50,76,126,153,23,104,75,30,46,97,65,27,30,153,178,91,92,103,63,12,144,86,121,119,73,99,160,78,81,60,8,67,7,46,24,75,20,100,16,151,68,26,24,22,102,33,32,0,58,4,36,62,75,178,5,69,25,68,29,114,59,45,138,97,172,203